Protein 2KNH (pdb70)

Nearest PDB structures (foldseek):
  2knh-assembly1_A  TM=7.456E-01  e=9.560E-13  Homo sapiens
  5ecj-assembly1_A  TM=7.347E-01  e=8.539E-08  Mus musculus
  5ecj-assembly2_B  TM=7.984E-01  e=7.023E-07  Mus musculus
  2pp4-assembly1_A  TM=6.282E-01  e=1.436E-08  Homo sapiens
  2h7b-assembly1_A  TM=5.767E-01  e=3.059E-08  Homo sapiens

Sequence (121 aa):
GAMGSGARQLSKLKRFLTTLQQFGNDISPEIGERVRTLVLGLVNSTLTIEEFHSKLQEATNFPLRPFVIPFLKANLPLLQRELLHCARLAKQNPAQYLAQHEQIGTDKELSDLLDFSAMFSGAMGSGARQLSKLKRFLTTLQQFGNDISPEIGERVRTLVLGLVNSTLTIEEFHSKLQEATNFPLRPFVIPFLKANLPLLQRELLHCARLAKQNPAQYLAQHEQIGTDKELSDLLDFSAMFSGAMGSGARQLSKLKRFLTTLQQFGNDISPEIGERVRTLVLGLVNSTLTIEEFHSKLQEATNFPLRPFVIPFLKANLPLLQRELLHCARLAKQNPAQYLAQHEQIGTDKELSDLLDFSAMFSGAMGSGARQLSKLKRFLTTLQQFGNDISPEIGERVRTLVLGLVNSTLTIEEFHSKLQEATNFPLRPFVIPFLKANLPLLQRELLHCARLAKQNPAQYLAQHEQIGTDKELSDLLDFSAMFSGAMGSGARQLSKLKRFLTTLQQFGNDISPEIGERVRTLVLGLVNSTLTIEEFHSKLQEATNFPLRPFVIPFLKANLPLLQRELLHCARLAKQNPAQYLAQHEQIGTDKELSDLLDFSAMFSGAMGSGARQLSKLKRFLTTLQQFGNDISPEIGERVRTLVLGLVNSTLTIEEFHSKLQEATNFPLRPFVIPFLKANLPLLQRELLHCARLAKQNPAQYLAQHEQIGTDKELSDLLDFSAMFSGAMGSGARQLSKLKRFLTTLQQFGNDISPEIGERVRTLVLGLVNSTLTIEEFHSKLQEATNFPLRPFVIPFLKANLPLLQRELLHCARLAKQNPAQYLAQHEQIGTDKELSDLLDFSAMFSGAMGSGARQLSKLKRFLTTLQQFGNDISPEIGERVRTLVLGLVNSTLTIEEFHSKLQEATNFPLRPFVIPFLKANLPLLQRELLHCARLAKQNPAQYLAQHEQIGTDKELSDLLDFSAMFSGAMGSGARQLSKLKRFLTTLQQFGNDISPEIGERVRTLVLGLVNSTLTIEEFHSKLQEATNFPLRPFVIPFLKANLPLLQRELLHCARLAKQNPAQYLAQHEQIGTDKELSDLLDFSAMFSGAMGSGARQLSKLKRFLTTLQQFGNDISPEIGERVRTLVLGLVNSTLTIEEFHSKLQEATNFPLRPFVIPFLKANLPLLQRELLHCARLAKQNPAQYLAQHEQIGTDKELSDLLDFSAMFSGAMGSGARQLSKLKRFLTTLQQFGNDISPEIGERVRTLVLGLVNSTLTIEEFHSKLQEATNFPLRPFVIPFLKANLPLLQRELLHCARLAKQNPAQYLAQHEQIGTDKELSDLLDFSAMFSGAMGSGARQLSKLKRFLTTLQQFGNDISPEIGERVRTLVLGLVNSTLTIEEFHSKLQEATNFPLRPFVIPFLKANLPLLQRELLHCARLAKQNPAQYLAQHEQIGTDKELSDLLDFSAMFSGAMGSGARQLSKLKRFLTTLQQFGNDISPEIGERVRTLVLGLVNSTLTIEEFHSKLQEATNFPLRPFVIPFLKANLPLLQRELLHCARLAKQNPAQYLAQHEQIGTDKELSDLLDFSAMFSGAMGSGARQLSKLKRFLTTLQQFGNDISPEIGERVRTLVLGLVNSTLTIEEFHSKLQEATNFPLRPFVIPFLKANLPLLQRELLHCARLAKQNPAQYLAQHEQIGTDKELSDLLDFSAMFSGAMGSGARQLSKLKRFLTTLQQFGNDISPEIGERVRTLVLGLVNSTLTIEEFHSKLQEATNFPLRPFVIPFLKANLPLLQRELLHCARLAKQNPAQYLAQHEQIGTDKELSDLLDFSAMFSGAMGSGARQLSKLKRFLTTLQQFGNDISPEIGERVRTLVLGLVNSTLTIEEFHSKLQEATNFPLRPFVIPFLKANLPLLQRELLHCARLAKQNPAQYLAQHEQIGTDKELSDLLDFSAMFSGAMGSGARQLSKLKRFLTTLQQFGNDISPEIGERVRTLVLGLVNSTLTIEEFHSKLQEATNFPLRPFVIPFLKANLPLLQRELLHCARLAKQNPAQYLAQHEQIGTDKELSDLLDFSAMFSGAMGSGARQLSKLKRFLTTLQQFGNDISPEIGERVRTLVLGLVNSTLTIEEFHSKLQEATNFPLRPFVIPFLKANLPLLQRELLHCARLAKQNPAQYLAQHEQIGTDKELSDLLDFSAMFSGAMGSGARQLSKLKRFLTTLQQFGNDISPEIGERVRTLVLGLVNSTLTIEEFHSKLQEATNFPLRPFVIPFLKANLPLLQRELLHCARLAKQNPAQYLAQHEQIGTDKELSDLLDFSAMFSGAMGSGARQLSKLKRFLTTLQQFGNDISPEIGERVRTLVLGLVNSTLTIEEFHSKLQEATNFPLRPFVIPFLKANLPLLQRELLHCARLAKQNPAQYLAQHEQIGTDKELSDLLDFSAMFS

Solvent-accessible surface area: 8700 Å² total; per-residue (Å²): 138,106,185,56,78,4,57,177,34,52,41,60,7,108,132,2,22,78,39,0,73,117,106,4,100,144,97,49,136,99,10,30,119,68,0,178,26,5,32,78,2,9,28,94,91,52,27,68,10,105,47,0,5,69,57,0,80,133,4,0,78,5,74,16,54,116,87,8,50,57,21,1,96,70,6,24,68,32,5,40,167,71,70,90,148,86,41,161,144,75,151,130,98,107,81,124,128,160,56,142,95,163,110,189,36,120,73,107,43,12,43,60,12,10,67,88,63,74,148,192,128

Radius of gyration: 14.98 Å; Cα contacts (8 Å, |Δi|>4): 118; chains: 2; bounding box: 43×38×37 Å

Organism: Homo sapiens (NCBI:txid9606)

Structure (mmCIF, N/CA/C/O backbone):
data_2KNH
#
_entry.id   2KNH
#
loop_
_entity.id
_entity.type
_entity.pdbx_description
1 polymer 'Protein CBFA2T1'
2 polymer 'Transcription factor 12'
#
loop_
_atom_site.group_PDB
_atom_site.id
_atom_site.type_symbol
_atom_site.label_atom_id
_atom_site.label_alt_id
_atom_site.label_comp_id
_atom_site.label_asym_id
_atom_site.label_entity_id
_atom_site.label_seq_id
_atom_site.pdbx_PDB_ins_code
_atom_site.Cartn_x
_atom_site.Cartn_y
_atom_site.Cartn_z
_atom_site.occupancy
_atom_site.B_iso_or_equiv
_atom_site.auth_seq_id
_atom_site.auth_comp_id
_atom_site.auth_asym_id
_atom_site.auth_atom_id
_atom_site.pdbx_PDB_model_num
ATOM 1 N N . GLY A 1 1 ? 7.448 19.531 18.678 1.00 0.00 -5 GLY A N 1
ATOM 2 C CA . GLY A 1 1 ? 7.457 18.981 17.295 1.00 0.00 -5 GLY A CA 1
ATOM 3 C C . GLY A 1 1 ? 6.846 19.934 16.288 1.00 0.00 -5 GLY A C 1
ATOM 4 O O . GLY A 1 1 ? 6.309 20.978 16.660 1.00 0.00 -5 GLY A O 1
ATOM 10 N N . ALA A 1 2 ? 6.924 19.577 15.011 1.00 0.00 -4 ALA A N 1
ATOM 11 C CA . ALA A 1 2 ? 6.373 20.410 13.950 1.00 0.00 -4 ALA A CA 1
ATOM 12 C C . ALA A 1 2 ? 5.025 19.878 13.479 1.00 0.00 -4 ALA A C 1
ATOM 13 O O . ALA A 1 2 ? 4.571 18.825 13.928 1.00 0.00 -4 ALA A O 1
ATOM 20 N N . MET A 1 3 ? 4.390 20.611 12.572 1.00 0.00 -3 MET A N 1
ATOM 21 C CA . MET A 1 3 ? 3.092 20.212 12.038 1.00 0.00 -3 MET A CA 1
ATOM 22 C C . MET A 1 3 ? 3.209 19.826 10.568 1.00 0.00 -3 MET A C 1
ATOM 23 O O . MET A 1 3 ? 3.165 20.682 9.685 1.00 0.00 -3 MET A O 1
ATOM 37 N N . GLY A 1 4 ? 3.359 18.532 10.312 1.00 0.00 -2 GLY A N 1
ATOM 38 C CA . GLY A 1 4 ? 3.478 18.063 8.947 1.00 0.00 -2 GLY A CA 1
ATOM 39 C C . GLY A 1 4 ? 4.553 17.009 8.784 1.00 0.00 -2 GLY A C 1
ATOM 40 O O . GLY A 1 4 ? 5.455 17.154 7.958 1.00 0.00 -2 GLY A O 1
ATOM 44 N N . SER A 1 5 ? 4.455 15.942 9.567 1.00 0.00 -1 SER A N 1
ATOM 45 C CA . SER A 1 5 ? 5.422 14.853 9.497 1.00 0.00 -1 SER A CA 1
ATOM 46 C C . SER A 1 5 ? 4.902 13.722 8.613 1.00 0.00 -1 SER A C 1
ATOM 47 O O . SER A 1 5 ? 5.624 12.767 8.329 1.00 0.00 -1 SER A O 1
ATOM 55 N N . GLY A 1 6 ? 3.647 13.840 8.178 1.00 0.00 267 GLY A N 1
ATOM 56 C CA . GLY A 1 6 ? 3.046 12.824 7.328 1.00 0.00 267 GLY A CA 1
ATOM 57 C C . GLY A 1 6 ? 3.697 12.731 5.966 1.00 0.00 267 GLY A C 1
ATOM 58 O O . GLY A 1 6 ? 3.446 11.798 5.205 1.00 0.00 267 GLY A O 1
ATOM 62 N N . ALA A 1 7 ? 4.526 13.705 5.654 1.00 0.00 268 ALA A N 1
ATOM 63 C CA . ALA A 1 7 ? 5.212 13.736 4.376 1.00 0.00 268 ALA A CA 1
ATOM 64 C C . ALA A 1 7 ? 6.290 12.658 4.292 1.00 0.00 268 ALA A C 1
ATOM 65 O O . ALA A 1 7 ? 6.701 12.273 3.197 1.00 0.00 268 ALA A O 1
ATOM 72 N N . ARG A 1 8 ? 6.767 12.187 5.445 1.00 0.00 269 ARG A N 1
ATOM 73 C CA . ARG A 1 8 ? 7.822 11.176 5.494 1.00 0.00 269 ARG A CA 1
ATOM 74 C C . ARG A 1 8 ? 7.430 9.854 4.846 1.00 0.00 269 ARG A C 1
ATOM 75 O O . ARG A 1 8 ? 8.094 9.389 3.922 1.00 0.00 269 ARG A O 1
ATOM 96 N N . GLN A 1 9 ? 6.384 9.226 5.364 1.00 0.00 270 GLN A N 1
ATOM 97 C CA . GLN A 1 9 ? 5.959 7.927 4.852 1.00 0.00 270 GLN A CA 1
ATOM 98 C C . GLN A 1 9 ? 5.719 7.937 3.351 1.00 0.00 270 GLN A C 1
ATOM 99 O O . GLN A 1 9 ? 6.011 6.959 2.666 1.00 0.00 270 GLN A O 1
ATOM 113 N N . LEU A 1 10 ? 5.185 9.027 2.834 1.00 0.00 271 LEU A N 1
ATOM 114 C CA . LEU A 1 10 ? 4.919 9.111 1.404 1.00 0.00 271 LEU A CA 1
ATOM 115 C C . LEU A 1 10 ? 6.137 8.720 0.586 1.00 0.00 271 LEU A C 1
ATOM 116 O O . LEU A 1 10 ? 6.013 8.302 -0.562 1.00 0.00 271 LEU A O 1
ATOM 132 N N . SER A 1 11 ? 7.304 8.826 1.187 1.00 0.00 272 SER A N 1
ATOM 133 C CA . SER A 1 11 ? 8.537 8.453 0.506 1.00 0.00 272 SER A CA 1
ATOM 134 C C . SER A 1 11 ? 8.543 6.962 0.181 1.00 0.00 272 SER A C 1
ATOM 135 O O . SER A 1 11 ? 8.828 6.568 -0.948 1.00 0.00 272 SER A O 1
ATOM 143 N N . LYS A 1 12 ? 8.241 6.131 1.180 1.00 0.00 273 LYS A N 1
ATOM 144 C CA . LYS A 1 12 ? 8.229 4.681 0.992 1.00 0.00 273 LYS A CA 1
ATOM 145 C C . LYS A 1 12 ? 7.000 4.214 0.226 1.00 0.00 273 LYS A C 1
ATOM 146 O O . LYS A 1 12 ? 7.092 3.327 -0.617 1.00 0.00 273 LYS A O 1
ATOM 165 N N . LEU A 1 13 ? 5.848 4.795 0.531 1.00 0.00 274 LEU A N 1
ATOM 166 C CA . LEU A 1 13 ? 4.610 4.408 -0.126 1.00 0.00 274 LEU A CA 1
ATOM 167 C C . LEU A 1 13 ? 4.640 4.741 -1.611 1.00 0.00 274 LEU A C 1
ATOM 168 O O . LEU A 1 13 ? 4.345 3.895 -2.450 1.00 0.00 274 LEU A O 1
ATOM 184 N N . LYS A 1 14 ? 4.994 5.976 -1.932 1.00 0.00 275 LYS A N 1
ATOM 185 C CA . LYS A 1 14 ? 5.052 6.399 -3.321 1.00 0.00 275 LYS A CA 1
ATOM 186 C C . LYS A 1 14 ? 6.128 5.611 -4.069 1.00 0.00 275 LYS A C 1
ATOM 187 O O . LYS A 1 14 ? 6.016 5.381 -5.273 1.00 0.00 275 LYS A O 1
ATOM 206 N N . ARG A 1 15 ? 7.169 5.206 -3.348 1.00 0.00 276 ARG A N 1
ATOM 207 C CA . ARG A 1 15 ? 8.264 4.451 -3.946 1.00 0.00 276 ARG A CA 1
ATOM 208 C C . ARG A 1 15 ? 7.913 2.972 -4.048 1.00 0.00 276 ARG A C 1
ATOM 209 O O . ARG A 1 15 ? 8.038 2.366 -5.112 1.00 0.00 276 ARG A O 1
ATOM 230 N N . PHE A 1 16 ? 7.488 2.388 -2.933 1.00 0.00 277 PHE A N 1
ATOM 231 C CA . PHE A 1 16 ? 7.137 0.973 -2.897 1.00 0.00 277 PHE A CA 1
ATOM 232 C C . PHE A 1 16 ? 6.179 0.608 -4.020 1.00 0.00 277 PHE A C 1
ATOM 233 O O . PHE A 1 16 ? 6.418 -0.329 -4.779 1.00 0.00 277 PHE A O 1
ATOM 250 N N . LEU A 1 17 ? 5.092 1.352 -4.111 1.00 0.00 278 LEU A N 1
ATOM 251 C CA . LEU A 1 17 ? 4.072 1.109 -5.128 1.00 0.00 278 LEU A CA 1
ATOM 252 C C . LEU A 1 17 ? 4.664 1.029 -6.532 1.00 0.00 278 LEU A C 1
ATOM 253 O O . LEU A 1 17 ? 4.190 0.261 -7.365 1.00 0.00 278 LEU A O 1
ATOM 269 N N . THR A 1 18 ? 5.687 1.830 -6.800 1.00 0.00 279 THR A N 1
ATOM 270 C CA . THR A 1 18 ? 6.310 1.846 -8.121 1.00 0.00 279 THR A CA 1
ATOM 271 C C . THR A 1 18 ? 6.939 0.501 -8.479 1.00 0.00 279 THR A C 1
ATOM 272 O O . THR A 1 18 ? 7.126 0.196 -9.657 1.00 0.00 279 THR A O 1
ATOM 283 N N . THR A 1 19 ? 7.275 -0.300 -7.474 1.00 0.00 280 THR A N 1
ATOM 284 C CA . THR A 1 19 ? 7.889 -1.601 -7.723 1.00 0.00 280 THR A CA 1
ATOM 285 C C . THR A 1 19 ? 6.850 -2.694 -7.938 1.00 0.00 280 THR A C 1
ATOM 286 O O . THR A 1 19 ? 6.915 -3.433 -8.916 1.00 0.00 280 THR A O 1
ATOM 297 N N . LEU A 1 20 ? 5.898 -2.801 -7.026 1.00 0.00 281 LEU A N 1
ATOM 298 C CA . LEU A 1 20 ? 4.862 -3.818 -7.152 1.00 0.00 281 LEU A CA 1
ATOM 299 C C . LEU A 1 20 ? 3.943 -3.510 -8.331 1.00 0.00 281 LEU A C 1
ATOM 300 O O . LEU A 1 20 ? 3.364 -4.420 -8.925 1.00 0.00 281 LEU A O 1
ATOM 316 N N . GLN A 1 21 ? 3.832 -2.227 -8.680 1.00 0.00 282 GLN A N 1
ATOM 317 C CA . GLN A 1 21 ? 2.999 -1.806 -9.807 1.00 0.00 282 GLN A CA 1
ATOM 318 C C . GLN A 1 21 ? 3.419 -2.528 -11.089 1.00 0.00 282 GLN A C 1
ATOM 319 O O . GLN A 1 21 ? 2.575 -3.003 -11.848 1.00 0.00 282 GLN A O 1
ATOM 333 N N . GLN A 1 22 ? 4.728 -2.606 -11.321 1.00 0.00 283 GLN A N 1
ATOM 334 C CA . GLN A 1 22 ? 5.260 -3.270 -12.510 1.00 0.00 283 GLN A CA 1
ATOM 335 C C . GLN A 1 22 ? 5.255 -4.792 -12.357 1.00 0.00 283 GLN A C 1
ATOM 336 O O . GLN A 1 22 ? 5.217 -5.516 -13.351 1.00 0.00 283 GLN A O 1
ATOM 350 N N . PHE A 1 23 ? 5.306 -5.278 -11.115 1.00 0.00 284 PHE A N 1
ATOM 351 C CA . PHE A 1 23 ? 5.321 -6.719 -10.866 1.00 0.00 284 PHE A CA 1
ATOM 352 C C . PHE A 1 23 ? 4.178 -7.412 -11.602 1.00 0.00 284 PHE A C 1
ATOM 353 O O . PHE A 1 23 ? 4.267 -8.594 -11.932 1.00 0.00 284 PHE A O 1
ATOM 370 N N . GLY A 1 24 ? 3.108 -6.667 -11.862 1.00 0.00 285 GLY A N 1
ATOM 371 C CA . GLY A 1 24 ? 1.971 -7.230 -12.564 1.00 0.00 285 GLY A CA 1
ATOM 372 C C . GLY A 1 24 ? 1.515 -6.374 -13.728 1.00 0.00 285 GLY A C 1
ATOM 373 O O . GLY A 1 24 ? 0.384 -6.504 -14.195 1.00 0.00 285 GLY A O 1
ATOM 377 N N . ASN A 1 25 ? 2.400 -5.508 -14.212 1.00 0.00 286 ASN A N 1
ATOM 378 C CA . ASN A 1 25 ? 2.083 -4.643 -15.341 1.00 0.00 286 ASN A CA 1
ATOM 379 C C . ASN A 1 25 ? 2.178 -5.417 -16.658 1.00 0.00 286 ASN A C 1
ATOM 380 O O . ASN A 1 25 ? 2.430 -4.834 -17.714 1.00 0.00 286 ASN A O 1
ATOM 391 N N . ASP A 1 26 ? 1.983 -6.735 -16.587 1.00 0.00 287 ASP A N 1
ATOM 392 C CA . ASP A 1 26 ? 2.053 -7.592 -17.764 1.00 0.00 287 ASP A CA 1
ATOM 393 C C . ASP A 1 26 ? 0.884 -8.578 -17.809 1.00 0.00 287 ASP A C 1
ATOM 394 O O . ASP A 1 26 ? 0.846 -9.461 -18.665 1.00 0.00 287 ASP A O 1
ATOM 403 N N . ILE A 1 27 ? -0.067 -8.427 -16.889 1.00 0.00 288 ILE A N 1
ATOM 404 C CA . ILE A 1 27 ? -1.222 -9.306 -16.841 1.00 0.00 288 ILE A CA 1
ATOM 405 C C . ILE A 1 27 ? -2.260 -8.878 -17.877 1.00 0.00 288 ILE A C 1
ATOM 406 O O . ILE A 1 27 ? -2.684 -9.679 -18.710 1.00 0.00 288 ILE A O 1
ATOM 422 N N . SER A 1 28 ? -2.655 -7.604 -17.827 1.00 0.00 289 SER A N 1
ATOM 423 C CA . SER A 1 28 ? -3.627 -7.067 -18.773 1.00 0.00 289 SER A CA 1
ATOM 424 C C . SER A 1 28 ? -3.788 -5.565 -18.570 1.00 0.00 289 SER A C 1
ATOM 425 O O . SER A 1 28 ? -3.330 -5.016 -17.567 1.00 0.00 289 SER A O 1
ATOM 433 N N . PRO A 1 29 ? -4.443 -4.874 -19.518 1.00 0.00 290 PRO A N 1
ATOM 434 C CA . PRO A 1 29 ? -4.658 -3.425 -19.432 1.00 0.00 290 PRO A CA 1
ATOM 435 C C . PRO A 1 29 ? -5.557 -3.034 -18.263 1.00 0.00 290 PRO A C 1
ATOM 436 O O . PRO A 1 29 ? -5.867 -1.856 -18.078 1.00 0.00 290 PRO A O 1
ATOM 447 N N . GLU A 1 30 ? -5.983 -4.023 -17.479 1.00 0.00 291 GLU A N 1
ATOM 448 C CA . GLU A 1 30 ? -6.849 -3.770 -16.344 1.00 0.00 291 GLU A CA 1
ATOM 449 C C . GLU A 1 30 ? -6.074 -3.806 -15.035 1.00 0.00 291 GLU A C 1
ATOM 450 O O . GLU A 1 30 ? -6.474 -3.173 -14.059 1.00 0.00 291 GLU A O 1
ATOM 462 N N . ILE A 1 31 ? -4.954 -4.523 -15.005 1.00 0.00 292 ILE A N 1
ATOM 463 C CA . ILE A 1 31 ? -4.160 -4.566 -13.786 1.00 0.00 292 ILE A CA 1
ATOM 464 C C . ILE A 1 31 ? -3.596 -3.193 -13.574 1.00 0.00 292 ILE A C 1
ATOM 465 O O . ILE A 1 31 ? -3.664 -2.629 -12.482 1.00 0.00 292 ILE A O 1
ATOM 481 N N . GLY A 1 32 ? -3.085 -2.639 -14.662 1.00 0.00 293 GLY A N 1
ATOM 482 C CA . GLY A 1 32 ? -2.569 -1.287 -14.608 1.00 0.00 293 GLY A CA 1
ATOM 483 C C . GLY A 1 32 ? -3.610 -0.375 -13.989 1.00 0.00 293 GLY A C 1
ATOM 484 O O . GLY A 1 32 ? -3.285 0.608 -13.321 1.00 0.00 293 GLY A O 1
ATOM 488 N N . GLU A 1 33 ? -4.879 -0.749 -14.190 1.00 0.00 294 GLU A N 1
ATOM 489 C CA . GLU A 1 33 ? -6.009 -0.022 -13.634 1.00 0.00 294 GLU A CA 1
ATOM 490 C C . GLU A 1 33 ? -6.232 -0.462 -12.193 1.00 0.00 294 GLU A C 1
ATOM 491 O O . GLU A 1 33 ? -6.577 0.348 -11.329 1.00 0.00 294 GLU A O 1
ATOM 503 N N . ARG A 1 34 ? -6.015 -1.754 -11.939 1.00 0.00 295 ARG A N 1
ATOM 504 C CA . ARG A 1 34 ? -6.173 -2.298 -10.599 1.00 0.00 295 ARG A CA 1
ATOM 505 C C . ARG A 1 34 ? -5.171 -1.654 -9.658 1.00 0.00 295 ARG A C 1
ATOM 506 O O . ARG A 1 34 ? -5.542 -1.054 -8.654 1.00 0.00 295 ARG A O 1
ATOM 527 N N . VAL A 1 35 ? -3.896 -1.755 -9.994 1.00 0.00 296 VAL A N 1
ATOM 528 C CA . VAL A 1 35 ? -2.863 -1.156 -9.164 1.00 0.00 296 VAL A CA 1
ATOM 529 C C . VAL A 1 35 ? -3.182 0.301 -8.875 1.00 0.00 296 VAL A C 1
ATOM 530 O O . VAL A 1 35 ? -3.057 0.763 -7.741 1.00 0.00 296 VAL A O 1
ATOM 543 N N . ARG A 1 36 ? -3.602 1.019 -9.910 1.00 0.00 297 ARG A N 1
ATOM 544 C CA . ARG A 1 36 ? -3.947 2.423 -9.763 1.00 0.00 297 ARG A CA 1
ATOM 545 C C . ARG A 1 36 ? -5.166 2.579 -8.865 1.00 0.00 297 ARG A C 1
ATOM 546 O O . ARG A 1 36 ? -5.211 3.478 -8.024 1.00 0.00 297 ARG A O 1
ATOM 567 N N . THR A 1 37 ? -6.154 1.701 -9.043 1.00 0.00 298 THR A N 1
ATOM 568 C CA . THR A 1 37 ? -7.365 1.767 -8.233 1.00 0.00 298 THR A CA 1
ATOM 569 C C . THR A 1 37 ? -7.087 1.364 -6.793 1.00 0.00 298 THR A C 1
ATOM 570 O O . THR A 1 37 ? -7.666 1.926 -5.864 1.00 0.00 298 THR A O 1
ATOM 581 N N . LEU A 1 38 ? -6.205 0.391 -6.604 1.00 0.00 299 LEU A N 1
ATOM 582 C CA . LEU A 1 38 ? -5.867 -0.070 -5.269 1.00 0.00 299 LEU A CA 1
ATOM 583 C C . LEU A 1 38 ? -5.281 1.062 -4.428 1.00 0.00 299 LEU A C 1
ATOM 584 O O . LEU A 1 38 ? -5.703 1.282 -3.291 1.00 0.00 299 LEU A O 1
ATOM 600 N N . VAL A 1 39 ? -4.305 1.777 -4.983 1.00 0.00 300 VAL A N 1
ATOM 601 C CA . VAL A 1 39 ? -3.668 2.880 -4.264 1.00 0.00 300 VAL A CA 1
ATOM 602 C C . VAL A 1 39 ? -4.653 4.010 -3.996 1.00 0.00 300 VAL A C 1
ATOM 603 O O . VAL A 1 39 ? -4.744 4.498 -2.870 1.00 0.00 300 VAL A O 1
ATOM 616 N N . LEU A 1 40 ? -5.402 4.418 -5.018 1.00 0.00 301 LEU A N 1
ATOM 617 C CA . LEU A 1 40 ? -6.384 5.484 -4.848 1.00 0.00 301 LEU A CA 1
ATOM 618 C C . LEU A 1 40 ? -7.476 5.050 -3.881 1.00 0.00 301 LEU A C 1
ATOM 619 O O . LEU A 1 40 ? -8.082 5.875 -3.197 1.00 0.00 301 LEU A O 1
ATOM 635 N N . GLY A 1 41 ? -7.721 3.744 -3.829 1.00 0.00 302 GLY A N 1
ATOM 636 C CA . GLY A 1 41 ? -8.738 3.226 -2.941 1.00 0.00 302 GLY A CA 1
ATOM 637 C C . GLY A 1 41 ? -8.302 3.282 -1.495 1.00 0.00 302 GLY A C 1
ATOM 638 O O . GLY A 1 41 ? -9.029 3.779 -0.635 1.00 0.00 302 GLY A O 1
ATOM 642 N N . LEU A 1 42 ? -7.107 2.768 -1.228 1.00 0.00 303 LEU A N 1
ATOM 643 C CA . LEU A 1 42 ? -6.551 2.745 0.115 1.00 0.00 303 LEU A CA 1
ATOM 644 C C . LEU A 1 42 ? -6.448 4.155 0.691 1.00 0.00 303 LEU A C 1
ATOM 645 O O . LEU A 1 42 ? -6.561 4.349 1.901 1.00 0.00 303 LEU A O 1
ATOM 661 N N . VAL A 1 43 ? -6.236 5.133 -0.181 1.00 0.00 304 VAL A N 1
ATOM 662 C CA . VAL A 1 43 ? -6.124 6.524 0.245 1.00 0.00 304 VAL A CA 1
ATOM 663 C C . VAL A 1 43 ? -7.497 7.180 0.337 1.00 0.00 304 VAL A C 1
ATOM 664 O O . VAL A 1 43 ? -7.705 8.094 1.134 1.00 0.00 304 VAL A O 1
ATOM 677 N N . ASN A 1 44 ? -8.431 6.706 -0.483 1.00 0.00 305 ASN A N 1
ATOM 678 C CA . ASN A 1 44 ? -9.786 7.249 -0.490 1.00 0.00 305 ASN A CA 1
ATOM 679 C C . ASN A 1 44 ? -10.605 6.711 0.684 1.00 0.00 305 ASN A C 1
ATOM 680 O O . ASN A 1 44 ? -11.817 6.921 0.750 1.00 0.00 305 ASN A O 1
ATOM 691 N N . SER A 1 45 ? -9.942 6.017 1.610 1.00 0.00 306 SER A N 1
ATOM 692 C CA . SER A 1 45 ? -10.613 5.454 2.776 1.00 0.00 306 SER A CA 1
ATOM 693 C C . SER A 1 45 ? -11.595 4.353 2.375 1.00 0.00 306 SER A C 1
ATOM 694 O O . SER A 1 45 ? -12.416 3.924 3.182 1.00 0.00 306 SER A O 1
ATOM 702 N N . THR A 1 46 ? -11.502 3.896 1.128 1.00 0.00 307 THR A N 1
ATOM 703 C CA . THR A 1 46 ? -12.383 2.842 0.637 1.00 0.00 307 THR A CA 1
ATOM 704 C C . THR A 1 46 ? -11.704 1.477 0.702 1.00 0.00 307 THR A C 1
ATOM 705 O O . THR A 1 46 ? -12.341 0.447 0.480 1.00 0.00 307 THR A O 1
ATOM 716 N N . LEU A 1 47 ? -10.413 1.476 1.004 1.00 0.00 308 LEU A N 1
ATOM 717 C CA . LEU A 1 47 ? -9.650 0.239 1.094 1.00 0.00 308 LEU A CA 1
ATOM 718 C C . LEU A 1 47 ? -9.079 0.060 2.501 1.00 0.00 308 LEU A C 1
ATOM 719 O O . LEU A 1 47 ? -9.572 0.641 3.465 1.00 0.00 308 LEU A O 1
ATOM 735 N N . THR A 1 48 ? -8.035 -0.746 2.592 1.00 0.00 309 THR A N 1
ATOM 736 C CA . THR A 1 48 ? -7.366 -1.026 3.845 1.00 0.00 309 THR A CA 1
ATOM 737 C C . THR A 1 48 ? -6.038 -1.684 3.566 1.00 0.00 309 THR A C 1
ATOM 738 O O . THR A 1 48 ? -5.820 -2.245 2.497 1.00 0.00 309 THR A O 1
ATOM 749 N N . ILE A 1 49 ? -5.154 -1.612 4.530 1.00 0.00 310 ILE A N 1
ATOM 750 C CA . ILE A 1 49 ? -3.845 -2.195 4.402 1.00 0.00 310 ILE A CA 1
ATOM 751 C C . ILE A 1 49 ? -3.946 -3.686 4.152 1.00 0.00 310 ILE A C 1
ATOM 752 O O . ILE A 1 49 ? -3.382 -4.211 3.193 1.00 0.00 310 ILE A O 1
ATOM 768 N N . GLU A 1 50 ? -4.650 -4.365 5.049 1.00 0.00 311 GLU A N 1
ATOM 769 C CA . GLU A 1 50 ? -4.810 -5.803 4.958 1.00 0.00 311 GLU A CA 1
ATOM 770 C C . GLU A 1 50 ? -5.428 -6.196 3.629 1.00 0.00 311 GLU A C 1
ATOM 771 O O . GLU A 1 50 ? -5.110 -7.241 3.074 1.00 0.00 311 GLU A O 1
ATOM 783 N N . GLU A 1 51 ? -6.312 -5.344 3.129 1.00 0.00 312 GLU A N 1
ATOM 784 C CA . GLU A 1 51 ? -6.992 -5.576 1.860 1.00 0.00 312 GLU A CA 1
ATOM 785 C C . GLU A 1 51 ? -6.115 -5.203 0.673 1.00 0.00 312 GLU A C 1
ATOM 786 O O . GLU A 1 51 ? -5.908 -6.000 -0.235 1.00 0.00 312 GLU A O 1
ATOM 798 N N . PHE A 1 52 ? -5.605 -3.980 0.699 1.00 0.00 313 PHE A N 1
ATOM 799 C CA . PHE A 1 52 ? -4.743 -3.471 -0.360 1.00 0.00 313 PHE A CA 1
ATOM 800 C C . PHE A 1 52 ? -3.615 -4.457 -0.627 1.00 0.00 313 PHE A C 1
ATOM 801 O O . PHE A 1 52 ? -3.417 -4.892 -1.759 1.00 0.00 313 PHE A O 1
ATOM 818 N N . HIS A 1 53 ? -2.898 -4.817 0.426 1.00 0.00 314 HIS A N 1
ATOM 819 C CA . HIS A 1 53 ? -1.799 -5.762 0.306 1.00 0.00 314 HIS A CA 1
ATOM 820 C C . HIS A 1 53 ? -2.306 -7.126 -0.136 1.00 0.00 314 HIS A C 1
ATOM 821 O O . HIS A 1 53 ? -1.696 -7.790 -0.973 1.00 0.00 314 HIS A O 1
ATOM 836 N N . SER A 1 54 ? -3.424 -7.538 0.443 1.00 0.00 315 SER A N 1
ATOM 837 C CA . SER A 1 54 ? -4.026 -8.827 0.123 1.00 0.00 315 SER A CA 1
ATOM 838 C C . SER A 1 54 ? -4.500 -8.884 -1.326 1.00 0.00 315 SER A C 1
ATOM 839 O O . SER A 1 54 ? -4.337 -9.897 -1.997 1.00 0.00 315 SER A O 1
ATOM 847 N N . LYS A 1 55 ? -5.108 -7.805 -1.793 1.00 0.00 316 LYS A N 1
ATOM 848 C CA . LYS A 1 55 ? -5.619 -7.757 -3.157 1.00 0.00 316 LYS A CA 1
ATOM 849 C C . LYS A 1 55 ? -4.508 -7.478 -4.160 1.00 0.00 316 LYS A C 1
ATOM 850 O O . LYS A 1 55 ? -4.430 -8.120 -5.206 1.00 0.00 316 LYS A O 1
ATOM 869 N N . LEU A 1 56 ? -3.643 -6.524 -3.836 1.00 0.00 317 LEU A N 1
ATOM 870 C CA . LEU A 1 56 ? -2.534 -6.179 -4.718 1.00 0.00 317 LEU A CA 1
ATOM 871 C C . LEU A 1 56 ? -1.735 -7.415 -5.102 1.00 0.00 317 LEU A C 1
ATOM 872 O O . LEU A 1 56 ? -1.036 -7.419 -6.110 1.00 0.00 317 LEU A O 1
ATOM 888 N N . GLN A 1 57 ? -1.825 -8.461 -4.289 1.00 0.00 318 GLN A N 1
ATOM 889 C CA . GLN A 1 57 ? -1.086 -9.682 -4.563 1.00 0.00 318 GLN A CA 1
ATOM 890 C C . GLN A 1 57 ? -1.426 -10.236 -5.932 1.00 0.00 318 GLN A C 1
ATOM 891 O O . GLN A 1 57 ? -0.602 -10.884 -6.574 1.00 0.00 318 GLN A O 1
ATOM 905 N N . GLU A 1 58 ? -2.636 -9.978 -6.377 1.00 0.00 319 GLU A N 1
ATOM 906 C CA . GLU A 1 58 ? -3.064 -10.449 -7.673 1.00 0.00 319 GLU A CA 1
ATOM 907 C C . GLU A 1 58 ? -2.491 -9.592 -8.796 1.00 0.00 319 GLU A C 1
ATOM 908 O O . GLU A 1 58 ? -1.882 -10.111 -9.729 1.00 0.00 319 GLU A O 1
ATOM 920 N N . ALA A 1 59 ? -2.707 -8.282 -8.717 1.00 0.00 320 ALA A N 1
ATOM 921 C CA . ALA A 1 59 ? -2.234 -7.368 -9.748 1.00 0.00 320 ALA A CA 1
ATOM 922 C C . ALA A 1 59 ? -0.754 -7.009 -9.602 1.00 0.00 320 ALA A C 1
ATOM 923 O O . ALA A 1 59 ? -0.045 -6.910 -10.595 1.00 0.00 320 ALA A O 1
ATOM 930 N N . THR A 1 60 ? -0.299 -6.767 -8.378 1.00 0.00 321 THR A N 1
ATOM 931 C CA . THR A 1 60 ? 1.092 -6.366 -8.154 1.00 0.00 321 THR A CA 1
ATOM 932 C C . THR A 1 60 ? 1.921 -7.416 -7.426 1.00 0.00 321 THR A C 1
ATOM 933 O O . THR A 1 60 ? 3.141 -7.281 -7.327 1.00 0.00 321 THR A O 1
ATOM 944 N N . ASN A 1 61 ? 1.281 -8.453 -6.914 1.00 0.00 322 ASN A N 1
ATOM 945 C CA . ASN A 1 61 ? 2.006 -9.496 -6.203 1.00 0.00 322 ASN A CA 1
ATOM 946 C C . ASN A 1 61 ? 2.686 -8.939 -4.952 1.00 0.00 322 ASN A C 1
ATOM 947 O O . ASN A 1 61 ? 3.892 -8.687 -4.934 1.00 0.00 322 ASN A O 1
ATOM 958 N N . PHE A 1 62 ? 1.880 -8.750 -3.916 1.00 0.00 323 PHE A N 1
ATOM 959 C CA . PHE A 1 62 ? 2.324 -8.226 -2.638 1.00 0.00 323 PHE A CA 1
ATOM 960 C C . PHE A 1 62 ? 2.889 -9.295 -1.704 1.00 0.00 323 PHE A C 1
ATOM 961 O O . PHE A 1 62 ? 3.512 -8.956 -0.706 1.00 0.00 323 PHE A O 1
ATOM 978 N N . PRO A 1 63 ? 2.670 -10.590 -1.975 1.00 0.00 324 PRO A N 1
ATOM 979 C CA . PRO A 1 63 ? 3.182 -11.651 -1.109 1.00 0.00 324 PRO A CA 1
ATOM 980 C C . PRO A 1 63 ? 4.698 -11.624 -1.052 1.00 0.00 324 PRO A C 1
ATOM 981 O O . PRO A 1 63 ? 5.371 -12.349 -1.784 1.00 0.00 324 PRO A O 1
ATOM 992 N N . LEU A 1 64 ? 5.233 -10.772 -0.195 1.00 0.00 325 LEU A N 1
ATOM 993 C CA . LEU A 1 64 ? 6.672 -10.641 -0.064 1.00 0.00 325 LEU A CA 1
ATOM 994 C C . LEU A 1 64 ? 7.085 -10.776 1.406 1.00 0.00 325 LEU A C 1
ATOM 995 O O . LEU A 1 64 ? 6.859 -11.821 2.017 1.00 0.00 325 LEU A O 1
ATOM 1011 N N . ARG A 1 65 ? 7.678 -9.741 1.980 1.00 0.00 326 ARG A N 1
ATOM 1012 C CA . ARG A 1 65 ? 8.096 -9.790 3.372 1.00 0.00 326 ARG A CA 1
ATOM 1013 C C . ARG A 1 65 ? 6.884 -9.917 4.297 1.00 0.00 326 ARG A C 1
ATOM 1014 O O . ARG A 1 65 ? 5.977 -9.087 4.259 1.00 0.00 326 ARG A O 1
ATOM 1035 N N . PRO A 1 66 ? 6.848 -10.965 5.146 1.00 0.00 327 PRO A N 1
ATOM 1036 C CA . PRO A 1 66 ? 5.731 -11.196 6.076 1.00 0.00 327 PRO A CA 1
ATOM 1037 C C . PRO A 1 66 ? 5.416 -9.977 6.942 1.00 0.00 327 PRO A C 1
ATOM 1038 O O . PRO A 1 66 ? 4.373 -9.917 7.592 1.00 0.00 327 PRO A O 1
ATOM 1049 N N . PHE A 1 67 ? 6.326 -9.013 6.943 1.00 0.00 328 PHE A N 1
ATOM 1050 C CA . PHE A 1 67 ? 6.165 -7.791 7.719 1.00 0.00 328 PHE A CA 1
ATOM 1051 C C . PHE A 1 67 ? 5.918 -6.591 6.813 1.00 0.00 328 PHE A C 1
ATOM 1052 O O . PHE A 1 67 ? 6.046 -5.446 7.244 1.00 0.00 328 PHE A O 1
ATOM 1069 N N . VAL A 1 68 ? 5.592 -6.851 5.547 1.00 0.00 329 VAL A N 1
ATOM 1070 C CA . VAL A 1 68 ? 5.350 -5.773 4.597 1.00 0.00 329 VAL A CA 1
ATOM 1071 C C . VAL A 1 68 ? 3.965 -5.145 4.775 1.00 0.00 329 VAL A C 1
ATOM 1072 O O . VAL A 1 68 ? 3.818 -3.929 4.683 1.00 0.00 329 VAL A O 1
ATOM 1085 N N . ILE A 1 69 ? 2.952 -5.970 5.015 1.00 0.00 330 ILE A N 1
ATOM 1086 C CA . ILE A 1 69 ? 1.589 -5.476 5.183 1.00 0.00 330 ILE A CA 1
ATOM 1087 C C . ILE A 1 69 ? 1.438 -4.574 6.413 1.00 0.00 330 ILE A C 1
ATOM 1088 O O . ILE A 1 69 ? 0.669 -3.612 6.385 1.00 0.00 330 ILE A O 1
ATOM 1104 N N . PRO A 1 70 ? 2.164 -4.861 7.510 1.00 0.00 331 PRO A N 1
ATOM 1105 C CA . PRO A 1 70 ? 2.091 -4.066 8.736 1.00 0.00 331 PRO A CA 1
ATOM 1106 C C . PRO A 1 70 ? 2.746 -2.694 8.584 1.00 0.00 331 PRO A C 1
ATOM 1107 O O . PRO A 1 70 ? 2.351 -1.736 9.248 1.00 0.00 331 PRO A O 1
ATOM 1118 N N . PHE A 1 71 ? 3.739 -2.599 7.703 1.00 0.00 332 PHE A N 1
ATOM 1119 C CA . PHE A 1 71 ? 4.429 -1.334 7.471 1.00 0.00 332 PHE A CA 1
ATOM 1120 C C . PHE A 1 71 ? 3.442 -0.260 7.031 1.00 0.00 332 PHE A C 1
ATOM 1121 O O . PHE A 1 71 ? 3.402 0.830 7.599 1.00 0.00 332 PHE A O 1
ATOM 1138 N N . LEU A 1 72 ? 2.651 -0.576 6.016 1.00 0.00 333 LEU A N 1
ATOM 1139 C CA . LEU A 1 72 ? 1.675 0.369 5.498 1.00 0.00 333 LEU A CA 1
ATOM 1140 C C . LEU A 1 72 ? 0.773 0.883 6.633 1.00 0.00 333 LEU A C 1
ATOM 1141 O O . LEU A 1 72 ? 0.366 2.041 6.627 1.00 0.00 333 LEU A O 1
ATOM 1157 N N . LYS A 1 73 ? 0.501 0.025 7.624 1.00 0.00 334 LYS A N 1
ATOM 1158 C CA . LYS A 1 73 ? -0.329 0.412 8.778 1.00 0.00 334 LYS A CA 1
ATOM 1159 C C . LYS A 1 73 ? 0.338 1.493 9.626 1.00 0.00 334 LYS A C 1
ATOM 1160 O O . LYS A 1 73 ? -0.341 2.327 10.225 1.00 0.00 334 LYS A O 1
ATOM 1179 N N . ALA A 1 74 ? 1.663 1.468 9.690 1.00 0.00 335 ALA A N 1
ATOM 1180 C CA . ALA A 1 74 ? 2.400 2.447 10.484 1.00 0.00 335 ALA A CA 1
ATOM 1181 C C . ALA A 1 74 ? 2.539 3.765 9.733 1.00 0.00 335 ALA A C 1
ATOM 1182 O O . ALA A 1 74 ? 2.466 4.841 10.325 1.00 0.00 335 ALA A O 1
ATOM 1189 N N . ASN A 1 75 ? 2.769 3.664 8.431 1.00 0.00 336 ASN A N 1
ATOM 1190 C CA . ASN A 1 75 ? 2.951 4.841 7.591 1.00 0.00 336 ASN A CA 1
ATOM 1191 C C . ASN A 1 75 ? 1.625 5.363 7.035 1.00 0.00 336 ASN A C 1
ATOM 1192 O O . ASN A 1 75 ? 1.565 6.472 6.505 1.00 0.00 336 ASN A O 1
ATOM 1203 N N . LEU A 1 76 ? 0.566 4.563 7.147 1.00 0.00 337 LEU A N 1
ATOM 1204 C CA . LEU A 1 76 ? -0.749 4.956 6.636 1.00 0.00 337 LEU A CA 1
ATOM 1205 C C . LEU A 1 76 ? -1.198 6.318 7.181 1.00 0.00 337 LEU A C 1
ATOM 1206 O O . LEU A 1 76 ? -1.734 7.140 6.436 1.00 0.00 337 LEU A O 1
ATOM 1222 N N . PRO A 1 77 ? -0.992 6.573 8.489 1.00 0.00 338 PRO A N 1
ATOM 1223 C CA . PRO A 1 77 ? -1.392 7.837 9.126 1.00 0.00 338 PRO A CA 1
ATOM 1224 C C . PRO A 1 77 ? -0.808 9.043 8.418 1.00 0.00 338 PRO A C 1
ATOM 1225 O O . PRO A 1 77 ? -1.431 10.105 8.354 1.00 0.00 338 PRO A O 1
ATOM 1236 N N . LEU A 1 78 ? 0.390 8.875 7.888 1.00 0.00 339 LEU A N 1
ATOM 1237 C CA . LEU A 1 78 ? 1.064 9.947 7.186 1.00 0.00 339 LEU A CA 1
ATOM 1238 C C . LEU A 1 78 ? 0.459 10.129 5.796 1.00 0.00 339 LEU A C 1
ATOM 1239 O O . LEU A 1 78 ? 0.066 11.231 5.421 1.00 0.00 339 LEU A O 1
ATOM 1255 N N . LEU A 1 79 ? 0.375 9.039 5.044 1.00 0.00 340 LEU A N 1
ATOM 1256 C CA . LEU A 1 79 ? -0.195 9.084 3.687 1.00 0.00 340 LEU A CA 1
ATOM 1257 C C . LEU A 1 79 ? -1.643 9.543 3.691 1.00 0.00 340 LEU A C 1
ATOM 1258 O O . LEU A 1 79 ? -2.087 10.220 2.765 1.00 0.00 340 LEU A O 1
ATOM 1274 N N . GLN A 1 80 ? -2.384 9.164 4.714 1.00 0.00 341 GLN A N 1
ATOM 1275 C CA . GLN A 1 80 ? -3.785 9.539 4.799 1.00 0.00 341 GLN A CA 1
ATOM 1276 C C . GLN A 1 80 ? -3.930 10.979 5.273 1.00 0.00 341 GLN A C 1
ATOM 1277 O O . GLN A 1 80 ? -4.591 11.791 4.630 1.00 0.00 341 GLN A O 1
ATOM 1291 N N . ARG A 1 81 ? -3.309 11.282 6.405 1.00 0.00 342 ARG A N 1
ATOM 1292 C CA . ARG A 1 81 ? -3.367 12.618 6.985 1.00 0.00 342 ARG A CA 1
ATOM 1293 C C . ARG A 1 81 ? -2.821 13.683 6.033 1.00 0.00 342 ARG A C 1
ATOM 1294 O O . ARG A 1 81 ? -3.508 14.654 5.722 1.00 0.00 342 ARG A O 1
ATOM 1315 N N . GLU A 1 82 ? -1.580 13.507 5.583 1.00 0.00 343 GLU A N 1
ATOM 1316 C CA . GLU A 1 82 ? -0.955 14.473 4.679 1.00 0.00 343 GLU A CA 1
ATOM 1317 C C . GLU A 1 82 ? -1.768 14.636 3.395 1.00 0.00 343 GLU A C 1
ATOM 1318 O O . GLU A 1 82 ? -1.975 15.753 2.920 1.00 0.00 343 GLU A O 1
ATOM 1330 N N . LEU A 1 83 ? -2.220 13.518 2.835 1.00 0.00 344 LEU A N 1
ATOM 1331 C CA . LEU A 1 83 ? -3.003 13.542 1.604 1.00 0.00 344 LEU A CA 1
ATOM 1332 C C . LEU A 1 83 ? -4.413 14.081 1.845 1.00 0.00 344 LEU A C 1
ATOM 1333 O O . LEU A 1 83 ? -5.060 14.571 0.920 1.00 0.00 344 LEU A O 1
ATOM 1349 N N . LEU A 1 84 ? -4.886 13.991 3.087 1.00 0.00 345 LEU A N 1
ATOM 1350 C CA . LEU A 1 84 ? -6.219 14.476 3.435 1.00 0.00 345 LEU A CA 1
ATOM 1351 C C . LEU A 1 84 ? -6.335 15.966 3.135 1.00 0.00 345 LEU A C 1
ATOM 1352 O O . LEU A 1 84 ? -7.363 16.435 2.647 1.00 0.00 345 LEU A O 1
ATOM 1368 N N . HIS A 1 85 ? -5.268 16.708 3.422 1.00 0.00 346 HIS A N 1
ATOM 1369 C CA . HIS A 1 85 ? -5.257 18.144 3.173 1.00 0.00 346 HIS A CA 1
ATOM 1370 C C . HIS A 1 85 ? -5.629 18.443 1.730 1.00 0.00 346 HIS A C 1
ATOM 1371 O O . HIS A 1 85 ? -6.593 19.160 1.462 1.00 0.00 346 HIS A O 1
ATOM 1386 N N . CYS A 1 86 ? -4.855 17.898 0.798 1.00 0.00 347 CYS A N 1
ATOM 1387 C CA . CYS A 1 86 ? -5.115 18.127 -0.616 1.00 0.00 347 CYS A CA 1
ATOM 1388 C C . CYS A 1 86 ? -6.449 17.534 -1.037 1.00 0.00 347 CYS A C 1
ATOM 1389 O O . CYS A 1 86 ? -7.128 18.062 -1.915 1.00 0.00 347 CYS A O 1
ATOM 1397 N N . ALA A 1 87 ? -6.819 16.437 -0.401 1.00 0.00 348 ALA A N 1
ATOM 1398 C CA . ALA A 1 87 ? -8.078 15.765 -0.705 1.00 0.00 348 ALA A CA 1
ATOM 1399 C C . ALA A 1 87 ? -9.261 16.667 -0.390 1.00 0.00 348 ALA A C 1
ATOM 1400 O O . ALA A 1 87 ? -10.283 16.637 -1.075 1.00 0.00 348 ALA A O 1
ATOM 1407 N N . ARG A 1 88 ? -9.113 17.464 0.657 1.00 0.00 349 ARG A N 1
ATOM 1408 C CA . ARG A 1 88 ? -10.166 18.377 1.076 1.00 0.00 349 ARG A CA 1
ATOM 1409 C C . ARG A 1 88 ? -10.502 19.374 -0.032 1.00 0.00 349 ARG A C 1
ATOM 1410 O O . ARG A 1 88 ? -11.652 19.788 -0.179 1.00 0.00 349 ARG A O 1
ATOM 1431 N N . LEU A 1 89 ? -9.492 19.755 -0.807 1.00 0.00 350 LEU A N 1
ATOM 1432 C CA . LEU A 1 89 ? -9.688 20.703 -1.900 1.00 0.00 350 LEU A CA 1
ATOM 1433 C C . LEU A 1 89 ? -10.660 20.147 -2.944 1.00 0.00 350 LEU A C 1
ATOM 1434 O O . LEU A 1 89 ? -11.339 20.906 -3.634 1.00 0.00 350 LEU A O 1
ATOM 1450 N N . ALA A 1 90 ? -10.716 18.821 -3.061 1.00 0.00 351 ALA A N 1
ATOM 1451 C CA . ALA A 1 90 ? -11.600 18.174 -4.030 1.00 0.00 351 ALA A CA 1
ATOM 1452 C C . ALA A 1 90 ? -12.980 17.898 -3.438 1.00 0.00 351 ALA A C 1
ATOM 1453 O O . ALA A 1 90 ? -13.982 18.435 -3.910 1.00 0.00 351 ALA A O 1
ATOM 1460 N N . LYS A 1 91 ? -13.015 17.051 -2.411 1.00 0.00 352 LYS A N 1
ATOM 1461 C CA . LYS A 1 91 ? -14.259 16.680 -1.730 1.00 0.00 352 LYS A CA 1
ATOM 1462 C C . LYS A 1 91 ? -15.426 16.497 -2.704 1.00 0.00 352 LYS A C 1
ATOM 1463 O O . LYS A 1 91 ? -16.355 17.303 -2.739 1.00 0.00 352 LYS A O 1
ATOM 1482 N N . GLN A 1 92 ? -15.373 15.420 -3.483 1.00 0.00 353 GLN A N 1
ATOM 1483 C CA . GLN A 1 92 ? -16.427 15.114 -4.450 1.00 0.00 353 GLN A CA 1
ATOM 1484 C C . GLN A 1 92 ? -17.499 14.219 -3.806 1.00 0.00 353 GLN A C 1
ATOM 1485 O O . GLN A 1 92 ? -17.768 14.328 -2.608 1.00 0.00 353 GLN A O 1
ATOM 1499 N N . ASN A 1 93 ? -18.102 13.340 -4.604 1.00 0.00 354 ASN A N 1
ATOM 1500 C CA . ASN A 1 93 ? -19.136 12.431 -4.130 1.00 0.00 354 ASN A CA 1
ATOM 1501 C C . ASN A 1 93 ? -18.655 10.984 -4.224 1.00 0.00 354 ASN A C 1
ATOM 1502 O O . ASN A 1 93 ? -18.955 10.285 -5.191 1.00 0.00 354 ASN A O 1
ATOM 1513 N N . PRO A 1 94 ? -17.898 10.515 -3.221 1.00 0.00 355 PRO A N 1
ATOM 1514 C CA . PRO A 1 94 ? -17.378 9.143 -3.204 1.00 0.00 355 PRO A CA 1
ATOM 1515 C C . PRO A 1 94 ? -18.491 8.104 -3.316 1.00 0.00 355 PRO A C 1
ATOM 1516 O O . PRO A 1 94 ? -18.243 6.952 -3.669 1.00 0.00 355 PRO A O 1
ATOM 1527 N N . ALA A 1 95 ? -19.717 8.523 -3.014 1.00 0.00 356 ALA A N 1
ATOM 1528 C CA . ALA A 1 95 ? -20.873 7.638 -3.081 1.00 0.00 356 ALA A CA 1
ATOM 1529 C C . ALA A 1 95 ? -21.051 7.049 -4.479 1.00 0.00 356 ALA A C 1
ATOM 1530 O O . ALA A 1 95 ? -21.741 6.045 -4.655 1.00 0.00 356 ALA A O 1
ATOM 1537 N N . GLN A 1 96 ? -20.428 7.678 -5.473 1.00 0.00 357 GLN A N 1
ATOM 1538 C CA . GLN A 1 96 ? -20.524 7.208 -6.850 1.00 0.00 357 GLN A CA 1
ATOM 1539 C C . GLN A 1 96 ? -20.006 5.779 -6.976 1.00 0.00 357 GLN A C 1
ATOM 1540 O O . GLN A 1 96 ? -20.724 4.884 -7.422 1.00 0.00 357 GLN A O 1
ATOM 1554 N N . TYR A 1 97 ? -18.753 5.573 -6.582 1.00 0.00 358 TYR A N 1
ATOM 1555 C CA . TYR A 1 97 ? -18.137 4.252 -6.651 1.00 0.00 358 TYR A CA 1
ATOM 1556 C C . TYR A 1 97 ? -18.102 3.743 -8.088 1.00 0.00 358 TYR A C 1
ATOM 1557 O O . TYR A 1 97 ? -19.140 3.427 -8.670 1.00 0.00 358 TYR A O 1
ATOM 1575 N N . LEU A 1 98 ? -16.902 3.664 -8.654 1.00 0.00 359 LEU A N 1
ATOM 1576 C CA . LEU A 1 98 ? -16.731 3.190 -10.023 1.00 0.00 359 LEU A CA 1
ATOM 1577 C C . LEU A 1 98 ? -16.388 1.703 -10.041 1.00 0.00 359 LEU A C 1
ATOM 1578 O O . LEU A 1 98 ? -16.904 0.947 -10.865 1.00 0.00 359 LEU A O 1
ATOM 1594 N N . ALA A 1 99 ? -15.514 1.289 -9.127 1.00 0.00 360 ALA A N 1
ATOM 1595 C CA . ALA A 1 99 ? -15.102 -0.110 -9.041 1.00 0.00 360 ALA A CA 1
ATOM 1596 C C . ALA A 1 99 ? -16.167 -0.961 -8.354 1.00 0.00 360 ALA A C 1
ATOM 1597 O O . ALA A 1 99 ? -16.725 -1.876 -8.957 1.00 0.00 360 ALA A O 1
ATOM 1604 N N . GLN A 1 100 ? -16.442 -0.654 -7.089 1.00 0.00 361 GLN A N 1
ATOM 1605 C CA . GLN A 1 100 ? -17.439 -1.396 -6.324 1.00 0.00 361 GLN A CA 1
ATOM 1606 C C . GLN A 1 100 ? -17.067 -2.873 -6.234 1.00 0.00 361 GLN A C 1
ATOM 1607 O O . GLN A 1 100 ? -17.230 -3.623 -7.196 1.00 0.00 361 GLN A O 1
ATOM 1621 N N . HIS A 1 101 ? -16.569 -3.284 -5.073 1.00 0.00 362 HIS A N 1
ATOM 1622 C CA . HIS A 1 101 ? -16.174 -4.672 -4.860 1.00 0.00 362 HIS A CA 1
ATOM 1623 C C . HIS A 1 101 ? -16.676 -5.180 -3.511 1.00 0.00 362 HIS A C 1
ATOM 1624 O O . HIS A 1 101 ? -17.220 -4.417 -2.713 1.00 0.00 362 HIS A O 1
ATOM 1639 N N . GLU A 1 102 ? -16.486 -6.471 -3.262 1.00 0.00 363 GLU A N 1
ATOM 1640 C CA . GLU A 1 102 ? -16.916 -7.078 -2.009 1.00 0.00 363 GLU A CA 1
ATOM 1641 C C . GLU A 1 102 ? -15.852 -6.906 -0.941 1.00 0.00 363 GLU A C 1
ATOM 1642 O O . GLU A 1 102 ? -16.149 -6.526 0.192 1.00 0.00 363 GLU A O 1
ATOM 1654 N N . GLN A 1 103 ? -14.606 -7.179 -1.310 1.00 0.00 364 GLN A N 1
ATOM 1655 C CA . GLN A 1 103 ? -13.497 -7.040 -0.382 1.00 0.00 364 GLN A CA 1
ATOM 1656 C C . GLN A 1 103 ? -13.647 -7.997 0.799 1.00 0.00 364 GLN A C 1
ATOM 1657 O O . GLN A 1 103 ? -14.551 -7.843 1.620 1.00 0.00 364 GLN A O 1
ATOM 1671 N N . ILE B 2 1 ? 21.761 -3.120 5.918 1.00 0.00 11 ILE B N 1
ATOM 1672 C CA . ILE B 2 1 ? 22.265 -2.607 4.639 1.00 0.00 11 ILE B CA 1
ATOM 1673 C C . ILE B 2 1 ? 21.482 -1.364 4.180 1.00 0.00 11 ILE B C 1
ATOM 1674 O O . ILE B 2 1 ? 20.556 -0.918 4.856 1.00 0.00 11 ILE B O 1
ATOM 1690 N N . GLY B 2 2 ? 21.864 -0.797 3.035 1.00 0.00 12 GLY B N 1
ATOM 1691 C CA . GLY B 2 2 ? 21.185 0.384 2.533 1.00 0.00 12 GLY B CA 1
ATOM 1692 C C . GLY B 2 2 ? 20.627 0.186 1.135 1.00 0.00 12 GLY B C 1
ATOM 1693 O O . GLY B 2 2 ? 20.267 -0.930 0.757 1.00 0.00 12 GLY B O 1
ATOM 1697 N N . THR B 2 3 ? 20.552 1.270 0.368 1.00 0.00 13 THR B N 1
ATOM 1698 C CA . THR B 2 3 ? 20.030 1.213 -0.995 1.00 0.00 13 THR B CA 1
ATOM 1699 C C . THR B 2 3 ? 18.580 0.746 -0.997 1.00 0.00 13 THR B C 1
ATOM 1700 O O . THR B 2 3 ? 18.295 -0.412 -0.691 1.00 0.00 13 THR B O 1
ATOM 1711 N N . ASP B 2 4 ? 17.669 1.654 -1.340 1.00 0.00 14 ASP B N 1
ATOM 1712 C CA . ASP B 2 4 ? 16.243 1.342 -1.379 1.00 0.00 14 ASP B CA 1
ATOM 1713 C C . ASP B 2 4 ? 15.824 0.546 -0.146 1.00 0.00 14 ASP B C 1
ATOM 1714 O O . ASP B 2 4 ? 15.090 -0.437 -0.247 1.00 0.00 14 ASP B O 1
ATOM 1723 N N . LYS B 2 5 ? 16.298 0.977 1.018 1.00 0.00 15 LYS B N 1
ATOM 1724 C CA . LYS B 2 5 ? 15.974 0.302 2.266 1.00 0.00 15 LYS B CA 1
ATOM 1725 C C . LYS B 2 5 ? 14.469 0.260 2.476 1.00 0.00 15 LYS B C 1
ATOM 1726 O O . LYS B 2 5 ? 13.925 -0.742 2.936 1.00 0.00 15 LYS B O 1
ATOM 1745 N N . GLU B 2 6 ? 13.801 1.356 2.138 1.00 0.00 16 GLU B N 1
ATOM 1746 C CA . GLU B 2 6 ? 12.360 1.437 2.297 1.00 0.00 16 GLU B CA 1
ATOM 1747 C C . GLU B 2 6 ? 11.653 0.442 1.383 1.00 0.00 16 GLU B C 1
ATOM 1748 O O . GLU B 2 6 ? 10.556 -0.016 1.690 1.00 0.00 16 GLU B O 1
ATOM 1760 N N . LEU B 2 7 ? 12.283 0.106 0.261 1.00 0.00 17 LEU B N 1
ATOM 1761 C CA . LEU B 2 7 ? 11.691 -0.838 -0.676 1.00 0.00 17 LEU B CA 1
ATOM 1762 C C . LEU B 2 7 ? 12.071 -2.273 -0.317 1.00 0.00 17 LEU B C 1
ATOM 1763 O O . LEU B 2 7 ? 11.304 -3.208 -0.543 1.00 0.00 17 LEU B O 1
ATOM 1779 N N . SER B 2 8 ? 13.262 -2.437 0.236 1.00 0.00 18 SER B N 1
ATOM 1780 C CA . SER B 2 8 ? 13.758 -3.753 0.628 1.00 0.00 18 SER B CA 1
ATOM 1781 C C . SER B 2 8 ? 13.177 -4.202 1.965 1.00 0.00 18 SER B C 1
ATOM 1782 O O . SER B 2 8 ? 12.866 -5.376 2.148 1.00 0.00 18 SER B O 1
ATOM 1790 N N . ASP B 2 9 ? 13.041 -3.264 2.904 1.00 0.00 19 ASP B N 1
ATOM 1791 C CA . ASP B 2 9 ? 12.501 -3.579 4.229 1.00 0.00 19 ASP B CA 1
ATOM 1792 C C . ASP B 2 9 ? 11.031 -3.984 4.154 1.00 0.00 19 ASP B C 1
ATOM 1793 O O . ASP B 2 9 ? 10.410 -4.276 5.176 1.00 0.00 19 ASP B O 1
ATOM 1802 N N . LEU B 2 10 ? 10.480 -4.005 2.946 1.00 0.00 20 LEU B N 1
ATOM 1803 C CA . LEU B 2 10 ? 9.089 -4.377 2.755 1.00 0.00 20 LEU B CA 1
ATOM 1804 C C . LEU B 2 10 ? 8.928 -5.330 1.572 1.00 0.00 20 LEU B C 1
ATOM 1805 O O . LEU B 2 10 ? 8.082 -6.215 1.609 1.00 0.00 20 LEU B O 1
ATOM 1821 N N . LEU B 2 11 ? 9.745 -5.150 0.530 1.00 0.00 21 LEU B N 1
ATOM 1822 C CA . LEU B 2 11 ? 9.680 -6.014 -0.649 1.00 0.00 21 LEU B CA 1
ATOM 1823 C C . LEU B 2 11 ? 10.861 -6.976 -0.674 1.00 0.00 21 LEU B C 1
ATOM 1824 O O . LEU B 2 11 ? 11.930 -6.679 -0.143 1.00 0.00 21 LEU B O 1
ATOM 1840 N N . ASP B 2 12 ? 10.659 -8.129 -1.303 1.00 0.00 22 ASP B N 1
ATOM 1841 C CA . ASP B 2 12 ? 11.705 -9.138 -1.410 1.00 0.00 22 ASP B CA 1
ATOM 1842 C C . ASP B 2 12 ? 12.095 -9.679 -0.038 1.00 0.00 22 ASP B C 1
ATOM 1843 O O . ASP B 2 12 ? 12.117 -8.947 0.952 1.00 0.00 22 ASP B O 1
ATOM 1852 N N . PHE B 2 13 ? 12.402 -10.972 0.008 1.00 0.00 23 PHE B N 1
ATOM 1853 C CA . PHE B 2 13 ? 12.793 -11.630 1.250 1.00 0.00 23 PHE B CA 1
ATOM 1854 C C . PHE B 2 13 ? 13.593 -12.899 0.961 1.00 0.00 23 PHE B C 1
ATOM 1855 O O . PHE B 2 13 ? 14.554 -13.210 1.665 1.00 0.00 23 PHE B O 1
ATOM 1872 N N . SER B 2 14 ? 13.191 -13.624 -0.079 1.00 0.00 24 SER B N 1
ATOM 1873 C CA . SER B 2 14 ? 13.873 -14.856 -0.460 1.00 0.00 24 SER B CA 1
ATOM 1874 C C . SER B 2 14 ? 15.164 -14.550 -1.212 1.00 0.00 24 SER B C 1
ATOM 1875 O O . SER B 2 14 ? 16.175 -15.225 -1.028 1.00 0.00 24 SER B O 1
ATOM 1883 N N . ALA B 2 15 ? 15.126 -13.523 -2.055 1.00 0.00 25 ALA B N 1
ATOM 1884 C CA . ALA B 2 15 ? 16.298 -13.129 -2.827 1.00 0.00 25 ALA B CA 1
ATOM 1885 C C . ALA B 2 15 ? 17.454 -12.720 -1.916 1.00 0.00 25 ALA B C 1
ATOM 1886 O O . ALA B 2 15 ? 18.596 -12.615 -2.362 1.00 0.00 25 ALA B O 1
ATOM 1893 N N . MET B 2 16 ? 17.155 -12.487 -0.638 1.00 0.00 26 MET B N 1
ATOM 1894 C CA . MET B 2 16 ? 18.178 -12.090 0.322 1.00 0.00 26 MET B CA 1
ATOM 1895 C C . MET B 2 16 ? 18.569 -13.261 1.222 1.00 0.00 26 MET B C 1
ATOM 1896 O O . MET B 2 16 ? 19.720 -13.378 1.641 1.00 0.00 26 MET B O 1
ATOM 1910 N N . PHE B 2 17 ? 17.605 -14.126 1.517 1.00 0.00 27 PHE B N 1
ATOM 1911 C CA . PHE B 2 17 ? 17.856 -15.283 2.369 1.00 0.00 27 PHE B CA 1
ATOM 1912 C C . PHE B 2 17 ? 18.072 -16.544 1.534 1.00 0.00 27 PHE B C 1
ATOM 1913 O O . PHE B 2 17 ? 17.817 -17.656 1.995 1.00 0.00 27 PHE B O 1
ATOM 1930 N N . SER B 2 18 ? 18.547 -16.364 0.304 1.00 0.00 28 SER B N 1
ATOM 1931 C CA . SER B 2 18 ? 18.799 -17.489 -0.591 1.00 0.00 28 SER B CA 1
ATOM 1932 C C . SER B 2 18 ? 20.035 -17.237 -1.449 1.00 0.00 28 SER B C 1
ATOM 1933 O O . SER B 2 18 ? 20.301 -16.105 -1.855 1.00 0.00 28 SER B O 1
ATOM 1941 N N . GLY A 1 1 ? -0.247 9.415 15.016 1.00 0.00 -5 GLY A N 2
ATOM 1942 C CA . GLY A 1 1 ? -1.325 10.027 15.841 1.00 0.00 -5 GLY A CA 2
ATOM 1943 C C . GLY A 1 1 ? -1.176 11.530 15.969 1.00 0.00 -5 GLY A C 2
ATOM 1944 O O . GLY A 1 1 ? -2.100 12.279 15.654 1.00 0.00 -5 GLY A O 2
ATOM 1950 N N . ALA A 1 2 ? -0.011 11.972 16.434 1.00 0.00 -4 ALA A N 2
ATOM 1951 C CA . ALA A 1 2 ? 0.252 13.396 16.604 1.00 0.00 -4 ALA A CA 2
ATOM 1952 C C . ALA A 1 2 ? 0.513 14.071 15.261 1.00 0.00 -4 ALA A C 2
ATOM 1953 O O . ALA A 1 2 ? 0.626 13.405 14.232 1.00 0.00 -4 ALA A O 2
ATOM 1960 N N . MET A 1 3 ? 0.610 15.397 15.278 1.00 0.00 -3 MET A N 2
ATOM 1961 C CA . MET A 1 3 ? 0.860 16.159 14.060 1.00 0.00 -3 MET A CA 2
ATOM 1962 C C . MET A 1 3 ? 2.313 16.616 13.994 1.00 0.00 -3 MET A C 2
ATOM 1963 O O . MET A 1 3 ? 2.777 17.368 14.850 1.00 0.00 -3 MET A O 2
ATOM 1977 N N . GLY A 1 4 ? 3.029 16.158 12.973 1.00 0.00 -2 GLY A N 2
ATOM 1978 C CA . GLY A 1 4 ? 4.422 16.536 12.819 1.00 0.00 -2 GLY A CA 2
ATOM 1979 C C . GLY A 1 4 ? 5.166 15.618 11.875 1.00 0.00 -2 GLY A C 2
ATOM 1980 O O . GLY A 1 4 ? 5.890 16.075 10.990 1.00 0.00 -2 GLY A O 2
ATOM 1984 N N . SER A 1 5 ? 4.978 14.319 12.057 1.00 0.00 -1 SER A N 2
ATOM 1985 C CA . SER A 1 5 ? 5.622 13.332 11.207 1.00 0.00 -1 SER A CA 2
ATOM 1986 C C . SER A 1 5 ? 4.682 12.931 10.085 1.00 0.00 -1 SER A C 2
ATOM 1987 O O . SER A 1 5 ? 4.028 11.893 10.156 1.00 0.00 -1 SER A O 2
ATOM 1995 N N . GLY A 1 6 ? 4.606 13.768 9.056 1.00 0.00 267 GLY A N 2
ATOM 1996 C CA . GLY A 1 6 ? 3.735 13.478 7.936 1.00 0.00 267 GLY A CA 2
ATOM 1997 C C . GLY A 1 6 ? 4.478 13.453 6.612 1.00 0.00 267 GLY A C 2
ATOM 1998 O O . GLY A 1 6 ? 4.112 12.719 5.703 1.00 0.00 267 GLY A O 2
ATOM 2002 N N . ALA A 1 7 ? 5.514 14.267 6.502 1.00 0.00 268 ALA A N 2
ATOM 2003 C CA . ALA A 1 7 ? 6.310 14.345 5.285 1.00 0.00 268 ALA A CA 2
ATOM 2004 C C . ALA A 1 7 ? 7.313 13.190 5.169 1.00 0.00 268 ALA A C 2
ATOM 2005 O O . ALA A 1 7 ? 7.802 12.896 4.077 1.00 0.00 268 ALA A O 2
ATOM 2012 N N . ARG A 1 8 ? 7.653 12.571 6.300 1.00 0.00 269 ARG A N 2
ATOM 2013 C CA . ARG A 1 8 ? 8.637 11.485 6.341 1.00 0.00 269 ARG A CA 2
ATOM 2014 C C . ARG A 1 8 ? 8.198 10.225 5.608 1.00 0.00 269 ARG A C 2
ATOM 2015 O O . ARG A 1 8 ? 8.899 9.731 4.728 1.00 0.00 269 ARG A O 2
ATOM 2036 N N . GLN A 1 9 ? 7.083 9.663 6.033 1.00 0.00 270 GLN A N 2
ATOM 2037 C CA . GLN A 1 9 ? 6.605 8.415 5.473 1.00 0.00 270 GLN A CA 2
ATOM 2038 C C . GLN A 1 9 ? 6.344 8.484 3.973 1.00 0.00 270 GLN A C 2
ATOM 2039 O O . GLN A 1 9 ? 6.545 7.501 3.261 1.00 0.00 270 GLN A O 2
ATOM 2053 N N . LEU A 1 10 ? 5.912 9.643 3.482 1.00 0.00 271 LEU A N 2
ATOM 2054 C CA . LEU A 1 10 ? 5.654 9.792 2.051 1.00 0.00 271 LEU A CA 2
ATOM 2055 C C . LEU A 1 10 ? 6.864 9.369 1.243 1.00 0.00 271 LEU A C 2
ATOM 2056 O O . LEU A 1 10 ? 6.751 8.999 0.079 1.00 0.00 271 LEU A O 2
ATOM 2072 N N . SER A 1 11 ? 8.017 9.392 1.878 1.00 0.00 272 SER A N 2
ATOM 2073 C CA . SER A 1 11 ? 9.236 8.971 1.215 1.00 0.00 272 SER A CA 2
ATOM 2074 C C . SER A 1 11 ? 9.150 7.479 0.922 1.00 0.00 272 SER A C 2
ATOM 2075 O O . SER A 1 11 ? 9.425 7.037 -0.192 1.00 0.00 272 SER A O 2
ATOM 2083 N N . LYS A 1 12 ? 8.759 6.709 1.935 1.00 0.00 273 LYS A N 2
ATOM 2084 C CA . LYS A 1 12 ? 8.625 5.264 1.800 1.00 0.00 273 LYS A CA 2
ATOM 2085 C C . LYS A 1 12 ? 7.511 4.897 0.829 1.00 0.00 273 LYS A C 2
ATOM 2086 O O . LYS A 1 12 ? 7.714 4.097 -0.079 1.00 0.00 273 LYS A O 2
ATOM 2105 N N . LEU A 1 13 ? 6.331 5.474 1.025 1.00 0.00 274 LEU A N 2
ATOM 2106 C CA . LEU A 1 13 ? 5.199 5.181 0.154 1.00 0.00 274 LEU A CA 2
ATOM 2107 C C . LEU A 1 13 ? 5.486 5.593 -1.276 1.00 0.00 274 LEU A C 2
ATOM 2108 O O . LEU A 1 13 ? 5.370 4.792 -2.201 1.00 0.00 274 LEU A O 2
ATOM 2124 N N . LYS A 1 14 ? 5.846 6.855 -1.456 1.00 0.00 275 LYS A N 2
ATOM 2125 C CA . LYS A 1 14 ? 6.131 7.368 -2.785 1.00 0.00 275 LYS A CA 2
ATOM 2126 C C . LYS A 1 14 ? 7.136 6.483 -3.506 1.00 0.00 275 LYS A C 2
ATOM 2127 O O . LYS A 1 14 ? 7.015 6.250 -4.706 1.00 0.00 275 LYS A O 2
ATOM 2146 N N . ARG A 1 15 ? 8.124 5.998 -2.767 1.00 0.00 276 ARG A N 2
ATOM 2147 C CA . ARG A 1 15 ? 9.157 5.142 -3.336 1.00 0.00 276 ARG A CA 2
ATOM 2148 C C . ARG A 1 15 ? 8.698 3.690 -3.443 1.00 0.00 276 ARG A C 2
ATOM 2149 O O . ARG A 1 15 ? 8.838 3.063 -4.491 1.00 0.00 276 ARG A O 2
ATOM 2170 N N . PHE A 1 16 ? 8.177 3.150 -2.350 1.00 0.00 277 PHE A N 2
ATOM 2171 C CA . PHE A 1 16 ? 7.725 1.765 -2.318 1.00 0.00 277 PHE A CA 2
ATOM 2172 C C . PHE A 1 16 ? 6.599 1.506 -3.312 1.00 0.00 277 PHE A C 2
ATOM 2173 O O . PHE A 1 16 ? 6.510 0.425 -3.897 1.00 0.00 277 PHE A O 2
ATOM 2190 N N . LEU A 1 17 ? 5.734 2.489 -3.484 1.00 0.00 278 LEU A N 2
ATOM 2191 C CA . LEU A 1 17 ? 4.602 2.352 -4.391 1.00 0.00 278 LEU A CA 2
ATOM 2192 C C . LEU A 1 17 ? 5.034 2.359 -5.857 1.00 0.00 278 LEU A C 2
ATOM 2193 O O . LEU A 1 17 ? 4.594 1.520 -6.641 1.00 0.00 278 LEU A O 2
ATOM 2209 N N . THR A 1 18 ? 5.878 3.318 -6.230 1.00 0.00 279 THR A N 2
ATOM 2210 C CA . THR A 1 18 ? 6.335 3.430 -7.614 1.00 0.00 279 THR A CA 2
ATOM 2211 C C . THR A 1 18 ? 6.955 2.128 -8.114 1.00 0.00 279 THR A C 2
ATOM 2212 O O . THR A 1 18 ? 6.962 1.860 -9.316 1.00 0.00 279 THR A O 2
ATOM 2223 N N . THR A 1 19 ? 7.475 1.321 -7.197 1.00 0.00 280 THR A N 2
ATOM 2224 C CA . THR A 1 19 ? 8.092 0.053 -7.562 1.00 0.00 280 THR A CA 2
ATOM 2225 C C . THR A 1 19 ? 7.047 -1.054 -7.653 1.00 0.00 280 THR A C 2
ATOM 2226 O O . THR A 1 19 ? 7.064 -1.872 -8.572 1.00 0.00 280 THR A O 2
ATOM 2237 N N . LEU A 1 20 ? 6.152 -1.075 -6.671 1.00 0.00 281 LEU A N 2
ATOM 2238 C CA . LEU A 1 20 ? 5.093 -2.074 -6.595 1.00 0.00 281 LEU A CA 2
ATOM 2239 C C . LEU A 1 20 ? 4.327 -2.173 -7.919 1.00 0.00 281 LEU A C 2
ATOM 2240 O O . LEU A 1 20 ? 3.846 -3.237 -8.291 1.00 0.00 281 LEU A O 2
ATOM 2256 N N . GLN A 1 21 ? 4.217 -1.056 -8.624 1.00 0.00 282 GLN A N 2
ATOM 2257 C CA . GLN A 1 21 ? 3.505 -1.021 -9.900 1.00 0.00 282 GLN A CA 2
ATOM 2258 C C . GLN A 1 21 ? 3.987 -2.110 -10.864 1.00 0.00 282 GLN A C 2
ATOM 2259 O O . GLN A 1 21 ? 3.249 -2.530 -11.756 1.00 0.00 282 GLN A O 2
ATOM 2273 N N . GLN A 1 22 ? 5.235 -2.536 -10.702 1.00 0.00 283 GLN A N 2
ATOM 2274 C CA . GLN A 1 22 ? 5.827 -3.539 -11.586 1.00 0.00 283 GLN A CA 2
ATOM 2275 C C . GLN A 1 22 ? 5.214 -4.927 -11.439 1.00 0.00 283 GLN A C 2
ATOM 2276 O O . GLN A 1 22 ? 5.110 -5.666 -12.419 1.00 0.00 283 GLN A O 2
ATOM 2290 N N . PHE A 1 23 ? 4.838 -5.298 -10.227 1.00 0.00 284 PHE A N 2
ATOM 2291 C CA . PHE A 1 23 ? 4.279 -6.612 -9.989 1.00 0.00 284 PHE A CA 2
ATOM 2292 C C . PHE A 1 23 ? 3.003 -6.847 -10.795 1.00 0.00 284 PHE A C 2
ATOM 2293 O O . PHE A 1 23 ? 2.589 -7.989 -11.002 1.00 0.00 284 PHE A O 2
ATOM 2310 N N . GLY A 1 24 ? 2.389 -5.762 -11.248 1.00 0.00 285 GLY A N 2
ATOM 2311 C CA . GLY A 1 24 ? 1.173 -5.860 -12.028 1.00 0.00 285 GLY A CA 2
ATOM 2312 C C . GLY A 1 24 ? 1.225 -4.950 -13.232 1.00 0.00 285 GLY A C 2
ATOM 2313 O O . GLY A 1 24 ? 0.209 -4.399 -13.654 1.00 0.00 285 GLY A O 2
ATOM 2317 N N . ASN A 1 25 ? 2.425 -4.785 -13.770 1.00 0.00 286 ASN A N 2
ATOM 2318 C CA . ASN A 1 25 ? 2.640 -3.926 -14.923 1.00 0.00 286 ASN A CA 2
ATOM 2319 C C . ASN A 1 25 ? 2.213 -4.608 -16.219 1.00 0.00 286 ASN A C 2
ATOM 2320 O O . ASN A 1 25 ? 2.122 -3.960 -17.261 1.00 0.00 286 ASN A O 2
ATOM 2331 N N . ASP A 1 26 ? 1.958 -5.914 -16.164 1.00 0.00 287 ASP A N 2
ATOM 2332 C CA . ASP A 1 26 ? 1.552 -6.639 -17.362 1.00 0.00 287 ASP A CA 2
ATOM 2333 C C . ASP A 1 26 ? 0.924 -7.991 -17.036 1.00 0.00 287 ASP A C 2
ATOM 2334 O O . ASP A 1 26 ? 1.101 -8.956 -17.779 1.00 0.00 287 ASP A O 2
ATOM 2343 N N . ILE A 1 27 ? 0.176 -8.059 -15.941 1.00 0.00 288 ILE A N 2
ATOM 2344 C CA . ILE A 1 27 ? -0.483 -9.292 -15.557 1.00 0.00 288 ILE A CA 2
ATOM 2345 C C . ILE A 1 27 ? -1.764 -9.470 -16.367 1.00 0.00 288 ILE A C 2
ATOM 2346 O O . ILE A 1 27 ? -2.153 -10.587 -16.714 1.00 0.00 288 ILE A O 2
ATOM 2362 N N . SER A 1 28 ? -2.402 -8.342 -16.664 1.00 0.00 289 SER A N 2
ATOM 2363 C CA . SER A 1 28 ? -3.638 -8.313 -17.442 1.00 0.00 289 SER A CA 2
ATOM 2364 C C . SER A 1 28 ? -4.084 -6.866 -17.650 1.00 0.00 289 SER A C 2
ATOM 2365 O O . SER A 1 28 ? -3.620 -5.965 -16.953 1.00 0.00 289 SER A O 2
ATOM 2373 N N . PRO A 1 29 ? -4.990 -6.613 -18.609 1.00 0.00 290 PRO A N 2
ATOM 2374 C CA . PRO A 1 29 ? -5.485 -5.256 -18.881 1.00 0.00 290 PRO A CA 2
ATOM 2375 C C . PRO A 1 29 ? -6.276 -4.668 -17.711 1.00 0.00 290 PRO A C 2
ATOM 2376 O O . PRO A 1 29 ? -6.784 -3.551 -17.799 1.00 0.00 290 PRO A O 2
ATOM 2387 N N . GLU A 1 30 ? -6.390 -5.426 -16.621 1.00 0.00 291 GLU A N 2
ATOM 2388 C CA . GLU A 1 30 ? -7.128 -4.977 -15.450 1.00 0.00 291 GLU A CA 2
ATOM 2389 C C . GLU A 1 30 ? -6.203 -4.733 -14.259 1.00 0.00 291 GLU A C 2
ATOM 2390 O O . GLU A 1 30 ? -6.568 -4.036 -13.313 1.00 0.00 291 GLU A O 2
ATOM 2402 N N . ILE A 1 31 ? -5.005 -5.290 -14.315 1.00 0.00 292 ILE A N 2
ATOM 2403 C CA . ILE A 1 31 ? -4.039 -5.098 -13.240 1.00 0.00 292 ILE A CA 2
ATOM 2404 C C . ILE A 1 31 ? -3.619 -3.655 -13.206 1.00 0.00 292 ILE A C 2
ATOM 2405 O O . ILE A 1 31 ? -3.579 -3.028 -12.146 1.00 0.00 292 ILE A O 2
ATOM 2421 N N . GLY A 1 32 ? -3.344 -3.117 -14.387 1.00 0.00 293 GLY A N 2
ATOM 2422 C CA . GLY A 1 32 ? -2.979 -1.720 -14.467 1.00 0.00 293 GLY A CA 2
ATOM 2423 C C . GLY A 1 32 ? -3.991 -0.891 -13.710 1.00 0.00 293 GLY A C 2
ATOM 2424 O O . GLY A 1 32 ? -3.664 0.137 -13.117 1.00 0.00 293 GLY A O 2
ATOM 2428 N N . GLU A 1 33 ? -5.231 -1.380 -13.711 1.00 0.00 294 GLU A N 2
ATOM 2429 C CA . GLU A 1 33 ? -6.321 -0.737 -13.006 1.00 0.00 294 GLU A CA 2
ATOM 2430 C C . GLU A 1 33 ? -6.342 -1.192 -11.551 1.00 0.00 294 GLU A C 2
ATOM 2431 O O . GLU A 1 33 ? -6.672 -0.416 -10.654 1.00 0.00 294 GLU A O 2
ATOM 2443 N N . ARG A 1 34 ? -5.992 -2.462 -11.316 1.00 0.00 295 ARG A N 2
ATOM 2444 C CA . ARG A 1 34 ? -5.979 -3.011 -9.967 1.00 0.00 295 ARG A CA 2
ATOM 2445 C C . ARG A 1 34 ? -4.934 -2.314 -9.108 1.00 0.00 295 ARG A C 2
ATOM 2446 O O . ARG A 1 34 ? -5.250 -1.740 -8.072 1.00 0.00 295 ARG A O 2
ATOM 2467 N N . VAL A 1 35 ? -3.686 -2.347 -9.544 1.00 0.00 296 VAL A N 2
ATOM 2468 C CA . VAL A 1 35 ? -2.619 -1.702 -8.794 1.00 0.00 296 VAL A CA 2
ATOM 2469 C C . VAL A 1 35 ? -2.964 -0.252 -8.511 1.00 0.00 296 VAL A C 2
ATOM 2470 O O . VAL A 1 35 ? -2.860 0.214 -7.377 1.00 0.00 296 VAL A O 2
ATOM 2483 N N . ARG A 1 36 ? -3.383 0.456 -9.550 1.00 0.00 297 ARG A N 2
ATOM 2484 C CA . ARG A 1 36 ? -3.753 1.853 -9.410 1.00 0.00 297 ARG A CA 2
ATOM 2485 C C . ARG A 1 36 ? -4.942 2.006 -8.464 1.00 0.00 297 ARG A C 2
ATOM 2486 O O . ARG A 1 36 ? -4.934 2.854 -7.576 1.00 0.00 297 ARG A O 2
ATOM 2507 N N . THR A 1 37 ? -5.960 1.170 -8.643 1.00 0.00 298 THR A N 2
ATOM 2508 C CA . THR A 1 37 ? -7.139 1.236 -7.789 1.00 0.00 298 THR A CA 2
ATOM 2509 C C . THR A 1 37 ? -6.805 0.858 -6.346 1.00 0.00 298 THR A C 2
ATOM 2510 O O . THR A 1 37 ? -7.344 1.446 -5.408 1.00 0.00 298 THR A O 2
ATOM 2521 N N . LEU A 1 38 ? -5.914 -0.115 -6.161 1.00 0.00 299 LEU A N 2
ATOM 2522 C CA . LEU A 1 38 ? -5.535 -0.544 -4.817 1.00 0.00 299 LEU A CA 2
ATOM 2523 C C . LEU A 1 38 ? -5.013 0.635 -4.000 1.00 0.00 299 LEU A C 2
ATOM 2524 O O . LEU A 1 38 ? -5.449 0.859 -2.872 1.00 0.00 299 LEU A O 2
ATOM 2540 N N . VAL A 1 39 ? -4.064 1.374 -4.567 1.00 0.00 300 VAL A N 2
ATOM 2541 C CA . VAL A 1 39 ? -3.467 2.517 -3.881 1.00 0.00 300 VAL A CA 2
ATOM 2542 C C . VAL A 1 39 ? -4.473 3.646 -3.677 1.00 0.00 300 VAL A C 2
ATOM 2543 O O . VAL A 1 39 ? -4.670 4.113 -2.555 1.00 0.00 300 VAL A O 2
ATOM 2556 N N . LEU A 1 40 ? -5.100 4.084 -4.763 1.00 0.00 301 LEU A N 2
ATOM 2557 C CA . LEU A 1 40 ? -6.080 5.162 -4.696 1.00 0.00 301 LEU A CA 2
ATOM 2558 C C . LEU A 1 40 ? -7.277 4.752 -3.851 1.00 0.00 301 LEU A C 2
ATOM 2559 O O . LEU A 1 40 ? -7.906 5.586 -3.198 1.00 0.00 301 LEU A O 2
ATOM 2575 N N . GLY A 1 41 ? -7.584 3.463 -3.861 1.00 0.00 302 GLY A N 2
ATOM 2576 C CA . GLY A 1 41 ? -8.699 2.973 -3.082 1.00 0.00 302 GLY A CA 2
ATOM 2577 C C . GLY A 1 41 ? -8.405 3.010 -1.598 1.00 0.00 302 GLY A C 2
ATOM 2578 O O . GLY A 1 41 ? -9.213 3.495 -0.806 1.00 0.00 302 GLY A O 2
ATOM 2582 N N . LEU A 1 42 ? -7.239 2.494 -1.226 1.00 0.00 303 LEU A N 2
ATOM 2583 C CA . LEU A 1 42 ? -6.807 2.452 0.163 1.00 0.00 303 LEU A CA 2
ATOM 2584 C C . LEU A 1 42 ? -6.748 3.853 0.765 1.00 0.00 303 LEU A C 2
ATOM 2585 O O . LEU A 1 42 ? -6.977 4.035 1.961 1.00 0.00 303 LEU A O 2
ATOM 2601 N N . VAL A 1 43 ? -6.446 4.840 -0.069 1.00 0.00 304 VAL A N 2
ATOM 2602 C CA . VAL A 1 43 ? -6.363 6.223 0.381 1.00 0.00 304 VAL A CA 2
ATOM 2603 C C . VAL A 1 43 ? -7.738 6.884 0.366 1.00 0.00 304 VAL A C 2
ATOM 2604 O O . VAL A 1 43 ? -8.047 7.715 1.221 1.00 0.00 304 VAL A O 2
ATOM 2617 N N . ASN A 1 44 ? -8.567 6.500 -0.603 1.00 0.00 305 ASN A N 2
ATOM 2618 C CA . ASN A 1 44 ? -9.918 7.051 -0.723 1.00 0.00 305 ASN A CA 2
ATOM 2619 C C . ASN A 1 44 ? -10.840 6.508 0.373 1.00 0.00 305 ASN A C 2
ATOM 2620 O O . ASN A 1 44 ? -12.053 6.711 0.326 1.00 0.00 305 ASN A O 2
ATOM 2631 N N . SER A 1 45 ? -10.264 5.815 1.356 1.00 0.00 306 SER A N 2
ATOM 2632 C CA . SER A 1 45 ? -11.039 5.247 2.457 1.00 0.00 306 SER A CA 2
ATOM 2633 C C . SER A 1 45 ? -12.006 4.182 1.957 1.00 0.00 306 SER A C 2
ATOM 2634 O O . SER A 1 45 ? -12.921 3.775 2.675 1.00 0.00 306 SER A O 2
ATOM 2642 N N . THR A 1 46 ? -11.796 3.730 0.724 1.00 0.00 307 THR A N 2
ATOM 2643 C CA . THR A 1 46 ? -12.646 2.709 0.129 1.00 0.00 307 THR A CA 2
ATOM 2644 C C . THR A 1 46 ? -12.008 1.328 0.239 1.00 0.00 307 THR A C 2
ATOM 2645 O O . THR A 1 46 ? -12.627 0.323 -0.106 1.00 0.00 307 THR A O 2
ATOM 2656 N N . LEU A 1 47 ? -10.772 1.280 0.721 1.00 0.00 308 LEU A N 2
ATOM 2657 C CA . LEU A 1 47 ? -10.067 0.016 0.869 1.00 0.00 308 LEU A CA 2
ATOM 2658 C C . LEU A 1 47 ? -9.759 -0.264 2.340 1.00 0.00 308 LEU A C 2
ATOM 2659 O O . LEU A 1 47 ? -10.394 0.280 3.242 1.00 0.00 308 LEU A O 2
ATOM 2675 N N . THR A 1 48 ? -8.774 -1.111 2.562 1.00 0.00 309 THR A N 2
ATOM 2676 C CA . THR A 1 48 ? -8.345 -1.485 3.891 1.00 0.00 309 THR A CA 2
ATOM 2677 C C . THR A 1 48 ? -6.977 -2.109 3.792 1.00 0.00 309 THR A C 2
ATOM 2678 O O . THR A 1 48 ? -6.570 -2.580 2.732 1.00 0.00 309 THR A O 2
ATOM 2689 N N . ILE A 1 49 ? -6.272 -2.108 4.892 1.00 0.00 310 ILE A N 2
ATOM 2690 C CA . ILE A 1 49 ? -4.952 -2.671 4.940 1.00 0.00 310 ILE A CA 2
ATOM 2691 C C . ILE A 1 49 ? -4.995 -4.154 4.628 1.00 0.00 310 ILE A C 2
ATOM 2692 O O . ILE A 1 49 ? -4.297 -4.638 3.740 1.00 0.00 310 ILE A O 2
ATOM 2708 N N . GLU A 1 50 ? -5.812 -4.873 5.375 1.00 0.00 311 GLU A N 2
ATOM 2709 C CA . GLU A 1 50 ? -5.939 -6.305 5.183 1.00 0.00 311 GLU A CA 2
ATOM 2710 C C . GLU A 1 50 ? -6.404 -6.614 3.766 1.00 0.00 311 GLU A C 2
ATOM 2711 O O . GLU A 1 50 ? -6.084 -7.663 3.217 1.00 0.00 311 GLU A O 2
ATOM 2723 N N . GLU A 1 51 ? -7.161 -5.684 3.189 1.00 0.00 312 GLU A N 2
ATOM 2724 C CA . GLU A 1 51 ? -7.688 -5.830 1.835 1.00 0.00 312 GLU A CA 2
ATOM 2725 C C . GLU A 1 51 ? -6.631 -5.494 0.786 1.00 0.00 312 GLU A C 2
ATOM 2726 O O . GLU A 1 51 ? -6.422 -6.250 -0.159 1.00 0.00 312 GLU A O 2
ATOM 2738 N N . PHE A 1 52 ? -5.976 -4.348 0.955 1.00 0.00 313 PHE A N 2
ATOM 2739 C CA . PHE A 1 52 ? -4.946 -3.899 0.022 1.00 0.00 313 PHE A CA 2
ATOM 2740 C C . PHE A 1 52 ? -3.899 -4.982 -0.209 1.00 0.00 313 PHE A C 2
ATOM 2741 O O . PHE A 1 52 ? -3.688 -5.420 -1.337 1.00 0.00 313 PHE A O 2
ATOM 2758 N N . HIS A 1 53 ? -3.251 -5.422 0.859 1.00 0.00 314 HIS A N 2
ATOM 2759 C CA . HIS A 1 53 ? -2.234 -6.455 0.750 1.00 0.00 314 HIS A CA 2
ATOM 2760 C C . HIS A 1 53 ? -2.835 -7.750 0.230 1.00 0.00 314 HIS A C 2
ATOM 2761 O O . HIS A 1 53 ? -2.252 -8.427 -0.617 1.00 0.00 314 HIS A O 2
ATOM 2776 N N . SER A 1 54 ? -4.003 -8.086 0.751 1.00 0.00 315 SER A N 2
ATOM 2777 C CA . SER A 1 54 ? -4.699 -9.303 0.349 1.00 0.00 315 SER A CA 2
ATOM 2778 C C . SER A 1 54 ? -5.034 -9.286 -1.139 1.00 0.00 315 SER A C 2
ATOM 2779 O O . SER A 1 54 ? -4.730 -10.228 -1.860 1.00 0.00 315 SER A O 2
ATOM 2787 N N . LYS A 1 55 ? -5.678 -8.218 -1.588 1.00 0.00 316 LYS A N 2
ATOM 2788 C CA . LYS A 1 55 ? -6.071 -8.095 -2.986 1.00 0.00 316 LYS A CA 2
ATOM 2789 C C . LYS A 1 55 ? -4.863 -7.864 -3.881 1.00 0.00 316 LYS A C 2
ATOM 2790 O O . LYS A 1 55 ? -4.733 -8.476 -4.941 1.00 0.00 316 LYS A O 2
ATOM 2809 N N . LEU A 1 56 ? -3.983 -6.976 -3.448 1.00 0.00 317 LEU A N 2
ATOM 2810 C CA . LEU A 1 56 ? -2.789 -6.660 -4.209 1.00 0.00 317 LEU A CA 2
ATOM 2811 C C . LEU A 1 56 ? -1.998 -7.917 -4.585 1.00 0.00 317 LEU A C 2
ATOM 2812 O O . LEU A 1 56 ? -1.244 -7.910 -5.558 1.00 0.00 317 LEU A O 2
ATOM 2828 N N . GLN A 1 57 ? -2.173 -8.991 -3.819 1.00 0.00 318 GLN A N 2
ATOM 2829 C CA . GLN A 1 57 ? -1.469 -10.243 -4.096 1.00 0.00 318 GLN A CA 2
ATOM 2830 C C . GLN A 1 57 ? -1.783 -10.746 -5.504 1.00 0.00 318 GLN A C 2
ATOM 2831 O O . GLN A 1 57 ? -0.976 -11.443 -6.121 1.00 0.00 318 GLN A O 2
ATOM 2845 N N . GLU A 1 58 ? -2.964 -10.395 -6.005 1.00 0.00 319 GLU A N 2
ATOM 2846 C CA . GLU A 1 58 ? -3.372 -10.814 -7.337 1.00 0.00 319 GLU A CA 2
ATOM 2847 C C . GLU A 1 58 ? -2.692 -9.970 -8.400 1.00 0.00 319 GLU A C 2
ATOM 2848 O O . GLU A 1 58 ? -2.057 -10.498 -9.313 1.00 0.00 319 GLU A O 2
ATOM 2860 N N . ALA A 1 59 ? -2.832 -8.655 -8.286 1.00 0.00 320 ALA A N 2
ATOM 2861 C CA . ALA A 1 59 ? -2.233 -7.745 -9.248 1.00 0.00 320 ALA A CA 2
ATOM 2862 C C . ALA A 1 59 ? -0.713 -7.809 -9.196 1.00 0.00 320 ALA A C 2
ATOM 2863 O O . ALA A 1 59 ? -0.040 -7.603 -10.206 1.00 0.00 320 ALA A O 2
ATOM 2870 N N . THR A 1 60 ? -0.179 -8.085 -8.013 1.00 0.00 321 THR A N 2
ATOM 2871 C CA . THR A 1 60 ? 1.261 -8.172 -7.833 1.00 0.00 321 THR A CA 2
ATOM 2872 C C . THR A 1 60 ? 1.809 -9.477 -8.416 1.00 0.00 321 THR A C 2
ATOM 2873 O O . THR A 1 60 ? 2.937 -9.520 -8.905 1.00 0.00 321 THR A O 2
ATOM 2884 N N . ASN A 1 61 ? 1.000 -10.535 -8.397 1.00 0.00 322 ASN A N 2
ATOM 2885 C CA . ASN A 1 61 ? 1.420 -11.819 -8.963 1.00 0.00 322 ASN A CA 2
ATOM 2886 C C . ASN A 1 61 ? 2.872 -12.149 -8.614 1.00 0.00 322 ASN A C 2
ATOM 2887 O O . ASN A 1 61 ? 3.553 -12.850 -9.364 1.00 0.00 322 ASN A O 2
ATOM 2898 N N . PHE A 1 62 ? 3.347 -11.633 -7.488 1.00 0.00 323 PHE A N 2
ATOM 2899 C CA . PHE A 1 62 ? 4.724 -11.866 -7.061 1.00 0.00 323 PHE A CA 2
ATOM 2900 C C . PHE A 1 62 ? 4.756 -12.206 -5.571 1.00 0.00 323 PHE A C 2
ATOM 2901 O O . PHE A 1 62 ? 3.727 -12.139 -4.900 1.00 0.00 323 PHE A O 2
ATOM 2918 N N . PRO A 1 63 ? 5.927 -12.580 -5.024 1.00 0.00 324 PRO A N 2
ATOM 2919 C CA . PRO A 1 63 ? 6.054 -12.933 -3.607 1.00 0.00 324 PRO A CA 2
ATOM 2920 C C . PRO A 1 63 ? 5.442 -11.880 -2.687 1.00 0.00 324 PRO A C 2
ATOM 2921 O O . PRO A 1 63 ? 4.382 -12.097 -2.100 1.00 0.00 324 PRO A O 2
ATOM 2932 N N . LEU A 1 64 ? 6.119 -10.743 -2.560 1.00 0.00 325 LEU A N 2
ATOM 2933 C CA . LEU A 1 64 ? 5.644 -9.662 -1.704 1.00 0.00 325 LEU A CA 2
ATOM 2934 C C . LEU A 1 64 ? 5.499 -10.144 -0.262 1.00 0.00 325 LEU A C 2
ATOM 2935 O O . LEU A 1 64 ? 4.467 -10.699 0.116 1.00 0.00 325 LEU A O 2
ATOM 2951 N N . ARG A 1 65 ? 6.543 -9.939 0.534 1.00 0.00 326 ARG A N 2
ATOM 2952 C CA . ARG A 1 65 ? 6.542 -10.360 1.933 1.00 0.00 326 ARG A CA 2
ATOM 2953 C C . ARG A 1 65 ? 5.390 -9.724 2.708 1.00 0.00 326 ARG A C 2
ATOM 2954 O O . ARG A 1 65 ? 5.133 -8.532 2.576 1.00 0.00 326 ARG A O 2
ATOM 2975 N N . PRO A 1 66 ? 4.682 -10.509 3.545 1.00 0.00 327 PRO A N 2
ATOM 2976 C CA . PRO A 1 66 ? 3.565 -9.993 4.344 1.00 0.00 327 PRO A CA 2
ATOM 2977 C C . PRO A 1 66 ? 3.957 -8.762 5.160 1.00 0.00 327 PRO A C 2
ATOM 2978 O O . PRO A 1 66 ? 3.098 -8.012 5.613 1.00 0.00 327 PRO A O 2
ATOM 2989 N N . PHE A 1 67 ? 5.260 -8.556 5.335 1.00 0.00 328 PHE A N 2
ATOM 2990 C CA . PHE A 1 67 ? 5.767 -7.415 6.093 1.00 0.00 328 PHE A CA 2
ATOM 2991 C C . PHE A 1 67 ? 5.367 -6.082 5.463 1.00 0.00 328 PHE A C 2
ATOM 2992 O O . PHE A 1 67 ? 5.610 -5.022 6.041 1.00 0.00 328 PHE A O 2
ATOM 3009 N N . VAL A 1 68 ? 4.759 -6.129 4.282 1.00 0.00 329 VAL A N 2
ATOM 3010 C CA . VAL A 1 68 ? 4.324 -4.916 3.604 1.00 0.00 329 VAL A CA 2
ATOM 3011 C C . VAL A 1 68 ? 3.000 -4.407 4.173 1.00 0.00 329 VAL A C 2
ATOM 3012 O O . VAL A 1 68 ? 2.811 -3.203 4.341 1.00 0.00 329 VAL A O 2
ATOM 3025 N N . ILE A 1 69 ? 2.074 -5.331 4.445 1.00 0.00 330 ILE A N 2
ATOM 3026 C CA . ILE A 1 69 ? 0.757 -4.972 4.968 1.00 0.00 330 ILE A CA 2
ATOM 3027 C C . ILE A 1 69 ? 0.830 -4.191 6.286 1.00 0.00 330 ILE A C 2
ATOM 3028 O O . ILE A 1 69 ? 0.032 -3.283 6.505 1.00 0.00 330 ILE A O 2
ATOM 3044 N N . PRO A 1 70 ? 1.780 -4.526 7.182 1.00 0.00 331 PRO A N 2
ATOM 3045 C CA . PRO A 1 70 ? 1.942 -3.851 8.474 1.00 0.00 331 PRO A CA 2
ATOM 3046 C C . PRO A 1 70 ? 2.529 -2.453 8.322 1.00 0.00 331 PRO A C 2
ATOM 3047 O O . PRO A 1 70 ? 2.041 -1.495 8.924 1.00 0.00 331 PRO A O 2
ATOM 3058 N N . PHE A 1 71 ? 3.569 -2.331 7.512 1.00 0.00 332 PHE A N 2
ATOM 3059 C CA . PHE A 1 71 ? 4.198 -1.039 7.293 1.00 0.00 332 PHE A CA 2
ATOM 3060 C C . PHE A 1 71 ? 3.179 -0.045 6.741 1.00 0.00 332 PHE A C 2
ATOM 3061 O O . PHE A 1 71 ? 3.106 1.097 7.192 1.00 0.00 332 PHE A O 2
ATOM 3078 N N . LEU A 1 72 ? 2.383 -0.496 5.777 1.00 0.00 333 LEU A N 2
ATOM 3079 C CA . LEU A 1 72 ? 1.355 0.350 5.186 1.00 0.00 333 LEU A CA 2
ATOM 3080 C C . LEU A 1 72 ? 0.405 0.862 6.271 1.00 0.00 333 LEU A C 2
ATOM 3081 O O . LEU A 1 72 ? -0.057 1.994 6.211 1.00 0.00 333 LEU A O 2
ATOM 3097 N N . LYS A 1 73 ? 0.132 0.025 7.273 1.00 0.00 334 LYS A N 2
ATOM 3098 C CA . LYS A 1 73 ? -0.762 0.409 8.371 1.00 0.00 334 LYS A CA 2
ATOM 3099 C C . LYS A 1 73 ? -0.193 1.557 9.181 1.00 0.00 334 LYS A C 2
ATOM 3100 O O . LYS A 1 73 ? -0.917 2.470 9.575 1.00 0.00 334 LYS A O 2
ATOM 3119 N N . ALA A 1 74 ? 1.100 1.496 9.445 1.00 0.00 335 ALA A N 2
ATOM 3120 C CA . ALA A 1 74 ? 1.758 2.523 10.229 1.00 0.00 335 ALA A CA 2
ATOM 3121 C C . ALA A 1 74 ? 1.887 3.821 9.453 1.00 0.00 335 ALA A C 2
ATOM 3122 O O . ALA A 1 74 ? 1.759 4.907 10.018 1.00 0.00 335 ALA A O 2
ATOM 3129 N N . ASN A 1 75 ? 2.167 3.712 8.164 1.00 0.00 336 ASN A N 2
ATOM 3130 C CA . ASN A 1 75 ? 2.340 4.886 7.336 1.00 0.00 336 ASN A CA 2
ATOM 3131 C C . ASN A 1 75 ? 1.025 5.370 6.737 1.00 0.00 336 ASN A C 2
ATOM 3132 O O . ASN A 1 75 ? 0.937 6.504 6.274 1.00 0.00 336 ASN A O 2
ATOM 3143 N N . LEU A 1 76 ? 0.018 4.508 6.734 1.00 0.00 337 LEU A N 2
ATOM 3144 C CA . LEU A 1 76 ? -1.285 4.851 6.167 1.00 0.00 337 LEU A CA 2
ATOM 3145 C C . LEU A 1 76 ? -1.827 6.183 6.695 1.00 0.00 337 LEU A C 2
ATOM 3146 O O . LEU A 1 76 ? -2.343 6.994 5.926 1.00 0.00 337 LEU A O 2
ATOM 3162 N N . PRO A 1 77 ? -1.747 6.418 8.020 1.00 0.00 338 PRO A N 2
ATOM 3163 C CA . PRO A 1 77 ? -2.275 7.642 8.639 1.00 0.00 338 PRO A CA 2
ATOM 3164 C C . PRO A 1 77 ? -1.571 8.899 8.169 1.00 0.00 338 PRO A C 2
ATOM 3165 O O . PRO A 1 77 ? -2.161 9.980 8.149 1.00 0.00 338 PRO A O 2
ATOM 3176 N N . LEU A 1 78 ? -0.314 8.763 7.804 1.00 0.00 339 LEU A N 2
ATOM 3177 C CA . LEU A 1 78 ? 0.462 9.897 7.352 1.00 0.00 339 LEU A CA 2
ATOM 3178 C C . LEU A 1 78 ? 0.146 10.267 5.914 1.00 0.00 339 LEU A C 2
ATOM 3179 O O . LEU A 1 78 ? -0.071 11.435 5.602 1.00 0.00 339 LEU A O 2
ATOM 3195 N N . LEU A 1 79 ? 0.155 9.279 5.037 1.00 0.00 340 LEU A N 2
ATOM 3196 C CA . LEU A 1 79 ? -0.095 9.520 3.621 1.00 0.00 340 LEU A CA 2
ATOM 3197 C C . LEU A 1 79 ? -1.408 10.236 3.399 1.00 0.00 340 LEU A C 2
ATOM 3198 O O . LEU A 1 79 ? -1.487 11.168 2.608 1.00 0.00 340 LEU A O 2
ATOM 3214 N N . GLN A 1 80 ? -2.436 9.795 4.093 1.00 0.00 341 GLN A N 2
ATOM 3215 C CA . GLN A 1 80 ? -3.742 10.402 3.954 1.00 0.00 341 GLN A CA 2
ATOM 3216 C C . GLN A 1 80 ? -3.769 11.791 4.579 1.00 0.00 341 GLN A C 2
ATOM 3217 O O . GLN A 1 80 ? -4.316 12.731 4.006 1.00 0.00 341 GLN A O 2
ATOM 3231 N N . ARG A 1 81 ? -3.185 11.909 5.764 1.00 0.00 342 ARG A N 2
ATOM 3232 C CA . ARG A 1 81 ? -3.154 13.175 6.484 1.00 0.00 342 ARG A CA 2
ATOM 3233 C C . ARG A 1 81 ? -2.347 14.237 5.742 1.00 0.00 342 ARG A C 2
ATOM 3234 O O . ARG A 1 81 ? -2.861 15.312 5.435 1.00 0.00 342 ARG A O 2
ATOM 3255 N N . GLU A 1 82 ? -1.083 13.939 5.471 1.00 0.00 343 GLU A N 2
ATOM 3256 C CA . GLU A 1 82 ? -0.207 14.882 4.783 1.00 0.00 343 GLU A CA 2
ATOM 3257 C C . GLU A 1 82 ? -0.764 15.296 3.421 1.00 0.00 343 GLU A C 2
ATOM 3258 O O . GLU A 1 82 ? -0.757 16.478 3.076 1.00 0.00 343 GLU A O 2
ATOM 3270 N N . LEU A 1 83 ? -1.240 14.323 2.647 1.00 0.00 344 LEU A N 2
ATOM 3271 C CA . LEU A 1 83 ? -1.792 14.598 1.321 1.00 0.00 344 LEU A CA 2
ATOM 3272 C C . LEU A 1 83 ? -3.027 15.487 1.420 1.00 0.00 344 LEU A C 2
ATOM 3273 O O . LEU A 1 83 ? -3.232 16.376 0.594 1.00 0.00 344 LEU A O 2
ATOM 3289 N N . LEU A 1 84 ? -3.849 15.241 2.433 1.00 0.00 345 LEU A N 2
ATOM 3290 C CA . LEU A 1 84 ? -5.065 16.019 2.638 1.00 0.00 345 LEU A CA 2
ATOM 3291 C C . LEU A 1 84 ? -4.734 17.440 3.085 1.00 0.00 345 LEU A C 2
ATOM 3292 O O . LEU A 1 84 ? -5.337 18.406 2.620 1.00 0.00 345 LEU A O 2
ATOM 3308 N N . HIS A 1 85 ? -3.776 17.562 3.994 1.00 0.00 346 HIS A N 2
ATOM 3309 C CA . HIS A 1 85 ? -3.382 18.868 4.500 1.00 0.00 346 HIS A CA 2
ATOM 3310 C C . HIS A 1 85 ? -2.862 19.763 3.382 1.00 0.00 346 HIS A C 2
ATOM 3311 O O . HIS A 1 85 ? -2.972 20.981 3.462 1.00 0.00 346 HIS A O 2
ATOM 3326 N N . CYS A 1 86 ? -2.293 19.160 2.342 1.00 0.00 347 CYS A N 2
ATOM 3327 C CA . CYS A 1 86 ? -1.761 19.932 1.224 1.00 0.00 347 CYS A CA 2
ATOM 3328 C C . CYS A 1 86 ? -2.876 20.374 0.288 1.00 0.00 347 CYS A C 2
ATOM 3329 O O . CYS A 1 86 ? -2.846 21.471 -0.273 1.00 0.00 347 CYS A O 2
ATOM 3337 N N . ALA A 1 87 ? -3.851 19.505 0.131 1.00 0.00 348 ALA A N 2
ATOM 3338 C CA . ALA A 1 87 ? -4.995 19.767 -0.736 1.00 0.00 348 ALA A CA 2
ATOM 3339 C C . ALA A 1 87 ? -5.788 20.980 -0.264 1.00 0.00 348 ALA A C 2
ATOM 3340 O O . ALA A 1 87 ? -6.575 21.548 -1.016 1.00 0.00 348 ALA A O 2
ATOM 3347 N N . ARG A 1 88 ? -5.581 21.363 0.988 1.00 0.00 349 ARG A N 2
ATOM 3348 C CA . ARG A 1 88 ? -6.283 22.498 1.572 1.00 0.00 349 ARG A CA 2
ATOM 3349 C C . ARG A 1 88 ? -5.754 23.825 1.042 1.00 0.00 349 ARG A C 2
ATOM 3350 O O . ARG A 1 88 ? -6.516 24.646 0.534 1.00 0.00 349 ARG A O 2
ATOM 3371 N N . LEU A 1 89 ? -4.447 24.037 1.173 1.00 0.00 350 LEU A N 2
ATOM 3372 C CA . LEU A 1 89 ? -3.836 25.277 0.715 1.00 0.00 350 LEU A CA 2
ATOM 3373 C C . LEU A 1 89 ? -3.491 25.232 -0.773 1.00 0.00 350 LEU A C 2
ATOM 3374 O O . LEU A 1 89 ? -3.196 26.264 -1.375 1.00 0.00 350 LEU A O 2
ATOM 3390 N N . ALA A 1 90 ? -3.516 24.040 -1.360 1.00 0.00 351 ALA A N 2
ATOM 3391 C CA . ALA A 1 90 ? -3.191 23.881 -2.772 1.00 0.00 351 ALA A CA 2
ATOM 3392 C C . ALA A 1 90 ? -4.277 24.483 -3.654 1.00 0.00 351 ALA A C 2
ATOM 3393 O O . ALA A 1 90 ? -3.993 25.100 -4.681 1.00 0.00 351 ALA A O 2
ATOM 3400 N N . LYS A 1 91 ? -5.523 24.302 -3.242 1.00 0.00 352 LYS A N 2
ATOM 3401 C CA . LYS A 1 91 ? -6.656 24.829 -3.986 1.00 0.00 352 LYS A CA 2
ATOM 3402 C C . LYS A 1 91 ? -6.986 26.249 -3.540 1.00 0.00 352 LYS A C 2
ATOM 3403 O O . LYS A 1 91 ? -8.155 26.628 -3.464 1.00 0.00 352 LYS A O 2
ATOM 3422 N N . GLN A 1 92 ? -5.955 27.033 -3.242 1.00 0.00 353 GLN A N 2
ATOM 3423 C CA . GLN A 1 92 ? -6.146 28.409 -2.801 1.00 0.00 353 GLN A CA 2
ATOM 3424 C C . GLN A 1 92 ? -4.886 29.237 -3.030 1.00 0.00 353 GLN A C 2
ATOM 3425 O O . GLN A 1 92 ? -3.779 28.806 -2.706 1.00 0.00 353 GLN A O 2
ATOM 3439 N N . ASN A 1 93 ? -5.065 30.429 -3.590 1.00 0.00 354 ASN A N 2
ATOM 3440 C CA . ASN A 1 93 ? -3.945 31.322 -3.863 1.00 0.00 354 ASN A CA 2
ATOM 3441 C C . ASN A 1 93 ? -2.935 30.665 -4.803 1.00 0.00 354 ASN A C 2
ATOM 3442 O O . ASN A 1 93 ? -2.209 29.754 -4.405 1.00 0.00 354 ASN A O 2
ATOM 3453 N N . PRO A 1 94 ? -2.870 31.123 -6.066 1.00 0.00 355 PRO A N 2
ATOM 3454 C CA . PRO A 1 94 ? -1.936 30.576 -7.056 1.00 0.00 355 PRO A CA 2
ATOM 3455 C C . PRO A 1 94 ? -0.490 30.630 -6.572 1.00 0.00 355 PRO A C 2
ATOM 3456 O O . PRO A 1 94 ? 0.359 29.866 -7.031 1.00 0.00 355 PRO A O 2
ATOM 3467 N N . ALA A 1 95 ? -0.216 31.539 -5.640 1.00 0.00 356 ALA A N 2
ATOM 3468 C CA . ALA A 1 95 ? 1.127 31.690 -5.093 1.00 0.00 356 ALA A CA 2
ATOM 3469 C C . ALA A 1 95 ? 1.600 30.400 -4.434 1.00 0.00 356 ALA A C 2
ATOM 3470 O O . ALA A 1 95 ? 2.801 30.158 -4.314 1.00 0.00 356 ALA A O 2
ATOM 3477 N N . GLN A 1 96 ? 0.652 29.573 -4.008 1.00 0.00 357 GLN A N 2
ATOM 3478 C CA . GLN A 1 96 ? 0.977 28.310 -3.363 1.00 0.00 357 GLN A CA 2
ATOM 3479 C C . GLN A 1 96 ? 1.788 27.412 -4.290 1.00 0.00 357 GLN A C 2
ATOM 3480 O O . GLN A 1 96 ? 2.574 26.581 -3.834 1.00 0.00 357 GLN A O 2
ATOM 3494 N N . TYR A 1 97 ? 1.590 27.584 -5.593 1.00 0.00 358 TYR A N 2
ATOM 3495 C CA . TYR A 1 97 ? 2.303 26.790 -6.586 1.00 0.00 358 TYR A CA 2
ATOM 3496 C C . TYR A 1 97 ? 3.536 27.531 -7.094 1.00 0.00 358 TYR A C 2
ATOM 3497 O O . TYR A 1 97 ? 3.967 27.330 -8.229 1.00 0.00 358 TYR A O 2
ATOM 3515 N N . LEU A 1 98 ? 4.100 28.387 -6.247 1.00 0.00 359 LEU A N 2
ATOM 3516 C CA . LEU A 1 98 ? 5.282 29.158 -6.611 1.00 0.00 359 LEU A CA 2
ATOM 3517 C C . LEU A 1 98 ? 6.549 28.499 -6.071 1.00 0.00 359 LEU A C 2
ATOM 3518 O O . LEU A 1 98 ? 7.413 28.069 -6.836 1.00 0.00 359 LEU A O 2
ATOM 3534 N N . ALA A 1 99 ? 6.650 28.422 -4.748 1.00 0.00 360 ALA A N 2
ATOM 3535 C CA . ALA A 1 99 ? 7.807 27.816 -4.102 1.00 0.00 360 ALA A CA 2
ATOM 3536 C C . ALA A 1 99 ? 7.901 26.330 -4.429 1.00 0.00 360 ALA A C 2
ATOM 3537 O O . ALA A 1 99 ? 8.977 25.820 -4.739 1.00 0.00 360 ALA A O 2
ATOM 3544 N N . GLN A 1 100 ? 6.765 25.640 -4.360 1.00 0.00 361 GLN A N 2
ATOM 3545 C CA . GLN A 1 100 ? 6.715 24.211 -4.650 1.00 0.00 361 GLN A CA 2
ATOM 3546 C C . GLN A 1 100 ? 7.528 23.417 -3.631 1.00 0.00 361 GLN A C 2
ATOM 3547 O O . GLN A 1 100 ? 6.971 22.808 -2.718 1.00 0.00 361 GLN A O 2
ATOM 3561 N N . HIS A 1 101 ? 8.848 23.428 -3.792 1.00 0.00 362 HIS A N 2
ATOM 3562 C CA . HIS A 1 101 ? 9.733 22.709 -2.884 1.00 0.00 362 HIS A CA 2
ATOM 3563 C C . HIS A 1 101 ? 10.863 23.609 -2.392 1.00 0.00 362 HIS A C 2
ATOM 3564 O O . HIS A 1 101 ? 11.996 23.161 -2.217 1.00 0.00 362 HIS A O 2
ATOM 3579 N N . GLU A 1 102 ? 10.545 24.879 -2.169 1.00 0.00 363 GLU A N 2
ATOM 3580 C CA . GLU A 1 102 ? 11.527 25.843 -1.695 1.00 0.00 363 GLU A CA 2
ATOM 3581 C C . GLU A 1 102 ? 11.225 26.246 -0.252 1.00 0.00 363 GLU A C 2
ATOM 3582 O O . GLU A 1 102 ? 10.570 25.506 0.481 1.00 0.00 363 GLU A O 2
ATOM 3594 N N . GLN A 1 103 ? 11.701 27.419 0.151 1.00 0.00 364 GLN A N 2
ATOM 3595 C CA . GLN A 1 103 ? 11.478 27.911 1.505 1.00 0.00 364 GLN A CA 2
ATOM 3596 C C . GLN A 1 103 ? 11.064 29.381 1.494 1.00 0.00 364 GLN A C 2
ATOM 3597 O O . GLN A 1 103 ? 11.031 30.030 2.540 1.00 0.00 364 GLN A O 2
ATOM 3611 N N . ILE B 2 1 ? 13.680 12.085 -2.542 1.00 0.00 11 ILE B N 2
ATOM 3612 C CA . ILE B 2 1 ? 14.442 10.851 -2.625 1.00 0.00 11 ILE B CA 2
ATOM 3613 C C . ILE B 2 1 ? 14.445 10.114 -1.287 1.00 0.00 11 ILE B C 2
ATOM 3614 O O . ILE B 2 1 ? 14.623 10.718 -0.228 1.00 0.00 11 ILE B O 2
ATOM 3630 N N . GLY B 2 2 ? 14.253 8.801 -1.346 1.00 0.00 12 GLY B N 2
ATOM 3631 C CA . GLY B 2 2 ? 14.246 7.997 -0.139 1.00 0.00 12 GLY B CA 2
ATOM 3632 C C . GLY B 2 2 ? 15.537 7.221 0.048 1.00 0.00 12 GLY B C 2
ATOM 3633 O O . GLY B 2 2 ? 16.572 7.798 0.378 1.00 0.00 12 GLY B O 2
ATOM 3637 N N . THR B 2 3 ? 15.476 5.910 -0.168 1.00 0.00 13 THR B N 2
ATOM 3638 C CA . THR B 2 3 ? 16.651 5.055 -0.024 1.00 0.00 13 THR B CA 2
ATOM 3639 C C . THR B 2 3 ? 16.435 3.713 -0.722 1.00 0.00 13 THR B C 2
ATOM 3640 O O . THR B 2 3 ? 15.380 3.471 -1.309 1.00 0.00 13 THR B O 2
ATOM 3651 N N . ASP B 2 4 ? 17.441 2.844 -0.651 1.00 0.00 14 ASP B N 2
ATOM 3652 C CA . ASP B 2 4 ? 17.359 1.528 -1.277 1.00 0.00 14 ASP B CA 2
ATOM 3653 C C . ASP B 2 4 ? 16.748 0.506 -0.322 1.00 0.00 14 ASP B C 2
ATOM 3654 O O . ASP B 2 4 ? 15.827 -0.225 -0.684 1.00 0.00 14 ASP B O 2
ATOM 3663 N N . LYS B 2 5 ? 17.270 0.460 0.898 1.00 0.00 15 LYS B N 2
ATOM 3664 C CA . LYS B 2 5 ? 16.779 -0.475 1.903 1.00 0.00 15 LYS B CA 2
ATOM 3665 C C . LYS B 2 5 ? 15.300 -0.242 2.194 1.00 0.00 15 LYS B C 2
ATOM 3666 O O . LYS B 2 5 ? 14.590 -1.158 2.603 1.00 0.00 15 LYS B O 2
ATOM 3685 N N . GLU B 2 6 ? 14.838 0.985 1.976 1.00 0.00 16 GLU B N 2
ATOM 3686 C CA . GLU B 2 6 ? 13.441 1.324 2.218 1.00 0.00 16 GLU B CA 2
ATOM 3687 C C . GLU B 2 6 ? 12.516 0.445 1.381 1.00 0.00 16 GLU B C 2
ATOM 3688 O O . GLU B 2 6 ? 11.419 0.090 1.814 1.00 0.00 16 GLU B O 2
ATOM 3700 N N . LEU B 2 7 ? 12.963 0.102 0.179 1.00 0.00 17 LEU B N 2
ATOM 3701 C CA . LEU B 2 7 ? 12.172 -0.728 -0.718 1.00 0.00 17 LEU B CA 2
ATOM 3702 C C . LEU B 2 7 ? 12.392 -2.209 -0.441 1.00 0.00 17 LEU B C 2
ATOM 3703 O O . LEU B 2 7 ? 11.499 -3.030 -0.639 1.00 0.00 17 LEU B O 2
ATOM 3719 N N . SER B 2 8 ? 13.587 -2.540 0.016 1.00 0.00 18 SER B N 2
ATOM 3720 C CA . SER B 2 8 ? 13.932 -3.921 0.324 1.00 0.00 18 SER B CA 2
ATOM 3721 C C . SER B 2 8 ? 13.377 -4.343 1.682 1.00 0.00 18 SER B C 2
ATOM 3722 O O . SER B 2 8 ? 13.035 -5.507 1.886 1.00 0.00 18 SER B O 2
ATOM 3730 N N . ASP B 2 9 ? 13.293 -3.389 2.611 1.00 0.00 19 ASP B N 2
ATOM 3731 C CA . ASP B 2 9 ? 12.785 -3.663 3.957 1.00 0.00 19 ASP B CA 2
ATOM 3732 C C . ASP B 2 9 ? 11.296 -4.000 3.946 1.00 0.00 19 ASP B C 2
ATOM 3733 O O . ASP B 2 9 ? 10.693 -4.211 4.999 1.00 0.00 19 ASP B O 2
ATOM 3742 N N . LEU B 2 10 ? 10.708 -4.046 2.758 1.00 0.00 20 LEU B N 2
ATOM 3743 C CA . LEU B 2 10 ? 9.295 -4.353 2.621 1.00 0.00 20 LEU B CA 2
ATOM 3744 C C . LEU B 2 10 ? 9.019 -5.107 1.313 1.00 0.00 20 LEU B C 2
ATOM 3745 O O . LEU B 2 10 ? 8.169 -5.995 1.270 1.00 0.00 20 LEU B O 2
ATOM 3761 N N . LEU B 2 11 ? 9.743 -4.754 0.246 1.00 0.00 21 LEU B N 2
ATOM 3762 C CA . LEU B 2 11 ? 9.567 -5.406 -1.056 1.00 0.00 21 LEU B CA 2
ATOM 3763 C C . LEU B 2 11 ? 10.711 -6.367 -1.347 1.00 0.00 21 LEU B C 2
ATOM 3764 O O . LEU B 2 11 ? 11.877 -5.975 -1.352 1.00 0.00 21 LEU B O 2
ATOM 3780 N N . ASP B 2 12 ? 10.376 -7.620 -1.604 1.00 0.00 22 ASP B N 2
ATOM 3781 C CA . ASP B 2 12 ? 11.387 -8.621 -1.908 1.00 0.00 22 ASP B CA 2
ATOM 3782 C C . ASP B 2 12 ? 12.356 -8.781 -0.742 1.00 0.00 22 ASP B C 2
ATOM 3783 O O . ASP B 2 12 ? 12.398 -7.946 0.162 1.00 0.00 22 ASP B O 2
ATOM 3792 N N . PHE B 2 13 ? 13.131 -9.858 -0.770 1.00 0.00 23 PHE B N 2
ATOM 3793 C CA . PHE B 2 13 ? 14.101 -10.133 0.284 1.00 0.00 23 PHE B CA 2
ATOM 3794 C C . PHE B 2 13 ? 14.863 -11.421 -0.010 1.00 0.00 23 PHE B C 2
ATOM 3795 O O . PHE B 2 13 ? 16.073 -11.499 0.198 1.00 0.00 23 PHE B O 2
ATOM 3812 N N . SER B 2 14 ? 14.145 -12.429 -0.499 1.00 0.00 24 SER B N 2
ATOM 3813 C CA . SER B 2 14 ? 14.754 -13.714 -0.826 1.00 0.00 24 SER B CA 2
ATOM 3814 C C . SER B 2 14 ? 15.448 -13.658 -2.184 1.00 0.00 24 SER B C 2
ATOM 3815 O O . SER B 2 14 ? 16.567 -14.147 -2.342 1.00 0.00 24 SER B O 2
ATOM 3823 N N . ALA B 2 15 ? 14.778 -13.053 -3.161 1.00 0.00 25 ALA B N 2
ATOM 3824 C CA . ALA B 2 15 ? 15.327 -12.927 -4.506 1.00 0.00 25 ALA B CA 2
ATOM 3825 C C . ALA B 2 15 ? 16.108 -11.624 -4.657 1.00 0.00 25 ALA B C 2
ATOM 3826 O O . ALA B 2 15 ? 17.261 -11.626 -5.087 1.00 0.00 25 ALA B O 2
ATOM 3833 N N . MET B 2 16 ? 15.475 -10.512 -4.298 1.00 0.00 26 MET B N 2
ATOM 3834 C CA . MET B 2 16 ? 16.116 -9.205 -4.394 1.00 0.00 26 MET B CA 2
ATOM 3835 C C . MET B 2 16 ? 16.487 -8.886 -5.837 1.00 0.00 26 MET B C 2
ATOM 3836 O O . MET B 2 16 ? 17.495 -9.371 -6.351 1.00 0.00 26 MET B O 2
ATOM 3850 N N . PHE B 2 17 ? 15.670 -8.064 -6.483 1.00 0.00 27 PHE B N 2
ATOM 3851 C CA . PHE B 2 17 ? 15.914 -7.675 -7.867 1.00 0.00 27 PHE B CA 2
ATOM 3852 C C . PHE B 2 17 ? 17.030 -6.638 -7.945 1.00 0.00 27 PHE B C 2
ATOM 3853 O O . PHE B 2 17 ? 17.136 -5.761 -7.088 1.00 0.00 27 PHE B O 2
ATOM 3870 N N . SER B 2 18 ? 17.861 -6.742 -8.977 1.00 0.00 28 SER B N 2
ATOM 3871 C CA . SER B 2 18 ? 18.968 -5.809 -9.162 1.00 0.00 28 SER B CA 2
ATOM 3872 C C . SER B 2 18 ? 19.328 -5.679 -10.637 1.00 0.00 28 SER B C 2
ATOM 3873 O O . SER B 2 18 ? 19.291 -4.584 -11.200 1.00 0.00 28 SER B O 2
ATOM 3881 N N . GLY A 1 1 ? 6.732 24.184 3.501 1.00 0.00 -5 GLY A N 3
ATOM 3882 C CA . GLY A 1 1 ? 7.461 23.405 2.460 1.00 0.00 -5 GLY A CA 3
ATOM 3883 C C . GLY A 1 1 ? 7.401 21.905 2.688 1.00 0.00 -5 GLY A C 3
ATOM 3884 O O . GLY A 1 1 ? 7.339 21.130 1.734 1.00 0.00 -5 GLY A O 3
ATOM 3890 N N . ALA A 1 2 ? 7.427 21.492 3.952 1.00 0.00 -4 ALA A N 3
ATOM 3891 C CA . ALA A 1 2 ? 7.380 20.076 4.292 1.00 0.00 -4 ALA A CA 3
ATOM 3892 C C . ALA A 1 2 ? 6.313 19.799 5.346 1.00 0.00 -4 ALA A C 3
ATOM 3893 O O . ALA A 1 2 ? 5.883 20.706 6.059 1.00 0.00 -4 ALA A O 3
ATOM 3900 N N . MET A 1 3 ? 5.892 18.542 5.444 1.00 0.00 -3 MET A N 3
ATOM 3901 C CA . MET A 1 3 ? 4.879 18.157 6.419 1.00 0.00 -3 MET A CA 3
ATOM 3902 C C . MET A 1 3 ? 5.527 17.719 7.728 1.00 0.00 -3 MET A C 3
ATOM 3903 O O . MET A 1 3 ? 6.749 17.763 7.871 1.00 0.00 -3 MET A O 3
ATOM 3917 N N . GLY A 1 4 ? 4.702 17.301 8.681 1.00 0.00 -2 GLY A N 3
ATOM 3918 C CA . GLY A 1 4 ? 5.216 16.866 9.967 1.00 0.00 -2 GLY A CA 3
ATOM 3919 C C . GLY A 1 4 ? 6.110 15.648 9.853 1.00 0.00 -2 GLY A C 3
ATOM 3920 O O . GLY A 1 4 ? 6.708 15.403 8.806 1.00 0.00 -2 GLY A O 3
ATOM 3924 N N . SER A 1 5 ? 6.202 14.883 10.937 1.00 0.00 -1 SER A N 3
ATOM 3925 C CA . SER A 1 5 ? 7.032 13.682 10.959 1.00 0.00 -1 SER A CA 3
ATOM 3926 C C . SER A 1 5 ? 6.432 12.564 10.103 1.00 0.00 -1 SER A C 3
ATOM 3927 O O . SER A 1 5 ? 7.035 11.502 9.951 1.00 0.00 -1 SER A O 3
ATOM 3935 N N . GLY A 1 6 ? 5.245 12.803 9.550 1.00 0.00 267 GLY A N 3
ATOM 3936 C CA . GLY A 1 6 ? 4.598 11.800 8.727 1.00 0.00 267 GLY A CA 3
ATOM 3937 C C . GLY A 1 6 ? 5.008 11.877 7.271 1.00 0.00 267 GLY A C 3
ATOM 3938 O O . GLY A 1 6 ? 4.984 10.874 6.563 1.00 0.00 267 GLY A O 3
ATOM 3942 N N . ALA A 1 7 ? 5.413 13.061 6.827 1.00 0.00 268 ALA A N 3
ATOM 3943 C CA . ALA A 1 7 ? 5.854 13.244 5.446 1.00 0.00 268 ALA A CA 3
ATOM 3944 C C . ALA A 1 7 ? 6.894 12.194 5.071 1.00 0.00 268 ALA A C 3
ATOM 3945 O O . ALA A 1 7 ? 7.072 11.868 3.897 1.00 0.00 268 ALA A O 3
ATOM 3952 N N . ARG A 1 8 ? 7.581 11.680 6.085 1.00 0.00 269 ARG A N 3
ATOM 3953 C CA . ARG A 1 8 ? 8.615 10.673 5.905 1.00 0.00 269 ARG A CA 3
ATOM 3954 C C . ARG A 1 8 ? 8.095 9.442 5.166 1.00 0.00 269 ARG A C 3
ATOM 3955 O O . ARG A 1 8 ? 8.729 8.944 4.240 1.00 0.00 269 ARG A O 3
ATOM 3976 N N . GLN A 1 9 ? 6.957 8.938 5.608 1.00 0.00 270 GLN A N 3
ATOM 3977 C CA . GLN A 1 9 ? 6.367 7.742 5.019 1.00 0.00 270 GLN A CA 3
ATOM 3978 C C . GLN A 1 9 ? 6.147 7.874 3.512 1.00 0.00 270 GLN A C 3
ATOM 3979 O O . GLN A 1 9 ? 6.394 6.931 2.760 1.00 0.00 270 GLN A O 3
ATOM 3993 N N . LEU A 1 10 ? 5.669 9.037 3.071 1.00 0.00 271 LEU A N 3
ATOM 3994 C CA . LEU A 1 10 ? 5.410 9.262 1.645 1.00 0.00 271 LEU A CA 3
ATOM 3995 C C . LEU A 1 10 ? 6.591 8.833 0.795 1.00 0.00 271 LEU A C 3
ATOM 3996 O O . LEU A 1 10 ? 6.435 8.504 -0.380 1.00 0.00 271 LEU A O 3
ATOM 4012 N N . SER A 1 11 ? 7.760 8.803 1.403 1.00 0.00 272 SER A N 3
ATOM 4013 C CA . SER A 1 11 ? 8.961 8.367 0.706 1.00 0.00 272 SER A CA 3
ATOM 4014 C C . SER A 1 11 ? 8.836 6.888 0.373 1.00 0.00 272 SER A C 3
ATOM 4015 O O . SER A 1 11 ? 9.149 6.456 -0.736 1.00 0.00 272 SER A O 3
ATOM 4023 N N . LYS A 1 12 ? 8.366 6.116 1.348 1.00 0.00 273 LYS A N 3
ATOM 4024 C CA . LYS A 1 12 ? 8.186 4.681 1.178 1.00 0.00 273 LYS A CA 3
ATOM 4025 C C . LYS A 1 12 ? 7.020 4.384 0.246 1.00 0.00 273 LYS A C 3
ATOM 4026 O O . LYS A 1 12 ? 7.141 3.573 -0.668 1.00 0.00 273 LYS A O 3
ATOM 4045 N N . LEU A 1 13 ? 5.889 5.035 0.487 1.00 0.00 274 LEU A N 3
ATOM 4046 C CA . LEU A 1 13 ? 4.701 4.820 -0.332 1.00 0.00 274 LEU A CA 3
ATOM 4047 C C . LEU A 1 13 ? 4.981 5.103 -1.798 1.00 0.00 274 LEU A C 3
ATOM 4048 O O . LEU A 1 13 ? 4.767 4.256 -2.660 1.00 0.00 274 LEU A O 3
ATOM 4064 N N . LYS A 1 14 ? 5.451 6.306 -2.072 1.00 0.00 275 LYS A N 3
ATOM 4065 C CA . LYS A 1 14 ? 5.744 6.705 -3.441 1.00 0.00 275 LYS A CA 3
ATOM 4066 C C . LYS A 1 14 ? 6.774 5.790 -4.090 1.00 0.00 275 LYS A C 3
ATOM 4067 O O . LYS A 1 14 ? 6.647 5.432 -5.261 1.00 0.00 275 LYS A O 3
ATOM 4086 N N . ARG A 1 15 ? 7.801 5.432 -3.337 1.00 0.00 276 ARG A N 3
ATOM 4087 C CA . ARG A 1 15 ? 8.860 4.580 -3.855 1.00 0.00 276 ARG A CA 3
ATOM 4088 C C . ARG A 1 15 ? 8.431 3.120 -3.959 1.00 0.00 276 ARG A C 3
ATOM 4089 O O . ARG A 1 15 ? 8.612 2.487 -4.997 1.00 0.00 276 ARG A O 3
ATOM 4110 N N . PHE A 1 16 ? 7.899 2.574 -2.870 1.00 0.00 277 PHE A N 3
ATOM 4111 C CA . PHE A 1 16 ? 7.494 1.174 -2.846 1.00 0.00 277 PHE A CA 3
ATOM 4112 C C . PHE A 1 16 ? 6.519 0.835 -3.962 1.00 0.00 277 PHE A C 3
ATOM 4113 O O . PHE A 1 16 ? 6.692 -0.160 -4.664 1.00 0.00 277 PHE A O 3
ATOM 4130 N N . LEU A 1 17 ? 5.490 1.653 -4.123 1.00 0.00 278 LEU A N 3
ATOM 4131 C CA . LEU A 1 17 ? 4.489 1.409 -5.154 1.00 0.00 278 LEU A CA 3
ATOM 4132 C C . LEU A 1 17 ? 5.133 1.220 -6.527 1.00 0.00 278 LEU A C 3
ATOM 4133 O O . LEU A 1 17 ? 4.632 0.461 -7.354 1.00 0.00 278 LEU A O 3
ATOM 4149 N N . THR A 1 18 ? 6.236 1.923 -6.765 1.00 0.00 279 THR A N 3
ATOM 4150 C CA . THR A 1 18 ? 6.936 1.844 -8.046 1.00 0.00 279 THR A CA 3
ATOM 4151 C C . THR A 1 18 ? 7.404 0.428 -8.363 1.00 0.00 279 THR A C 3
ATOM 4152 O O . THR A 1 18 ? 7.405 0.021 -9.525 1.00 0.00 279 THR A O 3
ATOM 4163 N N . THR A 1 19 ? 7.813 -0.326 -7.345 1.00 0.00 280 THR A N 3
ATOM 4164 C CA . THR A 1 19 ? 8.286 -1.687 -7.563 1.00 0.00 280 THR A CA 3
ATOM 4165 C C . THR A 1 19 ? 7.126 -2.648 -7.763 1.00 0.00 280 THR A C 3
ATOM 4166 O O . THR A 1 19 ? 7.104 -3.414 -8.722 1.00 0.00 280 THR A O 3
ATOM 4177 N N . LEU A 1 20 ? 6.167 -2.618 -6.849 1.00 0.00 281 LEU A N 3
ATOM 4178 C CA . LEU A 1 20 ? 5.019 -3.509 -6.945 1.00 0.00 281 LEU A CA 3
ATOM 4179 C C . LEU A 1 20 ? 4.180 -3.201 -8.175 1.00 0.00 281 LEU A C 3
ATOM 4180 O O . LEU A 1 20 ? 3.501 -4.078 -8.704 1.00 0.00 281 LEU A O 3
ATOM 4196 N N . GLN A 1 21 ? 4.227 -1.957 -8.629 1.00 0.00 282 GLN A N 3
ATOM 4197 C CA . GLN A 1 21 ? 3.462 -1.549 -9.798 1.00 0.00 282 GLN A CA 3
ATOM 4198 C C . GLN A 1 21 ? 3.841 -2.377 -11.024 1.00 0.00 282 GLN A C 3
ATOM 4199 O O . GLN A 1 21 ? 2.985 -2.714 -11.843 1.00 0.00 282 GLN A O 3
ATOM 4213 N N . GLN A 1 22 ? 5.125 -2.697 -11.149 1.00 0.00 283 GLN A N 3
ATOM 4214 C CA . GLN A 1 22 ? 5.611 -3.477 -12.284 1.00 0.00 283 GLN A CA 3
ATOM 4215 C C . GLN A 1 22 ? 5.291 -4.964 -12.137 1.00 0.00 283 GLN A C 3
ATOM 4216 O O . GLN A 1 22 ? 5.191 -5.681 -13.131 1.00 0.00 283 GLN A O 3
ATOM 4230 N N . PHE A 1 23 ? 5.133 -5.429 -10.901 1.00 0.00 284 PHE A N 3
ATOM 4231 C CA . PHE A 1 23 ? 4.829 -6.836 -10.660 1.00 0.00 284 PHE A CA 3
ATOM 4232 C C . PHE A 1 23 ? 3.626 -7.277 -11.486 1.00 0.00 284 PHE A C 3
ATOM 4233 O O . PHE A 1 23 ? 3.634 -8.353 -12.082 1.00 0.00 284 PHE A O 3
ATOM 4250 N N . GLY A 1 24 ? 2.595 -6.437 -11.524 1.00 0.00 285 GLY A N 3
ATOM 4251 C CA . GLY A 1 24 ? 1.410 -6.762 -12.287 1.00 0.00 285 GLY A CA 3
ATOM 4252 C C . GLY A 1 24 ? 1.100 -5.733 -13.354 1.00 0.00 285 GLY A C 3
ATOM 4253 O O . GLY A 1 24 ? -0.049 -5.578 -13.761 1.00 0.00 285 GLY A O 3
ATOM 4257 N N . ASN A 1 25 ? 2.125 -5.029 -13.818 1.00 0.00 286 ASN A N 3
ATOM 4258 C CA . ASN A 1 25 ? 1.941 -4.017 -14.848 1.00 0.00 286 ASN A CA 3
ATOM 4259 C C . ASN A 1 25 ? 1.554 -4.644 -16.190 1.00 0.00 286 ASN A C 3
ATOM 4260 O O . ASN A 1 25 ? 1.277 -3.930 -17.153 1.00 0.00 286 ASN A O 3
ATOM 4271 N N . ASP A 1 26 ? 1.536 -5.976 -16.258 1.00 0.00 287 ASP A N 3
ATOM 4272 C CA . ASP A 1 26 ? 1.184 -6.660 -17.497 1.00 0.00 287 ASP A CA 3
ATOM 4273 C C . ASP A 1 26 ? 0.461 -7.981 -17.238 1.00 0.00 287 ASP A C 3
ATOM 4274 O O . ASP A 1 26 ? 0.614 -8.935 -18.000 1.00 0.00 287 ASP A O 3
ATOM 4283 N N . ILE A 1 27 ? -0.334 -8.036 -16.175 1.00 0.00 288 ILE A N 3
ATOM 4284 C CA . ILE A 1 27 ? -1.078 -9.242 -15.850 1.00 0.00 288 ILE A CA 3
ATOM 4285 C C . ILE A 1 27 ? -2.334 -9.336 -16.716 1.00 0.00 288 ILE A C 3
ATOM 4286 O O . ILE A 1 27 ? -2.784 -10.428 -17.066 1.00 0.00 288 ILE A O 3
ATOM 4302 N N . SER A 1 28 ? -2.894 -8.176 -17.050 1.00 0.00 289 SER A N 3
ATOM 4303 C CA . SER A 1 28 ? -4.101 -8.103 -17.875 1.00 0.00 289 SER A CA 3
ATOM 4304 C C . SER A 1 28 ? -4.503 -6.643 -18.098 1.00 0.00 289 SER A C 3
ATOM 4305 O O . SER A 1 28 ? -4.037 -5.756 -17.384 1.00 0.00 289 SER A O 3
ATOM 4313 N N . PRO A 1 29 ? -5.373 -6.360 -19.089 1.00 0.00 290 PRO A N 3
ATOM 4314 C CA . PRO A 1 29 ? -5.817 -4.988 -19.374 1.00 0.00 290 PRO A CA 3
ATOM 4315 C C . PRO A 1 29 ? -6.636 -4.385 -18.233 1.00 0.00 290 PRO A C 3
ATOM 4316 O O . PRO A 1 29 ? -7.098 -3.248 -18.330 1.00 0.00 290 PRO A O 3
ATOM 4327 N N . GLU A 1 30 ? -6.823 -5.149 -17.160 1.00 0.00 291 GLU A N 3
ATOM 4328 C CA . GLU A 1 30 ? -7.592 -4.684 -16.017 1.00 0.00 291 GLU A CA 3
ATOM 4329 C C . GLU A 1 30 ? -6.697 -4.441 -14.808 1.00 0.00 291 GLU A C 3
ATOM 4330 O O . GLU A 1 30 ? -7.055 -3.690 -13.903 1.00 0.00 291 GLU A O 3
ATOM 4342 N N . ILE A 1 31 ? -5.524 -5.059 -14.810 1.00 0.00 292 ILE A N 3
ATOM 4343 C CA . ILE A 1 31 ? -4.578 -4.878 -13.719 1.00 0.00 292 ILE A CA 3
ATOM 4344 C C . ILE A 1 31 ? -4.156 -3.435 -13.666 1.00 0.00 292 ILE A C 3
ATOM 4345 O O . ILE A 1 31 ? -4.192 -2.799 -12.613 1.00 0.00 292 ILE A O 3
ATOM 4361 N N . GLY A 1 32 ? -3.801 -2.908 -14.830 1.00 0.00 293 GLY A N 3
ATOM 4362 C CA . GLY A 1 32 ? -3.425 -1.514 -14.905 1.00 0.00 293 GLY A CA 3
ATOM 4363 C C . GLY A 1 32 ? -4.462 -0.660 -14.214 1.00 0.00 293 GLY A C 3
ATOM 4364 O O . GLY A 1 32 ? -4.149 0.377 -13.630 1.00 0.00 293 GLY A O 3
ATOM 4368 N N . GLU A 1 33 ? -5.707 -1.138 -14.267 1.00 0.00 294 GLU A N 3
ATOM 4369 C CA . GLU A 1 33 ? -6.827 -0.470 -13.633 1.00 0.00 294 GLU A CA 3
ATOM 4370 C C . GLU A 1 33 ? -6.921 -0.881 -12.171 1.00 0.00 294 GLU A C 3
ATOM 4371 O O . GLU A 1 33 ? -7.272 -0.071 -11.314 1.00 0.00 294 GLU A O 3
ATOM 4383 N N . ARG A 1 34 ? -6.603 -2.146 -11.885 1.00 0.00 295 ARG A N 3
ATOM 4384 C CA . ARG A 1 34 ? -6.651 -2.650 -10.521 1.00 0.00 295 ARG A CA 3
ATOM 4385 C C . ARG A 1 34 ? -5.598 -1.966 -9.663 1.00 0.00 295 ARG A C 3
ATOM 4386 O O . ARG A 1 34 ? -5.912 -1.343 -8.655 1.00 0.00 295 ARG A O 3
ATOM 4407 N N . VAL A 1 35 ? -4.344 -2.062 -10.073 1.00 0.00 296 VAL A N 3
ATOM 4408 C CA . VAL A 1 35 ? -3.262 -1.431 -9.330 1.00 0.00 296 VAL A CA 3
ATOM 4409 C C . VAL A 1 35 ? -3.581 0.024 -9.032 1.00 0.00 296 VAL A C 3
ATOM 4410 O O . VAL A 1 35 ? -3.522 0.467 -7.885 1.00 0.00 296 VAL A O 3
ATOM 4423 N N . ARG A 1 36 ? -3.913 0.764 -10.081 1.00 0.00 297 ARG A N 3
ATOM 4424 C CA . ARG A 1 36 ? -4.237 2.169 -9.943 1.00 0.00 297 ARG A CA 3
ATOM 4425 C C . ARG A 1 36 ? -5.448 2.354 -9.036 1.00 0.00 297 ARG A C 3
ATOM 4426 O O . ARG A 1 36 ? -5.490 3.279 -8.225 1.00 0.00 297 ARG A O 3
ATOM 4447 N N . THR A 1 37 ? -6.437 1.471 -9.177 1.00 0.00 298 THR A N 3
ATOM 4448 C CA . THR A 1 37 ? -7.644 1.566 -8.361 1.00 0.00 298 THR A CA 3
ATOM 4449 C C . THR A 1 37 ? -7.358 1.209 -6.911 1.00 0.00 298 THR A C 3
ATOM 4450 O O . THR A 1 37 ? -7.924 1.807 -5.996 1.00 0.00 298 THR A O 3
ATOM 4461 N N . LEU A 1 38 ? -6.477 0.239 -6.699 1.00 0.00 299 LEU A N 3
ATOM 4462 C CA . LEU A 1 38 ? -6.128 -0.179 -5.355 1.00 0.00 299 LEU A CA 3
ATOM 4463 C C . LEU A 1 38 ? -5.588 0.993 -4.539 1.00 0.00 299 LEU A C 3
ATOM 4464 O O . LEU A 1 38 ? -6.067 1.262 -3.438 1.00 0.00 299 LEU A O 3
ATOM 4480 N N . VAL A 1 39 ? -4.579 1.680 -5.077 1.00 0.00 300 VAL A N 3
ATOM 4481 C CA . VAL A 1 39 ? -3.969 2.813 -4.380 1.00 0.00 300 VAL A CA 3
ATOM 4482 C C . VAL A 1 39 ? -4.973 3.935 -4.152 1.00 0.00 300 VAL A C 3
ATOM 4483 O O . VAL A 1 39 ? -5.112 4.426 -3.033 1.00 0.00 300 VAL A O 3
ATOM 4496 N N . LEU A 1 40 ? -5.679 4.335 -5.205 1.00 0.00 301 LEU A N 3
ATOM 4497 C CA . LEU A 1 40 ? -6.673 5.395 -5.089 1.00 0.00 301 LEU A CA 3
ATOM 4498 C C . LEU A 1 40 ? -7.785 4.984 -4.131 1.00 0.00 301 LEU A C 3
ATOM 4499 O O . LEU A 1 40 ? -8.416 5.827 -3.491 1.00 0.00 301 LEU A O 3
ATOM 4515 N N . GLY A 1 41 ? -8.017 3.678 -4.036 1.00 0.00 302 GLY A N 3
ATOM 4516 C CA . GLY A 1 41 ? -9.049 3.175 -3.153 1.00 0.00 302 GLY A CA 3
ATOM 4517 C C . GLY A 1 41 ? -8.643 3.271 -1.699 1.00 0.00 302 GLY A C 3
ATOM 4518 O O . GLY A 1 41 ? -9.402 3.758 -0.862 1.00 0.00 302 GLY A O 3
ATOM 4522 N N . LEU A 1 42 ? -7.439 2.797 -1.400 1.00 0.00 303 LEU A N 3
ATOM 4523 C CA . LEU A 1 42 ? -6.906 2.813 -0.050 1.00 0.00 303 LEU A CA 3
ATOM 4524 C C . LEU A 1 42 ? -6.831 4.234 0.492 1.00 0.00 303 LEU A C 3
ATOM 4525 O O . LEU A 1 42 ? -6.933 4.454 1.699 1.00 0.00 303 LEU A O 3
ATOM 4541 N N . VAL A 1 43 ? -6.648 5.196 -0.404 1.00 0.00 304 VAL A N 3
ATOM 4542 C CA . VAL A 1 43 ? -6.557 6.594 -0.007 1.00 0.00 304 VAL A CA 3
ATOM 4543 C C . VAL A 1 43 ? -7.932 7.226 0.125 1.00 0.00 304 VAL A C 3
ATOM 4544 O O . VAL A 1 43 ? -8.117 8.177 0.886 1.00 0.00 304 VAL A O 3
ATOM 4557 N N . ASN A 1 44 ? -8.898 6.693 -0.609 1.00 0.00 305 ASN A N 3
ATOM 4558 C CA . ASN A 1 44 ? -10.258 7.211 -0.562 1.00 0.00 305 ASN A CA 3
ATOM 4559 C C . ASN A 1 44 ? -11.022 6.650 0.641 1.00 0.00 305 ASN A C 3
ATOM 4560 O O . ASN A 1 44 ? -12.238 6.813 0.742 1.00 0.00 305 ASN A O 3
ATOM 4571 N N . SER A 1 45 ? -10.306 5.985 1.554 1.00 0.00 306 SER A N 3
ATOM 4572 C CA . SER A 1 45 ? -10.928 5.404 2.742 1.00 0.00 306 SER A CA 3
ATOM 4573 C C . SER A 1 45 ? -11.946 4.325 2.366 1.00 0.00 306 SER A C 3
ATOM 4574 O O . SER A 1 45 ? -12.746 3.901 3.200 1.00 0.00 306 SER A O 3
ATOM 4582 N N . THR A 1 46 ? -11.909 3.883 1.110 1.00 0.00 307 THR A N 3
ATOM 4583 C CA . THR A 1 46 ? -12.827 2.853 0.632 1.00 0.00 307 THR A CA 3
ATOM 4584 C C . THR A 1 46 ? -12.161 1.479 0.621 1.00 0.00 307 THR A C 3
ATOM 4585 O O . THR A 1 46 ? -12.779 0.487 0.233 1.00 0.00 307 THR A O 3
ATOM 4596 N N . LEU A 1 47 ? -10.901 1.424 1.041 1.00 0.00 308 LEU A N 3
ATOM 4597 C CA . LEU A 1 47 ? -10.164 0.173 1.069 1.00 0.00 308 LEU A CA 3
ATOM 4598 C C . LEU A 1 47 ? -9.756 -0.174 2.497 1.00 0.00 308 LEU A C 3
ATOM 4599 O O . LEU A 1 47 ? -10.327 0.335 3.463 1.00 0.00 308 LEU A O 3
ATOM 4615 N N . THR A 1 48 ? -8.768 -1.042 2.617 1.00 0.00 309 THR A N 3
ATOM 4616 C CA . THR A 1 48 ? -8.267 -1.474 3.902 1.00 0.00 309 THR A CA 3
ATOM 4617 C C . THR A 1 48 ? -6.902 -2.104 3.731 1.00 0.00 309 THR A C 3
ATOM 4618 O O . THR A 1 48 ? -6.566 -2.624 2.669 1.00 0.00 309 THR A O 3
ATOM 4629 N N . ILE A 1 49 ? -6.121 -2.044 4.782 1.00 0.00 310 ILE A N 3
ATOM 4630 C CA . ILE A 1 49 ? -4.787 -2.592 4.784 1.00 0.00 310 ILE A CA 3
ATOM 4631 C C . ILE A 1 49 ? -4.791 -4.053 4.365 1.00 0.00 310 ILE A C 3
ATOM 4632 O O . ILE A 1 49 ? -4.074 -4.461 3.452 1.00 0.00 310 ILE A O 3
ATOM 4648 N N . GLU A 1 50 ? -5.597 -4.831 5.067 1.00 0.00 311 GLU A N 3
ATOM 4649 C CA . GLU A 1 50 ? -5.705 -6.256 4.808 1.00 0.00 311 GLU A CA 3
ATOM 4650 C C . GLU A 1 50 ? -6.141 -6.522 3.374 1.00 0.00 311 GLU A C 3
ATOM 4651 O O . GLU A 1 50 ? -5.731 -7.509 2.776 1.00 0.00 311 GLU A O 3
ATOM 4663 N N . GLU A 1 51 ? -6.975 -5.639 2.833 1.00 0.00 312 GLU A N 3
ATOM 4664 C CA . GLU A 1 51 ? -7.472 -5.777 1.465 1.00 0.00 312 GLU A CA 3
ATOM 4665 C C . GLU A 1 51 ? -6.452 -5.282 0.443 1.00 0.00 312 GLU A C 3
ATOM 4666 O O . GLU A 1 51 ? -6.083 -5.999 -0.484 1.00 0.00 312 GLU A O 3
ATOM 4678 N N . PHE A 1 52 ? -6.019 -4.041 0.617 1.00 0.00 313 PHE A N 3
ATOM 4679 C CA . PHE A 1 52 ? -5.057 -3.416 -0.284 1.00 0.00 313 PHE A CA 3
ATOM 4680 C C . PHE A 1 52 ? -3.828 -4.290 -0.477 1.00 0.00 313 PHE A C 3
ATOM 4681 O O . PHE A 1 52 ? -3.511 -4.699 -1.592 1.00 0.00 313 PHE A O 3
ATOM 4698 N N . HIS A 1 53 ? -3.138 -4.569 0.618 1.00 0.00 314 HIS A N 3
ATOM 4699 C CA . HIS A 1 53 ? -1.939 -5.389 0.568 1.00 0.00 314 HIS A CA 3
ATOM 4700 C C . HIS A 1 53 ? -2.250 -6.736 -0.056 1.00 0.00 314 HIS A C 3
ATOM 4701 O O . HIS A 1 53 ? -1.450 -7.290 -0.803 1.00 0.00 314 HIS A O 3
ATOM 4716 N N . SER A 1 54 ? -3.421 -7.251 0.267 1.00 0.00 315 SER A N 3
ATOM 4717 C CA . SER A 1 54 ? -3.867 -8.537 -0.251 1.00 0.00 315 SER A CA 3
ATOM 4718 C C . SER A 1 54 ? -4.114 -8.472 -1.753 1.00 0.00 315 SER A C 3
ATOM 4719 O O . SER A 1 54 ? -3.604 -9.293 -2.514 1.00 0.00 315 SER A O 3
ATOM 4727 N N . LYS A 1 55 ? -4.916 -7.501 -2.166 1.00 0.00 316 LYS A N 3
ATOM 4728 C CA . LYS A 1 55 ? -5.258 -7.328 -3.570 1.00 0.00 316 LYS A CA 3
ATOM 4729 C C . LYS A 1 55 ? -4.060 -6.860 -4.386 1.00 0.00 316 LYS A C 3
ATOM 4730 O O . LYS A 1 55 ? -3.732 -7.453 -5.415 1.00 0.00 316 LYS A O 3
ATOM 4749 N N . LEU A 1 56 ? -3.397 -5.804 -3.922 1.00 0.00 317 LEU A N 3
ATOM 4750 C CA . LEU A 1 56 ? -2.228 -5.286 -4.618 1.00 0.00 317 LEU A CA 3
ATOM 4751 C C . LEU A 1 56 ? -1.158 -6.356 -4.710 1.00 0.00 317 LEU A C 3
ATOM 4752 O O . LEU A 1 56 ? -0.322 -6.335 -5.611 1.00 0.00 317 LEU A O 3
ATOM 4768 N N . GLN A 1 57 ? -1.186 -7.296 -3.772 1.00 0.00 318 GLN A N 3
ATOM 4769 C CA . GLN A 1 57 ? -0.208 -8.363 -3.769 1.00 0.00 318 GLN A CA 3
ATOM 4770 C C . GLN A 1 57 ? -0.484 -9.338 -4.897 1.00 0.00 318 GLN A C 3
ATOM 4771 O O . GLN A 1 57 ? 0.436 -9.869 -5.519 1.00 0.00 318 GLN A O 3
ATOM 4785 N N . GLU A 1 58 ? -1.758 -9.563 -5.159 1.00 0.00 319 GLU A N 3
ATOM 4786 C CA . GLU A 1 58 ? -2.165 -10.467 -6.217 1.00 0.00 319 GLU A CA 3
ATOM 4787 C C . GLU A 1 58 ? -2.021 -9.823 -7.593 1.00 0.00 319 GLU A C 3
ATOM 4788 O O . GLU A 1 58 ? -1.594 -10.475 -8.546 1.00 0.00 319 GLU A O 3
ATOM 4800 N N . ALA A 1 59 ? -2.406 -8.552 -7.703 1.00 0.00 320 ALA A N 3
ATOM 4801 C CA . ALA A 1 59 ? -2.345 -7.844 -8.976 1.00 0.00 320 ALA A CA 3
ATOM 4802 C C . ALA A 1 59 ? -1.022 -7.110 -9.188 1.00 0.00 320 ALA A C 3
ATOM 4803 O O . ALA A 1 59 ? -0.706 -6.735 -10.311 1.00 0.00 320 ALA A O 3
ATOM 4810 N N . THR A 1 60 ? -0.259 -6.878 -8.123 1.00 0.00 321 THR A N 3
ATOM 4811 C CA . THR A 1 60 ? 1.009 -6.162 -8.267 1.00 0.00 321 THR A CA 3
ATOM 4812 C C . THR A 1 60 ? 2.117 -6.742 -7.420 1.00 0.00 321 THR A C 3
ATOM 4813 O O . THR A 1 60 ? 3.049 -6.031 -7.054 1.00 0.00 321 THR A O 3
ATOM 4824 N N . ASN A 1 61 ? 2.034 -8.015 -7.112 1.00 0.00 322 ASN A N 3
ATOM 4825 C CA . ASN A 1 61 ? 3.063 -8.635 -6.313 1.00 0.00 322 ASN A CA 3
ATOM 4826 C C . ASN A 1 61 ? 3.080 -10.133 -6.524 1.00 0.00 322 ASN A C 3
ATOM 4827 O O . ASN A 1 61 ? 2.297 -10.673 -7.305 1.00 0.00 322 ASN A O 3
ATOM 4838 N N . PHE A 1 62 ? 3.987 -10.796 -5.836 1.00 0.00 323 PHE A N 3
ATOM 4839 C CA . PHE A 1 62 ? 4.128 -12.233 -5.952 1.00 0.00 323 PHE A CA 3
ATOM 4840 C C . PHE A 1 62 ? 4.787 -12.801 -4.699 1.00 0.00 323 PHE A C 3
ATOM 4841 O O . PHE A 1 62 ? 4.186 -13.609 -3.991 1.00 0.00 323 PHE A O 3
ATOM 4858 N N . PRO A 1 63 ? 6.033 -12.383 -4.396 1.00 0.00 324 PRO A N 3
ATOM 4859 C CA . PRO A 1 63 ? 6.747 -12.860 -3.217 1.00 0.00 324 PRO A CA 3
ATOM 4860 C C . PRO A 1 63 ? 6.376 -12.084 -1.957 1.00 0.00 324 PRO A C 3
ATOM 4861 O O . PRO A 1 63 ? 5.681 -12.599 -1.080 1.00 0.00 324 PRO A O 3
ATOM 4872 N N . LEU A 1 64 ? 6.839 -10.842 -1.874 1.00 0.00 325 LEU A N 3
ATOM 4873 C CA . LEU A 1 64 ? 6.558 -9.995 -0.732 1.00 0.00 325 LEU A CA 3
ATOM 4874 C C . LEU A 1 64 ? 6.933 -10.679 0.574 1.00 0.00 325 LEU A C 3
ATOM 4875 O O . LEU A 1 64 ? 7.372 -11.829 0.590 1.00 0.00 325 LEU A O 3
ATOM 4891 N N . ARG A 1 65 ? 6.763 -9.949 1.661 1.00 0.00 326 ARG A N 3
ATOM 4892 C CA . ARG A 1 65 ? 7.082 -10.451 2.986 1.00 0.00 326 ARG A CA 3
ATOM 4893 C C . ARG A 1 65 ? 5.894 -10.311 3.929 1.00 0.00 326 ARG A C 3
ATOM 4894 O O . ARG A 1 65 ? 5.095 -9.384 3.807 1.00 0.00 326 ARG A O 3
ATOM 4915 N N . PRO A 1 66 ? 5.765 -11.231 4.893 1.00 0.00 327 PRO A N 3
ATOM 4916 C CA . PRO A 1 66 ? 4.672 -11.203 5.868 1.00 0.00 327 PRO A CA 3
ATOM 4917 C C . PRO A 1 66 ? 4.664 -9.920 6.708 1.00 0.00 327 PRO A C 3
ATOM 4918 O O . PRO A 1 66 ? 3.700 -9.649 7.423 1.00 0.00 327 PRO A O 3
ATOM 4929 N N . PHE A 1 67 ? 5.744 -9.136 6.629 1.00 0.00 328 PHE A N 3
ATOM 4930 C CA . PHE A 1 67 ? 5.845 -7.894 7.397 1.00 0.00 328 PHE A CA 3
ATOM 4931 C C . PHE A 1 67 ? 5.589 -6.659 6.542 1.00 0.00 328 PHE A C 3
ATOM 4932 O O . PHE A 1 67 ? 5.818 -5.535 6.988 1.00 0.00 328 PHE A O 3
ATOM 4949 N N . VAL A 1 68 ? 5.121 -6.863 5.320 1.00 0.00 329 VAL A N 3
ATOM 4950 C CA . VAL A 1 68 ? 4.833 -5.751 4.424 1.00 0.00 329 VAL A CA 3
ATOM 4951 C C . VAL A 1 68 ? 3.479 -5.110 4.720 1.00 0.00 329 VAL A C 3
ATOM 4952 O O . VAL A 1 68 ? 3.366 -3.886 4.796 1.00 0.00 329 VAL A O 3
ATOM 4965 N N . ILE A 1 69 ? 2.445 -5.944 4.868 1.00 0.00 330 ILE A N 3
ATOM 4966 C CA . ILE A 1 69 ? 1.096 -5.450 5.139 1.00 0.00 330 ILE A CA 3
ATOM 4967 C C . ILE A 1 69 ? 1.061 -4.517 6.351 1.00 0.00 330 ILE A C 3
ATOM 4968 O O . ILE A 1 69 ? 0.304 -3.550 6.364 1.00 0.00 330 ILE A O 3
ATOM 4984 N N . PRO A 1 70 ? 1.880 -4.788 7.389 1.00 0.00 331 PRO A N 3
ATOM 4985 C CA . PRO A 1 70 ? 1.927 -3.963 8.599 1.00 0.00 331 PRO A CA 3
ATOM 4986 C C . PRO A 1 70 ? 2.541 -2.597 8.349 1.00 0.00 331 PRO A C 3
ATOM 4987 O O . PRO A 1 70 ? 2.130 -1.601 8.942 1.00 0.00 331 PRO A O 3
ATOM 4998 N N . PHE A 1 71 ? 3.524 -2.553 7.466 1.00 0.00 332 PHE A N 3
ATOM 4999 C CA . PHE A 1 71 ? 4.191 -1.307 7.135 1.00 0.00 332 PHE A CA 3
ATOM 5000 C C . PHE A 1 71 ? 3.192 -0.300 6.602 1.00 0.00 332 PHE A C 3
ATOM 5001 O O . PHE A 1 71 ? 3.098 0.825 7.094 1.00 0.00 332 PHE A O 3
ATOM 5018 N N . LEU A 1 72 ? 2.444 -0.715 5.596 1.00 0.00 333 LEU A N 3
ATOM 5019 C CA . LEU A 1 72 ? 1.451 0.150 4.999 1.00 0.00 333 LEU A CA 3
ATOM 5020 C C . LEU A 1 72 ? 0.512 0.688 6.071 1.00 0.00 333 LEU A C 3
ATOM 5021 O O . LEU A 1 72 ? 0.045 1.818 5.983 1.00 0.00 333 LEU A O 3
ATOM 5037 N N . LYS A 1 73 ? 0.266 -0.126 7.097 1.00 0.00 334 LYS A N 3
ATOM 5038 C CA . LYS A 1 73 ? -0.602 0.273 8.200 1.00 0.00 334 LYS A CA 3
ATOM 5039 C C . LYS A 1 73 ? -0.001 1.457 8.952 1.00 0.00 334 LYS A C 3
ATOM 5040 O O . LYS A 1 73 ? -0.722 2.317 9.456 1.00 0.00 334 LYS A O 3
ATOM 5059 N N . ALA A 1 74 ? 1.324 1.492 9.026 1.00 0.00 335 ALA A N 3
ATOM 5060 C CA . ALA A 1 74 ? 2.022 2.567 9.721 1.00 0.00 335 ALA A CA 3
ATOM 5061 C C . ALA A 1 74 ? 2.103 3.821 8.857 1.00 0.00 335 ALA A C 3
ATOM 5062 O O . ALA A 1 74 ? 1.958 4.939 9.350 1.00 0.00 335 ALA A O 3
ATOM 5069 N N . ASN A 1 75 ? 2.359 3.621 7.571 1.00 0.00 336 ASN A N 3
ATOM 5070 C CA . ASN A 1 75 ? 2.490 4.721 6.624 1.00 0.00 336 ASN A CA 3
ATOM 5071 C C . ASN A 1 75 ? 1.137 5.135 6.029 1.00 0.00 336 ASN A C 3
ATOM 5072 O O . ASN A 1 75 ? 1.059 6.061 5.229 1.00 0.00 336 ASN A O 3
ATOM 5083 N N . LEU A 1 76 ? 0.078 4.425 6.394 1.00 0.00 337 LEU A N 3
ATOM 5084 C CA . LEU A 1 76 ? -1.254 4.718 5.874 1.00 0.00 337 LEU A CA 3
ATOM 5085 C C . LEU A 1 76 ? -1.858 6.018 6.432 1.00 0.00 337 LEU A C 3
ATOM 5086 O O . LEU A 1 76 ? -2.668 6.651 5.758 1.00 0.00 337 LEU A O 3
ATOM 5102 N N . PRO A 1 77 ? -1.532 6.423 7.679 1.00 0.00 338 PRO A N 3
ATOM 5103 C CA . PRO A 1 77 ? -2.125 7.623 8.284 1.00 0.00 338 PRO A CA 3
ATOM 5104 C C . PRO A 1 77 ? -1.566 8.940 7.754 1.00 0.00 338 PRO A C 3
ATOM 5105 O O . PRO A 1 77 ? -2.319 9.879 7.495 1.00 0.00 338 PRO A O 3
ATOM 5116 N N . LEU A 1 78 ? -0.252 9.025 7.621 1.00 0.00 339 LEU A N 3
ATOM 5117 C CA . LEU A 1 78 ? 0.376 10.259 7.157 1.00 0.00 339 LEU A CA 3
ATOM 5118 C C . LEU A 1 78 ? 0.029 10.588 5.698 1.00 0.00 339 LEU A C 3
ATOM 5119 O O . LEU A 1 78 ? -0.263 11.739 5.380 1.00 0.00 339 LEU A O 3
ATOM 5135 N N . LEU A 1 79 ? 0.061 9.598 4.813 1.00 0.00 340 LEU A N 3
ATOM 5136 C CA . LEU A 1 79 ? -0.243 9.835 3.404 1.00 0.00 340 LEU A CA 3
ATOM 5137 C C . LEU A 1 79 ? -1.639 10.399 3.226 1.00 0.00 340 LEU A C 3
ATOM 5138 O O . LEU A 1 79 ? -1.890 11.202 2.330 1.00 0.00 340 LEU A O 3
ATOM 5154 N N . GLN A 1 80 ? -2.546 9.956 4.066 1.00 0.00 341 GLN A N 3
ATOM 5155 C CA . GLN A 1 80 ? -3.923 10.400 3.992 1.00 0.00 341 GLN A CA 3
ATOM 5156 C C . GLN A 1 80 ? -4.114 11.733 4.697 1.00 0.00 341 GLN A C 3
ATOM 5157 O O . GLN A 1 80 ? -4.609 12.690 4.108 1.00 0.00 341 GLN A O 3
ATOM 5171 N N . ARG A 1 81 ? -3.740 11.770 5.970 1.00 0.00 342 ARG A N 3
ATOM 5172 C CA . ARG A 1 81 ? -3.892 12.968 6.787 1.00 0.00 342 ARG A CA 3
ATOM 5173 C C . ARG A 1 81 ? -2.952 14.101 6.368 1.00 0.00 342 ARG A C 3
ATOM 5174 O O . ARG A 1 81 ? -3.408 15.198 6.049 1.00 0.00 342 ARG A O 3
ATOM 5195 N N . GLU A 1 82 ? -1.642 13.853 6.388 1.00 0.00 343 GLU A N 3
ATOM 5196 C CA . GLU A 1 82 ? -0.671 14.886 6.029 1.00 0.00 343 GLU A CA 3
ATOM 5197 C C . GLU A 1 82 ? -0.918 15.436 4.624 1.00 0.00 343 GLU A C 3
ATOM 5198 O O . GLU A 1 82 ? -0.769 16.635 4.390 1.00 0.00 343 GLU A O 3
ATOM 5210 N N . LEU A 1 83 ? -1.294 14.565 3.694 1.00 0.00 344 LEU A N 3
ATOM 5211 C CA . LEU A 1 83 ? -1.556 14.988 2.322 1.00 0.00 344 LEU A CA 3
ATOM 5212 C C . LEU A 1 83 ? -2.929 15.648 2.209 1.00 0.00 344 LEU A C 3
ATOM 5213 O O . LEU A 1 83 ? -3.143 16.515 1.362 1.00 0.00 344 LEU A O 3
ATOM 5229 N N . LEU A 1 84 ? -3.858 15.237 3.068 1.00 0.00 345 LEU A N 3
ATOM 5230 C CA . LEU A 1 84 ? -5.212 15.791 3.062 1.00 0.00 345 LEU A CA 3
ATOM 5231 C C . LEU A 1 84 ? -5.189 17.315 3.122 1.00 0.00 345 LEU A C 3
ATOM 5232 O O . LEU A 1 84 ? -6.096 17.976 2.616 1.00 0.00 345 LEU A O 3
ATOM 5248 N N . HIS A 1 85 ? -4.160 17.866 3.755 1.00 0.00 346 HIS A N 3
ATOM 5249 C CA . HIS A 1 85 ? -4.037 19.313 3.889 1.00 0.00 346 HIS A CA 3
ATOM 5250 C C . HIS A 1 85 ? -3.912 19.989 2.525 1.00 0.00 346 HIS A C 3
ATOM 5251 O O . HIS A 1 85 ? -4.292 21.148 2.360 1.00 0.00 346 HIS A O 3
ATOM 5266 N N . CYS A 1 86 ? -3.381 19.259 1.550 1.00 0.00 347 CYS A N 3
ATOM 5267 C CA . CYS A 1 86 ? -3.213 19.794 0.204 1.00 0.00 347 CYS A CA 3
ATOM 5268 C C . CYS A 1 86 ? -4.502 19.679 -0.591 1.00 0.00 347 CYS A C 3
ATOM 5269 O O . CYS A 1 86 ? -4.818 20.531 -1.419 1.00 0.00 347 CYS A O 3
ATOM 5277 N N . ALA A 1 87 ? -5.240 18.619 -0.322 1.00 0.00 348 ALA A N 3
ATOM 5278 C CA . ALA A 1 87 ? -6.510 18.367 -0.996 1.00 0.00 348 ALA A CA 3
ATOM 5279 C C . ALA A 1 87 ? -7.485 19.520 -0.770 1.00 0.00 348 ALA A C 3
ATOM 5280 O O . ALA A 1 87 ? -8.419 19.722 -1.546 1.00 0.00 348 ALA A O 3
ATOM 5287 N N . ARG A 1 88 ? -7.253 20.271 0.303 1.00 0.00 349 ARG A N 3
ATOM 5288 C CA . ARG A 1 88 ? -8.096 21.409 0.650 1.00 0.00 349 ARG A CA 3
ATOM 5289 C C . ARG A 1 88 ? -8.090 22.447 -0.467 1.00 0.00 349 ARG A C 3
ATOM 5290 O O . ARG A 1 88 ? -9.135 22.969 -0.856 1.00 0.00 349 ARG A O 3
ATOM 5311 N N . LEU A 1 89 ? -6.899 22.741 -0.978 1.00 0.00 350 LEU A N 3
ATOM 5312 C CA . LEU A 1 89 ? -6.748 23.715 -2.049 1.00 0.00 350 LEU A CA 3
ATOM 5313 C C . LEU A 1 89 ? -7.560 23.309 -3.276 1.00 0.00 350 LEU A C 3
ATOM 5314 O O . LEU A 1 89 ? -7.907 24.149 -4.106 1.00 0.00 350 LEU A O 3
ATOM 5330 N N . ALA A 1 90 ? -7.855 22.014 -3.386 1.00 0.00 351 ALA A N 3
ATOM 5331 C CA . ALA A 1 90 ? -8.623 21.490 -4.514 1.00 0.00 351 ALA A CA 3
ATOM 5332 C C . ALA A 1 90 ? -7.793 21.470 -5.799 1.00 0.00 351 ALA A C 3
ATOM 5333 O O . ALA A 1 90 ? -8.119 20.748 -6.741 1.00 0.00 351 ALA A O 3
ATOM 5340 N N . LYS A 1 91 ? -6.723 22.266 -5.834 1.00 0.00 352 LYS A N 3
ATOM 5341 C CA . LYS A 1 91 ? -5.848 22.343 -7.002 1.00 0.00 352 LYS A CA 3
ATOM 5342 C C . LYS A 1 91 ? -6.546 23.003 -8.195 1.00 0.00 352 LYS A C 3
ATOM 5343 O O . LYS A 1 91 ? -5.917 23.274 -9.217 1.00 0.00 352 LYS A O 3
ATOM 5362 N N . GLN A 1 92 ? -7.841 23.263 -8.065 1.00 0.00 353 GLN A N 3
ATOM 5363 C CA . GLN A 1 92 ? -8.603 23.887 -9.140 1.00 0.00 353 GLN A CA 3
ATOM 5364 C C . GLN A 1 92 ? -9.919 24.471 -8.627 1.00 0.00 353 GLN A C 3
ATOM 5365 O O . GLN A 1 92 ? -10.840 24.713 -9.406 1.00 0.00 353 GLN A O 3
ATOM 5379 N N . ASN A 1 93 ? -10.007 24.694 -7.317 1.00 0.00 354 ASN A N 3
ATOM 5380 C CA . ASN A 1 93 ? -11.218 25.247 -6.719 1.00 0.00 354 ASN A CA 3
ATOM 5381 C C . ASN A 1 93 ? -10.961 25.722 -5.289 1.00 0.00 354 ASN A C 3
ATOM 5382 O O . ASN A 1 93 ? -11.476 25.147 -4.331 1.00 0.00 354 ASN A O 3
ATOM 5393 N N . PRO A 1 94 ? -10.158 26.787 -5.130 1.00 0.00 355 PRO A N 3
ATOM 5394 C CA . PRO A 1 94 ? -9.834 27.346 -3.813 1.00 0.00 355 PRO A CA 3
ATOM 5395 C C . PRO A 1 94 ? -11.059 27.949 -3.130 1.00 0.00 355 PRO A C 3
ATOM 5396 O O . PRO A 1 94 ? -11.173 27.929 -1.904 1.00 0.00 355 PRO A O 3
ATOM 5407 N N . ALA A 1 95 ? -11.970 28.489 -3.934 1.00 0.00 356 ALA A N 3
ATOM 5408 C CA . ALA A 1 95 ? -13.186 29.102 -3.416 1.00 0.00 356 ALA A CA 3
ATOM 5409 C C . ALA A 1 95 ? -14.137 28.060 -2.831 1.00 0.00 356 ALA A C 3
ATOM 5410 O O . ALA A 1 95 ? -15.090 28.403 -2.133 1.00 0.00 356 ALA A O 3
ATOM 5417 N N . GLN A 1 96 ? -13.879 26.788 -3.121 1.00 0.00 357 GLN A N 3
ATOM 5418 C CA . GLN A 1 96 ? -14.719 25.705 -2.622 1.00 0.00 357 GLN A CA 3
ATOM 5419 C C . GLN A 1 96 ? -14.352 25.348 -1.187 1.00 0.00 357 GLN A C 3
ATOM 5420 O O . GLN A 1 96 ? -15.221 25.016 -0.382 1.00 0.00 357 GLN A O 3
ATOM 5434 N N . TYR A 1 97 ? -13.058 25.419 -0.877 1.00 0.00 358 TYR A N 3
ATOM 5435 C CA . TYR A 1 97 ? -12.561 25.104 0.462 1.00 0.00 358 TYR A CA 3
ATOM 5436 C C . TYR A 1 97 ? -13.206 23.828 1.005 1.00 0.00 358 TYR A C 3
ATOM 5437 O O . TYR A 1 97 ? -14.313 23.856 1.539 1.00 0.00 358 TYR A O 3
ATOM 5455 N N . LEU A 1 98 ? -12.501 22.709 0.866 1.00 0.00 359 LEU A N 3
ATOM 5456 C CA . LEU A 1 98 ? -13.003 21.425 1.344 1.00 0.00 359 LEU A CA 3
ATOM 5457 C C . LEU A 1 98 ? -12.875 21.305 2.863 1.00 0.00 359 LEU A C 3
ATOM 5458 O O . LEU A 1 98 ? -13.198 20.266 3.440 1.00 0.00 359 LEU A O 3
ATOM 5474 N N . ALA A 1 99 ? -12.395 22.368 3.502 1.00 0.00 360 ALA A N 3
ATOM 5475 C CA . ALA A 1 99 ? -12.215 22.380 4.945 1.00 0.00 360 ALA A CA 3
ATOM 5476 C C . ALA A 1 99 ? -13.516 22.670 5.675 1.00 0.00 360 ALA A C 3
ATOM 5477 O O . ALA A 1 99 ? -14.016 21.838 6.431 1.00 0.00 360 ALA A O 3
ATOM 5484 N N . GLN A 1 100 ? -14.053 23.861 5.448 1.00 0.00 361 GLN A N 3
ATOM 5485 C CA . GLN A 1 100 ? -15.292 24.272 6.089 1.00 0.00 361 GLN A CA 3
ATOM 5486 C C . GLN A 1 100 ? -15.829 25.559 5.473 1.00 0.00 361 GLN A C 3
ATOM 5487 O O . GLN A 1 100 ? -16.864 25.551 4.810 1.00 0.00 361 GLN A O 3
ATOM 5501 N N . HIS A 1 101 ? -15.121 26.663 5.696 1.00 0.00 362 HIS A N 3
ATOM 5502 C CA . HIS A 1 101 ? -15.533 27.954 5.157 1.00 0.00 362 HIS A CA 3
ATOM 5503 C C . HIS A 1 101 ? -14.413 28.979 5.274 1.00 0.00 362 HIS A C 3
ATOM 5504 O O . HIS A 1 101 ? -14.664 30.168 5.466 1.00 0.00 362 HIS A O 3
ATOM 5519 N N . GLU A 1 102 ? -13.176 28.507 5.152 1.00 0.00 363 GLU A N 3
ATOM 5520 C CA . GLU A 1 102 ? -12.014 29.382 5.238 1.00 0.00 363 GLU A CA 3
ATOM 5521 C C . GLU A 1 102 ? -11.960 30.079 6.592 1.00 0.00 363 GLU A C 3
ATOM 5522 O O . GLU A 1 102 ? -12.814 30.906 6.912 1.00 0.00 363 GLU A O 3
ATOM 5534 N N . GLN A 1 103 ? -10.952 29.737 7.385 1.00 0.00 364 GLN A N 3
ATOM 5535 C CA . GLN A 1 103 ? -10.784 30.323 8.705 1.00 0.00 364 GLN A CA 3
ATOM 5536 C C . GLN A 1 103 ? -9.356 30.837 8.884 1.00 0.00 364 GLN A C 3
ATOM 5537 O O . GLN A 1 103 ? -8.659 31.104 7.906 1.00 0.00 364 GLN A O 3
ATOM 5551 N N . ILE B 2 1 ? 14.543 8.496 10.156 1.00 0.00 11 ILE B N 3
ATOM 5552 C CA . ILE B 2 1 ? 15.126 9.079 8.940 1.00 0.00 11 ILE B CA 3
ATOM 5553 C C . ILE B 2 1 ? 16.537 8.568 8.664 1.00 0.00 11 ILE B C 3
ATOM 5554 O O . ILE B 2 1 ? 17.387 8.523 9.551 1.00 0.00 11 ILE B O 3
ATOM 5570 N N . GLY B 2 2 ? 16.778 8.199 7.410 1.00 0.00 12 GLY B N 3
ATOM 5571 C CA . GLY B 2 2 ? 18.085 7.709 7.017 1.00 0.00 12 GLY B CA 3
ATOM 5572 C C . GLY B 2 2 ? 18.030 6.345 6.356 1.00 0.00 12 GLY B C 3
ATOM 5573 O O . GLY B 2 2 ? 17.131 5.550 6.626 1.00 0.00 12 GLY B O 3
ATOM 5577 N N . THR B 2 3 ? 19.005 6.080 5.491 1.00 0.00 13 THR B N 3
ATOM 5578 C CA . THR B 2 3 ? 19.090 4.809 4.782 1.00 0.00 13 THR B CA 3
ATOM 5579 C C . THR B 2 3 ? 17.865 4.582 3.901 1.00 0.00 13 THR B C 3
ATOM 5580 O O . THR B 2 3 ? 16.732 4.616 4.379 1.00 0.00 13 THR B O 3
ATOM 5591 N N . ASP B 2 4 ? 18.099 4.355 2.609 1.00 0.00 14 ASP B N 3
ATOM 5592 C CA . ASP B 2 4 ? 17.009 4.122 1.664 1.00 0.00 14 ASP B CA 3
ATOM 5593 C C . ASP B 2 4 ? 16.429 2.715 1.822 1.00 0.00 14 ASP B C 3
ATOM 5594 O O . ASP B 2 4 ? 15.696 2.239 0.956 1.00 0.00 14 ASP B O 3
ATOM 5603 N N . LYS B 2 5 ? 16.758 2.055 2.934 1.00 0.00 15 LYS B N 3
ATOM 5604 C CA . LYS B 2 5 ? 16.269 0.708 3.212 1.00 0.00 15 LYS B CA 3
ATOM 5605 C C . LYS B 2 5 ? 14.747 0.677 3.337 1.00 0.00 15 LYS B C 3
ATOM 5606 O O . LYS B 2 5 ? 14.154 -0.388 3.514 1.00 0.00 15 LYS B O 3
ATOM 5625 N N . GLU B 2 6 ? 14.119 1.845 3.244 1.00 0.00 16 GLU B N 3
ATOM 5626 C CA . GLU B 2 6 ? 12.675 1.943 3.349 1.00 0.00 16 GLU B CA 3
ATOM 5627 C C . GLU B 2 6 ? 11.975 1.084 2.293 1.00 0.00 16 GLU B C 3
ATOM 5628 O O . GLU B 2 6 ? 10.808 0.727 2.453 1.00 0.00 16 GLU B O 3
ATOM 5640 N N . LEU B 2 7 ? 12.692 0.745 1.220 1.00 0.00 17 LEU B N 3
ATOM 5641 C CA . LEU B 2 7 ? 12.123 -0.082 0.156 1.00 0.00 17 LEU B CA 3
ATOM 5642 C C . LEU B 2 7 ? 12.542 -1.542 0.326 1.00 0.00 17 LEU B C 3
ATOM 5643 O O . LEU B 2 7 ? 11.806 -2.463 -0.024 1.00 0.00 17 LEU B O 3
ATOM 5659 N N . SER B 2 8 ? 13.737 -1.749 0.851 1.00 0.00 18 SER B N 3
ATOM 5660 C CA . SER B 2 8 ? 14.259 -3.096 1.051 1.00 0.00 18 SER B CA 3
ATOM 5661 C C . SER B 2 8 ? 13.689 -3.745 2.310 1.00 0.00 18 SER B C 3
ATOM 5662 O O . SER B 2 8 ? 13.467 -4.955 2.350 1.00 0.00 18 SER B O 3
ATOM 5670 N N . ASP B 2 9 ? 13.474 -2.938 3.342 1.00 0.00 19 ASP B N 3
ATOM 5671 C CA . ASP B 2 9 ? 12.952 -3.439 4.610 1.00 0.00 19 ASP B CA 3
ATOM 5672 C C . ASP B 2 9 ? 11.597 -4.115 4.426 1.00 0.00 19 ASP B C 3
ATOM 5673 O O . ASP B 2 9 ? 11.216 -4.986 5.208 1.00 0.00 19 ASP B O 3
ATOM 5682 N N . LEU B 2 10 ? 10.866 -3.695 3.405 1.00 0.00 20 LEU B N 3
ATOM 5683 C CA . LEU B 2 10 ? 9.545 -4.247 3.140 1.00 0.00 20 LEU B CA 3
ATOM 5684 C C . LEU B 2 10 ? 9.566 -5.203 1.953 1.00 0.00 20 LEU B C 3
ATOM 5685 O O . LEU B 2 10 ? 8.822 -6.182 1.923 1.00 0.00 20 LEU B O 3
ATOM 5701 N N . LEU B 2 11 ? 10.426 -4.922 0.980 1.00 0.00 21 LEU B N 3
ATOM 5702 C CA . LEU B 2 11 ? 10.541 -5.771 -0.201 1.00 0.00 21 LEU B CA 3
ATOM 5703 C C . LEU B 2 11 ? 11.905 -6.451 -0.228 1.00 0.00 21 LEU B C 3
ATOM 5704 O O . LEU B 2 11 ? 12.933 -5.804 -0.432 1.00 0.00 21 LEU B O 3
ATOM 5720 N N . ASP B 2 12 ? 11.905 -7.760 -0.015 1.00 0.00 22 ASP B N 3
ATOM 5721 C CA . ASP B 2 12 ? 13.138 -8.538 -0.010 1.00 0.00 22 ASP B CA 3
ATOM 5722 C C . ASP B 2 12 ? 13.648 -8.750 -1.427 1.00 0.00 22 ASP B C 3
ATOM 5723 O O . ASP B 2 12 ? 13.200 -9.655 -2.130 1.00 0.00 22 ASP B O 3
ATOM 5732 N N . PHE B 2 13 ? 14.588 -7.915 -1.839 1.00 0.00 23 PHE B N 3
ATOM 5733 C CA . PHE B 2 13 ? 15.163 -8.016 -3.172 1.00 0.00 23 PHE B CA 3
ATOM 5734 C C . PHE B 2 13 ? 16.576 -8.580 -3.101 1.00 0.00 23 PHE B C 3
ATOM 5735 O O . PHE B 2 13 ? 17.016 -9.310 -3.989 1.00 0.00 23 PHE B O 3
ATOM 5752 N N . SER B 2 14 ? 17.281 -8.231 -2.031 1.00 0.00 24 SER B N 3
ATOM 5753 C CA . SER B 2 14 ? 18.646 -8.691 -1.823 1.00 0.00 24 SER B CA 3
ATOM 5754 C C . SER B 2 14 ? 18.676 -10.122 -1.292 1.00 0.00 24 SER B C 3
ATOM 5755 O O . SER B 2 14 ? 19.711 -10.785 -1.344 1.00 0.00 24 SER B O 3
ATOM 5763 N N . ALA B 2 15 ? 17.541 -10.602 -0.785 1.00 0.00 25 ALA B N 3
ATOM 5764 C CA . ALA B 2 15 ? 17.460 -11.959 -0.255 1.00 0.00 25 ALA B CA 3
ATOM 5765 C C . ALA B 2 15 ? 17.097 -12.967 -1.346 1.00 0.00 25 ALA B C 3
ATOM 5766 O O . ALA B 2 15 ? 16.820 -14.132 -1.056 1.00 0.00 25 ALA B O 3
ATOM 5773 N N . MET B 2 16 ? 17.098 -12.519 -2.600 1.00 0.00 26 MET B N 3
ATOM 5774 C CA . MET B 2 16 ? 16.766 -13.390 -3.724 1.00 0.00 26 MET B CA 3
ATOM 5775 C C . MET B 2 16 ? 17.971 -13.586 -4.637 1.00 0.00 26 MET B C 3
ATOM 5776 O O . MET B 2 16 ? 18.223 -14.689 -5.122 1.00 0.00 26 MET B O 3
ATOM 5790 N N . PHE B 2 17 ? 18.713 -12.507 -4.868 1.00 0.00 27 PHE B N 3
ATOM 5791 C CA . PHE B 2 17 ? 19.892 -12.557 -5.724 1.00 0.00 27 PHE B CA 3
ATOM 5792 C C . PHE B 2 17 ? 21.167 -12.602 -4.891 1.00 0.00 27 PHE B C 3
ATOM 5793 O O . PHE B 2 17 ? 21.722 -11.565 -4.531 1.00 0.00 27 PHE B O 3
ATOM 5810 N N . SER B 2 18 ? 21.625 -13.811 -4.585 1.00 0.00 28 SER B N 3
ATOM 5811 C CA . SER B 2 18 ? 22.834 -13.990 -3.790 1.00 0.00 28 SER B CA 3
ATOM 5812 C C . SER B 2 18 ? 23.784 -14.980 -4.455 1.00 0.00 28 SER B C 3
ATOM 5813 O O . SER B 2 18 ? 24.870 -15.253 -3.943 1.00 0.00 28 SER B O 3
ATOM 5821 N N . GLY A 1 1 ? 6.099 19.708 1.866 1.00 0.00 -5 GLY A N 4
ATOM 5822 C CA . GLY A 1 1 ? 4.784 19.631 1.172 1.00 0.00 -5 GLY A CA 4
ATOM 5823 C C . GLY A 1 1 ? 3.615 19.458 2.126 1.00 0.00 -5 GLY A C 4
ATOM 5824 O O . GLY A 1 1 ? 2.543 20.022 1.906 1.00 0.00 -5 GLY A O 4
ATOM 5830 N N . ALA A 1 2 ? 3.815 18.676 3.185 1.00 0.00 -4 ALA A N 4
ATOM 5831 C CA . ALA A 1 2 ? 2.763 18.437 4.167 1.00 0.00 -4 ALA A CA 4
ATOM 5832 C C . ALA A 1 2 ? 3.316 18.491 5.589 1.00 0.00 -4 ALA A C 4
ATOM 5833 O O . ALA A 1 2 ? 4.502 18.250 5.813 1.00 0.00 -4 ALA A O 4
ATOM 5840 N N . MET A 1 3 ? 2.451 18.805 6.547 1.00 0.00 -3 MET A N 4
ATOM 5841 C CA . MET A 1 3 ? 2.858 18.885 7.944 1.00 0.00 -3 MET A CA 4
ATOM 5842 C C . MET A 1 3 ? 1.949 18.034 8.821 1.00 0.00 -3 MET A C 4
ATOM 5843 O O . MET A 1 3 ? 0.808 17.747 8.458 1.00 0.00 -3 MET A O 4
ATOM 5857 N N . GLY A 1 4 ? 2.465 17.629 9.975 1.00 0.00 -2 GLY A N 4
ATOM 5858 C CA . GLY A 1 4 ? 1.691 16.810 10.887 1.00 0.00 -2 GLY A CA 4
ATOM 5859 C C . GLY A 1 4 ? 2.293 15.433 11.067 1.00 0.00 -2 GLY A C 4
ATOM 5860 O O . GLY A 1 4 ? 1.585 14.475 11.377 1.00 0.00 -2 GLY A O 4
ATOM 5864 N N . SER A 1 5 ? 3.603 15.330 10.861 1.00 0.00 -1 SER A N 4
ATOM 5865 C CA . SER A 1 5 ? 4.295 14.057 10.991 1.00 0.00 -1 SER A CA 4
ATOM 5866 C C . SER A 1 5 ? 3.726 13.046 10.009 1.00 0.00 -1 SER A C 4
ATOM 5867 O O . SER A 1 5 ? 3.668 11.860 10.306 1.00 0.00 -1 SER A O 4
ATOM 5875 N N . GLY A 1 6 ? 3.292 13.529 8.842 1.00 0.00 267 GLY A N 4
ATOM 5876 C CA . GLY A 1 6 ? 2.716 12.647 7.836 1.00 0.00 267 GLY A CA 4
ATOM 5877 C C . GLY A 1 6 ? 3.477 12.659 6.526 1.00 0.00 267 GLY A C 4
ATOM 5878 O O . GLY A 1 6 ? 3.344 11.753 5.703 1.00 0.00 267 GLY A O 4
ATOM 5882 N N . ALA A 1 7 ? 4.275 13.686 6.331 1.00 0.00 268 ALA A N 4
ATOM 5883 C CA . ALA A 1 7 ? 5.058 13.814 5.118 1.00 0.00 268 ALA A CA 4
ATOM 5884 C C . ALA A 1 7 ? 6.131 12.732 5.035 1.00 0.00 268 ALA A C 4
ATOM 5885 O O . ALA A 1 7 ? 6.630 12.429 3.951 1.00 0.00 268 ALA A O 4
ATOM 5892 N N . ARG A 1 8 ? 6.500 12.169 6.186 1.00 0.00 269 ARG A N 4
ATOM 5893 C CA . ARG A 1 8 ? 7.535 11.141 6.268 1.00 0.00 269 ARG A CA 4
ATOM 5894 C C . ARG A 1 8 ? 7.231 9.905 5.423 1.00 0.00 269 ARG A C 4
ATOM 5895 O O . ARG A 1 8 ? 8.026 9.526 4.559 1.00 0.00 269 ARG A O 4
ATOM 5916 N N . GLN A 1 9 ? 6.110 9.252 5.704 1.00 0.00 270 GLN A N 4
ATOM 5917 C CA . GLN A 1 9 ? 5.744 8.028 4.994 1.00 0.00 270 GLN A CA 4
ATOM 5918 C C . GLN A 1 9 ? 5.717 8.197 3.484 1.00 0.00 270 GLN A C 4
ATOM 5919 O O . GLN A 1 9 ? 6.113 7.294 2.748 1.00 0.00 270 GLN A O 4
ATOM 5933 N N . LEU A 1 10 ? 5.231 9.340 3.023 1.00 0.00 271 LEU A N 4
ATOM 5934 C CA . LEU A 1 10 ? 5.142 9.597 1.590 1.00 0.00 271 LEU A CA 4
ATOM 5935 C C . LEU A 1 10 ? 6.430 9.254 0.876 1.00 0.00 271 LEU A C 4
ATOM 5936 O O . LEU A 1 10 ? 6.432 8.981 -0.319 1.00 0.00 271 LEU A O 4
ATOM 5952 N N . SER A 1 11 ? 7.516 9.228 1.617 1.00 0.00 272 SER A N 4
ATOM 5953 C CA . SER A 1 11 ? 8.793 8.860 1.045 1.00 0.00 272 SER A CA 4
ATOM 5954 C C . SER A 1 11 ? 8.890 7.339 0.982 1.00 0.00 272 SER A C 4
ATOM 5955 O O . SER A 1 11 ? 9.168 6.769 -0.071 1.00 0.00 272 SER A O 4
ATOM 5963 N N . LYS A 1 12 ? 8.667 6.687 2.124 1.00 0.00 273 LYS A N 4
ATOM 5964 C CA . LYS A 1 12 ? 8.736 5.234 2.222 1.00 0.00 273 LYS A CA 4
ATOM 5965 C C . LYS A 1 12 ? 7.628 4.525 1.449 1.00 0.00 273 LYS A C 4
ATOM 5966 O O . LYS A 1 12 ? 7.856 3.457 0.883 1.00 0.00 273 LYS A O 4
ATOM 5985 N N . LEU A 1 13 ? 6.425 5.083 1.451 1.00 0.00 274 LEU A N 4
ATOM 5986 C CA . LEU A 1 13 ? 5.316 4.436 0.774 1.00 0.00 274 LEU A CA 4
ATOM 5987 C C . LEU A 1 13 ? 5.263 4.746 -0.714 1.00 0.00 274 LEU A C 4
ATOM 5988 O O . LEU A 1 13 ? 5.152 3.839 -1.533 1.00 0.00 274 LEU A O 4
ATOM 6004 N N . LYS A 1 14 ? 5.332 6.021 -1.067 1.00 0.00 275 LYS A N 4
ATOM 6005 C CA . LYS A 1 14 ? 5.265 6.412 -2.473 1.00 0.00 275 LYS A CA 4
ATOM 6006 C C . LYS A 1 14 ? 6.203 5.576 -3.332 1.00 0.00 275 LYS A C 4
ATOM 6007 O O . LYS A 1 14 ? 5.867 5.221 -4.459 1.00 0.00 275 LYS A O 4
ATOM 6026 N N . ARG A 1 15 ? 7.372 5.266 -2.794 1.00 0.00 276 ARG A N 4
ATOM 6027 C CA . ARG A 1 15 ? 8.356 4.471 -3.513 1.00 0.00 276 ARG A CA 4
ATOM 6028 C C . ARG A 1 15 ? 7.926 3.011 -3.612 1.00 0.00 276 ARG A C 4
ATOM 6029 O O . ARG A 1 15 ? 8.026 2.394 -4.669 1.00 0.00 276 ARG A O 4
ATOM 6050 N N . PHE A 1 16 ? 7.488 2.453 -2.492 1.00 0.00 277 PHE A N 4
ATOM 6051 C CA . PHE A 1 16 ? 7.085 1.053 -2.428 1.00 0.00 277 PHE A CA 4
ATOM 6052 C C . PHE A 1 16 ? 6.097 0.655 -3.514 1.00 0.00 277 PHE A C 4
ATOM 6053 O O . PHE A 1 16 ? 6.318 -0.308 -4.250 1.00 0.00 277 PHE A O 4
ATOM 6070 N N . LEU A 1 17 ? 4.994 1.370 -3.577 1.00 0.00 278 LEU A N 4
ATOM 6071 C CA . LEU A 1 17 ? 3.944 1.081 -4.527 1.00 0.00 278 LEU A CA 4
ATOM 6072 C C . LEU A 1 17 ? 4.447 1.064 -5.970 1.00 0.00 278 LEU A C 4
ATOM 6073 O O . LEU A 1 17 ? 3.910 0.345 -6.811 1.00 0.00 278 LEU A O 4
ATOM 6089 N N . THR A 1 18 ? 5.464 1.865 -6.258 1.00 0.00 279 THR A N 4
ATOM 6090 C CA . THR A 1 18 ? 6.009 1.942 -7.614 1.00 0.00 279 THR A CA 4
ATOM 6091 C C . THR A 1 18 ? 6.540 0.594 -8.096 1.00 0.00 279 THR A C 4
ATOM 6092 O O . THR A 1 18 ? 6.433 0.264 -9.276 1.00 0.00 279 THR A O 4
ATOM 6103 N N . THR A 1 19 ? 7.120 -0.177 -7.187 1.00 0.00 280 THR A N 4
ATOM 6104 C CA . THR A 1 19 ? 7.674 -1.480 -7.537 1.00 0.00 280 THR A CA 4
ATOM 6105 C C . THR A 1 19 ? 6.577 -2.510 -7.714 1.00 0.00 280 THR A C 4
ATOM 6106 O O . THR A 1 19 ? 6.582 -3.287 -8.670 1.00 0.00 280 THR A O 4
ATOM 6117 N N . LEU A 1 20 ? 5.641 -2.515 -6.778 1.00 0.00 281 LEU A N 4
ATOM 6118 C CA . LEU A 1 20 ? 4.537 -3.453 -6.821 1.00 0.00 281 LEU A CA 4
ATOM 6119 C C . LEU A 1 20 ? 3.793 -3.335 -8.145 1.00 0.00 281 LEU A C 4
ATOM 6120 O O . LEU A 1 20 ? 3.221 -4.305 -8.638 1.00 0.00 281 LEU A O 4
ATOM 6136 N N . GLN A 1 21 ? 3.823 -2.134 -8.723 1.00 0.00 282 GLN A N 4
ATOM 6137 C CA . GLN A 1 21 ? 3.168 -1.875 -9.999 1.00 0.00 282 GLN A CA 4
ATOM 6138 C C . GLN A 1 21 ? 3.789 -2.720 -11.111 1.00 0.00 282 GLN A C 4
ATOM 6139 O O . GLN A 1 21 ? 3.080 -3.290 -11.941 1.00 0.00 282 GLN A O 4
ATOM 6153 N N . GLN A 1 22 ? 5.120 -2.779 -11.130 1.00 0.00 283 GLN A N 4
ATOM 6154 C CA . GLN A 1 22 ? 5.846 -3.532 -12.151 1.00 0.00 283 GLN A CA 4
ATOM 6155 C C . GLN A 1 22 ? 5.711 -5.034 -11.943 1.00 0.00 283 GLN A C 4
ATOM 6156 O O . GLN A 1 22 ? 5.796 -5.813 -12.894 1.00 0.00 283 GLN A O 4
ATOM 6170 N N . PHE A 1 23 ? 5.502 -5.436 -10.699 1.00 0.00 284 PHE A N 4
ATOM 6171 C CA . PHE A 1 23 ? 5.358 -6.842 -10.368 1.00 0.00 284 PHE A CA 4
ATOM 6172 C C . PHE A 1 23 ? 4.250 -7.478 -11.191 1.00 0.00 284 PHE A C 4
ATOM 6173 O O . PHE A 1 23 ? 4.318 -8.656 -11.540 1.00 0.00 284 PHE A O 4
ATOM 6190 N N . GLY A 1 24 ? 3.233 -6.689 -11.502 1.00 0.00 285 GLY A N 4
ATOM 6191 C CA . GLY A 1 24 ? 2.128 -7.185 -12.285 1.00 0.00 285 GLY A CA 4
ATOM 6192 C C . GLY A 1 24 ? 1.696 -6.200 -13.344 1.00 0.00 285 GLY A C 4
ATOM 6193 O O . GLY A 1 24 ? 0.517 -6.117 -13.683 1.00 0.00 285 GLY A O 4
ATOM 6197 N N . ASN A 1 25 ? 2.657 -5.451 -13.875 1.00 0.00 286 ASN A N 4
ATOM 6198 C CA . ASN A 1 25 ? 2.379 -4.462 -14.910 1.00 0.00 286 ASN A CA 4
ATOM 6199 C C . ASN A 1 25 ? 2.092 -5.130 -16.255 1.00 0.00 286 ASN A C 4
ATOM 6200 O O . ASN A 1 25 ? 2.379 -4.562 -17.308 1.00 0.00 286 ASN A O 4
ATOM 6211 N N . ASP A 1 26 ? 1.532 -6.340 -16.218 1.00 0.00 287 ASP A N 4
ATOM 6212 C CA . ASP A 1 26 ? 1.221 -7.070 -17.440 1.00 0.00 287 ASP A CA 4
ATOM 6213 C C . ASP A 1 26 ? 0.324 -8.274 -17.166 1.00 0.00 287 ASP A C 4
ATOM 6214 O O . ASP A 1 26 ? 0.301 -9.223 -17.948 1.00 0.00 287 ASP A O 4
ATOM 6223 N N . ILE A 1 27 ? -0.424 -8.236 -16.067 1.00 0.00 288 ILE A N 4
ATOM 6224 C CA . ILE A 1 27 ? -1.319 -9.328 -15.733 1.00 0.00 288 ILE A CA 4
ATOM 6225 C C . ILE A 1 27 ? -2.614 -9.204 -16.534 1.00 0.00 288 ILE A C 4
ATOM 6226 O O . ILE A 1 27 ? -3.217 -10.205 -16.921 1.00 0.00 288 ILE A O 4
ATOM 6242 N N . SER A 1 28 ? -3.026 -7.962 -16.782 1.00 0.00 289 SER A N 4
ATOM 6243 C CA . SER A 1 28 ? -4.243 -7.691 -17.549 1.00 0.00 289 SER A CA 4
ATOM 6244 C C . SER A 1 28 ? -4.441 -6.187 -17.709 1.00 0.00 289 SER A C 4
ATOM 6245 O O . SER A 1 28 ? -3.824 -5.401 -16.992 1.00 0.00 289 SER A O 4
ATOM 6253 N N . PRO A 1 29 ? -5.316 -5.761 -18.644 1.00 0.00 290 PRO A N 4
ATOM 6254 C CA . PRO A 1 29 ? -5.593 -4.335 -18.873 1.00 0.00 290 PRO A CA 4
ATOM 6255 C C . PRO A 1 29 ? -6.258 -3.668 -17.668 1.00 0.00 290 PRO A C 4
ATOM 6256 O O . PRO A 1 29 ? -6.564 -2.474 -17.702 1.00 0.00 290 PRO A O 4
ATOM 6267 N N . GLU A 1 30 ? -6.485 -4.444 -16.607 1.00 0.00 291 GLU A N 4
ATOM 6268 C CA . GLU A 1 30 ? -7.116 -3.930 -15.397 1.00 0.00 291 GLU A CA 4
ATOM 6269 C C . GLU A 1 30 ? -6.110 -3.767 -14.275 1.00 0.00 291 GLU A C 4
ATOM 6270 O O . GLU A 1 30 ? -6.234 -2.875 -13.441 1.00 0.00 291 GLU A O 4
ATOM 6282 N N . ILE A 1 31 ? -5.115 -4.636 -14.273 1.00 0.00 292 ILE A N 4
ATOM 6283 C CA . ILE A 1 31 ? -4.064 -4.594 -13.260 1.00 0.00 292 ILE A CA 4
ATOM 6284 C C . ILE A 1 31 ? -3.475 -3.206 -13.200 1.00 0.00 292 ILE A C 4
ATOM 6285 O O . ILE A 1 31 ? -3.367 -2.603 -12.129 1.00 0.00 292 ILE A O 4
ATOM 6301 N N . GLY A 1 32 ? -3.141 -2.683 -14.373 1.00 0.00 293 GLY A N 4
ATOM 6302 C CA . GLY A 1 32 ? -2.616 -1.336 -14.439 1.00 0.00 293 GLY A CA 4
ATOM 6303 C C . GLY A 1 32 ? -3.558 -0.377 -13.745 1.00 0.00 293 GLY A C 4
ATOM 6304 O O . GLY A 1 32 ? -3.139 0.622 -13.162 1.00 0.00 293 GLY A O 4
ATOM 6308 N N . GLU A 1 33 ? -4.846 -0.723 -13.792 1.00 0.00 294 GLU A N 4
ATOM 6309 C CA . GLU A 1 33 ? -5.891 0.066 -13.154 1.00 0.00 294 GLU A CA 4
ATOM 6310 C C . GLU A 1 33 ? -6.049 -0.340 -11.693 1.00 0.00 294 GLU A C 4
ATOM 6311 O O . GLU A 1 33 ? -6.395 0.484 -10.845 1.00 0.00 294 GLU A O 4
ATOM 6323 N N . ARG A 1 34 ? -5.802 -1.618 -11.407 1.00 0.00 295 ARG A N 4
ATOM 6324 C CA . ARG A 1 34 ? -5.923 -2.132 -10.049 1.00 0.00 295 ARG A CA 4
ATOM 6325 C C . ARG A 1 34 ? -4.817 -1.587 -9.169 1.00 0.00 295 ARG A C 4
ATOM 6326 O O . ARG A 1 34 ? -5.072 -0.962 -8.146 1.00 0.00 295 ARG A O 4
ATOM 6347 N N . VAL A 1 35 ? -3.580 -1.822 -9.569 1.00 0.00 296 VAL A N 4
ATOM 6348 C CA . VAL A 1 35 ? -2.446 -1.350 -8.793 1.00 0.00 296 VAL A CA 4
ATOM 6349 C C . VAL A 1 35 ? -2.587 0.129 -8.452 1.00 0.00 296 VAL A C 4
ATOM 6350 O O . VAL A 1 35 ? -2.390 0.535 -7.307 1.00 0.00 296 VAL A O 4
ATOM 6363 N N . ARG A 1 36 ? -2.927 0.933 -9.453 1.00 0.00 297 ARG A N 4
ATOM 6364 C CA . ARG A 1 36 ? -3.088 2.365 -9.247 1.00 0.00 297 ARG A CA 4
ATOM 6365 C C . ARG A 1 36 ? -4.271 2.664 -8.335 1.00 0.00 297 ARG A C 4
ATOM 6366 O O . ARG A 1 36 ? -4.189 3.536 -7.474 1.00 0.00 297 ARG A O 4
ATOM 6387 N N . THR A 1 37 ? -5.365 1.928 -8.517 1.00 0.00 298 THR A N 4
ATOM 6388 C CA . THR A 1 37 ? -6.555 2.130 -7.695 1.00 0.00 298 THR A CA 4
ATOM 6389 C C . THR A 1 37 ? -6.314 1.666 -6.260 1.00 0.00 298 THR A C 4
ATOM 6390 O O . THR A 1 37 ? -6.858 2.241 -5.319 1.00 0.00 298 THR A O 4
ATOM 6401 N N . LEU A 1 38 ? -5.498 0.627 -6.091 1.00 0.00 299 LEU A N 4
ATOM 6402 C CA . LEU A 1 38 ? -5.198 0.101 -4.765 1.00 0.00 299 LEU A CA 4
ATOM 6403 C C . LEU A 1 38 ? -4.613 1.188 -3.863 1.00 0.00 299 LEU A C 4
ATOM 6404 O O . LEU A 1 38 ? -5.086 1.396 -2.746 1.00 0.00 299 LEU A O 4
ATOM 6420 N N . VAL A 1 39 ? -3.578 1.874 -4.348 1.00 0.00 300 VAL A N 4
ATOM 6421 C CA . VAL A 1 39 ? -2.927 2.934 -3.573 1.00 0.00 300 VAL A CA 4
ATOM 6422 C C . VAL A 1 39 ? -3.886 4.069 -3.256 1.00 0.00 300 VAL A C 4
ATOM 6423 O O . VAL A 1 39 ? -4.076 4.430 -2.096 1.00 0.00 300 VAL A O 4
ATOM 6436 N N . LEU A 1 40 ? -4.482 4.635 -4.292 1.00 0.00 301 LEU A N 4
ATOM 6437 C CA . LEU A 1 40 ? -5.414 5.733 -4.110 1.00 0.00 301 LEU A CA 4
ATOM 6438 C C . LEU A 1 40 ? -6.626 5.266 -3.323 1.00 0.00 301 LEU A C 4
ATOM 6439 O O . LEU A 1 40 ? -7.225 6.034 -2.577 1.00 0.00 301 LEU A O 4
ATOM 6455 N N . GLY A 1 41 ? -6.969 3.996 -3.476 1.00 0.00 302 GLY A N 4
ATOM 6456 C CA . GLY A 1 41 ? -8.094 3.454 -2.750 1.00 0.00 302 GLY A CA 4
ATOM 6457 C C . GLY A 1 41 ? -7.791 3.355 -1.271 1.00 0.00 302 GLY A C 4
ATOM 6458 O O . GLY A 1 41 ? -8.526 3.872 -0.431 1.00 0.00 302 GLY A O 4
ATOM 6462 N N . LEU A 1 42 ? -6.687 2.694 -0.957 1.00 0.00 303 LEU A N 4
ATOM 6463 C CA . LEU A 1 42 ? -6.238 2.510 0.413 1.00 0.00 303 LEU A CA 4
ATOM 6464 C C . LEU A 1 42 ? -6.025 3.851 1.108 1.00 0.00 303 LEU A C 4
ATOM 6465 O O . LEU A 1 42 ? -6.214 3.968 2.319 1.00 0.00 303 LEU A O 4
ATOM 6481 N N . VAL A 1 43 ? -5.647 4.865 0.339 1.00 0.00 304 VAL A N 4
ATOM 6482 C CA . VAL A 1 43 ? -5.429 6.192 0.897 1.00 0.00 304 VAL A CA 4
ATOM 6483 C C . VAL A 1 43 ? -6.731 6.997 0.922 1.00 0.00 304 VAL A C 4
ATOM 6484 O O . VAL A 1 43 ? -6.902 7.885 1.755 1.00 0.00 304 VAL A O 4
ATOM 6497 N N . ASN A 1 44 ? -7.650 6.675 0.009 1.00 0.00 305 ASN A N 4
ATOM 6498 C CA . ASN A 1 44 ? -8.937 7.371 -0.054 1.00 0.00 305 ASN A CA 4
ATOM 6499 C C . ASN A 1 44 ? -9.912 6.832 0.994 1.00 0.00 305 ASN A C 4
ATOM 6500 O O . ASN A 1 44 ? -11.099 7.159 0.967 1.00 0.00 305 ASN A O 4
ATOM 6511 N N . SER A 1 45 ? -9.414 6.000 1.909 1.00 0.00 306 SER A N 4
ATOM 6512 C CA . SER A 1 45 ? -10.251 5.418 2.952 1.00 0.00 306 SER A CA 4
ATOM 6513 C C . SER A 1 45 ? -11.295 4.472 2.360 1.00 0.00 306 SER A C 4
ATOM 6514 O O . SER A 1 45 ? -12.240 4.077 3.041 1.00 0.00 306 SER A O 4
ATOM 6522 N N . THR A 1 46 ? -11.117 4.108 1.092 1.00 0.00 307 THR A N 4
ATOM 6523 C CA . THR A 1 46 ? -12.043 3.205 0.420 1.00 0.00 307 THR A CA 4
ATOM 6524 C C . THR A 1 46 ? -11.520 1.770 0.428 1.00 0.00 307 THR A C 4
ATOM 6525 O O . THR A 1 46 ? -12.196 0.854 -0.041 1.00 0.00 307 THR A O 4
ATOM 6536 N N . LEU A 1 47 ? -10.313 1.582 0.958 1.00 0.00 308 LEU A N 4
ATOM 6537 C CA . LEU A 1 47 ? -9.701 0.262 1.022 1.00 0.00 308 LEU A CA 4
ATOM 6538 C C . LEU A 1 47 ? -9.382 -0.115 2.468 1.00 0.00 308 LEU A C 4
ATOM 6539 O O . LEU A 1 47 ? -9.960 0.431 3.408 1.00 0.00 308 LEU A O 4
ATOM 6555 N N . THR A 1 48 ? -8.453 -1.045 2.626 1.00 0.00 309 THR A N 4
ATOM 6556 C CA . THR A 1 48 ? -8.021 -1.515 3.921 1.00 0.00 309 THR A CA 4
ATOM 6557 C C . THR A 1 48 ? -6.669 -2.175 3.780 1.00 0.00 309 THR A C 4
ATOM 6558 O O . THR A 1 48 ? -6.291 -2.630 2.702 1.00 0.00 309 THR A O 4
ATOM 6569 N N . ILE A 1 49 ? -5.945 -2.211 4.866 1.00 0.00 310 ILE A N 4
ATOM 6570 C CA . ILE A 1 49 ? -4.634 -2.799 4.887 1.00 0.00 310 ILE A CA 4
ATOM 6571 C C . ILE A 1 49 ? -4.692 -4.263 4.504 1.00 0.00 310 ILE A C 4
ATOM 6572 O O . ILE A 1 49 ? -4.007 -4.710 3.586 1.00 0.00 310 ILE A O 4
ATOM 6588 N N . GLU A 1 50 ? -5.515 -5.004 5.224 1.00 0.00 311 GLU A N 4
ATOM 6589 C CA . GLU A 1 50 ? -5.675 -6.425 4.973 1.00 0.00 311 GLU A CA 4
ATOM 6590 C C . GLU A 1 50 ? -6.138 -6.679 3.549 1.00 0.00 311 GLU A C 4
ATOM 6591 O O . GLU A 1 50 ? -5.781 -7.684 2.945 1.00 0.00 311 GLU A O 4
ATOM 6603 N N . GLU A 1 51 ? -6.935 -5.759 3.022 1.00 0.00 312 GLU A N 4
ATOM 6604 C CA . GLU A 1 51 ? -7.463 -5.874 1.665 1.00 0.00 312 GLU A CA 4
ATOM 6605 C C . GLU A 1 51 ? -6.429 -5.460 0.627 1.00 0.00 312 GLU A C 4
ATOM 6606 O O . GLU A 1 51 ? -6.151 -6.195 -0.313 1.00 0.00 312 GLU A O 4
ATOM 6618 N N . PHE A 1 52 ? -5.872 -4.274 0.805 1.00 0.00 313 PHE A N 4
ATOM 6619 C CA . PHE A 1 52 ? -4.871 -3.748 -0.111 1.00 0.00 313 PHE A CA 4
ATOM 6620 C C . PHE A 1 52 ? -3.750 -4.757 -0.333 1.00 0.00 313 PHE A C 4
ATOM 6621 O O . PHE A 1 52 ? -3.485 -5.158 -1.463 1.00 0.00 313 PHE A O 4
ATOM 6638 N N . HIS A 1 53 ? -3.104 -5.174 0.751 1.00 0.00 314 HIS A N 4
ATOM 6639 C CA . HIS A 1 53 ? -2.015 -6.137 0.662 1.00 0.00 314 HIS A CA 4
ATOM 6640 C C . HIS A 1 53 ? -2.508 -7.443 0.059 1.00 0.00 314 HIS A C 4
ATOM 6641 O O . HIS A 1 53 ? -1.856 -8.032 -0.805 1.00 0.00 314 HIS A O 4
ATOM 6656 N N . SER A 1 54 ? -3.668 -7.883 0.521 1.00 0.00 315 SER A N 4
ATOM 6657 C CA . SER A 1 54 ? -4.274 -9.116 0.033 1.00 0.00 315 SER A CA 4
ATOM 6658 C C . SER A 1 54 ? -4.554 -9.024 -1.464 1.00 0.00 315 SER A C 4
ATOM 6659 O O . SER A 1 54 ? -4.137 -9.882 -2.242 1.00 0.00 315 SER A O 4
ATOM 6667 N N . LYS A 1 55 ? -5.269 -7.974 -1.855 1.00 0.00 316 LYS A N 4
ATOM 6668 C CA . LYS A 1 55 ? -5.621 -7.755 -3.253 1.00 0.00 316 LYS A CA 4
ATOM 6669 C C . LYS A 1 55 ? -4.385 -7.458 -4.094 1.00 0.00 316 LYS A C 4
ATOM 6670 O O . LYS A 1 55 ? -4.183 -8.055 -5.147 1.00 0.00 316 LYS A O 4
ATOM 6689 N N . LEU A 1 56 ? -3.548 -6.545 -3.619 1.00 0.00 317 LEU A N 4
ATOM 6690 C CA . LEU A 1 56 ? -2.325 -6.186 -4.325 1.00 0.00 317 LEU A CA 4
ATOM 6691 C C . LEU A 1 56 ? -1.524 -7.434 -4.682 1.00 0.00 317 LEU A C 4
ATOM 6692 O O . LEU A 1 56 ? -0.734 -7.429 -5.628 1.00 0.00 317 LEU A O 4
ATOM 6708 N N . GLN A 1 57 ? -1.738 -8.501 -3.920 1.00 0.00 318 GLN A N 4
ATOM 6709 C CA . GLN A 1 57 ? -1.044 -9.756 -4.153 1.00 0.00 318 GLN A CA 4
ATOM 6710 C C . GLN A 1 57 ? -1.314 -10.281 -5.556 1.00 0.00 318 GLN A C 4
ATOM 6711 O O . GLN A 1 57 ? -0.426 -10.839 -6.199 1.00 0.00 318 GLN A O 4
ATOM 6725 N N . GLU A 1 58 ? -2.550 -10.120 -6.021 1.00 0.00 319 GLU A N 4
ATOM 6726 C CA . GLU A 1 58 ? -2.927 -10.598 -7.344 1.00 0.00 319 GLU A CA 4
ATOM 6727 C C . GLU A 1 58 ? -2.355 -9.704 -8.436 1.00 0.00 319 GLU A C 4
ATOM 6728 O O . GLU A 1 58 ? -1.708 -10.189 -9.364 1.00 0.00 319 GLU A O 4
ATOM 6740 N N . ALA A 1 59 ? -2.601 -8.401 -8.339 1.00 0.00 320 ALA A N 4
ATOM 6741 C CA . ALA A 1 59 ? -2.113 -7.469 -9.339 1.00 0.00 320 ALA A CA 4
ATOM 6742 C C . ALA A 1 59 ? -0.596 -7.486 -9.421 1.00 0.00 320 ALA A C 4
ATOM 6743 O O . ALA A 1 59 ? -0.032 -7.528 -10.508 1.00 0.00 320 ALA A O 4
ATOM 6750 N N . THR A 1 60 ? 0.062 -7.446 -8.270 1.00 0.00 321 THR A N 4
ATOM 6751 C CA . THR A 1 60 ? 1.522 -7.451 -8.226 1.00 0.00 321 THR A CA 4
ATOM 6752 C C . THR A 1 60 ? 2.079 -8.867 -8.262 1.00 0.00 321 THR A C 4
ATOM 6753 O O . THR A 1 60 ? 3.188 -9.120 -7.794 1.00 0.00 321 THR A O 4
ATOM 6764 N N . ASN A 1 61 ? 1.313 -9.787 -8.837 1.00 0.00 322 ASN A N 4
ATOM 6765 C CA . ASN A 1 61 ? 1.745 -11.165 -8.950 1.00 0.00 322 ASN A CA 4
ATOM 6766 C C . ASN A 1 61 ? 1.944 -11.797 -7.575 1.00 0.00 322 ASN A C 4
ATOM 6767 O O . ASN A 1 61 ? 1.117 -12.587 -7.121 1.00 0.00 322 ASN A O 4
ATOM 6778 N N . PHE A 1 62 ? 3.045 -11.448 -6.920 1.00 0.00 323 PHE A N 4
ATOM 6779 C CA . PHE A 1 62 ? 3.354 -11.986 -5.599 1.00 0.00 323 PHE A CA 4
ATOM 6780 C C . PHE A 1 62 ? 3.245 -10.908 -4.521 1.00 0.00 323 PHE A C 4
ATOM 6781 O O . PHE A 1 62 ? 3.515 -9.737 -4.780 1.00 0.00 323 PHE A O 4
ATOM 6798 N N . PRO A 1 63 ? 2.843 -11.291 -3.292 1.00 0.00 324 PRO A N 4
ATOM 6799 C CA . PRO A 1 63 ? 2.701 -10.356 -2.175 1.00 0.00 324 PRO A CA 4
ATOM 6800 C C . PRO A 1 63 ? 4.010 -10.124 -1.438 1.00 0.00 324 PRO A C 4
ATOM 6801 O O . PRO A 1 63 ? 4.052 -9.404 -0.441 1.00 0.00 324 PRO A O 4
ATOM 6812 N N . LEU A 1 64 ? 5.076 -10.742 -1.928 1.00 0.00 325 LEU A N 4
ATOM 6813 C CA . LEU A 1 64 ? 6.383 -10.606 -1.308 1.00 0.00 325 LEU A CA 4
ATOM 6814 C C . LEU A 1 64 ? 6.316 -10.970 0.176 1.00 0.00 325 LEU A C 4
ATOM 6815 O O . LEU A 1 64 ? 5.426 -11.706 0.601 1.00 0.00 325 LEU A O 4
ATOM 6831 N N . ARG A 1 65 ? 7.262 -10.458 0.955 1.00 0.00 326 ARG A N 4
ATOM 6832 C CA . ARG A 1 65 ? 7.313 -10.736 2.387 1.00 0.00 326 ARG A CA 4
ATOM 6833 C C . ARG A 1 65 ? 6.035 -10.277 3.085 1.00 0.00 326 ARG A C 4
ATOM 6834 O O . ARG A 1 65 ? 5.466 -9.247 2.734 1.00 0.00 326 ARG A O 4
ATOM 6855 N N . PRO A 1 66 ? 5.561 -11.032 4.091 1.00 0.00 327 PRO A N 4
ATOM 6856 C CA . PRO A 1 66 ? 4.344 -10.6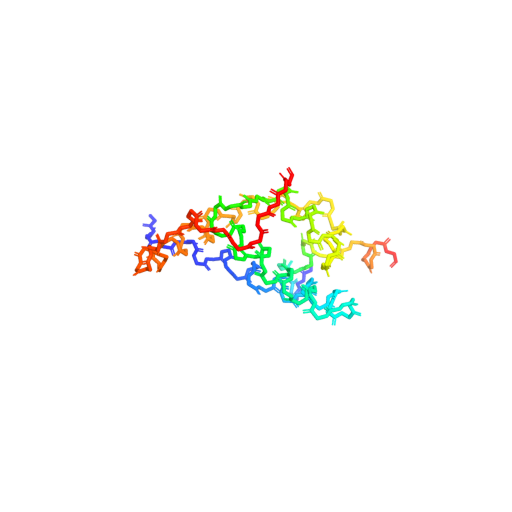80 4.833 1.00 0.00 327 PRO A CA 4
ATOM 6857 C C . PRO A 1 66 ? 4.521 -9.415 5.676 1.00 0.00 327 PRO A C 4
ATOM 6858 O O . PRO A 1 66 ? 3.548 -8.869 6.198 1.00 0.00 327 PRO A O 4
ATOM 6869 N N . PHE A 1 67 ? 5.768 -8.956 5.810 1.00 0.00 328 PHE A N 4
ATOM 6870 C CA . PHE A 1 67 ? 6.065 -7.759 6.598 1.00 0.00 328 PHE A CA 4
ATOM 6871 C C . PHE A 1 67 ? 5.706 -6.481 5.847 1.00 0.00 328 PHE A C 4
ATOM 6872 O O . PHE A 1 67 ? 5.946 -5.376 6.340 1.00 0.00 328 PHE A O 4
ATOM 6889 N N . VAL A 1 68 ? 5.133 -6.635 4.661 1.00 0.00 329 VAL A N 4
ATOM 6890 C CA . VAL A 1 68 ? 4.732 -5.498 3.850 1.00 0.00 329 VAL A CA 4
ATOM 6891 C C . VAL A 1 68 ? 3.400 -4.911 4.322 1.00 0.00 329 VAL A C 4
ATOM 6892 O O . VAL A 1 68 ? 3.257 -3.691 4.444 1.00 0.00 329 VAL A O 4
ATOM 6905 N N . ILE A 1 69 ? 2.415 -5.788 4.552 1.00 0.00 330 ILE A N 4
ATOM 6906 C CA . ILE A 1 69 ? 1.084 -5.362 4.976 1.00 0.00 330 ILE A CA 4
ATOM 6907 C C . ILE A 1 69 ? 1.119 -4.479 6.216 1.00 0.00 330 ILE A C 4
ATOM 6908 O O . ILE A 1 69 ? 0.313 -3.560 6.328 1.00 0.00 330 ILE A O 4
ATOM 6924 N N . PRO A 1 70 ? 2.033 -4.740 7.169 1.00 0.00 331 PRO A N 4
ATOM 6925 C CA . PRO A 1 70 ? 2.129 -3.956 8.397 1.00 0.00 331 PRO A CA 4
ATOM 6926 C C . PRO A 1 70 ? 2.730 -2.573 8.174 1.00 0.00 331 PRO A C 4
ATOM 6927 O O . PRO A 1 70 ? 2.227 -1.577 8.699 1.00 0.00 331 PRO A O 4
ATOM 6938 N N . PHE A 1 71 ? 3.803 -2.509 7.398 1.00 0.00 332 PHE A N 4
ATOM 6939 C CA . PHE A 1 71 ? 4.455 -1.240 7.115 1.00 0.00 332 PHE A CA 4
ATOM 6940 C C . PHE A 1 71 ? 3.449 -0.252 6.530 1.00 0.00 332 PHE A C 4
ATOM 6941 O O . PHE A 1 71 ? 3.377 0.900 6.956 1.00 0.00 332 PHE A O 4
ATOM 6958 N N . LEU A 1 72 ? 2.665 -0.717 5.563 1.00 0.00 333 LEU A N 4
ATOM 6959 C CA . LEU A 1 72 ? 1.659 0.131 4.943 1.00 0.00 333 LEU A CA 4
ATOM 6960 C C . LEU A 1 72 ? 0.702 0.687 6.002 1.00 0.00 333 LEU A C 4
ATOM 6961 O O . LEU A 1 72 ? 0.233 1.814 5.892 1.00 0.00 333 LEU A O 4
ATOM 6977 N N . LYS A 1 73 ? 0.434 -0.119 7.032 1.00 0.00 334 LYS A N 4
ATOM 6978 C CA . LYS A 1 73 ? -0.461 0.281 8.121 1.00 0.00 334 LYS A CA 4
ATOM 6979 C C . LYS A 1 73 ? 0.093 1.476 8.877 1.00 0.00 334 LYS A C 4
ATOM 6980 O O . LYS A 1 73 ? -0.657 2.269 9.446 1.00 0.00 334 LYS A O 4
ATOM 6999 N N . ALA A 1 74 ? 1.408 1.588 8.897 1.00 0.00 335 ALA A N 4
ATOM 7000 C CA . ALA A 1 74 ? 2.064 2.675 9.601 1.00 0.00 335 ALA A CA 4
ATOM 7001 C C . ALA A 1 74 ? 2.116 3.937 8.760 1.00 0.00 335 ALA A C 4
ATOM 7002 O O . ALA A 1 74 ? 2.000 5.048 9.282 1.00 0.00 335 ALA A O 4
ATOM 7009 N N . ASN A 1 75 ? 2.321 3.772 7.464 1.00 0.00 336 ASN A N 4
ATOM 7010 C CA . ASN A 1 75 ? 2.426 4.909 6.576 1.00 0.00 336 ASN A CA 4
ATOM 7011 C C . ASN A 1 75 ? 1.086 5.314 5.992 1.00 0.00 336 ASN A C 4
ATOM 7012 O O . ASN A 1 75 ? 0.922 6.430 5.506 1.00 0.00 336 ASN A O 4
ATOM 7023 N N . LEU A 1 76 ? 0.142 4.401 6.019 1.00 0.00 337 LEU A N 4
ATOM 7024 C CA . LEU A 1 76 ? -1.174 4.655 5.465 1.00 0.00 337 LEU A CA 4
ATOM 7025 C C . LEU A 1 76 ? -1.811 5.956 5.981 1.00 0.00 337 LEU A C 4
ATOM 7026 O O . LEU A 1 76 ? -2.482 6.662 5.229 1.00 0.00 337 LEU A O 4
ATOM 7042 N N . PRO A 1 77 ? -1.653 6.264 7.286 1.00 0.00 338 PRO A N 4
ATOM 7043 C CA . PRO A 1 77 ? -2.264 7.449 7.914 1.00 0.00 338 PRO A CA 4
ATOM 7044 C C . PRO A 1 77 ? -1.596 8.770 7.538 1.00 0.00 338 PRO A C 4
ATOM 7045 O O . PRO A 1 77 ? -2.269 9.791 7.399 1.00 0.00 338 PRO A O 4
ATOM 7056 N N . LEU A 1 78 ? -0.283 8.754 7.386 1.00 0.00 339 LEU A N 4
ATOM 7057 C CA . LEU A 1 78 ? 0.464 9.960 7.042 1.00 0.00 339 LEU A CA 4
ATOM 7058 C C . LEU A 1 78 ? 0.032 10.525 5.691 1.00 0.00 339 LEU A C 4
ATOM 7059 O O . LEU A 1 78 ? -0.148 11.733 5.532 1.00 0.00 339 LEU A O 4
ATOM 7075 N N . LEU A 1 79 ? -0.128 9.631 4.732 1.00 0.00 340 LEU A N 4
ATOM 7076 C CA . LEU A 1 79 ? -0.537 9.999 3.364 1.00 0.00 340 LEU A CA 4
ATOM 7077 C C . LEU A 1 79 ? -1.989 10.449 3.281 1.00 0.00 340 LEU A C 4
ATOM 7078 O O . LEU A 1 79 ? -2.339 11.313 2.475 1.00 0.00 340 LEU A O 4
ATOM 7094 N N . GLN A 1 80 ? -2.836 9.836 4.085 1.00 0.00 341 GLN A N 4
ATOM 7095 C CA . GLN A 1 80 ? -4.250 10.158 4.068 1.00 0.00 341 GLN A CA 4
ATOM 7096 C C . GLN A 1 80 ? -4.489 11.590 4.521 1.00 0.00 341 GLN A C 4
ATOM 7097 O O . GLN A 1 80 ? -5.178 12.359 3.850 1.00 0.00 341 GLN A O 4
ATOM 7111 N N . ARG A 1 81 ? -3.927 11.932 5.670 1.00 0.00 342 ARG A N 4
ATOM 7112 C CA . ARG A 1 81 ? -4.088 13.265 6.232 1.00 0.00 342 ARG A CA 4
ATOM 7113 C C . ARG A 1 81 ? -3.328 14.326 5.435 1.00 0.00 342 ARG A C 4
ATOM 7114 O O . ARG A 1 81 ? -3.841 15.420 5.216 1.00 0.00 342 ARG A O 4
ATOM 7135 N N . GLU A 1 82 ? -2.102 14.012 5.015 1.00 0.00 343 GLU A N 4
ATOM 7136 C CA . GLU A 1 82 ? -1.283 14.964 4.259 1.00 0.00 343 GLU A CA 4
ATOM 7137 C C . GLU A 1 82 ? -1.968 15.398 2.966 1.00 0.00 343 GLU A C 4
ATOM 7138 O O . GLU A 1 82 ? -1.910 16.569 2.587 1.00 0.00 343 GLU A O 4
ATOM 7150 N N . LEU A 1 83 ? -2.609 14.452 2.286 1.00 0.00 344 LEU A N 4
ATOM 7151 C CA . LEU A 1 83 ? -3.294 14.750 1.031 1.00 0.00 344 LEU A CA 4
ATOM 7152 C C . LEU A 1 83 ? -4.476 15.688 1.256 1.00 0.00 344 LEU A C 4
ATOM 7153 O O . LEU A 1 83 ? -4.749 16.563 0.434 1.00 0.00 344 LEU A O 4
ATOM 7169 N N . LEU A 1 84 ? -5.175 15.503 2.374 1.00 0.00 345 LEU A N 4
ATOM 7170 C CA . LEU A 1 84 ? -6.330 16.333 2.708 1.00 0.00 345 LEU A CA 4
ATOM 7171 C C . LEU A 1 84 ? -5.891 17.642 3.357 1.00 0.00 345 LEU A C 4
ATOM 7172 O O . LEU A 1 84 ? -6.327 18.721 2.956 1.00 0.00 345 LEU A O 4
ATOM 7188 N N . HIS A 1 85 ? -5.031 17.541 4.365 1.00 0.00 346 HIS A N 4
ATOM 7189 C CA . HIS A 1 85 ? -4.542 18.719 5.067 1.00 0.00 346 HIS A CA 4
ATOM 7190 C C . HIS A 1 85 ? -3.906 19.713 4.102 1.00 0.00 346 HIS A C 4
ATOM 7191 O O . HIS A 1 85 ? -3.933 20.917 4.343 1.00 0.00 346 HIS A O 4
ATOM 7206 N N . CYS A 1 86 ? -3.331 19.206 3.010 1.00 0.00 347 CYS A N 4
ATOM 7207 C CA . CYS A 1 86 ? -2.690 20.069 2.023 1.00 0.00 347 CYS A CA 4
ATOM 7208 C C . CYS A 1 86 ? -3.711 20.693 1.080 1.00 0.00 347 CYS A C 4
ATOM 7209 O O . CYS A 1 86 ? -3.532 21.810 0.591 1.00 0.00 347 CYS A O 4
ATOM 7217 N N . ALA A 1 87 ? -4.771 19.952 0.819 1.00 0.00 348 ALA A N 4
ATOM 7218 C CA . ALA A 1 87 ? -5.828 20.407 -0.074 1.00 0.00 348 ALA A CA 4
ATOM 7219 C C . ALA A 1 87 ? -6.585 21.595 0.512 1.00 0.00 348 ALA A C 4
ATOM 7220 O O . ALA A 1 87 ? -7.229 22.349 -0.215 1.00 0.00 348 ALA A O 4
ATOM 7227 N N . ARG A 1 88 ? -6.511 21.754 1.831 1.00 0.00 349 ARG A N 4
ATOM 7228 C CA . ARG A 1 88 ? -7.199 22.843 2.514 1.00 0.00 349 ARG A CA 4
ATOM 7229 C C . ARG A 1 88 ? -6.412 24.151 2.427 1.00 0.00 349 ARG A C 4
ATOM 7230 O O . ARG A 1 88 ? -6.935 25.170 1.975 1.00 0.00 349 ARG A O 4
ATOM 7251 N N . LEU A 1 89 ? -5.158 24.121 2.873 1.00 0.00 350 LEU A N 4
ATOM 7252 C CA . LEU A 1 89 ? -4.306 25.310 2.853 1.00 0.00 350 LEU A CA 4
ATOM 7253 C C . LEU A 1 89 ? -3.716 25.559 1.462 1.00 0.00 350 LEU A C 4
ATOM 7254 O O . LEU A 1 89 ? -3.082 26.588 1.225 1.00 0.00 350 LEU A O 4
ATOM 7270 N N . ALA A 1 90 ? -3.940 24.624 0.539 1.00 0.00 351 ALA A N 4
ATOM 7271 C CA . ALA A 1 90 ? -3.438 24.756 -0.827 1.00 0.00 351 ALA A CA 4
ATOM 7272 C C . ALA A 1 90 ? -3.768 26.132 -1.412 1.00 0.00 351 ALA A C 4
ATOM 7273 O O . ALA A 1 90 ? -2.994 26.682 -2.196 1.00 0.00 351 ALA A O 4
ATOM 7280 N N . LYS A 1 91 ? -4.918 26.685 -1.025 1.00 0.00 352 LYS A N 4
ATOM 7281 C CA . LYS A 1 91 ? -5.338 27.994 -1.515 1.00 0.00 352 LYS A CA 4
ATOM 7282 C C . LYS A 1 91 ? -4.758 29.104 -0.658 1.00 0.00 352 LYS A C 4
ATOM 7283 O O . LYS A 1 91 ? -4.007 29.957 -1.131 1.00 0.00 352 LYS A O 4
ATOM 7302 N N . GLN A 1 92 ? -5.120 29.070 0.603 1.00 0.00 353 GLN A N 4
ATOM 7303 C CA . GLN A 1 92 ? -4.659 30.048 1.573 1.00 0.00 353 GLN A CA 4
ATOM 7304 C C . GLN A 1 92 ? -5.094 31.461 1.187 1.00 0.00 353 GLN A C 4
ATOM 7305 O O . GLN A 1 92 ? -6.221 31.869 1.465 1.00 0.00 353 GLN A O 4
ATOM 7319 N N . ASN A 1 93 ? -4.194 32.198 0.555 1.00 0.00 354 ASN A N 4
ATOM 7320 C CA . ASN A 1 93 ? -4.466 33.570 0.134 1.00 0.00 354 ASN A CA 4
ATOM 7321 C C . ASN A 1 93 ? -5.694 33.643 -0.773 1.00 0.00 354 ASN A C 4
ATOM 7322 O O . ASN A 1 93 ? -5.619 33.300 -1.953 1.00 0.00 354 ASN A O 4
ATOM 7333 N N . PRO A 1 94 ? -6.845 34.101 -0.239 1.00 0.00 355 PRO A N 4
ATOM 7334 C CA . PRO A 1 94 ? -8.084 34.223 -1.015 1.00 0.00 355 PRO A CA 4
ATOM 7335 C C . PRO A 1 94 ? -8.012 35.357 -2.035 1.00 0.00 355 PRO A C 4
ATOM 7336 O O . PRO A 1 94 ? -8.836 35.439 -2.946 1.00 0.00 355 PRO A O 4
ATOM 7347 N N . ALA A 1 95 ? -7.020 36.231 -1.876 1.00 0.00 356 ALA A N 4
ATOM 7348 C CA . ALA A 1 95 ? -6.842 37.359 -2.782 1.00 0.00 356 ALA A CA 4
ATOM 7349 C C . ALA A 1 95 ? -6.696 36.900 -4.233 1.00 0.00 356 ALA A C 4
ATOM 7350 O O . ALA A 1 95 ? -6.834 37.699 -5.160 1.00 0.00 356 ALA A O 4
ATOM 7357 N N . GLN A 1 96 ? -6.416 35.610 -4.427 1.00 0.00 357 GLN A N 4
ATOM 7358 C CA . GLN A 1 96 ? -6.255 35.054 -5.765 1.00 0.00 357 GLN A CA 4
ATOM 7359 C C . GLN A 1 96 ? -7.494 35.307 -6.622 1.00 0.00 357 GLN A C 4
ATOM 7360 O O . GLN A 1 96 ? -7.410 35.352 -7.848 1.00 0.00 357 GLN A O 4
ATOM 7374 N N . TYR A 1 97 ? -8.642 35.471 -5.968 1.00 0.00 358 TYR A N 4
ATOM 7375 C CA . TYR A 1 97 ? -9.895 35.720 -6.675 1.00 0.00 358 TYR A CA 4
ATOM 7376 C C . TYR A 1 97 ? -10.801 36.644 -5.869 1.00 0.00 358 TYR A C 4
ATOM 7377 O O . TYR A 1 97 ? -11.314 36.266 -4.815 1.00 0.00 358 TYR A O 4
ATOM 7395 N N . LEU A 1 98 ? -10.992 37.860 -6.373 1.00 0.00 359 LEU A N 4
ATOM 7396 C CA . LEU 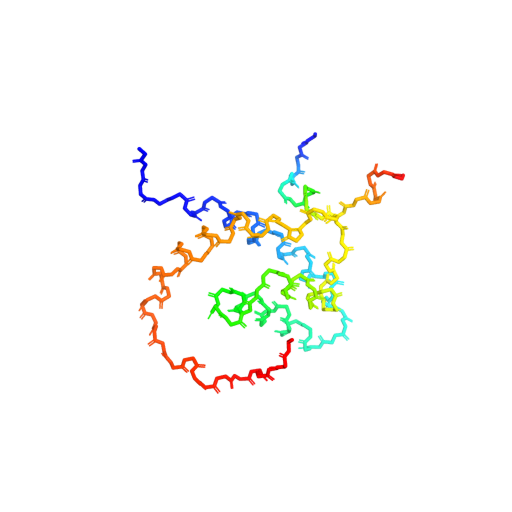A 1 98 ? -11.834 38.844 -5.701 1.00 0.00 359 LEU A CA 4
ATOM 7397 C C . LEU A 1 98 ? -13.278 38.736 -6.178 1.00 0.00 359 LEU A C 4
ATOM 7398 O O . LEU A 1 98 ? -14.213 38.803 -5.380 1.00 0.00 359 LEU A O 4
ATOM 7414 N N . ALA A 1 99 ? -13.452 38.567 -7.484 1.00 0.00 360 ALA A N 4
ATOM 7415 C CA . ALA A 1 99 ? -14.782 38.448 -8.070 1.00 0.00 360 ALA A CA 4
ATOM 7416 C C . ALA A 1 99 ? -15.527 37.245 -7.499 1.00 0.00 360 ALA A C 4
ATOM 7417 O O . ALA A 1 99 ? -16.627 37.381 -6.963 1.00 0.00 360 ALA A O 4
ATOM 7424 N N . GLN A 1 100 ? -14.919 36.068 -7.615 1.00 0.00 361 GLN A N 4
ATOM 7425 C CA . GLN A 1 100 ? -15.525 34.842 -7.110 1.00 0.00 361 GLN A CA 4
ATOM 7426 C C . GLN A 1 100 ? -15.223 34.656 -5.625 1.00 0.00 361 GLN A C 4
ATOM 7427 O O . GLN A 1 100 ? -14.180 34.119 -5.256 1.00 0.00 361 GLN A O 4
ATOM 7441 N N . HIS A 1 101 ? -16.146 35.103 -4.779 1.00 0.00 362 HIS A N 4
ATOM 7442 C CA . HIS A 1 101 ? -15.980 34.985 -3.335 1.00 0.00 362 HIS A CA 4
ATOM 7443 C C . HIS A 1 101 ? -16.786 33.810 -2.789 1.00 0.00 362 HIS A C 4
ATOM 7444 O O . HIS A 1 101 ? -18.013 33.791 -2.880 1.00 0.00 362 HIS A O 4
ATOM 7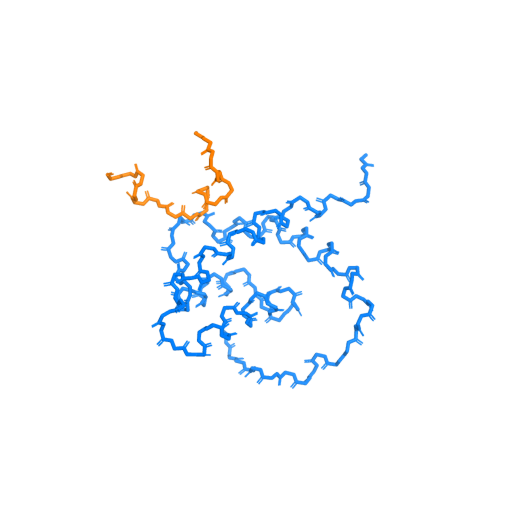459 N N . GLU A 1 102 ? -16.086 32.834 -2.221 1.00 0.00 363 GLU A N 4
ATOM 7460 C CA . GLU A 1 102 ? -16.737 31.654 -1.660 1.00 0.00 363 GLU A CA 4
ATOM 7461 C C . GLU A 1 102 ? -17.519 30.900 -2.730 1.00 0.00 363 GLU A C 4
ATOM 7462 O O . GLU A 1 102 ? -18.501 30.219 -2.431 1.00 0.00 363 GLU A O 4
ATOM 7474 N N . GLN A 1 103 ? -17.080 31.024 -3.979 1.00 0.00 364 GLN A N 4
ATOM 7475 C CA . GLN A 1 103 ? -17.741 30.352 -5.092 1.00 0.00 364 GLN A CA 4
ATOM 7476 C C . GLN A 1 103 ? -16.726 29.652 -5.992 1.00 0.00 364 GLN A C 4
ATOM 7477 O O . GLN A 1 103 ? -16.993 29.406 -7.168 1.00 0.00 364 GLN A O 4
ATOM 7491 N N . ILE B 2 1 ? 14.869 7.758 -9.025 1.00 0.00 11 ILE B N 4
ATOM 7492 C CA . ILE B 2 1 ? 15.705 6.952 -8.129 1.00 0.00 11 ILE B CA 4
ATOM 7493 C C . ILE B 2 1 ? 15.855 5.514 -8.640 1.00 0.00 11 ILE B C 4
ATOM 7494 O O . ILE B 2 1 ? 15.295 5.148 -9.674 1.00 0.00 11 ILE B O 4
ATOM 7510 N N . GLY B 2 2 ? 16.616 4.704 -7.909 1.00 0.00 12 GLY B N 4
ATOM 7511 C CA . GLY B 2 2 ? 16.819 3.322 -8.295 1.00 0.00 12 GLY B CA 4
ATOM 7512 C C . GLY B 2 2 ? 17.227 2.461 -7.115 1.00 0.00 12 GLY B C 4
ATOM 7513 O O . GLY B 2 2 ? 18.190 2.780 -6.419 1.00 0.00 12 GLY B O 4
ATOM 7517 N N . THR B 2 3 ? 16.486 1.377 -6.886 1.00 0.00 13 THR B N 4
ATOM 7518 C CA . THR B 2 3 ? 16.761 0.458 -5.779 1.00 0.00 13 THR B CA 4
ATOM 7519 C C . THR B 2 3 ? 17.151 1.202 -4.498 1.00 0.00 13 THR B C 4
ATOM 7520 O O . THR B 2 3 ? 18.327 1.470 -4.253 1.00 0.00 13 THR B O 4
ATOM 7531 N N . ASP B 2 4 ? 16.152 1.517 -3.676 1.00 0.00 14 ASP B N 4
ATOM 7532 C CA . ASP B 2 4 ? 16.387 2.214 -2.412 1.00 0.00 14 ASP B CA 4
ATOM 7533 C C . ASP B 2 4 ? 16.095 1.293 -1.230 1.00 0.00 14 ASP B C 4
ATOM 7534 O O . ASP B 2 4 ? 15.347 0.323 -1.356 1.00 0.00 14 ASP B O 4
ATOM 7543 N N . LYS B 2 5 ? 16.690 1.600 -0.084 1.00 0.00 15 LYS B N 4
ATOM 7544 C CA . LYS B 2 5 ? 16.489 0.795 1.113 1.00 0.00 15 LYS B CA 4
ATOM 7545 C C . LYS B 2 5 ? 15.018 0.753 1.495 1.00 0.00 15 LYS B C 4
ATOM 7546 O O . LYS B 2 5 ? 14.543 -0.219 2.075 1.00 0.00 15 LYS B O 4
ATOM 7565 N N . GLU B 2 6 ? 14.305 1.819 1.170 1.00 0.00 16 GLU B N 4
ATOM 7566 C CA . GLU B 2 6 ? 12.888 1.918 1.481 1.00 0.00 16 GLU B CA 4
ATOM 7567 C C . GLU B 2 6 ? 12.115 0.718 0.952 1.00 0.00 16 GLU B C 4
ATOM 7568 O O . GLU B 2 6 ? 11.224 0.196 1.621 1.00 0.00 16 GLU B O 4
ATOM 7580 N N . LEU B 2 7 ? 12.456 0.294 -0.251 1.00 0.00 17 LEU B N 4
ATOM 7581 C CA . LEU B 2 7 ? 11.793 -0.835 -0.878 1.00 0.00 17 LEU B CA 4
ATOM 7582 C C . LEU B 2 7 ? 12.402 -2.154 -0.422 1.00 0.00 17 LEU B C 4
ATOM 7583 O O . LEU B 2 7 ? 11.719 -3.172 -0.348 1.00 0.00 17 LEU B O 4
ATOM 7599 N N . SER B 2 8 ? 13.691 -2.126 -0.132 1.00 0.00 18 SER B N 4
ATOM 7600 C CA . SER B 2 8 ? 14.407 -3.324 0.296 1.00 0.00 18 SER B CA 4
ATOM 7601 C C . SER B 2 8 ? 14.106 -3.675 1.747 1.00 0.00 18 SER B C 4
ATOM 7602 O O . SER B 2 8 ? 14.070 -4.849 2.114 1.00 0.00 18 SER B O 4
ATOM 7610 N N . ASP B 2 9 ? 13.889 -2.654 2.570 1.00 0.00 19 ASP B N 4
ATOM 7611 C CA . ASP B 2 9 ? 13.591 -2.857 3.986 1.00 0.00 19 ASP B CA 4
ATOM 7612 C C . ASP B 2 9 ? 12.217 -3.488 4.188 1.00 0.00 19 ASP B C 4
ATOM 7613 O O . ASP B 2 9 ? 11.763 -3.640 5.324 1.00 0.00 19 ASP B O 4
ATOM 7622 N N . LEU B 2 10 ? 11.548 -3.848 3.092 1.00 0.00 20 LEU B N 4
ATOM 7623 C CA . LEU B 2 10 ? 10.228 -4.455 3.181 1.00 0.00 20 LEU B CA 4
ATOM 7624 C C . LEU B 2 10 ? 9.992 -5.450 2.040 1.00 0.00 20 LEU B C 4
ATOM 7625 O O . LEU B 2 10 ? 9.343 -6.476 2.234 1.00 0.00 20 LEU B O 4
ATOM 7641 N N . LEU B 2 11 ? 10.523 -5.145 0.849 1.00 0.00 21 LEU B N 4
ATOM 7642 C CA . LEU B 2 11 ? 10.367 -6.029 -0.309 1.00 0.00 21 LEU B CA 4
ATOM 7643 C C . LEU B 2 11 ? 11.612 -6.886 -0.503 1.00 0.00 21 LEU B C 4
ATOM 7644 O O . LEU B 2 11 ? 11.539 -7.995 -1.032 1.00 0.00 21 LEU B O 4
ATOM 7660 N N . ASP B 2 12 ? 12.756 -6.360 -0.081 1.00 0.00 22 ASP B N 4
ATOM 7661 C CA . ASP B 2 12 ? 14.017 -7.074 -0.218 1.00 0.00 22 ASP B CA 4
ATOM 7662 C C . ASP B 2 12 ? 14.322 -7.349 -1.690 1.00 0.00 22 ASP B C 4
ATOM 7663 O O . ASP B 2 12 ? 13.710 -8.221 -2.308 1.00 0.00 22 ASP B O 4
ATOM 7672 N N . PHE B 2 13 ? 15.269 -6.603 -2.245 1.00 0.00 23 PHE B N 4
ATOM 7673 C CA . PHE B 2 13 ? 15.655 -6.768 -3.644 1.00 0.00 23 PHE B CA 4
ATOM 7674 C C . PHE B 2 13 ? 16.333 -8.118 -3.872 1.00 0.00 23 PHE B C 4
ATOM 7675 O O . PHE B 2 13 ? 16.160 -8.738 -4.921 1.00 0.00 23 PHE B O 4
ATOM 7692 N N . SER B 2 14 ? 17.113 -8.563 -2.889 1.00 0.00 24 SER B N 4
ATOM 7693 C CA . SER B 2 14 ? 17.824 -9.835 -2.995 1.00 0.00 24 SER B CA 4
ATOM 7694 C C . SER B 2 14 ? 16.888 -11.022 -2.780 1.00 0.00 24 SER B C 4
ATOM 7695 O O . SER B 2 14 ? 17.029 -12.057 -3.431 1.00 0.00 24 SER B O 4
ATOM 7703 N N . ALA B 2 15 ? 15.936 -10.868 -1.865 1.00 0.00 25 ALA B N 4
ATOM 7704 C CA . ALA B 2 15 ? 14.981 -11.935 -1.573 1.00 0.00 25 ALA B CA 4
ATOM 7705 C C . ALA B 2 15 ? 14.118 -12.246 -2.789 1.00 0.00 25 ALA B C 4
ATOM 7706 O O . ALA B 2 15 ? 13.554 -13.334 -2.901 1.00 0.00 25 ALA B O 4
ATOM 7713 N N . MET B 2 16 ? 14.016 -11.285 -3.702 1.00 0.00 26 MET B N 4
ATOM 7714 C CA . MET B 2 16 ? 13.219 -11.466 -4.904 1.00 0.00 26 MET B CA 4
ATOM 7715 C C . MET B 2 16 ? 14.107 -11.673 -6.124 1.00 0.00 26 MET B C 4
ATOM 7716 O O . MET B 2 16 ? 14.032 -12.704 -6.792 1.00 0.00 26 MET B O 4
ATOM 7730 N N . PHE B 2 17 ? 14.947 -10.684 -6.410 1.00 0.00 27 PHE B N 4
ATOM 7731 C CA . PHE B 2 17 ? 15.850 -10.755 -7.552 1.00 0.00 27 PHE B CA 4
ATOM 7732 C C . PHE B 2 17 ? 17.196 -11.347 -7.143 1.00 0.00 27 PHE B C 4
ATOM 7733 O O . PHE B 2 17 ? 17.487 -11.490 -5.956 1.00 0.00 27 PHE B O 4
ATOM 7750 N N . SER B 2 18 ? 18.012 -11.698 -8.132 1.00 0.00 28 SER B N 4
ATOM 7751 C CA . SER B 2 18 ? 19.319 -12.283 -7.866 1.00 0.00 28 SER B CA 4
ATOM 7752 C C . SER B 2 18 ? 20.433 -11.268 -8.100 1.00 0.00 28 SER B C 4
ATOM 7753 O O . SER B 2 18 ? 20.263 -10.303 -8.845 1.00 0.00 28 SER B O 4
ATOM 7761 N N . GLY A 1 1 ? 10.885 20.903 20.118 1.00 0.00 -5 GLY A N 5
ATOM 7762 C CA . GLY A 1 1 ? 10.323 21.439 18.847 1.00 0.00 -5 GLY A CA 5
ATOM 7763 C C . GLY A 1 1 ? 9.195 20.585 18.303 1.00 0.00 -5 GLY A C 5
ATOM 7764 O O . GLY A 1 1 ? 8.133 21.097 17.951 1.00 0.00 -5 GLY A O 5
ATOM 7770 N N . ALA A 1 2 ? 9.427 19.279 18.233 1.00 0.00 -4 ALA A N 5
ATOM 7771 C CA . ALA A 1 2 ? 8.424 18.355 17.728 1.00 0.00 -4 ALA A CA 5
ATOM 7772 C C . ALA A 1 2 ? 8.038 18.696 16.294 1.00 0.00 -4 ALA A C 5
ATOM 7773 O O . ALA A 1 2 ? 7.250 19.610 16.050 1.00 0.00 -4 ALA A O 5
ATOM 7780 N N . MET A 1 3 ? 8.600 17.954 15.348 1.00 0.00 -3 MET A N 5
ATOM 7781 C CA . MET A 1 3 ? 8.316 18.176 13.938 1.00 0.00 -3 MET A CA 5
ATOM 7782 C C . MET A 1 3 ? 7.012 17.494 13.531 1.00 0.00 -3 MET A C 5
ATOM 7783 O O . MET A 1 3 ? 6.437 16.722 14.300 1.00 0.00 -3 MET A O 5
ATOM 7797 N N . GLY A 1 4 ? 6.551 17.784 12.318 1.00 0.00 -2 GLY A N 5
ATOM 7798 C CA . GLY A 1 4 ? 5.318 17.193 11.831 1.00 0.00 -2 GLY A CA 5
ATOM 7799 C C . GLY A 1 4 ? 5.466 15.714 11.522 1.00 0.00 -2 GLY A C 5
ATOM 7800 O O . GLY A 1 4 ? 6.558 15.156 11.629 1.00 0.00 -2 GLY A O 5
ATOM 7804 N N . SER A 1 5 ? 4.366 15.078 11.138 1.00 0.00 -1 SER A N 5
ATOM 7805 C CA . SER A 1 5 ? 4.376 13.658 10.810 1.00 0.00 -1 SER A CA 5
ATOM 7806 C C . SER A 1 5 ? 3.362 13.366 9.714 1.00 0.00 -1 SER A C 5
ATOM 7807 O O . SER A 1 5 ? 2.161 13.275 9.975 1.00 0.00 -1 SER A O 5
ATOM 7815 N N . GLY A 1 6 ? 3.848 13.243 8.483 1.00 0.00 267 GLY A N 5
ATOM 7816 C CA . GLY A 1 6 ? 2.962 12.989 7.368 1.00 0.00 267 GLY A CA 5
ATOM 7817 C C . GLY A 1 6 ? 3.681 12.893 6.051 1.00 0.00 267 GLY A C 5
ATOM 7818 O O . GLY A 1 6 ? 3.411 12.014 5.234 1.00 0.00 267 GLY A O 5
ATOM 7822 N N . ALA A 1 7 ? 4.579 13.819 5.839 1.00 0.00 268 ALA A N 5
ATOM 7823 C CA . ALA A 1 7 ? 5.332 13.871 4.615 1.00 0.00 268 ALA A CA 5
ATOM 7824 C C . ALA A 1 7 ? 6.410 12.797 4.577 1.00 0.00 268 ALA A C 5
ATOM 7825 O O . ALA A 1 7 ? 6.892 12.433 3.506 1.00 0.00 268 ALA A O 5
ATOM 7832 N N . ARG A 1 8 ? 6.798 12.300 5.749 1.00 0.00 269 ARG A N 5
ATOM 7833 C CA . ARG A 1 8 ? 7.835 11.277 5.853 1.00 0.00 269 ARG A CA 5
ATOM 7834 C C . ARG A 1 8 ? 7.442 9.965 5.175 1.00 0.00 269 ARG A C 5
ATOM 7835 O O . ARG A 1 8 ? 8.146 9.489 4.285 1.00 0.00 269 ARG A O 5
ATOM 7856 N N . GLN A 1 9 ? 6.342 9.361 5.614 1.00 0.00 270 GLN A N 5
ATOM 7857 C CA . GLN A 1 9 ? 5.909 8.084 5.052 1.00 0.00 270 GLN A CA 5
ATOM 7858 C C . GLN A 1 9 ? 5.819 8.108 3.534 1.00 0.00 270 GLN A C 5
ATOM 7859 O O . GLN A 1 9 ? 6.220 7.162 2.866 1.00 0.00 270 GLN A O 5
ATOM 7873 N N . LEU A 1 10 ? 5.278 9.178 2.983 1.00 0.00 271 LEU A N 5
ATOM 7874 C CA . LEU A 1 10 ? 5.135 9.275 1.536 1.00 0.00 271 LEU A CA 5
ATOM 7875 C C . LEU A 1 10 ? 6.436 8.959 0.815 1.00 0.00 271 LEU A C 5
ATOM 7876 O O . LEU A 1 10 ? 6.434 8.597 -0.361 1.00 0.00 271 LEU A O 5
ATOM 7892 N N . SER A 1 11 ? 7.536 9.081 1.526 1.00 0.00 272 SER A N 5
ATOM 7893 C CA . SER A 1 11 ? 8.842 8.792 0.955 1.00 0.00 272 SER A CA 5
ATOM 7894 C C . SER A 1 11 ? 8.942 7.320 0.559 1.00 0.00 272 SER A C 5
ATOM 7895 O O . SER A 1 11 ? 9.418 6.990 -0.530 1.00 0.00 272 SER A O 5
ATOM 7903 N N . LYS A 1 12 ? 8.488 6.439 1.449 1.00 0.00 273 LYS A N 5
ATOM 7904 C CA . LYS A 1 12 ? 8.521 4.998 1.197 1.00 0.00 273 LYS A CA 5
ATOM 7905 C C . LYS A 1 12 ? 7.364 4.573 0.307 1.00 0.00 273 LYS A C 5
ATOM 7906 O O . LYS A 1 12 ? 7.521 3.732 -0.576 1.00 0.00 273 LYS A O 5
ATOM 7925 N N . LEU A 1 13 ? 6.200 5.146 0.559 1.00 0.00 274 LEU A N 5
ATOM 7926 C CA . LEU A 1 13 ? 5.010 4.818 -0.200 1.00 0.00 274 LEU A CA 5
ATOM 7927 C C . LEU A 1 13 ? 5.167 5.160 -1.672 1.00 0.00 274 LEU A C 5
ATOM 7928 O O . LEU A 1 13 ? 4.952 4.316 -2.538 1.00 0.00 274 LEU A O 5
ATOM 7944 N N . LYS A 1 14 ? 5.528 6.402 -1.963 1.00 0.00 275 LYS A N 5
ATOM 7945 C CA . LYS A 1 14 ? 5.686 6.824 -3.347 1.00 0.00 275 LYS A CA 5
ATOM 7946 C C . LYS A 1 14 ? 6.672 5.932 -4.093 1.00 0.00 275 LYS A C 5
ATOM 7947 O O . LYS A 1 14 ? 6.525 5.710 -5.287 1.00 0.00 275 LYS A O 5
ATOM 7966 N N . ARG A 1 15 ? 7.681 5.429 -3.393 1.00 0.00 276 ARG A N 5
ATOM 7967 C CA . ARG A 1 15 ? 8.678 4.572 -4.021 1.00 0.00 276 ARG A CA 5
ATOM 7968 C C . ARG A 1 15 ? 8.225 3.115 -4.049 1.00 0.00 276 ARG A C 5
ATOM 7969 O O . ARG A 1 15 ? 8.246 2.465 -5.095 1.00 0.00 276 ARG A O 5
ATOM 7990 N N . PHE A 1 16 ? 7.842 2.601 -2.883 1.00 0.00 277 PHE A N 5
ATOM 7991 C CA . PHE A 1 16 ? 7.410 1.213 -2.751 1.00 0.00 277 PHE A CA 5
ATOM 7992 C C . PHE A 1 16 ? 6.294 0.867 -3.730 1.00 0.00 277 PHE A C 5
ATOM 7993 O O . PHE A 1 16 ? 6.313 -0.194 -4.355 1.00 0.00 277 PHE A O 5
ATOM 8010 N N . LEU A 1 17 ? 5.321 1.759 -3.851 1.00 0.00 278 LEU A N 5
ATOM 8011 C CA . LEU A 1 17 ? 4.186 1.538 -4.741 1.00 0.00 278 LEU A CA 5
ATOM 8012 C C . LEU A 1 17 ? 4.622 1.392 -6.199 1.00 0.00 278 LEU A C 5
ATOM 8013 O O . LEU A 1 17 ? 4.106 0.543 -6.928 1.00 0.00 278 LEU A O 5
ATOM 8029 N N . THR A 1 18 ? 5.557 2.232 -6.626 1.00 0.00 279 THR A N 5
ATOM 8030 C CA . THR A 1 18 ? 6.042 2.202 -8.004 1.00 0.00 279 THR A CA 5
ATOM 8031 C C . THR A 1 18 ? 6.708 0.877 -8.352 1.00 0.00 279 THR A C 5
ATOM 8032 O O . THR A 1 18 ? 6.820 0.528 -9.528 1.00 0.00 279 THR A O 5
ATOM 8043 N N . THR A 1 19 ? 7.153 0.138 -7.343 1.00 0.00 280 THR A N 5
ATOM 8044 C CA . THR A 1 19 ? 7.806 -1.145 -7.577 1.00 0.00 280 THR A CA 5
ATOM 8045 C C . THR A 1 19 ? 6.783 -2.276 -7.660 1.00 0.00 280 THR A C 5
ATOM 8046 O O . THR A 1 19 ? 6.696 -2.979 -8.665 1.00 0.00 280 THR A O 5
ATOM 8057 N N . LEU A 1 20 ? 6.019 -2.452 -6.585 1.00 0.00 281 LEU A N 5
ATOM 8058 C CA . LEU A 1 20 ? 5.013 -3.507 -6.523 1.00 0.00 281 LEU A CA 5
ATOM 8059 C C . LEU A 1 20 ? 4.063 -3.468 -7.714 1.00 0.00 281 LEU A C 5
ATOM 8060 O O . LEU A 1 20 ? 3.566 -4.504 -8.154 1.00 0.00 281 LEU A O 5
ATOM 8076 N N . GLN A 1 21 ? 3.819 -2.274 -8.234 1.00 0.00 282 GLN A N 5
ATOM 8077 C CA . GLN A 1 21 ? 2.932 -2.110 -9.379 1.00 0.00 282 GLN A CA 5
ATOM 8078 C C . GLN A 1 21 ? 3.493 -2.821 -10.600 1.00 0.00 282 GLN A C 5
ATOM 8079 O O . GLN A 1 21 ? 2.745 -3.308 -11.447 1.00 0.00 282 GLN A O 5
ATOM 8093 N N . GLN A 1 22 ? 4.817 -2.858 -10.694 1.00 0.00 283 GLN A N 5
ATOM 8094 C CA . GLN A 1 22 ? 5.475 -3.486 -11.826 1.00 0.00 283 GLN A CA 5
ATOM 8095 C C . GLN A 1 22 ? 5.483 -5.005 -11.712 1.00 0.00 283 GLN A C 5
ATOM 8096 O O . GLN A 1 22 ? 5.545 -5.708 -12.720 1.00 0.00 283 GLN A O 5
ATOM 8110 N N . PHE A 1 23 ? 5.420 -5.512 -10.488 1.00 0.00 284 PHE A N 5
ATOM 8111 C CA . PHE A 1 23 ? 5.423 -6.949 -10.264 1.00 0.00 284 PHE A CA 5
ATOM 8112 C C . PHE A 1 23 ? 4.234 -7.600 -10.958 1.00 0.00 284 PHE A C 5
ATOM 8113 O O . PHE A 1 23 ? 4.291 -8.766 -11.347 1.00 0.00 284 PHE A O 5
ATOM 8130 N N . GLY A 1 24 ? 3.158 -6.835 -11.117 1.00 0.00 285 GLY A N 5
ATOM 8131 C CA . GLY A 1 24 ? 1.978 -7.350 -11.775 1.00 0.00 285 GLY A CA 5
ATOM 8132 C C . GLY A 1 24 ? 1.479 -6.421 -12.863 1.00 0.00 285 GLY A C 5
ATOM 8133 O O . GLY A 1 24 ? 0.328 -6.510 -13.287 1.00 0.00 285 GLY A O 5
ATOM 8137 N N . ASN A 1 25 ? 2.352 -5.529 -13.326 1.00 0.00 286 ASN A N 5
ATOM 8138 C CA . ASN A 1 25 ? 1.996 -4.582 -14.377 1.00 0.00 286 ASN A CA 5
ATOM 8139 C C . ASN A 1 25 ? 1.856 -5.274 -15.732 1.00 0.00 286 ASN A C 5
ATOM 8140 O O . ASN A 1 25 ? 2.003 -4.641 -16.777 1.00 0.00 286 ASN A O 5
ATOM 8151 N N . ASP A 1 26 ? 1.578 -6.574 -15.712 1.00 0.00 287 ASP A N 5
ATOM 8152 C CA . ASP A 1 26 ? 1.427 -7.339 -16.939 1.00 0.00 287 ASP A CA 5
ATOM 8153 C C . ASP A 1 26 ? 0.490 -8.527 -16.737 1.00 0.00 287 ASP A C 5
ATOM 8154 O O . ASP A 1 26 ? 0.518 -9.485 -17.510 1.00 0.00 287 ASP A O 5
ATOM 8163 N N . ILE A 1 27 ? -0.346 -8.464 -15.702 1.00 0.00 288 ILE A N 5
ATOM 8164 C CA . ILE A 1 27 ? -1.282 -9.538 -15.424 1.00 0.00 288 ILE A CA 5
ATOM 8165 C C . ILE A 1 27 ? -2.507 -9.415 -16.335 1.00 0.00 288 ILE A C 5
ATOM 8166 O O . ILE A 1 27 ? -3.065 -10.415 -16.787 1.00 0.00 288 ILE A O 5
ATOM 8182 N N . SER A 1 28 ? -2.899 -8.169 -16.607 1.00 0.00 289 SER A N 5
ATOM 8183 C CA . SER A 1 28 ? -4.041 -7.877 -17.476 1.00 0.00 289 SER A CA 5
ATOM 8184 C C . SER A 1 28 ? -4.213 -6.368 -17.630 1.00 0.00 289 SER A C 5
ATOM 8185 O O . SER A 1 28 ? -3.692 -5.595 -16.827 1.00 0.00 289 SER A O 5
ATOM 8193 N N . PRO A 1 29 ? -4.951 -5.922 -18.662 1.00 0.00 290 PRO A N 5
ATOM 8194 C CA . PRO A 1 29 ? -5.181 -4.493 -18.902 1.00 0.00 290 PRO A CA 5
ATOM 8195 C C . PRO A 1 29 ? -5.844 -3.799 -17.711 1.00 0.00 290 PRO A C 5
ATOM 8196 O O . PRO A 1 29 ? -5.968 -2.575 -17.686 1.00 0.00 290 PRO A O 5
ATOM 8207 N N . GLU A 1 30 ? -6.267 -4.589 -16.726 1.00 0.00 291 GLU A N 5
ATOM 8208 C CA . GLU A 1 30 ? -6.915 -4.059 -15.534 1.00 0.00 291 GLU A CA 5
ATOM 8209 C C . GLU A 1 30 ? -5.922 -3.863 -14.407 1.00 0.00 291 GLU A C 5
ATOM 8210 O O . GLU A 1 30 ? -5.993 -2.892 -13.662 1.00 0.00 291 GLU A O 5
ATOM 8222 N N . ILE A 1 31 ? -5.004 -4.795 -14.290 1.00 0.00 292 ILE A N 5
ATOM 8223 C CA . ILE A 1 31 ? -3.987 -4.722 -13.239 1.00 0.00 292 ILE A CA 5
ATOM 8224 C C . ILE A 1 31 ? -3.347 -3.356 -13.218 1.00 0.00 292 ILE A C 5
ATOM 8225 O O . ILE A 1 31 ? -3.204 -2.743 -12.161 1.00 0.00 292 ILE A O 5
ATOM 8241 N N . GLY A 1 32 ? -2.997 -2.858 -14.392 1.00 0.00 293 GLY A N 5
ATOM 8242 C CA . GLY A 1 32 ? -2.413 -1.537 -14.457 1.00 0.00 293 GLY A CA 5
ATOM 8243 C C . GLY A 1 32 ? -3.321 -0.531 -13.783 1.00 0.00 293 GLY A C 5
ATOM 8244 O O . GLY A 1 32 ? -2.863 0.437 -13.178 1.00 0.00 293 GLY A O 5
ATOM 8248 N N . GLU A 1 33 ? -4.621 -0.793 -13.875 1.00 0.00 294 GLU A N 5
ATOM 8249 C CA . GLU A 1 33 ? -5.627 0.054 -13.264 1.00 0.00 294 GLU A CA 5
ATOM 8250 C C . GLU A 1 33 ? -5.851 -0.352 -11.814 1.00 0.00 294 GLU A C 5
ATOM 8251 O O . GLU A 1 33 ? -6.171 0.483 -10.968 1.00 0.00 294 GLU A O 5
ATOM 8263 N N . ARG A 1 34 ? -5.679 -1.643 -11.533 1.00 0.00 295 ARG A N 5
ATOM 8264 C CA . ARG A 1 34 ? -5.867 -2.159 -10.190 1.00 0.00 295 ARG A CA 5
ATOM 8265 C C . ARG A 1 34 ? -4.802 -1.623 -9.248 1.00 0.00 295 ARG A C 5
ATOM 8266 O O . ARG A 1 34 ? -5.112 -0.995 -8.242 1.00 0.00 295 ARG A O 5
ATOM 8287 N N . VAL A 1 35 ? -3.545 -1.856 -9.578 1.00 0.00 296 VAL A N 5
ATOM 8288 C CA . VAL A 1 35 ? -2.462 -1.384 -8.737 1.00 0.00 296 VAL A CA 5
ATOM 8289 C C . VAL A 1 35 ? -2.588 0.110 -8.457 1.00 0.00 296 VAL A C 5
ATOM 8290 O O . VAL A 1 35 ? -2.468 0.551 -7.314 1.00 0.00 296 VAL A O 5
ATOM 8303 N N . ARG A 1 36 ? -2.828 0.884 -9.505 1.00 0.00 297 ARG A N 5
ATOM 8304 C CA . ARG A 1 36 ? -2.971 2.324 -9.362 1.00 0.00 297 ARG A CA 5
ATOM 8305 C C . ARG A 1 36 ? -4.178 2.657 -8.496 1.00 0.00 297 ARG A C 5
ATOM 8306 O O . ARG A 1 36 ? -4.105 3.525 -7.632 1.00 0.00 297 ARG A O 5
ATOM 8327 N N . THR A 1 37 ? -5.285 1.947 -8.718 1.00 0.00 298 THR A N 5
ATOM 8328 C CA . THR A 1 37 ? -6.499 2.180 -7.946 1.00 0.00 298 THR A CA 5
ATOM 8329 C C . THR A 1 37 ? -6.331 1.714 -6.503 1.00 0.00 298 THR A C 5
ATOM 8330 O O . THR A 1 37 ? -6.960 2.256 -5.597 1.00 0.00 298 THR A O 5
ATOM 8341 N N . LEU A 1 38 ? -5.491 0.705 -6.287 1.00 0.00 299 LEU A N 5
ATOM 8342 C CA . LEU A 1 38 ? -5.260 0.185 -4.946 1.00 0.00 299 LEU A CA 5
ATOM 8343 C C . LEU A 1 38 ? -4.807 1.288 -3.999 1.00 0.00 299 LEU A C 5
ATOM 8344 O O . LEU A 1 38 ? -5.400 1.493 -2.939 1.00 0.00 299 LEU A O 5
ATOM 8360 N N . VAL A 1 39 ? -3.731 1.975 -4.372 1.00 0.00 300 VAL A N 5
ATOM 8361 C CA . VAL A 1 39 ? -3.176 3.037 -3.543 1.00 0.00 300 VAL A CA 5
ATOM 8362 C C . VAL A 1 39 ? -4.187 4.153 -3.323 1.00 0.00 300 VAL A C 5
ATOM 8363 O O . VAL A 1 39 ? -4.465 4.533 -2.185 1.00 0.00 300 VAL A O 5
ATOM 8376 N N . LEU A 1 40 ? -4.740 4.672 -4.414 1.00 0.00 301 LEU A N 5
ATOM 8377 C CA . LEU A 1 40 ? -5.723 5.740 -4.333 1.00 0.00 301 LEU A CA 5
ATOM 8378 C C . LEU A 1 40 ? -6.962 5.269 -3.592 1.00 0.00 301 LEU A C 5
ATOM 8379 O O . LEU A 1 40 ? -7.625 6.055 -2.921 1.00 0.00 301 LEU A O 5
ATOM 8395 N N . GLY A 1 41 ? -7.267 3.980 -3.705 1.00 0.00 302 GLY A N 5
ATOM 8396 C CA . GLY A 1 41 ? -8.422 3.442 -3.020 1.00 0.00 302 GLY A CA 5
ATOM 8397 C C . GLY A 1 41 ? -8.202 3.402 -1.525 1.00 0.00 302 GLY A C 5
ATOM 8398 O O . GLY A 1 41 ? -9.002 3.926 -0.752 1.00 0.00 302 GLY A O 5
ATOM 8402 N N . LEU A 1 42 ? -7.096 2.795 -1.121 1.00 0.00 303 LEU A N 5
ATOM 8403 C CA . LEU A 1 42 ? -6.738 2.688 0.286 1.00 0.00 303 LEU A CA 5
ATOM 8404 C C . LEU A 1 42 ? -6.678 4.067 0.931 1.00 0.00 303 LEU A C 5
ATOM 8405 O O . LEU A 1 42 ? -7.206 4.276 2.023 1.00 0.00 303 LEU A O 5
ATOM 8421 N N . VAL A 1 43 ? -6.039 5.007 0.248 1.00 0.00 304 VAL A N 5
ATOM 8422 C CA . VAL A 1 43 ? -5.922 6.360 0.761 1.00 0.00 304 VAL A CA 5
ATOM 8423 C C . VAL A 1 43 ? -7.266 7.086 0.722 1.00 0.00 304 VAL A C 5
ATOM 8424 O O . VAL A 1 43 ? -7.536 7.967 1.537 1.00 0.00 304 VAL A O 5
ATOM 8437 N N . ASN A 1 44 ? -8.118 6.701 -0.222 1.00 0.00 305 ASN A N 5
ATOM 8438 C CA . ASN A 1 44 ? -9.437 7.314 -0.352 1.00 0.00 305 ASN A CA 5
ATOM 8439 C C . ASN A 1 44 ? -10.414 6.784 0.702 1.00 0.00 305 ASN A C 5
ATOM 8440 O O . ASN A 1 44 ? -11.616 7.028 0.615 1.00 0.00 305 ASN A O 5
ATOM 8451 N N . SER A 1 45 ? -9.901 6.051 1.692 1.00 0.00 306 SER A N 5
ATOM 8452 C CA . SER A 1 45 ? -10.745 5.491 2.745 1.00 0.00 306 SER A CA 5
ATOM 8453 C C . SER A 1 45 ? -11.735 4.469 2.184 1.00 0.00 306 SER A C 5
ATOM 8454 O O . SER A 1 45 ? -12.631 4.010 2.894 1.00 0.00 306 SER A O 5
ATOM 8462 N N . THR A 1 46 ? -11.570 4.112 0.911 1.00 0.00 307 THR A N 5
ATOM 8463 C CA . THR A 1 46 ? -12.450 3.146 0.268 1.00 0.00 307 THR A CA 5
ATOM 8464 C C . THR A 1 46 ? -11.857 1.739 0.312 1.00 0.00 307 THR A C 5
ATOM 8465 O O . THR A 1 46 ? -12.501 0.772 -0.093 1.00 0.00 307 THR A O 5
ATOM 8476 N N . LEU A 1 47 ? -10.630 1.628 0.810 1.00 0.00 308 LEU A N 5
ATOM 8477 C CA . LEU A 1 47 ? -9.962 0.338 0.909 1.00 0.00 308 LEU A CA 5
ATOM 8478 C C . LEU A 1 47 ? -9.609 0.032 2.363 1.00 0.00 308 LEU A C 5
ATOM 8479 O O . LEU A 1 47 ? -10.196 0.586 3.292 1.00 0.00 308 LEU A O 5
ATOM 8495 N N . THR A 1 48 ? -8.643 -0.852 2.542 1.00 0.00 309 THR A N 5
ATOM 8496 C CA . THR A 1 48 ? -8.183 -1.254 3.850 1.00 0.00 309 THR A CA 5
ATOM 8497 C C . THR A 1 48 ? -6.819 -1.899 3.724 1.00 0.00 309 THR A C 5
ATOM 8498 O O . THR A 1 48 ? -6.459 -2.419 2.672 1.00 0.00 309 THR A O 5
ATOM 8509 N N . ILE A 1 49 ? -6.074 -1.873 4.801 1.00 0.00 310 ILE A N 5
ATOM 8510 C CA . ILE A 1 49 ? -4.757 -2.457 4.827 1.00 0.00 310 ILE A CA 5
ATOM 8511 C C . ILE A 1 49 ? -4.820 -3.939 4.510 1.00 0.00 310 ILE A C 5
ATOM 8512 O O . ILE A 1 49 ? -4.141 -4.426 3.608 1.00 0.00 310 ILE A O 5
ATOM 8528 N N . GLU A 1 50 ? -5.635 -4.646 5.271 1.00 0.00 311 GLU A N 5
ATOM 8529 C CA . GLU A 1 50 ? -5.797 -6.077 5.089 1.00 0.00 311 GLU A CA 5
ATOM 8530 C C . GLU A 1 50 ? -6.237 -6.391 3.665 1.00 0.00 311 GLU A C 5
ATOM 8531 O O . GLU A 1 50 ? -5.888 -7.430 3.121 1.00 0.00 311 GLU A O 5
ATOM 8543 N N . GLU A 1 51 ? -7.008 -5.482 3.073 1.00 0.00 312 GLU A N 5
ATOM 8544 C CA . GLU A 1 51 ? -7.509 -5.652 1.713 1.00 0.00 312 GLU A CA 5
ATOM 8545 C C . GLU A 1 51 ? -6.444 -5.287 0.683 1.00 0.00 312 GLU A C 5
ATOM 8546 O O . GLU A 1 51 ? -6.184 -6.040 -0.253 1.00 0.00 312 GLU A O 5
ATOM 8558 N N . PHE A 1 52 ? -5.844 -4.118 0.863 1.00 0.00 313 PHE A N 5
ATOM 8559 C CA . PHE A 1 52 ? -4.813 -3.622 -0.042 1.00 0.00 313 PHE A CA 5
ATOM 8560 C C . PHE A 1 52 ? -3.712 -4.656 -0.254 1.00 0.00 313 PHE A C 5
ATOM 8561 O O . PHE A 1 52 ? -3.468 -5.089 -1.377 1.00 0.00 313 PHE A O 5
ATOM 8578 N N . HIS A 1 53 ? -3.048 -5.051 0.823 1.00 0.00 314 HIS A N 5
ATOM 8579 C CA . HIS A 1 53 ? -1.969 -6.030 0.733 1.00 0.00 314 HIS A CA 5
ATOM 8580 C C . HIS A 1 53 ? -2.481 -7.373 0.232 1.00 0.00 314 HIS A C 5
ATOM 8581 O O . HIS A 1 53 ? -1.796 -8.078 -0.507 1.00 0.00 314 HIS A O 5
ATOM 8596 N N . SER A 1 54 ? -3.685 -7.723 0.655 1.00 0.00 315 SER A N 5
ATOM 8597 C CA . SER A 1 54 ? -4.300 -8.989 0.271 1.00 0.00 315 SER A CA 5
ATOM 8598 C C . SER A 1 54 ? -4.647 -9.020 -1.213 1.00 0.00 315 SER A C 5
ATOM 8599 O O . SER A 1 54 ? -4.363 -9.996 -1.906 1.00 0.00 315 SER A O 5
ATOM 8607 N N . LYS A 1 55 ? -5.280 -7.955 -1.687 1.00 0.00 316 LYS A N 5
ATOM 8608 C CA . LYS A 1 55 ? -5.686 -7.863 -3.077 1.00 0.00 316 LYS A CA 5
ATOM 8609 C C . LYS A 1 55 ? -4.512 -7.475 -3.971 1.00 0.00 316 LYS A C 5
ATOM 8610 O O . LYS A 1 55 ? -4.324 -8.048 -5.040 1.00 0.00 316 LYS A O 5
ATOM 8629 N N . LEU A 1 56 ? -3.723 -6.494 -3.540 1.00 0.00 317 LEU A N 5
ATOM 8630 C CA . LEU A 1 56 ? -2.580 -6.056 -4.328 1.00 0.00 317 LEU A CA 5
ATOM 8631 C C . LEU A 1 56 ? -1.684 -7.232 -4.687 1.00 0.00 317 LEU A C 5
ATOM 8632 O O . LEU A 1 56 ? -1.271 -7.374 -5.836 1.00 0.00 317 LEU A O 5
ATOM 8648 N N . GLN A 1 57 ? -1.387 -8.081 -3.699 1.00 0.00 318 GLN A N 5
ATOM 8649 C CA . GLN A 1 57 ? -0.531 -9.244 -3.927 1.00 0.00 318 GLN A CA 5
ATOM 8650 C C . GLN A 1 57 ? -1.006 -10.031 -5.148 1.00 0.00 318 GLN A C 5
ATOM 8651 O O . GLN A 1 57 ? -0.217 -10.709 -5.805 1.00 0.00 318 GLN A O 5
ATOM 8665 N N . GLU A 1 58 ? -2.300 -9.919 -5.458 1.00 0.00 319 GLU A N 5
ATOM 8666 C CA . GLU A 1 58 ? -2.874 -10.602 -6.616 1.00 0.00 319 GLU A CA 5
ATOM 8667 C C . GLU A 1 58 ? -2.487 -9.887 -7.904 1.00 0.00 319 GLU A C 5
ATOM 8668 O O . GLU A 1 58 ? -1.970 -10.508 -8.834 1.00 0.00 319 GLU A O 5
ATOM 8680 N N . ALA A 1 59 ? -2.746 -8.580 -7.957 1.00 0.00 320 ALA A N 5
ATOM 8681 C CA . ALA A 1 59 ? -2.431 -7.782 -9.138 1.00 0.00 320 ALA A CA 5
ATOM 8682 C C . ALA A 1 59 ? -0.930 -7.679 -9.348 1.00 0.00 320 ALA A C 5
ATOM 8683 O O . ALA A 1 59 ? -0.456 -7.727 -10.479 1.00 0.00 320 ALA A O 5
ATOM 8690 N N . THR A 1 60 ? -0.191 -7.541 -8.251 1.00 0.00 321 THR A N 5
ATOM 8691 C CA . THR A 1 60 ? 1.265 -7.435 -8.312 1.00 0.00 321 THR A CA 5
ATOM 8692 C C . THR A 1 60 ? 1.897 -8.794 -8.632 1.00 0.00 321 THR A C 5
ATOM 8693 O O . THR A 1 60 ? 3.108 -8.897 -8.807 1.00 0.00 321 THR A O 5
ATOM 8704 N N . ASN A 1 61 ? 1.072 -9.839 -8.719 1.00 0.00 322 ASN A N 5
ATOM 8705 C CA . ASN A 1 61 ? 1.561 -11.179 -9.030 1.00 0.00 322 ASN A CA 5
ATOM 8706 C C . ASN A 1 61 ? 2.534 -11.682 -7.965 1.00 0.00 322 ASN A C 5
ATOM 8707 O O . ASN A 1 61 ? 2.141 -12.416 -7.064 1.00 0.00 322 ASN A O 5
ATOM 8718 N N . PHE A 1 62 ? 3.803 -11.293 -8.073 1.00 0.00 323 PHE A N 5
ATOM 8719 C CA . PHE A 1 62 ? 4.820 -11.721 -7.116 1.00 0.00 323 PHE A CA 5
ATOM 8720 C C . PHE A 1 62 ? 4.573 -11.118 -5.734 1.00 0.00 323 PHE A C 5
ATOM 8721 O O . PHE A 1 62 ? 4.849 -9.939 -5.508 1.00 0.00 323 PHE A O 5
ATOM 8738 N N . PRO A 1 63 ? 4.056 -11.921 -4.782 1.00 0.00 324 PRO A N 5
ATOM 8739 C CA . PRO A 1 63 ? 3.785 -11.450 -3.422 1.00 0.00 324 PRO A CA 5
ATOM 8740 C C . PRO A 1 63 ? 5.061 -11.201 -2.634 1.00 0.00 324 PRO A C 5
ATOM 8741 O O . PRO A 1 63 ? 5.788 -12.133 -2.288 1.00 0.00 324 PRO A O 5
ATOM 8752 N N . LEU A 1 64 ? 5.311 -9.931 -2.357 1.00 0.00 325 LEU A N 5
ATOM 8753 C CA . LEU A 1 64 ? 6.485 -9.514 -1.608 1.00 0.00 325 LEU A CA 5
ATOM 8754 C C . LEU A 1 64 ? 6.432 -10.092 -0.195 1.00 0.00 325 LEU A C 5
ATOM 8755 O O . LEU A 1 64 ? 5.742 -11.079 0.051 1.00 0.00 325 LEU A O 5
ATOM 8771 N N . ARG A 1 65 ? 7.161 -9.486 0.728 1.00 0.00 326 ARG A N 5
ATOM 8772 C CA . ARG A 1 65 ? 7.184 -9.962 2.105 1.00 0.00 326 ARG A CA 5
ATOM 8773 C C . ARG A 1 65 ? 5.849 -9.727 2.801 1.00 0.00 326 ARG A C 5
ATOM 8774 O O . ARG A 1 65 ? 5.369 -8.597 2.866 1.00 0.00 326 ARG A O 5
ATOM 8795 N N . PRO A 1 66 ? 5.234 -10.791 3.347 1.00 0.00 327 PRO A N 5
ATOM 8796 C CA . PRO A 1 66 ? 3.954 -10.680 4.047 1.00 0.00 327 PRO A CA 5
ATOM 8797 C C . PRO A 1 66 ? 3.984 -9.634 5.160 1.00 0.00 327 PRO A C 5
ATOM 8798 O O . PRO A 1 66 ? 2.940 -9.134 5.580 1.00 0.00 327 PRO A O 5
ATOM 8809 N N . PHE A 1 67 ? 5.185 -9.302 5.634 1.00 0.00 328 PHE A N 5
ATOM 8810 C CA . PHE A 1 67 ? 5.338 -8.310 6.696 1.00 0.00 328 PHE A CA 5
ATOM 8811 C C . PHE A 1 67 ? 5.233 -6.887 6.155 1.00 0.00 328 PHE A C 5
ATOM 8812 O O . PHE A 1 67 ? 5.503 -5.925 6.874 1.00 0.00 328 PHE A O 5
ATOM 8829 N N . VAL A 1 68 ? 4.848 -6.753 4.889 1.00 0.00 329 VAL A N 5
ATOM 8830 C CA . VAL A 1 68 ? 4.700 -5.446 4.269 1.00 0.00 329 VAL A CA 5
ATOM 8831 C C . VAL A 1 68 ? 3.372 -4.794 4.653 1.00 0.00 329 VAL A C 5
ATOM 8832 O O . VAL A 1 68 ? 3.272 -3.571 4.741 1.00 0.00 329 VAL A O 5
ATOM 8845 N N . ILE A 1 69 ? 2.345 -5.621 4.849 1.00 0.00 330 ILE A N 5
ATOM 8846 C CA . ILE A 1 69 ? 1.013 -5.127 5.184 1.00 0.00 330 ILE A CA 5
ATOM 8847 C C . ILE A 1 69 ? 1.011 -4.218 6.410 1.00 0.00 330 ILE A C 5
ATOM 8848 O O . ILE A 1 69 ? 0.242 -3.262 6.462 1.00 0.00 330 ILE A O 5
ATOM 8864 N N . PRO A 1 70 ? 1.853 -4.495 7.420 1.00 0.00 331 PRO A N 5
ATOM 8865 C CA . PRO A 1 70 ? 1.906 -3.685 8.633 1.00 0.00 331 PRO A CA 5
ATOM 8866 C C . PRO A 1 70 ? 2.579 -2.342 8.413 1.00 0.00 331 PRO A C 5
ATOM 8867 O O . PRO A 1 70 ? 2.190 -1.342 9.015 1.00 0.00 331 PRO A O 5
ATOM 8878 N N . PHE A 1 71 ? 3.577 -2.309 7.552 1.00 0.00 332 PHE A N 5
ATOM 8879 C CA . PHE A 1 71 ? 4.276 -1.068 7.272 1.00 0.00 332 PHE A CA 5
ATOM 8880 C C . PHE A 1 71 ? 3.306 -0.018 6.731 1.00 0.00 332 PHE A C 5
ATOM 8881 O O . PHE A 1 71 ? 3.255 1.107 7.230 1.00 0.00 332 PHE A O 5
ATOM 8898 N N . LEU A 1 72 ? 2.532 -0.400 5.720 1.00 0.00 333 LEU A N 5
ATOM 8899 C CA . LEU A 1 72 ? 1.556 0.504 5.126 1.00 0.00 333 LEU A CA 5
ATOM 8900 C C . LEU A 1 72 ? 0.618 1.070 6.193 1.00 0.00 333 LEU A C 5
ATOM 8901 O O . LEU A 1 72 ? 0.213 2.226 6.123 1.00 0.00 333 LEU A O 5
ATOM 8917 N N . LYS A 1 73 ? 0.287 0.248 7.187 1.00 0.00 334 LYS A N 5
ATOM 8918 C CA . LYS A 1 73 ? -0.606 0.675 8.274 1.00 0.00 334 LYS A CA 5
ATOM 8919 C C . LYS A 1 73 ? 0.022 1.782 9.105 1.00 0.00 334 LYS A C 5
ATOM 8920 O O . LYS A 1 73 ? -0.657 2.718 9.524 1.00 0.00 334 LYS A O 5
ATOM 8939 N N . ALA A 1 74 ? 1.319 1.655 9.356 1.00 0.00 335 ALA A N 5
ATOM 8940 C CA . ALA A 1 74 ? 2.044 2.630 10.155 1.00 0.00 335 ALA A CA 5
ATOM 8941 C C . ALA A 1 74 ? 2.209 3.941 9.410 1.00 0.00 335 ALA A C 5
ATOM 8942 O O . ALA A 1 74 ? 2.062 5.017 9.987 1.00 0.00 335 ALA A O 5
ATOM 8949 N N . ASN A 1 75 ? 2.536 3.852 8.135 1.00 0.00 336 ASN A N 5
ATOM 8950 C CA . ASN A 1 75 ? 2.739 5.047 7.338 1.00 0.00 336 ASN A CA 5
ATOM 8951 C C . ASN A 1 75 ? 1.441 5.534 6.698 1.00 0.00 336 ASN A C 5
ATOM 8952 O O . ASN A 1 75 ? 1.394 6.631 6.140 1.00 0.00 336 ASN A O 5
ATOM 8963 N N . LEU A 1 76 ? 0.395 4.717 6.767 1.00 0.00 337 LEU A N 5
ATOM 8964 C CA . LEU A 1 76 ? -0.891 5.073 6.178 1.00 0.00 337 LEU A CA 5
ATOM 8965 C C . LEU A 1 76 ? -1.403 6.436 6.664 1.00 0.00 337 LEU A C 5
ATOM 8966 O O . LEU A 1 76 ? -1.895 7.239 5.872 1.00 0.00 337 LEU A O 5
ATOM 8982 N N . PRO A 1 77 ? -1.313 6.712 7.975 1.00 0.00 338 PRO A N 5
ATOM 8983 C CA . PRO A 1 77 ? -1.789 7.978 8.551 1.00 0.00 338 PRO A CA 5
ATOM 8984 C C . PRO A 1 77 ? -1.199 9.206 7.863 1.00 0.00 338 PRO A C 5
ATOM 8985 O O . PRO A 1 77 ? -1.874 10.223 7.704 1.00 0.00 338 PRO A O 5
ATOM 8996 N N . LEU A 1 78 ? 0.060 9.112 7.470 1.00 0.00 339 LEU A N 5
ATOM 8997 C CA . LEU A 1 78 ? 0.739 10.218 6.814 1.00 0.00 339 LEU A CA 5
ATOM 8998 C C . LEU A 1 78 ? 0.274 10.371 5.365 1.00 0.00 339 LEU A C 5
ATOM 8999 O O . LEU A 1 78 ? 0.056 11.478 4.872 1.00 0.00 339 LEU A O 5
ATOM 9015 N N . LEU A 1 79 ? 0.146 9.249 4.684 1.00 0.00 340 LEU A N 5
ATOM 9016 C CA . LEU A 1 79 ? -0.267 9.245 3.282 1.00 0.00 340 LEU A CA 5
ATOM 9017 C C . LEU A 1 79 ? -1.757 9.524 3.111 1.00 0.00 340 LEU A C 5
ATOM 9018 O O . LEU A 1 79 ? -2.165 10.188 2.163 1.00 0.00 340 LEU A O 5
ATOM 9034 N N . GLN A 1 80 ? -2.571 8.981 3.998 1.00 0.00 341 GLN A N 5
ATOM 9035 C CA . GLN A 1 80 ? -4.014 9.157 3.901 1.00 0.00 341 GLN A CA 5
ATOM 9036 C C . GLN A 1 80 ? -4.502 10.477 4.497 1.00 0.00 341 GLN A C 5
ATOM 9037 O O . GLN A 1 80 ? -5.168 11.265 3.825 1.00 0.00 341 GLN A O 5
ATOM 9051 N N . ARG A 1 81 ? -4.210 10.688 5.771 1.00 0.00 342 ARG A N 5
ATOM 9052 C CA . ARG A 1 81 ? -4.666 11.881 6.475 1.00 0.00 342 ARG A CA 5
ATOM 9053 C C . ARG A 1 81 ? -3.837 13.115 6.148 1.00 0.00 342 ARG A C 5
ATOM 9054 O O . ARG A 1 81 ? -4.376 14.148 5.755 1.00 0.00 342 ARG A O 5
ATOM 9075 N N . GLU A 1 82 ? -2.538 13.019 6.340 1.00 0.00 343 GLU A N 5
ATOM 9076 C CA . GLU A 1 82 ? -1.661 14.147 6.091 1.00 0.00 343 GLU A CA 5
ATOM 9077 C C . GLU A 1 82 ? -1.779 14.665 4.661 1.00 0.00 343 GLU A C 5
ATOM 9078 O O . GLU A 1 82 ? -1.690 15.868 4.428 1.00 0.00 343 GLU A O 5
ATOM 9090 N N . LEU A 1 83 ? -1.996 13.767 3.708 1.00 0.00 344 LEU A N 5
ATOM 9091 C CA . LEU A 1 83 ? -2.139 14.176 2.317 1.00 0.00 344 LEU A CA 5
ATOM 9092 C C . LEU A 1 83 ? -3.373 15.061 2.157 1.00 0.00 344 LEU A C 5
ATOM 9093 O O . LEU A 1 83 ? -3.372 16.020 1.383 1.00 0.00 344 LEU A O 5
ATOM 9109 N N . LEU A 1 84 ? -4.425 14.725 2.894 1.00 0.00 345 LEU A N 5
ATOM 9110 C CA . LEU A 1 84 ? -5.672 15.482 2.845 1.00 0.00 345 LEU A CA 5
ATOM 9111 C C . LEU A 1 84 ? -5.463 16.893 3.389 1.00 0.00 345 LEU A C 5
ATOM 9112 O O . LEU A 1 84 ? -6.062 17.854 2.910 1.00 0.00 345 LEU A O 5
ATOM 9128 N N . HIS A 1 85 ? -4.606 17.013 4.395 1.00 0.00 346 HIS A N 5
ATOM 9129 C CA . HIS A 1 85 ? -4.326 18.309 4.998 1.00 0.00 346 HIS A CA 5
ATOM 9130 C C . HIS A 1 85 ? -3.583 19.226 4.029 1.00 0.00 346 HIS A C 5
ATOM 9131 O O . HIS A 1 85 ? -3.668 20.447 4.134 1.00 0.00 346 HIS A O 5
ATOM 9146 N N . CYS A 1 86 ? -2.863 18.632 3.085 1.00 0.00 347 CYS A N 5
ATOM 9147 C CA . CYS A 1 86 ? -2.116 19.407 2.100 1.00 0.00 347 CYS A CA 5
ATOM 9148 C C . CYS A 1 86 ? -3.050 19.968 1.040 1.00 0.00 347 CYS A C 5
ATOM 9149 O O . CYS A 1 86 ? -2.868 21.080 0.544 1.00 0.00 347 CYS A O 5
ATOM 9157 N N . ALA A 1 87 ? -4.051 19.183 0.705 1.00 0.00 348 ALA A N 5
ATOM 9158 C CA . ALA A 1 87 ? -5.041 19.569 -0.296 1.00 0.00 348 ALA A CA 5
ATOM 9159 C C . ALA A 1 87 ? -5.820 20.815 0.140 1.00 0.00 348 ALA A C 5
ATOM 9160 O O . ALA A 1 87 ? -6.460 21.476 -0.678 1.00 0.00 348 ALA A O 5
ATOM 9167 N N . ARG A 1 88 ? -5.767 21.120 1.434 1.00 0.00 349 ARG A N 5
ATOM 9168 C CA . ARG A 1 88 ? -6.470 22.272 1.991 1.00 0.00 349 ARG A CA 5
ATOM 9169 C C . ARG A 1 88 ? -5.963 23.581 1.391 1.00 0.00 349 ARG A C 5
ATOM 9170 O O . ARG A 1 88 ? -6.742 24.403 0.904 1.00 0.00 349 ARG A O 5
ATOM 9191 N N . LEU A 1 89 ? -4.652 23.762 1.447 1.00 0.00 350 LEU A N 5
ATOM 9192 C CA . LEU A 1 89 ? -4.011 24.959 0.926 1.00 0.00 350 LEU A CA 5
ATOM 9193 C C . LEU A 1 89 ? -4.260 25.090 -0.571 1.00 0.00 350 LEU A C 5
ATOM 9194 O O . LEU A 1 89 ? -4.697 26.135 -1.053 1.00 0.00 350 LEU A O 5
ATOM 9210 N N . ALA A 1 90 ? -3.975 24.019 -1.302 1.00 0.00 351 ALA A N 5
ATOM 9211 C CA . ALA A 1 90 ? -4.166 24.004 -2.751 1.00 0.00 351 ALA A CA 5
ATOM 9212 C C . ALA A 1 90 ? -3.321 25.066 -3.458 1.00 0.00 351 ALA A C 5
ATOM 9213 O O . ALA A 1 90 ? -3.414 25.229 -4.676 1.00 0.00 351 ALA A O 5
ATOM 9220 N N . LYS A 1 91 ? -2.502 25.790 -2.701 1.00 0.00 352 LYS A N 5
ATOM 9221 C CA . LYS A 1 91 ? -1.658 26.831 -3.271 1.00 0.00 352 LYS A CA 5
ATOM 9222 C C . LYS A 1 91 ? -0.390 26.237 -3.885 1.00 0.00 352 LYS A C 5
ATOM 9223 O O . LYS A 1 91 ? -0.400 25.780 -5.030 1.00 0.00 352 LYS A O 5
ATOM 9242 N N . GLN A 1 92 ? 0.693 26.248 -3.123 1.00 0.00 353 GLN A N 5
ATOM 9243 C CA . GLN A 1 92 ? 1.970 25.720 -3.579 1.00 0.00 353 GLN A CA 5
ATOM 9244 C C . GLN A 1 92 ? 2.766 25.148 -2.401 1.00 0.00 353 GLN A C 5
ATOM 9245 O O . GLN A 1 92 ? 2.192 24.771 -1.379 1.00 0.00 353 GLN A O 5
ATOM 9259 N N . ASN A 1 93 ? 4.083 25.074 -2.552 1.00 0.00 354 ASN A N 5
ATOM 9260 C CA . ASN A 1 93 ? 4.946 24.542 -1.515 1.00 0.00 354 ASN A CA 5
ATOM 9261 C C . ASN A 1 93 ? 6.205 25.411 -1.393 1.00 0.00 354 ASN A C 5
ATOM 9262 O O . ASN A 1 93 ? 6.783 25.827 -2.395 1.00 0.00 354 ASN A O 5
ATOM 9273 N N . PRO A 1 94 ? 6.628 25.730 -0.159 1.00 0.00 355 PRO A N 5
ATOM 9274 C CA . PRO A 1 94 ? 7.797 26.585 0.076 1.00 0.00 355 PRO A CA 5
ATOM 9275 C C . PRO A 1 94 ? 9.027 26.173 -0.726 1.00 0.00 355 PRO A C 5
ATOM 9276 O O . PRO A 1 94 ? 9.660 27.004 -1.378 1.00 0.00 355 PRO A O 5
ATOM 9287 N N . ALA A 1 95 ? 9.363 24.891 -0.673 1.00 0.00 356 ALA A N 5
ATOM 9288 C CA . ALA A 1 95 ? 10.520 24.369 -1.391 1.00 0.00 356 ALA A CA 5
ATOM 9289 C C . ALA A 1 95 ? 10.343 24.481 -2.905 1.00 0.00 356 ALA A C 5
ATOM 9290 O O . ALA A 1 95 ? 11.290 24.273 -3.664 1.00 0.00 356 ALA A O 5
ATOM 9297 N N . GLN A 1 96 ? 9.125 24.793 -3.342 1.00 0.00 357 GLN A N 5
ATOM 9298 C CA . GLN A 1 96 ? 8.830 24.914 -4.764 1.00 0.00 357 GLN A CA 5
ATOM 9299 C C . GLN A 1 96 ? 9.447 26.184 -5.327 1.00 0.00 357 GLN A C 5
ATOM 9300 O O . GLN A 1 96 ? 9.826 26.236 -6.492 1.00 0.00 357 GLN A O 5
ATOM 9314 N N . TYR A 1 97 ? 9.549 27.205 -4.490 1.00 0.00 358 TYR A N 5
ATOM 9315 C CA . TYR A 1 97 ? 10.127 28.472 -4.909 1.00 0.00 358 TYR A CA 5
ATOM 9316 C C . TYR A 1 97 ? 11.623 28.324 -5.174 1.00 0.00 358 TYR A C 5
ATOM 9317 O O . TYR A 1 97 ? 12.439 28.431 -4.259 1.00 0.00 358 TYR A O 5
ATOM 9335 N N . LEU A 1 98 ? 11.976 28.075 -6.432 1.00 0.00 359 LEU A N 5
ATOM 9336 C CA . LEU A 1 98 ? 13.375 27.915 -6.815 1.00 0.00 359 LEU A CA 5
ATOM 9337 C C . LEU A 1 98 ? 14.045 29.266 -7.052 1.00 0.00 359 LEU A C 5
ATOM 9338 O O . LEU A 1 98 ? 15.237 29.330 -7.350 1.00 0.00 359 LEU A O 5
ATOM 9354 N N . ALA A 1 99 ? 13.279 30.347 -6.912 1.00 0.00 360 ALA A N 5
ATOM 9355 C CA . ALA A 1 99 ? 13.813 31.691 -7.109 1.00 0.00 360 ALA A CA 5
ATOM 9356 C C . ALA A 1 99 ? 14.752 32.101 -5.971 1.00 0.00 360 ALA A C 5
ATOM 9357 O O . ALA A 1 99 ? 15.116 33.271 -5.852 1.00 0.00 360 ALA A O 5
ATOM 9364 N N . GLN A 1 100 ? 15.142 31.138 -5.138 1.00 0.00 361 GLN A N 5
ATOM 9365 C CA . GLN A 1 100 ? 16.036 31.407 -4.020 1.00 0.00 361 GLN A CA 5
ATOM 9366 C C . GLN A 1 100 ? 17.476 31.553 -4.499 1.00 0.00 361 GLN A C 5
ATOM 9367 O O . GLN A 1 100 ? 18.050 30.624 -5.067 1.00 0.00 361 GLN A O 5
ATOM 9381 N N . HIS A 1 101 ? 18.055 32.726 -4.264 1.00 0.00 362 HIS A N 5
ATOM 9382 C CA . HIS A 1 101 ? 19.428 32.994 -4.670 1.00 0.00 362 HIS A CA 5
ATOM 9383 C C . HIS A 1 101 ? 20.407 32.156 -3.854 1.00 0.00 362 HIS A C 5
ATOM 9384 O O . HIS A 1 101 ? 20.120 31.784 -2.716 1.00 0.00 362 HIS A O 5
ATOM 9399 N N . GLU A 1 102 ? 21.562 31.864 -4.442 1.00 0.00 363 GLU A N 5
ATOM 9400 C CA . GLU A 1 102 ? 22.583 31.071 -3.769 1.00 0.00 363 GLU A CA 5
ATOM 9401 C C . GLU A 1 102 ? 23.870 31.031 -4.588 1.00 0.00 363 GLU A C 5
ATOM 9402 O O . GLU A 1 102 ? 24.958 31.273 -4.066 1.00 0.00 363 GLU A O 5
ATOM 9414 N N . GLN A 1 103 ? 23.738 30.725 -5.874 1.00 0.00 364 GLN A N 5
ATOM 9415 C CA . GLN A 1 103 ? 24.891 30.653 -6.765 1.00 0.00 364 GLN A CA 5
ATOM 9416 C C . GLN A 1 103 ? 24.483 30.941 -8.207 1.00 0.00 364 GLN A C 5
ATOM 9417 O O . GLN A 1 103 ? 23.498 30.395 -8.704 1.00 0.00 364 GLN A O 5
ATOM 9431 N N . ILE B 2 1 ? 18.861 11.412 -2.351 1.00 0.00 11 ILE B N 5
ATOM 9432 C CA . ILE B 2 1 ? 18.024 10.849 -1.296 1.00 0.00 11 ILE B CA 5
ATOM 9433 C C . ILE B 2 1 ? 18.242 9.335 -1.130 1.00 0.00 11 ILE B C 5
ATOM 9434 O O . ILE B 2 1 ? 17.632 8.710 -0.263 1.00 0.00 11 ILE B O 5
ATOM 9450 N N . GLY B 2 2 ? 19.125 8.753 -1.947 1.00 0.00 12 GLY B N 5
ATOM 9451 C CA . GLY B 2 2 ? 19.407 7.327 -1.849 1.00 0.00 12 GLY B CA 5
ATOM 9452 C C . GLY B 2 2 ? 18.272 6.460 -2.353 1.00 0.00 12 GLY B C 5
ATOM 9453 O O . GLY B 2 2 ? 18.406 5.782 -3.371 1.00 0.00 12 GLY B O 5
ATOM 9457 N N . THR B 2 3 ? 17.153 6.480 -1.637 1.00 0.00 13 THR B N 5
ATOM 9458 C CA . THR B 2 3 ? 15.982 5.692 -2.008 1.00 0.00 13 THR B CA 5
ATOM 9459 C C . THR B 2 3 ? 16.357 4.284 -2.462 1.00 0.00 13 THR B C 5
ATOM 9460 O O . THR B 2 3 ? 16.687 4.059 -3.626 1.00 0.00 13 THR B O 5
ATOM 9471 N N . ASP B 2 4 ? 16.287 3.336 -1.532 1.00 0.00 14 ASP B N 5
ATOM 9472 C CA . ASP B 2 4 ? 16.602 1.945 -1.834 1.00 0.00 14 ASP B CA 5
ATOM 9473 C C . ASP B 2 4 ? 16.230 1.029 -0.671 1.00 0.00 14 ASP B C 5
ATOM 9474 O O . ASP B 2 4 ? 15.487 0.064 -0.846 1.00 0.00 14 ASP B O 5
ATOM 9483 N N . LYS B 2 5 ? 16.754 1.332 0.514 1.00 0.00 15 LYS B N 5
ATOM 9484 C CA . LYS B 2 5 ? 16.478 0.530 1.702 1.00 0.00 15 LYS B CA 5
ATOM 9485 C C . LYS B 2 5 ? 14.985 0.508 2.002 1.00 0.00 15 LYS B C 5
ATOM 9486 O O . LYS B 2 5 ? 14.465 -0.455 2.558 1.00 0.00 15 LYS B O 5
ATOM 9505 N N . GLU B 2 6 ? 14.305 1.578 1.625 1.00 0.00 16 GLU B N 5
ATOM 9506 C CA . GLU B 2 6 ? 12.875 1.690 1.850 1.00 0.00 16 GLU B CA 5
ATOM 9507 C C . GLU B 2 6 ? 12.113 0.590 1.124 1.00 0.00 16 GLU B C 5
ATOM 9508 O O . GLU B 2 6 ? 11.149 0.034 1.651 1.00 0.00 16 GLU B O 5
ATOM 9520 N N . LEU B 2 7 ? 12.551 0.277 -0.085 1.00 0.00 17 LEU B N 5
ATOM 9521 C CA . LEU B 2 7 ? 11.911 -0.758 -0.875 1.00 0.00 17 LEU B CA 5
ATOM 9522 C C . LEU B 2 7 ? 12.350 -2.131 -0.401 1.00 0.00 17 LEU B C 5
ATOM 9523 O O . LEU B 2 7 ? 11.614 -3.108 -0.517 1.00 0.00 17 LEU B O 5
ATOM 9539 N N . SER B 2 8 ? 13.567 -2.209 0.108 1.00 0.00 18 SER B N 5
ATOM 9540 C CA . SER B 2 8 ? 14.095 -3.476 0.563 1.00 0.00 18 SER B CA 5
ATOM 9541 C C . SER B 2 8 ? 13.565 -3.852 1.939 1.00 0.00 18 SER B C 5
ATOM 9542 O O . SER B 2 8 ? 13.256 -5.016 2.200 1.00 0.00 18 SER B O 5
ATOM 9550 N N . ASP B 2 9 ? 13.464 -2.864 2.814 1.00 0.00 19 ASP B N 5
ATOM 9551 C CA . ASP B 2 9 ? 12.978 -3.088 4.169 1.00 0.00 19 ASP B CA 5
ATOM 9552 C C . ASP B 2 9 ? 11.506 -3.509 4.188 1.00 0.00 19 ASP B C 5
ATOM 9553 O O . ASP B 2 9 ? 10.911 -3.651 5.259 1.00 0.00 19 ASP B O 5
ATOM 9562 N N . LEU B 2 10 ? 10.919 -3.709 3.011 1.00 0.00 20 LEU B N 5
ATOM 9563 C CA . LEU B 2 10 ? 9.524 -4.106 2.920 1.00 0.00 20 LEU B CA 5
ATOM 9564 C C . LEU B 2 10 ? 9.301 -5.100 1.778 1.00 0.00 20 LEU B C 5
ATOM 9565 O O . LEU B 2 10 ? 8.566 -6.077 1.930 1.00 0.00 20 LEU B O 5
ATOM 9581 N N . LEU B 2 11 ? 9.933 -4.841 0.632 1.00 0.00 21 LEU B N 5
ATOM 9582 C CA . LEU B 2 11 ? 9.797 -5.713 -0.536 1.00 0.00 21 LEU B CA 5
ATOM 9583 C C . LEU B 2 11 ? 10.921 -6.739 -0.594 1.00 0.00 21 LEU B C 5
ATOM 9584 O O . LEU B 2 11 ? 10.671 -7.941 -0.627 1.00 0.00 21 LEU B O 5
ATOM 9600 N N . ASP B 2 12 ? 12.159 -6.261 -0.613 1.00 0.00 22 ASP B N 5
ATOM 9601 C CA . ASP B 2 12 ? 13.313 -7.151 -0.672 1.00 0.00 22 ASP B CA 5
ATOM 9602 C C . ASP B 2 12 ? 13.352 -8.074 0.541 1.00 0.00 22 ASP B C 5
ATOM 9603 O O . ASP B 2 12 ? 12.997 -9.249 0.448 1.00 0.00 22 ASP B O 5
ATOM 9612 N N . PHE B 2 13 ? 13.806 -7.544 1.680 1.00 0.00 23 PHE B N 5
ATOM 9613 C CA . PHE B 2 13 ? 13.908 -8.330 2.908 1.00 0.00 23 PHE B CA 5
ATOM 9614 C C . PHE B 2 13 ? 15.029 -9.368 2.807 1.00 0.00 23 PHE B C 5
ATOM 9615 O O . PHE B 2 13 ? 15.754 -9.603 3.772 1.00 0.00 23 PHE B O 5
ATOM 9632 N N . SER B 2 14 ? 15.166 -9.989 1.636 1.00 0.00 24 SER B N 5
ATOM 9633 C CA . SER B 2 14 ? 16.197 -10.994 1.419 1.00 0.00 24 SER B CA 5
ATOM 9634 C C . SER B 2 14 ? 17.546 -10.336 1.134 1.00 0.00 24 SER B C 5
ATOM 9635 O O . SER B 2 14 ? 18.597 -10.939 1.341 1.00 0.00 24 SER B O 5
ATOM 9643 N N . ALA B 2 15 ? 17.509 -9.093 0.660 1.00 0.00 25 ALA B N 5
ATOM 9644 C CA . ALA B 2 15 ? 18.731 -8.359 0.352 1.00 0.00 25 ALA B CA 5
ATOM 9645 C C . ALA B 2 15 ? 19.191 -7.534 1.549 1.00 0.00 25 ALA B C 5
ATOM 9646 O O . ALA B 2 15 ? 20.389 -7.390 1.792 1.00 0.00 25 ALA B O 5
ATOM 9653 N N . MET B 2 16 ? 18.229 -6.998 2.293 1.00 0.00 26 MET B N 5
ATOM 9654 C CA . MET B 2 16 ? 18.528 -6.190 3.469 1.00 0.00 26 MET B CA 5
ATOM 9655 C C . MET B 2 16 ? 19.248 -4.897 3.088 1.00 0.00 26 MET B C 5
ATOM 9656 O O . MET B 2 16 ? 18.645 -3.824 3.074 1.00 0.00 26 MET B O 5
ATOM 9670 N N . PHE B 2 17 ? 20.537 -5.002 2.776 1.00 0.00 27 PHE B N 5
ATOM 9671 C CA . PHE B 2 17 ? 21.325 -3.835 2.392 1.00 0.00 27 PHE B CA 5
ATOM 9672 C C . PHE B 2 17 ? 22.244 -4.165 1.221 1.00 0.00 27 PHE B C 5
ATOM 9673 O O . PHE B 2 17 ? 23.305 -3.560 1.064 1.00 0.00 27 PHE B O 5
ATOM 9690 N N . SER B 2 18 ? 21.831 -5.126 0.398 1.00 0.00 28 SER B N 5
ATOM 9691 C CA . SER B 2 18 ? 22.622 -5.532 -0.759 1.00 0.00 28 SER B CA 5
ATOM 9692 C C . SER B 2 18 ? 21.757 -5.599 -2.013 1.00 0.00 28 SER B C 5
ATOM 9693 O O . SER B 2 18 ? 22.118 -5.057 -3.058 1.00 0.00 28 SER B O 5
ATOM 9701 N N . GLY A 1 1 ? -0.399 26.614 9.238 1.00 0.00 -5 GLY A N 6
ATOM 9702 C CA . GLY A 1 1 ? -1.570 25.827 9.714 1.00 0.00 -5 GLY A CA 6
ATOM 9703 C C . GLY A 1 1 ? -1.187 24.431 10.162 1.00 0.00 -5 GLY A C 6
ATOM 9704 O O . GLY A 1 1 ? -1.225 24.122 11.353 1.00 0.00 -5 GLY A O 6
ATOM 9710 N N . ALA A 1 2 ? -0.820 23.584 9.206 1.00 0.00 -4 ALA A N 6
ATOM 9711 C CA . ALA A 1 2 ? -0.431 22.212 9.510 1.00 0.00 -4 ALA A CA 6
ATOM 9712 C C . ALA A 1 2 ? 1.059 22.122 9.820 1.00 0.00 -4 ALA A C 6
ATOM 9713 O O . ALA A 1 2 ? 1.884 22.725 9.135 1.00 0.00 -4 ALA A O 6
ATOM 9720 N N . MET A 1 3 ? 1.396 21.363 10.859 1.00 0.00 -3 MET A N 6
ATOM 9721 C CA . MET A 1 3 ? 2.788 21.194 11.260 1.00 0.00 -3 MET A CA 6
ATOM 9722 C C . MET A 1 3 ? 3.522 20.254 10.310 1.00 0.00 -3 MET A C 6
ATOM 9723 O O . MET A 1 3 ? 2.954 19.780 9.326 1.00 0.00 -3 MET A O 6
ATOM 9737 N N . GLY A 1 4 ? 4.789 19.989 10.614 1.00 0.00 -2 GLY A N 6
ATOM 9738 C CA . GLY A 1 4 ? 5.584 19.110 9.780 1.00 0.00 -2 GLY A CA 6
ATOM 9739 C C . GLY A 1 4 ? 5.574 17.678 10.274 1.00 0.00 -2 GLY A C 6
ATOM 9740 O O . GLY A 1 4 ? 6.567 17.191 10.817 1.00 0.00 -2 GLY A O 6
ATOM 9744 N N . SER A 1 5 ? 4.448 17.004 10.077 1.00 0.00 -1 SER A N 6
ATOM 9745 C CA . SER A 1 5 ? 4.294 15.615 10.493 1.00 0.00 -1 SER A CA 6
ATOM 9746 C C . SER A 1 5 ? 3.386 14.868 9.522 1.00 0.00 -1 SER A C 6
ATOM 9747 O O . SER A 1 5 ? 2.301 15.338 9.183 1.00 0.00 -1 SER A O 6
ATOM 9755 N N . GLY A 1 6 ? 3.850 13.708 9.073 1.00 0.00 267 GLY A N 6
ATOM 9756 C CA . GLY A 1 6 ? 3.088 12.901 8.135 1.00 0.00 267 GLY A CA 6
ATOM 9757 C C . GLY A 1 6 ? 3.682 12.930 6.742 1.00 0.00 267 GLY A C 6
ATOM 9758 O O . GLY A 1 6 ? 3.562 11.972 5.986 1.00 0.00 267 GLY A O 6
ATOM 9762 N N . ALA A 1 7 ? 4.352 14.026 6.420 1.00 0.00 268 ALA A N 6
ATOM 9763 C CA . ALA A 1 7 ? 5.019 14.182 5.135 1.00 0.00 268 ALA A CA 6
ATOM 9764 C C . ALA A 1 7 ? 6.157 13.181 5.017 1.00 0.00 268 ALA A C 6
ATOM 9765 O O . ALA A 1 7 ? 6.645 12.897 3.925 1.00 0.00 268 ALA A O 6
ATOM 9772 N N . ARG A 1 8 ? 6.594 12.675 6.158 1.00 0.00 269 ARG A N 6
ATOM 9773 C CA . ARG A 1 8 ? 7.689 11.723 6.236 1.00 0.00 269 ARG A CA 6
ATOM 9774 C C . ARG A 1 8 ? 7.396 10.378 5.562 1.00 0.00 269 ARG A C 6
ATOM 9775 O O . ARG A 1 8 ? 8.170 9.913 4.725 1.00 0.00 269 ARG A O 6
ATOM 9796 N N . GLN A 1 9 ? 6.337 9.713 6.014 1.00 0.00 270 GLN A N 6
ATOM 9797 C CA . GLN A 1 9 ? 6.008 8.362 5.552 1.00 0.00 270 GLN A CA 6
ATOM 9798 C C . GLN A 1 9 ? 5.475 8.216 4.125 1.00 0.00 270 GLN A C 6
ATOM 9799 O O . GLN A 1 9 ? 5.785 7.221 3.471 1.00 0.00 270 GLN A O 6
ATOM 9813 N N . LEU A 1 10 ? 4.672 9.152 3.626 1.00 0.00 271 LEU A N 6
ATOM 9814 C CA . LEU A 1 10 ? 4.137 9.007 2.262 1.00 0.00 271 LEU A CA 6
ATOM 9815 C C . LEU A 1 10 ? 5.240 8.645 1.257 1.00 0.00 271 LEU A C 6
ATOM 9816 O O . LEU A 1 10 ? 4.961 8.145 0.168 1.00 0.00 271 LEU A O 6
ATOM 9832 N N . SER A 1 11 ? 6.492 8.911 1.630 1.00 0.00 272 SER A N 6
ATOM 9833 C CA . SER A 1 11 ? 7.634 8.623 0.770 1.00 0.00 272 SER A CA 6
ATOM 9834 C C . SER A 1 11 ? 7.713 7.135 0.496 1.00 0.00 272 SER A C 6
ATOM 9835 O O . SER A 1 11 ? 7.726 6.701 -0.655 1.00 0.00 272 SER A O 6
ATOM 9843 N N . LYS A 1 12 ? 7.734 6.352 1.565 1.00 0.00 273 LYS A N 6
ATOM 9844 C CA . LYS A 1 12 ? 7.776 4.910 1.443 1.00 0.00 273 LYS A CA 6
ATOM 9845 C C . LYS A 1 12 ? 6.557 4.427 0.662 1.00 0.00 273 LYS A C 6
ATOM 9846 O O . LYS A 1 12 ? 6.554 3.329 0.111 1.00 0.00 273 LYS A O 6
ATOM 9865 N N . LEU A 1 13 ? 5.522 5.264 0.614 1.00 0.00 274 LEU A N 6
ATOM 9866 C CA . LEU A 1 13 ? 4.303 4.929 -0.105 1.00 0.00 274 LEU A CA 6
ATOM 9867 C C . LEU A 1 13 ? 4.456 5.225 -1.588 1.00 0.00 274 LEU A C 6
ATOM 9868 O O . LEU A 1 13 ? 4.254 4.353 -2.428 1.00 0.00 274 LEU A O 6
ATOM 9884 N N . LYS A 1 14 ? 4.818 6.463 -1.908 1.00 0.00 275 LYS A N 6
ATOM 9885 C CA . LYS A 1 14 ? 4.992 6.855 -3.299 1.00 0.00 275 LYS A CA 6
ATOM 9886 C C . LYS A 1 14 ? 6.129 6.062 -3.949 1.00 0.00 275 LYS A C 6
ATOM 9887 O O . LYS A 1 14 ? 6.150 5.878 -5.167 1.00 0.00 275 LYS A O 6
ATOM 9906 N N . ARG A 1 15 ? 7.068 5.590 -3.130 1.00 0.00 276 ARG A N 6
ATOM 9907 C CA . ARG A 1 15 ? 8.203 4.816 -3.628 1.00 0.00 276 ARG A CA 6
ATOM 9908 C C . ARG A 1 15 ? 7.848 3.337 -3.766 1.00 0.00 276 ARG A C 6
ATOM 9909 O O . ARG A 1 15 ? 8.043 2.737 -4.822 1.00 0.00 276 ARG A O 6
ATOM 9930 N N . PHE A 1 16 ? 7.356 2.746 -2.682 1.00 0.00 277 PHE A N 6
ATOM 9931 C CA . PHE A 1 16 ? 7.012 1.329 -2.678 1.00 0.00 277 PHE A CA 6
ATOM 9932 C C . PHE A 1 16 ? 6.016 0.968 -3.774 1.00 0.00 277 PHE A C 6
ATOM 9933 O O . PHE A 1 16 ? 6.137 -0.077 -4.410 1.00 0.00 277 PHE A O 6
ATOM 9950 N N . LEU A 1 17 ? 5.030 1.823 -3.985 1.00 0.00 278 LEU A N 6
ATOM 9951 C CA . LEU A 1 17 ? 4.016 1.572 -5.002 1.00 0.00 278 LEU A CA 6
ATOM 9952 C C . LEU A 1 17 ? 4.640 1.431 -6.385 1.00 0.00 278 LEU A C 6
ATOM 9953 O O . LEU A 1 17 ? 4.116 0.716 -7.241 1.00 0.00 278 LEU A O 6
ATOM 9969 N N . THR A 1 18 ? 5.748 2.130 -6.608 1.00 0.00 279 THR A N 6
ATOM 9970 C CA . THR A 1 18 ? 6.426 2.090 -7.899 1.00 0.00 279 THR A CA 6
ATOM 9971 C C . THR A 1 18 ? 6.808 0.666 -8.288 1.00 0.00 279 THR A C 6
ATOM 9972 O O . THR A 1 18 ? 6.730 0.308 -9.459 1.00 0.00 279 THR A O 6
ATOM 9983 N N . THR A 1 19 ? 7.224 -0.146 -7.314 1.00 0.00 280 THR A N 6
ATOM 9984 C CA . THR A 1 19 ? 7.608 -1.524 -7.609 1.00 0.00 280 THR A CA 6
ATOM 9985 C C . THR A 1 19 ? 6.390 -2.431 -7.671 1.00 0.00 280 THR A C 6
ATOM 9986 O O . THR A 1 19 ? 6.301 -3.314 -8.522 1.00 0.00 280 THR A O 6
ATOM 9997 N N . LEU A 1 20 ? 5.451 -2.210 -6.765 1.00 0.00 281 LEU A N 6
ATOM 9998 C CA . LEU A 1 20 ? 4.245 -3.019 -6.721 1.00 0.00 281 LEU A CA 6
ATOM 9999 C C . LEU A 1 20 ? 3.473 -2.923 -8.039 1.00 0.00 281 LEU A C 6
ATOM 10000 O O . LEU A 1 20 ? 2.890 -3.905 -8.501 1.00 0.00 281 LEU A O 6
ATOM 10016 N N . GLN A 1 21 ? 3.470 -1.734 -8.636 1.00 0.00 282 GLN A N 6
ATOM 10017 C CA . GLN A 1 21 ? 2.767 -1.511 -9.896 1.00 0.00 282 GLN A CA 6
ATOM 10018 C C . GLN A 1 21 ? 3.482 -2.184 -11.062 1.00 0.00 282 GLN A C 6
ATOM 10019 O O . GLN A 1 21 ? 2.849 -2.767 -11.940 1.00 0.00 282 GLN A O 6
ATOM 10033 N N . GLN A 1 22 ? 4.805 -2.080 -11.070 1.00 0.00 283 GLN A N 6
ATOM 10034 C CA . GLN A 1 22 ? 5.615 -2.659 -12.135 1.00 0.00 283 GLN A CA 6
ATOM 10035 C C . GLN A 1 22 ? 5.749 -4.171 -11.981 1.00 0.00 283 GLN A C 6
ATOM 10036 O O . GLN A 1 22 ? 5.976 -4.881 -12.960 1.00 0.00 283 GLN A O 6
ATOM 10050 N N . PHE A 1 23 ? 5.617 -4.661 -10.752 1.00 0.00 284 PHE A N 6
ATOM 10051 C CA . PHE A 1 23 ? 5.737 -6.088 -10.494 1.00 0.00 284 PHE A CA 6
ATOM 10052 C C . PHE A 1 23 ? 4.701 -6.858 -11.303 1.00 0.00 284 PHE A C 6
ATOM 10053 O O . PHE A 1 23 ? 5.038 -7.783 -12.041 1.00 0.00 284 PHE A O 6
ATOM 10070 N N . GLY A 1 24 ? 3.441 -6.458 -11.174 1.00 0.00 285 GLY A N 6
ATOM 10071 C CA . GLY A 1 24 ? 2.383 -7.107 -11.912 1.00 0.00 285 GLY A CA 6
ATOM 10072 C C . GLY A 1 24 ? 1.888 -6.245 -13.054 1.00 0.00 285 GLY A C 6
ATOM 10073 O O . GLY A 1 24 ? 0.717 -6.303 -13.429 1.00 0.00 285 GLY A O 6
ATOM 10077 N N . ASN A 1 25 ? 2.792 -5.449 -13.613 1.00 0.00 286 ASN A N 6
ATOM 10078 C CA . ASN A 1 25 ? 2.464 -4.565 -14.726 1.00 0.00 286 ASN A CA 6
ATOM 10079 C C . ASN A 1 25 ? 2.351 -5.350 -16.032 1.00 0.00 286 ASN A C 6
ATOM 10080 O O . ASN A 1 25 ? 2.627 -4.818 -17.108 1.00 0.00 286 ASN A O 6
ATOM 10091 N N . ASP A 1 26 ? 1.957 -6.618 -15.934 1.00 0.00 287 ASP A N 6
ATOM 10092 C CA . ASP A 1 26 ? 1.826 -7.466 -17.110 1.00 0.00 287 ASP A CA 6
ATOM 10093 C C . ASP A 1 26 ? 0.943 -8.683 -16.832 1.00 0.00 287 ASP A C 6
ATOM 10094 O O . ASP A 1 26 ? 1.004 -9.674 -17.561 1.00 0.00 287 ASP A O 6
ATOM 10103 N N . ILE A 1 27 ? 0.111 -8.608 -15.793 1.00 0.00 288 ILE A N 6
ATOM 10104 C CA . ILE A 1 27 ? -0.778 -9.708 -15.460 1.00 0.00 288 ILE A CA 6
ATOM 10105 C C . ILE A 1 27 ? -1.995 -9.674 -16.385 1.00 0.00 288 ILE A C 6
ATOM 10106 O O . ILE A 1 27 ? -2.445 -10.709 -16.878 1.00 0.00 288 ILE A O 6
ATOM 10122 N N . SER A 1 28 ? -2.499 -8.466 -16.640 1.00 0.00 289 SER A N 6
ATOM 10123 C CA . SER A 1 28 ? -3.638 -8.271 -17.542 1.00 0.00 289 SER A CA 6
ATOM 10124 C C . SER A 1 28 ? -3.891 -6.786 -17.756 1.00 0.00 289 SER A C 6
ATOM 10125 O O . SER A 1 28 ? -3.358 -5.946 -17.032 1.00 0.00 289 SER A O 6
ATOM 10133 N N . PRO A 1 29 ? -4.715 -6.439 -18.757 1.00 0.00 290 PRO A N 6
ATOM 10134 C CA . PRO A 1 29 ? -5.039 -5.040 -19.061 1.00 0.00 290 PRO A CA 6
ATOM 10135 C C . PRO A 1 29 ? -5.825 -4.352 -17.943 1.00 0.00 290 PRO A C 6
ATOM 10136 O O . PRO A 1 29 ? -6.174 -3.177 -18.058 1.00 0.00 290 PRO A O 6
ATOM 10147 N N . GLU A 1 30 ? -6.112 -5.087 -16.870 1.00 0.00 291 GLU A N 6
ATOM 10148 C CA . GLU A 1 30 ? -6.865 -4.548 -15.748 1.00 0.00 291 GLU A CA 6
ATOM 10149 C C . GLU A 1 30 ? -5.975 -4.365 -14.521 1.00 0.00 291 GLU A C 6
ATOM 10150 O O . GLU A 1 30 ? -6.303 -3.602 -13.615 1.00 0.00 291 GLU A O 6
ATOM 10162 N N . ILE A 1 31 ? -4.840 -5.051 -14.507 1.00 0.00 292 ILE A N 6
ATOM 10163 C CA . ILE A 1 31 ? -3.903 -4.935 -13.400 1.00 0.00 292 ILE A CA 6
ATOM 10164 C C . ILE A 1 31 ? -3.361 -3.530 -13.358 1.00 0.00 292 ILE A C 6
ATOM 10165 O O . ILE A 1 31 ? -3.346 -2.879 -12.312 1.00 0.00 292 ILE A O 6
ATOM 10181 N N . GLY A 1 32 ? -2.964 -3.050 -14.529 1.00 0.00 293 GLY A N 6
ATOM 10182 C CA . GLY A 1 32 ? -2.475 -1.688 -14.628 1.00 0.00 293 GLY A CA 6
ATOM 10183 C C . GLY A 1 32 ? -3.460 -0.734 -13.986 1.00 0.00 293 GLY A C 6
ATOM 10184 O O . GLY A 1 32 ? -3.084 0.303 -13.435 1.00 0.00 293 GLY A O 6
ATOM 10188 N N . GLU A 1 33 ? -4.732 -1.127 -14.041 1.00 0.00 294 GLU A N 6
ATOM 10189 C CA . GLU A 1 33 ? -5.818 -0.362 -13.450 1.00 0.00 294 GLU A CA 6
ATOM 10190 C C . GLU A 1 33 ? -5.973 -0.739 -11.986 1.00 0.00 294 GLU A C 6
ATOM 10191 O O . GLU A 1 33 ? -6.287 0.106 -11.146 1.00 0.00 294 GLU A O 6
ATOM 10203 N N . ARG A 1 34 ? -5.753 -2.020 -11.689 1.00 0.00 295 ARG A N 6
ATOM 10204 C CA . ARG A 1 34 ? -5.870 -2.513 -10.328 1.00 0.00 295 ARG A CA 6
ATOM 10205 C C . ARG A 1 34 ? -4.881 -1.815 -9.414 1.00 0.00 295 ARG A C 6
ATOM 10206 O O . ARG A 1 34 ? -5.270 -1.207 -8.424 1.00 0.00 295 ARG A O 6
ATOM 10227 N N . VAL A 1 35 ? -3.597 -1.887 -9.747 1.00 0.00 296 VAL A N 6
ATOM 10228 C CA . VAL A 1 35 ? -2.584 -1.244 -8.921 1.00 0.00 296 VAL A CA 6
ATOM 10229 C C . VAL A 1 35 ? -2.923 0.220 -8.683 1.00 0.00 296 VAL A C 6
ATOM 10230 O O . VAL A 1 35 ? -2.842 0.713 -7.558 1.00 0.00 296 VAL A O 6
ATOM 10243 N N . ARG A 1 36 ? -3.307 0.914 -9.747 1.00 0.00 297 ARG A N 6
ATOM 10244 C CA . ARG A 1 36 ? -3.657 2.321 -9.644 1.00 0.00 297 ARG A CA 6
ATOM 10245 C C . ARG A 1 36 ? -4.884 2.513 -8.755 1.00 0.00 297 ARG A C 6
ATOM 10246 O O . ARG A 1 36 ? -4.913 3.412 -7.917 1.00 0.00 297 ARG A O 6
ATOM 10267 N N . THR A 1 37 ? -5.895 1.667 -8.936 1.00 0.00 298 THR A N 6
ATOM 10268 C CA . THR A 1 37 ? -7.111 1.766 -8.134 1.00 0.00 298 THR A CA 6
ATOM 10269 C C . THR A 1 37 ? -6.846 1.377 -6.680 1.00 0.00 298 THR A C 6
ATOM 10270 O O . THR A 1 37 ? -7.457 1.928 -5.763 1.00 0.00 298 THR A O 6
ATOM 10281 N N . LEU A 1 38 ? -5.935 0.428 -6.468 1.00 0.00 299 LEU A N 6
ATOM 10282 C CA . LEU A 1 38 ? -5.597 -0.024 -5.123 1.00 0.00 299 LEU A CA 6
ATOM 10283 C C . LEU A 1 38 ? -5.153 1.142 -4.253 1.00 0.00 299 LEU A C 6
ATOM 10284 O O . LEU A 1 38 ? -5.665 1.345 -3.154 1.00 0.00 299 LEU A O 6
ATOM 10300 N N . VAL A 1 39 ? -4.184 1.898 -4.749 1.00 0.00 300 VAL A N 6
ATOM 10301 C CA . VAL A 1 39 ? -3.658 3.035 -4.016 1.00 0.00 300 VAL A CA 6
ATOM 10302 C C . VAL A 1 39 ? -4.730 4.094 -3.799 1.00 0.00 300 VAL A C 6
ATOM 10303 O O . VAL A 1 39 ? -4.908 4.586 -2.686 1.00 0.00 300 VAL A O 6
ATOM 10316 N N . LEU A 1 40 ? -5.441 4.442 -4.865 1.00 0.00 301 LEU A N 6
ATOM 10317 C CA . LEU A 1 40 ? -6.493 5.445 -4.783 1.00 0.00 301 LEU A CA 6
ATOM 10318 C C . LEU A 1 40 ? -7.596 4.990 -3.843 1.00 0.00 301 LEU A C 6
ATOM 10319 O O . LEU A 1 40 ? -8.250 5.807 -3.197 1.00 0.00 301 LEU A O 6
ATOM 10335 N N . GLY A 1 41 ? -7.794 3.680 -3.770 1.00 0.00 302 GLY A N 6
ATOM 10336 C CA . GLY A 1 41 ? -8.818 3.142 -2.902 1.00 0.00 302 GLY A CA 6
ATOM 10337 C C . GLY A 1 41 ? -8.437 3.260 -1.446 1.00 0.00 302 GLY A C 6
ATOM 10338 O O . GLY A 1 41 ? -9.220 3.733 -0.624 1.00 0.00 302 GLY A O 6
ATOM 10342 N N . LEU A 1 42 ? -7.230 2.810 -1.125 1.00 0.00 303 LEU A N 6
ATOM 10343 C CA . LEU A 1 42 ? -6.723 2.848 0.236 1.00 0.00 303 LEU A CA 6
ATOM 10344 C C . LEU A 1 42 ? -6.670 4.277 0.768 1.00 0.00 303 LEU A C 6
ATOM 10345 O O . LEU A 1 42 ? -6.893 4.515 1.956 1.00 0.00 303 LEU A O 6
ATOM 10361 N N . VAL A 1 43 ? -6.377 5.223 -0.115 1.00 0.00 304 VAL A N 6
ATOM 10362 C CA . VAL A 1 43 ? -6.298 6.626 0.270 1.00 0.00 304 VAL A CA 6
ATOM 10363 C C . VAL A 1 43 ? -7.688 7.254 0.338 1.00 0.00 304 VAL A C 6
ATOM 10364 O O . VAL A 1 43 ? -7.931 8.159 1.138 1.00 0.00 304 VAL A O 6
ATOM 10377 N N . ASN A 1 44 ? -8.602 6.762 -0.497 1.00 0.00 305 ASN A N 6
ATOM 10378 C CA . ASN A 1 44 ? -9.970 7.272 -0.517 1.00 0.00 305 ASN A CA 6
ATOM 10379 C C . ASN A 1 44 ? -10.783 6.708 0.650 1.00 0.00 305 ASN A C 6
ATOM 10380 O O . ASN A 1 44 ? -11.994 6.913 0.725 1.00 0.00 305 ASN A O 6
ATOM 10391 N N . SER A 1 45 ? -10.114 5.997 1.557 1.00 0.00 306 SER A N 6
ATOM 10392 C CA . SER A 1 45 ? -10.782 5.413 2.715 1.00 0.00 306 SER A CA 6
ATOM 10393 C C . SER A 1 45 ? -11.771 4.325 2.300 1.00 0.00 306 SER A C 6
ATOM 10394 O O . SER A 1 45 ? -12.592 3.885 3.103 1.00 0.00 306 SER A O 6
ATOM 10402 N N . THR A 1 46 ? -11.682 3.892 1.047 1.00 0.00 307 THR A N 6
ATOM 10403 C CA . THR A 1 46 ? -12.567 2.852 0.535 1.00 0.00 307 THR A CA 6
ATOM 10404 C C . THR A 1 46 ? -11.889 1.484 0.579 1.00 0.00 307 THR A C 6
ATOM 10405 O O . THR A 1 46 ? -12.505 0.465 0.268 1.00 0.00 307 THR A O 6
ATOM 10416 N N . LEU A 1 47 ? -10.619 1.469 0.966 1.00 0.00 308 LEU A N 6
ATOM 10417 C CA . LEU A 1 47 ? -9.860 0.233 1.049 1.00 0.00 308 LEU A CA 6
ATOM 10418 C C . LEU A 1 47 ? -9.444 -0.036 2.492 1.00 0.00 308 LEU A C 6
ATOM 10419 O O . LEU A 1 47 ? -10.040 0.485 3.433 1.00 0.00 308 LEU A O 6
ATOM 10435 N N . THR A 1 48 ? -8.420 -0.853 2.648 1.00 0.00 309 THR A N 6
ATOM 10436 C CA . THR A 1 48 ? -7.895 -1.217 3.944 1.00 0.00 309 THR A CA 6
ATOM 10437 C C . THR A 1 48 ? -6.525 -1.826 3.763 1.00 0.00 309 THR A C 6
ATOM 10438 O O . THR A 1 48 ? -6.180 -2.305 2.685 1.00 0.00 309 THR A O 6
ATOM 10449 N N . ILE A 1 49 ? -5.745 -1.789 4.816 1.00 0.00 310 ILE A N 6
ATOM 10450 C CA . ILE A 1 49 ? -4.408 -2.320 4.788 1.00 0.00 310 ILE A CA 6
ATOM 10451 C C . ILE A 1 49 ? -4.425 -3.804 4.462 1.00 0.00 310 ILE A C 6
ATOM 10452 O O . ILE A 1 49 ? -3.768 -4.261 3.527 1.00 0.00 310 ILE A O 6
ATOM 10468 N N . GLU A 1 50 ? -5.184 -4.549 5.250 1.00 0.00 311 GLU A N 6
ATOM 10469 C CA . GLU A 1 50 ? -5.289 -5.985 5.062 1.00 0.00 311 GLU A CA 6
ATOM 10470 C C . GLU A 1 50 ? -5.755 -6.314 3.650 1.00 0.00 311 GLU A C 6
ATOM 10471 O O . GLU A 1 50 ? -5.366 -7.331 3.089 1.00 0.00 311 GLU A O 6
ATOM 10483 N N . GLU A 1 51 ? -6.588 -5.445 3.086 1.00 0.00 312 GLU A N 6
ATOM 10484 C CA . GLU A 1 51 ? -7.110 -5.634 1.737 1.00 0.00 312 GLU A CA 6
ATOM 10485 C C . GLU A 1 51 ? -6.097 -5.209 0.678 1.00 0.00 312 GLU A C 6
ATOM 10486 O O . GLU A 1 51 ? -5.817 -5.957 -0.252 1.00 0.00 312 GLU A O 6
ATOM 10498 N N . PHE A 1 52 ? -5.562 -3.997 0.825 1.00 0.00 313 PHE A N 6
ATOM 10499 C CA . PHE A 1 52 ? -4.597 -3.444 -0.128 1.00 0.00 313 PHE A CA 6
ATOM 10500 C C . PHE A 1 52 ? -3.462 -4.421 -0.408 1.00 0.00 313 PHE A C 6
ATOM 10501 O O . PHE A 1 52 ? -3.247 -4.824 -1.548 1.00 0.00 313 PHE A O 6
ATOM 10518 N N . HIS A 1 53 ? -2.737 -4.792 0.629 1.00 0.00 314 HIS A N 6
ATOM 10519 C CA . HIS A 1 53 ? -1.622 -5.715 0.480 1.00 0.00 314 HIS A CA 6
ATOM 10520 C C . HIS A 1 53 ? -2.101 -7.072 -0.013 1.00 0.00 314 HIS A C 6
ATOM 10521 O O . HIS A 1 53 ? -1.445 -7.722 -0.827 1.00 0.00 314 HIS A O 6
ATOM 10536 N N . SER A 1 54 ? -3.251 -7.486 0.488 1.00 0.00 315 SER A N 6
ATOM 10537 C CA . SER A 1 54 ? -3.842 -8.766 0.108 1.00 0.00 315 SER A CA 6
ATOM 10538 C C . SER A 1 54 ? -4.204 -8.795 -1.379 1.00 0.00 315 SER A C 6
ATOM 10539 O O . SER A 1 54 ? -3.927 -9.768 -2.077 1.00 0.00 315 SER A O 6
ATOM 10547 N N . LYS A 1 55 ? -4.850 -7.734 -1.848 1.00 0.00 316 LYS A N 6
ATOM 10548 C CA . LYS A 1 55 ? -5.264 -7.639 -3.246 1.00 0.00 316 LYS A CA 6
ATOM 10549 C C . LYS A 1 55 ? -4.098 -7.230 -4.148 1.00 0.00 316 LYS A C 6
ATOM 10550 O O . LYS A 1 55 ? -3.875 -7.828 -5.201 1.00 0.00 316 LYS A O 6
ATOM 10569 N N . LEU A 1 56 ? -3.357 -6.205 -3.726 1.00 0.00 317 LEU A N 6
ATOM 10570 C CA . LEU A 1 56 ? -2.215 -5.716 -4.491 1.00 0.00 317 LEU A CA 6
ATOM 10571 C C . LEU A 1 56 ? -1.195 -6.821 -4.713 1.00 0.00 317 LEU A C 6
ATOM 10572 O O . LEU A 1 56 ? -0.679 -6.991 -5.817 1.00 0.00 317 LEU A O 6
ATOM 10588 N N . GLN A 1 57 ? -0.918 -7.583 -3.662 1.00 0.00 318 GLN A N 6
ATOM 10589 C CA . GLN A 1 57 ? 0.030 -8.685 -3.752 1.00 0.00 318 GLN A CA 6
ATOM 10590 C C . GLN A 1 57 ? -0.318 -9.570 -4.947 1.00 0.00 318 GLN A C 6
ATOM 10591 O O . GLN A 1 57 ? 0.556 -10.184 -5.561 1.00 0.00 318 GLN A O 6
ATOM 10605 N N . GLU A 1 58 ? -1.607 -9.611 -5.275 1.00 0.00 319 GLU A N 6
ATOM 10606 C CA . GLU A 1 58 ? -2.091 -10.395 -6.402 1.00 0.00 319 GLU A CA 6
ATOM 10607 C C . GLU A 1 58 ? -1.788 -9.692 -7.721 1.00 0.00 319 GLU A C 6
ATOM 10608 O O . GLU A 1 58 ? -1.199 -10.285 -8.625 1.00 0.00 319 GLU A O 6
ATOM 10620 N N . ALA A 1 59 ? -2.201 -8.428 -7.831 1.00 0.00 320 ALA A N 6
ATOM 10621 C CA . ALA A 1 59 ? -1.978 -7.650 -9.048 1.00 0.00 320 ALA A CA 6
ATOM 10622 C C . ALA A 1 59 ? -0.493 -7.380 -9.284 1.00 0.00 320 ALA A C 6
ATOM 10623 O O . ALA A 1 59 ? -0.050 -7.320 -10.427 1.00 0.00 320 ALA A O 6
ATOM 10630 N N . THR A 1 60 ? 0.268 -7.220 -8.201 1.00 0.00 321 THR A N 6
ATOM 10631 C CA . THR A 1 60 ? 1.712 -6.964 -8.298 1.00 0.00 321 THR A CA 6
ATOM 10632 C C . THR A 1 60 ? 2.488 -8.252 -8.588 1.00 0.00 321 THR A C 6
ATOM 10633 O O . THR A 1 60 ? 3.658 -8.373 -8.233 1.00 0.00 321 THR A O 6
ATOM 10644 N N . ASN A 1 61 ? 1.834 -9.214 -9.230 1.00 0.00 322 ASN A N 6
ATOM 10645 C CA . ASN A 1 61 ? 2.476 -10.481 -9.565 1.00 0.00 322 ASN A CA 6
ATOM 10646 C C . ASN A 1 61 ? 2.985 -11.194 -8.322 1.00 0.00 322 ASN A C 6
ATOM 10647 O O . ASN A 1 61 ? 4.075 -10.903 -7.831 1.00 0.00 322 ASN A O 6
ATOM 10658 N N . PHE A 1 62 ? 2.201 -12.145 -7.833 1.00 0.00 323 PHE A N 6
ATOM 10659 C CA . PHE A 1 62 ? 2.584 -12.916 -6.661 1.00 0.00 323 PHE A CA 6
ATOM 10660 C C . PHE A 1 62 ? 2.765 -12.020 -5.438 1.00 0.00 323 PHE A C 6
ATOM 10661 O O . PHE A 1 62 ? 3.202 -10.876 -5.553 1.00 0.00 323 PHE A O 6
ATOM 10678 N N . PRO A 1 63 ? 2.427 -12.534 -4.244 1.00 0.00 324 PRO A N 6
ATOM 10679 C CA . PRO A 1 63 ? 2.555 -11.774 -3.005 1.00 0.00 324 PRO A CA 6
ATOM 10680 C C . PRO A 1 63 ? 3.997 -11.613 -2.553 1.00 0.00 324 PRO A C 6
ATOM 10681 O O . PRO A 1 63 ? 4.901 -12.289 -3.044 1.00 0.00 324 PRO A O 6
ATOM 10692 N N . LEU A 1 64 ? 4.192 -10.716 -1.598 1.00 0.00 325 LEU A N 6
ATOM 10693 C CA . LEU A 1 64 ? 5.508 -10.455 -1.046 1.00 0.00 325 LEU A CA 6
ATOM 10694 C C . LEU A 1 64 ? 5.536 -10.851 0.425 1.00 0.00 325 LEU A C 6
ATOM 10695 O O . LEU A 1 64 ? 4.694 -11.622 0.885 1.00 0.00 325 LEU A O 6
ATOM 10711 N N . ARG A 1 65 ? 6.499 -10.320 1.160 1.00 0.00 326 ARG A N 6
ATOM 10712 C CA . ARG A 1 65 ? 6.622 -10.625 2.578 1.00 0.00 326 ARG A CA 6
ATOM 10713 C C . ARG A 1 65 ? 5.540 -9.919 3.392 1.00 0.00 326 ARG A C 6
ATOM 10714 O O . ARG A 1 65 ? 5.341 -8.713 3.255 1.00 0.00 326 ARG A O 6
ATOM 10735 N N . PRO A 1 66 ? 4.832 -10.661 4.265 1.00 0.00 327 PRO A N 6
ATOM 10736 C CA . PRO A 1 66 ? 3.779 -10.087 5.107 1.00 0.00 327 PRO A CA 6
ATOM 10737 C C . PRO A 1 66 ? 4.271 -8.879 5.890 1.00 0.00 327 PRO A C 6
ATOM 10738 O O . PRO A 1 66 ? 3.478 -8.056 6.331 1.00 0.00 327 PRO A O 6
ATOM 10749 N N . PHE A 1 67 ? 5.587 -8.769 6.055 1.00 0.00 328 PHE A N 6
ATOM 10750 C CA . PHE A 1 67 ? 6.163 -7.646 6.780 1.00 0.00 328 PHE A CA 6
ATOM 10751 C C . PHE A 1 67 ? 5.871 -6.327 6.060 1.00 0.00 328 PHE A C 6
ATOM 10752 O O . PHE A 1 67 ? 6.079 -5.250 6.619 1.00 0.00 328 PHE A O 6
ATOM 10769 N N . VAL A 1 68 ? 5.385 -6.414 4.817 1.00 0.00 329 VAL A N 6
ATOM 10770 C CA . VAL A 1 68 ? 5.056 -5.224 4.039 1.00 0.00 329 VAL A CA 6
ATOM 10771 C C . VAL A 1 68 ? 3.688 -4.637 4.419 1.00 0.00 329 VAL A C 6
ATOM 10772 O O . VAL A 1 68 ? 3.494 -3.426 4.366 1.00 0.00 329 VAL A O 6
ATOM 10785 N N . ILE A 1 69 ? 2.737 -5.497 4.782 1.00 0.00 330 ILE A N 6
ATOM 10786 C CA . ILE A 1 69 ? 1.389 -5.046 5.142 1.00 0.00 330 ILE A CA 6
ATOM 10787 C C . ILE A 1 69 ? 1.375 -4.122 6.375 1.00 0.00 330 ILE A C 6
ATOM 10788 O O . ILE A 1 69 ? 0.557 -3.204 6.452 1.00 0.00 330 ILE A O 6
ATOM 10804 N N . PRO A 1 70 ? 2.267 -4.347 7.362 1.00 0.00 331 PRO A N 6
ATOM 10805 C CA . PRO A 1 70 ? 2.332 -3.532 8.578 1.00 0.00 331 PRO A CA 6
ATOM 10806 C C . PRO A 1 70 ? 2.946 -2.157 8.330 1.00 0.00 331 PRO A C 6
ATOM 10807 O O . PRO A 1 70 ? 2.586 -1.180 8.987 1.00 0.00 331 PRO A O 6
ATOM 10818 N N . PHE A 1 71 ? 3.880 -2.089 7.385 1.00 0.00 332 PHE A N 6
ATOM 10819 C CA . PHE A 1 71 ? 4.550 -0.835 7.055 1.00 0.00 332 PHE A CA 6
ATOM 10820 C C . PHE A 1 71 ? 3.530 0.232 6.637 1.00 0.00 332 PHE A C 6
ATOM 10821 O O . PHE A 1 71 ? 3.500 1.330 7.194 1.00 0.00 332 PHE A O 6
ATOM 10838 N N . LEU A 1 72 ? 2.690 -0.105 5.663 1.00 0.00 333 LEU A N 6
ATOM 10839 C CA . LEU A 1 72 ? 1.661 0.816 5.184 1.00 0.00 333 LEU A CA 6
ATOM 10840 C C . LEU A 1 72 ? 0.791 1.302 6.347 1.00 0.00 333 LEU A C 6
ATOM 10841 O O . LEU A 1 72 ? 0.354 2.448 6.370 1.00 0.00 333 LEU A O 6
ATOM 10857 N N . LYS A 1 73 ? 0.558 0.418 7.322 1.00 0.00 334 LYS A N 6
ATOM 10858 C CA . LYS A 1 73 ? -0.246 0.756 8.499 1.00 0.00 334 LYS A CA 6
ATOM 10859 C C . LYS A 1 73 ? 0.442 1.830 9.338 1.00 0.00 334 LYS A C 6
ATOM 10860 O O . LYS A 1 73 ? -0.203 2.754 9.829 1.00 0.00 334 LYS A O 6
ATOM 10879 N N . ALA A 1 74 ? 1.757 1.702 9.498 1.00 0.00 335 ALA A N 6
ATOM 10880 C CA . ALA A 1 74 ? 2.528 2.667 10.275 1.00 0.00 335 ALA A CA 6
ATOM 10881 C C . ALA A 1 74 ? 2.617 3.993 9.530 1.00 0.00 335 ALA A C 6
ATOM 10882 O O . ALA A 1 74 ? 2.596 5.064 10.134 1.00 0.00 335 ALA A O 6
ATOM 10889 N N . ASN A 1 75 ? 2.742 3.899 8.212 1.00 0.00 336 ASN A N 6
ATOM 10890 C CA . ASN A 1 75 ? 2.858 5.073 7.352 1.00 0.00 336 ASN A CA 6
ATOM 10891 C C . ASN A 1 75 ? 1.488 5.592 6.913 1.00 0.00 336 ASN A C 6
ATOM 10892 O O . ASN A 1 75 ? 1.382 6.694 6.379 1.00 0.00 336 ASN A O 6
ATOM 10903 N N . LEU A 1 76 ? 0.444 4.800 7.155 1.00 0.00 337 LEU A N 6
ATOM 10904 C CA . LEU A 1 76 ? -0.924 5.183 6.799 1.00 0.00 337 LEU A CA 6
ATOM 10905 C C . LEU A 1 76 ? -1.300 6.534 7.408 1.00 0.00 337 LEU A C 6
ATOM 10906 O O . LEU A 1 76 ? -1.840 7.402 6.721 1.00 0.00 337 LEU A O 6
ATOM 10922 N N . PRO A 1 77 ? -1.037 6.732 8.716 1.00 0.00 338 PRO A N 6
ATOM 10923 C CA . PRO A 1 77 ? -1.373 7.984 9.404 1.00 0.00 338 PRO A CA 6
ATOM 10924 C C . PRO A 1 77 ? -0.727 9.194 8.753 1.00 0.00 338 PRO A C 6
ATOM 10925 O O . PRO A 1 77 ? -1.321 10.267 8.683 1.00 0.00 338 PRO A O 6
ATOM 10936 N N . LEU A 1 78 ? 0.498 9.015 8.292 1.00 0.00 339 LEU A N 6
ATOM 10937 C CA . LEU A 1 78 ? 1.245 10.089 7.662 1.00 0.00 339 LEU A CA 6
ATOM 10938 C C . LEU A 1 78 ? 0.825 10.300 6.213 1.00 0.00 339 LEU A C 6
ATOM 10939 O O . LEU A 1 78 ? 0.527 11.421 5.800 1.00 0.00 339 LEU A O 6
ATOM 10955 N N . LEU A 1 79 ? 0.814 9.222 5.443 1.00 0.00 340 LEU A N 6
ATOM 10956 C CA . LEU A 1 79 ? 0.441 9.299 4.031 1.00 0.00 340 LEU A CA 6
ATOM 10957 C C . LEU A 1 79 ? -0.956 9.881 3.854 1.00 0.00 340 LEU A C 6
ATOM 10958 O O . LEU A 1 79 ? -1.215 10.628 2.912 1.00 0.00 340 LEU A O 6
ATOM 10974 N N . GLN A 1 80 ? -1.856 9.519 4.752 1.00 0.00 341 GLN A N 6
ATOM 10975 C CA . GLN A 1 80 ? -3.232 9.995 4.682 1.00 0.00 341 GLN A CA 6
ATOM 10976 C C . GLN A 1 80 ? -3.337 11.442 5.144 1.00 0.00 341 GLN A C 6
ATOM 10977 O O . GLN A 1 80 ? -3.908 12.283 4.454 1.00 0.00 341 GLN A O 6
ATOM 10991 N N . ARG A 1 81 ? -2.779 11.721 6.315 1.00 0.00 342 ARG A N 6
ATOM 10992 C CA . ARG A 1 81 ? -2.805 13.068 6.878 1.00 0.00 342 ARG A CA 6
ATOM 10993 C C . ARG A 1 81 ? -2.275 14.097 5.885 1.00 0.00 342 ARG A C 6
ATOM 10994 O O . ARG A 1 81 ? -2.908 15.127 5.647 1.00 0.00 342 ARG A O 6
ATOM 11015 N N . GLU A 1 82 ? -1.109 13.818 5.312 1.00 0.00 343 GLU A N 6
ATOM 11016 C CA . GLU A 1 82 ? -0.498 14.728 4.351 1.00 0.00 343 GLU A CA 6
ATOM 11017 C C . GLU A 1 82 ? -1.310 14.793 3.062 1.00 0.00 343 GLU A C 6
ATOM 11018 O O . GLU A 1 82 ? -1.576 15.875 2.539 1.00 0.00 343 GLU A O 6
ATOM 11030 N N . LEU A 1 83 ? -1.705 13.632 2.555 1.00 0.00 344 LEU A N 6
ATOM 11031 C CA . LEU A 1 83 ? -2.491 13.570 1.330 1.00 0.00 344 LEU A CA 6
ATOM 11032 C C . LEU A 1 83 ? -3.874 14.185 1.539 1.00 0.00 344 LEU A C 6
ATOM 11033 O O . LEU A 1 83 ? -4.510 14.646 0.592 1.00 0.00 344 LEU A O 6
ATOM 11049 N N . LEU A 1 84 ? -4.333 14.192 2.788 1.00 0.00 345 LEU A N 6
ATOM 11050 C CA . LEU A 1 84 ? -5.639 14.756 3.114 1.00 0.00 345 LEU A CA 6
ATOM 11051 C C . LEU A 1 84 ? -5.653 16.262 2.884 1.00 0.00 345 LEU A C 6
ATOM 11052 O O . LEU A 1 84 ? -6.644 16.821 2.417 1.00 0.00 345 LEU A O 6
ATOM 11068 N N . HIS A 1 85 ? -4.546 16.917 3.221 1.00 0.00 346 HIS A N 6
ATOM 11069 C CA . HIS A 1 85 ? -4.437 18.359 3.053 1.00 0.00 346 HIS A CA 6
ATOM 11070 C C . HIS A 1 85 ? -4.713 18.761 1.610 1.00 0.00 346 HIS A C 6
ATOM 11071 O O . HIS A 1 85 ? -5.247 19.838 1.354 1.00 0.00 346 HIS A O 6
ATOM 11086 N N . CYS A 1 86 ? -4.344 17.892 0.670 1.00 0.00 347 CYS A N 6
ATOM 11087 C CA . CYS A 1 86 ? -4.552 18.164 -0.751 1.00 0.00 347 CYS A CA 6
ATOM 11088 C C . CYS A 1 86 ? -5.990 17.889 -1.170 1.00 0.00 347 CYS A C 6
ATOM 11089 O O . CYS A 1 86 ? -6.545 18.567 -2.035 1.00 0.00 347 CYS A O 6
ATOM 11097 N N . ALA A 1 87 ? -6.578 16.884 -0.552 1.00 0.00 348 ALA A N 6
ATOM 11098 C CA . ALA A 1 87 ? -7.953 16.492 -0.850 1.00 0.00 348 ALA A CA 6
ATOM 11099 C C . ALA A 1 87 ? -8.959 17.506 -0.310 1.00 0.00 348 ALA A C 6
ATOM 11100 O O . ALA A 1 87 ? -10.093 17.576 -0.782 1.00 0.00 348 ALA A O 6
ATOM 11107 N N . ARG A 1 88 ? -8.545 18.284 0.686 1.00 0.00 349 ARG A N 6
ATOM 11108 C CA . ARG A 1 88 ? -9.421 19.283 1.288 1.00 0.00 349 ARG A CA 6
ATOM 11109 C C . ARG A 1 88 ? -9.483 20.555 0.441 1.00 0.00 349 ARG A C 6
ATOM 11110 O O . ARG A 1 88 ? -10.564 20.996 0.050 1.00 0.00 349 ARG A O 6
ATOM 11131 N N . LEU A 1 89 ? -8.322 21.145 0.163 1.00 0.00 350 LEU A N 6
ATOM 11132 C CA . LEU A 1 89 ? -8.267 22.369 -0.635 1.00 0.00 350 LEU A CA 6
ATOM 11133 C C . LEU A 1 89 ? -8.523 22.087 -2.118 1.00 0.00 350 LEU A C 6
ATOM 11134 O O . LEU A 1 89 ? -8.681 23.013 -2.913 1.00 0.00 350 LEU A O 6
ATOM 11150 N N . ALA A 1 90 ? -8.586 20.806 -2.483 1.00 0.00 351 ALA A N 6
ATOM 11151 C CA . ALA A 1 90 ? -8.838 20.413 -3.865 1.00 0.00 351 ALA A CA 6
ATOM 11152 C C . ALA A 1 90 ? -10.111 21.062 -4.400 1.00 0.00 351 ALA A C 6
ATOM 11153 O O . ALA A 1 90 ? -10.054 22.012 -5.180 1.00 0.00 351 ALA A O 6
ATOM 11160 N N . LYS A 1 91 ? -11.258 20.538 -3.978 1.00 0.00 352 LYS A N 6
ATOM 11161 C CA . LYS A 1 91 ? -12.542 21.066 -4.423 1.00 0.00 352 LYS A CA 6
ATOM 11162 C C . LYS A 1 91 ? -13.643 20.835 -3.384 1.00 0.00 352 LYS A C 6
ATOM 11163 O O . LYS A 1 91 ? -14.827 20.942 -3.700 1.00 0.00 352 LYS A O 6
ATOM 11182 N N . GLN A 1 92 ? -13.243 20.529 -2.144 1.00 0.00 353 GLN A N 6
ATOM 11183 C CA . GLN A 1 92 ? -14.184 20.297 -1.037 1.00 0.00 353 GLN A CA 6
ATOM 11184 C C . GLN A 1 92 ? -15.424 19.503 -1.455 1.00 0.00 353 GLN A C 6
ATOM 11185 O O . GLN A 1 92 ? -16.460 19.579 -0.798 1.00 0.00 353 GLN A O 6
ATOM 11199 N N . ASN A 1 93 ? -15.321 18.751 -2.538 1.00 0.00 354 ASN A N 6
ATOM 11200 C CA . ASN A 1 93 ? -16.448 17.959 -3.020 1.00 0.00 354 ASN A CA 6
ATOM 11201 C C . ASN A 1 93 ? -16.544 16.643 -2.250 1.00 0.00 354 ASN A C 6
ATOM 11202 O O . ASN A 1 93 ? -15.743 15.733 -2.466 1.00 0.00 354 ASN A O 6
ATOM 11213 N N . PRO A 1 94 ? -17.523 16.520 -1.331 1.00 0.00 355 PRO A N 6
ATOM 11214 C CA . PRO A 1 94 ? -17.708 15.309 -0.527 1.00 0.00 355 PRO A CA 6
ATOM 11215 C C . PRO A 1 94 ? -18.299 14.166 -1.341 1.00 0.00 355 PRO A C 6
ATOM 11216 O O . PRO A 1 94 ? -18.237 13.005 -0.938 1.00 0.00 355 PRO A O 6
ATOM 11227 N N . ALA A 1 95 ? -18.871 14.503 -2.492 1.00 0.00 356 ALA A N 6
ATOM 11228 C CA . ALA A 1 95 ? -19.472 13.507 -3.365 1.00 0.00 356 ALA A CA 6
ATOM 11229 C C . ALA A 1 95 ? -18.466 12.420 -3.742 1.00 0.00 356 ALA A C 6
ATOM 11230 O O . ALA A 1 95 ? -18.851 11.314 -4.110 1.00 0.00 356 ALA A O 6
ATOM 11237 N N . GLN A 1 96 ? -17.177 12.744 -3.648 1.00 0.00 357 GLN A N 6
ATOM 11238 C CA . GLN A 1 96 ? -16.116 11.794 -3.985 1.00 0.00 357 GLN A CA 6
ATOM 11239 C C . GLN A 1 96 ? -16.235 10.507 -3.170 1.00 0.00 357 GLN A C 6
ATOM 11240 O O . GLN A 1 96 ? -15.817 9.439 -3.619 1.00 0.00 357 GLN A O 6
ATOM 11254 N N . TYR A 1 97 ? -16.807 10.611 -1.978 1.00 0.00 358 TYR A N 6
ATOM 11255 C CA . TYR A 1 97 ? -16.985 9.454 -1.102 1.00 0.00 358 TYR A CA 6
ATOM 11256 C C . TYR A 1 97 ? -18.178 8.612 -1.566 1.00 0.00 358 TYR A C 6
ATOM 11257 O O . TYR A 1 97 ? -19.077 8.306 -0.783 1.00 0.00 358 TYR A O 6
ATOM 11275 N N . LEU A 1 98 ? -18.186 8.250 -2.851 1.00 0.00 359 LEU A N 6
ATOM 11276 C CA . LEU A 1 98 ? -19.276 7.460 -3.423 1.00 0.00 359 LEU A CA 6
ATOM 11277 C C . LEU A 1 98 ? -18.897 5.989 -3.553 1.00 0.00 359 LEU A C 6
ATOM 11278 O O . LEU A 1 98 ? -19.707 5.104 -3.280 1.00 0.00 359 LEU A O 6
ATOM 11294 N N . ALA A 1 99 ? -17.662 5.735 -3.970 1.00 0.00 360 ALA A N 6
ATOM 11295 C CA . ALA A 1 99 ? -17.179 4.372 -4.135 1.00 0.00 360 ALA A CA 6
ATOM 11296 C C . ALA A 1 99 ? -16.726 3.784 -2.803 1.00 0.00 360 ALA A C 6
ATOM 11297 O O . ALA A 1 99 ? -16.086 2.733 -2.764 1.00 0.00 360 ALA A O 6
ATOM 11304 N N . GLN A 1 100 ? -17.058 4.468 -1.712 1.00 0.00 361 GLN A N 6
ATOM 11305 C CA . GLN A 1 100 ? -16.682 4.008 -0.386 1.00 0.00 361 GLN A CA 6
ATOM 11306 C C . GLN A 1 100 ? -17.634 2.931 0.102 1.00 0.00 361 GLN A C 6
ATOM 11307 O O . GLN A 1 100 ? -18.851 3.118 0.118 1.00 0.00 361 GLN A O 6
ATOM 11321 N N . HIS A 1 101 ? -17.070 1.803 0.503 1.00 0.00 362 HIS A N 6
ATOM 11322 C CA . HIS A 1 101 ? -17.862 0.692 0.996 1.00 0.00 362 HIS A CA 6
ATOM 11323 C C . HIS A 1 101 ? -16.959 -0.429 1.486 1.00 0.00 362 HIS A C 6
ATOM 11324 O O . HIS A 1 101 ? -15.768 -0.463 1.173 1.00 0.00 362 HIS A O 6
ATOM 11339 N N . GLU A 1 102 ? -17.529 -1.343 2.257 1.00 0.00 363 GLU A N 6
ATOM 11340 C CA . GLU A 1 102 ? -16.774 -2.465 2.792 1.00 0.00 363 GLU A CA 6
ATOM 11341 C C . GLU A 1 102 ? -17.509 -3.776 2.546 1.00 0.00 363 GLU A C 6
ATOM 11342 O O . GLU A 1 102 ? -18.638 -3.961 3.003 1.00 0.00 363 GLU A O 6
ATOM 11354 N N . GLN A 1 103 ? -16.865 -4.681 1.818 1.00 0.00 364 GLN A N 6
ATOM 11355 C CA . GLN A 1 103 ? -17.460 -5.975 1.508 1.00 0.00 364 GLN A CA 6
ATOM 11356 C C . GLN A 1 103 ? -16.832 -7.090 2.345 1.00 0.00 364 GLN A C 6
ATOM 11357 O O . GLN A 1 103 ? -17.250 -8.245 2.265 1.00 0.00 364 GLN A O 6
ATOM 11371 N N . ILE B 2 1 ? 12.475 0.218 10.608 1.00 0.00 11 ILE B N 6
ATOM 11372 C CA . ILE B 2 1 ? 13.010 1.403 9.945 1.00 0.00 11 ILE B CA 6
ATOM 11373 C C . ILE B 2 1 ? 14.029 1.038 8.849 1.00 0.00 11 ILE B C 6
ATOM 11374 O O . ILE B 2 1 ? 14.302 -0.138 8.603 1.00 0.00 11 ILE B O 6
ATOM 11390 N N . GLY B 2 2 ? 14.566 2.049 8.176 1.00 0.00 12 GLY B N 6
ATOM 11391 C CA . GLY B 2 2 ? 15.520 1.815 7.108 1.00 0.00 12 GLY B CA 6
ATOM 11392 C C . GLY B 2 2 ? 15.311 2.777 5.958 1.00 0.00 12 GLY B C 6
ATOM 11393 O O . GLY B 2 2 ? 14.178 2.995 5.530 1.00 0.00 12 GLY B O 6
ATOM 11397 N N . THR B 2 3 ? 16.392 3.366 5.462 1.00 0.00 13 THR B N 6
ATOM 11398 C CA . THR B 2 3 ? 16.293 4.320 4.362 1.00 0.00 13 THR B CA 6
ATOM 11399 C C . THR B 2 3 ? 16.199 3.610 3.019 1.00 0.00 13 THR B C 6
ATOM 11400 O O . THR B 2 3 ? 15.145 3.595 2.387 1.00 0.00 13 THR B O 6
ATOM 11411 N N . ASP B 2 4 ? 17.308 3.025 2.586 1.00 0.00 14 ASP B N 6
ATOM 11412 C CA . ASP B 2 4 ? 17.347 2.315 1.315 1.00 0.00 14 ASP B CA 6
ATOM 11413 C C . ASP B 2 4 ? 16.477 1.067 1.374 1.00 0.00 14 ASP B C 6
ATOM 11414 O O . ASP B 2 4 ? 15.835 0.695 0.391 1.00 0.00 14 ASP B O 6
ATOM 11423 N N . LYS B 2 5 ? 16.460 0.424 2.537 1.00 0.00 15 LYS B N 6
ATOM 11424 C CA . LYS B 2 5 ? 15.671 -0.787 2.738 1.00 0.00 15 LYS B CA 6
ATOM 11425 C C . LYS B 2 5 ? 14.166 -0.503 2.649 1.00 0.00 15 LYS B C 6
ATOM 11426 O O . LYS B 2 5 ? 13.356 -1.422 2.692 1.00 0.00 15 LYS B O 6
ATOM 11445 N N . GLU B 2 6 ? 13.797 0.769 2.522 1.00 0.00 16 GLU B N 6
ATOM 11446 C CA . GLU B 2 6 ? 12.386 1.156 2.432 1.00 0.00 16 GLU B CA 6
ATOM 11447 C C . GLU B 2 6 ? 11.602 0.256 1.483 1.00 0.00 16 GLU B C 6
ATOM 11448 O O . GLU B 2 6 ? 10.454 -0.100 1.753 1.00 0.00 16 GLU B O 6
ATOM 11460 N N . LEU B 2 7 ? 12.218 -0.081 0.360 1.00 0.00 17 LEU B N 6
ATOM 11461 C CA . LEU B 2 7 ? 11.568 -0.910 -0.645 1.00 0.00 17 LEU B CA 6
ATOM 11462 C C . LEU B 2 7 ? 11.997 -2.374 -0.538 1.00 0.00 17 LEU B C 6
ATOM 11463 O O . LEU B 2 7 ? 11.227 -3.279 -0.865 1.00 0.00 17 LEU B O 6
ATOM 11479 N N . SER B 2 8 ? 13.232 -2.601 -0.101 1.00 0.00 18 SER B N 6
ATOM 11480 C CA . SER B 2 8 ? 13.769 -3.958 0.026 1.00 0.00 18 SER B CA 6
ATOM 11481 C C . SER B 2 8 ? 13.275 -4.657 1.292 1.00 0.00 18 SER B C 6
ATOM 11482 O O . SER B 2 8 ? 13.085 -5.874 1.299 1.00 0.00 18 SER B O 6
ATOM 11490 N N . ASP B 2 9 ? 13.078 -3.894 2.363 1.00 0.00 19 ASP B N 6
ATOM 11491 C CA . ASP B 2 9 ? 12.619 -4.465 3.626 1.00 0.00 19 ASP B CA 6
ATOM 11492 C C . ASP B 2 9 ? 11.284 -5.169 3.449 1.00 0.00 19 ASP B C 6
ATOM 11493 O O . ASP B 2 9 ? 10.956 -6.091 4.194 1.00 0.00 19 ASP B O 6
ATOM 11502 N N . LEU B 2 10 ? 10.504 -4.722 2.474 1.00 0.00 20 LEU B N 6
ATOM 11503 C CA . LEU B 2 10 ? 9.198 -5.313 2.235 1.00 0.00 20 LEU B CA 6
ATOM 11504 C C . LEU B 2 10 ? 9.088 -5.904 0.820 1.00 0.00 20 LEU B C 6
ATOM 11505 O O . LEU B 2 10 ? 8.153 -6.651 0.529 1.00 0.00 20 LEU B O 6
ATOM 11521 N N . LEU B 2 11 ? 10.045 -5.579 -0.057 1.00 0.00 21 LEU B N 6
ATOM 11522 C CA . LEU B 2 11 ? 10.037 -6.094 -1.434 1.00 0.00 21 LEU B CA 6
ATOM 11523 C C . LEU B 2 11 ? 11.460 -6.373 -1.925 1.00 0.00 21 LEU B C 6
ATOM 11524 O O . LEU B 2 11 ? 12.407 -6.391 -1.140 1.00 0.00 21 LEU B O 6
ATOM 11540 N N . ASP B 2 12 ? 11.597 -6.577 -3.237 1.00 0.00 22 ASP B N 6
ATOM 11541 C CA . ASP B 2 12 ? 12.894 -6.837 -3.856 1.00 0.00 22 ASP B CA 6
ATOM 11542 C C . ASP B 2 12 ? 12.942 -6.229 -5.254 1.00 0.00 22 ASP B C 6
ATOM 11543 O O . ASP B 2 12 ? 11.901 -5.976 -5.861 1.00 0.00 22 ASP B O 6
ATOM 11552 N N . PHE B 2 13 ? 14.153 -5.981 -5.755 1.00 0.00 23 PHE B N 6
ATOM 11553 C CA . PHE B 2 13 ? 14.331 -5.385 -7.082 1.00 0.00 23 PHE B CA 6
ATOM 11554 C C . PHE B 2 13 ? 13.832 -3.941 -7.110 1.00 0.00 23 PHE B C 6
ATOM 11555 O O . PHE B 2 13 ? 13.967 -3.247 -8.117 1.00 0.00 23 PHE B O 6
ATOM 11572 N N . SER B 2 14 ? 13.250 -3.503 -6.003 1.00 0.00 24 SER B N 6
ATOM 11573 C CA . SER B 2 14 ? 12.720 -2.157 -5.883 1.00 0.00 24 SER B CA 6
ATOM 11574 C C . SER B 2 14 ? 13.813 -1.157 -5.535 1.00 0.00 24 SER B C 6
ATOM 11575 O O . SER B 2 14 ? 13.631 0.052 -5.684 1.00 0.00 24 SER B O 6
ATOM 11583 N N . ALA B 2 15 ? 14.945 -1.663 -5.067 1.00 0.00 25 ALA B N 6
ATOM 11584 C CA . ALA B 2 15 ? 16.060 -0.807 -4.696 1.00 0.00 25 ALA B CA 6
ATOM 11585 C C . ALA B 2 15 ? 16.794 -0.310 -5.932 1.00 0.00 25 ALA B C 6
ATOM 11586 O O . ALA B 2 15 ? 17.276 0.823 -5.970 1.00 0.00 25 ALA B O 6
ATOM 11593 N N . MET B 2 16 ? 16.867 -1.161 -6.947 1.00 0.00 26 MET B N 6
ATOM 11594 C CA . MET B 2 16 ? 17.534 -0.806 -8.192 1.00 0.00 26 MET B CA 6
ATOM 11595 C C . MET B 2 16 ? 16.524 -0.671 -9.326 1.00 0.00 26 MET B C 6
ATOM 11596 O O . MET B 2 16 ? 16.057 -1.666 -9.879 1.00 0.00 26 MET B O 6
ATOM 11610 N N . PHE B 2 17 ? 16.190 0.571 -9.665 1.00 0.00 27 PHE B N 6
ATOM 11611 C CA . PHE B 2 17 ? 15.234 0.848 -10.733 1.00 0.00 27 PHE B CA 6
ATOM 11612 C C . PHE B 2 17 ? 15.928 1.496 -11.927 1.00 0.00 27 PHE B C 6
ATOM 11613 O O . PHE B 2 17 ? 16.834 2.313 -11.765 1.00 0.00 27 PHE B O 6
ATOM 11630 N N . SER B 2 18 ? 15.497 1.125 -13.129 1.00 0.00 28 SER B N 6
ATOM 11631 C CA . SER B 2 18 ? 16.079 1.670 -14.351 1.00 0.00 28 SER B CA 6
ATOM 11632 C C . SER B 2 18 ? 17.568 1.350 -14.433 1.00 0.00 28 SER B C 6
ATOM 11633 O O . SER B 2 18 ? 18.060 0.901 -15.467 1.00 0.00 28 SER B O 6
ATOM 11641 N N . GLY A 1 1 ? 17.665 11.512 18.446 1.00 0.00 -5 GLY A N 7
ATOM 11642 C CA . GLY A 1 1 ? 17.048 10.924 17.224 1.00 0.00 -5 GLY A CA 7
ATOM 11643 C C . GLY A 1 1 ? 16.416 11.975 16.331 1.00 0.00 -5 GLY A C 7
ATOM 11644 O O . GLY A 1 1 ? 17.081 12.924 15.912 1.00 0.00 -5 GLY A O 7
ATOM 11650 N N . ALA A 1 2 ? 15.131 11.807 16.040 1.00 0.00 -4 ALA A N 7
ATOM 11651 C CA . ALA A 1 2 ? 14.410 12.750 15.192 1.00 0.00 -4 ALA A CA 7
ATOM 11652 C C . ALA A 1 2 ? 12.914 12.715 15.486 1.00 0.00 -4 ALA A C 7
ATOM 11653 O O . ALA A 1 2 ? 12.170 11.943 14.880 1.00 0.00 -4 ALA A O 7
ATOM 11660 N N . MET A 1 3 ? 12.479 13.556 16.419 1.00 0.00 -3 MET A N 7
ATOM 11661 C CA . MET A 1 3 ? 11.071 13.621 16.792 1.00 0.00 -3 MET A CA 7
ATOM 11662 C C . MET A 1 3 ? 10.248 14.290 15.696 1.00 0.00 -3 MET A C 7
ATOM 11663 O O . MET A 1 3 ? 10.626 15.339 15.175 1.00 0.00 -3 MET A O 7
ATOM 11677 N N . GLY A 1 4 ? 9.121 13.676 15.349 1.00 0.00 -2 GLY A N 7
ATOM 11678 C CA . GLY A 1 4 ? 8.263 14.227 14.315 1.00 0.00 -2 GLY A CA 7
ATOM 11679 C C . GLY A 1 4 ? 8.776 13.932 12.917 1.00 0.00 -2 GLY A C 7
ATOM 11680 O O . GLY A 1 4 ? 9.765 14.517 12.476 1.00 0.00 -2 GLY A O 7
ATOM 11684 N N . SER A 1 5 ? 8.103 13.021 12.220 1.00 0.00 -1 SER A N 7
ATOM 11685 C CA . SER A 1 5 ? 8.501 12.649 10.866 1.00 0.00 -1 SER A CA 7
ATOM 11686 C C . SER A 1 5 ? 7.361 11.956 10.129 1.00 0.00 -1 SER A C 7
ATOM 11687 O O . SER A 1 5 ? 7.321 10.729 10.036 1.00 0.00 -1 SER A O 7
ATOM 11695 N N . GLY A 1 6 ? 6.435 12.752 9.603 1.00 0.00 267 GLY A N 7
ATOM 11696 C CA . GLY A 1 6 ? 5.307 12.197 8.878 1.00 0.00 267 GLY A CA 7
ATOM 11697 C C . GLY A 1 6 ? 5.603 12.012 7.406 1.00 0.00 267 GLY A C 7
ATOM 11698 O O . GLY A 1 6 ? 5.343 10.951 6.842 1.00 0.00 267 GLY A O 7
ATOM 11702 N N . ALA A 1 7 ? 6.166 13.036 6.777 1.00 0.00 268 ALA A N 7
ATOM 11703 C CA . ALA A 1 7 ? 6.507 12.955 5.363 1.00 0.00 268 ALA A CA 7
ATOM 11704 C C . ALA A 1 7 ? 7.213 11.633 5.051 1.00 0.00 268 ALA A C 7
ATOM 11705 O O . ALA A 1 7 ? 7.170 11.149 3.920 1.00 0.00 268 ALA A O 7
ATOM 11712 N N . ARG A 1 8 ? 7.843 11.038 6.070 1.00 0.00 269 ARG A N 7
ATOM 11713 C CA . ARG A 1 8 ? 8.536 9.763 5.917 1.00 0.00 269 ARG A CA 7
ATOM 11714 C C . ARG A 1 8 ? 7.667 8.755 5.189 1.00 0.00 269 ARG A C 7
ATOM 11715 O O . ARG A 1 8 ? 8.067 8.180 4.176 1.00 0.00 269 ARG A O 7
ATOM 11736 N N . GLN A 1 9 ? 6.474 8.541 5.723 1.00 0.00 270 GLN A N 7
ATOM 11737 C CA . GLN A 1 9 ? 5.539 7.600 5.146 1.00 0.00 270 GLN A CA 7
ATOM 11738 C C . GLN A 1 9 ? 5.353 7.860 3.655 1.00 0.00 270 GLN A C 7
ATOM 11739 O O . GLN A 1 9 ? 5.473 6.944 2.844 1.00 0.00 270 GLN A O 7
ATOM 11753 N N . LEU A 1 10 ? 5.071 9.110 3.294 1.00 0.00 271 LEU A N 7
ATOM 11754 C CA . LEU A 1 10 ? 4.878 9.465 1.890 1.00 0.00 271 LEU A CA 7
ATOM 11755 C C . LEU A 1 10 ? 6.086 9.111 1.064 1.00 0.00 271 LEU A C 7
ATOM 11756 O O . LEU A 1 10 ? 5.965 8.723 -0.094 1.00 0.00 271 LEU A O 7
ATOM 11772 N N . SER A 1 11 ? 7.242 9.207 1.667 1.00 0.00 272 SER A N 7
ATOM 11773 C CA . SER A 1 11 ? 8.461 8.850 0.974 1.00 0.00 272 SER A CA 7
ATOM 11774 C C . SER A 1 11 ? 8.438 7.355 0.710 1.00 0.00 272 SER A C 7
ATOM 11775 O O . SER A 1 11 ? 8.830 6.886 -0.359 1.00 0.00 272 SER A O 7
ATOM 11783 N N . LYS A 1 12 ? 7.966 6.617 1.707 1.00 0.00 273 LYS A N 7
ATOM 11784 C CA . LYS A 1 12 ? 7.869 5.174 1.627 1.00 0.00 273 LYS A CA 7
ATOM 11785 C C . LYS A 1 12 ? 6.841 4.735 0.589 1.00 0.00 273 LYS A C 7
ATOM 11786 O O . LYS A 1 12 ? 7.169 4.020 -0.351 1.00 0.00 273 LYS A O 7
ATOM 11805 N N . LEU A 1 13 ? 5.594 5.151 0.773 1.00 0.00 274 LEU A N 7
ATOM 11806 C CA . LEU A 1 13 ? 4.517 4.770 -0.142 1.00 0.00 274 LEU A CA 7
ATOM 11807 C C . LEU A 1 13 ? 4.767 5.271 -1.558 1.00 0.00 274 LEU A C 7
ATOM 11808 O O . LEU A 1 13 ? 4.735 4.495 -2.512 1.00 0.00 274 LEU A O 7
ATOM 11824 N N . LYS A 1 14 ? 4.998 6.570 -1.699 1.00 0.00 275 LYS A N 7
ATOM 11825 C CA . LYS A 1 14 ? 5.228 7.158 -3.013 1.00 0.00 275 LYS A CA 7
ATOM 11826 C C . LYS A 1 14 ? 6.251 6.362 -3.809 1.00 0.00 275 LYS A C 7
ATOM 11827 O O . LYS A 1 14 ? 6.075 6.139 -5.004 1.00 0.00 275 LYS A O 7
ATOM 11846 N N . ARG A 1 15 ? 7.318 5.935 -3.147 1.00 0.00 276 ARG A N 7
ATOM 11847 C CA . ARG A 1 15 ? 8.356 5.164 -3.812 1.00 0.00 276 ARG A CA 7
ATOM 11848 C C . ARG A 1 15 ? 8.002 3.680 -3.833 1.00 0.00 276 ARG A C 7
ATOM 11849 O O . ARG A 1 15 ? 8.079 3.025 -4.871 1.00 0.00 276 ARG A O 7
ATOM 11870 N N . PHE A 1 16 ? 7.641 3.155 -2.671 1.00 0.00 277 PHE A N 7
ATOM 11871 C CA . PHE A 1 16 ? 7.306 1.745 -2.530 1.00 0.00 277 PHE A CA 7
ATOM 11872 C C . PHE A 1 16 ? 6.239 1.279 -3.518 1.00 0.00 277 PHE A C 7
ATOM 11873 O O . PHE A 1 16 ? 6.258 0.132 -3.965 1.00 0.00 277 PHE A O 7
ATOM 11890 N N . LEU A 1 17 ? 5.305 2.154 -3.839 1.00 0.00 278 LEU A N 7
ATOM 11891 C CA . LEU A 1 17 ? 4.218 1.810 -4.756 1.00 0.00 278 LEU A CA 7
ATOM 11892 C C . LEU A 1 17 ? 4.682 1.797 -6.215 1.00 0.00 278 LEU A C 7
ATOM 11893 O O . LEU A 1 17 ? 4.093 1.114 -7.054 1.00 0.00 278 LEU A O 7
ATOM 11909 N N . THR A 1 18 ? 5.716 2.577 -6.516 1.00 0.00 279 THR A N 7
ATOM 11910 C CA . THR A 1 18 ? 6.240 2.688 -7.880 1.00 0.00 279 THR A CA 7
ATOM 11911 C C . THR A 1 18 ? 6.514 1.333 -8.524 1.00 0.00 279 THR A C 7
ATOM 11912 O O . THR A 1 18 ? 6.180 1.118 -9.689 1.00 0.00 279 THR A O 7
ATOM 11923 N N . THR A 1 19 ? 7.140 0.428 -7.783 1.00 0.00 280 THR A N 7
ATOM 11924 C CA . THR A 1 19 ? 7.466 -0.886 -8.324 1.00 0.00 280 THR A CA 7
ATOM 11925 C C . THR A 1 19 ? 6.276 -1.826 -8.259 1.00 0.00 280 THR A C 7
ATOM 11926 O O . THR A 1 19 ? 6.082 -2.654 -9.145 1.00 0.00 280 THR A O 7
ATOM 11937 N N . LEU A 1 20 ? 5.494 -1.704 -7.196 1.00 0.00 281 LEU A N 7
ATOM 11938 C CA . LEU A 1 20 ? 4.336 -2.555 -6.996 1.00 0.00 281 LEU A CA 7
ATOM 11939 C C . LEU A 1 20 ? 3.396 -2.496 -8.194 1.00 0.00 281 LEU A C 7
ATOM 11940 O O . LEU A 1 20 ? 2.900 -3.522 -8.655 1.00 0.00 281 LEU A O 7
ATOM 11956 N N . GLN A 1 21 ? 3.161 -1.292 -8.696 1.00 0.00 282 GLN A N 7
ATOM 11957 C CA . GLN A 1 21 ? 2.281 -1.099 -9.843 1.00 0.00 282 GLN A CA 7
ATOM 11958 C C . GLN A 1 21 ? 2.816 -1.808 -11.083 1.00 0.00 282 GLN A C 7
ATOM 11959 O O . GLN A 1 21 ? 2.077 -2.515 -11.768 1.00 0.00 282 GLN A O 7
ATOM 11973 N N . GLN A 1 22 ? 4.096 -1.613 -11.369 1.00 0.00 283 GLN A N 7
ATOM 11974 C CA . GLN A 1 22 ? 4.721 -2.230 -12.535 1.00 0.00 283 GLN A CA 7
ATOM 11975 C C . GLN A 1 22 ? 5.030 -3.703 -12.295 1.00 0.00 283 GLN A C 7
ATOM 11976 O O . GLN A 1 22 ? 5.108 -4.486 -13.243 1.00 0.00 283 GLN A O 7
ATOM 11990 N N . PHE A 1 23 ? 5.200 -4.082 -11.034 1.00 0.00 284 PHE A N 7
ATOM 11991 C CA . PHE A 1 23 ? 5.491 -5.465 -10.699 1.00 0.00 284 PHE A CA 7
ATOM 11992 C C . PHE A 1 23 ? 4.363 -6.371 -11.176 1.00 0.00 284 PHE A C 7
ATOM 11993 O O . PHE A 1 23 ? 4.581 -7.536 -11.506 1.00 0.00 284 PHE A O 7
ATOM 12010 N N . GLY A 1 24 ? 3.155 -5.819 -11.217 1.00 0.00 285 GLY A N 7
ATOM 12011 C CA . GLY A 1 24 ? 2.007 -6.580 -11.660 1.00 0.00 285 GLY A CA 7
ATOM 12012 C C . GLY A 1 24 ? 1.439 -6.072 -12.969 1.00 0.00 285 GLY A C 7
ATOM 12013 O O . GLY A 1 24 ? 0.344 -6.466 -13.369 1.00 0.00 285 GLY A O 7
ATOM 12017 N N . ASN A 1 25 ? 2.179 -5.196 -13.643 1.00 0.00 286 ASN A N 7
ATOM 12018 C CA . ASN A 1 25 ? 1.729 -4.640 -14.914 1.00 0.00 286 ASN A CA 7
ATOM 12019 C C . ASN A 1 25 ? 1.873 -5.653 -16.050 1.00 0.00 286 ASN A C 7
ATOM 12020 O O . ASN A 1 25 ? 2.125 -5.277 -17.194 1.00 0.00 286 ASN A O 7
ATOM 12031 N N . ASP A 1 26 ? 1.718 -6.938 -15.732 1.00 0.00 287 ASP A N 7
ATOM 12032 C CA . ASP A 1 26 ? 1.840 -7.986 -16.738 1.00 0.00 287 ASP A CA 7
ATOM 12033 C C . ASP A 1 26 ? 0.873 -9.147 -16.482 1.00 0.00 287 ASP A C 7
ATOM 12034 O O . ASP A 1 26 ? 0.884 -10.133 -17.219 1.00 0.00 287 ASP A O 7
ATOM 12043 N N . ILE A 1 27 ? 0.033 -9.035 -15.451 1.00 0.00 288 ILE A N 7
ATOM 12044 C CA . ILE A 1 27 ? -0.922 -10.085 -15.146 1.00 0.00 288 ILE A CA 7
ATOM 12045 C C . ILE A 1 27 ? -2.132 -9.976 -16.074 1.00 0.00 288 ILE A C 7
ATOM 12046 O O . ILE A 1 27 ? -2.710 -10.984 -16.481 1.00 0.00 288 ILE A O 7
ATOM 12062 N N . SER A 1 28 ? -2.496 -8.739 -16.411 1.00 0.00 289 SER A N 7
ATOM 12063 C CA . SER A 1 28 ? -3.625 -8.477 -17.305 1.00 0.00 289 SER A CA 7
ATOM 12064 C C . SER A 1 28 ? -3.799 -6.973 -17.519 1.00 0.00 289 SER A C 7
ATOM 12065 O O . SER A 1 28 ? -3.301 -6.168 -16.734 1.00 0.00 289 SER A O 7
ATOM 12073 N N . PRO A 1 29 ? -4.512 -6.568 -18.585 1.00 0.00 290 PRO A N 7
ATOM 12074 C CA . PRO A 1 29 ? -4.743 -5.150 -18.882 1.00 0.00 290 PRO A CA 7
ATOM 12075 C C . PRO A 1 29 ? -5.404 -4.409 -17.719 1.00 0.00 290 PRO A C 7
ATOM 12076 O O . PRO A 1 29 ? -5.430 -3.179 -17.694 1.00 0.00 290 PRO A O 7
ATOM 12087 N N . GLU A 1 30 ? -5.943 -5.163 -16.763 1.00 0.00 291 GLU A N 7
ATOM 12088 C CA . GLU A 1 30 ? -6.609 -4.580 -15.603 1.00 0.00 291 GLU A CA 7
ATOM 12089 C C . GLU A 1 30 ? -5.628 -4.314 -14.472 1.00 0.00 291 GLU A C 7
ATOM 12090 O O . GLU A 1 30 ? -5.654 -3.257 -13.849 1.00 0.00 291 GLU A O 7
ATOM 12102 N N . ILE A 1 31 ? -4.788 -5.299 -14.206 1.00 0.00 292 ILE A N 7
ATOM 12103 C CA . ILE A 1 31 ? -3.792 -5.204 -13.132 1.00 0.00 292 ILE A CA 7
ATOM 12104 C C . ILE A 1 31 ? -3.137 -3.839 -13.120 1.00 0.00 292 ILE A C 7
ATOM 12105 O O . ILE A 1 31 ? -3.032 -3.199 -12.073 1.00 0.00 292 ILE A O 7
ATOM 12121 N N . GLY A 1 32 ? -2.729 -3.380 -14.296 1.00 0.00 293 GLY A N 7
ATOM 12122 C CA . GLY A 1 32 ? -2.128 -2.063 -14.384 1.00 0.00 293 GLY A CA 7
ATOM 12123 C C . GLY A 1 32 ? -3.032 -1.034 -13.745 1.00 0.00 293 GLY A C 7
ATOM 12124 O O . GLY A 1 32 ? -2.573 -0.082 -13.116 1.00 0.00 293 GLY A O 7
ATOM 12128 N N . GLU A 1 33 ? -4.331 -1.271 -13.883 1.00 0.00 294 GLU A N 7
ATOM 12129 C CA . GLU A 1 33 ? -5.345 -0.415 -13.296 1.00 0.00 294 GLU A CA 7
ATOM 12130 C C . GLU A 1 33 ? -5.638 -0.856 -11.861 1.00 0.00 294 GLU A C 7
ATOM 12131 O O . GLU A 1 33 ? -6.012 -0.044 -11.016 1.00 0.00 294 GLU A O 7
ATOM 12143 N N . ARG A 1 34 ? -5.470 -2.156 -11.591 1.00 0.00 295 ARG A N 7
ATOM 12144 C CA . ARG A 1 34 ? -5.723 -2.700 -10.262 1.00 0.00 295 ARG A CA 7
ATOM 12145 C C . ARG A 1 34 ? -4.786 -2.093 -9.225 1.00 0.00 295 ARG A C 7
ATOM 12146 O O . ARG A 1 34 ? -5.233 -1.506 -8.247 1.00 0.00 295 ARG A O 7
ATOM 12167 N N . VAL A 1 35 ? -3.485 -2.217 -9.440 1.00 0.00 296 VAL A N 7
ATOM 12168 C CA . VAL A 1 35 ? -2.525 -1.655 -8.500 1.00 0.00 296 VAL A CA 7
ATOM 12169 C C . VAL A 1 35 ? -2.798 -0.175 -8.282 1.00 0.00 296 VAL A C 7
ATOM 12170 O O . VAL A 1 35 ? -2.732 0.320 -7.157 1.00 0.00 296 VAL A O 7
ATOM 12183 N N . ARG A 1 36 ? -3.113 0.522 -9.365 1.00 0.00 297 ARG A N 7
ATOM 12184 C CA . ARG A 1 36 ? -3.405 1.943 -9.291 1.00 0.00 297 ARG A CA 7
ATOM 12185 C C . ARG A 1 36 ? -4.684 2.189 -8.495 1.00 0.00 297 ARG A C 7
ATOM 12186 O O . ARG A 1 36 ? -4.710 3.024 -7.593 1.00 0.00 297 ARG A O 7
ATOM 12207 N N . THR A 1 37 ? -5.739 1.440 -8.814 1.00 0.00 298 THR A N 7
ATOM 12208 C CA . THR A 1 37 ? -7.008 1.581 -8.108 1.00 0.00 298 THR A CA 7
ATOM 12209 C C . THR A 1 37 ? -6.862 1.191 -6.639 1.00 0.00 298 THR A C 7
ATOM 12210 O O . THR A 1 37 ? -7.485 1.794 -5.767 1.00 0.00 298 THR A O 7
ATOM 12221 N N . LEU A 1 38 ? -6.031 0.185 -6.364 1.00 0.00 299 LEU A N 7
ATOM 12222 C CA . LEU A 1 38 ? -5.814 -0.259 -4.995 1.00 0.00 299 LEU A CA 7
ATOM 12223 C C . LEU A 1 38 ? -5.345 0.904 -4.122 1.00 0.00 299 LEU A C 7
ATOM 12224 O O . LEU A 1 38 ? -5.893 1.148 -3.048 1.00 0.00 299 LEU A O 7
ATOM 12240 N N . VAL A 1 39 ? -4.325 1.620 -4.595 1.00 0.00 300 VAL A N 7
ATOM 12241 C CA . VAL A 1 39 ? -3.781 2.760 -3.856 1.00 0.00 300 VAL A CA 7
ATOM 12242 C C . VAL A 1 39 ? -4.808 3.879 -3.734 1.00 0.00 300 VAL A C 7
ATOM 12243 O O . VAL A 1 39 ? -5.068 4.374 -2.636 1.00 0.00 300 VAL A O 7
ATOM 12256 N N . LEU A 1 40 ? -5.396 4.274 -4.859 1.00 0.00 301 LEU A N 7
ATOM 12257 C CA . LEU A 1 40 ? -6.399 5.332 -4.861 1.00 0.00 301 LEU A CA 7
ATOM 12258 C C . LEU A 1 40 ? -7.590 4.936 -3.997 1.00 0.00 301 LEU A C 7
ATOM 12259 O O . LEU A 1 40 ? -8.248 5.786 -3.395 1.00 0.00 301 LEU A O 7
ATOM 12275 N N . GLY A 1 41 ? -7.851 3.636 -3.929 1.00 0.00 302 GLY A N 7
ATOM 12276 C CA . GLY A 1 41 ? -8.953 3.149 -3.123 1.00 0.00 302 GLY A CA 7
ATOM 12277 C C . GLY A 1 41 ? -8.658 3.259 -1.640 1.00 0.00 302 GLY A C 7
ATOM 12278 O O . GLY A 1 41 ? -9.474 3.763 -0.869 1.00 0.00 302 GLY A O 7
ATOM 12282 N N . LEU A 1 42 ? -7.483 2.784 -1.249 1.00 0.00 303 LEU A N 7
ATOM 12283 C CA . LEU A 1 42 ? -7.043 2.808 0.139 1.00 0.00 303 LEU A CA 7
ATOM 12284 C C . LEU A 1 42 ? -7.022 4.229 0.693 1.00 0.00 303 LEU A C 7
ATOM 12285 O O . LEU A 1 42 ? -7.279 4.448 1.875 1.00 0.00 303 LEU A O 7
ATOM 12301 N N . VAL A 1 43 ? -6.720 5.188 -0.171 1.00 0.00 304 VAL A N 7
ATOM 12302 C CA . VAL A 1 43 ? -6.670 6.587 0.229 1.00 0.00 304 VAL A CA 7
ATOM 12303 C C . VAL A 1 43 ? -8.069 7.188 0.278 1.00 0.00 304 VAL A C 7
ATOM 12304 O O . VAL A 1 43 ? -8.348 8.074 1.086 1.00 0.00 304 VAL A O 7
ATOM 12317 N N . ASN A 1 44 ? -8.948 6.693 -0.590 1.00 0.00 305 ASN A N 7
ATOM 12318 C CA . ASN A 1 44 ? -10.325 7.172 -0.649 1.00 0.00 305 ASN A CA 7
ATOM 12319 C C . ASN A 1 44 ? -11.148 6.655 0.534 1.00 0.00 305 ASN A C 7
ATOM 12320 O O . ASN A 1 44 ? -12.368 6.813 0.561 1.00 0.00 305 ASN A O 7
ATOM 12331 N N . SER A 1 45 ? -10.479 6.030 1.507 1.00 0.00 306 SER A N 7
ATOM 12332 C CA . SER A 1 45 ? -11.155 5.488 2.682 1.00 0.00 306 SER A CA 7
ATOM 12333 C C . SER A 1 45 ? -12.148 4.394 2.294 1.00 0.00 306 SER A C 7
ATOM 12334 O O . SER A 1 45 ? -12.987 3.997 3.101 1.00 0.00 306 SER A O 7
ATOM 12342 N N . THR A 1 46 ? -12.048 3.911 1.058 1.00 0.00 307 THR A N 7
ATOM 12343 C CA . THR A 1 46 ? -12.936 2.864 0.570 1.00 0.00 307 THR A CA 7
ATOM 12344 C C . THR A 1 46 ? -12.267 1.490 0.628 1.00 0.00 307 THR A C 7
ATOM 12345 O O . THR A 1 46 ? -12.883 0.476 0.300 1.00 0.00 307 THR A O 7
ATOM 12356 N N . LEU A 1 47 ? -11.003 1.457 1.040 1.00 0.00 308 LEU A N 7
ATOM 12357 C CA . LEU A 1 47 ? -10.263 0.207 1.130 1.00 0.00 308 LEU A CA 7
ATOM 12358 C C . LEU A 1 47 ? -9.898 -0.098 2.581 1.00 0.00 308 LEU A C 7
ATOM 12359 O O . LEU A 1 47 ? -10.502 0.434 3.514 1.00 0.00 308 LEU A O 7
ATOM 12375 N N . THR A 1 48 ? -8.910 -0.957 2.755 1.00 0.00 309 THR A N 7
ATOM 12376 C CA . THR A 1 48 ? -8.440 -1.355 4.064 1.00 0.00 309 THR A CA 7
ATOM 12377 C C . THR A 1 48 ? -7.089 -2.026 3.930 1.00 0.00 309 THR A C 7
ATOM 12378 O O . THR A 1 48 ? -6.732 -2.530 2.869 1.00 0.00 309 THR A O 7
ATOM 12389 N N . ILE A 1 49 ? -6.347 -2.022 5.009 1.00 0.00 310 ILE A N 7
ATOM 12390 C CA . ILE A 1 49 ? -5.032 -2.615 5.039 1.00 0.00 310 ILE A CA 7
ATOM 12391 C C . ILE A 1 49 ? -5.086 -4.080 4.649 1.00 0.00 310 ILE A C 7
ATOM 12392 O O . ILE A 1 49 ? -4.373 -4.533 3.753 1.00 0.00 310 ILE A O 7
ATOM 12408 N N . GLU A 1 50 ? -5.935 -4.810 5.344 1.00 0.00 311 GLU A N 7
ATOM 12409 C CA . GLU A 1 50 ? -6.102 -6.232 5.098 1.00 0.00 311 GLU A CA 7
ATOM 12410 C C . GLU A 1 50 ? -6.471 -6.492 3.645 1.00 0.00 311 GLU A C 7
ATOM 12411 O O . GLU A 1 50 ? -6.042 -7.479 3.064 1.00 0.00 311 GLU A O 7
ATOM 12423 N N . GLU A 1 51 ? -7.268 -5.596 3.068 1.00 0.00 312 GLU A N 7
ATOM 12424 C CA . GLU A 1 51 ? -7.702 -5.720 1.677 1.00 0.00 312 GLU A CA 7
ATOM 12425 C C . GLU A 1 51 ? -6.622 -5.244 0.706 1.00 0.00 312 GLU A C 7
ATOM 12426 O O . GLU A 1 51 ? -6.245 -5.958 -0.222 1.00 0.00 312 GLU A O 7
ATOM 12438 N N . PHE A 1 52 ? -6.144 -4.024 0.925 1.00 0.00 313 PHE A N 7
ATOM 12439 C CA . PHE A 1 52 ? -5.119 -3.417 0.077 1.00 0.00 313 PHE A CA 7
ATOM 12440 C C . PHE A 1 52 ? -3.921 -4.339 -0.092 1.00 0.00 313 PHE A C 7
ATOM 12441 O O . PHE A 1 52 ? -3.592 -4.743 -1.206 1.00 0.00 313 PHE A O 7
ATOM 12458 N N . HIS A 1 53 ? -3.273 -4.669 1.017 1.00 0.00 314 HIS A N 7
ATOM 12459 C CA . HIS A 1 53 ? -2.111 -5.540 0.978 1.00 0.00 314 HIS A CA 7
ATOM 12460 C C . HIS A 1 53 ? -2.469 -6.872 0.346 1.00 0.00 314 HIS A C 7
ATOM 12461 O O . HIS A 1 53 ? -1.673 -7.462 -0.381 1.00 0.00 314 HIS A O 7
ATOM 12476 N N . SER A 1 54 ? -3.676 -7.331 0.634 1.00 0.00 315 SER A N 7
ATOM 12477 C CA . SER A 1 54 ? -4.175 -8.597 0.101 1.00 0.00 315 SER A CA 7
ATOM 12478 C C . SER A 1 54 ? -4.362 -8.533 -1.413 1.00 0.00 315 SER A C 7
ATOM 12479 O O . SER A 1 54 ? -3.984 -9.455 -2.136 1.00 0.00 315 SER A O 7
ATOM 12487 N N . LYS A 1 55 ? -4.958 -7.449 -1.890 1.00 0.00 316 LYS A N 7
ATOM 12488 C CA . LYS A 1 55 ? -5.198 -7.279 -3.316 1.00 0.00 316 LYS A CA 7
ATOM 12489 C C . LYS A 1 55 ? -3.910 -6.874 -4.032 1.00 0.00 316 LYS A C 7
ATOM 12490 O O . LYS A 1 55 ? -3.571 -7.428 -5.078 1.00 0.00 316 LYS A O 7
ATOM 12509 N N . LEU A 1 56 ? -3.194 -5.907 -3.457 1.00 0.00 317 LEU A N 7
ATOM 12510 C CA . LEU A 1 56 ? -1.941 -5.430 -4.035 1.00 0.00 317 LEU A CA 7
ATOM 12511 C C . LEU A 1 56 ? -0.907 -6.548 -4.100 1.00 0.00 317 LEU A C 7
ATOM 12512 O O . LEU A 1 56 ? -0.172 -6.667 -5.081 1.00 0.00 317 LEU A O 7
ATOM 12528 N N . GLN A 1 57 ? -0.851 -7.368 -3.056 1.00 0.00 318 GLN A N 7
ATOM 12529 C CA . GLN A 1 57 ? 0.099 -8.470 -3.023 1.00 0.00 318 GLN A CA 7
ATOM 12530 C C . GLN A 1 57 ? -0.179 -9.429 -4.166 1.00 0.00 318 GLN A C 7
ATOM 12531 O O . GLN A 1 57 ? 0.734 -10.029 -4.723 1.00 0.00 318 GLN A O 7
ATOM 12545 N N . GLU A 1 58 ? -1.449 -9.560 -4.516 1.00 0.00 319 GLU A N 7
ATOM 12546 C CA . GLU A 1 58 ? -1.842 -10.440 -5.600 1.00 0.00 319 GLU A CA 7
ATOM 12547 C C . GLU A 1 58 ? -1.550 -9.819 -6.959 1.00 0.00 319 GLU A C 7
ATOM 12548 O O . GLU A 1 58 ? -1.205 -10.522 -7.908 1.00 0.00 319 GLU A O 7
ATOM 12560 N N . ALA A 1 59 ? -1.720 -8.506 -7.059 1.00 0.00 320 ALA A N 7
ATOM 12561 C CA . ALA A 1 59 ? -1.502 -7.810 -8.318 1.00 0.00 320 ALA A CA 7
ATOM 12562 C C . ALA A 1 59 ? -0.031 -7.473 -8.556 1.00 0.00 320 ALA A C 7
ATOM 12563 O O . ALA A 1 59 ? 0.498 -7.716 -9.636 1.00 0.00 320 ALA A O 7
ATOM 12570 N N . THR A 1 60 ? 0.615 -6.886 -7.556 1.00 0.00 321 THR A N 7
ATOM 12571 C CA . THR A 1 60 ? 2.015 -6.475 -7.680 1.00 0.00 321 THR A CA 7
ATOM 12572 C C . THR A 1 60 ? 2.987 -7.641 -7.517 1.00 0.00 321 THR A C 7
ATOM 12573 O O . THR A 1 60 ? 4.047 -7.651 -8.136 1.00 0.00 321 THR A O 7
ATOM 12584 N N . ASN A 1 61 ? 2.613 -8.621 -6.699 1.00 0.00 322 ASN A N 7
ATOM 12585 C CA . ASN A 1 61 ? 3.441 -9.814 -6.445 1.00 0.00 322 ASN A CA 7
ATOM 12586 C C . ASN A 1 61 ? 3.309 -10.239 -4.988 1.00 0.00 322 ASN A C 7
ATOM 12587 O O . ASN A 1 61 ? 3.072 -9.409 -4.108 1.00 0.00 322 ASN A O 7
ATOM 12598 N N . PHE A 1 62 ? 3.458 -11.532 -4.740 1.00 0.00 323 PHE A N 7
ATOM 12599 C CA . PHE A 1 62 ? 3.352 -12.074 -3.390 1.00 0.00 323 PHE A CA 7
ATOM 12600 C C . PHE A 1 62 ? 4.713 -12.180 -2.695 1.00 0.00 323 PHE A C 7
ATOM 12601 O O . PHE A 1 62 ? 4.853 -11.786 -1.537 1.00 0.00 323 PHE A O 7
ATOM 12618 N N . PRO A 1 63 ? 5.735 -12.733 -3.384 1.00 0.00 324 PRO A N 7
ATOM 12619 C CA . PRO A 1 63 ? 7.077 -12.906 -2.814 1.00 0.00 324 PRO A CA 7
ATOM 12620 C C . PRO A 1 63 ? 7.601 -11.676 -2.090 1.00 0.00 324 PRO A C 7
ATOM 12621 O O . PRO A 1 63 ? 8.550 -11.771 -1.311 1.00 0.00 324 PRO A O 7
ATOM 12632 N N . LEU A 1 64 ? 7.008 -10.522 -2.353 1.00 0.00 325 LEU A N 7
ATOM 12633 C CA . LEU A 1 64 ? 7.463 -9.301 -1.717 1.00 0.00 325 LEU A CA 7
ATOM 12634 C C . LEU A 1 64 ? 6.326 -8.571 -0.995 1.00 0.00 325 LEU A C 7
ATOM 12635 O O . LEU A 1 64 ? 6.478 -7.422 -0.582 1.00 0.00 325 LEU A O 7
ATOM 12651 N N . ARG A 1 65 ? 5.192 -9.258 -0.819 1.00 0.00 326 ARG A N 7
ATOM 12652 C CA . ARG A 1 65 ? 4.048 -8.681 -0.119 1.00 0.00 326 ARG A CA 7
ATOM 12653 C C . ARG A 1 65 ? 3.562 -9.593 1.012 1.00 0.00 326 ARG A C 7
ATOM 12654 O O . ARG A 1 65 ? 2.362 -9.829 1.147 1.00 0.00 326 ARG A O 7
ATOM 12675 N N . PRO A 1 66 ? 4.484 -10.133 1.840 1.00 0.00 327 PRO A N 7
ATOM 12676 C CA . PRO A 1 66 ? 4.135 -11.020 2.943 1.00 0.00 327 PRO A CA 7
ATOM 12677 C C . PRO A 1 66 ? 3.993 -10.287 4.285 1.00 0.00 327 PRO A C 7
ATOM 12678 O O . PRO A 1 66 ? 2.974 -10.411 4.964 1.00 0.00 327 PRO A O 7
ATOM 12689 N N . PHE A 1 67 ? 5.028 -9.539 4.663 1.00 0.00 328 PHE A N 7
ATOM 12690 C CA . PHE A 1 67 ? 5.038 -8.797 5.920 1.00 0.00 328 PHE A CA 7
ATOM 12691 C C . PHE A 1 67 ? 4.906 -7.293 5.679 1.00 0.00 328 PHE A C 7
ATOM 12692 O O . PHE A 1 67 ? 5.171 -6.493 6.575 1.00 0.00 328 PHE A O 7
ATOM 12709 N N . VAL A 1 68 ? 4.520 -6.912 4.458 1.00 0.00 329 VAL A N 7
ATOM 12710 C CA . VAL A 1 68 ? 4.368 -5.501 4.098 1.00 0.00 329 VAL A CA 7
ATOM 12711 C C . VAL A 1 68 ? 3.075 -4.901 4.657 1.00 0.00 329 VAL A C 7
ATOM 12712 O O . VAL A 1 68 ? 3.011 -3.702 4.929 1.00 0.00 329 VAL A O 7
ATOM 12725 N N . ILE A 1 69 ? 2.036 -5.730 4.808 1.00 0.00 330 ILE A N 7
ATOM 12726 C CA . ILE A 1 69 ? 0.746 -5.253 5.315 1.00 0.00 330 ILE A CA 7
ATOM 12727 C C . ILE A 1 69 ? 0.882 -4.383 6.575 1.00 0.00 330 ILE A C 7
ATOM 12728 O O . ILE A 1 69 ? 0.164 -3.395 6.705 1.00 0.00 330 ILE A O 7
ATOM 12744 N N . PRO A 1 70 ? 1.791 -4.712 7.526 1.00 0.00 331 PRO A N 7
ATOM 12745 C CA . PRO A 1 70 ? 1.957 -3.913 8.749 1.00 0.00 331 PRO A CA 7
ATOM 12746 C C . PRO A 1 70 ? 2.518 -2.527 8.471 1.00 0.00 331 PRO A C 7
ATOM 12747 O O . PRO A 1 70 ? 2.015 -1.530 8.989 1.00 0.00 331 PRO A O 7
ATOM 12758 N N . PHE A 1 71 ? 3.559 -2.466 7.654 1.00 0.00 332 PHE A N 7
ATOM 12759 C CA . PHE A 1 71 ? 4.181 -1.196 7.315 1.00 0.00 332 PHE A CA 7
ATOM 12760 C C . PHE A 1 71 ? 3.151 -0.238 6.713 1.00 0.00 332 PHE A C 7
ATOM 12761 O O . PHE A 1 71 ? 3.077 0.929 7.096 1.00 0.00 332 PHE A O 7
ATOM 12778 N N . LEU A 1 72 ? 2.351 -0.745 5.780 1.00 0.00 333 LEU A N 7
ATOM 12779 C CA . LEU A 1 72 ? 1.315 0.058 5.137 1.00 0.00 333 LEU A CA 7
ATOM 12780 C C . LEU A 1 72 ? 0.374 0.659 6.185 1.00 0.00 333 LEU A C 7
ATOM 12781 O O . LEU A 1 72 ? -0.103 1.780 6.034 1.00 0.00 333 LEU A O 7
ATOM 12797 N N . LYS A 1 73 ? 0.111 -0.108 7.246 1.00 0.00 334 LYS A N 7
ATOM 12798 C CA . LYS A 1 73 ? -0.786 0.333 8.320 1.00 0.00 334 LYS A CA 7
ATOM 12799 C C . LYS A 1 73 ? -0.242 1.545 9.065 1.00 0.00 334 LYS A C 7
ATOM 12800 O O . LYS A 1 73 ? -1.002 2.420 9.483 1.00 0.00 334 LYS A O 7
ATOM 12819 N N . ALA A 1 74 ? 1.065 1.584 9.246 1.00 0.00 335 ALA A N 7
ATOM 12820 C CA . ALA A 1 74 ? 1.701 2.681 9.961 1.00 0.00 335 ALA A CA 7
ATOM 12821 C C . ALA A 1 74 ? 1.672 3.979 9.155 1.00 0.00 335 ALA A C 7
ATOM 12822 O O . ALA A 1 74 ? 1.500 5.064 9.709 1.00 0.00 335 ALA A O 7
ATOM 12829 N N . ASN A 1 75 ? 1.871 3.857 7.852 1.00 0.00 336 ASN A N 7
ATOM 12830 C CA . ASN A 1 75 ? 1.899 5.016 6.954 1.00 0.00 336 ASN A CA 7
ATOM 12831 C C . ASN A 1 75 ? 0.563 5.235 6.241 1.00 0.00 336 ASN A C 7
ATOM 12832 O O . ASN A 1 75 ? 0.360 6.274 5.611 1.00 0.00 336 ASN A O 7
ATOM 12843 N N . LEU A 1 76 ? -0.344 4.262 6.326 1.00 0.00 337 LEU A N 7
ATOM 12844 C CA . LEU A 1 76 ? -1.646 4.385 5.670 1.00 0.00 337 LEU A CA 7
ATOM 12845 C C . LEU A 1 76 ? -2.356 5.663 6.091 1.00 0.00 337 LEU A C 7
ATOM 12846 O O . LEU A 1 76 ? -2.917 6.372 5.257 1.00 0.00 337 LEU A O 7
ATOM 12862 N N . PRO A 1 77 ? -2.358 5.977 7.397 1.00 0.00 338 PRO A N 7
ATOM 12863 C CA . PRO A 1 77 ? -3.017 7.173 7.905 1.00 0.00 338 PRO A CA 7
ATOM 12864 C C . PRO A 1 77 ? -2.252 8.430 7.535 1.00 0.00 338 PRO A C 7
ATOM 12865 O O . PRO A 1 77 ? -2.780 9.537 7.628 1.00 0.00 338 PRO A O 7
ATOM 12876 N N . LEU A 1 78 ? -0.998 8.264 7.132 1.00 0.00 339 LEU A N 7
ATOM 12877 C CA . LEU A 1 78 ? -0.181 9.406 6.780 1.00 0.00 339 LEU A CA 7
ATOM 12878 C C . LEU A 1 78 ? -0.449 9.915 5.374 1.00 0.00 339 LEU A C 7
ATOM 12879 O O . LEU A 1 78 ? -0.632 11.114 5.156 1.00 0.00 339 LEU A O 7
ATOM 12895 N N . LEU A 1 79 ? -0.448 8.998 4.427 1.00 0.00 340 LEU A N 7
ATOM 12896 C CA . LEU A 1 79 ? -0.671 9.339 3.023 1.00 0.00 340 LEU A CA 7
ATOM 12897 C C . LEU A 1 79 ? -1.868 10.259 2.864 1.00 0.00 340 LEU A C 7
ATOM 12898 O O . LEU A 1 79 ? -1.855 11.178 2.046 1.00 0.00 340 LEU A O 7
ATOM 12914 N N . GLN A 1 80 ? -2.895 10.012 3.653 1.00 0.00 341 GLN A N 7
ATOM 12915 C CA . GLN A 1 80 ? -4.096 10.821 3.600 1.00 0.00 341 GLN A CA 7
ATOM 12916 C C . GLN A 1 80 ? -3.939 12.101 4.415 1.00 0.00 341 GLN A C 7
ATOM 12917 O O . GLN A 1 80 ? -4.266 13.186 3.945 1.00 0.00 341 GLN A O 7
ATOM 12931 N N . ARG A 1 81 ? -3.482 11.947 5.656 1.00 0.00 342 ARG A N 7
ATOM 12932 C CA . ARG A 1 81 ? -3.330 13.069 6.585 1.00 0.00 342 ARG A CA 7
ATOM 12933 C C . ARG A 1 81 ? -2.237 14.072 6.193 1.00 0.00 342 ARG A C 7
ATOM 12934 O O . ARG A 1 81 ? -2.523 15.257 6.013 1.00 0.00 342 ARG A O 7
ATOM 12955 N N . GLU A 1 82 ? -0.986 13.621 6.091 1.00 0.00 343 GLU A N 7
ATOM 12956 C CA . GLU A 1 82 ? 0.120 14.525 5.755 1.00 0.00 343 GLU A CA 7
ATOM 12957 C C . GLU A 1 82 ? -0.052 15.121 4.360 1.00 0.00 343 GLU A C 7
ATOM 12958 O O . GLU A 1 82 ? 0.189 16.310 4.158 1.00 0.00 343 GLU A O 7
ATOM 12970 N N . LEU A 1 83 ? -0.472 14.302 3.400 1.00 0.00 344 LEU A N 7
ATOM 12971 C CA . LEU A 1 83 ? -0.670 14.782 2.034 1.00 0.00 344 LEU A CA 7
ATOM 12972 C C . LEU A 1 83 ? -1.853 15.743 1.968 1.00 0.00 344 LEU A C 7
ATOM 12973 O O . LEU A 1 83 ? -1.849 16.698 1.191 1.00 0.00 344 LEU A O 7
ATOM 12989 N N . LEU A 1 84 ? -2.870 15.482 2.787 1.00 0.00 345 LEU A N 7
ATOM 12990 C CA . LEU A 1 84 ? -4.066 16.319 2.822 1.00 0.00 345 LEU A CA 7
ATOM 12991 C C . LEU A 1 84 ? -3.715 17.794 2.985 1.00 0.00 345 LEU A C 7
ATOM 12992 O O . LEU A 1 84 ? -4.410 18.667 2.466 1.00 0.00 345 LEU A O 7
ATOM 13008 N N . HIS A 1 85 ? -2.644 18.067 3.719 1.00 0.00 346 HIS A N 7
ATOM 13009 C CA . HIS A 1 85 ? -2.217 19.440 3.956 1.00 0.00 346 HIS A CA 7
ATOM 13010 C C . HIS A 1 85 ? -1.923 20.158 2.645 1.00 0.00 346 HIS A C 7
ATOM 13011 O O . HIS A 1 85 ? -2.178 21.355 2.514 1.00 0.00 346 HIS A O 7
ATOM 13026 N N . CYS A 1 86 ? -1.387 19.423 1.675 1.00 0.00 347 CYS A N 7
ATOM 13027 C CA . CYS A 1 86 ? -1.067 19.996 0.374 1.00 0.00 347 CYS A CA 7
ATOM 13028 C C . CYS A 1 86 ? -2.300 20.043 -0.515 1.00 0.00 347 CYS A C 7
ATOM 13029 O O . CYS A 1 86 ? -2.478 20.962 -1.312 1.00 0.00 347 CYS A O 7
ATOM 13037 N N . ALA A 1 87 ? -3.146 19.041 -0.364 1.00 0.00 348 ALA A N 7
ATOM 13038 C CA . ALA A 1 87 ? -4.377 18.944 -1.144 1.00 0.00 348 ALA A CA 7
ATOM 13039 C C . ALA A 1 87 ? -5.263 20.167 -0.921 1.00 0.00 348 ALA A C 7
ATOM 13040 O O . ALA A 1 87 ? -6.083 20.520 -1.769 1.00 0.00 348 ALA A O 7
ATOM 13047 N N . ARG A 1 88 ? -5.086 20.807 0.227 1.00 0.00 349 ARG A N 7
ATOM 13048 C CA . ARG A 1 88 ? -5.859 21.990 0.579 1.00 0.00 349 ARG A CA 7
ATOM 13049 C C . ARG A 1 88 ? -5.615 23.114 -0.415 1.00 0.00 349 ARG A C 7
ATOM 13050 O O . ARG A 1 88 ? -6.548 23.779 -0.865 1.00 0.00 349 ARG A O 7
ATOM 13071 N N . LEU A 1 89 ? -4.349 23.317 -0.749 1.00 0.00 350 LEU A N 7
ATOM 13072 C CA . LEU A 1 89 ? -3.965 24.360 -1.685 1.00 0.00 350 LEU A CA 7
ATOM 13073 C C . LEU A 1 89 ? -4.645 24.164 -3.037 1.00 0.00 350 LEU A C 7
ATOM 13074 O O . LEU A 1 89 ? -4.886 25.126 -3.766 1.00 0.00 350 LEU A O 7
ATOM 13090 N N . ALA A 1 90 ? -4.942 22.907 -3.367 1.00 0.00 351 ALA A N 7
ATOM 13091 C CA . ALA A 1 90 ? -5.588 22.568 -4.635 1.00 0.00 351 ALA A CA 7
ATOM 13092 C C . ALA A 1 90 ? -4.655 22.782 -5.827 1.00 0.00 351 ALA A C 7
ATOM 13093 O O . ALA A 1 90 ? -4.964 22.361 -6.943 1.00 0.00 351 ALA A O 7
ATOM 13100 N N . LYS A 1 91 ? -3.510 23.426 -5.595 1.00 0.00 352 LYS A N 7
ATOM 13101 C CA . LYS A 1 91 ? -2.541 23.677 -6.659 1.00 0.00 352 LYS A CA 7
ATOM 13102 C C . LYS A 1 91 ? -1.598 22.488 -6.833 1.00 0.00 352 LYS A C 7
ATOM 13103 O O . LYS A 1 91 ? -0.426 22.656 -7.171 1.00 0.00 352 LYS A O 7
ATOM 13122 N N . GLN A 1 92 ? -2.117 21.286 -6.601 1.00 0.00 353 GLN A N 7
ATOM 13123 C CA . GLN A 1 92 ? -1.325 20.070 -6.732 1.00 0.00 353 GLN A CA 7
ATOM 13124 C C . GLN A 1 92 ? -2.191 18.913 -7.215 1.00 0.00 353 GLN A C 7
ATOM 13125 O O . GLN A 1 92 ? -3.221 18.605 -6.616 1.00 0.00 353 GLN A O 7
ATOM 13139 N N . ASN A 1 93 ? -1.769 18.276 -8.302 1.00 0.00 354 ASN A N 7
ATOM 13140 C CA . ASN A 1 93 ? -2.510 17.153 -8.863 1.00 0.00 354 ASN A CA 7
ATOM 13141 C C . ASN A 1 93 ? -1.620 16.327 -9.788 1.00 0.00 354 ASN A C 7
ATOM 13142 O O . ASN A 1 93 ? -1.475 16.645 -10.969 1.00 0.00 354 ASN A O 7
ATOM 13153 N N . PRO A 1 94 ? -1.009 15.249 -9.264 1.00 0.00 355 PRO A N 7
ATOM 13154 C CA . PRO A 1 94 ? -0.131 14.380 -10.053 1.00 0.00 355 PRO A CA 7
ATOM 13155 C C . PRO A 1 94 ? -0.890 13.632 -11.144 1.00 0.00 355 PRO A C 7
ATOM 13156 O O . PRO A 1 94 ? -0.316 13.254 -12.166 1.00 0.00 355 PRO A O 7
ATOM 13167 N N . ALA A 1 95 ? -2.186 13.427 -10.924 1.00 0.00 356 ALA A N 7
ATOM 13168 C CA . ALA A 1 95 ? -3.025 12.729 -11.890 1.00 0.00 356 ALA A CA 7
ATOM 13169 C C . ALA A 1 95 ? -3.017 13.440 -13.241 1.00 0.00 356 ALA A C 7
ATOM 13170 O O . ALA A 1 95 ? -3.261 12.823 -14.277 1.00 0.00 356 ALA A O 7
ATOM 13177 N N . GLN A 1 96 ? -2.735 14.740 -13.223 1.00 0.00 357 GLN A N 7
ATOM 13178 C CA . GLN A 1 96 ? -2.694 15.528 -14.449 1.00 0.00 357 GLN A CA 7
ATOM 13179 C C . GLN A 1 96 ? -1.631 14.990 -15.403 1.00 0.00 357 GLN A C 7
ATOM 13180 O O . GLN A 1 96 ? -1.882 14.821 -16.597 1.00 0.00 357 GLN A O 7
ATOM 13194 N N . TYR A 1 97 ? -0.444 14.718 -14.866 1.00 0.00 358 TYR A N 7
ATOM 13195 C CA . TYR A 1 97 ? 0.656 14.194 -15.669 1.00 0.00 358 TYR A CA 7
ATOM 13196 C C . TYR A 1 97 ? 1.032 15.173 -16.785 1.00 0.00 358 TYR A C 7
ATOM 13197 O O . TYR A 1 97 ? 0.260 15.388 -17.720 1.00 0.00 358 TYR A O 7
ATOM 13215 N N . LEU A 1 98 ? 2.217 15.775 -16.671 1.00 0.00 359 LEU A N 7
ATOM 13216 C CA . LEU A 1 98 ? 2.690 16.747 -17.660 1.00 0.00 359 LEU A CA 7
ATOM 13217 C C . LEU A 1 98 ? 3.338 16.068 -18.867 1.00 0.00 359 LEU A C 7
ATOM 13218 O O . LEU A 1 98 ? 3.069 16.433 -20.012 1.00 0.00 359 LEU A O 7
ATOM 13234 N N . ALA A 1 99 ? 4.192 15.088 -18.603 1.00 0.00 360 ALA A N 7
ATOM 13235 C CA . ALA A 1 99 ? 4.886 14.363 -19.662 1.00 0.00 360 ALA A CA 7
ATOM 13236 C C . ALA A 1 99 ? 3.970 13.330 -20.296 1.00 0.00 360 ALA A C 7
ATOM 13237 O O . ALA A 1 99 ? 4.055 13.046 -21.491 1.00 0.00 360 ALA A O 7
ATOM 13244 N N . GLN A 1 100 ? 3.095 12.771 -19.476 1.00 0.00 361 GLN A N 7
ATOM 13245 C CA . GLN A 1 100 ? 2.148 11.759 -19.921 1.00 0.00 361 GLN A CA 7
ATOM 13246 C C . GLN A 1 100 ? 2.873 10.553 -20.514 1.00 0.00 361 GLN A C 7
ATOM 13247 O O . GLN A 1 100 ? 2.364 9.894 -21.420 1.00 0.00 361 GLN A O 7
ATOM 13261 N N . HIS A 1 101 ? 4.064 10.273 -19.995 1.00 0.00 362 HIS A N 7
ATOM 13262 C CA . HIS A 1 101 ? 4.862 9.148 -20.472 1.00 0.00 362 HIS A CA 7
ATOM 13263 C C . HIS A 1 101 ? 4.730 7.943 -19.544 1.00 0.00 362 HIS A C 7
ATOM 13264 O O . HIS A 1 101 ? 4.097 8.022 -18.492 1.00 0.00 362 HIS A O 7
ATOM 13279 N N . GLU A 1 102 ? 5.337 6.828 -19.946 1.00 0.00 363 GLU A N 7
ATOM 13280 C CA . GLU A 1 102 ? 5.296 5.602 -19.158 1.00 0.00 363 GLU A CA 7
ATOM 13281 C C . GLU A 1 102 ? 6.311 5.649 -18.018 1.00 0.00 363 GLU A C 7
ATOM 13282 O O . GLU A 1 102 ? 6.005 5.271 -16.888 1.00 0.00 363 GLU A O 7
ATOM 13294 N N . GLN A 1 103 ? 7.519 6.116 -18.324 1.00 0.00 364 GLN A N 7
ATOM 13295 C CA . GLN A 1 103 ? 8.576 6.209 -17.321 1.00 0.00 364 GLN A CA 7
ATOM 13296 C C . GLN A 1 103 ? 9.816 6.889 -17.895 1.00 0.00 364 GLN A C 7
ATOM 13297 O O . GLN A 1 103 ? 10.147 6.715 -19.066 1.00 0.00 364 GLN A O 7
ATOM 13311 N N . ILE B 2 1 ? 23.152 7.850 -1.829 1.00 0.00 11 ILE B N 7
ATOM 13312 C CA . ILE B 2 1 ? 22.936 6.810 -0.855 1.00 0.00 11 ILE B CA 7
ATOM 13313 C C . ILE B 2 1 ? 21.883 7.225 0.169 1.00 0.00 11 ILE B C 7
ATOM 13314 O O . ILE B 2 1 ? 22.090 8.159 0.945 1.00 0.00 11 ILE B O 7
ATOM 13330 N N . GLY B 2 2 ? 20.755 6.525 0.164 1.00 0.00 12 GLY B N 7
ATOM 13331 C CA . GLY B 2 2 ? 19.686 6.831 1.087 1.00 0.00 12 GLY B CA 7
ATOM 13332 C C . GLY B 2 2 ? 18.328 6.486 0.515 1.00 0.00 12 GLY B C 7
ATOM 13333 O O . GLY B 2 2 ? 18.182 6.335 -0.698 1.00 0.00 12 GLY B O 7
ATOM 13337 N N . THR B 2 3 ? 17.340 6.356 1.393 1.00 0.00 13 THR B N 7
ATOM 13338 C CA . THR B 2 3 ? 15.970 6.024 0.999 1.00 0.00 13 THR B CA 7
ATOM 13339 C C . THR B 2 3 ? 15.935 4.980 -0.119 1.00 0.00 13 THR B C 7
ATOM 13340 O O . THR B 2 3 ? 15.062 5.015 -0.985 1.00 0.00 13 THR B O 7
ATOM 13351 N N . ASP B 2 4 ? 16.885 4.047 -0.083 1.00 0.00 14 ASP B N 7
ATOM 13352 C CA . ASP B 2 4 ? 16.955 2.985 -1.087 1.00 0.00 14 ASP B CA 7
ATOM 13353 C C . ASP B 2 4 ? 16.310 1.705 -0.565 1.00 0.00 14 ASP B C 7
ATOM 13354 O O . ASP B 2 4 ? 15.455 1.112 -1.225 1.00 0.00 14 ASP B O 7
ATOM 13363 N N . LYS B 2 5 ? 16.726 1.284 0.628 1.00 0.00 15 LYS B N 7
ATOM 13364 C CA . LYS B 2 5 ? 16.191 0.074 1.249 1.00 0.00 15 LYS B CA 7
ATOM 13365 C C . LYS B 2 5 ? 14.685 0.184 1.491 1.00 0.00 15 LYS B C 7
ATOM 13366 O O . LYS B 2 5 ? 14.050 -0.782 1.910 1.00 0.00 15 LYS B O 7
ATOM 13385 N N . GLU B 2 6 ? 14.119 1.360 1.229 1.00 0.00 16 GLU B N 7
ATOM 13386 C CA . GLU B 2 6 ? 12.692 1.582 1.419 1.00 0.00 16 GLU B CA 7
ATOM 13387 C C . GLU B 2 6 ? 11.863 0.549 0.657 1.00 0.00 16 GLU B C 7
ATOM 13388 O O . GLU B 2 6 ? 10.798 0.135 1.116 1.00 0.00 16 GLU B O 7
ATOM 13400 N N . LEU B 2 7 ? 12.356 0.142 -0.510 1.00 0.00 17 LEU B N 7
ATOM 13401 C CA . LEU B 2 7 ? 11.658 -0.838 -1.333 1.00 0.00 17 LEU B CA 7
ATOM 13402 C C . LEU B 2 7 ? 12.108 -2.257 -0.992 1.00 0.00 17 LEU B C 7
ATOM 13403 O O . LEU B 2 7 ? 11.336 -3.207 -1.107 1.00 0.00 17 LEU B O 7
ATOM 13419 N N . SER B 2 8 ? 13.361 -2.387 -0.575 1.00 0.00 18 SER B N 7
ATOM 13420 C CA . SER B 2 8 ? 13.926 -3.689 -0.218 1.00 0.00 18 SER B CA 7
ATOM 13421 C C . SER B 2 8 ? 13.466 -4.129 1.161 1.00 0.00 18 SER B C 7
ATOM 13422 O O . SER B 2 8 ? 13.435 -5.321 1.463 1.00 0.00 18 SER B O 7
ATOM 13430 N N . ASP B 2 9 ? 13.121 -3.164 2.001 1.00 0.00 19 ASP B N 7
ATOM 13431 C CA . ASP B 2 9 ? 12.680 -3.468 3.352 1.00 0.00 19 ASP B CA 7
ATOM 13432 C C . ASP B 2 9 ? 11.463 -4.373 3.329 1.00 0.00 19 ASP B C 7
ATOM 13433 O O . ASP B 2 9 ? 11.275 -5.190 4.228 1.00 0.00 19 ASP B O 7
ATOM 13442 N N . LEU B 2 10 ? 10.628 -4.213 2.310 1.00 0.00 20 LEU B N 7
ATOM 13443 C CA . LEU B 2 10 ? 9.422 -5.012 2.206 1.00 0.00 20 LEU B CA 7
ATOM 13444 C C . LEU B 2 10 ? 9.359 -5.780 0.883 1.00 0.00 20 LEU B C 7
ATOM 13445 O O . LEU B 2 10 ? 8.546 -6.689 0.732 1.00 0.00 20 LEU B O 7
ATOM 13461 N N . LEU B 2 11 ? 10.223 -5.429 -0.072 1.00 0.00 21 LEU B N 7
ATOM 13462 C CA . LEU B 2 11 ? 10.244 -6.125 -1.363 1.00 0.00 21 LEU B CA 7
ATOM 13463 C C . LEU B 2 11 ? 11.640 -6.689 -1.649 1.00 0.00 21 LEU B C 7
ATOM 13464 O O . LEU B 2 11 ? 12.525 -6.636 -0.795 1.00 0.00 21 LEU B O 7
ATOM 13480 N N . ASP B 2 12 ? 11.833 -7.239 -2.850 1.00 0.00 22 ASP B N 7
ATOM 13481 C CA . ASP B 2 12 ? 13.125 -7.817 -3.227 1.00 0.00 22 ASP B CA 7
ATOM 13482 C C . ASP B 2 12 ? 13.846 -6.944 -4.268 1.00 0.00 22 ASP B C 7
ATOM 13483 O O . ASP B 2 12 ? 14.376 -5.887 -3.926 1.00 0.00 22 ASP B O 7
ATOM 13492 N N . PHE B 2 13 ? 13.864 -7.375 -5.534 1.00 0.00 23 PHE B N 7
ATOM 13493 C CA . PHE B 2 13 ? 14.515 -6.614 -6.599 1.00 0.00 23 PHE B CA 7
ATOM 13494 C C . PHE B 2 13 ? 13.847 -5.257 -6.805 1.00 0.00 23 PHE B C 7
ATOM 13495 O O . PHE B 2 13 ? 14.354 -4.407 -7.537 1.00 0.00 23 PHE B O 7
ATOM 13512 N N . SER B 2 14 ? 12.703 -5.069 -6.166 1.00 0.00 24 SER B N 7
ATOM 13513 C CA . SER B 2 14 ? 11.948 -3.833 -6.276 1.00 0.00 24 SER B CA 7
ATOM 13514 C C . SER B 2 14 ? 12.742 -2.634 -5.776 1.00 0.00 24 SER B C 7
ATOM 13515 O O . SER B 2 14 ? 12.430 -1.490 -6.106 1.00 0.00 24 SER B O 7
ATOM 13523 N N . ALA B 2 15 ? 13.763 -2.894 -4.976 1.00 0.00 25 ALA B N 7
ATOM 13524 C CA . ALA B 2 15 ? 14.584 -1.825 -4.435 1.00 0.00 25 ALA B CA 7
ATOM 13525 C C . ALA B 2 15 ? 15.797 -1.562 -5.320 1.00 0.00 25 ALA B C 7
ATOM 13526 O O . ALA B 2 15 ? 16.316 -0.447 -5.362 1.00 0.00 25 ALA B O 7
ATOM 13533 N N . MET B 2 16 ? 16.232 -2.591 -6.037 1.00 0.00 26 MET B N 7
ATOM 13534 C CA . MET B 2 16 ? 17.370 -2.466 -6.937 1.00 0.00 26 MET B CA 7
ATOM 13535 C C . MET B 2 16 ? 17.088 -3.177 -8.253 1.00 0.00 26 MET B C 7
ATOM 13536 O O . MET B 2 16 ? 17.026 -4.404 -8.305 1.00 0.00 26 MET B O 7
ATOM 13550 N N . PHE B 2 17 ? 16.921 -2.397 -9.312 1.00 0.00 27 PHE B N 7
ATOM 13551 C CA . PHE B 2 17 ? 16.648 -2.950 -10.633 1.00 0.00 27 PHE B CA 7
ATOM 13552 C C . PHE B 2 17 ? 17.946 -3.172 -11.406 1.00 0.00 27 PHE B C 7
ATOM 13553 O O . PHE B 2 17 ? 17.974 -3.072 -12.632 1.00 0.00 27 PHE B O 7
ATOM 13570 N N . SER B 2 18 ? 19.021 -3.473 -10.678 1.00 0.00 28 SER B N 7
ATOM 13571 C CA . SER B 2 18 ? 20.320 -3.710 -11.293 1.00 0.00 28 SER B CA 7
ATOM 13572 C C . SER B 2 18 ? 20.777 -2.490 -12.088 1.00 0.00 28 SER B C 7
ATOM 13573 O O . SER B 2 18 ? 21.972 -2.298 -12.318 1.00 0.00 28 SER B O 7
ATOM 13581 N N . GLY A 1 1 ? 1.336 7.993 18.342 1.00 0.00 -5 GLY A N 8
ATOM 13582 C CA . GLY A 1 1 ? 1.460 9.475 18.265 1.00 0.00 -5 GLY A CA 8
ATOM 13583 C C . GLY A 1 1 ? 2.639 9.917 17.422 1.00 0.00 -5 GLY A C 8
ATOM 13584 O O . GLY A 1 1 ? 3.715 9.322 17.488 1.00 0.00 -5 GLY A O 8
ATOM 13590 N N . ALA A 1 2 ? 2.438 10.962 16.626 1.00 0.00 -4 ALA A N 8
ATOM 13591 C CA . ALA A 1 2 ? 3.494 11.482 15.765 1.00 0.00 -4 ALA A CA 8
ATOM 13592 C C . ALA A 1 2 ? 3.286 12.965 15.477 1.00 0.00 -4 ALA A C 8
ATOM 13593 O O . ALA A 1 2 ? 2.412 13.339 14.695 1.00 0.00 -4 ALA A O 8
ATOM 13600 N N . MET A 1 3 ? 4.095 13.806 16.114 1.00 0.00 -3 MET A N 8
ATOM 13601 C CA . MET A 1 3 ? 3.998 15.248 15.926 1.00 0.00 -3 MET A CA 8
ATOM 13602 C C . MET A 1 3 ? 5.092 15.749 14.987 1.00 0.00 -3 MET A C 8
ATOM 13603 O O . MET A 1 3 ? 6.245 15.904 15.389 1.00 0.00 -3 MET A O 8
ATOM 13617 N N . GLY A 1 4 ? 4.722 16.001 13.736 1.00 0.00 -2 GLY A N 8
ATOM 13618 C CA . GLY A 1 4 ? 5.684 16.482 12.763 1.00 0.00 -2 GLY A CA 8
ATOM 13619 C C . GLY A 1 4 ? 6.314 15.359 11.964 1.00 0.00 -2 GLY A C 8
ATOM 13620 O O . GLY A 1 4 ? 7.536 15.231 11.915 1.00 0.00 -2 GLY A O 8
ATOM 13624 N N . SER A 1 5 ? 5.476 14.544 11.336 1.00 0.00 -1 SER A N 8
ATOM 13625 C CA . SER A 1 5 ? 5.954 13.428 10.532 1.00 0.00 -1 SER A CA 8
ATOM 13626 C C . SER A 1 5 ? 4.888 12.999 9.537 1.00 0.00 -1 SER A C 8
ATOM 13627 O O . SER A 1 5 ? 4.101 12.094 9.807 1.00 0.00 -1 SER A O 8
ATOM 13635 N N . GLY A 1 6 ? 4.862 13.666 8.390 1.00 0.00 267 GLY A N 8
ATOM 13636 C CA . GLY A 1 6 ? 3.880 13.348 7.376 1.00 0.00 267 GLY A CA 8
ATOM 13637 C C . GLY A 1 6 ? 4.483 13.215 5.994 1.00 0.00 267 GLY A C 8
ATOM 13638 O O . GLY A 1 6 ? 4.169 12.291 5.253 1.00 0.00 267 GLY A O 8
ATOM 13642 N N . ALA A 1 7 ? 5.343 14.144 5.646 1.00 0.00 268 ALA A N 8
ATOM 13643 C CA . ALA A 1 7 ? 5.994 14.136 4.349 1.00 0.00 268 ALA A CA 8
ATOM 13644 C C . ALA A 1 7 ? 6.990 12.977 4.221 1.00 0.00 268 ALA A C 8
ATOM 13645 O O . ALA A 1 7 ? 7.366 12.598 3.112 1.00 0.00 268 ALA A O 8
ATOM 13652 N N . ARG A 1 8 ? 7.447 12.442 5.357 1.00 0.00 269 ARG A N 8
ATOM 13653 C CA . ARG A 1 8 ? 8.436 11.359 5.378 1.00 0.00 269 ARG A CA 8
ATOM 13654 C C . ARG A 1 8 ? 7.946 10.054 4.756 1.00 0.00 269 ARG A C 8
ATOM 13655 O O . ARG A 1 8 ? 8.565 9.529 3.829 1.00 0.00 269 ARG A O 8
ATOM 13676 N N . GLN A 1 9 ? 6.879 9.498 5.313 1.00 0.00 270 GLN A N 8
ATOM 13677 C CA . GLN A 1 9 ? 6.361 8.218 4.858 1.00 0.00 270 GLN A CA 8
ATOM 13678 C C . GLN A 1 9 ? 5.973 8.220 3.384 1.00 0.00 270 GLN A C 8
ATOM 13679 O O . GLN A 1 9 ? 6.077 7.195 2.709 1.00 0.00 270 GLN A O 8
ATOM 13693 N N . LEU A 1 10 ? 5.540 9.370 2.877 1.00 0.00 271 LEU A N 8
ATOM 13694 C CA . LEU A 1 10 ? 5.163 9.473 1.469 1.00 0.00 271 LEU A CA 8
ATOM 13695 C C . LEU A 1 10 ? 6.295 9.004 0.575 1.00 0.00 271 LEU A C 8
ATOM 13696 O O . LEU A 1 10 ? 6.080 8.601 -0.568 1.00 0.00 271 LEU A O 8
ATOM 13712 N N . SER A 1 11 ? 7.495 9.021 1.119 1.00 0.00 272 SER A N 8
ATOM 13713 C CA . SER A 1 11 ? 8.658 8.560 0.388 1.00 0.00 272 SER A CA 8
ATOM 13714 C C . SER A 1 11 ? 8.566 7.053 0.195 1.00 0.00 272 SER A C 8
ATOM 13715 O O . SER A 1 11 ? 8.719 6.553 -0.914 1.00 0.00 272 SER A O 8
ATOM 13723 N N . LYS A 1 12 ? 8.313 6.336 1.287 1.00 0.00 273 LYS A N 8
ATOM 13724 C CA . LYS A 1 12 ? 8.202 4.885 1.245 1.00 0.00 273 LYS A CA 8
ATOM 13725 C C . LYS A 1 12 ? 6.973 4.441 0.463 1.00 0.00 273 LYS A C 8
ATOM 13726 O O . LYS A 1 12 ? 7.047 3.514 -0.339 1.00 0.00 273 LYS A O 8
ATOM 13745 N N . LEU A 1 13 ? 5.839 5.090 0.700 1.00 0.00 274 LEU A N 8
ATOM 13746 C CA . LEU A 1 13 ? 4.613 4.722 0.011 1.00 0.00 274 LEU A CA 8
ATOM 13747 C C . LEU A 1 13 ? 4.712 4.998 -1.481 1.00 0.00 274 LEU A C 8
ATOM 13748 O O . LEU A 1 13 ? 4.496 4.112 -2.300 1.00 0.00 274 LEU A O 8
ATOM 13764 N N . LYS A 1 14 ? 5.043 6.231 -1.831 1.00 0.00 275 LYS A N 8
ATOM 13765 C CA . LYS A 1 14 ? 5.166 6.606 -3.233 1.00 0.00 275 LYS A CA 8
ATOM 13766 C C . LYS A 1 14 ? 6.195 5.736 -3.946 1.00 0.00 275 LYS A C 8
ATOM 13767 O O . LYS A 1 14 ? 6.061 5.452 -5.136 1.00 0.00 275 LYS A O 8
ATOM 13786 N N . ARG A 1 15 ? 7.223 5.321 -3.215 1.00 0.00 276 ARG A N 8
ATOM 13787 C CA . ARG A 1 15 ? 8.277 4.492 -3.786 1.00 0.00 276 ARG A CA 8
ATOM 13788 C C . ARG A 1 15 ? 7.879 3.020 -3.809 1.00 0.00 276 ARG A C 8
ATOM 13789 O O . ARG A 1 15 ? 7.947 2.364 -4.846 1.00 0.00 276 ARG A O 8
ATOM 13810 N N . PHE A 1 16 ? 7.493 2.501 -2.650 1.00 0.00 277 PHE A N 8
ATOM 13811 C CA . PHE A 1 16 ? 7.117 1.098 -2.522 1.00 0.00 277 PHE A CA 8
ATOM 13812 C C . PHE A 1 16 ? 6.105 0.679 -3.580 1.00 0.00 277 PHE A C 8
ATOM 13813 O O . PHE A 1 16 ? 6.227 -0.392 -4.170 1.00 0.00 277 PHE A O 8
ATOM 13830 N N . LEU A 1 17 ? 5.110 1.520 -3.811 1.00 0.00 278 LEU A N 8
ATOM 13831 C CA . LEU A 1 17 ? 4.074 1.221 -4.793 1.00 0.00 278 LEU A CA 8
ATOM 13832 C C . LEU A 1 17 ? 4.657 1.054 -6.195 1.00 0.00 278 LEU A C 8
ATOM 13833 O O . LEU A 1 17 ? 4.118 0.308 -7.014 1.00 0.00 278 LEU A O 8
ATOM 13849 N N . THR A 1 18 ? 5.747 1.761 -6.473 1.00 0.00 279 THR A N 8
ATOM 13850 C CA . THR A 1 18 ? 6.390 1.698 -7.786 1.00 0.00 279 THR A CA 8
ATOM 13851 C C . THR A 1 18 ? 6.716 0.262 -8.189 1.00 0.00 279 THR A C 8
ATOM 13852 O O . THR A 1 18 ? 6.384 -0.171 -9.291 1.00 0.00 279 THR A O 8
ATOM 13863 N N . THR A 1 19 ? 7.374 -0.470 -7.296 1.00 0.00 280 THR A N 8
ATOM 13864 C CA . THR A 1 19 ? 7.747 -1.852 -7.573 1.00 0.00 280 THR A CA 8
ATOM 13865 C C . THR A 1 19 ? 6.519 -2.750 -7.592 1.00 0.00 280 THR A C 8
ATOM 13866 O O . THR A 1 19 ? 6.368 -3.597 -8.473 1.00 0.00 280 THR A O 8
ATOM 13877 N N . LEU A 1 20 ? 5.646 -2.561 -6.613 1.00 0.00 281 LEU A N 8
ATOM 13878 C CA . LEU A 1 20 ? 4.432 -3.357 -6.515 1.00 0.00 281 LEU A CA 8
ATOM 13879 C C . LEU A 1 20 ? 3.573 -3.191 -7.765 1.00 0.00 281 LEU A C 8
ATOM 13880 O O . LEU A 1 20 ? 2.863 -4.112 -8.167 1.00 0.00 281 LEU A O 8
ATOM 13896 N N . GLN A 1 21 ? 3.642 -2.014 -8.377 1.00 0.00 282 GLN A N 8
ATOM 13897 C CA . GLN A 1 21 ? 2.870 -1.738 -9.582 1.00 0.00 282 GLN A CA 8
ATOM 13898 C C . GLN A 1 21 ? 3.470 -2.445 -10.783 1.00 0.00 282 GLN A C 8
ATOM 13899 O O . GLN A 1 21 ? 2.763 -3.071 -11.572 1.00 0.00 282 GLN A O 8
ATOM 13913 N N . GLN A 1 22 ? 4.780 -2.322 -10.920 1.00 0.00 283 GLN A N 8
ATOM 13914 C CA . GLN A 1 22 ? 5.496 -2.929 -12.027 1.00 0.00 283 GLN A CA 8
ATOM 13915 C C . GLN A 1 22 ? 5.617 -4.440 -11.849 1.00 0.00 283 GLN A C 8
ATOM 13916 O O . GLN A 1 22 ? 5.743 -5.179 -12.825 1.00 0.00 283 GLN A O 8
ATOM 13930 N N . PHE A 1 23 ? 5.577 -4.898 -10.598 1.00 0.00 284 PHE A N 8
ATOM 13931 C CA . PHE A 1 23 ? 5.679 -6.325 -10.308 1.00 0.00 284 PHE A CA 8
ATOM 13932 C C . PHE A 1 23 ? 4.578 -7.100 -11.022 1.00 0.00 284 PHE A C 8
ATOM 13933 O O . PHE A 1 23 ? 4.752 -8.268 -11.371 1.00 0.00 284 PHE A O 8
ATOM 13950 N N . GLY A 1 24 ? 3.447 -6.439 -11.241 1.00 0.00 285 GLY A N 8
ATOM 13951 C CA . GLY A 1 24 ? 2.339 -7.076 -11.920 1.00 0.00 285 GLY A CA 8
ATOM 13952 C C . GLY A 1 24 ? 1.751 -6.198 -13.003 1.00 0.00 285 GLY A C 8
ATOM 13953 O O . GLY A 1 24 ? 0.595 -6.365 -13.387 1.00 0.00 285 GLY A O 8
ATOM 13957 N N . ASN A 1 25 ? 2.554 -5.266 -13.505 1.00 0.00 286 ASN A N 8
ATOM 13958 C CA . ASN A 1 25 ? 2.111 -4.363 -14.557 1.00 0.00 286 ASN A CA 8
ATOM 13959 C C . ASN A 1 25 ? 2.003 -5.092 -15.898 1.00 0.00 286 ASN A C 8
ATOM 13960 O O . ASN A 1 25 ? 2.017 -4.463 -16.956 1.00 0.00 286 ASN A O 8
ATOM 13971 N N . ASP A 1 26 ? 1.895 -6.418 -15.848 1.00 0.00 287 ASP A N 8
ATOM 13972 C CA . ASP A 1 26 ? 1.787 -7.225 -17.055 1.00 0.00 287 ASP A CA 8
ATOM 13973 C C . ASP A 1 26 ? 0.813 -8.386 -16.859 1.00 0.00 287 ASP A C 8
ATOM 13974 O O . ASP A 1 26 ? 0.803 -9.333 -17.645 1.00 0.00 287 ASP A O 8
ATOM 13983 N N . ILE A 1 27 ? -0.011 -8.309 -15.815 1.00 0.00 288 ILE A N 8
ATOM 13984 C CA . ILE A 1 27 ? -0.983 -9.354 -15.542 1.00 0.00 288 ILE A CA 8
ATOM 13985 C C . ILE A 1 27 ? -2.202 -9.176 -16.448 1.00 0.00 288 ILE A C 8
ATOM 13986 O O . ILE A 1 27 ? -2.790 -10.150 -16.918 1.00 0.00 288 ILE A O 8
ATOM 14002 N N . SER A 1 28 ? -2.559 -7.918 -16.700 1.00 0.00 289 SER A N 8
ATOM 14003 C CA . SER A 1 28 ? -3.691 -7.590 -17.567 1.00 0.00 289 SER A CA 8
ATOM 14004 C C . SER A 1 28 ? -3.813 -6.078 -17.728 1.00 0.00 289 SER A C 8
ATOM 14005 O O . SER A 1 28 ? -3.261 -5.320 -16.931 1.00 0.00 289 SER A O 8
ATOM 14013 N N . PRO A 1 29 ? -4.546 -5.609 -18.754 1.00 0.00 290 PRO A N 8
ATOM 14014 C CA . PRO A 1 29 ? -4.734 -4.173 -18.990 1.00 0.00 290 PRO A CA 8
ATOM 14015 C C . PRO A 1 29 ? -5.476 -3.485 -17.846 1.00 0.00 290 PRO A C 8
ATOM 14016 O O . PRO A 1 29 ? -5.730 -2.281 -17.897 1.00 0.00 290 PRO A O 8
ATOM 14027 N N . GLU A 1 30 ? -5.830 -4.253 -16.815 1.00 0.00 291 GLU A N 8
ATOM 14028 C CA . GLU A 1 30 ? -6.547 -3.712 -15.671 1.00 0.00 291 GLU A CA 8
ATOM 14029 C C . GLU A 1 30 ? -5.648 -3.654 -14.434 1.00 0.00 291 GLU A C 8
ATOM 14030 O O . GLU A 1 30 ? -5.858 -2.825 -13.552 1.00 0.00 291 GLU A O 8
ATOM 14042 N N . ILE A 1 31 ? -4.630 -4.514 -14.389 1.00 0.00 292 ILE A N 8
ATOM 14043 C CA . ILE A 1 31 ? -3.697 -4.515 -13.259 1.00 0.00 292 ILE A CA 8
ATOM 14044 C C . ILE A 1 31 ? -3.049 -3.161 -13.139 1.00 0.00 292 ILE A C 8
ATOM 14045 O O . ILE A 1 31 ? -2.994 -2.574 -12.057 1.00 0.00 292 ILE A O 8
ATOM 14061 N N . GLY A 1 32 ? -2.592 -2.644 -14.272 1.00 0.00 293 GLY A N 8
ATOM 14062 C CA . GLY A 1 32 ? -1.996 -1.324 -14.269 1.00 0.00 293 GLY A CA 8
ATOM 14063 C C . GLY A 1 32 ? -2.935 -0.337 -13.608 1.00 0.00 293 GLY A C 8
ATOM 14064 O O . GLY A 1 32 ? -2.510 0.639 -12.990 1.00 0.00 293 GLY A O 8
ATOM 14068 N N . GLU A 1 33 ? -4.231 -0.634 -13.723 1.00 0.00 294 GLU A N 8
ATOM 14069 C CA . GLU A 1 33 ? -5.275 0.177 -13.121 1.00 0.00 294 GLU A CA 8
ATOM 14070 C C . GLU A 1 33 ? -5.510 -0.262 -11.681 1.00 0.00 294 GLU A C 8
ATOM 14071 O O . GLU A 1 33 ? -5.865 0.549 -10.825 1.00 0.00 294 GLU A O 8
ATOM 14083 N N . ARG A 1 34 ? -5.306 -1.554 -11.417 1.00 0.00 295 ARG A N 8
ATOM 14084 C CA . ARG A 1 34 ? -5.496 -2.100 -10.081 1.00 0.00 295 ARG A CA 8
ATOM 14085 C C . ARG A 1 34 ? -4.536 -1.456 -9.093 1.00 0.00 295 ARG A C 8
ATOM 14086 O O . ARG A 1 34 ? -4.948 -0.877 -8.094 1.00 0.00 295 ARG A O 8
ATOM 14107 N N . VAL A 1 35 ? -3.251 -1.551 -9.375 1.00 0.00 296 VAL A N 8
ATOM 14108 C CA . VAL A 1 35 ? -2.255 -0.972 -8.492 1.00 0.00 296 VAL A CA 8
ATOM 14109 C C . VAL A 1 35 ? -2.562 0.491 -8.187 1.00 0.00 296 VAL A C 8
ATOM 14110 O O . VAL A 1 35 ? -2.459 0.927 -7.043 1.00 0.00 296 VAL A O 8
ATOM 14123 N N . ARG A 1 36 ? -2.942 1.244 -9.214 1.00 0.00 297 ARG A N 8
ATOM 14124 C CA . ARG A 1 36 ? -3.265 2.653 -9.040 1.00 0.00 297 ARG A CA 8
ATOM 14125 C C . ARG A 1 36 ? -4.542 2.818 -8.220 1.00 0.00 297 ARG A C 8
ATOM 14126 O O . ARG A 1 36 ? -4.625 3.692 -7.355 1.00 0.00 297 ARG A O 8
ATOM 14147 N N . THR A 1 37 ? -5.535 1.973 -8.494 1.00 0.00 298 THR A N 8
ATOM 14148 C CA . THR A 1 37 ? -6.805 2.032 -7.775 1.00 0.00 298 THR A CA 8
ATOM 14149 C C . THR A 1 37 ? -6.650 1.567 -6.333 1.00 0.00 298 THR A C 8
ATOM 14150 O O . THR A 1 37 ? -7.273 2.119 -5.426 1.00 0.00 298 THR A O 8
ATOM 14161 N N . LEU A 1 38 ? -5.833 0.546 -6.117 1.00 0.00 299 LEU A N 8
ATOM 14162 C CA . LEU A 1 38 ? -5.625 0.022 -4.779 1.00 0.00 299 LEU A CA 8
ATOM 14163 C C . LEU A 1 38 ? -5.100 1.105 -3.835 1.00 0.00 299 LEU A C 8
ATOM 14164 O O . LEU A 1 38 ? -5.631 1.292 -2.739 1.00 0.00 299 LEU A O 8
ATOM 14180 N N . VAL A 1 39 ? -4.042 1.803 -4.255 1.00 0.00 300 VAL A N 8
ATOM 14181 C CA . VAL A 1 39 ? -3.438 2.850 -3.431 1.00 0.00 300 VAL A CA 8
ATOM 14182 C C . VAL A 1 39 ? -4.410 3.994 -3.175 1.00 0.00 300 VAL A C 8
ATOM 14183 O O . VAL A 1 39 ? -4.542 4.460 -2.043 1.00 0.00 300 VAL A O 8
ATOM 14196 N N . LEU A 1 40 ? -5.095 4.439 -4.219 1.00 0.00 301 LEU A N 8
ATOM 14197 C CA . LEU A 1 40 ? -6.056 5.524 -4.081 1.00 0.00 301 LEU A CA 8
ATOM 14198 C C . LEU A 1 40 ? -7.278 5.048 -3.311 1.00 0.00 301 LEU A C 8
ATOM 14199 O O . LEU A 1 40 ? -7.924 5.823 -2.608 1.00 0.00 301 LEU A O 8
ATOM 14215 N N . GLY A 1 41 ? -7.589 3.766 -3.446 1.00 0.00 302 GLY A N 8
ATOM 14216 C CA . GLY A 1 41 ? -8.729 3.213 -2.748 1.00 0.00 302 GLY A CA 8
ATOM 14217 C C . GLY A 1 41 ? -8.502 3.201 -1.258 1.00 0.00 302 GLY A C 8
ATOM 14218 O O . GLY A 1 41 ? -9.318 3.695 -0.480 1.00 0.00 302 GLY A O 8
ATOM 14222 N N . LEU A 1 42 ? -7.378 2.636 -0.867 1.00 0.00 303 LEU A N 8
ATOM 14223 C CA . LEU A 1 42 ? -6.999 2.540 0.525 1.00 0.00 303 LEU A CA 8
ATOM 14224 C C . LEU A 1 42 ? -6.892 3.919 1.163 1.00 0.00 303 LEU A C 8
ATOM 14225 O O . LEU A 1 42 ? -7.184 4.086 2.347 1.00 0.00 303 LEU A O 8
ATOM 14241 N N . VAL A 1 43 ? -6.464 4.904 0.383 1.00 0.00 304 VAL A N 8
ATOM 14242 C CA . VAL A 1 43 ? -6.308 6.256 0.896 1.00 0.00 304 VAL A CA 8
ATOM 14243 C C . VAL A 1 43 ? -7.616 7.042 0.891 1.00 0.00 304 VAL A C 8
ATOM 14244 O O . VAL A 1 43 ? -7.824 7.906 1.743 1.00 0.00 304 VAL A O 8
ATOM 14257 N N . ASN A 1 44 ? -8.498 6.749 -0.056 1.00 0.00 305 ASN A N 8
ATOM 14258 C CA . ASN A 1 44 ? -9.772 7.452 -0.130 1.00 0.00 305 ASN A CA 8
ATOM 14259 C C . ASN A 1 44 ? -10.806 6.853 0.831 1.00 0.00 305 ASN A C 8
ATOM 14260 O O . ASN A 1 44 ? -11.989 7.185 0.768 1.00 0.00 305 ASN A O 8
ATOM 14271 N N . SER A 1 45 ? -10.339 5.988 1.738 1.00 0.00 306 SER A N 8
ATOM 14272 C CA . SER A 1 45 ? -11.197 5.361 2.743 1.00 0.00 306 SER A CA 8
ATOM 14273 C C . SER A 1 45 ? -12.123 4.297 2.151 1.00 0.00 306 SER A C 8
ATOM 14274 O O . SER A 1 45 ? -13.060 3.854 2.816 1.00 0.00 306 SER A O 8
ATOM 14282 N N . THR A 1 46 ? -11.863 3.873 0.919 1.00 0.00 307 THR A N 8
ATOM 14283 C CA . THR A 1 46 ? -12.694 2.846 0.290 1.00 0.00 307 THR A CA 8
ATOM 14284 C C . THR A 1 46 ? -12.051 1.463 0.398 1.00 0.00 307 THR A C 8
ATOM 14285 O O . THR A 1 46 ? -12.652 0.463 0.008 1.00 0.00 307 THR A O 8
ATOM 14296 N N . LEU A 1 47 ? -10.830 1.408 0.923 1.00 0.00 308 LEU A N 8
ATOM 14297 C CA . LEU A 1 47 ? -10.121 0.141 1.070 1.00 0.00 308 LEU A CA 8
ATOM 14298 C C . LEU A 1 47 ? -9.739 -0.110 2.531 1.00 0.00 308 LEU A C 8
ATOM 14299 O O . LEU A 1 47 ? -10.339 0.448 3.450 1.00 0.00 308 LEU A O 8
ATOM 14315 N N . THR A 1 48 ? -8.733 -0.948 2.721 1.00 0.00 309 THR A N 8
ATOM 14316 C CA . THR A 1 48 ? -8.237 -1.297 4.033 1.00 0.00 309 THR A CA 8
ATOM 14317 C C . THR A 1 48 ? -6.898 -1.979 3.893 1.00 0.00 309 THR A C 8
ATOM 14318 O O . THR A 1 48 ? -6.543 -2.474 2.826 1.00 0.00 309 THR A O 8
ATOM 14329 N N . ILE A 1 49 ? -6.160 -1.996 4.972 1.00 0.00 310 ILE A N 8
ATOM 14330 C CA . ILE A 1 49 ? -4.856 -2.608 4.995 1.00 0.00 310 ILE A CA 8
ATOM 14331 C C . ILE A 1 49 ? -4.952 -4.088 4.668 1.00 0.00 310 ILE A C 8
ATOM 14332 O O . ILE A 1 49 ? -4.287 -4.584 3.760 1.00 0.00 310 ILE A O 8
ATOM 14348 N N . GLU A 1 50 ? -5.785 -4.786 5.426 1.00 0.00 311 GLU A N 8
ATOM 14349 C CA . GLU A 1 50 ? -5.978 -6.216 5.237 1.00 0.00 311 GLU A CA 8
ATOM 14350 C C . GLU A 1 50 ? -6.416 -6.521 3.812 1.00 0.00 311 GLU A C 8
ATOM 14351 O O . GLU A 1 50 ? -6.047 -7.546 3.250 1.00 0.00 311 GLU A O 8
ATOM 14363 N N . GLU A 1 51 ? -7.209 -5.620 3.242 1.00 0.00 312 GLU A N 8
ATOM 14364 C CA . GLU A 1 51 ? -7.712 -5.776 1.881 1.00 0.00 312 GLU A CA 8
ATOM 14365 C C . GLU A 1 51 ? -6.667 -5.372 0.845 1.00 0.00 312 GLU A C 8
ATOM 14366 O O . GLU A 1 51 ? -6.368 -6.124 -0.079 1.00 0.00 312 GLU A O 8
ATOM 14378 N N . PHE A 1 52 ? -6.126 -4.169 1.006 1.00 0.00 313 PHE A N 8
ATOM 14379 C CA . PHE A 1 52 ? -5.121 -3.637 0.089 1.00 0.00 313 PHE A CA 8
ATOM 14380 C C . PHE A 1 52 ? -3.977 -4.625 -0.110 1.00 0.00 313 PHE A C 8
ATOM 14381 O O . PHE A 1 52 ? -3.721 -5.062 -1.228 1.00 0.00 313 PHE A O 8
ATOM 14398 N N . HIS A 1 53 ? -3.298 -4.981 0.973 1.00 0.00 314 HIS A N 8
ATOM 14399 C CA . HIS A 1 53 ? -2.184 -5.919 0.893 1.00 0.00 314 HIS A CA 8
ATOM 14400 C C . HIS A 1 53 ? -2.645 -7.258 0.340 1.00 0.00 314 HIS A C 8
ATOM 14401 O O . HIS A 1 53 ? -1.955 -7.886 -0.463 1.00 0.00 314 HIS A O 8
ATOM 14416 N N . SER A 1 54 ? -3.817 -7.686 0.782 1.00 0.00 315 SER A N 8
ATOM 14417 C CA . SER A 1 54 ? -4.389 -8.953 0.342 1.00 0.00 315 SER A CA 8
ATOM 14418 C C . SER A 1 54 ? -4.660 -8.937 -1.158 1.00 0.00 315 SER A C 8
ATOM 14419 O O . SER A 1 54 ? -4.211 -9.819 -1.892 1.00 0.00 315 SER A O 8
ATOM 14427 N N . LYS A 1 55 ? -5.398 -7.927 -1.605 1.00 0.00 316 LYS A N 8
ATOM 14428 C CA . LYS A 1 55 ? -5.732 -7.789 -3.016 1.00 0.00 316 LYS A CA 8
ATOM 14429 C C . LYS A 1 55 ? -4.487 -7.463 -3.829 1.00 0.00 316 LYS A C 8
ATOM 14430 O O . LYS A 1 55 ? -4.267 -8.030 -4.898 1.00 0.00 316 LYS A O 8
ATOM 14449 N N . LEU A 1 56 ? -3.666 -6.553 -3.312 1.00 0.00 317 LEU A N 8
ATOM 14450 C CA . LEU A 1 56 ? -2.436 -6.164 -3.996 1.00 0.00 317 LEU A CA 8
ATOM 14451 C C . LEU A 1 56 ? -1.571 -7.376 -4.288 1.00 0.00 317 LEU A C 8
ATOM 14452 O O . LEU A 1 56 ? -0.745 -7.355 -5.199 1.00 0.00 317 LEU A O 8
ATOM 14468 N N . GLN A 1 57 ? -1.761 -8.430 -3.510 1.00 0.00 318 GLN A N 8
ATOM 14469 C CA . GLN A 1 57 ? -0.994 -9.647 -3.696 1.00 0.00 318 GLN A CA 8
ATOM 14470 C C . GLN A 1 57 ? -1.142 -10.158 -5.123 1.00 0.00 318 GLN A C 8
ATOM 14471 O O . GLN A 1 57 ? -0.229 -10.778 -5.671 1.00 0.00 318 GLN A O 8
ATOM 14485 N N . GLU A 1 58 ? -2.299 -9.890 -5.721 1.00 0.00 319 GLU A N 8
ATOM 14486 C CA . GLU A 1 58 ? -2.569 -10.321 -7.085 1.00 0.00 319 GLU A CA 8
ATOM 14487 C C . GLU A 1 58 ? -1.846 -9.436 -8.096 1.00 0.00 319 GLU A C 8
ATOM 14488 O O . GLU A 1 58 ? -1.118 -9.932 -8.955 1.00 0.00 319 GLU A O 8
ATOM 14500 N N . ALA A 1 59 ? -2.059 -8.125 -8.001 1.00 0.00 320 ALA A N 8
ATOM 14501 C CA . ALA A 1 59 ? -1.434 -7.181 -8.919 1.00 0.00 320 ALA A CA 8
ATOM 14502 C C . ALA A 1 59 ? 0.058 -7.051 -8.659 1.00 0.00 320 ALA A C 8
ATOM 14503 O O . ALA A 1 59 ? 0.864 -7.103 -9.580 1.00 0.00 320 ALA A O 8
ATOM 14510 N N . THR A 1 60 ? 0.425 -6.879 -7.400 1.00 0.00 321 THR A N 8
ATOM 14511 C CA . THR A 1 60 ? 1.825 -6.735 -7.028 1.00 0.00 321 THR A CA 8
ATOM 14512 C C . THR A 1 60 ? 2.514 -8.093 -6.914 1.00 0.00 321 THR A C 8
ATOM 14513 O O . THR A 1 60 ? 3.502 -8.236 -6.199 1.00 0.00 321 THR A O 8
ATOM 14524 N N . ASN A 1 61 ? 1.989 -9.088 -7.624 1.00 0.00 322 ASN A N 8
ATOM 14525 C CA . ASN A 1 61 ? 2.556 -10.429 -7.596 1.00 0.00 322 ASN A CA 8
ATOM 14526 C C . ASN A 1 61 ? 2.456 -11.029 -6.199 1.00 0.00 322 ASN A C 8
ATOM 14527 O O . ASN A 1 61 ? 2.431 -10.310 -5.201 1.00 0.00 322 ASN A O 8
ATOM 14538 N N . PHE A 1 62 ? 2.395 -12.351 -6.141 1.00 0.00 323 PHE A N 8
ATOM 14539 C CA . PHE A 1 62 ? 2.293 -13.064 -4.875 1.00 0.00 323 PHE A CA 8
ATOM 14540 C C . PHE A 1 62 ? 3.457 -12.736 -3.938 1.00 0.00 323 PHE A C 8
ATOM 14541 O O . PHE A 1 62 ? 3.242 -12.426 -2.769 1.00 0.00 323 PHE A O 8
ATOM 14558 N N . PRO A 1 63 ? 4.708 -12.814 -4.429 1.00 0.00 324 PRO A N 8
ATOM 14559 C CA . PRO A 1 63 ? 5.898 -12.537 -3.608 1.00 0.00 324 PRO A CA 8
ATOM 14560 C C . PRO A 1 63 ? 5.888 -11.138 -2.989 1.00 0.00 324 PRO A C 8
ATOM 14561 O O . PRO A 1 63 ? 4.842 -10.498 -2.890 1.00 0.00 324 PRO A O 8
ATOM 14572 N N . LEU A 1 64 ? 7.076 -10.683 -2.585 1.00 0.00 325 LEU A N 8
ATOM 14573 C CA . LEU A 1 64 ? 7.280 -9.364 -1.977 1.00 0.00 325 LEU A CA 8
ATOM 14574 C C . LEU A 1 64 ? 6.076 -8.874 -1.167 1.00 0.00 325 LEU A C 8
ATOM 14575 O O . LEU A 1 64 ? 5.664 -7.719 -1.270 1.00 0.00 325 LEU A O 8
ATOM 14591 N N . ARG A 1 65 ? 5.533 -9.755 -0.340 1.00 0.00 326 ARG A N 8
ATOM 14592 C CA . ARG A 1 65 ? 4.394 -9.409 0.505 1.00 0.00 326 ARG A CA 8
ATOM 14593 C C . ARG A 1 65 ? 4.590 -9.898 1.945 1.00 0.00 326 ARG A C 8
ATOM 14594 O O . ARG A 1 65 ? 3.706 -10.545 2.509 1.00 0.00 326 ARG A O 8
ATOM 14615 N N . PRO A 1 66 ? 5.749 -9.608 2.565 1.00 0.00 327 PRO A N 8
ATOM 14616 C CA . PRO A 1 66 ? 6.037 -10.035 3.925 1.00 0.00 327 PRO A CA 8
ATOM 14617 C C . PRO A 1 66 ? 5.674 -8.983 4.976 1.00 0.00 327 PRO A C 8
ATOM 14618 O O . PRO A 1 66 ? 4.789 -9.199 5.804 1.00 0.00 327 PRO A O 8
ATOM 14629 N N . PHE A 1 67 ? 6.372 -7.851 4.940 1.00 0.00 328 PHE A N 8
ATOM 14630 C CA . PHE A 1 67 ? 6.144 -6.764 5.889 1.00 0.00 328 PHE A CA 8
ATOM 14631 C C . PHE A 1 67 ? 5.406 -5.601 5.236 1.00 0.00 328 PHE A C 8
ATOM 14632 O O . PHE A 1 67 ? 5.355 -4.500 5.789 1.00 0.00 328 PHE A O 8
ATOM 14649 N N . VAL A 1 68 ? 4.846 -5.840 4.060 1.00 0.00 329 VAL A N 8
ATOM 14650 C CA . VAL A 1 68 ? 4.115 -4.808 3.340 1.00 0.00 329 VAL A CA 8
ATOM 14651 C C . VAL A 1 68 ? 2.875 -4.350 4.108 1.00 0.00 329 VAL A C 8
ATOM 14652 O O . VAL A 1 68 ? 2.748 -3.173 4.449 1.00 0.00 329 VAL A O 8
ATOM 14665 N N . ILE A 1 69 ? 1.945 -5.277 4.348 1.00 0.00 330 ILE A N 8
ATOM 14666 C CA . ILE A 1 69 ? 0.700 -4.952 5.041 1.00 0.00 330 ILE A CA 8
ATOM 14667 C C . ILE A 1 69 ? 0.920 -4.255 6.382 1.00 0.00 330 ILE A C 8
ATOM 14668 O O . ILE A 1 69 ? 0.184 -3.332 6.716 1.00 0.00 330 ILE A O 8
ATOM 14684 N N . PRO A 1 70 ? 1.925 -4.672 7.173 1.00 0.00 331 PRO A N 8
ATOM 14685 C CA . PRO A 1 70 ? 2.199 -4.068 8.479 1.00 0.00 331 PRO A CA 8
ATOM 14686 C C . PRO A 1 70 ? 2.758 -2.657 8.362 1.00 0.00 331 PRO A C 8
ATOM 14687 O O . PRO A 1 70 ? 2.255 -1.730 8.996 1.00 0.00 331 PRO A O 8
ATOM 14698 N N . PHE A 1 71 ? 3.796 -2.490 7.553 1.00 0.00 332 PHE A N 8
ATOM 14699 C CA . PHE A 1 71 ? 4.400 -1.179 7.372 1.00 0.00 332 PHE A CA 8
ATOM 14700 C C . PHE A 1 71 ? 3.373 -0.191 6.828 1.00 0.00 332 PHE A C 8
ATOM 14701 O O . PHE A 1 71 ? 3.305 0.956 7.268 1.00 0.00 332 PHE A O 8
ATOM 14718 N N . LEU A 1 72 ? 2.565 -0.651 5.880 1.00 0.00 333 LEU A N 8
ATOM 14719 C CA . LEU A 1 72 ? 1.534 0.189 5.291 1.00 0.00 333 LEU A CA 8
ATOM 14720 C C . LEU A 1 72 ? 0.553 0.664 6.361 1.00 0.00 333 LEU A C 8
ATOM 14721 O O . LEU A 1 72 ? -0.028 1.737 6.245 1.00 0.00 333 LEU A O 8
ATOM 14737 N N . LYS A 1 73 ? 0.380 -0.149 7.406 1.00 0.00 334 LYS A N 8
ATOM 14738 C CA . LYS A 1 73 ? -0.529 0.185 8.501 1.00 0.00 334 LYS A CA 8
ATOM 14739 C C . LYS A 1 73 ? -0.005 1.363 9.311 1.00 0.00 334 LYS A C 8
ATOM 14740 O O . LYS A 1 73 ? -0.753 2.277 9.656 1.00 0.00 334 LYS A O 8
ATOM 14759 N N . ALA A 1 74 ? 1.285 1.329 9.618 1.00 0.00 335 ALA A N 8
ATOM 14760 C CA . ALA A 1 74 ? 1.917 2.385 10.395 1.00 0.00 335 ALA A CA 8
ATOM 14761 C C . ALA A 1 74 ? 1.955 3.693 9.620 1.00 0.00 335 ALA A C 8
ATOM 14762 O O . ALA A 1 74 ? 1.765 4.769 10.185 1.00 0.00 335 ALA A O 8
ATOM 14769 N N . ASN A 1 75 ? 2.221 3.595 8.328 1.00 0.00 336 ASN A N 8
ATOM 14770 C CA . ASN A 1 75 ? 2.305 4.774 7.485 1.00 0.00 336 ASN A CA 8
ATOM 14771 C C . ASN A 1 75 ? 0.937 5.132 6.914 1.00 0.00 336 ASN A C 8
ATOM 14772 O O . ASN A 1 75 ? 0.728 6.246 6.446 1.00 0.00 336 ASN A O 8
ATOM 14783 N N . LEU A 1 76 ? 0.002 4.185 6.980 1.00 0.00 337 LEU A N 8
ATOM 14784 C CA . LEU A 1 76 ? -1.354 4.385 6.470 1.00 0.00 337 LEU A CA 8
ATOM 14785 C C . LEU A 1 76 ? -1.958 5.746 6.841 1.00 0.00 337 LEU A C 8
ATOM 14786 O O . LEU A 1 76 ? -2.630 6.360 6.020 1.00 0.00 337 LEU A O 8
ATOM 14802 N N . PRO A 1 77 ? -1.773 6.224 8.083 1.00 0.00 338 PRO A N 8
ATOM 14803 C CA . PRO A 1 77 ? -2.365 7.493 8.528 1.00 0.00 338 PRO A CA 8
ATOM 14804 C C . PRO A 1 77 ? -1.670 8.722 7.959 1.00 0.00 338 PRO A C 8
ATOM 14805 O O . PRO A 1 77 ? -2.240 9.812 7.934 1.00 0.00 338 PRO A O 8
ATOM 14816 N N . LEU A 1 78 ? -0.437 8.552 7.529 1.00 0.00 339 LEU A N 8
ATOM 14817 C CA . LEU A 1 78 ? 0.336 9.657 6.994 1.00 0.00 339 LEU A CA 8
ATOM 14818 C C . LEU A 1 78 ? -0.009 9.982 5.537 1.00 0.00 339 LEU A C 8
ATOM 14819 O O . LEU A 1 78 ? -0.246 11.138 5.196 1.00 0.00 339 LEU A O 8
ATOM 14835 N N . LEU A 1 79 ? -0.005 8.981 4.674 1.00 0.00 340 LEU A N 8
ATOM 14836 C CA . LEU A 1 79 ? -0.281 9.221 3.250 1.00 0.00 340 LEU A CA 8
ATOM 14837 C C . LEU A 1 79 ? -1.662 9.805 3.033 1.00 0.00 340 LEU A C 8
ATOM 14838 O O . LEU A 1 79 ? -1.849 10.667 2.179 1.00 0.00 340 LEU A O 8
ATOM 14854 N N . GLN A 1 80 ? -2.629 9.329 3.787 1.00 0.00 341 GLN A N 8
ATOM 14855 C CA . GLN A 1 80 ? -3.992 9.811 3.643 1.00 0.00 341 GLN A CA 8
ATOM 14856 C C . GLN A 1 80 ? -4.156 11.187 4.268 1.00 0.00 341 GLN A C 8
ATOM 14857 O O . GLN A 1 80 ? -4.703 12.093 3.647 1.00 0.00 341 GLN A O 8
ATOM 14871 N N . ARG A 1 81 ? -3.699 11.327 5.508 1.00 0.00 342 ARG A N 8
ATOM 14872 C CA . ARG A 1 81 ? -3.818 12.587 6.236 1.00 0.00 342 ARG A CA 8
ATOM 14873 C C . ARG A 1 81 ? -2.983 13.709 5.620 1.00 0.00 342 ARG A C 8
ATOM 14874 O O . ARG A 1 81 ? -3.504 14.782 5.315 1.00 0.00 342 ARG A O 8
ATOM 14895 N N . GLU A 1 82 ? -1.688 13.471 5.461 1.00 0.00 343 GLU A N 8
ATOM 14896 C CA . GLU A 1 82 ? -0.787 14.482 4.908 1.00 0.00 343 GLU A CA 8
ATOM 14897 C C . GLU A 1 82 ? -1.193 14.884 3.493 1.00 0.00 343 GLU A C 8
ATOM 14898 O O . GLU A 1 82 ? -1.138 16.060 3.137 1.00 0.00 343 GLU A O 8
ATOM 14910 N N . LEU A 1 83 ? -1.602 13.910 2.692 1.00 0.00 344 LEU A N 8
ATOM 14911 C CA . LEU A 1 83 ? -2.018 14.183 1.322 1.00 0.00 344 LEU A CA 8
ATOM 14912 C C . LEU A 1 83 ? -3.418 14.795 1.301 1.00 0.00 344 LEU A C 8
ATOM 14913 O O . LEU A 1 83 ? -3.748 15.586 0.416 1.00 0.00 344 LEU A O 8
ATOM 14929 N N . LEU A 1 84 ? -4.236 14.418 2.281 1.00 0.00 345 LEU A N 8
ATOM 14930 C CA . LEU A 1 84 ? -5.607 14.920 2.385 1.00 0.00 345 LEU A CA 8
ATOM 14931 C C . LEU A 1 84 ? -5.658 16.443 2.287 1.00 0.00 345 LEU A C 8
ATOM 14932 O O . LEU A 1 84 ? -6.656 17.011 1.844 1.00 0.00 345 LEU A O 8
ATOM 14948 N N . HIS A 1 85 ? -4.586 17.101 2.714 1.00 0.00 346 HIS A N 8
ATOM 14949 C CA . HIS A 1 85 ? -4.526 18.558 2.682 1.00 0.00 346 HIS A CA 8
ATOM 14950 C C . HIS A 1 85 ? -4.683 19.088 1.258 1.00 0.00 346 HIS A C 8
ATOM 14951 O O . HIS A 1 85 ? -5.210 20.180 1.048 1.00 0.00 346 HIS A O 8
ATOM 14966 N N . CYS A 1 86 ? -4.229 18.306 0.286 1.00 0.00 347 CYS A N 8
ATOM 14967 C CA . CYS A 1 86 ? -4.325 18.695 -1.117 1.00 0.00 347 CYS A CA 8
ATOM 14968 C C . CYS A 1 86 ? -5.695 18.363 -1.687 1.00 0.00 347 CYS A C 8
ATOM 14969 O O . CYS A 1 86 ? -6.226 19.080 -2.535 1.00 0.00 347 CYS A O 8
ATOM 14977 N N . ALA A 1 87 ? -6.254 17.269 -1.208 1.00 0.00 348 ALA A N 8
ATOM 14978 C CA . ALA A 1 87 ? -7.568 16.810 -1.652 1.00 0.00 348 ALA A CA 8
ATOM 14979 C C . ALA A 1 87 ? -8.652 17.830 -1.318 1.00 0.00 348 ALA A C 8
ATOM 14980 O O . ALA A 1 87 ? -9.738 17.811 -1.899 1.00 0.00 348 ALA A O 8
ATOM 14987 N N . ARG A 1 88 ? -8.350 18.718 -0.378 1.00 0.00 349 ARG A N 8
ATOM 14988 C CA . ARG A 1 88 ? -9.292 19.748 0.037 1.00 0.00 349 ARG A CA 8
ATOM 14989 C C . ARG A 1 88 ? -9.782 20.566 -1.157 1.00 0.00 349 ARG A C 8
ATOM 14990 O O . ARG A 1 88 ? -10.945 20.966 -1.215 1.00 0.00 349 ARG A O 8
ATOM 15011 N N . LEU A 1 89 ? -8.884 20.811 -2.106 1.00 0.00 350 LEU A N 8
ATOM 15012 C CA . LEU A 1 89 ? -9.227 21.582 -3.297 1.00 0.00 350 LEU A CA 8
ATOM 15013 C C . LEU A 1 89 ? -9.991 20.728 -4.301 1.00 0.00 350 LEU A C 8
ATOM 15014 O O . LEU A 1 89 ? -11.052 21.119 -4.788 1.00 0.00 350 LEU A O 8
ATOM 15030 N N . ALA A 1 90 ? -9.443 19.557 -4.603 1.00 0.00 351 ALA A N 8
ATOM 15031 C CA . ALA A 1 90 ? -10.065 18.638 -5.547 1.00 0.00 351 ALA A CA 8
ATOM 15032 C C . ALA A 1 90 ? -9.172 17.430 -5.787 1.00 0.00 351 ALA A C 8
ATOM 15033 O O . ALA A 1 90 ? -9.530 16.305 -5.446 1.00 0.00 351 ALA A O 8
ATOM 15040 N N . LYS A 1 91 ? -8.007 17.676 -6.383 1.00 0.00 352 LYS A N 8
ATOM 15041 C CA . LYS A 1 91 ? -7.042 16.620 -6.685 1.00 0.00 352 LYS A CA 8
ATOM 15042 C C . LYS A 1 91 ? -7.520 15.751 -7.852 1.00 0.00 352 LYS A C 8
ATOM 15043 O O . LYS A 1 91 ? -6.712 15.179 -8.583 1.00 0.00 352 LYS A O 8
ATOM 15062 N N . GLN A 1 92 ? -8.833 15.684 -8.026 1.00 0.00 353 GLN A N 8
ATOM 15063 C CA . GLN A 1 92 ? -9.458 14.915 -9.104 1.00 0.00 353 GLN A CA 8
ATOM 15064 C C . GLN A 1 92 ? -10.949 14.742 -8.834 1.00 0.00 353 GLN A C 8
ATOM 15065 O O . GLN A 1 92 ? -11.386 14.753 -7.684 1.00 0.00 353 GLN A O 8
ATOM 15079 N N . ASN A 1 93 ? -11.725 14.575 -9.898 1.00 0.00 354 ASN A N 8
ATOM 15080 C CA . ASN A 1 93 ? -13.165 14.390 -9.767 1.00 0.00 354 ASN A CA 8
ATOM 15081 C C . ASN A 1 93 ? -13.557 12.961 -10.143 1.00 0.00 354 ASN A C 8
ATOM 15082 O O . ASN A 1 93 ? -13.503 12.582 -11.313 1.00 0.00 354 ASN A O 8
ATOM 15093 N N . PRO A 1 94 ? -13.948 12.141 -9.149 1.00 0.00 355 PRO A N 8
ATOM 15094 C CA . PRO A 1 94 ? -14.339 10.745 -9.384 1.00 0.00 355 PRO A CA 8
ATOM 15095 C C . PRO A 1 94 ? -15.448 10.617 -10.422 1.00 0.00 355 PRO A C 8
ATOM 15096 O O . PRO A 1 94 ? -15.633 9.555 -11.018 1.00 0.00 355 PRO A O 8
ATOM 15107 N N . ALA A 1 95 ? -16.187 11.702 -10.633 1.00 0.00 356 ALA A N 8
ATOM 15108 C CA . ALA A 1 95 ? -17.279 11.708 -11.597 1.00 0.00 356 ALA A CA 8
ATOM 15109 C C . ALA A 1 95 ? -16.783 11.385 -13.007 1.00 0.00 356 ALA A C 8
ATOM 15110 O O . ALA A 1 95 ? -17.530 10.855 -13.829 1.00 0.00 356 ALA A O 8
ATOM 15117 N N . GLN A 1 96 ? -15.519 11.707 -13.283 1.00 0.00 357 GLN A N 8
ATOM 15118 C CA . GLN A 1 96 ? -14.928 11.447 -14.596 1.00 0.00 357 GLN A CA 8
ATOM 15119 C C . GLN A 1 96 ? -14.449 10.005 -14.703 1.00 0.00 357 GLN A C 8
ATOM 15120 O O . GLN A 1 96 ? -14.657 9.344 -15.717 1.00 0.00 357 GLN A O 8
ATOM 15134 N N . TYR A 1 97 ? -13.791 9.524 -13.655 1.00 0.00 358 TYR A N 8
ATOM 15135 C CA . TYR A 1 97 ? -13.276 8.163 -13.643 1.00 0.00 358 TYR A CA 8
ATOM 15136 C C . TYR A 1 97 ? -14.409 7.154 -13.779 1.00 0.00 358 TYR A C 8
ATOM 15137 O O . TYR A 1 97 ? -14.376 6.280 -14.646 1.00 0.00 358 TYR A O 8
ATOM 15155 N N . LEU A 1 98 ? -15.414 7.282 -12.919 1.00 0.00 359 LEU A N 8
ATOM 15156 C CA . LEU A 1 98 ? -16.562 6.384 -12.941 1.00 0.00 359 LEU A CA 8
ATOM 15157 C C . LEU A 1 98 ? -17.401 6.565 -14.211 1.00 0.00 359 LEU A C 8
ATOM 15158 O O . LEU A 1 98 ? -18.422 5.899 -14.383 1.00 0.00 359 LEU A O 8
ATOM 15174 N N . ALA A 1 99 ? -16.971 7.462 -15.099 1.00 0.00 360 ALA A N 8
ATOM 15175 C CA . ALA A 1 99 ? -17.691 7.710 -16.343 1.00 0.00 360 ALA A CA 8
ATOM 15176 C C . ALA A 1 99 ? -17.330 6.673 -17.402 1.00 0.00 360 ALA A C 8
ATOM 15177 O O . ALA A 1 99 ? -18.188 5.927 -17.873 1.00 0.00 360 ALA A O 8
ATOM 15184 N N . GLN A 1 100 ? -16.053 6.636 -17.777 1.00 0.00 361 GLN A N 8
ATOM 15185 C CA . GLN A 1 100 ? -15.577 5.693 -18.784 1.00 0.00 361 GLN A CA 8
ATOM 15186 C C . GLN A 1 100 ? -15.471 4.282 -18.213 1.00 0.00 361 GLN A C 8
ATOM 15187 O O . GLN A 1 100 ? -15.642 4.072 -17.013 1.00 0.00 361 GLN A O 8
ATOM 15201 N N . HIS A 1 101 ? -15.189 3.316 -19.084 1.00 0.00 362 HIS A N 8
ATOM 15202 C CA . HIS A 1 101 ? -15.061 1.924 -18.669 1.00 0.00 362 HIS A CA 8
ATOM 15203 C C . HIS A 1 101 ? -14.539 1.059 -19.815 1.00 0.00 362 HIS A C 8
ATOM 15204 O O . HIS A 1 101 ? -13.491 0.424 -19.699 1.00 0.00 362 HIS A O 8
ATOM 15219 N N . GLU A 1 102 ? -15.279 1.040 -20.919 1.00 0.00 363 GLU A N 8
ATOM 15220 C CA . GLU A 1 102 ? -14.896 0.253 -22.086 1.00 0.00 363 GLU A CA 8
ATOM 15221 C C . GLU A 1 102 ? -14.888 -1.238 -21.763 1.00 0.00 363 GLU A C 8
ATOM 15222 O O . GLU A 1 102 ? -14.424 -1.650 -20.700 1.00 0.00 363 GLU A O 8
ATOM 15234 N N . GLN A 1 103 ? -15.404 -2.040 -22.688 1.00 0.00 364 GLN A N 8
ATOM 15235 C CA . GLN A 1 103 ? -15.457 -3.485 -22.502 1.00 0.00 364 GLN A CA 8
ATOM 15236 C C . GLN A 1 103 ? -15.751 -4.193 -23.821 1.00 0.00 364 GLN A C 8
ATOM 15237 O O . GLN A 1 103 ? -16.817 -4.015 -24.409 1.00 0.00 364 GLN A O 8
ATOM 15251 N N . ILE B 2 1 ? 11.151 -4.548 -12.607 1.00 0.00 11 ILE B N 8
ATOM 15252 C CA . ILE B 2 1 ? 12.306 -4.656 -11.711 1.00 0.00 11 ILE B CA 8
ATOM 15253 C C . ILE B 2 1 ? 12.828 -3.277 -11.278 1.00 0.00 11 ILE B C 8
ATOM 15254 O O . ILE B 2 1 ? 12.281 -2.245 -11.668 1.00 0.00 11 ILE B O 8
ATOM 15270 N N . GLY B 2 2 ? 13.872 -3.267 -10.451 1.00 0.00 12 GLY B N 8
ATOM 15271 C CA . GLY B 2 2 ? 14.431 -2.019 -9.969 1.00 0.00 12 GLY B CA 8
ATOM 15272 C C . GLY B 2 2 ? 13.994 -1.714 -8.549 1.00 0.00 12 GLY B C 8
ATOM 15273 O O . GLY B 2 2 ? 13.325 -0.712 -8.301 1.00 0.00 12 GLY B O 8
ATOM 15277 N N . THR B 2 3 ? 14.369 -2.585 -7.617 1.00 0.00 13 THR B N 8
ATOM 15278 C CA . THR B 2 3 ? 14.006 -2.410 -6.215 1.00 0.00 13 THR B CA 8
ATOM 15279 C C . THR B 2 3 ? 14.964 -1.448 -5.520 1.00 0.00 13 THR B C 8
ATOM 15280 O O . THR B 2 3 ? 16.131 -1.336 -5.896 1.00 0.00 13 THR B O 8
ATOM 15291 N N . ASP B 2 4 ? 14.461 -0.758 -4.500 1.00 0.00 14 ASP B N 8
ATOM 15292 C CA . ASP B 2 4 ? 15.269 0.195 -3.747 1.00 0.00 14 ASP B CA 8
ATOM 15293 C C . AS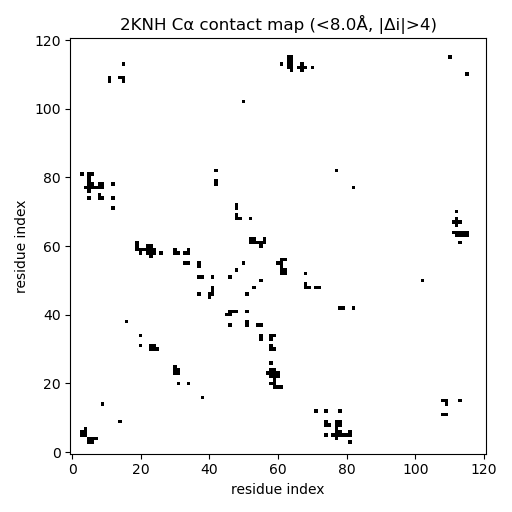P B 2 4 ? 15.430 -0.261 -2.302 1.00 0.00 14 ASP B C 8
ATOM 15294 O O . ASP B 2 4 ? 14.998 -1.351 -1.938 1.00 0.00 14 ASP B O 8
ATOM 15303 N N . LYS B 2 5 ? 16.055 0.583 -1.485 1.00 0.00 15 LYS B N 8
ATOM 15304 C CA . LYS B 2 5 ? 16.276 0.266 -0.078 1.00 0.00 15 LYS B CA 8
ATOM 15305 C C . LYS B 2 5 ? 14.973 0.323 0.714 1.00 0.00 15 LYS B C 8
ATOM 15306 O O . LYS B 2 5 ? 14.682 -0.568 1.512 1.00 0.00 15 LYS B O 8
ATOM 15325 N N . GLU B 2 6 ? 14.198 1.379 0.498 1.00 0.00 16 GLU B N 8
ATOM 15326 C CA . GLU B 2 6 ? 12.939 1.555 1.202 1.00 0.00 16 GLU B CA 8
ATOM 15327 C C . GLU B 2 6 ? 11.976 0.430 0.863 1.00 0.00 16 GLU B C 8
ATOM 15328 O O . GLU B 2 6 ? 11.184 0.003 1.702 1.00 0.00 16 GLU B O 8
ATOM 15340 N N . LEU B 2 7 ? 12.047 -0.048 -0.372 1.00 0.00 17 LEU B N 8
ATOM 15341 C CA . LEU B 2 7 ? 11.175 -1.125 -0.811 1.00 0.00 17 LEU B CA 8
ATOM 15342 C C . LEU B 2 7 ? 11.735 -2.483 -0.406 1.00 0.00 17 LEU B C 8
ATOM 15343 O O . LEU B 2 7 ? 10.990 -3.439 -0.207 1.00 0.00 17 LEU B O 8
ATOM 15359 N N . SER B 2 8 ? 13.050 -2.565 -0.286 1.00 0.00 18 SER B N 8
ATOM 15360 C CA . SER B 2 8 ? 13.693 -3.815 0.094 1.00 0.00 18 SER B CA 8
ATOM 15361 C C . SER B 2 8 ? 13.376 -4.181 1.540 1.00 0.00 18 SER B C 8
ATOM 15362 O O . SER B 2 8 ? 13.161 -5.350 1.859 1.00 0.00 18 SER B O 8
ATOM 15370 N N . ASP B 2 9 ? 13.341 -3.176 2.411 1.00 0.00 19 ASP B N 8
ATOM 15371 C CA . ASP B 2 9 ? 13.047 -3.398 3.825 1.00 0.00 19 ASP B CA 8
ATOM 15372 C C . ASP B 2 9 ? 11.586 -3.799 4.041 1.00 0.00 19 ASP B C 8
ATOM 15373 O O . ASP B 2 9 ? 11.125 -3.895 5.180 1.00 0.00 19 ASP B O 8
ATOM 15382 N N . LEU B 2 10 ? 10.862 -4.029 2.950 1.00 0.00 20 LEU B N 8
ATOM 15383 C CA . LEU B 2 10 ? 9.463 -4.414 3.032 1.00 0.00 20 LEU B CA 8
ATOM 15384 C C . LEU B 2 10 ? 9.163 -5.576 2.086 1.00 0.00 20 LEU B C 8
ATOM 15385 O O . LEU B 2 10 ? 8.546 -6.562 2.482 1.00 0.00 20 LEU B O 8
ATOM 15401 N N . LEU B 2 11 ? 9.601 -5.452 0.833 1.00 0.00 21 LEU B N 8
ATOM 15402 C CA . LEU B 2 11 ? 9.374 -6.499 -0.163 1.00 0.00 21 LEU B CA 8
ATOM 15403 C C . LEU B 2 11 ? 10.292 -7.692 0.092 1.00 0.00 21 LEU B C 8
ATOM 15404 O O . LEU B 2 11 ? 10.910 -7.793 1.153 1.00 0.00 21 LEU B O 8
ATOM 15420 N N . ASP B 2 12 ? 10.378 -8.595 -0.881 1.00 0.00 22 ASP B N 8
ATOM 15421 C CA . ASP B 2 12 ? 11.220 -9.780 -0.755 1.00 0.00 22 ASP B CA 8
ATOM 15422 C C . ASP B 2 12 ? 12.662 -9.399 -0.436 1.00 0.00 22 ASP B C 8
ATOM 15423 O O . ASP B 2 12 ? 12.997 -8.220 -0.329 1.00 0.00 22 ASP B O 8
ATOM 15432 N N . PHE B 2 13 ? 13.511 -10.411 -0.286 1.00 0.00 23 PHE B N 8
ATOM 15433 C CA . PHE B 2 13 ? 14.921 -10.192 0.022 1.00 0.00 23 PHE B CA 8
ATOM 15434 C C . PHE B 2 13 ? 15.742 -11.453 -0.252 1.00 0.00 23 PHE B C 8
ATOM 15435 O O . PHE B 2 13 ? 16.865 -11.376 -0.748 1.00 0.00 23 PHE B O 8
ATOM 15452 N N . SER B 2 14 ? 15.173 -12.610 0.077 1.00 0.00 24 SER B N 8
ATOM 15453 C CA . SER B 2 14 ? 15.853 -13.886 -0.132 1.00 0.00 24 SER B CA 8
ATOM 15454 C C . SER B 2 14 ? 16.097 -14.140 -1.617 1.00 0.00 24 SER B C 8
ATOM 15455 O O . SER B 2 14 ? 17.136 -14.680 -2.000 1.00 0.00 24 SER B O 8
ATOM 15463 N N . ALA B 2 15 ? 15.137 -13.748 -2.448 1.00 0.00 25 ALA B N 8
ATOM 15464 C CA . ALA B 2 15 ? 15.250 -13.934 -3.889 1.00 0.00 25 ALA B CA 8
ATOM 15465 C C . ALA B 2 15 ? 16.475 -13.212 -4.448 1.00 0.00 25 ALA B C 8
ATOM 15466 O O . ALA B 2 15 ? 16.937 -13.516 -5.547 1.00 0.00 25 ALA B O 8
ATOM 15473 N N . MET B 2 16 ? 16.996 -12.251 -3.687 1.00 0.00 26 MET B N 8
ATOM 15474 C CA . MET B 2 16 ? 18.165 -11.485 -4.109 1.00 0.00 26 MET B CA 8
ATOM 15475 C C . MET B 2 16 ? 17.817 -10.562 -5.272 1.00 0.00 26 MET B C 8
ATOM 15476 O O . MET B 2 16 ? 17.764 -9.342 -5.114 1.00 0.00 26 MET B O 8
ATOM 15490 N N . PHE B 2 17 ? 17.582 -11.150 -6.441 1.00 0.00 27 PHE B N 8
ATOM 15491 C CA . PHE B 2 17 ? 17.240 -10.376 -7.628 1.00 0.00 27 PHE B CA 8
ATOM 15492 C C . PHE B 2 17 ? 16.624 -11.267 -8.703 1.00 0.00 27 PHE B C 8
ATOM 15493 O O . PHE B 2 17 ? 16.655 -12.493 -8.601 1.00 0.00 27 PHE B O 8
ATOM 15510 N N . SER B 2 18 ? 16.063 -10.640 -9.733 1.00 0.00 28 SER B N 8
ATOM 15511 C CA . SER B 2 18 ? 15.437 -11.374 -10.828 1.00 0.00 28 SER B CA 8
ATOM 15512 C C . SER B 2 18 ? 14.269 -12.214 -10.324 1.00 0.00 28 SER B C 8
ATOM 15513 O O . SER B 2 18 ? 13.197 -12.234 -10.929 1.00 0.00 28 SER B O 8
ATOM 15521 N N . GLY A 1 1 ? 4.661 25.866 10.519 1.00 0.00 -5 GLY A N 9
ATOM 15522 C CA . GLY A 1 1 ? 4.934 24.410 10.385 1.00 0.00 -5 GLY A CA 9
ATOM 15523 C C . GLY A 1 1 ? 5.441 24.039 9.005 1.00 0.00 -5 GLY A C 9
ATOM 15524 O O . GLY A 1 1 ? 4.845 24.414 7.996 1.00 0.00 -5 GLY A O 9
ATOM 15530 N N . ALA A 1 2 ? 6.546 23.301 8.962 1.00 0.00 -4 ALA A N 9
ATOM 15531 C CA . ALA A 1 2 ? 7.135 22.880 7.697 1.00 0.00 -4 ALA A CA 9
ATOM 15532 C C . ALA A 1 2 ? 7.370 21.372 7.672 1.00 0.00 -4 ALA A C 9
ATOM 15533 O O . ALA A 1 2 ? 8.405 20.889 8.130 1.00 0.00 -4 ALA A O 9
ATOM 15540 N N . MET A 1 3 ? 6.404 20.635 7.129 1.00 0.00 -3 MET A N 9
ATOM 15541 C CA . MET A 1 3 ? 6.512 19.184 7.042 1.00 0.00 -3 MET A CA 9
ATOM 15542 C C . MET A 1 3 ? 6.649 18.564 8.429 1.00 0.00 -3 MET A C 9
ATOM 15543 O O . MET A 1 3 ? 7.686 18.694 9.079 1.00 0.00 -3 MET A O 9
ATOM 15557 N N . GLY A 1 4 ? 5.595 17.888 8.874 1.00 0.00 -2 GLY A N 9
ATOM 15558 C CA . GLY A 1 4 ? 5.617 17.256 10.181 1.00 0.00 -2 GLY A CA 9
ATOM 15559 C C . GLY A 1 4 ? 6.483 16.012 10.212 1.00 0.00 -2 GLY A C 9
ATOM 15560 O O . GLY A 1 4 ? 7.460 15.908 9.468 1.00 0.00 -2 GLY A O 9
ATOM 15564 N N . SER A 1 5 ? 6.127 15.064 11.077 1.00 0.00 -1 SER A N 9
ATOM 15565 C CA . SER A 1 5 ? 6.879 13.820 11.199 1.00 0.00 -1 SER A CA 9
ATOM 15566 C C . SER A 1 5 ? 6.192 12.680 10.451 1.00 0.00 -1 SER A C 9
ATOM 15567 O O . SER A 1 5 ? 6.617 11.529 10.536 1.00 0.00 -1 SER A O 9
ATOM 15575 N N . GLY A 1 6 ? 5.130 13.003 9.717 1.00 0.00 267 GLY A N 9
ATOM 15576 C CA . GLY A 1 6 ? 4.413 11.989 8.968 1.00 0.00 267 GLY A CA 9
ATOM 15577 C C . GLY A 1 6 ? 4.763 12.006 7.497 1.00 0.00 267 GLY A C 9
ATOM 15578 O O . GLY A 1 6 ? 4.691 10.982 6.824 1.00 0.00 267 GLY A O 9
ATOM 15582 N N . ALA A 1 7 ? 5.173 13.166 7.002 1.00 0.00 268 ALA A N 9
ATOM 15583 C CA . ALA A 1 7 ? 5.561 13.298 5.603 1.00 0.00 268 ALA A CA 9
ATOM 15584 C C . ALA A 1 7 ? 6.623 12.261 5.233 1.00 0.00 268 ALA A C 9
ATOM 15585 O O . ALA A 1 7 ? 6.778 11.905 4.064 1.00 0.00 268 ALA A O 9
ATOM 15592 N N . ARG A 1 8 ? 7.347 11.782 6.242 1.00 0.00 269 ARG A N 9
ATOM 15593 C CA . ARG A 1 8 ? 8.389 10.785 6.056 1.00 0.00 269 ARG A CA 9
ATOM 15594 C C . ARG A 1 8 ? 7.839 9.539 5.376 1.00 0.00 269 ARG A C 9
ATOM 15595 O O . ARG A 1 8 ? 8.370 9.074 4.374 1.00 0.00 269 ARG A O 9
ATOM 15616 N N . GLN A 1 9 ? 6.785 8.995 5.943 1.00 0.00 270 GLN A N 9
ATOM 15617 C CA . GLN A 1 9 ? 6.175 7.780 5.418 1.00 0.00 270 GLN A CA 9
ATOM 15618 C C . GLN A 1 9 ? 5.888 7.859 3.917 1.00 0.00 270 GLN A C 9
ATOM 15619 O O . GLN A 1 9 ? 6.131 6.900 3.183 1.00 0.00 270 GLN A O 9
ATOM 15633 N N . LEU A 1 10 ? 5.357 8.991 3.461 1.00 0.00 271 LEU A N 9
ATOM 15634 C CA . LEU A 1 10 ? 5.022 9.160 2.046 1.00 0.00 271 LEU A CA 9
ATOM 15635 C C . LEU A 1 10 ? 6.174 8.771 1.142 1.00 0.00 271 LEU A C 9
ATOM 15636 O O . LEU A 1 10 ? 5.980 8.447 -0.030 1.00 0.00 271 LEU A O 9
ATOM 15652 N N . SER A 1 11 ? 7.367 8.784 1.694 1.00 0.00 272 SER A N 9
ATOM 15653 C CA . SER A 1 11 ? 8.541 8.410 0.936 1.00 0.00 272 SER A CA 9
ATOM 15654 C C . SER A 1 11 ? 8.461 6.939 0.570 1.00 0.00 272 SER A C 9
ATOM 15655 O O . SER A 1 11 ? 8.856 6.538 -0.522 1.00 0.00 272 SER A O 9
ATOM 15663 N N . LYS A 1 12 ? 7.946 6.133 1.492 1.00 0.00 273 LYS A N 9
ATOM 15664 C CA . LYS A 1 12 ? 7.811 4.698 1.268 1.00 0.00 273 LYS A CA 9
ATOM 15665 C C . LYS A 1 12 ? 6.610 4.396 0.375 1.00 0.00 273 LYS A C 9
ATOM 15666 O O . LYS A 1 12 ? 6.704 3.591 -0.549 1.00 0.00 273 LYS A O 9
ATOM 15685 N N . LEU A 1 13 ? 5.478 5.041 0.655 1.00 0.00 274 LEU A N 9
ATOM 15686 C CA . LEU A 1 13 ? 4.267 4.817 -0.132 1.00 0.00 274 LEU A CA 9
ATOM 15687 C C . LEU A 1 13 ? 4.490 5.153 -1.601 1.00 0.00 274 LEU A C 9
ATOM 15688 O O . LEU A 1 13 ? 4.255 4.331 -2.481 1.00 0.00 274 LEU A O 9
ATOM 15704 N N . LYS A 1 14 ? 4.930 6.374 -1.859 1.00 0.00 275 LYS A N 9
ATOM 15705 C CA . LYS A 1 14 ? 5.165 6.817 -3.225 1.00 0.00 275 LYS A CA 9
ATOM 15706 C C . LYS A 1 14 ? 6.225 5.971 -3.918 1.00 0.00 275 LYS A C 9
ATOM 15707 O O . LYS A 1 14 ? 6.078 5.607 -5.083 1.00 0.00 275 LYS A O 9
ATOM 15726 N N . ARG A 1 15 ? 7.300 5.678 -3.204 1.00 0.00 276 ARG A N 9
ATOM 15727 C CA . ARG A 1 15 ? 8.391 4.891 -3.762 1.00 0.00 276 ARG A CA 9
ATOM 15728 C C . ARG A 1 15 ? 8.015 3.419 -3.911 1.00 0.00 276 ARG A C 9
ATOM 15729 O O . ARG A 1 15 ? 8.210 2.827 -4.971 1.00 0.00 276 ARG A O 9
ATOM 15750 N N . PHE A 1 16 ? 7.515 2.818 -2.836 1.00 0.00 277 PHE A N 9
ATOM 15751 C CA . PHE A 1 16 ? 7.165 1.402 -2.857 1.00 0.00 277 PHE A CA 9
ATOM 15752 C C . PHE A 1 16 ? 6.216 1.062 -3.997 1.00 0.00 277 PHE A C 9
ATOM 15753 O O . PHE A 1 16 ? 6.466 0.129 -4.757 1.00 0.00 277 PHE A O 9
ATOM 15770 N N . LEU A 1 17 ? 5.127 1.812 -4.108 1.00 0.00 278 LEU A N 9
ATOM 15771 C CA . LEU A 1 17 ? 4.132 1.567 -5.154 1.00 0.00 278 LEU A CA 9
ATOM 15772 C C . LEU A 1 17 ? 4.766 1.457 -6.540 1.00 0.00 278 LEU A C 9
ATOM 15773 O O . LEU A 1 17 ? 4.265 0.733 -7.401 1.00 0.00 278 LEU A O 9
ATOM 15789 N N . THR A 1 18 ? 5.858 2.183 -6.753 1.00 0.00 279 THR A N 9
ATOM 15790 C CA . THR A 1 18 ? 6.544 2.171 -8.042 1.00 0.00 279 THR A CA 9
ATOM 15791 C C . THR A 1 18 ? 6.897 0.749 -8.478 1.00 0.00 279 THR A C 9
ATOM 15792 O O . THR A 1 18 ? 6.740 0.390 -9.645 1.00 0.00 279 THR A O 9
ATOM 15803 N N . THR A 1 19 ? 7.378 -0.058 -7.538 1.00 0.00 280 THR A N 9
ATOM 15804 C CA . THR A 1 19 ? 7.752 -1.434 -7.836 1.00 0.00 280 THR A CA 9
ATOM 15805 C C . THR A 1 19 ? 6.541 -2.358 -7.745 1.00 0.00 280 THR A C 9
ATOM 15806 O O . THR A 1 19 ? 6.404 -3.291 -8.535 1.00 0.00 280 THR A O 9
ATOM 15817 N N . LEU A 1 20 ? 5.663 -2.091 -6.781 1.00 0.00 281 LEU A N 9
ATOM 15818 C CA . LEU A 1 20 ? 4.463 -2.904 -6.590 1.00 0.00 281 LEU A CA 9
ATOM 15819 C C . LEU A 1 20 ? 3.660 -2.993 -7.885 1.00 0.00 281 LEU A C 9
ATOM 15820 O O . LEU A 1 20 ? 3.180 -4.063 -8.260 1.00 0.00 281 LEU A O 9
ATOM 15836 N N . GLN A 1 21 ? 3.522 -1.862 -8.565 1.00 0.00 282 GLN A N 9
ATOM 15837 C CA . GLN A 1 21 ? 2.779 -1.812 -9.816 1.00 0.00 282 GLN A CA 9
ATOM 15838 C C . GLN A 1 21 ? 3.537 -2.516 -10.930 1.00 0.00 282 GLN A C 9
ATOM 15839 O O . GLN A 1 21 ? 2.938 -3.107 -11.827 1.00 0.00 282 GLN A O 9
ATOM 15853 N N . GLN A 1 22 ? 4.858 -2.436 -10.869 1.00 0.00 283 GLN A N 9
ATOM 15854 C CA . GLN A 1 22 ? 5.706 -3.054 -11.875 1.00 0.00 283 GLN A CA 9
ATOM 15855 C C . GLN A 1 22 ? 5.744 -4.569 -11.705 1.00 0.00 283 GLN A C 9
ATOM 15856 O O . GLN A 1 22 ? 5.954 -5.304 -12.670 1.00 0.00 283 GLN A O 9
ATOM 15870 N N . PHE A 1 23 ? 5.538 -5.032 -10.475 1.00 0.00 284 PHE A N 9
ATOM 15871 C CA . PHE A 1 23 ? 5.550 -6.461 -10.189 1.00 0.00 284 PHE A CA 9
ATOM 15872 C C . PHE A 1 23 ? 4.525 -7.190 -11.048 1.00 0.00 284 PHE A C 9
ATOM 15873 O O . PHE A 1 23 ? 4.741 -8.327 -11.462 1.00 0.00 284 PHE A O 9
ATOM 15890 N N . GLY A 1 24 ? 3.410 -6.519 -11.313 1.00 0.00 285 GLY A N 9
ATOM 15891 C CA . GLY A 1 24 ? 2.366 -7.108 -12.124 1.00 0.00 285 GLY A CA 9
ATOM 15892 C C . GLY A 1 24 ? 1.909 -6.182 -13.226 1.00 0.00 285 GLY A C 9
ATOM 15893 O O . GLY A 1 24 ? 0.755 -6.228 -13.653 1.00 0.00 285 GLY A O 9
ATOM 15897 N N . ASN A 1 25 ? 2.819 -5.339 -13.694 1.00 0.00 286 ASN A N 9
ATOM 15898 C CA . ASN A 1 25 ? 2.511 -4.396 -14.760 1.00 0.00 286 ASN A CA 9
ATOM 15899 C C . ASN A 1 25 ? 2.385 -5.106 -16.107 1.00 0.00 286 ASN A C 9
ATOM 15900 O O . ASN A 1 25 ? 2.636 -4.509 -17.152 1.00 0.00 286 ASN A O 9
ATOM 15911 N N . ASP A 1 26 ? 2.001 -6.379 -16.080 1.00 0.00 287 ASP A N 9
ATOM 15912 C CA . ASP A 1 26 ? 1.852 -7.154 -17.302 1.00 0.00 287 ASP A CA 9
ATOM 15913 C C . ASP A 1 26 ? 0.967 -8.381 -17.082 1.00 0.00 287 ASP A C 9
ATOM 15914 O O . ASP A 1 26 ? 1.031 -9.341 -17.850 1.00 0.00 287 ASP A O 9
ATOM 15923 N N . ILE A 1 27 ? 0.134 -8.343 -16.044 1.00 0.00 288 ILE A N 9
ATOM 15924 C CA . ILE A 1 27 ? -0.760 -9.450 -15.750 1.00 0.00 288 ILE A CA 9
ATOM 15925 C C . ILE A 1 27 ? -1.990 -9.384 -16.655 1.00 0.00 288 ILE A C 9
ATOM 15926 O O . ILE A 1 27 ? -2.487 -10.407 -17.124 1.00 0.00 288 ILE A O 9
ATOM 15942 N N . SER A 1 28 ? -2.459 -8.167 -16.906 1.00 0.00 289 SER A N 9
ATOM 15943 C CA . SER A 1 28 ? -3.619 -7.941 -17.771 1.00 0.00 289 SER A CA 9
ATOM 15944 C C . SER A 1 28 ? -3.869 -6.446 -17.941 1.00 0.00 289 SER A C 9
ATOM 15945 O O . SER A 1 28 ? -3.379 -5.637 -17.156 1.00 0.00 289 SER A O 9
ATOM 15953 N N . PRO A 1 29 ? -4.647 -6.054 -18.963 1.00 0.00 290 PRO A N 9
ATOM 15954 C CA . PRO A 1 29 ? -4.957 -4.643 -19.216 1.00 0.00 290 PRO A CA 9
ATOM 15955 C C . PRO A 1 29 ? -5.739 -4.004 -18.070 1.00 0.00 290 PRO A C 9
ATOM 15956 O O . PRO A 1 29 ? -6.086 -2.827 -18.132 1.00 0.00 290 PRO A O 9
ATOM 15967 N N . GLU A 1 30 ? -6.021 -4.786 -17.034 1.00 0.00 291 GLU A N 9
ATOM 15968 C CA . GLU A 1 30 ? -6.770 -4.296 -15.888 1.00 0.00 291 GLU A CA 9
ATOM 15969 C C . GLU A 1 30 ? -5.875 -4.158 -14.654 1.00 0.00 291 GLU A C 9
ATOM 15970 O O . GLU A 1 30 ? -6.170 -3.376 -13.754 1.00 0.00 291 GLU A O 9
ATOM 15982 N N . ILE A 1 31 ? -4.768 -4.894 -14.631 1.00 0.00 292 ILE A N 9
ATOM 15983 C CA . ILE A 1 31 ? -3.831 -4.808 -13.513 1.00 0.00 292 ILE A CA 9
ATOM 15984 C C . ILE A 1 31 ? -3.303 -3.403 -13.412 1.00 0.00 292 ILE A C 9
ATOM 15985 O O . ILE A 1 31 ? -3.283 -2.802 -12.338 1.00 0.00 292 ILE A O 9
ATOM 16001 N N . GLY A 1 32 ? -2.910 -2.866 -14.556 1.00 0.00 293 GLY A N 9
ATOM 16002 C CA . GLY A 1 32 ? -2.427 -1.502 -14.577 1.00 0.00 293 GLY A CA 9
ATOM 16003 C C . GLY A 1 32 ? -3.437 -0.587 -13.917 1.00 0.00 293 GLY A C 9
ATOM 16004 O O . GLY A 1 32 ? -3.085 0.433 -13.323 1.00 0.00 293 GLY A O 9
ATOM 16008 N N . GLU A 1 33 ? -4.703 -0.992 -14.010 1.00 0.00 294 GLU A N 9
ATOM 16009 C CA . GLU A 1 33 ? -5.802 -0.259 -13.411 1.00 0.00 294 GLU A CA 9
ATOM 16010 C C . GLU A 1 33 ? -5.988 -0.685 -11.961 1.00 0.00 294 GLU A C 9
ATOM 16011 O O . GLU A 1 33 ? -6.369 0.118 -11.112 1.00 0.00 294 GLU A O 9
ATOM 16023 N N . ARG A 1 34 ? -5.718 -1.962 -11.683 1.00 0.00 295 ARG A N 9
ATOM 16024 C CA . ARG A 1 34 ? -5.860 -2.497 -10.335 1.00 0.00 295 ARG A CA 9
ATOM 16025 C C . ARG A 1 34 ? -4.849 -1.867 -9.389 1.00 0.00 295 ARG A C 9
ATOM 16026 O O . ARG A 1 34 ? -5.215 -1.275 -8.382 1.00 0.00 295 ARG A O 9
ATOM 16047 N N . VAL A 1 35 ? -3.576 -1.985 -9.715 1.00 0.00 296 VAL A N 9
ATOM 16048 C CA . VAL A 1 35 ? -2.539 -1.416 -8.873 1.00 0.00 296 VAL A CA 9
ATOM 16049 C C . VAL A 1 35 ? -2.798 0.058 -8.590 1.00 0.00 296 VAL A C 9
ATOM 16050 O O . VAL A 1 35 ? -2.684 0.512 -7.450 1.00 0.00 296 VAL A O 9
ATOM 16063 N N . ARG A 1 36 ? -3.145 0.803 -9.633 1.00 0.00 297 ARG A N 9
ATOM 16064 C CA . ARG A 1 36 ? -3.416 2.229 -9.489 1.00 0.00 297 ARG A CA 9
ATOM 16065 C C . ARG A 1 36 ? -4.665 2.465 -8.646 1.00 0.00 297 ARG A C 9
ATOM 16066 O O . ARG A 1 36 ? -4.687 3.354 -7.797 1.00 0.00 297 ARG A O 9
ATOM 16087 N N . THR A 1 37 ? -5.699 1.659 -8.874 1.00 0.00 298 THR A N 9
ATOM 16088 C CA . THR A 1 37 ? -6.946 1.796 -8.122 1.00 0.00 298 THR A CA 9
ATOM 16089 C C . THR A 1 37 ? -6.757 1.370 -6.669 1.00 0.00 298 THR A C 9
ATOM 16090 O O . THR A 1 37 ? -7.350 1.957 -5.763 1.00 0.00 298 THR A O 9
ATOM 16101 N N . LEU A 1 38 ? -5.933 0.348 -6.444 1.00 0.00 299 LEU A N 9
ATOM 16102 C CA . LEU A 1 38 ? -5.679 -0.136 -5.090 1.00 0.00 299 LEU A CA 9
ATOM 16103 C C . LEU A 1 38 ? -5.168 0.997 -4.207 1.00 0.00 299 LEU A C 9
ATOM 16104 O O . LEU A 1 38 ? -5.652 1.198 -3.096 1.00 0.00 299 LEU A O 9
ATOM 16120 N N . VAL A 1 39 ? -4.182 1.737 -4.712 1.00 0.00 300 VAL A N 9
ATOM 16121 C CA . VAL A 1 39 ? -3.604 2.852 -3.967 1.00 0.00 300 VAL A CA 9
ATOM 16122 C C . VAL A 1 39 ? -4.639 3.943 -3.740 1.00 0.00 300 VAL A C 9
ATOM 16123 O O . VAL A 1 39 ? -4.846 4.385 -2.612 1.00 0.00 300 VAL A O 9
ATOM 16136 N N . LEU A 1 40 ? -5.296 4.368 -4.812 1.00 0.00 301 LEU A N 9
ATOM 16137 C CA . LEU A 1 40 ? -6.318 5.399 -4.714 1.00 0.00 301 LEU A CA 9
ATOM 16138 C C . LEU A 1 40 ? -7.443 4.933 -3.805 1.00 0.00 301 LEU A C 9
ATOM 16139 O O . LEU A 1 40 ? -8.083 5.735 -3.132 1.00 0.00 301 LEU A O 9
ATOM 16155 N N . GLY A 1 41 ? -7.670 3.624 -3.786 1.00 0.00 302 GLY A N 9
ATOM 16156 C CA . GLY A 1 41 ? -8.717 3.077 -2.949 1.00 0.00 302 GLY A CA 9
ATOM 16157 C C . GLY A 1 41 ? -8.356 3.146 -1.482 1.00 0.00 302 GLY A C 9
ATOM 16158 O O . GLY A 1 41 ? -9.137 3.631 -0.660 1.00 0.00 302 GLY A O 9
ATOM 16162 N N . LEU A 1 42 ? -7.166 2.657 -1.154 1.00 0.00 303 LEU A N 9
ATOM 16163 C CA . LEU A 1 42 ? -6.678 2.651 0.217 1.00 0.00 303 LEU A CA 9
ATOM 16164 C C . LEU A 1 42 ? -6.661 4.061 0.803 1.00 0.00 303 LEU A C 9
ATOM 16165 O O . LEU A 1 42 ? -6.831 4.246 2.007 1.00 0.00 303 LEU A O 9
ATOM 16181 N N . VAL A 1 43 ? -6.455 5.051 -0.057 1.00 0.00 304 VAL A N 9
ATOM 16182 C CA . VAL A 1 43 ? -6.418 6.444 0.374 1.00 0.00 304 VAL A CA 9
ATOM 16183 C C . VAL A 1 43 ? -7.814 7.056 0.384 1.00 0.00 304 VAL A C 9
ATOM 16184 O O . VAL A 1 43 ? -8.116 7.919 1.208 1.00 0.00 304 VAL A O 9
ATOM 16197 N N . ASN A 1 44 ? -8.666 6.597 -0.530 1.00 0.00 305 ASN A N 9
ATOM 16198 C CA . ASN A 1 44 ? -10.035 7.097 -0.614 1.00 0.00 305 ASN A CA 9
ATOM 16199 C C . ASN A 1 44 ? -10.900 6.525 0.508 1.00 0.00 305 ASN A C 9
ATOM 16200 O O . ASN A 1 44 ? -12.123 6.666 0.488 1.00 0.00 305 ASN A O 9
ATOM 16211 N N . SER A 1 45 ? -10.264 5.873 1.481 1.00 0.00 306 SER A N 9
ATOM 16212 C CA . SER A 1 45 ? -10.980 5.278 2.602 1.00 0.00 306 SER A CA 9
ATOM 16213 C C . SER A 1 45 ? -11.871 4.127 2.142 1.00 0.00 306 SER A C 9
ATOM 16214 O O . SER A 1 45 ? -12.717 3.649 2.895 1.00 0.00 306 SER A O 9
ATOM 16222 N N . THR A 1 46 ? -11.674 3.683 0.904 1.00 0.00 307 THR A N 9
ATOM 16223 C CA . THR A 1 46 ? -12.457 2.585 0.358 1.00 0.00 307 THR A CA 9
ATOM 16224 C C . THR A 1 46 ? -11.699 1.263 0.464 1.00 0.00 307 THR A C 9
ATOM 16225 O O . THR A 1 46 ? -12.251 0.199 0.184 1.00 0.00 307 THR A O 9
ATOM 16236 N N . LEU A 1 47 ? -10.434 1.331 0.875 1.00 0.00 308 LEU A N 9
ATOM 16237 C CA . LEU A 1 47 ? -9.618 0.147 1.022 1.00 0.00 308 LEU A CA 9
ATOM 16238 C C . LEU A 1 47 ? -8.869 0.177 2.341 1.00 0.00 308 LEU A C 9
ATOM 16239 O O . LEU A 1 47 ? -8.680 1.228 2.952 1.00 0.00 308 LEU A O 9
ATOM 16255 N N . THR A 1 48 ? -8.450 -0.996 2.756 1.00 0.00 309 THR A N 9
ATOM 16256 C CA . THR A 1 48 ? -7.720 -1.177 3.980 1.00 0.00 309 THR A CA 9
ATOM 16257 C C . THR A 1 48 ? -6.406 -1.860 3.704 1.00 0.00 309 THR A C 9
ATOM 16258 O O . THR A 1 48 ? -6.140 -2.333 2.598 1.00 0.00 309 THR A O 9
ATOM 16269 N N . ILE A 1 49 ? -5.601 -1.888 4.728 1.00 0.00 310 ILE A N 9
ATOM 16270 C CA . ILE A 1 49 ? -4.295 -2.485 4.689 1.00 0.00 310 ILE A CA 9
ATOM 16271 C C . ILE A 1 49 ? -4.386 -3.964 4.373 1.00 0.00 310 ILE A C 9
ATOM 16272 O O . ILE A 1 49 ? -3.752 -4.461 3.440 1.00 0.00 310 ILE A O 9
ATOM 16288 N N . GLU A 1 50 ? -5.175 -4.661 5.172 1.00 0.00 311 GLU A N 9
ATOM 16289 C CA . GLU A 1 50 ? -5.354 -6.091 5.006 1.00 0.00 311 GLU A CA 9
ATOM 16290 C C . GLU A 1 50 ? -5.872 -6.409 3.615 1.00 0.00 311 GLU A C 9
ATOM 16291 O O . GLU A 1 50 ? -5.532 -7.439 3.043 1.00 0.00 311 GLU A O 9
ATOM 16303 N N . GLU A 1 51 ? -6.693 -5.511 3.077 1.00 0.00 312 GLU A N 9
ATOM 16304 C CA . GLU A 1 51 ? -7.265 -5.677 1.747 1.00 0.00 312 GLU A CA 9
ATOM 16305 C C . GLU A 1 51 ? -6.264 -5.281 0.665 1.00 0.00 312 GLU A C 9
ATOM 16306 O O . GLU A 1 51 ? -6.015 -6.033 -0.270 1.00 0.00 312 GLU A O 9
ATOM 16318 N N . PHE A 1 52 ? -5.694 -4.088 0.799 1.00 0.00 313 PHE A N 9
ATOM 16319 C CA . PHE A 1 52 ? -4.722 -3.582 -0.166 1.00 0.00 313 PHE A CA 9
ATOM 16320 C C . PHE A 1 52 ? -3.610 -4.593 -0.407 1.00 0.00 313 PHE A C 9
ATOM 16321 O O . PHE A 1 52 ? -3.389 -5.022 -1.535 1.00 0.00 313 PHE A O 9
ATOM 16338 N N . HIS A 1 53 ? -2.920 -4.979 0.659 1.00 0.00 314 HIS A N 9
ATOM 16339 C CA . HIS A 1 53 ? -1.830 -5.943 0.552 1.00 0.00 314 HIS A CA 9
ATOM 16340 C C . HIS A 1 53 ? -2.339 -7.271 0.023 1.00 0.00 314 HIS A C 9
ATOM 16341 O O . HIS A 1 53 ? -1.691 -7.922 -0.794 1.00 0.00 314 HIS A O 9
ATOM 16356 N N . SER A 1 54 ? -3.508 -7.661 0.503 1.00 0.00 315 SER A N 9
ATOM 16357 C CA . SER A 1 54 ? -4.123 -8.915 0.088 1.00 0.00 315 SER A CA 9
ATOM 16358 C C . SER A 1 54 ? -4.458 -8.894 -1.399 1.00 0.00 315 SER A C 9
ATOM 16359 O O . SER A 1 54 ? -4.064 -9.785 -2.148 1.00 0.00 315 SER A O 9
ATOM 16367 N N . LYS A 1 55 ? -5.190 -7.868 -1.816 1.00 0.00 316 LYS A N 9
ATOM 16368 C CA . LYS A 1 55 ? -5.584 -7.722 -3.211 1.00 0.00 316 LYS A CA 9
ATOM 16369 C C . LYS A 1 55 ? -4.368 -7.448 -4.086 1.00 0.00 316 LYS A C 9
ATOM 16370 O O . LYS A 1 55 ? -4.214 -8.041 -5.155 1.00 0.00 316 LYS A O 9
ATOM 16389 N N . LEU A 1 56 ? -3.503 -6.547 -3.624 1.00 0.00 317 LEU A N 9
ATOM 16390 C CA . LEU A 1 56 ? -2.290 -6.203 -4.366 1.00 0.00 317 LEU A CA 9
ATOM 16391 C C . LEU A 1 56 ? -1.525 -7.469 -4.760 1.00 0.00 317 LEU A C 9
ATOM 16392 O O . LEU A 1 56 ? -0.775 -7.475 -5.735 1.00 0.00 317 LEU A O 9
ATOM 16408 N N . GLN A 1 57 ? -1.725 -8.542 -3.991 1.00 0.00 318 GLN A N 9
ATOM 16409 C CA . GLN A 1 57 ? -1.064 -9.811 -4.257 1.00 0.00 318 GLN A CA 9
ATOM 16410 C C . GLN A 1 57 ? -1.384 -10.309 -5.662 1.00 0.00 318 GLN A C 9
ATOM 16411 O O . GLN A 1 57 ? -0.561 -10.951 -6.314 1.00 0.00 318 GLN A O 9
ATOM 16425 N N . GLU A 1 58 ? -2.592 -10.024 -6.118 1.00 0.00 319 GLU A N 9
ATOM 16426 C CA . GLU A 1 58 ? -3.018 -10.463 -7.435 1.00 0.00 319 GLU A CA 9
ATOM 16427 C C . GLU A 1 58 ? -2.361 -9.632 -8.519 1.00 0.00 319 GLU A C 9
ATOM 16428 O O . GLU A 1 58 ? -1.736 -10.170 -9.437 1.00 0.00 319 GLU A O 9
ATOM 16440 N N . ALA A 1 59 ? -2.507 -8.318 -8.415 1.00 0.00 320 ALA A N 9
ATOM 16441 C CA . ALA A 1 59 ? -1.930 -7.429 -9.399 1.00 0.00 320 ALA A CA 9
ATOM 16442 C C . ALA A 1 59 ? -0.414 -7.480 -9.356 1.00 0.00 320 ALA A C 9
ATOM 16443 O O . ALA A 1 59 ? 0.231 -7.641 -10.384 1.00 0.00 320 ALA A O 9
ATOM 16450 N N . THR A 1 60 ? 0.154 -7.353 -8.162 1.00 0.00 321 THR A N 9
ATOM 16451 C CA . THR A 1 60 ? 1.604 -7.387 -8.002 1.00 0.00 321 THR A CA 9
ATOM 16452 C C . THR A 1 60 ? 2.140 -8.816 -8.068 1.00 0.00 321 THR A C 9
ATOM 16453 O O . THR A 1 60 ? 3.348 -9.030 -7.998 1.00 0.00 321 THR A O 9
ATOM 16464 N N . ASN A 1 61 ? 1.241 -9.794 -8.189 1.00 0.00 322 ASN A N 9
ATOM 16465 C CA . ASN A 1 61 ? 1.632 -11.204 -8.255 1.00 0.00 322 ASN A CA 9
ATOM 16466 C C . ASN A 1 61 ? 2.165 -11.706 -6.915 1.00 0.00 322 ASN A C 9
ATOM 16467 O O . ASN A 1 61 ? 1.916 -12.848 -6.527 1.00 0.00 322 ASN A O 9
ATOM 16478 N N . PHE A 1 62 ? 2.907 -10.855 -6.214 1.00 0.00 323 PHE A N 9
ATOM 16479 C CA . PHE A 1 62 ? 3.475 -11.219 -4.927 1.00 0.00 323 PHE A CA 9
ATOM 16480 C C . PHE A 1 62 ? 2.817 -10.424 -3.801 1.00 0.00 323 PHE A C 9
ATOM 16481 O O . PHE A 1 62 ? 2.808 -9.192 -3.828 1.00 0.00 323 PHE A O 9
ATOM 16498 N N . PRO A 1 63 ? 2.270 -11.114 -2.778 1.00 0.00 324 PRO A N 9
ATOM 16499 C CA . PRO A 1 63 ? 1.627 -10.458 -1.637 1.00 0.00 324 PRO A CA 9
ATOM 16500 C C . PRO A 1 63 ? 2.635 -9.857 -0.688 1.00 0.00 324 PRO A C 9
ATOM 16501 O O . PRO A 1 63 ? 2.317 -9.587 0.469 1.00 0.00 324 PRO A O 9
ATOM 16512 N N . LEU A 1 64 ? 3.852 -9.660 -1.163 1.00 0.00 325 LEU A N 9
ATOM 16513 C CA . LEU A 1 64 ? 4.882 -9.102 -0.328 1.00 0.00 325 LEU A CA 9
ATOM 16514 C C . LEU A 1 64 ? 5.181 -10.038 0.842 1.00 0.00 325 LEU A C 9
ATOM 16515 O O . LEU A 1 64 ? 4.547 -11.082 1.002 1.00 0.00 325 LEU A O 9
ATOM 16531 N N . ARG A 1 65 ? 6.143 -9.640 1.652 1.00 0.00 326 ARG A N 9
ATOM 16532 C CA . ARG A 1 65 ? 6.544 -10.401 2.829 1.00 0.00 326 ARG A CA 9
ATOM 16533 C C . ARG A 1 65 ? 5.558 -10.179 3.977 1.00 0.00 326 ARG A C 9
ATOM 16534 O O . ARG A 1 65 ? 4.856 -9.167 4.018 1.00 0.00 326 ARG A O 9
ATOM 16555 N N . PRO A 1 66 ? 5.497 -11.123 4.932 1.00 0.00 327 PRO A N 9
ATOM 16556 C CA . PRO A 1 66 ? 4.596 -11.030 6.090 1.00 0.00 327 PRO A CA 9
ATOM 16557 C C . PRO A 1 66 ? 4.813 -9.756 6.915 1.00 0.00 327 PRO A C 9
ATOM 16558 O O . PRO A 1 66 ? 4.029 -9.454 7.815 1.00 0.00 327 PRO A O 9
ATOM 16569 N N . PHE A 1 67 ? 5.879 -9.015 6.612 1.00 0.00 328 PHE A N 9
ATOM 16570 C CA . PHE A 1 67 ? 6.184 -7.784 7.338 1.00 0.00 328 PHE A CA 9
ATOM 16571 C C . PHE A 1 67 ? 5.918 -6.543 6.490 1.00 0.00 328 PHE A C 9
ATOM 16572 O O . PHE A 1 67 ? 6.147 -5.419 6.936 1.00 0.00 328 PHE A O 9
ATOM 16589 N N . VAL A 1 68 ? 5.439 -6.744 5.270 1.00 0.00 329 VAL A N 9
ATOM 16590 C CA . VAL A 1 68 ? 5.138 -5.633 4.377 1.00 0.00 329 VAL A CA 9
ATOM 16591 C C . VAL A 1 68 ? 3.781 -5.009 4.696 1.00 0.00 329 VAL A C 9
ATOM 16592 O O . VAL A 1 68 ? 3.661 -3.788 4.801 1.00 0.00 329 VAL A O 9
ATOM 16605 N N . ILE A 1 69 ? 2.755 -5.853 4.838 1.00 0.00 330 ILE A N 9
ATOM 16606 C CA . ILE A 1 69 ? 1.406 -5.378 5.133 1.00 0.00 330 ILE A CA 9
ATOM 16607 C C . ILE A 1 69 ? 1.361 -4.471 6.364 1.00 0.00 330 ILE A C 9
ATOM 16608 O O . ILE A 1 69 ? 0.594 -3.505 6.394 1.00 0.00 330 ILE A O 9
ATOM 16624 N N . PRO A 1 70 ? 2.179 -4.752 7.396 1.00 0.00 331 PRO A N 9
ATOM 16625 C CA . PRO A 1 70 ? 2.217 -3.941 8.614 1.00 0.00 331 PRO A CA 9
ATOM 16626 C C . PRO A 1 70 ? 2.855 -2.578 8.380 1.00 0.00 331 PRO A C 9
ATOM 16627 O O . PRO A 1 70 ? 2.468 -1.585 8.995 1.00 0.00 331 PRO A O 9
ATOM 16638 N N . PHE A 1 71 ? 3.829 -2.530 7.485 1.00 0.00 332 PHE A N 9
ATOM 16639 C CA . PHE A 1 71 ? 4.502 -1.282 7.178 1.00 0.00 332 PHE A CA 9
ATOM 16640 C C . PHE A 1 71 ? 3.502 -0.256 6.652 1.00 0.00 332 PHE A C 9
ATOM 16641 O O . PHE A 1 71 ? 3.443 0.873 7.138 1.00 0.00 332 PHE A O 9
ATOM 16658 N N . LEU A 1 72 ? 2.718 -0.664 5.663 1.00 0.00 333 LEU A N 9
ATOM 16659 C CA . LEU A 1 72 ? 1.711 0.214 5.078 1.00 0.00 333 LEU A CA 9
ATOM 16660 C C . LEU A 1 72 ? 0.799 0.770 6.164 1.00 0.00 333 LEU A C 9
ATOM 16661 O O . LEU A 1 72 ? 0.296 1.884 6.047 1.00 0.00 333 LEU A O 9
ATOM 16677 N N . LYS A 1 73 ? 0.605 -0.017 7.230 1.00 0.00 334 LYS A N 9
ATOM 16678 C CA . LYS A 1 73 ? -0.239 0.401 8.348 1.00 0.00 334 LYS A CA 9
ATOM 16679 C C . LYS A 1 73 ? 0.373 1.597 9.057 1.00 0.00 334 LYS A C 9
ATOM 16680 O O . LYS A 1 73 ? -0.320 2.554 9.384 1.00 0.00 334 LYS A O 9
ATOM 16699 N N . ALA A 1 74 ? 1.677 1.536 9.285 1.00 0.00 335 ALA A N 9
ATOM 16700 C CA . ALA A 1 74 ? 2.386 2.622 9.945 1.00 0.00 335 ALA A CA 9
ATOM 16701 C C . ALA A 1 74 ? 2.372 3.868 9.073 1.00 0.00 335 ALA A C 9
ATOM 16702 O O . ALA A 1 74 ? 2.162 4.981 9.555 1.00 0.00 335 ALA A O 9
ATOM 16709 N N . ASN A 1 75 ? 2.600 3.669 7.782 1.00 0.00 336 ASN A N 9
ATOM 16710 C CA . ASN A 1 75 ? 2.619 4.769 6.833 1.00 0.00 336 ASN A CA 9
ATOM 16711 C C . ASN A 1 75 ? 1.214 5.062 6.289 1.00 0.00 336 ASN A C 9
ATOM 16712 O O . ASN A 1 75 ? 1.040 5.895 5.408 1.00 0.00 336 ASN A O 9
ATOM 16723 N N . LEU A 1 76 ? 0.221 4.338 6.793 1.00 0.00 337 LEU A N 9
ATOM 16724 C CA . LEU A 1 76 ? -1.165 4.496 6.337 1.00 0.00 337 LEU A CA 9
ATOM 16725 C C . LEU A 1 76 ? -1.823 5.802 6.803 1.00 0.00 337 LEU A C 9
ATOM 16726 O O . LEU A 1 76 ? -2.606 6.394 6.061 1.00 0.00 337 LEU A O 9
ATOM 16742 N N . PRO A 1 77 ? -1.574 6.246 8.049 1.00 0.00 338 PRO A N 9
ATOM 16743 C CA . PRO A 1 77 ? -2.221 7.446 8.605 1.00 0.00 338 PRO A CA 9
ATOM 16744 C C . PRO A 1 77 ? -1.698 8.777 8.067 1.00 0.00 338 PRO A C 9
ATOM 16745 O O . PRO A 1 77 ? -2.481 9.694 7.818 1.00 0.00 338 PRO A O 9
ATOM 16756 N N . LEU A 1 78 ? -0.395 8.902 7.908 1.00 0.00 339 LEU A N 9
ATOM 16757 C CA . LEU A 1 78 ? 0.180 10.152 7.423 1.00 0.00 339 LEU A CA 9
ATOM 16758 C C . LEU A 1 78 ? -0.177 10.441 5.961 1.00 0.00 339 LEU A C 9
ATOM 16759 O O . LEU A 1 78 ? -0.435 11.588 5.605 1.00 0.00 339 LEU A O 9
ATOM 16775 N N . LEU A 1 79 ? -0.180 9.415 5.114 1.00 0.00 340 LEU A N 9
ATOM 16776 C CA . LEU A 1 79 ? -0.486 9.597 3.701 1.00 0.00 340 LEU A CA 9
ATOM 16777 C C . LEU A 1 79 ? -1.843 10.232 3.519 1.00 0.00 340 LEU A C 9
ATOM 16778 O O . LEU A 1 79 ? -2.059 11.023 2.608 1.00 0.00 340 LEU A O 9
ATOM 16794 N N . GLN A 1 80 ? -2.750 9.883 4.395 1.00 0.00 341 GLN A N 9
ATOM 16795 C CA . GLN A 1 80 ? -4.093 10.417 4.333 1.00 0.00 341 GLN A CA 9
ATOM 16796 C C . GLN A 1 80 ? -4.136 11.815 4.928 1.00 0.00 341 GLN A C 9
ATOM 16797 O O . GLN A 1 80 ? -4.673 12.737 4.323 1.00 0.00 341 GLN A O 9
ATOM 16811 N N . ARG A 1 81 ? -3.562 11.960 6.117 1.00 0.00 342 ARG A N 9
ATOM 16812 C CA . ARG A 1 81 ? -3.529 13.242 6.810 1.00 0.00 342 ARG A CA 9
ATOM 16813 C C . ARG A 1 81 ? -2.757 14.299 6.020 1.00 0.00 342 ARG A C 9
ATOM 16814 O O . ARG A 1 81 ? -3.292 15.366 5.714 1.00 0.00 342 ARG A O 9
ATOM 16835 N N . GLU A 1 82 ? -1.496 14.011 5.707 1.00 0.00 343 GLU A N 9
ATOM 16836 C CA . GLU A 1 82 ? -0.660 14.956 4.972 1.00 0.00 343 GLU A CA 9
ATOM 16837 C C . GLU A 1 82 ? -1.260 15.296 3.608 1.00 0.00 343 GLU A C 9
ATOM 16838 O O . GLU A 1 82 ? -1.259 16.455 3.193 1.00 0.00 343 GLU A O 9
ATOM 16850 N N . LEU A 1 83 ? -1.776 14.289 2.917 1.00 0.00 344 LEU A N 9
ATOM 16851 C CA . LEU A 1 83 ? -2.372 14.500 1.603 1.00 0.00 344 LEU A CA 9
ATOM 16852 C C . LEU A 1 83 ? -3.667 15.298 1.719 1.00 0.00 344 LEU A C 9
ATOM 16853 O O . LEU A 1 83 ? -4.044 16.024 0.802 1.00 0.00 344 LEU A O 9
ATOM 16869 N N . LEU A 1 84 ? -4.340 15.172 2.855 1.00 0.00 345 LEU A N 9
ATOM 16870 C CA . LEU A 1 84 ? -5.585 15.890 3.081 1.00 0.00 345 LEU A CA 9
ATOM 16871 C C . LEU A 1 84 ? -5.309 17.340 3.462 1.00 0.00 345 LEU A C 9
ATOM 16872 O O . LEU A 1 84 ? -5.944 18.257 2.943 1.00 0.00 345 LEU A O 9
ATOM 16888 N N . HIS A 1 85 ? -4.360 17.544 4.370 1.00 0.00 346 HIS A N 9
ATOM 16889 C CA . HIS A 1 85 ? -4.010 18.887 4.816 1.00 0.00 346 HIS A CA 9
ATOM 16890 C C . HIS A 1 85 ? -3.575 19.766 3.645 1.00 0.00 346 HIS A C 9
ATOM 16891 O O . HIS A 1 85 ? -3.779 20.978 3.659 1.00 0.00 346 HIS A O 9
ATOM 16906 N N . CYS A 1 86 ? -2.981 19.149 2.629 1.00 0.00 347 CYS A N 9
ATOM 16907 C CA . CYS A 1 86 ? -2.527 19.886 1.455 1.00 0.00 347 CYS A CA 9
ATOM 16908 C C . CYS A 1 86 ? -3.673 20.110 0.479 1.00 0.00 347 CYS A C 9
ATOM 16909 O O . CYS A 1 86 ? -3.748 21.139 -0.193 1.00 0.00 347 CYS A O 9
ATOM 16917 N N . ALA A 1 87 ? -4.556 19.133 0.414 1.00 0.00 348 ALA A N 9
ATOM 16918 C CA . ALA A 1 87 ? -5.713 19.193 -0.471 1.00 0.00 348 ALA A CA 9
ATOM 16919 C C . ALA A 1 87 ? -6.691 20.285 -0.038 1.00 0.00 348 ALA A C 9
ATOM 16920 O O . ALA A 1 87 ? -7.524 20.731 -0.826 1.00 0.00 348 ALA A O 9
ATOM 16927 N N . ARG A 1 88 ? -6.587 20.701 1.220 1.00 0.00 349 ARG A N 9
ATOM 16928 C CA . ARG A 1 88 ? -7.460 21.733 1.767 1.00 0.00 349 ARG A CA 9
ATOM 16929 C C . ARG A 1 88 ? -7.193 23.084 1.115 1.00 0.00 349 ARG A C 9
ATOM 16930 O O . ARG A 1 88 ? -8.105 23.745 0.624 1.00 0.00 349 ARG A O 9
ATOM 16951 N N . LEU A 1 89 ? -5.933 23.481 1.119 1.00 0.00 350 LEU A N 9
ATOM 16952 C CA . LEU A 1 89 ? -5.526 24.744 0.533 1.00 0.00 350 LEU A CA 9
ATOM 16953 C C . LEU A 1 89 ? -5.273 24.570 -0.958 1.00 0.00 350 LEU A C 9
ATOM 16954 O O . LEU A 1 89 ? -5.642 25.417 -1.773 1.00 0.00 350 LEU A O 9
ATOM 16970 N N . ALA A 1 90 ? -4.627 23.460 -1.302 1.00 0.00 351 ALA A N 9
ATOM 16971 C CA . ALA A 1 90 ? -4.304 23.150 -2.690 1.00 0.00 351 ALA A CA 9
ATOM 16972 C C . ALA A 1 90 ? -3.295 24.140 -3.273 1.00 0.00 351 ALA A C 9
ATOM 16973 O O . ALA A 1 90 ? -2.893 24.012 -4.430 1.00 0.00 351 ALA A O 9
ATOM 16980 N N . LYS A 1 91 ? -2.883 25.123 -2.475 1.00 0.00 352 LYS A N 9
ATOM 16981 C CA . LYS A 1 91 ? -1.922 26.122 -2.927 1.00 0.00 352 LYS A CA 9
ATOM 16982 C C . LYS A 1 91 ? -0.490 25.627 -2.754 1.00 0.00 352 LYS A C 9
ATOM 16983 O O . LYS A 1 91 ? 0.460 26.308 -3.141 1.00 0.00 352 LYS A O 9
ATOM 17002 N N . GLN A 1 92 ? -0.338 24.441 -2.173 1.00 0.00 353 GLN A N 9
ATOM 17003 C CA . GLN A 1 92 ? 0.979 23.863 -1.956 1.00 0.00 353 GLN A CA 9
ATOM 17004 C C . GLN A 1 92 ? 1.829 24.748 -1.053 1.00 0.00 353 GLN A C 9
ATOM 17005 O O . GLN A 1 92 ? 2.254 25.834 -1.445 1.00 0.00 353 GLN A O 9
ATOM 17019 N N . ASN A 1 93 ? 2.071 24.262 0.154 1.00 0.00 354 ASN A N 9
ATOM 17020 C CA . ASN A 1 93 ? 2.874 24.977 1.136 1.00 0.00 354 ASN A CA 9
ATOM 17021 C C . ASN A 1 93 ? 4.301 25.175 0.627 1.00 0.00 354 ASN A C 9
ATOM 17022 O O . ASN A 1 93 ? 5.023 24.204 0.397 1.00 0.00 354 ASN A O 9
ATOM 17033 N N . PRO A 1 94 ? 4.735 26.438 0.447 1.00 0.00 355 PRO A N 9
ATOM 17034 C CA . PRO A 1 94 ? 6.088 26.746 -0.035 1.00 0.00 355 PRO A CA 9
ATOM 17035 C C . PRO A 1 94 ? 7.177 26.096 0.819 1.00 0.00 355 PRO A C 9
ATOM 17036 O O . PRO A 1 94 ? 8.337 26.030 0.415 1.00 0.00 355 PRO A O 9
ATOM 17047 N N . ALA A 1 95 ? 6.800 25.621 2.003 1.00 0.00 356 ALA A N 9
ATOM 17048 C CA . ALA A 1 95 ? 7.744 24.979 2.907 1.00 0.00 356 ALA A CA 9
ATOM 17049 C C . ALA A 1 95 ? 8.418 23.778 2.246 1.00 0.00 356 ALA A C 9
ATOM 17050 O O . ALA A 1 95 ? 9.563 23.449 2.555 1.00 0.00 356 ALA A O 9
ATOM 17057 N N . GLN A 1 96 ? 7.700 23.127 1.336 1.00 0.00 357 GLN A N 9
ATOM 17058 C CA . GLN A 1 96 ? 8.232 21.962 0.632 1.00 0.00 357 GLN A CA 9
ATOM 17059 C C . GLN A 1 96 ? 9.110 22.389 -0.538 1.00 0.00 357 GLN A C 9
ATOM 17060 O O . GLN A 1 96 ? 10.074 21.708 -0.883 1.00 0.00 357 GLN A O 9
ATOM 17074 N N . TYR A 1 97 ? 8.765 23.524 -1.144 1.00 0.00 358 TYR A N 9
ATOM 17075 C CA . TYR A 1 97 ? 9.512 24.061 -2.281 1.00 0.00 358 TYR A CA 9
ATOM 17076 C C . TYR A 1 97 ? 9.866 22.971 -3.291 1.00 0.00 358 TYR A C 9
ATOM 17077 O O . TYR A 1 97 ? 10.868 22.272 -3.143 1.00 0.00 358 TYR A O 9
ATOM 17095 N N . LEU A 1 98 ? 9.037 22.839 -4.322 1.00 0.00 359 LEU A N 9
ATOM 17096 C CA . LEU A 1 98 ? 9.262 21.842 -5.362 1.00 0.00 359 LEU A CA 9
ATOM 17097 C C . LEU A 1 98 ? 9.966 22.466 -6.563 1.00 0.00 359 LEU A C 9
ATOM 17098 O O . LEU A 1 98 ? 10.918 21.899 -7.101 1.00 0.00 359 LEU A O 9
ATOM 17114 N N . ALA A 1 99 ? 9.491 23.635 -6.979 1.00 0.00 360 ALA A N 9
ATOM 17115 C CA . ALA A 1 99 ? 10.073 24.336 -8.117 1.00 0.00 360 ALA A CA 9
ATOM 17116 C C . ALA A 1 99 ? 11.453 24.885 -7.774 1.00 0.00 360 ALA A C 9
ATOM 17117 O O . ALA A 1 99 ? 12.362 24.871 -8.604 1.00 0.00 360 ALA A O 9
ATOM 17124 N N . GLN A 1 100 ? 11.602 25.370 -6.545 1.00 0.00 361 GLN A N 9
ATOM 17125 C CA . GLN A 1 100 ? 12.871 25.926 -6.090 1.00 0.00 361 GLN A CA 9
ATOM 17126 C C . GLN A 1 100 ? 13.943 24.848 -6.007 1.00 0.00 361 GLN A C 9
ATOM 17127 O O . GLN A 1 100 ? 14.089 24.180 -4.984 1.00 0.00 361 GLN A O 9
ATOM 17141 N N . HIS A 1 101 ? 14.694 24.683 -7.089 1.00 0.00 362 HIS A N 9
ATOM 17142 C CA . HIS A 1 101 ? 15.753 23.686 -7.134 1.00 0.00 362 HIS A CA 9
ATOM 17143 C C . HIS A 1 101 ? 17.028 24.271 -7.729 1.00 0.00 362 HIS A C 9
ATOM 17144 O O . HIS A 1 101 ? 17.052 24.679 -8.889 1.00 0.00 362 HIS A O 9
ATOM 17159 N N . GLU A 1 102 ? 18.085 24.304 -6.926 1.00 0.00 363 GLU A N 9
ATOM 17160 C CA . GLU A 1 102 ? 19.368 24.834 -7.368 1.00 0.00 363 GLU A CA 9
ATOM 17161 C C . GLU A 1 102 ? 19.268 26.329 -7.655 1.00 0.00 363 GLU A C 9
ATOM 17162 O O . GLU A 1 102 ? 19.727 27.154 -6.864 1.00 0.00 363 GLU A O 9
ATOM 17174 N N . GLN A 1 103 ? 18.662 26.672 -8.787 1.00 0.00 364 GLN A N 9
ATOM 17175 C CA . GLN A 1 103 ? 18.497 28.072 -9.177 1.00 0.00 364 GLN A CA 9
ATOM 17176 C C . GLN A 1 103 ? 17.811 28.194 -10.531 1.00 0.00 364 GLN A C 9
ATOM 17177 O O . GLN A 1 103 ? 17.115 29.173 -10.805 1.00 0.00 364 GLN A O 9
ATOM 17191 N N . ILE B 2 1 ? 19.328 4.901 -12.734 1.00 0.00 11 ILE B N 9
ATOM 17192 C CA . ILE B 2 1 ? 20.050 5.097 -11.479 1.00 0.00 11 ILE B CA 9
ATOM 17193 C C . ILE B 2 1 ? 19.757 3.961 -10.498 1.00 0.00 11 ILE B C 9
ATOM 17194 O O . ILE B 2 1 ? 18.743 3.272 -10.619 1.00 0.00 11 ILE B O 9
ATOM 17210 N N . GLY B 2 2 ? 20.650 3.766 -9.528 1.00 0.00 12 GLY B N 9
ATOM 17211 C CA . GLY B 2 2 ? 20.466 2.715 -8.545 1.00 0.00 12 GLY B CA 9
ATOM 17212 C C . GLY B 2 2 ? 19.910 3.236 -7.230 1.00 0.00 12 GLY B C 9
ATOM 17213 O O . GLY B 2 2 ? 20.647 3.785 -6.411 1.00 0.00 12 GLY B O 9
ATOM 17217 N N . THR B 2 3 ? 18.609 3.060 -7.030 1.00 0.00 13 THR B N 9
ATOM 17218 C CA . THR B 2 3 ? 17.951 3.513 -5.807 1.00 0.00 13 THR B CA 9
ATOM 17219 C C . THR B 2 3 ? 16.691 2.699 -5.539 1.00 0.00 13 THR B C 9
ATOM 17220 O O . THR B 2 3 ? 15.750 2.713 -6.335 1.00 0.00 13 THR B O 9
ATOM 17231 N N . ASP B 2 4 ? 16.677 1.992 -4.415 1.00 0.00 14 ASP B N 9
ATOM 17232 C CA . ASP B 2 4 ? 15.532 1.171 -4.042 1.00 0.00 14 ASP B CA 9
ATOM 17233 C C . ASP B 2 4 ? 15.676 0.660 -2.613 1.00 0.00 14 ASP B C 9
ATOM 17234 O O . ASP B 2 4 ? 15.263 -0.456 -2.300 1.00 0.00 14 ASP B O 9
ATOM 17243 N N . LYS B 2 5 ? 16.268 1.483 -1.752 1.00 0.00 15 LYS B N 9
ATOM 17244 C CA . LYS B 2 5 ? 16.468 1.114 -0.356 1.00 0.00 15 LYS B CA 9
ATOM 17245 C C . LYS B 2 5 ? 15.141 1.088 0.395 1.00 0.00 15 LYS B C 9
ATOM 17246 O O . LYS B 2 5 ? 14.873 0.168 1.169 1.00 0.00 15 LYS B O 9
ATOM 17265 N N . GLU B 2 6 ? 14.313 2.103 0.168 1.00 0.00 16 GLU B N 9
ATOM 17266 C CA . GLU B 2 6 ? 13.018 2.185 0.831 1.00 0.00 16 GLU B CA 9
ATOM 17267 C C . GLU B 2 6 ? 12.111 1.027 0.420 1.00 0.00 16 GLU B C 9
ATOM 17268 O O . GLU B 2 6 ? 11.262 0.587 1.199 1.00 0.00 16 GLU B O 9
ATOM 17280 N N . LEU B 2 7 ? 12.289 0.540 -0.806 1.00 0.00 17 LEU B N 9
ATOM 17281 C CA . LEU B 2 7 ? 11.477 -0.564 -1.311 1.00 0.00 17 LEU B CA 9
ATOM 17282 C C . LEU B 2 7 ? 12.082 -1.914 -0.952 1.00 0.00 17 LEU B C 9
ATOM 17283 O O . LEU B 2 7 ? 11.371 -2.902 -0.797 1.00 0.00 17 LEU B O 9
ATOM 17299 N N . SER B 2 8 ? 13.395 -1.955 -0.827 1.00 0.00 18 SER B N 9
ATOM 17300 C CA . SER B 2 8 ? 14.086 -3.195 -0.490 1.00 0.00 18 SER B CA 9
ATOM 17301 C C . SER B 2 8 ? 13.761 -3.635 0.933 1.00 0.00 18 SER B C 9
ATOM 17302 O O . SER B 2 8 ? 13.670 -4.827 1.218 1.00 0.00 18 SER B O 9
ATOM 17310 N N . ASP B 2 9 ? 13.586 -2.667 1.829 1.00 0.00 19 ASP B N 9
ATOM 17311 C CA . ASP B 2 9 ? 13.276 -2.970 3.225 1.00 0.00 19 ASP B CA 9
ATOM 17312 C C . ASP B 2 9 ? 11.847 -3.492 3.385 1.00 0.00 19 ASP B C 9
ATOM 17313 O O . ASP B 2 9 ? 11.358 -3.648 4.504 1.00 0.00 19 ASP B O 9
ATOM 17322 N N . LEU B 2 10 ? 11.189 -3.777 2.265 1.00 0.00 20 LEU B N 9
ATOM 17323 C CA . LEU B 2 10 ? 9.828 -4.291 2.288 1.00 0.00 20 LEU B CA 9
ATOM 17324 C C . LEU B 2 10 ? 9.621 -5.323 1.179 1.00 0.00 20 LEU B C 9
ATOM 17325 O O . LEU B 2 10 ? 9.004 -6.367 1.393 1.00 0.00 20 LEU B O 9
ATOM 17341 N N . LEU B 2 11 ? 10.145 -5.030 -0.007 1.00 0.00 21 LEU B N 9
ATOM 17342 C CA . LEU B 2 11 ? 10.016 -5.934 -1.146 1.00 0.00 21 LEU B CA 9
ATOM 17343 C C . LEU B 2 11 ? 11.294 -6.730 -1.380 1.00 0.00 21 LEU B C 9
ATOM 17344 O O . LEU B 2 11 ? 12.392 -6.277 -1.051 1.00 0.00 21 LEU B O 9
ATOM 17360 N N . ASP B 2 12 ? 11.144 -7.917 -1.961 1.00 0.00 22 ASP B N 9
ATOM 17361 C CA . ASP B 2 12 ? 12.285 -8.776 -2.250 1.00 0.00 22 ASP B CA 9
ATOM 17362 C C . ASP B 2 12 ? 13.102 -8.210 -3.407 1.00 0.00 22 ASP B C 9
ATOM 17363 O O . ASP B 2 12 ? 12.841 -7.103 -3.879 1.00 0.00 22 ASP B O 9
ATOM 17372 N N . PHE B 2 13 ? 14.090 -8.975 -3.862 1.00 0.00 23 PHE B N 9
ATOM 17373 C CA . PHE B 2 13 ? 14.942 -8.544 -4.966 1.00 0.00 23 PHE B CA 9
ATOM 17374 C C . PHE B 2 13 ? 15.849 -9.680 -5.432 1.00 0.00 23 PHE B C 9
ATOM 17375 O O . PHE B 2 13 ? 15.997 -9.922 -6.631 1.00 0.00 23 PHE B O 9
ATOM 17392 N N . SER B 2 14 ? 16.458 -10.372 -4.474 1.00 0.00 24 SER B N 9
ATOM 17393 C CA . SER B 2 14 ? 17.355 -11.482 -4.780 1.00 0.00 24 SER B CA 9
ATOM 17394 C C . SER B 2 14 ? 16.575 -12.763 -5.040 1.00 0.00 24 SER B C 9
ATOM 17395 O O . SER B 2 14 ? 16.973 -13.588 -5.861 1.00 0.00 24 SER B O 9
ATOM 17403 N N . ALA B 2 15 ? 15.460 -12.922 -4.339 1.00 0.00 25 ALA B N 9
ATOM 17404 C CA . ALA B 2 15 ? 14.619 -14.103 -4.496 1.00 0.00 25 ALA B CA 9
ATOM 17405 C C . ALA B 2 15 ? 13.977 -14.158 -5.883 1.00 0.00 25 ALA B C 9
ATOM 17406 O O . ALA B 2 15 ? 13.331 -15.144 -6.233 1.00 0.00 25 ALA B O 9
ATOM 17413 N N . MET B 2 16 ? 14.154 -13.097 -6.669 1.00 0.00 26 MET B N 9
ATOM 17414 C CA . MET B 2 16 ? 13.590 -13.034 -8.009 1.00 0.00 26 MET B CA 9
ATOM 17415 C C . MET B 2 16 ? 14.701 -12.988 -9.058 1.00 0.00 26 MET B C 9
ATOM 17416 O O . MET B 2 16 ? 15.824 -13.423 -8.804 1.00 0.00 26 MET B O 9
ATOM 17430 N N . PHE B 2 17 ? 14.385 -12.457 -10.234 1.00 0.00 27 PHE B N 9
ATOM 17431 C CA . PHE B 2 17 ? 15.361 -12.354 -11.316 1.00 0.00 27 PHE B CA 9
ATOM 17432 C C . PHE B 2 17 ? 15.853 -13.734 -11.745 1.00 0.00 27 PHE B C 9
ATOM 17433 O O . PHE B 2 17 ? 16.977 -13.881 -12.223 1.00 0.00 27 PHE B O 9
ATOM 17450 N N . SER B 2 18 ? 15.002 -14.740 -11.574 1.00 0.00 28 SER B N 9
ATOM 17451 C CA . SER B 2 18 ? 15.349 -16.105 -11.946 1.00 0.00 28 SER B CA 9
ATOM 17452 C C . SER B 2 18 ? 14.103 -16.891 -12.333 1.00 0.00 28 SER B C 9
ATOM 17453 O O . SER B 2 18 ? 13.820 -17.079 -13.516 1.00 0.00 28 SER B O 9
ATOM 17461 N N . GLY A 1 1 ? 1.183 7.501 23.489 1.00 0.00 -5 GLY A N 10
ATOM 17462 C CA . GLY A 1 1 ? 2.204 7.103 22.482 1.00 0.00 -5 GLY A CA 10
ATOM 17463 C C . GLY A 1 1 ? 2.047 7.853 21.172 1.00 0.00 -5 GLY A C 10
ATOM 17464 O O . GLY A 1 1 ? 1.556 7.300 20.188 1.00 0.00 -5 GLY A O 10
ATOM 17470 N N . ALA A 1 2 ? 2.465 9.117 21.160 1.00 0.00 -4 ALA A N 10
ATOM 17471 C CA . ALA A 1 2 ? 2.368 9.947 19.964 1.00 0.00 -4 ALA A CA 10
ATOM 17472 C C . ALA A 1 2 ? 3.752 10.330 19.447 1.00 0.00 -4 ALA A C 10
ATOM 17473 O O . ALA A 1 2 ? 4.446 11.147 20.052 1.00 0.00 -4 ALA A O 10
ATOM 17480 N N . MET A 1 3 ? 4.147 9.731 18.330 1.00 0.00 -3 MET A N 10
ATOM 17481 C CA . MET A 1 3 ? 5.448 10.007 17.733 1.00 0.00 -3 MET A CA 10
ATOM 17482 C C . MET A 1 3 ? 5.413 11.296 16.920 1.00 0.00 -3 MET A C 10
ATOM 17483 O O . MET A 1 3 ? 4.358 11.908 16.754 1.00 0.00 -3 MET A O 10
ATOM 17497 N N . GLY A 1 4 ? 6.572 11.702 16.414 1.00 0.00 -2 GLY A N 10
ATOM 17498 C CA . GLY A 1 4 ? 6.650 12.916 15.624 1.00 0.00 -2 GLY A CA 10
ATOM 17499 C C . GLY A 1 4 ? 7.301 12.689 14.275 1.00 0.00 -2 GLY A C 10
ATOM 17500 O O . GLY A 1 4 ? 8.140 13.478 13.843 1.00 0.00 -2 GLY A O 10
ATOM 17504 N N . SER A 1 5 ? 6.917 11.608 13.609 1.00 0.00 -1 SER A N 10
ATOM 17505 C CA . SER A 1 5 ? 7.472 11.282 12.301 1.00 0.00 -1 SER A CA 10
ATOM 17506 C C . SER A 1 5 ? 6.445 10.547 11.450 1.00 0.00 -1 SER A C 10
ATOM 17507 O O . SER A 1 5 ? 6.324 9.324 11.521 1.00 0.00 -1 SER A O 10
ATOM 17515 N N . GLY A 1 6 ? 5.701 11.303 10.647 1.00 0.00 267 GLY A N 10
ATOM 17516 C CA . GLY A 1 6 ? 4.689 10.709 9.795 1.00 0.00 267 GLY A CA 10
ATOM 17517 C C . GLY A 1 6 ? 4.939 10.973 8.325 1.00 0.00 267 GLY A C 10
ATOM 17518 O O . GLY A 1 6 ? 4.818 10.072 7.504 1.00 0.00 267 GLY A O 10
ATOM 17522 N N . ALA A 1 7 ? 5.288 12.212 7.990 1.00 0.00 268 ALA A N 10
ATOM 17523 C CA . ALA A 1 7 ? 5.557 12.577 6.606 1.00 0.00 268 ALA A CA 10
ATOM 17524 C C . ALA A 1 7 ? 6.825 11.901 6.098 1.00 0.00 268 ALA A C 10
ATOM 17525 O O . ALA A 1 7 ? 7.016 11.731 4.891 1.00 0.00 268 ALA A O 10
ATOM 17532 N N . ARG A 1 8 ? 7.696 11.525 7.026 1.00 0.00 269 ARG A N 10
ATOM 17533 C CA . ARG A 1 8 ? 8.951 10.876 6.685 1.00 0.00 269 ARG A CA 10
ATOM 17534 C C . ARG A 1 8 ? 8.725 9.577 5.935 1.00 0.00 269 ARG A C 10
ATOM 17535 O O . ARG A 1 8 ? 9.514 9.211 5.064 1.00 0.00 269 ARG A O 10
ATOM 17556 N N . GLN A 1 9 ? 7.669 8.861 6.290 1.00 0.00 270 GLN A N 10
ATOM 17557 C CA . GLN A 1 9 ? 7.395 7.590 5.650 1.00 0.00 270 GLN A CA 10
ATOM 17558 C C . GLN A 1 9 ? 6.657 7.763 4.329 1.00 0.00 270 GLN A C 10
ATOM 17559 O O . GLN A 1 9 ? 6.635 6.856 3.500 1.00 0.00 270 GLN A O 10
ATOM 17573 N N . LEU A 1 10 ? 6.060 8.927 4.127 1.00 0.00 271 LEU A N 10
ATOM 17574 C CA . LEU A 1 10 ? 5.332 9.197 2.891 1.00 0.00 271 LEU A CA 10
ATOM 17575 C C . LEU A 1 10 ? 6.195 8.957 1.662 1.00 0.00 271 LEU A C 10
ATOM 17576 O O . LEU A 1 10 ? 5.689 8.721 0.562 1.00 0.00 271 LEU A O 10
ATOM 17592 N N . SER A 1 11 ? 7.491 8.995 1.865 1.00 0.00 272 SER A N 10
ATOM 17593 C CA . SER A 1 11 ? 8.435 8.756 0.789 1.00 0.00 272 SER A CA 10
ATOM 17594 C C . SER A 1 11 ? 8.406 7.285 0.395 1.00 0.00 272 SER A C 10
ATOM 17595 O O . SER A 1 11 ? 8.619 6.934 -0.766 1.00 0.00 272 SER A O 10
ATOM 17603 N N . LYS A 1 12 ? 8.132 6.430 1.371 1.00 0.00 273 LYS A N 10
ATOM 17604 C CA . LYS A 1 12 ? 8.068 5.000 1.129 1.00 0.00 273 LYS A CA 10
ATOM 17605 C C . LYS A 1 12 ? 6.884 4.660 0.242 1.00 0.00 273 LYS A C 10
ATOM 17606 O O . LYS A 1 12 ? 7.028 3.956 -0.747 1.00 0.00 273 LYS A O 10
ATOM 17625 N N . LEU A 1 13 ? 5.713 5.164 0.594 1.00 0.00 274 LEU A N 10
ATOM 17626 C CA . LEU A 1 13 ? 4.514 4.895 -0.186 1.00 0.00 274 LEU A CA 10
ATOM 17627 C C . LEU A 1 13 ? 4.680 5.297 -1.639 1.00 0.00 274 LEU A C 10
ATOM 17628 O O . LEU A 1 13 ? 4.460 4.500 -2.542 1.00 0.00 274 LEU A O 10
ATOM 17644 N N . LYS A 1 14 ? 5.049 6.546 -1.857 1.00 0.00 275 LYS A N 10
ATOM 17645 C CA . LYS A 1 14 ? 5.211 7.049 -3.210 1.00 0.00 275 LYS A CA 10
ATOM 17646 C C . LYS A 1 14 ? 6.192 6.203 -4.004 1.00 0.00 275 LYS A C 10
ATOM 17647 O O . LYS A 1 14 ? 5.912 5.810 -5.136 1.00 0.00 275 LYS A O 10
ATOM 17666 N N . ARG A 1 15 ? 7.338 5.923 -3.411 1.00 0.00 276 ARG A N 10
ATOM 17667 C CA . ARG A 1 15 ? 8.352 5.123 -4.075 1.00 0.00 276 ARG A CA 10
ATOM 17668 C C . ARG A 1 15 ? 7.929 3.655 -4.172 1.00 0.00 276 ARG A C 10
ATOM 17669 O O . ARG A 1 15 ? 8.043 3.038 -5.230 1.00 0.00 276 ARG A O 10
ATOM 17690 N N . PHE A 1 16 ? 7.482 3.091 -3.051 1.00 0.00 277 PHE A N 10
ATOM 17691 C CA . PHE A 1 16 ? 7.081 1.685 -2.991 1.00 0.00 277 PHE A CA 10
ATOM 17692 C C . PHE A 1 16 ? 6.091 1.313 -4.088 1.00 0.00 277 PHE A C 10
ATOM 17693 O O . PHE A 1 16 ? 6.291 0.349 -4.826 1.00 0.00 277 PHE A O 10
ATOM 17710 N N . LEU A 1 17 ? 5.015 2.069 -4.175 1.00 0.00 278 LEU A N 10
ATOM 17711 C CA . LEU A 1 17 ? 3.972 1.811 -5.164 1.00 0.00 278 LEU A CA 10
ATOM 17712 C C . LEU A 1 17 ? 4.537 1.693 -6.581 1.00 0.00 278 LEU A C 10
ATOM 17713 O O . LEU A 1 17 ? 3.949 1.033 -7.439 1.00 0.00 278 LEU A O 10
ATOM 17729 N N . THR A 1 18 ? 5.662 2.352 -6.830 1.00 0.00 279 THR A N 10
ATOM 17730 C CA . THR A 1 18 ? 6.280 2.333 -8.154 1.00 0.00 279 THR A CA 10
ATOM 17731 C C . THR A 1 18 ? 6.755 0.938 -8.565 1.00 0.00 279 THR A C 10
ATOM 17732 O O . THR A 1 18 ? 6.800 0.625 -9.755 1.00 0.00 279 THR A O 10
ATOM 17743 N N . THR A 1 19 ? 7.125 0.104 -7.593 1.00 0.00 280 THR A N 10
ATOM 17744 C CA . THR A 1 19 ? 7.608 -1.244 -7.893 1.00 0.00 280 THR A CA 10
ATOM 17745 C C . THR A 1 19 ? 6.462 -2.244 -7.995 1.00 0.00 280 THR A C 10
ATOM 17746 O O . THR A 1 19 ? 6.363 -2.995 -8.965 1.00 0.00 280 THR A O 10
ATOM 17757 N N . LEU A 1 20 ? 5.612 -2.265 -6.980 1.00 0.00 281 LEU A N 10
ATOM 17758 C CA . LEU A 1 20 ? 4.485 -3.190 -6.948 1.00 0.00 281 LEU A CA 10
ATOM 17759 C C . LEU A 1 20 ? 3.668 -3.126 -8.236 1.00 0.00 281 LEU A C 10
ATOM 17760 O O . LEU A 1 20 ? 3.179 -4.144 -8.722 1.00 0.00 281 LEU A O 10
ATOM 17776 N N . GLN A 1 21 ? 3.531 -1.939 -8.796 1.00 0.00 282 GLN A N 10
ATOM 17777 C CA . GLN A 1 21 ? 2.768 -1.775 -10.024 1.00 0.00 282 GLN A CA 10
ATOM 17778 C C . GLN A 1 21 ? 3.360 -2.605 -11.158 1.00 0.00 282 GLN A C 10
ATOM 17779 O O . GLN A 1 21 ? 2.634 -3.155 -11.986 1.00 0.00 282 GLN A O 10
ATOM 17793 N N . GLN A 1 22 ? 4.683 -2.674 -11.197 1.00 0.00 283 GLN A N 10
ATOM 17794 C CA . GLN A 1 22 ? 5.382 -3.414 -12.239 1.00 0.00 283 GLN A CA 10
ATOM 17795 C C . GLN A 1 22 ? 5.399 -4.918 -11.987 1.00 0.00 283 GLN A C 10
ATOM 17796 O O . GLN A 1 22 ? 5.518 -5.707 -12.924 1.00 0.00 283 GLN A O 10
ATOM 17810 N N . PHE A 1 23 ? 5.294 -5.317 -10.728 1.00 0.00 284 PHE A N 10
ATOM 17811 C CA . PHE A 1 23 ? 5.316 -6.726 -10.382 1.00 0.00 284 PHE A CA 10
ATOM 17812 C C . PHE A 1 23 ? 4.180 -7.474 -11.071 1.00 0.00 284 PHE A C 10
ATOM 17813 O O . PHE A 1 23 ? 4.280 -8.673 -11.331 1.00 0.00 284 PHE A O 10
ATOM 17830 N N . GLY A 1 24 ? 3.105 -6.756 -11.368 1.00 0.00 285 GLY A N 10
ATOM 17831 C CA . GLY A 1 24 ? 1.970 -7.365 -12.027 1.00 0.00 285 GLY A CA 10
ATOM 17832 C C . GLY A 1 24 ? 1.491 -6.560 -13.217 1.00 0.00 285 GLY A C 10
ATOM 17833 O O . GLY A 1 24 ? 0.331 -6.657 -13.616 1.00 0.00 285 GLY A O 10
ATOM 17837 N N . ASN A 1 25 ? 2.385 -5.766 -13.787 1.00 0.00 286 ASN A N 10
ATOM 17838 C CA . ASN A 1 25 ? 2.055 -4.938 -14.940 1.00 0.00 286 ASN A CA 10
ATOM 17839 C C . ASN A 1 25 ? 1.870 -5.780 -16.206 1.00 0.00 286 ASN A C 10
ATOM 17840 O O . ASN A 1 25 ? 2.175 -5.324 -17.307 1.00 0.00 286 ASN A O 10
ATOM 17851 N N . ASP A 1 26 ? 1.371 -7.006 -16.053 1.00 0.00 287 ASP A N 10
ATOM 17852 C CA . ASP A 1 26 ? 1.162 -7.885 -17.197 1.00 0.00 287 ASP A CA 10
ATOM 17853 C C . ASP A 1 26 ? 0.265 -9.073 -16.843 1.00 0.00 287 ASP A C 10
ATOM 17854 O O . ASP A 1 26 ? 0.278 -10.090 -17.535 1.00 0.00 287 ASP A O 10
ATOM 17863 N N . ILE A 1 27 ? -0.518 -8.944 -15.774 1.00 0.00 288 ILE A N 10
ATOM 17864 C CA . ILE A 1 27 ? -1.412 -10.013 -15.365 1.00 0.00 288 ILE A CA 10
ATOM 17865 C C . ILE A 1 27 ? -2.687 -9.988 -16.215 1.00 0.00 288 ILE A C 10
ATOM 17866 O O . ILE A 1 27 ? -3.256 -11.029 -16.541 1.00 0.00 288 ILE A O 10
ATOM 17882 N N . SER A 1 28 ? -3.109 -8.781 -16.579 1.00 0.00 289 SER A N 10
ATOM 17883 C CA . SER A 1 28 ? -4.300 -8.575 -17.412 1.00 0.00 289 SER A CA 10
ATOM 17884 C C . SER A 1 28 ? -4.502 -7.084 -17.682 1.00 0.00 289 SER A C 10
ATOM 17885 O O . SER A 1 28 ? -3.946 -6.240 -16.982 1.00 0.00 289 SER A O 10
ATOM 17893 N N . PRO A 1 29 ? -5.304 -6.732 -18.700 1.00 0.00 290 PRO A N 10
ATOM 17894 C CA . PRO A 1 29 ? -5.567 -5.333 -19.046 1.00 0.00 290 PRO A CA 10
ATOM 17895 C C . PRO A 1 29 ? -6.048 -4.526 -17.844 1.00 0.00 290 PRO A C 10
ATOM 17896 O O . PRO A 1 29 ? -5.920 -3.302 -17.814 1.00 0.00 290 PRO A O 10
ATOM 17907 N N . GLU A 1 30 ? -6.605 -5.219 -16.855 1.00 0.00 291 GLU A N 10
ATOM 17908 C CA . GLU A 1 30 ? -7.107 -4.570 -15.653 1.00 0.00 291 GLU A CA 10
ATOM 17909 C C . GLU A 1 30 ? -5.973 -4.253 -14.686 1.00 0.00 291 GLU A C 10
ATOM 17910 O O . GLU A 1 30 ? -5.865 -3.138 -14.190 1.00 0.00 291 GLU A O 10
ATOM 17922 N N . ILE A 1 31 ? -5.151 -5.252 -14.412 1.00 0.00 292 ILE A N 10
ATOM 17923 C CA . ILE A 1 31 ? -4.018 -5.101 -13.483 1.00 0.00 292 ILE A CA 10
ATOM 17924 C C . ILE A 1 31 ? -3.346 -3.756 -13.612 1.00 0.00 292 ILE A C 10
ATOM 17925 O O . ILE A 1 31 ? -3.087 -3.086 -12.613 1.00 0.00 292 ILE A O 10
ATOM 17941 N N . GLY A 1 32 ? -3.099 -3.334 -14.839 1.00 0.00 293 GLY A N 10
ATOM 17942 C CA . GLY A 1 32 ? -2.497 -2.033 -15.032 1.00 0.00 293 GLY A CA 10
ATOM 17943 C C . GLY A 1 32 ? -3.305 -0.979 -14.302 1.00 0.00 293 GLY A C 10
ATOM 17944 O O . GLY A 1 32 ? -2.756 -0.063 -13.690 1.00 0.00 293 GLY A O 10
ATOM 17948 N N . GLU A 1 33 ? -4.624 -1.148 -14.341 1.00 0.00 294 GLU A N 10
ATOM 17949 C CA . GLU A 1 33 ? -5.548 -0.251 -13.660 1.00 0.00 294 GLU A CA 10
ATOM 17950 C C . GLU A 1 33 ? -5.747 -0.681 -12.209 1.00 0.00 294 GLU A C 10
ATOM 17951 O O . GLU A 1 33 ? -6.082 0.130 -11.348 1.00 0.00 294 GLU A O 10
ATOM 17963 N N . ARG A 1 34 ? -5.546 -1.967 -11.942 1.00 0.00 295 ARG A N 10
ATOM 17964 C CA . ARG A 1 34 ? -5.707 -2.500 -10.600 1.00 0.00 295 ARG A CA 10
ATOM 17965 C C . ARG A 1 34 ? -4.731 -1.838 -9.637 1.00 0.00 295 ARG A C 10
ATOM 17966 O O . ARG A 1 34 ? -5.125 -1.286 -8.617 1.00 0.00 295 ARG A O 10
ATOM 17987 N N . VAL A 1 35 ? -3.453 -1.897 -9.955 1.00 0.00 296 VAL A N 10
ATOM 17988 C CA . VAL A 1 35 ? -2.450 -1.295 -9.092 1.00 0.00 296 VAL A CA 10
ATOM 17989 C C . VAL A 1 35 ? -2.774 0.161 -8.779 1.00 0.00 296 VAL A C 10
ATOM 17990 O O . VAL A 1 35 ? -2.736 0.579 -7.624 1.00 0.00 296 VAL A O 10
ATOM 18003 N N . ARG A 1 36 ? -3.084 0.936 -9.810 1.00 0.00 297 ARG A N 10
ATOM 18004 C CA . ARG A 1 36 ? -3.406 2.344 -9.621 1.00 0.00 297 ARG A CA 10
ATOM 18005 C C . ARG A 1 36 ? -4.702 2.503 -8.823 1.00 0.00 297 ARG A C 10
ATOM 18006 O O . ARG A 1 36 ? -4.800 3.376 -7.962 1.00 0.00 297 ARG A O 10
ATOM 18027 N N . THR A 1 37 ? -5.695 1.659 -9.108 1.00 0.00 298 THR A N 10
ATOM 18028 C CA . THR A 1 37 ? -6.976 1.726 -8.405 1.00 0.00 298 THR A CA 10
ATOM 18029 C C . THR A 1 37 ? -6.845 1.274 -6.959 1.00 0.00 298 THR A C 10
ATOM 18030 O O . THR A 1 37 ? -7.473 1.838 -6.066 1.00 0.00 298 THR A O 10
ATOM 18041 N N . LEU A 1 38 ? -6.022 0.265 -6.720 1.00 0.00 299 LEU A N 10
ATOM 18042 C CA . LEU A 1 38 ? -5.824 -0.227 -5.366 1.00 0.00 299 LEU A CA 10
ATOM 18043 C C . LEU A 1 38 ? -5.316 0.893 -4.459 1.00 0.00 299 LEU A C 10
ATOM 18044 O O . LEU A 1 38 ? -5.863 1.129 -3.382 1.00 0.00 299 LEU A O 10
ATOM 18060 N N . VAL A 1 39 ? -4.257 1.572 -4.899 1.00 0.00 300 VAL A N 10
ATOM 18061 C CA . VAL A 1 39 ? -3.669 2.663 -4.118 1.00 0.00 300 VAL A CA 10
ATOM 18062 C C . VAL A 1 39 ? -4.647 3.819 -3.932 1.00 0.00 300 VAL A C 10
ATOM 18063 O O . VAL A 1 39 ? -4.824 4.319 -2.819 1.00 0.00 300 VAL A O 10
ATOM 18076 N N . LEU A 1 40 ? -5.287 4.241 -5.018 1.00 0.00 301 LEU A N 10
ATOM 18077 C CA . LEU A 1 40 ? -6.251 5.331 -4.956 1.00 0.00 301 LEU A CA 10
ATOM 18078 C C . LEU A 1 40 ? -7.465 4.915 -4.137 1.00 0.00 301 LEU A C 10
ATOM 18079 O O . LEU A 1 40 ? -8.127 5.750 -3.522 1.00 0.00 301 LEU A O 10
ATOM 18095 N N . GLY A 1 41 ? -7.752 3.617 -4.125 1.00 0.00 302 GLY A N 10
ATOM 18096 C CA . GLY A 1 41 ? -8.881 3.132 -3.362 1.00 0.00 302 GLY A CA 10
ATOM 18097 C C . GLY A 1 41 ? -8.611 3.197 -1.872 1.00 0.00 302 GLY A C 10
ATOM 18098 O O . GLY A 1 41 ? -9.442 3.675 -1.100 1.00 0.00 302 GLY A O 10
ATOM 18102 N N . LEU A 1 42 ? -7.440 2.703 -1.469 1.00 0.00 303 LEU A N 10
ATOM 18103 C CA . LEU A 1 42 ? -7.029 2.689 -0.072 1.00 0.00 303 LEU A CA 10
ATOM 18104 C C . LEU A 1 42 ? -6.989 4.102 0.506 1.00 0.00 303 LEU A C 10
ATOM 18105 O O . LEU A 1 42 ? -7.286 4.308 1.682 1.00 0.00 303 LEU A O 10
ATOM 18121 N N . VAL A 1 43 ? -6.632 5.068 -0.332 1.00 0.00 304 VAL A N 10
ATOM 18122 C CA . VAL A 1 43 ? -6.562 6.462 0.085 1.00 0.00 304 VAL A CA 10
ATOM 18123 C C . VAL A 1 43 ? -7.946 7.097 0.083 1.00 0.00 304 VAL A C 10
ATOM 18124 O O . VAL A 1 43 ? -8.262 7.922 0.939 1.00 0.00 304 VAL A O 10
ATOM 18137 N N . ASN A 1 44 ? -8.778 6.700 -0.872 1.00 0.00 305 ASN A N 10
ATOM 18138 C CA . ASN A 1 44 ? -10.132 7.232 -0.961 1.00 0.00 305 ASN A CA 10
ATOM 18139 C C . ASN A 1 44 ? -11.025 6.690 0.163 1.00 0.00 305 ASN A C 10
ATOM 18140 O O . ASN A 1 44 ? -12.239 6.882 0.141 1.00 0.00 305 ASN A O 10
ATOM 18151 N N . SER A 1 45 ? -10.425 6.010 1.143 1.00 0.00 306 SER A N 10
ATOM 18152 C CA . SER A 1 45 ? -11.180 5.446 2.264 1.00 0.00 306 SER A CA 10
ATOM 18153 C C . SER A 1 45 ? -12.156 4.370 1.790 1.00 0.00 306 SER A C 10
ATOM 18154 O O . SER A 1 45 ? -13.032 3.941 2.539 1.00 0.00 306 SER A O 10
ATOM 18162 N N . THR A 1 46 ? -11.997 3.936 0.545 1.00 0.00 307 THR A N 10
ATOM 18163 C CA . THR A 1 46 ? -12.860 2.909 -0.023 1.00 0.00 307 THR A CA 10
ATOM 18164 C C . THR A 1 46 ? -12.205 1.527 0.043 1.00 0.00 307 THR A C 10
ATOM 18165 O O . THR A 1 46 ? -12.792 0.537 -0.390 1.00 0.00 307 THR A O 10
ATOM 18176 N N . LEU A 1 47 ? -10.989 1.463 0.584 1.00 0.00 308 LEU A N 10
ATOM 18177 C CA . LEU A 1 47 ? -10.269 0.203 0.700 1.00 0.00 308 LEU A CA 10
ATOM 18178 C C . LEU A 1 47 ? -9.909 -0.084 2.159 1.00 0.00 308 LEU A C 10
ATOM 18179 O O . LEU A 1 47 ? -10.507 0.465 3.080 1.00 0.00 308 LEU A O 10
ATOM 18195 N N . THR A 1 48 ? -8.915 -0.930 2.344 1.00 0.00 309 THR A N 10
ATOM 18196 C CA . THR A 1 48 ? -8.438 -1.299 3.658 1.00 0.00 309 THR A CA 10
ATOM 18197 C C . THR A 1 48 ? -7.064 -1.919 3.528 1.00 0.00 309 THR A C 10
ATOM 18198 O O . THR A 1 48 ? -6.671 -2.378 2.458 1.00 0.00 309 THR A O 10
ATOM 18209 N N . ILE A 1 49 ? -6.346 -1.929 4.617 1.00 0.00 310 ILE A N 10
ATOM 18210 C CA . ILE A 1 49 ? -5.022 -2.490 4.650 1.00 0.00 310 ILE A CA 10
ATOM 18211 C C . ILE A 1 49 ? -5.048 -3.961 4.285 1.00 0.00 310 ILE A C 10
ATOM 18212 O O . ILE A 1 49 ? -4.324 -4.411 3.397 1.00 0.00 310 ILE A O 10
ATOM 18228 N N . GLU A 1 50 ? -5.878 -4.704 4.991 1.00 0.00 311 GLU A N 10
ATOM 18229 C CA . GLU A 1 50 ? -6.001 -6.127 4.762 1.00 0.00 311 GLU A CA 10
ATOM 18230 C C . GLU A 1 50 ? -6.486 -6.410 3.349 1.00 0.00 311 GLU A C 10
ATOM 18231 O O . GLU A 1 50 ? -6.152 -7.437 2.769 1.00 0.00 311 GLU A O 10
ATOM 18243 N N . GLU A 1 51 ? -7.278 -5.486 2.806 1.00 0.00 312 GLU A N 10
ATOM 18244 C CA . GLU A 1 51 ? -7.820 -5.615 1.456 1.00 0.00 312 GLU A CA 10
ATOM 18245 C C . GLU A 1 51 ? -6.788 -5.210 0.411 1.00 0.00 312 GLU A C 10
ATOM 18246 O O . GLU A 1 51 ? -6.548 -5.935 -0.552 1.00 0.00 312 GLU A O 10
ATOM 18258 N N . PHE A 1 52 ? -6.189 -4.040 0.604 1.00 0.00 313 PHE A N 10
ATOM 18259 C CA . PHE A 1 52 ? -5.187 -3.522 -0.320 1.00 0.00 313 PHE A CA 10
ATOM 18260 C C . PHE A 1 52 ? -4.058 -4.523 -0.529 1.00 0.00 313 PHE A C 10
ATOM 18261 O O . PHE A 1 52 ? -3.769 -4.915 -1.656 1.00 0.00 313 PHE A O 10
ATOM 18278 N N . HIS A 1 53 ? -3.428 -4.941 0.560 1.00 0.00 314 HIS A N 10
ATOM 18279 C CA . HIS A 1 53 ? -2.339 -5.900 0.477 1.00 0.00 314 HIS A CA 10
ATOM 18280 C C . HIS A 1 53 ? -2.826 -7.217 -0.106 1.00 0.00 314 HIS A C 10
ATOM 18281 O O . HIS A 1 53 ? -2.117 -7.882 -0.859 1.00 0.00 314 HIS A O 10
ATOM 18296 N N . SER A 1 54 ? -4.047 -7.580 0.255 1.00 0.00 315 SER A N 10
ATOM 18297 C CA . SER A 1 54 ? -4.658 -8.815 -0.226 1.00 0.00 315 SER A CA 10
ATOM 18298 C C . SER A 1 54 ? -4.960 -8.724 -1.718 1.00 0.00 315 SER A C 10
ATOM 18299 O O . SER A 1 54 ? -4.761 -9.683 -2.465 1.00 0.00 315 SER A O 10
ATOM 18307 N N . LYS A 1 55 ? -5.444 -7.565 -2.142 1.00 0.00 316 LYS A N 10
ATOM 18308 C CA . LYS A 1 55 ? -5.778 -7.349 -3.542 1.00 0.00 316 LYS A CA 10
ATOM 18309 C C . LYS A 1 55 ? -4.529 -7.072 -4.369 1.00 0.00 316 LYS A C 10
ATOM 18310 O O . LYS A 1 55 ? -4.373 -7.605 -5.460 1.00 0.00 316 LYS A O 10
ATOM 18329 N N . LEU A 1 56 ? -3.645 -6.228 -3.859 1.00 0.00 317 LEU A N 10
ATOM 18330 C CA . LEU A 1 56 ? -2.426 -5.889 -4.579 1.00 0.00 317 LEU A CA 10
ATOM 18331 C C . LEU A 1 56 ? -1.544 -7.116 -4.799 1.00 0.00 317 LEU A C 10
ATOM 18332 O O . LEU A 1 56 ? -0.818 -7.193 -5.786 1.00 0.00 317 LEU A O 10
ATOM 18348 N N . GLN A 1 57 ? -1.609 -8.075 -3.883 1.00 0.00 318 GLN A N 10
ATOM 18349 C CA . GLN A 1 57 ? -0.802 -9.283 -3.998 1.00 0.00 318 GLN A CA 10
ATOM 18350 C C . GLN A 1 57 ? -1.153 -10.078 -5.251 1.00 0.00 318 GLN A C 10
ATOM 18351 O O . GLN A 1 57 ? -0.285 -10.703 -5.860 1.00 0.00 318 GLN A O 10
ATOM 18365 N N . GLU A 1 58 ? -2.417 -10.057 -5.645 1.00 0.00 319 GLU A N 10
ATOM 18366 C CA . GLU A 1 58 ? -2.832 -10.783 -6.832 1.00 0.00 319 GLU A CA 10
ATOM 18367 C C . GLU A 1 58 ? -2.433 -10.038 -8.099 1.00 0.00 319 GLU A C 10
ATOM 18368 O O . GLU A 1 58 ? -1.866 -10.627 -9.019 1.00 0.00 319 GLU A O 10
ATOM 18380 N N . ALA A 1 59 ? -2.728 -8.745 -8.153 1.00 0.00 320 ALA A N 10
ATOM 18381 C CA . ALA A 1 59 ? -2.390 -7.948 -9.317 1.00 0.00 320 ALA A CA 10
ATOM 18382 C C . ALA A 1 59 ? -0.886 -7.776 -9.430 1.00 0.00 320 ALA A C 10
ATOM 18383 O O . ALA A 1 59 ? -0.311 -7.944 -10.499 1.00 0.00 320 ALA A O 10
ATOM 18390 N N . THR A 1 60 ? -0.259 -7.444 -8.309 1.00 0.00 321 THR A N 10
ATOM 18391 C CA . THR A 1 60 ? 1.183 -7.244 -8.257 1.00 0.00 321 THR A CA 10
ATOM 18392 C C . THR A 1 60 ? 1.913 -8.588 -8.338 1.00 0.00 321 THR A C 10
ATOM 18393 O O . THR A 1 60 ? 3.016 -8.671 -8.869 1.00 0.00 321 THR A O 10
ATOM 18404 N N . ASN A 1 61 ? 1.281 -9.647 -7.829 1.00 0.00 322 ASN A N 10
ATOM 18405 C CA . ASN A 1 61 ? 1.876 -10.985 -7.863 1.00 0.00 322 ASN A CA 10
ATOM 18406 C C . ASN A 1 61 ? 3.229 -11.000 -7.158 1.00 0.00 322 ASN A C 10
ATOM 18407 O O . ASN A 1 61 ? 4.100 -11.813 -7.467 1.00 0.00 322 ASN A O 10
ATOM 18418 N N . PHE A 1 62 ? 3.382 -10.085 -6.212 1.00 0.00 323 PHE A N 10
ATOM 18419 C CA . PHE A 1 62 ? 4.607 -9.946 -5.435 1.00 0.00 323 PHE A CA 10
ATOM 18420 C C . PHE A 1 62 ? 4.493 -10.630 -4.074 1.00 0.00 323 PHE A C 10
ATOM 18421 O O . PHE A 1 62 ? 3.768 -10.159 -3.198 1.00 0.00 323 PHE A O 10
ATOM 18438 N N . PRO A 1 63 ? 5.222 -11.743 -3.865 1.00 0.00 324 PRO A N 10
ATOM 18439 C CA . PRO A 1 63 ? 5.200 -12.466 -2.588 1.00 0.00 324 PRO A CA 10
ATOM 18440 C C . PRO A 1 63 ? 5.514 -11.550 -1.419 1.00 0.00 324 PRO A C 10
ATOM 18441 O O . PRO A 1 63 ? 4.717 -11.402 -0.493 1.00 0.00 324 PRO A O 10
ATOM 18452 N N . LEU A 1 64 ? 6.677 -10.924 -1.478 1.00 0.00 325 LEU A N 10
ATOM 18453 C CA . LEU A 1 64 ? 7.096 -10.007 -0.440 1.00 0.00 325 LEU A CA 10
ATOM 18454 C C . LEU A 1 64 ? 7.142 -10.676 0.931 1.00 0.00 325 LEU A C 10
ATOM 18455 O O . LEU A 1 64 ? 6.914 -11.878 1.058 1.00 0.00 325 LEU A O 10
ATOM 18471 N N . ARG A 1 65 ? 7.443 -9.879 1.954 1.00 0.00 326 ARG A N 10
ATOM 18472 C CA . ARG A 1 65 ? 7.526 -10.371 3.319 1.00 0.00 326 ARG A CA 10
ATOM 18473 C C . ARG A 1 65 ? 6.195 -10.169 4.035 1.00 0.00 326 ARG A C 10
ATOM 18474 O O . ARG A 1 65 ? 5.379 -9.355 3.619 1.00 0.00 326 ARG A O 10
ATOM 18495 N N . PRO A 1 66 ? 5.953 -10.908 5.123 1.00 0.00 327 PRO A N 10
ATOM 18496 C CA . PRO A 1 66 ? 4.708 -10.785 5.884 1.00 0.00 327 PRO A CA 10
ATOM 18497 C C . PRO A 1 66 ? 4.615 -9.464 6.653 1.00 0.00 327 PRO A C 10
ATOM 18498 O O . PRO A 1 66 ? 3.668 -9.242 7.407 1.00 0.00 327 PRO A O 10
ATOM 18509 N N . PHE A 1 67 ? 5.606 -8.592 6.462 1.00 0.00 328 PHE A N 10
ATOM 18510 C CA . PHE A 1 67 ? 5.639 -7.298 7.136 1.00 0.00 328 PHE A CA 10
ATOM 18511 C C . PHE A 1 67 ? 5.288 -6.157 6.185 1.00 0.00 328 PHE A C 10
ATOM 18512 O O . PHE A 1 67 ? 5.475 -4.985 6.515 1.00 0.00 328 PHE A O 10
ATOM 18529 N N . VAL A 1 68 ? 4.777 -6.497 5.010 1.00 0.00 329 VAL A N 10
ATOM 18530 C CA . VAL A 1 68 ? 4.391 -5.490 4.033 1.00 0.00 329 VAL A CA 10
ATOM 18531 C C . VAL A 1 68 ? 3.028 -4.888 4.370 1.00 0.00 329 VAL A C 10
ATOM 18532 O O . VAL A 1 68 ? 2.860 -3.670 4.372 1.00 0.00 329 VAL A O 10
ATOM 18545 N N . ILE A 1 69 ? 2.046 -5.756 4.632 1.00 0.00 330 ILE A N 10
ATOM 18546 C CA . ILE A 1 69 ? 0.692 -5.308 4.945 1.00 0.00 330 ILE A CA 10
ATOM 18547 C C . ILE A 1 69 ? 0.655 -4.349 6.134 1.00 0.00 330 ILE A C 10
ATOM 18548 O O . ILE A 1 69 ? -0.132 -3.403 6.139 1.00 0.00 330 ILE A O 10
ATOM 18564 N N . PRO A 1 70 ? 1.492 -4.574 7.162 1.00 0.00 331 PRO A N 10
ATOM 18565 C CA . PRO A 1 70 ? 1.522 -3.719 8.342 1.00 0.00 331 PRO A CA 10
ATOM 18566 C C . PRO A 1 70 ? 2.237 -2.400 8.096 1.00 0.00 331 PRO A C 10
ATOM 18567 O O . PRO A 1 70 ? 1.916 -1.389 8.720 1.00 0.00 331 PRO A O 10
ATOM 18578 N N . PHE A 1 71 ? 3.192 -2.399 7.182 1.00 0.00 332 PHE A N 10
ATOM 18579 C CA . PHE A 1 71 ? 3.921 -1.180 6.874 1.00 0.00 332 PHE A CA 10
ATOM 18580 C C . PHE A 1 71 ? 2.954 -0.101 6.397 1.00 0.00 332 PHE A C 10
ATOM 18581 O O . PHE A 1 71 ? 2.946 1.014 6.917 1.00 0.00 332 PHE A O 10
ATOM 18598 N N . LEU A 1 72 ? 2.131 -0.443 5.417 1.00 0.00 333 LEU A N 10
ATOM 18599 C CA . LEU A 1 72 ? 1.158 0.498 4.889 1.00 0.00 333 LEU A CA 10
ATOM 18600 C C . LEU A 1 72 ? 0.267 1.037 6.006 1.00 0.00 333 LEU A C 10
ATOM 18601 O O . LEU A 1 72 ? -0.180 2.178 5.959 1.00 0.00 333 LEU A O 10
ATOM 18617 N N . LYS A 1 73 ? 0.022 0.210 7.019 1.00 0.00 334 LYS A N 10
ATOM 18618 C CA . LYS A 1 73 ? -0.816 0.619 8.150 1.00 0.00 334 LYS A CA 10
ATOM 18619 C C . LYS A 1 73 ? -0.137 1.704 8.969 1.00 0.00 334 LYS A C 10
ATOM 18620 O O . LYS A 1 73 ? -0.784 2.641 9.436 1.00 0.00 334 LYS A O 10
ATOM 18639 N N . ALA A 1 74 ? 1.164 1.558 9.159 1.00 0.00 335 ALA A N 10
ATOM 18640 C CA . ALA A 1 74 ? 1.933 2.509 9.943 1.00 0.00 335 ALA A CA 10
ATOM 18641 C C . ALA A 1 74 ? 2.039 3.851 9.242 1.00 0.00 335 ALA A C 10
ATOM 18642 O O . ALA A 1 74 ? 1.895 4.902 9.863 1.00 0.00 335 ALA A O 10
ATOM 18649 N N . ASN A 1 75 ? 2.306 3.809 7.953 1.00 0.00 336 ASN A N 10
ATOM 18650 C CA . ASN A 1 75 ? 2.445 5.024 7.165 1.00 0.00 336 ASN A CA 10
ATOM 18651 C C . ASN A 1 75 ? 1.101 5.482 6.604 1.00 0.00 336 ASN A C 10
ATOM 18652 O O . ASN A 1 75 ? 1.019 6.502 5.932 1.00 0.00 336 ASN A O 10
ATOM 18663 N N . LEU A 1 76 ? 0.052 4.714 6.860 1.00 0.00 337 LEU A N 10
ATOM 18664 C CA . LEU A 1 76 ? -1.278 5.053 6.363 1.00 0.00 337 LEU A CA 10
ATOM 18665 C C . LEU A 1 76 ? -1.712 6.456 6.808 1.00 0.00 337 LEU A C 10
ATOM 18666 O O . LEU A 1 76 ? -2.264 7.221 6.024 1.00 0.00 337 LEU A O 10
ATOM 18682 N N . PRO A 1 77 ? -1.481 6.818 8.077 1.00 0.00 338 PRO A N 10
ATOM 18683 C CA . PRO A 1 77 ? -1.885 8.126 8.600 1.00 0.00 338 PRO A CA 10
ATOM 18684 C C . PRO A 1 77 ? -1.249 9.290 7.864 1.00 0.00 338 PRO A C 10
ATOM 18685 O O . PRO A 1 77 ? -1.850 10.356 7.752 1.00 0.00 338 PRO A O 10
ATOM 18696 N N . LEU A 1 78 ? -0.034 9.108 7.383 1.00 0.00 339 LEU A N 10
ATOM 18697 C CA . LEU A 1 78 ? 0.635 10.195 6.686 1.00 0.00 339 LEU A CA 10
ATOM 18698 C C . LEU A 1 78 ? 0.072 10.395 5.291 1.00 0.00 339 LEU A C 10
ATOM 18699 O O . LEU A 1 78 ? -0.290 11.506 4.909 1.00 0.00 339 LEU A O 10
ATOM 18715 N N . LEU A 1 79 ? -0.002 9.327 4.532 1.00 0.00 340 LEU A N 10
ATOM 18716 C CA . LEU A 1 79 ? -0.512 9.407 3.177 1.00 0.00 340 LEU A CA 10
ATOM 18717 C C . LEU A 1 79 ? -1.897 10.058 3.131 1.00 0.00 340 LEU A C 10
ATOM 18718 O O . LEU A 1 79 ? -2.142 10.948 2.319 1.00 0.00 340 LEU A O 10
ATOM 18734 N N . GLN A 1 80 ? -2.802 9.613 3.995 1.00 0.00 341 GLN A N 10
ATOM 18735 C CA . GLN A 1 80 ? -4.154 10.169 4.026 1.00 0.00 341 GLN A CA 10
ATOM 18736 C C . GLN A 1 80 ? -4.224 11.462 4.826 1.00 0.00 341 GLN A C 10
ATOM 18737 O O . GLN A 1 80 ? -4.695 12.481 4.322 1.00 0.00 341 GLN A O 10
ATOM 18751 N N . ARG A 1 81 ? -3.819 11.398 6.091 1.00 0.00 342 ARG A N 10
ATOM 18752 C CA . ARG A 1 81 ? -3.895 12.548 6.976 1.00 0.00 342 ARG A CA 10
ATOM 18753 C C . ARG A 1 81 ? -2.771 13.568 6.771 1.00 0.00 342 ARG A C 10
ATOM 18754 O O . ARG A 1 81 ? -3.044 14.751 6.583 1.00 0.00 342 ARG A O 10
ATOM 18775 N N . GLU A 1 82 ? -1.514 13.132 6.841 1.00 0.00 343 GLU A N 10
ATOM 18776 C CA . GLU A 1 82 ? -0.391 14.065 6.692 1.00 0.00 343 GLU A CA 10
ATOM 18777 C C . GLU A 1 82 ? -0.472 14.835 5.381 1.00 0.00 343 GLU A C 10
ATOM 18778 O O . GLU A 1 82 ? -0.243 16.042 5.351 1.00 0.00 343 GLU A O 10
ATOM 18790 N N . LEU A 1 83 ? -0.793 14.139 4.297 1.00 0.00 344 LEU A N 10
ATOM 18791 C CA . LEU A 1 83 ? -0.891 14.784 2.993 1.00 0.00 344 LEU A CA 10
ATOM 18792 C C . LEU A 1 83 ? -1.909 15.922 3.030 1.00 0.00 344 LEU A C 10
ATOM 18793 O O . LEU A 1 83 ? -1.700 16.975 2.429 1.00 0.00 344 LEU A O 10
ATOM 18809 N N . LEU A 1 84 ? -3.005 15.693 3.745 1.00 0.00 345 LEU A N 10
ATOM 18810 C CA . LEU A 1 84 ? -4.067 16.687 3.871 1.00 0.00 345 LEU A CA 10
ATOM 18811 C C . LEU A 1 84 ? -3.718 17.717 4.938 1.00 0.00 345 LEU A C 10
ATOM 18812 O O . LEU A 1 84 ? -3.860 18.918 4.726 1.00 0.00 345 LEU A O 10
ATOM 18828 N N . HIS A 1 85 ? -3.265 17.244 6.089 1.00 0.00 346 HIS A N 10
ATOM 18829 C CA . HIS A 1 85 ? -2.918 18.141 7.175 1.00 0.00 346 HIS A CA 10
ATOM 18830 C C . HIS A 1 85 ? -1.723 19.021 6.821 1.00 0.00 346 HIS A C 10
ATOM 18831 O O . HIS A 1 85 ? -1.671 20.181 7.207 1.00 0.00 346 HIS A O 10
ATOM 18846 N N . CYS A 1 86 ? -0.770 18.471 6.081 1.00 0.00 347 CYS A N 10
ATOM 18847 C CA . CYS A 1 86 ? 0.421 19.228 5.690 1.00 0.00 347 CYS A CA 10
ATOM 18848 C C . CYS A 1 86 ? 0.076 20.346 4.720 1.00 0.00 347 CYS A C 10
ATOM 18849 O O . CYS A 1 86 ? 0.693 21.415 4.727 1.00 0.00 347 CYS A O 10
ATOM 18857 N N . ALA A 1 87 ? -0.900 20.076 3.879 1.00 0.00 348 ALA A N 10
ATOM 18858 C CA . ALA A 1 87 ? -1.332 21.031 2.868 1.00 0.00 348 ALA A CA 10
ATOM 18859 C C . ALA A 1 87 ? -2.061 22.225 3.471 1.00 0.00 348 ALA A C 10
ATOM 18860 O O . ALA A 1 87 ? -2.220 23.254 2.814 1.00 0.00 348 ALA A O 10
ATOM 18867 N N . ARG A 1 88 ? -2.522 22.088 4.707 1.00 0.00 349 ARG A N 10
ATOM 18868 C CA . ARG A 1 88 ? -3.255 23.160 5.369 1.00 0.00 349 ARG A CA 10
ATOM 18869 C C . ARG A 1 88 ? -2.328 24.240 5.931 1.00 0.00 349 ARG A C 10
ATOM 18870 O O . ARG A 1 88 ? -2.458 25.416 5.594 1.00 0.00 349 ARG A O 10
ATOM 18891 N N . LEU A 1 89 ? -1.402 23.831 6.791 1.00 0.00 350 LEU A N 10
ATOM 18892 C CA . LEU A 1 89 ? -0.456 24.750 7.414 1.00 0.00 350 LEU A CA 10
ATOM 18893 C C . LEU A 1 89 ? 0.798 24.995 6.557 1.00 0.00 350 LEU A C 10
ATOM 18894 O O . LEU A 1 89 ? 1.192 26.140 6.360 1.00 0.00 350 LEU A O 10
ATOM 18910 N N . ALA A 1 90 ? 1.425 23.914 6.072 1.00 0.00 351 ALA A N 10
ATOM 18911 C CA . ALA A 1 90 ? 2.644 23.982 5.259 1.00 0.00 351 ALA A CA 10
ATOM 18912 C C . ALA A 1 90 ? 3.426 22.669 5.383 1.00 0.00 351 ALA A C 10
ATOM 18913 O O . ALA A 1 90 ? 3.436 21.852 4.461 1.00 0.00 351 ALA A O 10
ATOM 18920 N N . LYS A 1 91 ? 4.081 22.477 6.533 1.00 0.00 352 LYS A N 10
ATOM 18921 C CA . LYS A 1 91 ? 4.872 21.269 6.796 1.00 0.00 352 LYS A CA 10
ATOM 18922 C C . LYS A 1 91 ? 5.998 21.129 5.779 1.00 0.00 352 LYS A C 10
ATOM 18923 O O . LYS A 1 91 ? 5.840 20.488 4.740 1.00 0.00 352 LYS A O 10
ATOM 18942 N N . GLN A 1 92 ? 7.138 21.738 6.090 1.00 0.00 353 GLN A N 10
ATOM 18943 C CA . GLN A 1 92 ? 8.299 21.688 5.210 1.00 0.00 353 GLN A CA 10
ATOM 18944 C C . GLN A 1 92 ? 9.584 21.959 5.988 1.00 0.00 353 GLN A C 10
ATOM 18945 O O . GLN A 1 92 ? 9.940 23.113 6.237 1.00 0.00 353 GLN A O 10
ATOM 18959 N N . ASN A 1 93 ? 10.275 20.890 6.371 1.00 0.00 354 ASN A N 10
ATOM 18960 C CA . ASN A 1 93 ? 11.518 21.014 7.124 1.00 0.00 354 ASN A CA 10
ATOM 18961 C C . ASN A 1 93 ? 12.152 19.644 7.368 1.00 0.00 354 ASN A C 10
ATOM 18962 O O . ASN A 1 93 ? 11.999 19.063 8.443 1.00 0.00 354 ASN A O 10
ATOM 18973 N N . PRO A 1 94 ? 12.874 19.108 6.371 1.00 0.00 355 PRO A N 10
ATOM 18974 C CA . PRO A 1 94 ? 13.532 17.801 6.483 1.00 0.00 355 PRO A CA 10
ATOM 18975 C C . PRO A 1 94 ? 14.606 17.788 7.567 1.00 0.00 355 PRO A C 10
ATOM 18976 O O . PRO A 1 94 ? 14.891 16.749 8.160 1.00 0.00 355 PRO A O 10
ATOM 18987 N N . ALA A 1 95 ? 15.196 18.952 7.819 1.00 0.00 356 ALA A N 10
ATOM 18988 C CA . ALA A 1 95 ? 16.240 19.080 8.832 1.00 0.00 356 ALA A CA 10
ATOM 18989 C C . ALA A 1 95 ? 15.743 18.671 10.216 1.00 0.00 356 ALA A C 10
ATOM 18990 O O . ALA A 1 95 ? 16.538 18.459 11.131 1.00 0.00 356 ALA A O 10
ATOM 18997 N N . GLN A 1 96 ? 14.430 18.562 10.368 1.00 0.00 357 GLN A N 10
ATOM 18998 C CA . GLN A 1 96 ? 13.838 18.178 11.641 1.00 0.00 357 GLN A CA 10
ATOM 18999 C C . GLN A 1 96 ? 14.397 16.841 12.130 1.00 0.00 357 GLN A C 10
ATOM 19000 O O . GLN A 1 96 ? 14.923 16.747 13.238 1.00 0.00 357 GLN A O 10
ATOM 19014 N N . TYR A 1 97 ? 14.279 15.807 11.298 1.00 0.00 358 TYR A N 10
ATOM 19015 C CA . TYR A 1 97 ? 14.773 14.479 11.657 1.00 0.00 358 TYR A CA 10
ATOM 19016 C C . TYR A 1 97 ? 15.129 13.663 10.415 1.00 0.00 358 TYR A C 10
ATOM 19017 O O . TYR A 1 97 ? 14.277 13.404 9.565 1.00 0.00 358 TYR A O 10
ATOM 19035 N N . LEU A 1 98 ? 16.395 13.263 10.323 1.00 0.00 359 LEU A N 10
ATOM 19036 C CA . LEU A 1 98 ? 16.872 12.477 9.188 1.00 0.00 359 LEU A CA 10
ATOM 19037 C C . LEU A 1 98 ? 17.009 10.994 9.548 1.00 0.00 359 LEU A C 10
ATOM 19038 O O . LEU A 1 98 ? 16.476 10.130 8.852 1.00 0.00 359 LEU A O 10
ATOM 19054 N N . ALA A 1 99 ? 17.726 10.704 10.634 1.00 0.00 360 ALA A N 10
ATOM 19055 C CA . ALA A 1 99 ? 17.926 9.323 11.075 1.00 0.00 360 ALA A CA 10
ATOM 19056 C C . ALA A 1 99 ? 16.897 8.931 12.120 1.00 0.00 360 ALA A C 10
ATOM 19057 O O . ALA A 1 99 ? 16.315 7.848 12.063 1.00 0.00 360 ALA A O 10
ATOM 19064 N N . GLN A 1 100 ? 16.685 9.818 13.083 1.00 0.00 361 GLN A N 10
ATOM 19065 C CA . GLN A 1 100 ? 15.732 9.566 14.152 1.00 0.00 361 GLN A CA 10
ATOM 19066 C C . GLN A 1 100 ? 16.136 8.343 14.956 1.00 0.00 361 GLN A C 10
ATOM 19067 O O . GLN A 1 100 ? 17.209 7.777 14.750 1.00 0.00 361 GLN A O 10
ATOM 19081 N N . HIS A 1 101 ? 15.268 7.942 15.873 1.00 0.00 362 HIS A N 10
ATOM 19082 C CA . HIS A 1 101 ? 15.533 6.785 16.710 1.00 0.00 362 HIS A CA 10
ATOM 19083 C C . HIS A 1 101 ? 16.798 6.994 17.533 1.00 0.00 362 HIS A C 10
ATOM 19084 O O . HIS A 1 101 ? 17.612 7.866 17.229 1.00 0.00 362 HIS A O 10
ATOM 19099 N N . GLU A 1 102 ? 16.953 6.187 18.575 1.00 0.00 363 GLU A N 10
ATOM 19100 C CA . GLU A 1 102 ? 18.117 6.276 19.450 1.00 0.00 363 GLU A CA 10
ATOM 19101 C C . GLU A 1 102 ? 18.435 4.920 20.081 1.00 0.00 363 GLU A C 10
ATOM 19102 O O . GLU A 1 102 ? 19.602 4.566 20.258 1.00 0.00 363 GLU A O 10
ATOM 19114 N N . GLN A 1 103 ? 17.392 4.164 20.421 1.00 0.00 364 GLN A N 10
ATOM 19115 C CA . GLN A 1 103 ? 17.559 2.853 21.035 1.00 0.00 364 GLN A CA 10
ATOM 19116 C C . GLN A 1 103 ? 17.052 1.754 20.098 1.00 0.00 364 GLN A C 10
ATOM 19117 O O . GLN A 1 103 ? 17.003 1.940 18.884 1.00 0.00 364 GLN A O 10
ATOM 19131 N N . ILE B 2 1 ? 22.945 -4.896 -0.483 1.00 0.00 11 ILE B N 10
ATOM 19132 C CA . ILE B 2 1 ? 22.176 -3.667 -0.683 1.00 0.00 11 ILE B CA 10
ATOM 19133 C C . ILE B 2 1 ? 21.665 -3.517 -2.119 1.00 0.00 11 ILE B C 10
ATOM 19134 O O . ILE B 2 1 ? 22.400 -3.713 -3.089 1.00 0.00 11 ILE B O 10
ATOM 19150 N N . GLY B 2 2 ? 20.388 -3.155 -2.231 1.00 0.00 12 GLY B N 10
ATOM 19151 C CA . GLY B 2 2 ? 19.759 -2.963 -3.526 1.00 0.00 12 GLY B CA 10
ATOM 19152 C C . GLY B 2 2 ? 19.959 -1.559 -4.073 1.00 0.00 12 GLY B C 10
ATOM 19153 O O . GLY B 2 2 ? 21.060 -1.015 -4.014 1.00 0.00 12 GLY B O 10
ATOM 19157 N N . THR B 2 3 ? 18.894 -0.973 -4.620 1.00 0.00 13 THR B N 10
ATOM 19158 C CA . THR B 2 3 ? 18.972 0.372 -5.187 1.00 0.00 13 THR B CA 10
ATOM 19159 C C . THR B 2 3 ? 18.651 1.442 -4.150 1.00 0.00 13 THR B C 10
ATOM 19160 O O . THR B 2 3 ? 19.412 2.392 -3.962 1.00 0.00 13 THR B O 10
ATOM 19171 N N . ASP B 2 4 ? 17.516 1.281 -3.490 1.00 0.00 14 ASP B N 10
ATOM 19172 C CA . ASP B 2 4 ? 17.072 2.224 -2.479 1.00 0.00 14 ASP B CA 10
ATOM 19173 C C . ASP B 2 4 ? 16.664 1.482 -1.219 1.00 0.00 14 ASP B C 10
ATOM 19174 O O . ASP B 2 4 ? 15.897 0.522 -1.273 1.00 0.00 14 ASP B O 10
ATOM 19183 N N . LYS B 2 5 ? 17.186 1.930 -0.090 1.00 0.00 15 LYS B N 10
ATOM 19184 C CA . LYS B 2 5 ? 16.882 1.306 1.184 1.00 0.00 15 LYS B CA 10
ATOM 19185 C C . LYS B 2 5 ? 15.388 1.364 1.479 1.00 0.00 15 LYS B C 10
ATOM 19186 O O . LYS B 2 5 ? 14.815 0.417 2.014 1.00 0.00 15 LYS B O 10
ATOM 19205 N N . GLU B 2 6 ? 14.764 2.486 1.138 1.00 0.00 16 GLU B N 10
ATOM 19206 C CA . GLU B 2 6 ? 13.336 2.667 1.382 1.00 0.00 16 GLU B CA 10
ATOM 19207 C C . GLU B 2 6 ? 12.512 1.553 0.741 1.00 0.00 16 GLU B C 10
ATOM 19208 O O . GLU B 2 6 ? 11.648 0.961 1.386 1.00 0.00 16 GLU B O 10
ATOM 19220 N N . LEU B 2 7 ? 12.770 1.282 -0.533 1.00 0.00 17 LEU B N 10
ATOM 19221 C CA . LEU B 2 7 ? 12.032 0.249 -1.254 1.00 0.00 17 LEU B CA 10
ATOM 19222 C C . LEU B 2 7 ? 12.503 -1.149 -0.870 1.00 0.00 17 LEU B C 10
ATOM 19223 O O . LEU B 2 7 ? 11.721 -2.101 -0.867 1.00 0.00 17 LEU B O 10
ATOM 19239 N N . SER B 2 8 ? 13.781 -1.264 -0.549 1.00 0.00 18 SER B N 10
ATOM 19240 C CA . SER B 2 8 ? 14.360 -2.543 -0.160 1.00 0.00 18 SER B CA 10
ATOM 19241 C C . SER B 2 8 ? 14.053 -2.868 1.301 1.00 0.00 18 SER B C 10
ATOM 19242 O O . SER B 2 8 ? 14.192 -4.011 1.732 1.00 0.00 18 SER B O 10
ATOM 19250 N N . ASP B 2 9 ? 13.661 -1.852 2.070 1.00 0.00 19 ASP B N 10
ATOM 19251 C CA . ASP B 2 9 ? 13.370 -2.035 3.488 1.00 0.00 19 ASP B CA 10
ATOM 19252 C C . ASP B 2 9 ? 12.210 -2.994 3.715 1.00 0.00 19 ASP B C 10
ATOM 19253 O O . ASP B 2 9 ? 12.185 -3.723 4.707 1.00 0.00 19 ASP B O 10
ATOM 19262 N N . LEU B 2 10 ? 11.251 -2.991 2.801 1.00 0.00 20 LEU B N 10
ATOM 19263 C CA . LEU B 2 10 ? 10.097 -3.866 2.928 1.00 0.00 20 LEU B CA 10
ATOM 19264 C C . LEU B 2 10 ? 10.053 -4.891 1.797 1.00 0.00 20 LEU B C 10
ATOM 19265 O O . LEU B 2 10 ? 9.456 -5.958 1.951 1.00 0.00 20 LEU B O 10
ATOM 19281 N N . LEU B 2 11 ? 10.691 -4.582 0.666 1.00 0.00 21 LEU B N 10
ATOM 19282 C CA . LEU B 2 11 ? 10.705 -5.514 -0.460 1.00 0.00 21 LEU B CA 10
ATOM 19283 C C . LEU B 2 11 ? 11.930 -6.411 -0.424 1.00 0.00 21 LEU B C 10
ATOM 19284 O O . LEU B 2 11 ? 12.753 -6.323 0.485 1.00 0.00 21 LEU B O 10
ATOM 19300 N N . ASP B 2 12 ? 12.038 -7.286 -1.415 1.00 0.00 22 ASP B N 10
ATOM 19301 C CA . ASP B 2 12 ? 13.160 -8.206 -1.494 1.00 0.00 22 ASP B CA 10
ATOM 19302 C C . ASP B 2 12 ? 14.463 -7.445 -1.707 1.00 0.00 22 ASP B C 10
ATOM 19303 O O . ASP B 2 12 ? 14.458 -6.234 -1.923 1.00 0.00 22 ASP B O 10
ATOM 19312 N N . PHE B 2 13 ? 15.575 -8.162 -1.641 1.00 0.00 23 PHE B N 10
ATOM 19313 C CA . PHE B 2 13 ? 16.887 -7.553 -1.825 1.00 0.00 23 PHE B CA 10
ATOM 19314 C C . PHE B 2 13 ? 17.912 -8.569 -2.340 1.00 0.00 23 PHE B C 10
ATOM 19315 O O . PHE B 2 13 ? 19.024 -8.199 -2.714 1.00 0.00 23 PHE B O 10
ATOM 19332 N N . SER B 2 14 ? 17.532 -9.848 -2.359 1.00 0.00 24 SER B N 10
ATOM 19333 C CA . SER B 2 14 ? 18.421 -10.905 -2.830 1.00 0.00 24 SER B CA 10
ATOM 19334 C C . SER B 2 14 ? 18.795 -10.701 -4.297 1.00 0.00 24 SER B C 10
ATOM 19335 O O . SER B 2 14 ? 19.780 -11.261 -4.778 1.00 0.00 24 SER B O 10
ATOM 19343 N N . ALA B 2 15 ? 18.001 -9.903 -5.007 1.00 0.00 25 ALA B N 10
ATOM 19344 C CA . ALA B 2 15 ? 18.252 -9.633 -6.419 1.00 0.00 25 ALA B CA 10
ATOM 19345 C C . ALA B 2 15 ? 19.456 -8.721 -6.601 1.00 0.00 25 ALA B C 10
ATOM 19346 O O . ALA B 2 15 ? 20.239 -8.890 -7.537 1.00 0.00 25 ALA B O 10
ATOM 19353 N N . MET B 2 16 ? 19.599 -7.752 -5.706 1.00 0.00 26 MET B N 10
ATOM 19354 C CA . MET B 2 16 ? 20.707 -6.811 -5.768 1.00 0.00 26 MET B CA 10
ATOM 19355 C C . MET B 2 16 ? 20.603 -5.920 -6.997 1.00 0.00 26 MET B C 10
ATOM 19356 O O . MET B 2 16 ? 20.394 -6.402 -8.110 1.00 0.00 26 MET B O 10
ATOM 19370 N N . PHE B 2 17 ? 20.764 -4.619 -6.792 1.00 0.00 27 PHE B N 10
ATOM 19371 C CA . PHE B 2 17 ? 20.699 -3.666 -7.891 1.00 0.00 27 PHE B CA 10
ATOM 19372 C C . PHE B 2 17 ? 22.090 -3.161 -8.253 1.00 0.00 27 PHE B C 10
ATOM 19373 O O . PHE B 2 17 ? 22.253 -2.024 -8.694 1.00 0.00 27 PHE B O 10
ATOM 19390 N N . SER B 2 18 ? 23.089 -4.012 -8.061 1.00 0.00 28 SER B N 10
ATOM 19391 C CA . SER B 2 18 ? 24.467 -3.650 -8.368 1.00 0.00 28 SER B CA 10
ATOM 19392 C C . SER B 2 18 ? 25.288 -4.885 -8.724 1.00 0.00 28 SER B C 10
ATOM 19393 O O . SER B 2 18 ? 25.116 -5.468 -9.794 1.00 0.00 28 SER B O 10
ATOM 19401 N N . GLY A 1 1 ? 16.000 20.793 9.732 1.00 0.00 -5 GLY A N 11
ATOM 19402 C CA . GLY A 1 1 ? 15.342 20.025 10.825 1.00 0.00 -5 GLY A CA 11
ATOM 19403 C C . GLY A 1 1 ? 14.466 18.902 10.303 1.00 0.00 -5 GLY A C 11
ATOM 19404 O O . GLY A 1 1 ? 14.902 18.098 9.479 1.00 0.00 -5 GLY A O 11
ATOM 19410 N N . ALA A 1 2 ? 13.228 18.843 10.783 1.00 0.00 -4 ALA A N 11
ATOM 19411 C CA . ALA A 1 2 ? 12.292 17.808 10.358 1.00 0.00 -4 ALA A CA 11
ATOM 19412 C C . ALA A 1 2 ? 10.854 18.213 10.661 1.00 0.00 -4 ALA A C 11
ATOM 19413 O O . ALA A 1 2 ? 10.597 18.982 11.588 1.00 0.00 -4 ALA A O 11
ATOM 19420 N N . MET A 1 3 ? 9.917 17.694 9.875 1.00 0.00 -3 MET A N 11
ATOM 19421 C CA . MET A 1 3 ? 8.505 18.004 10.063 1.00 0.00 -3 MET A CA 11
ATOM 19422 C C . MET A 1 3 ? 7.943 17.243 11.263 1.00 0.00 -3 MET A C 11
ATOM 19423 O O . MET A 1 3 ? 8.675 16.542 11.962 1.00 0.00 -3 MET A O 11
ATOM 19437 N N . GLY A 1 4 ? 6.642 17.387 11.497 1.00 0.00 -2 GLY A N 11
ATOM 19438 C CA . GLY A 1 4 ? 6.005 16.711 12.611 1.00 0.00 -2 GLY A CA 11
ATOM 19439 C C . GLY A 1 4 ? 5.951 15.217 12.414 1.00 0.00 -2 GLY A C 11
ATOM 19440 O O . GLY A 1 4 ? 6.771 14.476 12.956 1.00 0.00 -2 GLY A O 11
ATOM 19444 N N . SER A 1 5 ? 4.981 14.782 11.632 1.00 0.00 -1 SER A N 11
ATOM 19445 C CA . SER A 1 5 ? 4.805 13.373 11.346 1.00 0.00 -1 SER A CA 11
ATOM 19446 C C . SER A 1 5 ? 3.727 13.188 10.291 1.00 0.00 -1 SER A C 11
ATOM 19447 O O . SER A 1 5 ? 2.537 13.230 10.596 1.00 0.00 -1 SER A O 11
ATOM 19455 N N . GLY A 1 6 ? 4.153 12.988 9.050 1.00 0.00 267 GLY A N 11
ATOM 19456 C CA . GLY A 1 6 ? 3.209 12.801 7.964 1.00 0.00 267 GLY A CA 11
ATOM 19457 C C . GLY A 1 6 ? 3.879 12.787 6.611 1.00 0.00 267 GLY A C 11
ATOM 19458 O O . GLY A 1 6 ? 3.504 12.018 5.730 1.00 0.00 267 GLY A O 11
ATOM 19462 N N . ALA A 1 7 ? 4.864 13.644 6.443 1.00 0.00 268 ALA A N 11
ATOM 19463 C CA . ALA A 1 7 ? 5.593 13.730 5.198 1.00 0.00 268 ALA A CA 11
ATOM 19464 C C . ALA A 1 7 ? 6.641 12.623 5.075 1.00 0.00 268 ALA A C 11
ATOM 19465 O O . ALA A 1 7 ? 7.084 12.296 3.973 1.00 0.00 268 ALA A O 11
ATOM 19472 N N . ARG A 1 8 ? 7.064 12.062 6.213 1.00 0.00 269 ARG A N 11
ATOM 19473 C CA . ARG A 1 8 ? 8.086 11.017 6.237 1.00 0.00 269 ARG A CA 11
ATOM 19474 C C . ARG A 1 8 ? 7.656 9.739 5.521 1.00 0.00 269 ARG A C 11
ATOM 19475 O O . ARG A 1 8 ? 8.322 9.295 4.587 1.00 0.00 269 ARG A O 11
ATOM 19496 N N . GLN A 1 9 ? 6.567 9.131 5.971 1.00 0.00 270 GLN A N 11
ATOM 19497 C CA . GLN A 1 9 ? 6.093 7.886 5.371 1.00 0.00 270 GLN A CA 11
ATOM 19498 C C . GLN A 1 9 ? 5.972 7.979 3.858 1.00 0.00 270 GLN A C 11
ATOM 19499 O O . GLN A 1 9 ? 6.222 7.007 3.145 1.00 0.00 270 GLN A O 11
ATOM 19513 N N . LEU A 1 10 ? 5.584 9.143 3.369 1.00 0.00 271 LEU A N 11
ATOM 19514 C CA . LEU A 1 10 ? 5.429 9.338 1.934 1.00 0.00 271 LEU A CA 11
ATOM 19515 C C . LEU A 1 10 ? 6.659 8.878 1.174 1.00 0.00 271 LEU A C 11
ATOM 19516 O O . LEU A 1 10 ? 6.594 8.572 -0.014 1.00 0.00 271 LEU A O 11
ATOM 19532 N N . SER A 1 11 ? 7.773 8.816 1.869 1.00 0.00 272 SER A N 11
ATOM 19533 C CA . SER A 1 11 ? 9.012 8.374 1.261 1.00 0.00 272 SER A CA 11
ATOM 19534 C C . SER A 1 11 ? 8.916 6.904 0.877 1.00 0.00 272 SER A C 11
ATOM 19535 O O . SER A 1 11 ? 9.244 6.523 -0.244 1.00 0.00 272 SER A O 11
ATOM 19543 N N . LYS A 1 12 ? 8.462 6.080 1.813 1.00 0.00 273 LYS A N 11
ATOM 19544 C CA . LYS A 1 12 ? 8.325 4.656 1.564 1.00 0.00 273 LYS A CA 11
ATOM 19545 C C . LYS A 1 12 ? 7.059 4.352 0.779 1.00 0.00 273 LYS A C 11
ATOM 19546 O O . LYS A 1 12 ? 7.070 3.528 -0.129 1.00 0.00 273 LYS A O 11
ATOM 19565 N N . LEU A 1 13 ? 5.967 5.014 1.132 1.00 0.00 274 LEU A N 11
ATOM 19566 C CA . LEU A 1 13 ? 4.705 4.790 0.453 1.00 0.00 274 LEU A CA 11
ATOM 19567 C C . LEU A 1 13 ? 4.806 5.101 -1.037 1.00 0.00 274 LEU A C 11
ATOM 19568 O O . LEU A 1 13 ? 4.416 4.291 -1.872 1.00 0.00 274 LEU A O 11
ATOM 19584 N N . LYS A 1 14 ? 5.317 6.278 -1.372 1.00 0.00 275 LYS A N 11
ATOM 19585 C CA . LYS A 1 14 ? 5.437 6.668 -2.771 1.00 0.00 275 LYS A CA 11
ATOM 19586 C C . LYS A 1 14 ? 6.377 5.746 -3.541 1.00 0.00 275 LYS A C 11
ATOM 19587 O O . LYS A 1 14 ? 6.054 5.305 -4.640 1.00 0.00 275 LYS A O 11
ATOM 19606 N N . ARG A 1 15 ? 7.541 5.477 -2.968 1.00 0.00 276 ARG A N 11
ATOM 19607 C CA . ARG A 1 15 ? 8.534 4.629 -3.618 1.00 0.00 276 ARG A CA 11
ATOM 19608 C C . ARG A 1 15 ? 8.095 3.164 -3.666 1.00 0.00 276 ARG A C 11
ATOM 19609 O O . ARG A 1 15 ? 8.163 2.523 -4.716 1.00 0.00 276 ARG A O 11
ATOM 19630 N N . PHE A 1 16 ? 7.674 2.627 -2.524 1.00 0.00 277 PHE A N 11
ATOM 19631 C CA . PHE A 1 16 ? 7.262 1.227 -2.437 1.00 0.00 277 PHE A CA 11
ATOM 19632 C C . PHE A 1 16 ? 6.192 0.866 -3.466 1.00 0.00 277 PHE A C 11
ATOM 19633 O O . PHE A 1 16 ? 6.317 -0.127 -4.180 1.00 0.00 277 PHE A O 11
ATOM 19650 N N . LEU A 1 17 ? 5.138 1.656 -3.521 1.00 0.00 278 LEU A N 11
ATOM 19651 C CA . LEU A 1 17 ? 4.042 1.396 -4.450 1.00 0.00 278 LEU A CA 11
ATOM 19652 C C . LEU A 1 17 ? 4.530 1.281 -5.899 1.00 0.00 278 LEU A C 11
ATOM 19653 O O . LEU A 1 17 ? 3.975 0.519 -6.689 1.00 0.00 278 LEU A O 11
ATOM 19669 N N . THR A 1 18 ? 5.558 2.049 -6.252 1.00 0.00 279 THR A N 11
ATOM 19670 C CA . THR A 1 18 ? 6.092 2.029 -7.617 1.00 0.00 279 THR A CA 11
ATOM 19671 C C . THR A 1 18 ? 6.593 0.642 -8.012 1.00 0.00 279 THR A C 11
ATOM 19672 O O . THR A 1 18 ? 6.692 0.326 -9.198 1.00 0.00 279 THR A O 11
ATOM 19683 N N . THR A 1 19 ? 6.922 -0.179 -7.023 1.00 0.00 280 THR A N 11
ATOM 19684 C CA . THR A 1 19 ? 7.426 -1.521 -7.288 1.00 0.00 280 THR A CA 11
ATOM 19685 C C . THR A 1 19 ? 6.294 -2.523 -7.450 1.00 0.00 280 THR A C 11
ATOM 19686 O O . THR A 1 19 ? 6.281 -3.312 -8.395 1.00 0.00 280 THR A O 11
ATOM 19697 N N . LEU A 1 20 ? 5.357 -2.501 -6.513 1.00 0.00 281 LEU A N 11
ATOM 19698 C CA . LEU A 1 20 ? 4.228 -3.419 -6.543 1.00 0.00 281 LEU A CA 11
ATOM 19699 C C . LEU A 1 20 ? 3.485 -3.340 -7.872 1.00 0.00 281 LEU A C 11
ATOM 19700 O O . LEU A 1 20 ? 2.884 -4.318 -8.316 1.00 0.00 281 LEU A O 11
ATOM 19716 N N . GLN A 1 21 ? 3.528 -2.172 -8.503 1.00 0.00 282 GLN A N 11
ATOM 19717 C CA . GLN A 1 21 ? 2.848 -1.972 -9.778 1.00 0.00 282 GLN A CA 11
ATOM 19718 C C . GLN A 1 21 ? 3.567 -2.696 -10.907 1.00 0.00 282 GLN A C 11
ATOM 19719 O O . GLN A 1 21 ? 2.937 -3.179 -11.845 1.00 0.00 282 GLN A O 11
ATOM 19733 N N . GLN A 1 22 ? 4.888 -2.746 -10.818 1.00 0.00 283 GLN A N 11
ATOM 19734 C CA . GLN A 1 22 ? 5.703 -3.387 -11.843 1.00 0.00 283 GLN A CA 11
ATOM 19735 C C . GLN A 1 22 ? 5.684 -4.908 -11.729 1.00 0.00 283 GLN A C 11
ATOM 19736 O O . GLN A 1 22 ? 5.878 -5.614 -12.719 1.00 0.00 283 GLN A O 11
ATOM 19750 N N . PHE A 1 23 ? 5.447 -5.411 -10.524 1.00 0.00 284 PHE A N 11
ATOM 19751 C CA . PHE A 1 23 ? 5.404 -6.846 -10.303 1.00 0.00 284 PHE A CA 11
ATOM 19752 C C . PHE A 1 23 ? 4.283 -7.471 -11.116 1.00 0.00 284 PHE A C 11
ATOM 19753 O O . PHE A 1 23 ? 4.376 -8.619 -11.551 1.00 0.00 284 PHE A O 11
ATOM 19770 N N . GLY A 1 24 ? 3.223 -6.702 -11.326 1.00 0.00 285 GLY A N 11
ATOM 19771 C CA . GLY A 1 24 ? 2.101 -7.189 -12.093 1.00 0.00 285 GLY A CA 11
ATOM 19772 C C . GLY A 1 24 ? 1.691 -6.222 -13.179 1.00 0.00 285 GLY A C 11
ATOM 19773 O O . GLY A 1 24 ? 0.534 -6.196 -13.593 1.00 0.00 285 GLY A O 11
ATOM 19777 N N . ASN A 1 25 ? 2.646 -5.426 -13.644 1.00 0.00 286 ASN A N 11
ATOM 19778 C CA . ASN A 1 25 ? 2.386 -4.446 -14.692 1.00 0.00 286 ASN A CA 11
ATOM 19779 C C . ASN A 1 25 ? 2.183 -5.117 -16.052 1.00 0.00 286 ASN A C 11
ATOM 19780 O O . ASN A 1 25 ? 2.407 -4.500 -17.091 1.00 0.00 286 ASN A O 11
ATOM 19791 N N . ASP A 1 26 ? 1.765 -6.382 -16.047 1.00 0.00 287 ASP A N 11
ATOM 19792 C CA . ASP A 1 26 ? 1.546 -7.112 -17.290 1.00 0.00 287 ASP A CA 11
ATOM 19793 C C . ASP A 1 26 ? 0.740 -8.386 -17.051 1.00 0.00 287 ASP A C 11
ATOM 19794 O O . ASP A 1 26 ? 0.838 -9.345 -17.818 1.00 0.00 287 ASP A O 11
ATOM 19803 N N . ILE A 1 27 ? -0.061 -8.393 -15.987 1.00 0.00 288 ILE A N 11
ATOM 19804 C CA . ILE A 1 27 ? -0.879 -9.548 -15.660 1.00 0.00 288 ILE A CA 11
ATOM 19805 C C . ILE A 1 27 ? -2.139 -9.571 -16.522 1.00 0.00 288 ILE A C 11
ATOM 19806 O O . ILE A 1 27 ? -2.608 -10.633 -16.932 1.00 0.00 288 ILE A O 11
ATOM 19822 N N . SER A 1 28 ? -2.676 -8.382 -16.788 1.00 0.00 289 SER A N 11
ATOM 19823 C CA . SER A 1 28 ? -3.880 -8.235 -17.606 1.00 0.00 289 SER A CA 11
ATOM 19824 C C . SER A 1 28 ? -4.212 -6.756 -17.793 1.00 0.00 289 SER A C 11
ATOM 19825 O O . SER A 1 28 ? -3.727 -5.908 -17.045 1.00 0.00 289 SER A O 11
ATOM 19833 N N . PRO A 1 29 ? -5.046 -6.417 -18.794 1.00 0.00 290 PRO A N 11
ATOM 19834 C CA . PRO A 1 29 ? -5.432 -5.026 -19.063 1.00 0.00 290 PRO A CA 11
ATOM 19835 C C . PRO A 1 29 ? -6.193 -4.387 -17.898 1.00 0.00 290 PRO A C 11
ATOM 19836 O O . PRO A 1 29 ? -6.602 -3.229 -17.977 1.00 0.00 290 PRO A O 11
ATOM 19847 N N . GLU A 1 30 ? -6.392 -5.148 -16.823 1.00 0.00 291 GLU A N 11
ATOM 19848 C CA . GLU A 1 30 ? -7.113 -4.652 -15.662 1.00 0.00 291 GLU A CA 11
ATOM 19849 C C . GLU A 1 30 ? -6.177 -4.450 -14.471 1.00 0.00 291 GLU A C 11
ATOM 19850 O O . GLU A 1 30 ? -6.475 -3.672 -13.567 1.00 0.00 291 GLU A O 11
ATOM 19862 N N . ILE A 1 31 ? -5.033 -5.124 -14.493 1.00 0.00 292 ILE A N 11
ATOM 19863 C CA . ILE A 1 31 ? -4.053 -4.982 -13.422 1.00 0.00 292 ILE A CA 11
ATOM 19864 C C . ILE A 1 31 ? -3.550 -3.573 -13.395 1.00 0.00 292 ILE A C 11
ATOM 19865 O O . ILE A 1 31 ? -3.490 -2.939 -12.341 1.00 0.00 292 ILE A O 11
ATOM 19881 N N . GLY A 1 32 ? -3.234 -3.063 -14.576 1.00 0.00 293 GLY A N 11
ATOM 19882 C CA . GLY A 1 32 ? -2.789 -1.696 -14.662 1.00 0.00 293 GLY A CA 11
ATOM 19883 C C . GLY A 1 32 ? -3.763 -0.797 -13.941 1.00 0.00 293 GLY A C 11
ATOM 19884 O O . GLY A 1 32 ? -3.384 0.221 -13.369 1.00 0.00 293 GLY A O 11
ATOM 19888 N N . GLU A 1 33 ? -5.030 -1.206 -13.959 1.00 0.00 294 GLU A N 11
ATOM 19889 C CA . GLU A 1 33 ? -6.088 -0.477 -13.290 1.00 0.00 294 GLU A CA 11
ATOM 19890 C C . GLU A 1 33 ? -6.153 -0.886 -11.825 1.00 0.00 294 GLU A C 11
ATOM 19891 O O . GLU A 1 33 ? -6.451 -0.066 -10.957 1.00 0.00 294 GLU A O 11
ATOM 19903 N N . ARG A 1 34 ? -5.871 -2.163 -11.554 1.00 0.00 295 ARG A N 11
ATOM 19904 C CA . ARG A 1 34 ? -5.898 -2.680 -10.193 1.00 0.00 295 ARG A CA 11
ATOM 19905 C C . ARG A 1 34 ? -4.883 -1.956 -9.321 1.00 0.00 295 ARG A C 11
ATOM 19906 O O . ARG A 1 34 ? -5.229 -1.366 -8.305 1.00 0.00 295 ARG A O 11
ATOM 19927 N N . VAL A 1 35 ? -3.625 -1.993 -9.719 1.00 0.00 296 VAL A N 11
ATOM 19928 C CA . VAL A 1 35 ? -2.588 -1.329 -8.953 1.00 0.00 296 VAL A CA 11
ATOM 19929 C C . VAL A 1 35 ? -2.937 0.131 -8.688 1.00 0.00 296 VAL A C 11
ATOM 19930 O O . VAL A 1 35 ? -2.742 0.637 -7.581 1.00 0.00 296 VAL A O 11
ATOM 19943 N N . ARG A 1 36 ? -3.451 0.804 -9.708 1.00 0.00 297 ARG A N 11
ATOM 19944 C CA . ARG A 1 36 ? -3.827 2.202 -9.581 1.00 0.00 297 ARG A CA 11
ATOM 19945 C C . ARG A 1 36 ? -5.035 2.351 -8.661 1.00 0.00 297 ARG A C 11
ATOM 19946 O O . ARG A 1 36 ? -5.081 3.255 -7.826 1.00 0.00 297 ARG A O 11
ATOM 19967 N N . THR A 1 37 ? -6.012 1.461 -8.817 1.00 0.00 298 THR A N 11
ATOM 19968 C CA . THR A 1 37 ? -7.217 1.514 -7.995 1.00 0.00 298 THR A CA 11
ATOM 19969 C C . THR A 1 37 ? -6.919 1.145 -6.546 1.00 0.00 298 THR A C 11
ATOM 19970 O O . THR A 1 37 ? -7.490 1.725 -5.624 1.00 0.00 298 THR A O 11
ATOM 19981 N N . LEU A 1 38 ? -6.028 0.184 -6.345 1.00 0.00 299 LEU A N 11
ATOM 19982 C CA . LEU A 1 38 ? -5.676 -0.242 -4.996 1.00 0.00 299 LEU A CA 11
ATOM 19983 C C . LEU A 1 38 ? -5.175 0.934 -4.163 1.00 0.00 299 LEU A C 11
ATOM 19984 O O . LEU A 1 38 ? -5.617 1.134 -3.033 1.00 0.00 299 LEU A O 11
ATOM 20000 N N . VAL A 1 39 ? -4.233 1.699 -4.715 1.00 0.00 300 VAL A N 11
ATOM 20001 C CA . VAL A 1 39 ? -3.664 2.841 -4.002 1.00 0.00 300 VAL A CA 11
ATOM 20002 C C . VAL A 1 39 ? -4.680 3.963 -3.823 1.00 0.00 300 VAL A C 11
ATOM 20003 O O . VAL A 1 39 ? -4.824 4.501 -2.727 1.00 0.00 300 VAL A O 11
ATOM 20016 N N . LEU A 1 40 ? -5.383 4.314 -4.896 1.00 0.00 301 LEU A N 11
ATOM 20017 C CA . LEU A 1 40 ? -6.383 5.373 -4.837 1.00 0.00 301 LEU A CA 11
ATOM 20018 C C . LEU A 1 40 ? -7.546 4.958 -3.949 1.00 0.00 301 LEU A C 11
ATOM 20019 O O . LEU A 1 40 ? -8.199 5.797 -3.332 1.00 0.00 301 LEU A O 11
ATOM 20035 N N . GLY A 1 41 ? -7.799 3.656 -3.883 1.00 0.00 302 GLY A N 11
ATOM 20036 C CA . GLY A 1 41 ? -8.884 3.168 -3.057 1.00 0.00 302 GLY A CA 11
ATOM 20037 C C . GLY A 1 41 ? -8.535 3.212 -1.585 1.00 0.00 302 GLY A C 11
ATOM 20038 O O . GLY A 1 41 ? -9.318 3.695 -0.767 1.00 0.00 302 GLY A O 11
ATOM 20042 N N . LEU A 1 42 ? -7.359 2.691 -1.247 1.00 0.00 303 LEU A N 11
ATOM 20043 C CA . LEU A 1 42 ? -6.890 2.652 0.131 1.00 0.00 303 LEU A CA 11
ATOM 20044 C C . LEU A 1 42 ? -6.807 4.051 0.721 1.00 0.00 303 LEU A C 11
ATOM 20045 O O . LEU A 1 42 ? -6.973 4.240 1.927 1.00 0.00 303 LEU A O 11
ATOM 20061 N N . VAL A 1 43 ? -6.554 5.030 -0.135 1.00 0.00 304 VAL A N 11
ATOM 20062 C CA . VAL A 1 43 ? -6.455 6.406 0.311 1.00 0.00 304 VAL A CA 11
ATOM 20063 C C . VAL A 1 43 ? -7.826 7.064 0.347 1.00 0.00 304 VAL A C 11
ATOM 20064 O O . VAL A 1 43 ? -8.104 7.891 1.214 1.00 0.00 304 VAL A O 11
ATOM 20077 N N . ASN A 1 44 ? -8.687 6.682 -0.591 1.00 0.00 305 ASN A N 11
ATOM 20078 C CA . ASN A 1 44 ? -10.035 7.233 -0.655 1.00 0.00 305 ASN A CA 11
ATOM 20079 C C . ASN A 1 44 ? -10.911 6.684 0.474 1.00 0.00 305 ASN A C 11
ATOM 20080 O O . ASN A 1 44 ? -12.127 6.870 0.467 1.00 0.00 305 ASN A O 11
ATOM 20091 N N . SER A 1 45 ? -10.289 6.002 1.436 1.00 0.00 306 SER A N 11
ATOM 20092 C CA . SER A 1 45 ? -11.013 5.423 2.562 1.00 0.00 306 SER A CA 11
ATOM 20093 C C . SER A 1 45 ? -11.995 4.352 2.087 1.00 0.00 306 SER A C 11
ATOM 20094 O O . SER A 1 45 ? -12.877 3.932 2.834 1.00 0.00 306 SER A O 11
ATOM 20102 N N . THR A 1 46 ? -11.836 3.912 0.841 1.00 0.00 307 THR A N 11
ATOM 20103 C CA . THR A 1 46 ? -12.708 2.887 0.272 1.00 0.00 307 THR A CA 11
ATOM 20104 C C . THR A 1 46 ? -12.055 1.503 0.328 1.00 0.00 307 THR A C 11
ATOM 20105 O O . THR A 1 46 ? -12.686 0.498 -0.003 1.00 0.00 307 THR A O 11
ATOM 20116 N N . LEU A 1 47 ? -10.796 1.453 0.746 1.00 0.00 308 LEU A N 11
ATOM 20117 C CA . LEU A 1 47 ? -10.077 0.186 0.839 1.00 0.00 308 LEU A CA 11
ATOM 20118 C C . LEU A 1 47 ? -9.700 -0.115 2.286 1.00 0.00 308 LEU A C 11
ATOM 20119 O O . LEU A 1 47 ? -10.307 0.401 3.225 1.00 0.00 308 LEU A O 11
ATOM 20135 N N . THR A 1 48 ? -8.697 -0.957 2.451 1.00 0.00 309 THR A N 11
ATOM 20136 C CA . THR A 1 48 ? -8.215 -1.345 3.751 1.00 0.00 309 THR A CA 11
ATOM 20137 C C . THR A 1 48 ? -6.838 -1.948 3.605 1.00 0.00 309 THR A C 11
ATOM 20138 O O . THR A 1 48 ? -6.470 -2.441 2.542 1.00 0.00 309 THR A O 11
ATOM 20149 N N . ILE A 1 49 ? -6.088 -1.902 4.672 1.00 0.00 310 ILE A N 11
ATOM 20150 C CA . ILE A 1 49 ? -4.754 -2.434 4.678 1.00 0.00 310 ILE A CA 11
ATOM 20151 C C . ILE A 1 49 ? -4.768 -3.923 4.355 1.00 0.00 310 ILE A C 11
ATOM 20152 O O . ILE A 1 49 ? -4.079 -4.383 3.447 1.00 0.00 310 ILE A O 11
ATOM 20168 N N . GLU A 1 50 ? -5.557 -4.662 5.112 1.00 0.00 311 GLU A N 11
ATOM 20169 C CA . GLU A 1 50 ? -5.661 -6.102 4.913 1.00 0.00 311 GLU A CA 11
ATOM 20170 C C . GLU A 1 50 ? -6.146 -6.412 3.503 1.00 0.00 311 GLU A C 11
ATOM 20171 O O . GLU A 1 50 ? -5.805 -7.444 2.935 1.00 0.00 311 GLU A O 11
ATOM 20183 N N . GLU A 1 51 ? -6.943 -5.501 2.952 1.00 0.00 312 GLU A N 11
ATOM 20184 C CA . GLU A 1 51 ? -7.489 -5.652 1.606 1.00 0.00 312 GLU A CA 11
ATOM 20185 C C . GLU A 1 51 ? -6.465 -5.268 0.543 1.00 0.00 312 GLU A C 11
ATOM 20186 O O . GLU A 1 51 ? -6.232 -6.012 -0.405 1.00 0.00 312 GLU A O 11
ATOM 20198 N N . PHE A 1 52 ? -5.867 -4.095 0.706 1.00 0.00 313 PHE A N 11
ATOM 20199 C CA . PHE A 1 52 ? -4.877 -3.589 -0.239 1.00 0.00 313 PHE A CA 11
ATOM 20200 C C . PHE A 1 52 ? -3.775 -4.610 -0.488 1.00 0.00 313 PHE A C 11
ATOM 20201 O O . PHE A 1 52 ? -3.566 -5.053 -1.613 1.00 0.00 313 PHE A O 11
ATOM 20218 N N . HIS A 1 53 ? -3.084 -4.985 0.567 1.00 0.00 314 HIS A N 11
ATOM 20219 C CA . HIS A 1 53 ? -2.003 -5.949 0.470 1.00 0.00 314 HIS A CA 11
ATOM 20220 C C . HIS A 1 53 ? -2.502 -7.278 -0.071 1.00 0.00 314 HIS A C 11
ATOM 20221 O O . HIS A 1 53 ? -1.858 -7.911 -0.908 1.00 0.00 314 HIS A O 11
ATOM 20236 N N . SER A 1 54 ? -3.650 -7.690 0.429 1.00 0.00 315 SER A N 11
ATOM 20237 C CA . SER A 1 54 ? -4.260 -8.946 0.019 1.00 0.00 315 SER A CA 11
ATOM 20238 C C . SER A 1 54 ? -4.633 -8.924 -1.459 1.00 0.00 315 SER A C 11
ATOM 20239 O O . SER A 1 54 ? -4.260 -9.814 -2.221 1.00 0.00 315 SER A O 11
ATOM 20247 N N . LYS A 1 55 ? -5.387 -7.902 -1.848 1.00 0.00 316 LYS A N 11
ATOM 20248 C CA . LYS A 1 55 ? -5.832 -7.756 -3.227 1.00 0.00 316 LYS A CA 11
ATOM 20249 C C . LYS A 1 55 ? -4.662 -7.452 -4.149 1.00 0.00 316 LYS A C 11
ATOM 20250 O O . LYS A 1 55 ? -4.525 -8.057 -5.212 1.00 0.00 316 LYS A O 11
ATOM 20269 N N . LEU A 1 56 ? -3.819 -6.508 -3.746 1.00 0.00 317 LEU A N 11
ATOM 20270 C CA . LEU A 1 56 ? -2.662 -6.147 -4.548 1.00 0.00 317 LEU A CA 11
ATOM 20271 C C . LEU A 1 56 ? -1.820 -7.376 -4.864 1.00 0.00 317 LEU A C 11
ATOM 20272 O O . LEU A 1 56 ? -1.146 -7.433 -5.893 1.00 0.00 317 LEU A O 11
ATOM 20288 N N . GLN A 1 57 ? -1.885 -8.372 -3.97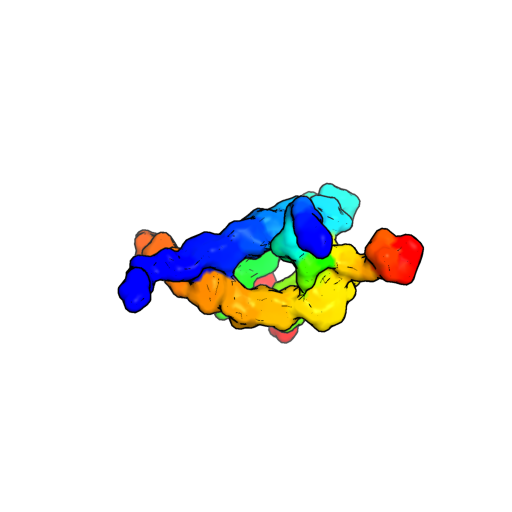9 1.00 0.00 318 GLN A N 11
ATOM 20289 C CA . GLN A 1 57 ? -1.149 -9.619 -4.163 1.00 0.00 318 GLN A CA 11
ATOM 20290 C C . GLN A 1 57 ? -1.473 -10.228 -5.522 1.00 0.00 318 GLN A C 11
ATOM 20291 O O . GLN A 1 57 ? -0.628 -10.868 -6.150 1.00 0.00 318 GLN A O 11
ATOM 20305 N N . GLU A 1 58 ? -2.705 -10.023 -5.963 1.00 0.00 319 GLU A N 11
ATOM 20306 C CA . GLU A 1 58 ? -3.156 -10.547 -7.240 1.00 0.00 319 GLU A CA 11
ATOM 20307 C C . GLU A 1 58 ? -2.594 -9.729 -8.389 1.00 0.00 319 GLU A C 11
ATOM 20308 O O . GLU A 1 58 ? -1.984 -10.276 -9.308 1.00 0.00 319 GLU A O 11
ATOM 20320 N N . ALA A 1 59 ? -2.803 -8.419 -8.345 1.00 0.00 320 ALA A N 11
ATOM 20321 C CA . ALA A 1 59 ? -2.315 -7.544 -9.395 1.00 0.00 320 ALA A CA 11
ATOM 20322 C C . ALA A 1 59 ? -0.799 -7.595 -9.489 1.00 0.00 320 ALA A C 11
ATOM 20323 O O . ALA A 1 59 ? -0.241 -7.595 -10.580 1.00 0.00 320 ALA A O 11
ATOM 20330 N N . THR A 1 60 ? -0.140 -7.640 -8.340 1.00 0.00 321 THR A N 11
ATOM 20331 C CA . THR A 1 60 ? 1.317 -7.694 -8.300 1.00 0.00 321 THR A CA 11
ATOM 20332 C C . THR A 1 60 ? 1.826 -9.075 -8.709 1.00 0.00 321 THR A C 11
ATOM 20333 O O . THR A 1 60 ? 3.008 -9.251 -8.992 1.00 0.00 321 THR A O 11
ATOM 20344 N N . ASN A 1 61 ? 0.926 -10.050 -8.749 1.00 0.00 322 ASN A N 11
ATOM 20345 C CA . ASN A 1 61 ? 1.284 -11.409 -9.134 1.00 0.00 322 ASN A CA 11
ATOM 20346 C C . ASN A 1 61 ? 2.331 -12.009 -8.188 1.00 0.00 322 ASN A C 11
ATOM 20347 O O . ASN A 1 61 ? 1.986 -12.753 -7.271 1.00 0.00 322 ASN A O 11
ATOM 20358 N N . PHE A 1 62 ? 3.609 -11.694 -8.418 1.00 0.00 323 PHE A N 11
ATOM 20359 C CA . PHE A 1 62 ? 4.690 -12.223 -7.580 1.00 0.00 323 PHE A CA 11
ATOM 20360 C C . PHE A 1 62 ? 4.645 -11.628 -6.173 1.00 0.00 323 PHE A C 11
ATOM 20361 O O . PHE A 1 62 ? 4.522 -10.413 -6.017 1.00 0.00 323 PHE A O 11
ATOM 20378 N N . PRO A 1 63 ? 4.736 -12.474 -5.124 1.00 0.00 324 PRO A N 11
ATOM 20379 C CA . PRO A 1 63 ? 4.704 -12.026 -3.740 1.00 0.00 324 PRO A CA 11
ATOM 20380 C C . PRO A 1 63 ? 6.064 -11.603 -3.227 1.00 0.00 324 PRO A C 11
ATOM 20381 O O . PRO A 1 63 ? 7.085 -12.230 -3.509 1.00 0.00 324 PRO A O 11
ATOM 20392 N N . LEU A 1 64 ? 6.056 -10.524 -2.474 1.00 0.00 325 LEU A N 11
ATOM 20393 C CA . LEU A 1 64 ? 7.267 -9.978 -1.904 1.00 0.00 325 LEU A CA 11
ATOM 20394 C C . LEU A 1 64 ? 6.947 -9.013 -0.776 1.00 0.00 325 LEU A C 11
ATOM 20395 O O . LEU A 1 64 ? 7.770 -8.178 -0.410 1.00 0.00 325 LEU A O 11
ATOM 20411 N N . ARG A 1 65 ? 5.747 -9.126 -0.220 1.00 0.00 326 ARG A N 11
ATOM 20412 C CA . ARG A 1 65 ? 5.352 -8.246 0.859 1.00 0.00 326 ARG A CA 11
ATOM 20413 C C . ARG A 1 65 ? 4.640 -9.001 1.977 1.00 0.00 326 ARG A C 11
ATOM 20414 O O . ARG A 1 65 ? 3.435 -8.853 2.178 1.00 0.00 326 ARG A O 11
ATOM 20435 N N . PRO A 1 66 ? 5.394 -9.820 2.728 1.00 0.00 327 PRO A N 11
ATOM 20436 C CA . PRO A 1 66 ? 4.850 -10.598 3.840 1.00 0.00 327 PRO A CA 11
ATOM 20437 C C . PRO A 1 66 ? 4.596 -9.745 5.083 1.00 0.00 327 PRO A C 11
ATOM 20438 O O . PRO A 1 66 ? 3.534 -9.832 5.698 1.00 0.00 327 PRO A O 11
ATOM 20449 N N . PHE A 1 67 ? 5.577 -8.922 5.446 1.00 0.00 328 PHE A N 11
ATOM 20450 C CA . PHE A 1 67 ? 5.456 -8.054 6.618 1.00 0.00 328 PHE A CA 11
ATOM 20451 C C . PHE A 1 67 ? 5.261 -6.597 6.216 1.00 0.00 328 PHE A C 11
ATOM 20452 O O . PHE A 1 67 ? 5.375 -5.697 7.047 1.00 0.00 328 PHE A O 11
ATOM 20469 N N . VAL A 1 68 ? 4.980 -6.367 4.941 1.00 0.00 329 VAL A N 11
ATOM 20470 C CA . VAL A 1 68 ? 4.765 -5.020 4.437 1.00 0.00 329 VAL A CA 11
ATOM 20471 C C . VAL A 1 68 ? 3.349 -4.533 4.764 1.00 0.00 329 VAL A C 11
ATOM 20472 O O . VAL A 1 68 ? 3.127 -3.341 4.939 1.00 0.00 329 VAL A O 11
ATOM 20485 N N . ILE A 1 69 ? 2.382 -5.455 4.843 1.00 0.00 330 ILE A N 11
ATOM 20486 C CA . ILE A 1 69 ? 0.997 -5.078 5.138 1.00 0.00 330 ILE A CA 11
ATOM 20487 C C . ILE A 1 69 ? 0.870 -4.249 6.425 1.00 0.00 330 ILE A C 11
ATOM 20488 O O . ILE A 1 69 ? 0.055 -3.327 6.485 1.00 0.00 330 ILE A O 11
ATOM 20504 N N . PRO A 1 70 ? 1.661 -4.559 7.473 1.00 0.00 331 PRO A N 11
ATOM 20505 C CA . PRO A 1 70 ? 1.614 -3.837 8.746 1.00 0.00 331 PRO A CA 11
ATOM 20506 C C . PRO A 1 70 ? 2.303 -2.482 8.670 1.00 0.00 331 PRO A C 11
ATOM 20507 O O . PRO A 1 70 ? 1.908 -1.537 9.354 1.00 0.00 331 PRO A O 11
ATOM 20518 N N . PHE A 1 71 ? 3.326 -2.383 7.833 1.00 0.00 332 PHE A N 11
ATOM 20519 C CA . PHE A 1 71 ? 4.055 -1.133 7.677 1.00 0.00 332 PHE A CA 11
ATOM 20520 C C . PHE A 1 71 ? 3.119 -0.038 7.180 1.00 0.00 332 PHE A C 11
ATOM 20521 O O . PHE A 1 71 ? 3.139 1.091 7.674 1.00 0.00 332 PHE A O 11
ATOM 20538 N N . LEU A 1 72 ? 2.287 -0.386 6.206 1.00 0.00 333 LEU A N 11
ATOM 20539 C CA . LEU A 1 72 ? 1.336 0.558 5.650 1.00 0.00 333 LEU A CA 11
ATOM 20540 C C . LEU A 1 72 ? 0.407 1.088 6.747 1.00 0.00 333 LEU A C 11
ATOM 20541 O O . LEU A 1 72 ? 0.038 2.256 6.738 1.00 0.00 333 LEU A O 11
ATOM 20557 N N . LYS A 1 73 ? 0.039 0.218 7.692 1.00 0.00 334 LYS A N 11
ATOM 20558 C CA . LYS A 1 73 ? -0.851 0.606 8.791 1.00 0.00 334 LYS A CA 11
ATOM 20559 C C . LYS A 1 73 ? -0.209 1.632 9.702 1.00 0.00 334 LYS A C 11
ATOM 20560 O O . LYS A 1 73 ? -0.879 2.521 10.225 1.00 0.00 334 LYS A O 11
ATOM 20579 N N . ALA A 1 74 ? 1.085 1.491 9.903 1.00 0.00 335 ALA A N 11
ATOM 20580 C CA . ALA A 1 74 ? 1.817 2.393 10.765 1.00 0.00 335 ALA A CA 11
ATOM 20581 C C . ALA A 1 74 ? 2.070 3.721 10.077 1.00 0.00 335 ALA A C 11
ATOM 20582 O O . ALA A 1 74 ? 1.981 4.783 10.692 1.00 0.00 335 ALA A O 11
ATOM 20589 N N . ASN A 1 75 ? 2.400 3.654 8.799 1.00 0.00 336 ASN A N 11
ATOM 20590 C CA . ASN A 1 75 ? 2.685 4.849 8.035 1.00 0.00 336 ASN A CA 11
ATOM 20591 C C . ASN A 1 75 ? 1.408 5.451 7.455 1.00 0.00 336 ASN A C 11
ATOM 20592 O O . ASN A 1 75 ? 1.404 6.599 7.013 1.00 0.00 336 ASN A O 11
ATOM 20603 N N . LEU A 1 76 ? 0.333 4.658 7.453 1.00 0.00 337 LEU A N 11
ATOM 20604 C CA . LEU A 1 76 ? -0.963 5.075 6.909 1.00 0.00 337 LEU A CA 11
ATOM 20605 C C . LEU A 1 76 ? -1.390 6.481 7.349 1.00 0.00 337 LEU A C 11
ATOM 20606 O O . LEU A 1 76 ? -1.956 7.235 6.558 1.00 0.00 337 LEU A O 11
ATOM 20622 N N . PRO A 1 77 ? -1.169 6.849 8.620 1.00 0.00 338 PRO A N 11
ATOM 20623 C CA . PRO A 1 77 ? -1.587 8.159 9.149 1.00 0.00 338 PRO A CA 11
ATOM 20624 C C . PRO A 1 77 ? -0.889 9.342 8.490 1.00 0.00 338 PRO A C 11
ATOM 20625 O O . PRO A 1 77 ? -1.413 10.455 8.480 1.00 0.00 338 PRO A O 11
ATOM 20636 N N . LEU A 1 78 ? 0.302 9.109 7.973 1.00 0.00 339 LEU A N 11
ATOM 20637 C CA . LEU A 1 78 ? 1.092 10.162 7.347 1.00 0.00 339 LEU A CA 11
ATOM 20638 C C . LEU A 1 78 ? 0.606 10.495 5.934 1.00 0.00 339 LEU A C 11
ATOM 20639 O O . LEU A 1 78 ? 0.256 11.640 5.640 1.00 0.00 339 LEU A O 11
ATOM 20655 N N . LEU A 1 79 ? 0.600 9.497 5.060 1.00 0.00 340 LEU A N 11
ATOM 20656 C CA . LEU A 1 79 ? 0.159 9.701 3.661 1.00 0.00 340 LEU A CA 11
ATOM 20657 C C . LEU A 1 79 ? -1.282 10.162 3.591 1.00 0.00 340 LEU A C 11
ATOM 20658 O O . LEU A 1 79 ? -1.685 10.836 2.642 1.00 0.00 340 LEU A O 11
ATOM 20674 N N . GLN A 1 80 ? -2.062 9.797 4.587 1.00 0.00 341 GLN A N 11
ATOM 20675 C CA . GLN A 1 80 ? -3.457 10.180 4.615 1.00 0.00 341 GLN A CA 11
ATOM 20676 C C . GLN A 1 80 ? -3.600 11.633 5.044 1.00 0.00 341 GLN A C 11
ATOM 20677 O O . GLN A 1 80 ? -4.380 12.391 4.467 1.00 0.00 341 GLN A O 11
ATOM 20691 N N . ARG A 1 81 ? -2.848 12.009 6.070 1.00 0.00 342 ARG A N 11
ATOM 20692 C CA . ARG A 1 81 ? -2.900 13.369 6.594 1.00 0.00 342 ARG A CA 11
ATOM 20693 C C . ARG A 1 81 ? -2.196 14.365 5.675 1.00 0.00 342 ARG A C 11
ATOM 20694 O O . ARG A 1 81 ? -2.648 15.498 5.519 1.00 0.00 342 ARG A O 11
ATOM 20715 N N . GLU A 1 82 ? -1.083 13.951 5.082 1.00 0.00 343 GLU A N 11
ATOM 20716 C CA . GLU A 1 82 ? -0.322 14.830 4.200 1.00 0.00 343 GLU A CA 11
ATOM 20717 C C . GLU A 1 82 ? -1.165 15.290 3.017 1.00 0.00 343 GLU A C 11
ATOM 20718 O O . GLU A 1 82 ? -1.159 16.468 2.660 1.00 0.00 343 GLU A O 11
ATOM 20730 N N . LEU A 1 83 ? -1.890 14.360 2.412 1.00 0.00 344 LEU A N 11
ATOM 20731 C CA . LEU A 1 83 ? -2.732 14.682 1.267 1.00 0.00 344 LEU A CA 11
ATOM 20732 C C . LEU A 1 83 ? -3.830 15.672 1.651 1.00 0.00 344 LEU A C 11
ATOM 20733 O O . LEU A 1 83 ? -4.357 16.392 0.801 1.00 0.00 344 LEU A O 11
ATOM 20749 N N . LEU A 1 84 ? -4.175 15.697 2.931 1.00 0.00 345 LEU A N 11
ATOM 20750 C CA . LEU A 1 84 ? -5.214 16.589 3.423 1.00 0.00 345 LEU A CA 11
ATOM 20751 C C . LEU A 1 84 ? -4.709 18.023 3.536 1.00 0.00 345 LEU A C 11
ATOM 20752 O O . LEU A 1 84 ? -5.394 18.964 3.136 1.00 0.00 345 LEU A O 11
ATOM 20768 N N . HIS A 1 85 ? -3.507 18.187 4.082 1.00 0.00 346 HIS A N 11
ATOM 20769 C CA . HIS A 1 85 ? -2.920 19.513 4.249 1.00 0.00 346 HIS A CA 11
ATOM 20770 C C . HIS A 1 85 ? -2.940 20.293 2.935 1.00 0.00 346 HIS A C 11
ATOM 20771 O O . HIS A 1 85 ? -3.075 21.515 2.927 1.00 0.00 346 HIS A O 11
ATOM 20786 N N . CYS A 1 86 ? -2.811 19.581 1.821 1.00 0.00 347 CYS A N 11
ATOM 20787 C CA . CYS A 1 86 ? -2.827 20.223 0.514 1.00 0.00 347 CYS A CA 11
ATOM 20788 C C . CYS A 1 86 ? -4.254 20.500 0.062 1.00 0.00 347 CYS A C 11
ATOM 20789 O O . CYS A 1 86 ? -4.515 21.444 -0.680 1.00 0.00 347 CYS A O 11
ATOM 20797 N N . ALA A 1 87 ? -5.176 19.681 0.538 1.00 0.00 348 ALA A N 11
ATOM 20798 C CA . ALA A 1 87 ? -6.593 19.828 0.204 1.00 0.00 348 ALA A CA 11
ATOM 20799 C C . ALA A 1 87 ? -7.068 21.260 0.438 1.00 0.00 348 ALA A C 11
ATOM 20800 O O . ALA A 1 87 ? -8.060 21.703 -0.143 1.00 0.00 348 ALA A O 11
ATOM 20807 N N . ARG A 1 88 ? -6.347 21.982 1.285 1.00 0.00 349 ARG A N 11
ATOM 20808 C CA . ARG A 1 88 ? -6.671 23.368 1.595 1.00 0.00 349 ARG A CA 11
ATOM 20809 C C . ARG A 1 88 ? -6.907 24.176 0.318 1.00 0.00 349 ARG A C 11
ATOM 20810 O O . ARG A 1 88 ? -7.836 24.979 0.241 1.00 0.00 349 ARG A O 11
ATOM 20831 N N . LEU A 1 89 ? -6.052 23.963 -0.676 1.00 0.00 350 LEU A N 11
ATOM 20832 C CA . LEU A 1 89 ? -6.159 24.680 -1.946 1.00 0.00 350 LEU A CA 11
ATOM 20833 C C . LEU A 1 89 ? -7.588 24.639 -2.499 1.00 0.00 350 LEU A C 11
ATOM 20834 O O . LEU A 1 89 ? -7.977 25.497 -3.290 1.00 0.00 350 LEU A O 11
ATOM 20850 N N . ALA A 1 90 ? -8.369 23.648 -2.072 1.00 0.00 351 ALA A N 11
ATOM 20851 C CA . ALA A 1 90 ? -9.753 23.515 -2.524 1.00 0.00 351 ALA A CA 11
ATOM 20852 C C . ALA A 1 90 ? -10.739 23.938 -1.433 1.00 0.00 351 ALA A C 11
ATOM 20853 O O . ALA A 1 90 ? -11.942 24.044 -1.673 1.00 0.00 351 ALA A O 11
ATOM 20860 N N . LYS A 1 91 ? -10.216 24.185 -0.237 1.00 0.00 352 LYS A N 11
ATOM 20861 C CA . LYS A 1 91 ? -11.024 24.602 0.897 1.00 0.00 352 LYS A CA 11
ATOM 20862 C C . LYS A 1 91 ? -11.192 26.118 0.890 1.00 0.00 352 LYS A C 11
ATOM 20863 O O . LYS A 1 91 ? -10.926 26.797 1.884 1.00 0.00 352 LYS A O 11
ATOM 20882 N N . GLN A 1 92 ? -11.626 26.637 -0.251 1.00 0.00 353 GLN A N 11
ATOM 20883 C CA . GLN A 1 92 ? -11.829 28.071 -0.422 1.00 0.00 353 GLN A CA 11
ATOM 20884 C C . GLN A 1 92 ? -12.796 28.640 0.616 1.00 0.00 353 GLN A C 11
ATOM 20885 O O . GLN A 1 92 ? -12.932 29.855 0.741 1.00 0.00 353 GLN A O 11
ATOM 20899 N N . ASN A 1 93 ? -13.472 27.766 1.353 1.00 0.00 354 ASN A N 11
ATOM 20900 C CA . ASN A 1 93 ? -14.425 28.206 2.368 1.00 0.00 354 ASN A CA 11
ATOM 20901 C C . ASN A 1 93 ? -14.027 27.719 3.760 1.00 0.00 354 ASN A C 11
ATOM 20902 O O . ASN A 1 93 ? -14.382 26.615 4.159 1.00 0.00 354 ASN A O 11
ATOM 20913 N N . PRO A 1 94 ? -13.287 28.544 4.525 1.00 0.00 355 PRO A N 11
ATOM 20914 C CA . PRO A 1 94 ? -12.848 28.184 5.880 1.00 0.00 355 PRO A CA 11
ATOM 20915 C C . PRO A 1 94 ? -13.995 27.763 6.794 1.00 0.00 355 PRO A C 11
ATOM 20916 O O . PRO A 1 94 ? -13.771 27.187 7.859 1.00 0.00 355 PRO A O 11
ATOM 20927 N N . ALA A 1 95 ? -15.218 28.039 6.372 1.00 0.00 356 ALA A N 11
ATOM 20928 C CA . ALA A 1 95 ? -16.393 27.676 7.150 1.00 0.00 356 ALA A CA 11
ATOM 20929 C C . ALA A 1 95 ? -16.393 26.188 7.516 1.00 0.00 356 ALA A C 11
ATOM 20930 O O . ALA A 1 95 ? -17.023 25.786 8.493 1.00 0.00 356 ALA A O 11
ATOM 20937 N N . GLN A 1 96 ? -15.690 25.371 6.729 1.00 0.00 357 GLN A N 11
ATOM 20938 C CA . GLN A 1 96 ? -15.632 23.932 6.990 1.00 0.00 357 GLN A CA 11
ATOM 20939 C C . GLN A 1 96 ? -14.589 23.601 8.057 1.00 0.00 357 GLN A C 11
ATOM 20940 O O . GLN A 1 96 ? -14.819 22.748 8.912 1.00 0.00 357 GLN A O 11
ATOM 20954 N N . TYR A 1 97 ? -13.447 24.279 8.004 1.00 0.00 358 TYR A N 11
ATOM 20955 C CA . TYR A 1 97 ? -12.380 24.047 8.975 1.00 0.00 358 TYR A CA 11
ATOM 20956 C C . TYR A 1 97 ? -11.241 25.044 8.791 1.00 0.00 358 TYR A C 11
ATOM 20957 O O . TYR A 1 97 ? -10.665 25.146 7.711 1.00 0.00 358 TYR A O 11
ATOM 20975 N N . LEU A 1 98 ? -10.924 25.783 9.851 1.00 0.00 359 LEU A N 11
ATOM 20976 C CA . LEU A 1 98 ? -9.857 26.778 9.793 1.00 0.00 359 LEU A CA 11
ATOM 20977 C C . LEU A 1 98 ? -8.556 26.259 10.417 1.00 0.00 359 LEU A C 11
ATOM 20978 O O . LEU A 1 98 ? -7.549 26.098 9.725 1.00 0.00 359 LEU A O 11
ATOM 20994 N N . ALA A 1 99 ? -8.581 26.002 11.721 1.00 0.00 360 ALA A N 11
ATOM 20995 C CA . ALA A 1 99 ? -7.412 25.509 12.436 1.00 0.00 360 ALA A CA 11
ATOM 20996 C C . ALA A 1 99 ? -7.257 24.006 12.252 1.00 0.00 360 ALA A C 11
ATOM 20997 O O . ALA A 1 99 ? -6.261 23.533 11.705 1.00 0.00 360 ALA A O 11
ATOM 21004 N N . GLN A 1 100 ? -8.254 23.261 12.710 1.00 0.00 361 GLN A N 11
ATOM 21005 C CA . GLN A 1 100 ? -8.233 21.811 12.595 1.00 0.00 361 GLN A CA 11
ATOM 21006 C C . GLN A 1 100 ? -7.031 21.231 13.329 1.00 0.00 361 GLN A C 11
ATOM 21007 O O . GLN A 1 100 ? -5.914 21.239 12.814 1.00 0.00 361 GLN A O 11
ATOM 21021 N N . HIS A 1 101 ? -7.267 20.733 14.537 1.00 0.00 362 HIS A N 11
ATOM 21022 C CA . HIS A 1 101 ? -6.201 20.154 15.344 1.00 0.00 362 HIS A CA 11
ATOM 21023 C C . HIS A 1 101 ? -6.371 18.643 15.463 1.00 0.00 362 HIS A C 11
ATOM 21024 O O . HIS A 1 101 ? -5.481 17.877 15.093 1.00 0.00 362 HIS A O 11
ATOM 21039 N N . GLU A 1 102 ? -7.520 18.222 15.982 1.00 0.00 363 GLU A N 11
ATOM 21040 C CA . GLU A 1 102 ? -7.807 16.802 16.153 1.00 0.00 363 GLU A CA 11
ATOM 21041 C C . GLU A 1 102 ? -8.841 16.331 15.135 1.00 0.00 363 GLU A C 11
ATOM 21042 O O . GLU A 1 102 ? -10.023 16.658 15.239 1.00 0.00 363 GLU A O 11
ATOM 21054 N N . GLN A 1 103 ? -8.388 15.563 14.149 1.00 0.00 364 GLN A N 11
ATOM 21055 C CA . GLN A 1 103 ? -9.273 15.049 13.112 1.00 0.00 364 GLN A CA 11
ATOM 21056 C C . GLN A 1 103 ? -9.595 13.577 13.348 1.00 0.00 364 GLN A C 11
ATOM 21057 O O . GLN A 1 103 ? -8.758 12.704 13.120 1.00 0.00 364 GLN A O 11
ATOM 21071 N N . ILE B 2 1 ? 20.313 6.093 7.524 1.00 0.00 11 ILE B N 11
ATOM 21072 C CA . ILE B 2 1 ? 20.390 6.121 6.064 1.00 0.00 11 ILE B CA 11
ATOM 21073 C C . ILE B 2 1 ? 19.289 5.256 5.444 1.00 0.00 11 ILE B C 11
ATOM 21074 O O . ILE B 2 1 ? 18.778 4.338 6.086 1.00 0.00 11 ILE B O 11
ATOM 21090 N N . GLY B 2 2 ? 18.931 5.551 4.197 1.00 0.00 12 GLY B N 11
ATOM 21091 C CA . GLY B 2 2 ? 17.905 4.786 3.514 1.00 0.00 12 GLY B CA 11
ATOM 21092 C C . GLY B 2 2 ? 18.166 4.674 2.024 1.00 0.00 12 GLY B C 11
ATOM 21093 O O . GLY B 2 2 ? 18.708 3.673 1.557 1.00 0.00 12 GLY B O 11
ATOM 21097 N N . THR B 2 3 ? 17.778 5.708 1.280 1.00 0.00 13 THR B N 11
ATOM 21098 C CA . THR B 2 3 ? 17.964 5.739 -0.171 1.00 0.00 13 THR B CA 11
ATOM 21099 C C . THR B 2 3 ? 17.365 4.502 -0.837 1.00 0.00 13 THR B C 11
ATOM 21100 O O . THR B 2 3 ? 16.213 4.522 -1.273 1.00 0.00 13 THR B O 11
ATOM 21111 N N . ASP B 2 4 ? 18.145 3.427 -0.923 1.00 0.00 14 ASP B N 11
ATOM 21112 C CA . ASP B 2 4 ? 17.675 2.194 -1.547 1.00 0.00 14 ASP B CA 11
ATOM 21113 C C . ASP B 2 4 ? 17.094 1.236 -0.511 1.00 0.00 14 ASP B C 11
ATOM 21114 O O . ASP B 2 4 ? 16.100 0.557 -0.768 1.00 0.00 14 ASP B O 11
ATOM 21123 N N . LYS B 2 5 ? 17.721 1.184 0.661 1.00 0.00 15 LYS B N 11
ATOM 21124 C CA . LYS B 2 5 ? 17.269 0.310 1.736 1.00 0.00 15 LYS B CA 11
ATOM 21125 C C . LYS B 2 5 ? 15.819 0.603 2.115 1.00 0.00 15 LYS B C 11
ATOM 21126 O O . LYS B 2 5 ? 15.137 -0.245 2.691 1.00 0.00 15 LYS B O 11
ATOM 21145 N N . GLU B 2 6 ? 15.349 1.807 1.791 1.00 0.00 16 GLU B N 11
ATOM 21146 C CA . GLU B 2 6 ? 13.979 2.202 2.101 1.00 0.00 16 GLU B CA 11
ATOM 21147 C C . GLU B 2 6 ? 12.975 1.240 1.472 1.00 0.00 16 GLU B C 11
ATOM 21148 O O . GLU B 2 6 ? 11.986 0.866 2.099 1.00 0.00 16 GLU B O 11
ATOM 21160 N N . LEU B 2 7 ? 13.235 0.839 0.233 1.00 0.00 17 LEU B N 11
ATOM 21161 C CA . LEU B 2 7 ? 12.347 -0.081 -0.465 1.00 0.00 17 LEU B CA 11
ATOM 21162 C C . LEU B 2 7 ? 12.687 -1.530 -0.122 1.00 0.00 17 LEU B C 11
ATOM 21163 O O . LEU B 2 7 ? 11.820 -2.397 -0.093 1.00 0.00 17 LEU B O 11
ATOM 21179 N N . SER B 2 8 ? 13.957 -1.783 0.139 1.00 0.00 18 SER B N 11
ATOM 21180 C CA . SER B 2 8 ? 14.407 -3.127 0.473 1.00 0.00 18 SER B CA 11
ATOM 21181 C C . SER B 2 8 ? 14.046 -3.504 1.907 1.00 0.00 18 SER B C 11
ATOM 21182 O O . SER B 2 8 ? 14.046 -4.682 2.261 1.00 0.00 18 SER B O 11
ATOM 21190 N N . ASP B 2 9 ? 13.746 -2.508 2.733 1.00 0.00 19 ASP B N 11
ATOM 21191 C CA . ASP B 2 9 ? 13.400 -2.763 4.127 1.00 0.00 19 ASP B CA 11
ATOM 21192 C C . ASP B 2 9 ? 12.170 -3.658 4.242 1.00 0.00 19 ASP B C 11
ATOM 21193 O O . ASP B 2 9 ? 12.059 -4.453 5.176 1.00 0.00 19 ASP B O 11
ATOM 21202 N N . LEU B 2 10 ? 11.242 -3.524 3.300 1.00 0.00 20 LEU B N 11
ATOM 21203 C CA . LEU B 2 10 ? 10.021 -4.323 3.328 1.00 0.00 20 LEU B CA 11
ATOM 21204 C C . LEU B 2 10 ? 9.865 -5.175 2.065 1.00 0.00 20 LEU B C 11
ATOM 21205 O O . LEU B 2 10 ? 8.957 -6.002 1.980 1.00 0.00 20 LEU B O 11
ATOM 21221 N N . LEU B 2 11 ? 10.741 -4.970 1.081 1.00 0.00 21 LEU B N 11
ATOM 21222 C CA . LEU B 2 11 ? 10.669 -5.722 -0.174 1.00 0.00 21 LEU B CA 11
ATOM 21223 C C . LEU B 2 11 ? 11.951 -6.515 -0.437 1.00 0.00 21 LEU B C 11
ATOM 21224 O O . LEU B 2 11 ? 12.044 -7.242 -1.426 1.00 0.00 21 LEU B O 11
ATOM 21240 N N . ASP B 2 12 ? 12.933 -6.372 0.445 1.00 0.00 22 ASP B N 11
ATOM 21241 C CA . ASP B 2 12 ? 14.199 -7.075 0.292 1.00 0.00 22 ASP B CA 11
ATOM 21242 C C . ASP B 2 12 ? 14.882 -6.671 -1.020 1.00 0.00 22 ASP B C 11
ATOM 21243 O O . ASP B 2 12 ? 15.311 -5.525 -1.162 1.00 0.00 22 ASP B O 11
ATOM 21252 N N . PHE B 2 13 ? 15.000 -7.604 -1.973 1.00 0.00 23 PHE B N 11
ATOM 21253 C CA . PHE B 2 13 ? 15.643 -7.336 -3.262 1.00 0.00 23 PHE B CA 11
ATOM 21254 C C . PHE B 2 13 ? 17.168 -7.328 -3.131 1.00 0.00 23 PHE B C 11
ATOM 21255 O O . PHE B 2 13 ? 17.867 -7.945 -3.936 1.00 0.00 23 PHE B O 11
ATOM 21272 N N . SER B 2 14 ? 17.678 -6.642 -2.112 1.00 0.00 24 SER B N 11
ATOM 21273 C CA . SER B 2 14 ? 19.116 -6.571 -1.882 1.00 0.00 24 SER B CA 11
ATOM 21274 C C . SER B 2 14 ? 19.610 -7.798 -1.119 1.00 0.00 24 SER B C 11
ATOM 21275 O O . SER B 2 14 ? 20.702 -8.304 -1.379 1.00 0.00 24 SER B O 11
ATOM 21283 N N . ALA B 2 15 ? 18.800 -8.274 -0.176 1.00 0.00 25 ALA B N 11
ATOM 21284 C CA . ALA B 2 15 ? 19.160 -9.439 0.626 1.00 0.00 25 ALA B CA 11
ATOM 21285 C C . ALA B 2 15 ? 18.910 -10.747 -0.127 1.00 0.00 25 ALA B C 11
ATOM 21286 O O . ALA B 2 15 ? 19.030 -11.831 0.445 1.00 0.00 25 ALA B O 11
ATOM 21293 N N . MET B 2 16 ? 18.578 -10.647 -1.414 1.00 0.00 26 MET B N 11
ATOM 21294 C CA . MET B 2 16 ? 18.332 -11.826 -2.241 1.00 0.00 26 MET B CA 11
ATOM 21295 C C . MET B 2 16 ? 17.376 -12.800 -1.559 1.00 0.00 26 MET B C 11
ATOM 21296 O O . MET B 2 16 ? 17.459 -14.012 -1.763 1.00 0.00 26 MET B O 11
ATOM 21310 N N . PHE B 2 17 ? 16.465 -12.266 -0.752 1.00 0.00 27 PHE B N 11
ATOM 21311 C CA . PHE B 2 17 ? 15.495 -13.092 -0.048 1.00 0.00 27 PHE B CA 11
ATOM 21312 C C . PHE B 2 17 ? 16.195 -14.067 0.892 1.00 0.00 27 PHE B C 11
ATOM 21313 O O . PHE B 2 17 ? 16.486 -15.203 0.519 1.00 0.00 27 PHE B O 11
ATOM 21330 N N . SER B 2 18 ? 16.465 -13.614 2.111 1.00 0.00 28 SER B N 11
ATOM 21331 C CA . SER B 2 18 ? 17.133 -14.447 3.103 1.00 0.00 28 SER B CA 11
ATOM 21332 C C . SER B 2 18 ? 18.519 -14.859 2.622 1.00 0.00 28 SER B C 11
ATOM 21333 O O . SER B 2 18 ? 19.366 -15.268 3.414 1.00 0.00 28 SER B O 11
ATOM 21341 N N . GLY A 1 1 ? 3.148 23.077 1.586 1.00 0.00 -5 GLY A N 12
ATOM 21342 C CA . GLY A 1 1 ? 3.619 23.197 2.993 1.00 0.00 -5 GLY A CA 12
ATOM 21343 C C . GLY A 1 1 ? 4.473 22.019 3.406 1.00 0.00 -5 GLY A C 12
ATOM 21344 O O . GLY A 1 1 ? 5.698 22.054 3.294 1.00 0.00 -5 GLY A O 12
ATOM 21350 N N . ALA A 1 2 ? 3.812 20.972 3.878 1.00 0.00 -4 ALA A N 12
ATOM 21351 C CA . ALA A 1 2 ? 4.488 19.757 4.310 1.00 0.00 -4 ALA A CA 12
ATOM 21352 C C . ALA A 1 2 ? 5.377 20.028 5.512 1.00 0.00 -4 ALA A C 12
ATOM 21353 O O . ALA A 1 2 ? 6.344 20.785 5.427 1.00 0.00 -4 ALA A O 12
ATOM 21360 N N . MET A 1 3 ? 5.037 19.410 6.637 1.00 0.00 -3 MET A N 12
ATOM 21361 C CA . MET A 1 3 ? 5.797 19.595 7.862 1.00 0.00 -3 MET A CA 12
ATOM 21362 C C . MET A 1 3 ? 5.656 18.401 8.795 1.00 0.00 -3 MET A C 12
ATOM 21363 O O . MET A 1 3 ? 4.651 17.689 8.769 1.00 0.00 -3 MET A O 12
ATOM 21377 N N . GLY A 1 4 ? 6.669 18.198 9.627 1.00 0.00 -2 GLY A N 12
ATOM 21378 C CA . GLY A 1 4 ? 6.648 17.101 10.571 1.00 0.00 -2 GLY A CA 12
ATOM 21379 C C . GLY A 1 4 ? 7.425 15.898 10.082 1.00 0.00 -2 GLY A C 12
ATOM 21380 O O . GLY A 1 4 ? 8.049 15.939 9.021 1.00 0.00 -2 GLY A O 12
ATOM 21384 N N . SER A 1 5 ? 7.384 14.822 10.856 1.00 0.00 -1 SER A N 12
ATOM 21385 C CA . SER A 1 5 ? 8.089 13.599 10.496 1.00 0.00 -1 SER A CA 12
ATOM 21386 C C . SER A 1 5 ? 7.126 12.585 9.905 1.00 0.00 -1 SER A C 12
ATOM 21387 O O . SER A 1 5 ? 7.298 11.378 10.074 1.00 0.00 -1 SER A O 12
ATOM 21395 N N . GLY A 1 6 ? 6.108 13.081 9.216 1.00 0.00 267 GLY A N 12
ATOM 21396 C CA . GLY A 1 6 ? 5.131 12.201 8.619 1.00 0.00 267 GLY A CA 12
ATOM 21397 C C . GLY A 1 6 ? 5.320 12.044 7.124 1.00 0.00 267 GLY A C 12
ATOM 21398 O O . GLY A 1 6 ? 5.126 10.957 6.578 1.00 0.00 267 GLY A O 12
ATOM 21402 N N . ALA A 1 7 ? 5.724 13.116 6.456 1.00 0.00 268 ALA A N 12
ATOM 21403 C CA . ALA A 1 7 ? 5.946 13.069 5.015 1.00 0.00 268 ALA A CA 12
ATOM 21404 C C . ALA A 1 7 ? 6.741 11.822 4.625 1.00 0.00 268 ALA A C 12
ATOM 21405 O O . ALA A 1 7 ? 6.638 11.342 3.496 1.00 0.00 268 ALA A O 12
ATOM 21412 N N . ARG A 1 8 ? 7.512 11.290 5.573 1.00 0.00 269 ARG A N 12
ATOM 21413 C CA . ARG A 1 8 ? 8.298 10.085 5.335 1.00 0.00 269 ARG A CA 12
ATOM 21414 C C . ARG A 1 8 ? 7.412 8.969 4.795 1.00 0.00 269 ARG A C 12
ATOM 21415 O O . ARG A 1 8 ? 7.730 8.342 3.785 1.00 0.00 269 ARG A O 12
ATOM 21436 N N . GLN A 1 9 ? 6.296 8.736 5.479 1.00 0.00 270 GLN A N 12
ATOM 21437 C CA . GLN A 1 9 ? 5.352 7.700 5.092 1.00 0.00 270 GLN A CA 12
ATOM 21438 C C . GLN A 1 9 ? 5.047 7.779 3.592 1.00 0.00 270 GLN A C 12
ATOM 21439 O O . GLN A 1 9 ? 5.103 6.771 2.891 1.00 0.00 270 GLN A O 12
ATOM 21453 N N . LEU A 1 10 ? 4.755 8.976 3.093 1.00 0.00 271 LEU A N 12
ATOM 21454 C CA . LEU A 1 10 ? 4.477 9.147 1.665 1.00 0.00 271 LEU A CA 12
ATOM 21455 C C . LEU A 1 10 ? 5.727 9.001 0.835 1.00 0.00 271 LEU A C 12
ATOM 21456 O O . LEU A 1 10 ? 5.668 8.664 -0.343 1.00 0.00 271 LEU A O 12
ATOM 21472 N N . SER A 1 11 ? 6.860 9.228 1.451 1.00 0.00 272 SER A N 12
ATOM 21473 C CA . SER A 1 11 ? 8.114 9.089 0.748 1.00 0.00 272 SER A CA 12
ATOM 21474 C C . SER A 1 11 ? 8.437 7.617 0.565 1.00 0.00 272 SER A C 12
ATOM 21475 O O . SER A 1 11 ? 8.872 7.196 -0.507 1.00 0.00 272 SER A O 12
ATOM 21483 N N . LYS A 1 12 ? 8.230 6.833 1.619 1.00 0.00 273 LYS A N 12
ATOM 21484 C CA . LYS A 1 12 ? 8.511 5.409 1.569 1.00 0.00 273 LYS A CA 12
ATOM 21485 C C . LYS A 1 12 ? 7.380 4.607 0.931 1.00 0.00 273 LYS A C 12
ATOM 21486 O O . LYS A 1 12 ? 7.630 3.623 0.236 1.00 0.00 273 LYS A O 12
ATOM 21505 N N . LEU A 1 13 ? 6.138 5.007 1.182 1.00 0.00 274 LEU A N 12
ATOM 21506 C CA . LEU A 1 13 ? 4.997 4.288 0.639 1.00 0.00 274 LEU A CA 12
ATOM 21507 C C . LEU A 1 13 ? 4.792 4.588 -0.847 1.00 0.00 274 LEU A C 12
ATOM 21508 O O . LEU A 1 13 ? 4.620 3.671 -1.650 1.00 0.00 274 LEU A O 12
ATOM 21524 N N . LYS A 1 14 ? 4.821 5.865 -1.218 1.00 0.00 275 LYS A N 12
ATOM 21525 C CA . LYS A 1 14 ? 4.639 6.251 -2.618 1.00 0.00 275 LYS A CA 12
ATOM 21526 C C . LYS A 1 14 ? 5.618 5.507 -3.515 1.00 0.00 275 LYS A C 12
ATOM 21527 O O . LYS A 1 14 ? 5.258 5.036 -4.594 1.00 0.00 275 LYS A O 12
ATOM 21546 N N . ARG A 1 15 ? 6.856 5.409 -3.060 1.00 0.00 276 ARG A N 12
ATOM 21547 C CA . ARG A 1 15 ? 7.895 4.727 -3.812 1.00 0.00 276 ARG A CA 12
ATOM 21548 C C . ARG A 1 15 ? 7.685 3.216 -3.778 1.00 0.00 276 ARG A C 12
ATOM 21549 O O . ARG A 1 15 ? 7.746 2.546 -4.808 1.00 0.00 276 ARG A O 12
ATOM 21570 N N . PHE A 1 16 ? 7.464 2.680 -2.585 1.00 0.00 277 PHE A N 12
ATOM 21571 C CA . PHE A 1 16 ? 7.273 1.245 -2.417 1.00 0.00 277 PHE A CA 12
ATOM 21572 C C . PHE A 1 16 ? 6.028 0.751 -3.132 1.00 0.00 277 PHE A C 12
ATOM 21573 O O . PHE A 1 16 ? 6.084 -0.173 -3.942 1.00 0.00 277 PHE A O 12
ATOM 21590 N N . LEU A 1 17 ? 4.903 1.362 -2.813 1.00 0.00 278 LEU A N 12
ATOM 21591 C CA . LEU A 1 17 ? 3.634 0.979 -3.411 1.00 0.00 278 LEU A CA 12
ATOM 21592 C C . LEU A 1 17 ? 3.707 1.000 -4.932 1.00 0.00 278 LEU A C 12
ATOM 21593 O O . LEU A 1 17 ? 3.084 0.180 -5.606 1.00 0.00 278 LEU A O 12
ATOM 21609 N N . THR A 1 18 ? 4.460 1.957 -5.470 1.00 0.00 279 THR A N 12
ATOM 21610 C CA . THR A 1 18 ? 4.596 2.094 -6.915 1.00 0.00 279 THR A CA 12
ATOM 21611 C C . THR A 1 18 ? 5.353 0.911 -7.515 1.00 0.00 279 THR A C 12
ATOM 21612 O O . THR A 1 18 ? 5.091 0.511 -8.650 1.00 0.00 279 THR A O 12
ATOM 21623 N N . THR A 1 19 ? 6.278 0.341 -6.747 1.00 0.00 280 THR A N 12
ATOM 21624 C CA . THR A 1 19 ? 7.046 -0.809 -7.214 1.00 0.00 280 THR A CA 12
ATOM 21625 C C . THR A 1 19 ? 6.134 -2.022 -7.371 1.00 0.00 280 THR A C 12
ATOM 21626 O O . THR A 1 19 ? 6.234 -2.774 -8.339 1.00 0.00 280 THR A O 12
ATOM 21637 N N . LEU A 1 20 ? 5.242 -2.199 -6.407 1.00 0.00 281 LEU A N 12
ATOM 21638 C CA . LEU A 1 20 ? 4.299 -3.311 -6.429 1.00 0.00 281 LEU A CA 12
ATOM 21639 C C . LEU A 1 20 ? 3.475 -3.303 -7.707 1.00 0.00 281 LEU A C 12
ATOM 21640 O O . LEU A 1 20 ? 3.000 -4.345 -8.162 1.00 0.00 281 LEU A O 12
ATOM 21656 N N . GLN A 1 21 ? 3.319 -2.120 -8.286 1.00 0.00 282 GLN A N 12
ATOM 21657 C CA . GLN A 1 21 ? 2.561 -1.969 -9.516 1.00 0.00 282 GLN A CA 12
ATOM 21658 C C . GLN A 1 21 ? 3.241 -2.684 -10.677 1.00 0.00 282 GLN A C 12
ATOM 21659 O O . GLN A 1 21 ? 2.588 -3.378 -11.453 1.00 0.00 282 GLN A O 12
ATOM 21673 N N . GLN A 1 22 ? 4.552 -2.494 -10.807 1.00 0.00 283 GLN A N 12
ATOM 21674 C CA . GLN A 1 22 ? 5.303 -3.104 -11.900 1.00 0.00 283 GLN A CA 12
ATOM 21675 C C . GLN A 1 22 ? 5.474 -4.612 -11.736 1.00 0.00 283 GLN A C 12
ATOM 21676 O O . GLN A 1 22 ? 5.647 -5.327 -12.723 1.00 0.00 283 GLN A O 12
ATOM 21690 N N . PHE A 1 23 ? 5.434 -5.103 -10.503 1.00 0.00 284 PHE A N 12
ATOM 21691 C CA . PHE A 1 23 ? 5.597 -6.531 -10.261 1.00 0.00 284 PHE A CA 12
ATOM 21692 C C . PHE A 1 23 ? 4.589 -7.335 -11.062 1.00 0.00 284 PHE A C 12
ATOM 21693 O O . PHE A 1 23 ? 4.921 -8.369 -11.639 1.00 0.00 284 PHE A O 12
ATOM 21710 N N . GLY A 1 24 ? 3.355 -6.850 -11.100 1.00 0.00 285 GLY A N 12
ATOM 21711 C CA . GLY A 1 24 ? 2.326 -7.534 -11.842 1.00 0.00 285 GLY A CA 12
ATOM 21712 C C . GLY A 1 24 ? 1.658 -6.628 -12.851 1.00 0.00 285 GLY A C 12
ATOM 21713 O O . GLY A 1 24 ? 0.503 -6.840 -13.218 1.00 0.00 285 GLY A O 12
ATOM 21717 N N . ASN A 1 25 ? 2.396 -5.619 -13.313 1.00 0.00 286 ASN A N 12
ATOM 21718 C CA . ASN A 1 25 ? 1.879 -4.677 -14.301 1.00 0.00 286 ASN A CA 12
ATOM 21719 C C . ASN A 1 25 ? 1.667 -5.353 -15.655 1.00 0.00 286 ASN A C 12
ATOM 21720 O O . ASN A 1 25 ? 1.299 -4.699 -16.629 1.00 0.00 286 ASN A O 12
ATOM 21731 N N . ASP A 1 26 ? 1.912 -6.662 -15.719 1.00 0.00 287 ASP A N 12
ATOM 21732 C CA . ASP A 1 26 ? 1.757 -7.404 -16.960 1.00 0.00 287 ASP A CA 12
ATOM 21733 C C . ASP A 1 26 ? 0.789 -8.571 -16.799 1.00 0.00 287 ASP A C 12
ATOM 21734 O O . ASP A 1 26 ? 0.810 -9.513 -17.592 1.00 0.00 287 ASP A O 12
ATOM 21743 N N . ILE A 1 27 ? -0.067 -8.509 -15.782 1.00 0.00 288 ILE A N 12
ATOM 21744 C CA . ILE A 1 27 ? -1.037 -9.561 -15.549 1.00 0.00 288 ILE A CA 12
ATOM 21745 C C . ILE A 1 27 ? -2.227 -9.383 -16.492 1.00 0.00 288 ILE A C 12
ATOM 21746 O O . ILE A 1 27 ? -2.821 -10.358 -16.957 1.00 0.00 288 ILE A O 12
ATOM 21762 N N . SER A 1 28 ? -2.560 -8.123 -16.770 1.00 0.00 289 SER A N 12
ATOM 21763 C CA . SER A 1 28 ? -3.666 -7.790 -17.670 1.00 0.00 289 SER A CA 12
ATOM 21764 C C . SER A 1 28 ? -3.786 -6.278 -17.819 1.00 0.00 289 SER A C 12
ATOM 21765 O O . SER A 1 28 ? -3.264 -5.526 -16.997 1.00 0.00 289 SER A O 12
ATOM 21773 N N . PRO A 1 29 ? -4.482 -5.805 -18.868 1.00 0.00 290 PRO A N 12
ATOM 21774 C CA . PRO A 1 29 ? -4.666 -4.369 -19.104 1.00 0.00 290 PRO A CA 12
ATOM 21775 C C . PRO A 1 29 ? -5.458 -3.688 -17.985 1.00 0.00 290 PRO A C 12
ATOM 21776 O O . PRO A 1 29 ? -5.697 -2.481 -18.033 1.00 0.00 290 PRO A O 12
ATOM 21787 N N . GLU A 1 30 ? -5.872 -4.466 -16.985 1.00 0.00 291 GLU A N 12
ATOM 21788 C CA . GLU A 1 30 ? -6.644 -3.934 -15.871 1.00 0.00 291 GLU A CA 12
ATOM 21789 C C . GLU A 1 30 ? -5.825 -3.896 -14.584 1.00 0.00 291 GLU A C 12
ATOM 21790 O O . GLU A 1 30 ? -6.141 -3.144 -13.664 1.00 0.00 291 GLU A O 12
ATOM 21802 N N . ILE A 1 31 ? -4.764 -4.693 -14.533 1.00 0.00 292 ILE A N 12
ATOM 21803 C CA . ILE A 1 31 ? -3.895 -4.718 -13.360 1.00 0.00 292 ILE A CA 12
ATOM 21804 C C . ILE A 1 31 ? -3.259 -3.366 -13.192 1.00 0.00 292 ILE A C 12
ATOM 21805 O O . ILE A 1 31 ? -3.275 -2.779 -12.108 1.00 0.00 292 ILE A O 12
ATOM 21821 N N . GLY A 1 32 ? -2.738 -2.852 -14.299 1.00 0.00 293 GLY A N 12
ATOM 21822 C CA . GLY A 1 32 ? -2.147 -1.532 -14.270 1.00 0.00 293 GLY A CA 12
ATOM 21823 C C . GLY A 1 32 ? -3.118 -0.548 -13.649 1.00 0.00 293 GLY A C 12
ATOM 21824 O O . GLY A 1 32 ? -2.723 0.407 -12.984 1.00 0.00 293 GLY A O 12
ATOM 21828 N N . GLU A 1 33 ? -4.403 -0.827 -13.856 1.00 0.00 294 GLU A N 12
ATOM 21829 C CA . GLU A 1 33 ? -5.478 -0.011 -13.311 1.00 0.00 294 GLU A CA 12
ATOM 21830 C C . GLU A 1 33 ? -5.795 -0.444 -11.884 1.00 0.00 294 GLU A C 12
ATOM 21831 O O . GLU A 1 33 ? -6.170 0.373 -11.044 1.00 0.00 294 GLU A O 12
ATOM 21843 N N . ARG A 1 34 ? -5.649 -1.742 -11.615 1.00 0.00 295 ARG A N 12
ATOM 21844 C CA . ARG A 1 34 ? -5.928 -2.280 -10.291 1.00 0.00 295 ARG A CA 12
ATOM 21845 C C . ARG A 1 34 ? -4.907 -1.790 -9.279 1.00 0.00 295 ARG A C 12
ATOM 21846 O O . ARG A 1 34 ? -5.259 -1.181 -8.274 1.00 0.00 295 ARG A O 12
ATOM 21867 N N . VAL A 1 35 ? -3.635 -2.052 -9.540 1.00 0.00 296 VAL A N 12
ATOM 21868 C CA . VAL A 1 35 ? -2.593 -1.624 -8.621 1.00 0.00 296 VAL A CA 12
ATOM 21869 C C . VAL A 1 35 ? -2.662 -0.129 -8.374 1.00 0.00 296 VAL A C 12
ATOM 21870 O O . VAL A 1 35 ? -2.485 0.332 -7.247 1.00 0.00 296 VAL A O 12
ATOM 21883 N N . ARG A 1 36 ? -2.926 0.624 -9.430 1.00 0.00 297 ARG A N 12
ATOM 21884 C CA . ARG A 1 36 ? -3.026 2.067 -9.320 1.00 0.00 297 ARG A CA 12
ATOM 21885 C C . ARG A 1 36 ? -4.228 2.461 -8.471 1.00 0.00 297 ARG A C 12
ATOM 21886 O O . ARG A 1 36 ? -4.134 3.353 -7.630 1.00 0.00 297 ARG A O 12
ATOM 21907 N N . THR A 1 37 ? -5.355 1.787 -8.684 1.00 0.00 298 THR A N 12
ATOM 21908 C CA . THR A 1 37 ? -6.564 2.070 -7.917 1.00 0.00 298 THR A CA 12
ATOM 21909 C C . THR A 1 37 ? -6.407 1.620 -6.468 1.00 0.00 298 THR A C 12
ATOM 21910 O O . THR A 1 37 ? -6.989 2.213 -5.563 1.00 0.00 298 THR A O 12
ATOM 21921 N N . LEU A 1 38 ? -5.624 0.564 -6.250 1.00 0.00 299 LEU A N 12
ATOM 21922 C CA . LEU A 1 38 ? -5.403 0.044 -4.907 1.00 0.00 299 LEU A CA 12
ATOM 21923 C C . LEU A 1 38 ? -4.843 1.129 -3.985 1.00 0.00 299 LEU A C 12
ATOM 21924 O O . LEU A 1 38 ? -5.359 1.353 -2.890 1.00 0.00 299 LEU A O 12
ATOM 21940 N N . VAL A 1 39 ? -3.772 1.784 -4.429 1.00 0.00 300 VAL A N 12
ATOM 21941 C CA . VAL A 1 39 ? -3.127 2.832 -3.633 1.00 0.00 300 VAL A CA 12
ATOM 21942 C C . VAL A 1 39 ? -4.063 4.010 -3.373 1.00 0.00 300 VAL A C 12
ATOM 21943 O O . VAL A 1 39 ? -4.217 4.443 -2.231 1.00 0.00 300 VAL A O 12
ATOM 21956 N N . LEU A 1 40 ? -4.686 4.529 -4.427 1.00 0.00 301 LEU A N 12
ATOM 21957 C CA . LEU A 1 40 ? -5.602 5.660 -4.290 1.00 0.00 301 LEU A CA 12
ATOM 21958 C C . LEU A 1 40 ? -6.883 5.236 -3.578 1.00 0.00 301 LEU A C 12
ATOM 21959 O O . LEU A 1 40 ? -7.524 6.040 -2.907 1.00 0.00 301 LEU A O 12
ATOM 21975 N N . GLY A 1 41 ? -7.246 3.969 -3.717 1.00 0.00 302 GLY A N 12
ATOM 21976 C CA . GLY A 1 41 ? -8.438 3.480 -3.054 1.00 0.00 302 GLY A CA 12
ATOM 21977 C C . GLY A 1 41 ? -8.216 3.396 -1.563 1.00 0.00 302 GLY A C 12
ATOM 21978 O O . GLY A 1 41 ? -8.990 3.935 -0.771 1.00 0.00 302 GLY A O 12
ATOM 21982 N N . LEU A 1 42 ? -7.140 2.720 -1.183 1.00 0.00 303 LEU A N 12
ATOM 21983 C CA . LEU A 1 42 ? -6.768 2.546 0.211 1.00 0.00 303 LEU A CA 12
ATOM 21984 C C . LEU A 1 42 ? -6.614 3.888 0.911 1.00 0.00 303 LEU A C 12
ATOM 21985 O O . LEU A 1 42 ? -6.870 4.003 2.109 1.00 0.00 303 LEU A O 12
ATOM 22001 N N . VAL A 1 43 ? -6.210 4.904 0.164 1.00 0.00 304 VAL A N 12
ATOM 22002 C CA . VAL A 1 43 ? -6.046 6.231 0.735 1.00 0.00 304 VAL A CA 12
ATOM 22003 C C . VAL A 1 43 ? -7.375 6.983 0.750 1.00 0.00 304 VAL A C 12
ATOM 22004 O O . VAL A 1 43 ? -7.582 7.884 1.556 1.00 0.00 304 VAL A O 12
ATOM 22017 N N . ASN A 1 44 ? -8.281 6.604 -0.147 1.00 0.00 305 ASN A N 12
ATOM 22018 C CA . ASN A 1 44 ? -9.585 7.252 -0.222 1.00 0.00 305 ASN A CA 12
ATOM 22019 C C . ASN A 1 44 ? -10.521 6.751 0.884 1.00 0.00 305 ASN A C 12
ATOM 22020 O O . ASN A 1 44 ? -11.717 7.041 0.868 1.00 0.00 305 ASN A O 12
ATOM 22031 N N . SER A 1 45 ? -9.975 5.995 1.839 1.00 0.00 306 SER A N 12
ATOM 22032 C CA . SER A 1 45 ? -10.765 5.455 2.942 1.00 0.00 306 SER A CA 12
ATOM 22033 C C . SER A 1 45 ? -11.788 4.437 2.441 1.00 0.00 306 SER A C 12
ATOM 22034 O O . SER A 1 45 ? -12.684 4.035 3.182 1.00 0.00 306 SER A O 12
ATOM 22042 N N . THR A 1 46 ? -11.649 4.021 1.182 1.00 0.00 307 THR A N 12
ATOM 22043 C CA . THR A 1 46 ? -12.562 3.050 0.595 1.00 0.00 307 THR A CA 12
ATOM 22044 C C . THR A 1 46 ? -11.977 1.639 0.637 1.00 0.00 307 THR A C 12
ATOM 22045 O O . THR A 1 46 ? -12.641 0.672 0.260 1.00 0.00 307 THR A O 12
ATOM 22056 N N . LEU A 1 47 ? -10.736 1.526 1.093 1.00 0.00 308 LEU A N 12
ATOM 22057 C CA . LEU A 1 47 ? -10.066 0.237 1.180 1.00 0.00 308 LEU A CA 12
ATOM 22058 C C . LEU A 1 47 ? -9.661 -0.051 2.623 1.00 0.00 308 LEU A C 12
ATOM 22059 O O . LEU A 1 47 ? -10.213 0.519 3.564 1.00 0.00 308 LEU A O 12
ATOM 22075 N N . THR A 1 48 ? -8.694 -0.936 2.782 1.00 0.00 309 THR A N 12
ATOM 22076 C CA . THR A 1 48 ? -8.195 -1.316 4.085 1.00 0.00 309 THR A CA 12
ATOM 22077 C C . THR A 1 48 ? -6.856 -1.997 3.922 1.00 0.00 309 THR A C 12
ATOM 22078 O O . THR A 1 48 ? -6.575 -2.600 2.890 1.00 0.00 309 THR A O 12
ATOM 22089 N N . ILE A 1 49 ? -6.033 -1.887 4.936 1.00 0.00 310 ILE A N 12
ATOM 22090 C CA . ILE A 1 49 ? -4.723 -2.471 4.916 1.00 0.00 310 ILE A CA 12
ATOM 22091 C C . ILE A 1 49 ? -4.780 -3.948 4.572 1.00 0.00 310 ILE A C 12
ATOM 22092 O O . ILE A 1 49 ? -4.116 -4.416 3.649 1.00 0.00 310 ILE A O 12
ATOM 22108 N N . GLU A 1 50 ? -5.565 -4.671 5.341 1.00 0.00 311 GLU A N 12
ATOM 22109 C CA . GLU A 1 50 ? -5.711 -6.101 5.149 1.00 0.00 311 GLU A CA 12
ATOM 22110 C C . GLU A 1 50 ? -6.209 -6.411 3.747 1.00 0.00 311 GLU A C 12
ATOM 22111 O O . GLU A 1 50 ? -5.870 -7.444 3.182 1.00 0.00 311 GLU A O 12
ATOM 22123 N N . GLU A 1 51 ? -7.012 -5.509 3.196 1.00 0.00 312 GLU A N 12
ATOM 22124 C CA . GLU A 1 51 ? -7.566 -5.674 1.857 1.00 0.00 312 GLU A CA 12
ATOM 22125 C C . GLU A 1 51 ? -6.554 -5.295 0.779 1.00 0.00 312 GLU A C 12
ATOM 22126 O O . GLU A 1 51 ? -6.313 -6.052 -0.156 1.00 0.00 312 GLU A O 12
ATOM 22138 N N . PHE A 1 52 ? -5.978 -4.106 0.915 1.00 0.00 313 PHE A N 12
ATOM 22139 C CA . PHE A 1 52 ? -5.003 -3.599 -0.045 1.00 0.00 313 PHE A CA 12
ATOM 22140 C C . PHE A 1 52 ? -3.894 -4.613 -0.297 1.00 0.00 313 PHE A C 12
ATOM 22141 O O . PHE A 1 52 ? -3.696 -5.060 -1.423 1.00 0.00 313 PHE A O 12
ATOM 22158 N N . HIS A 1 53 ? -3.175 -4.974 0.755 1.00 0.00 314 HIS A N 12
ATOM 22159 C CA . HIS A 1 53 ? -2.084 -5.931 0.638 1.00 0.00 314 HIS A CA 12
ATOM 22160 C C . HIS A 1 53 ? -2.579 -7.262 0.127 1.00 0.00 314 HIS A C 12
ATOM 22161 O O . HIS A 1 53 ? -1.916 -7.928 -0.667 1.00 0.00 314 HIS A O 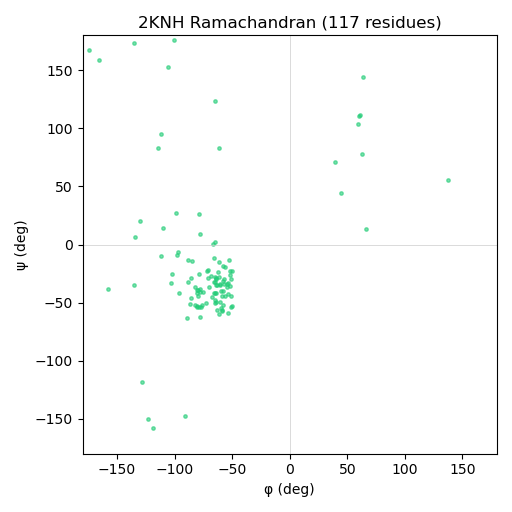12
ATOM 22176 N N . SER A 1 54 ? -3.749 -7.641 0.592 1.00 0.00 315 SER A N 12
ATOM 22177 C CA . SER A 1 54 ? -4.354 -8.897 0.186 1.00 0.00 315 SER A CA 12
ATOM 22178 C C . SER A 1 54 ? -4.691 -8.880 -1.301 1.00 0.00 315 SER A C 12
ATOM 22179 O O . SER A 1 54 ? -4.289 -9.768 -2.052 1.00 0.00 315 SER A O 12
ATOM 22187 N N . LYS A 1 55 ? -5.436 -7.861 -1.713 1.00 0.00 316 LYS A N 12
ATOM 22188 C CA . LYS A 1 55 ? -5.838 -7.716 -3.105 1.00 0.00 316 LYS A CA 12
ATOM 22189 C C . LYS A 1 55 ? -4.638 -7.408 -3.992 1.00 0.00 316 LYS A C 12
ATOM 22190 O O . LYS A 1 55 ? -4.451 -8.033 -5.036 1.00 0.00 316 LYS A O 12
ATOM 22209 N N . LEU A 1 56 ? -3.818 -6.448 -3.566 1.00 0.00 317 LEU A N 12
ATOM 22210 C CA . LEU A 1 56 ? -2.629 -6.075 -4.319 1.00 0.00 317 LEU A CA 12
ATOM 22211 C C . LEU A 1 56 ? -1.743 -7.292 -4.539 1.00 0.00 317 LEU A C 12
ATOM 22212 O O . LEU A 1 56 ? -1.045 -7.387 -5.547 1.00 0.00 317 LEU A O 12
ATOM 22228 N N . GLN A 1 57 ? -1.789 -8.231 -3.595 1.00 0.00 318 GLN A N 12
ATOM 22229 C CA . GLN A 1 57 ? -1.002 -9.451 -3.696 1.00 0.00 318 GLN A CA 12
ATOM 22230 C C . GLN A 1 57 ? -1.271 -10.145 -5.027 1.00 0.00 318 GLN A C 12
ATOM 22231 O O . GLN A 1 57 ? -0.398 -10.811 -5.582 1.00 0.00 318 GLN A O 12
ATOM 22245 N N . GLU A 1 58 ? -2.491 -9.976 -5.533 1.00 0.00 319 GLU A N 12
ATOM 22246 C CA . GLU A 1 58 ? -2.884 -10.577 -6.800 1.00 0.00 319 GLU A CA 12
ATOM 22247 C C . GLU A 1 58 ? -2.277 -9.814 -7.965 1.00 0.00 319 GLU A C 12
ATOM 22248 O O . GLU A 1 58 ? -1.626 -10.397 -8.833 1.00 0.00 319 GLU A O 12
ATOM 22260 N N . ALA A 1 59 ? -2.500 -8.504 -7.987 1.00 0.00 320 ALA A N 12
ATOM 22261 C CA . ALA A 1 59 ? -1.983 -7.663 -9.049 1.00 0.00 320 ALA A CA 12
ATOM 22262 C C . ALA A 1 59 ? -0.462 -7.687 -9.079 1.00 0.00 320 ALA A C 12
ATOM 22263 O O . ALA A 1 59 ? 0.135 -7.884 -10.130 1.00 0.00 320 ALA A O 12
ATOM 22270 N N . THR A 1 60 ? 0.161 -7.494 -7.919 1.00 0.00 321 THR A N 12
ATOM 22271 C CA . THR A 1 60 ? 1.620 -7.503 -7.825 1.00 0.00 321 THR A CA 12
ATOM 22272 C C . THR A 1 60 ? 2.171 -8.933 -7.820 1.00 0.00 321 THR A C 12
ATOM 22273 O O . THR A 1 60 ? 3.357 -9.142 -7.582 1.00 0.00 321 THR A O 12
ATOM 22284 N N . ASN A 1 61 ? 1.302 -9.910 -8.086 1.00 0.00 322 ASN A N 12
ATOM 22285 C CA . ASN A 1 61 ? 1.693 -11.318 -8.119 1.00 0.00 322 ASN A CA 12
ATOM 22286 C C . ASN A 1 61 ? 2.490 -11.719 -6.882 1.00 0.00 322 ASN A C 12
ATOM 22287 O O . ASN A 1 61 ? 3.247 -12.689 -6.912 1.00 0.00 322 ASN A O 12
ATOM 22298 N N . PHE A 1 62 ? 2.306 -10.986 -5.789 1.00 0.00 323 PHE A N 12
ATOM 22299 C CA . PHE A 1 62 ? 2.999 -11.292 -4.542 1.00 0.00 323 PHE A CA 12
ATOM 22300 C C . PHE A 1 62 ? 4.512 -11.407 -4.733 1.00 0.00 323 PHE A C 12
ATOM 22301 O O . PHE A 1 62 ? 5.070 -12.504 -4.706 1.00 0.00 323 PHE A O 12
ATOM 22318 N N . PRO A 1 63 ? 5.194 -10.273 -4.926 1.00 0.00 324 PRO A N 12
ATOM 22319 C CA . PRO A 1 63 ? 6.636 -10.232 -5.116 1.00 0.00 324 PRO A CA 12
ATOM 22320 C C . PRO A 1 63 ? 7.396 -10.080 -3.796 1.00 0.00 324 PRO A C 12
ATOM 22321 O O . PRO A 1 63 ? 8.515 -10.580 -3.655 1.00 0.00 324 PRO A O 12
ATOM 22332 N N . LEU A 1 64 ? 6.778 -9.400 -2.828 1.00 0.00 325 LEU A N 12
ATOM 22333 C CA . LEU A 1 64 ? 7.396 -9.197 -1.520 1.00 0.00 325 LEU A CA 12
ATOM 22334 C C . LEU A 1 64 ? 6.848 -10.192 -0.509 1.00 0.00 325 LEU A C 12
ATOM 22335 O O . LEU A 1 64 ? 6.222 -11.188 -0.875 1.00 0.00 325 LEU A O 12
ATOM 22351 N N . ARG A 1 65 ? 7.085 -9.907 0.760 1.00 0.00 326 ARG A N 12
ATOM 22352 C CA . ARG A 1 65 ? 6.612 -10.760 1.836 1.00 0.00 326 ARG A CA 12
ATOM 22353 C C . ARG A 1 65 ? 5.393 -10.141 2.509 1.00 0.00 326 ARG A C 12
ATOM 22354 O O . ARG A 1 65 ? 5.209 -8.926 2.488 1.00 0.00 326 ARG A O 12
ATOM 22375 N N . PRO A 1 66 ? 4.544 -10.978 3.120 1.00 0.00 327 PRO A N 12
ATOM 22376 C CA . PRO A 1 66 ? 3.333 -10.519 3.808 1.00 0.00 327 PRO A CA 12
ATOM 22377 C C . PRO A 1 66 ? 3.649 -9.553 4.947 1.00 0.00 327 PRO A C 12
ATOM 22378 O O . PRO A 1 66 ? 2.779 -8.806 5.397 1.00 0.00 327 PRO A O 12
ATOM 22389 N N . PHE A 1 67 ? 4.901 -9.568 5.402 1.00 0.00 328 PHE A N 12
ATOM 22390 C CA . PHE A 1 67 ? 5.334 -8.687 6.484 1.00 0.00 328 PHE A CA 12
ATOM 22391 C C . PHE A 1 67 ? 5.245 -7.223 6.078 1.00 0.00 328 PHE A C 12
ATOM 22392 O O . PHE A 1 67 ? 5.487 -6.332 6.891 1.00 0.00 328 PHE A O 12
ATOM 22409 N N . VAL A 1 68 ? 4.904 -6.980 4.822 1.00 0.00 329 VAL A N 12
ATOM 22410 C CA . VAL A 1 68 ? 4.778 -5.630 4.312 1.00 0.00 329 VAL A CA 12
ATOM 22411 C C . VAL A 1 68 ? 3.446 -4.996 4.719 1.00 0.00 329 VAL A C 12
ATOM 22412 O O . VAL A 1 68 ? 3.347 -3.778 4.857 1.00 0.00 329 VAL A O 12
ATOM 22425 N N . ILE A 1 69 ? 2.412 -5.830 4.878 1.00 0.00 330 ILE A N 12
ATOM 22426 C CA . ILE A 1 69 ? 1.081 -5.343 5.233 1.00 0.00 330 ILE A CA 12
ATOM 22427 C C . ILE A 1 69 ? 1.088 -4.423 6.451 1.00 0.00 330 ILE A C 12
ATOM 22428 O O . ILE A 1 69 ? 0.319 -3.470 6.496 1.00 0.00 330 ILE A O 12
ATOM 22444 N N . PRO A 1 70 ? 1.945 -4.684 7.458 1.00 0.00 331 PRO A N 12
ATOM 22445 C CA . PRO A 1 70 ? 2.018 -3.861 8.667 1.00 0.00 331 PRO A CA 12
ATOM 22446 C C . PRO A 1 70 ? 2.650 -2.498 8.417 1.00 0.00 331 PRO A C 12
ATOM 22447 O O . PRO A 1 70 ? 2.229 -1.496 8.999 1.00 0.00 331 PRO A O 12
ATOM 22458 N N . PHE A 1 71 ? 3.656 -2.458 7.558 1.00 0.00 332 PHE A N 12
ATOM 22459 C CA . PHE A 1 71 ? 4.336 -1.209 7.247 1.00 0.00 332 PHE A CA 12
ATOM 22460 C C . PHE A 1 71 ? 3.365 -0.196 6.645 1.00 0.00 332 PHE A C 12
ATOM 22461 O O . PHE A 1 71 ? 3.308 0.955 7.077 1.00 0.00 332 PHE A O 12
ATOM 22478 N N . LEU A 1 72 ? 2.592 -0.631 5.656 1.00 0.00 333 LEU A N 12
ATOM 22479 C CA . LEU A 1 72 ? 1.621 0.245 5.018 1.00 0.00 333 LEU A CA 12
ATOM 22480 C C . LEU A 1 72 ? 0.630 0.777 6.057 1.00 0.00 333 LEU A C 12
ATOM 22481 O O . LEU A 1 72 ? 0.124 1.884 5.925 1.00 0.00 333 LEU A O 12
ATOM 22497 N N . LYS A 1 73 ? 0.378 -0.017 7.104 1.00 0.00 334 LYS A N 12
ATOM 22498 C CA . LYS A 1 73 ? -0.539 0.390 8.179 1.00 0.00 334 LYS A CA 12
ATOM 22499 C C . LYS A 1 73 ? -0.011 1.622 8.894 1.00 0.00 334 LYS A C 12
ATOM 22500 O O . LYS A 1 73 ? -0.773 2.496 9.305 1.00 0.00 334 LYS A O 12
ATOM 22519 N N . ALA A 1 74 ? 1.301 1.676 9.049 1.00 0.00 335 ALA A N 12
ATOM 22520 C CA . ALA A 1 74 ? 1.947 2.790 9.723 1.00 0.00 335 ALA A CA 12
ATOM 22521 C C . ALA A 1 74 ? 1.858 4.065 8.890 1.00 0.00 335 ALA A C 12
ATOM 22522 O O . ALA A 1 74 ? 1.582 5.144 9.410 1.00 0.00 335 ALA A O 12
ATOM 22529 N N . ASN A 1 75 ? 2.093 3.923 7.598 1.00 0.00 336 ASN A N 12
ATOM 22530 C CA . ASN A 1 75 ? 2.048 5.048 6.671 1.00 0.00 336 ASN A CA 12
ATOM 22531 C C . ASN A 1 75 ? 0.633 5.249 6.121 1.00 0.00 336 ASN A C 12
ATOM 22532 O O . ASN A 1 75 ? 0.337 6.273 5.511 1.00 0.00 336 ASN A O 12
ATOM 22543 N N . LEU A 1 76 ? -0.229 4.253 6.333 1.00 0.00 337 LEU A N 12
ATOM 22544 C CA . LEU A 1 76 ? -1.609 4.292 5.849 1.00 0.00 337 LEU A CA 12
ATOM 22545 C C . LEU A 1 76 ? -2.315 5.614 6.158 1.00 0.00 337 LEU A C 12
ATOM 22546 O O . LEU A 1 76 ? -2.830 6.265 5.249 1.00 0.00 337 LEU A O 12
ATOM 22562 N N . PRO A 1 77 ? -2.383 6.029 7.439 1.00 0.00 338 PRO A N 12
ATOM 22563 C CA . PRO A 1 77 ? -3.070 7.270 7.817 1.00 0.00 338 PRO A CA 12
ATOM 22564 C C . PRO A 1 77 ? -2.380 8.518 7.283 1.00 0.00 338 PRO A C 12
ATOM 22565 O O . PRO A 1 77 ? -2.954 9.604 7.305 1.00 0.00 338 PRO A O 12
ATOM 22576 N N . LEU A 1 78 ? -1.145 8.373 6.820 1.00 0.00 339 LEU A N 12
ATOM 22577 C CA . LEU A 1 78 ? -0.400 9.514 6.311 1.00 0.00 339 LEU A CA 12
ATOM 22578 C C . LEU A 1 78 ? -0.766 9.891 4.890 1.00 0.00 339 LEU A C 12
ATOM 22579 O O . LEU A 1 78 ? -0.885 11.071 4.561 1.00 0.00 339 LEU A O 12
ATOM 22595 N N . LEU A 1 79 ? -0.925 8.897 4.053 1.00 0.00 340 LEU A N 12
ATOM 22596 C CA . LEU A 1 79 ? -1.260 9.130 2.651 1.00 0.00 340 LEU A CA 12
ATOM 22597 C C . LEU A 1 79 ? -2.405 10.110 2.535 1.00 0.00 340 LEU A C 12
ATOM 22598 O O . LEU A 1 79 ? -2.384 11.023 1.711 1.00 0.00 340 LEU A O 12
ATOM 22614 N N . GLN A 1 80 ? -3.408 9.904 3.360 1.00 0.00 341 GLN A N 12
ATOM 22615 C CA . GLN A 1 80 ? -4.581 10.758 3.357 1.00 0.00 341 GLN A CA 12
ATOM 22616 C C . GLN A 1 80 ? -4.354 12.032 4.166 1.00 0.00 341 GLN A C 12
ATOM 22617 O O . GLN A 1 80 ? -4.667 13.128 3.711 1.00 0.00 341 GLN A O 12
ATOM 22631 N N . ARG A 1 81 ? -3.858 11.864 5.390 1.00 0.00 342 ARG A N 12
ATOM 22632 C CA . ARG A 1 81 ? -3.647 12.986 6.303 1.00 0.00 342 ARG A CA 12
ATOM 22633 C C . ARG A 1 81 ? -2.521 13.940 5.888 1.00 0.00 342 ARG A C 12
ATOM 22634 O O . ARG A 1 81 ? -2.765 15.131 5.709 1.00 0.00 342 ARG A O 12
ATOM 22655 N N . GLU A 1 82 ? -1.287 13.447 5.768 1.00 0.00 343 GLU A N 12
ATOM 22656 C CA . GLU A 1 82 ? -0.162 14.320 5.414 1.00 0.00 343 GLU A CA 12
ATOM 22657 C C . GLU A 1 82 ? -0.344 14.942 4.035 1.00 0.00 343 GLU A C 12
ATOM 22658 O O . GLU A 1 82 ? -0.092 16.134 3.848 1.00 0.00 343 GLU A O 12
ATOM 22670 N N . LEU A 1 83 ? -0.785 14.143 3.071 1.00 0.00 344 LEU A N 12
ATOM 22671 C CA . LEU A 1 83 ? -0.999 14.645 1.719 1.00 0.00 344 LEU A CA 12
ATOM 22672 C C . LEU A 1 83 ? -2.138 15.661 1.703 1.00 0.00 344 LEU A C 12
ATOM 22673 O O . LEU A 1 83 ? -2.156 16.580 0.885 1.00 0.00 344 LEU A O 12
ATOM 22689 N N . LEU A 1 84 ? -3.083 15.489 2.623 1.00 0.00 345 LEU A N 12
ATOM 22690 C CA . LEU A 1 84 ? -4.229 16.392 2.732 1.00 0.00 345 LEU A CA 12
ATOM 22691 C C . LEU A 1 84 ? -3.782 17.854 2.705 1.00 0.00 345 LEU A C 12
ATOM 22692 O O . LEU A 1 84 ? -4.479 18.717 2.173 1.00 0.00 345 LEU A O 12
ATOM 22708 N N . HIS A 1 85 ? -2.619 18.130 3.293 1.00 0.00 346 HIS A N 12
ATOM 22709 C CA . HIS A 1 85 ? -2.091 19.495 3.356 1.00 0.00 346 HIS A CA 12
ATOM 22710 C C . HIS A 1 85 ? -2.201 20.226 2.016 1.00 0.00 346 HIS A C 12
ATOM 22711 O O . HIS A 1 85 ? -2.421 21.436 1.980 1.00 0.00 346 HIS A O 12
ATOM 22726 N N . CYS A 1 86 ? -2.078 19.486 0.921 1.00 0.00 347 CYS A N 12
ATOM 22727 C CA . CYS A 1 86 ? -2.193 20.068 -0.410 1.00 0.00 347 CYS A CA 12
ATOM 22728 C C . CYS A 1 86 ? -3.658 20.156 -0.824 1.00 0.00 347 CYS A C 12
ATOM 22729 O O . CYS A 1 86 ? -4.063 21.040 -1.577 1.00 0.00 347 CYS A O 12
ATOM 22737 N N . ALA A 1 87 ? -4.432 19.218 -0.310 1.00 0.00 348 ALA A N 12
ATOM 22738 C CA . ALA A 1 87 ? -5.863 19.128 -0.579 1.00 0.00 348 ALA A CA 12
ATOM 22739 C C . ALA A 1 87 ? -6.657 20.165 0.213 1.00 0.00 348 ALA A C 12
ATOM 22740 O O . ALA A 1 87 ? -7.824 20.421 -0.082 1.00 0.00 348 ALA A O 12
ATOM 22747 N N . ARG A 1 88 ? -6.028 20.745 1.235 1.00 0.00 349 ARG A N 12
ATOM 22748 C CA . ARG A 1 88 ? -6.678 21.737 2.092 1.00 0.00 349 ARG A CA 12
ATOM 22749 C C . ARG A 1 88 ? -7.434 22.791 1.285 1.00 0.00 349 ARG A C 12
ATOM 22750 O O . ARG A 1 88 ? -8.358 23.422 1.799 1.00 0.00 349 ARG A O 12
ATOM 22771 N N . LEU A 1 89 ? -7.034 23.000 0.033 1.00 0.00 350 LEU A N 12
ATOM 22772 C CA . LEU A 1 89 ? -7.681 24.007 -0.811 1.00 0.00 350 LEU A CA 12
ATOM 22773 C C . LEU A 1 89 ? -9.205 23.881 -0.775 1.00 0.00 350 LEU A C 12
ATOM 22774 O O . LEU A 1 89 ? -9.916 24.844 -1.062 1.00 0.00 350 LEU A O 12
ATOM 22790 N N . ALA A 1 90 ? -9.707 22.702 -0.413 1.00 0.00 351 ALA A N 12
ATOM 22791 C CA . ALA A 1 90 ? -11.146 22.484 -0.335 1.00 0.00 351 ALA A CA 12
ATOM 22792 C C . ALA A 1 90 ? -11.781 23.418 0.692 1.00 0.00 351 ALA A C 12
ATOM 22793 O O . ALA A 1 90 ? -12.493 24.357 0.335 1.00 0.00 351 ALA A O 12
ATOM 22800 N N . LYS A 1 91 ? -11.518 23.150 1.971 1.00 0.00 352 LYS A N 12
ATOM 22801 C CA . LYS A 1 91 ? -12.062 23.961 3.056 1.00 0.00 352 LYS A CA 12
ATOM 22802 C C . LYS A 1 91 ? -11.167 25.157 3.371 1.00 0.00 352 LYS A C 12
ATOM 22803 O O . LYS A 1 91 ? -11.564 26.058 4.105 1.00 0.00 352 LYS A O 12
ATOM 22822 N N . GLN A 1 92 ? -9.961 25.148 2.817 1.00 0.00 353 GLN A N 12
ATOM 22823 C CA . GLN A 1 92 ? -8.994 26.222 3.028 1.00 0.00 353 GLN A CA 12
ATOM 22824 C C . GLN A 1 92 ? -8.626 26.361 4.505 1.00 0.00 353 GLN A C 12
ATOM 22825 O O . GLN A 1 92 ? -9.463 26.176 5.389 1.00 0.00 353 GLN A O 12
ATOM 22839 N N . ASN A 1 93 ? -7.362 26.686 4.758 1.00 0.00 354 ASN A N 12
ATOM 22840 C CA . ASN A 1 93 ? -6.866 26.850 6.121 1.00 0.00 354 ASN A CA 12
ATOM 22841 C C . ASN A 1 93 ? -5.403 27.300 6.119 1.00 0.00 354 ASN A C 12
ATOM 22842 O O . ASN A 1 93 ? -4.501 26.501 6.367 1.00 0.00 354 ASN A O 12
ATOM 22853 N N . PRO A 1 94 ? -5.152 28.589 5.839 1.00 0.00 355 PRO A N 12
ATOM 22854 C CA . PRO A 1 94 ? -3.794 29.143 5.806 1.00 0.00 355 PRO A CA 12
ATOM 22855 C C . PRO A 1 94 ? -3.118 29.124 7.175 1.00 0.00 355 PRO A C 12
ATOM 22856 O O . PRO A 1 94 ? -1.902 29.282 7.279 1.00 0.00 355 PRO A O 12
ATOM 22867 N N . ALA A 1 95 ? -3.913 28.929 8.225 1.00 0.00 356 ALA A N 12
ATOM 22868 C CA . ALA A 1 95 ? -3.390 28.891 9.587 1.00 0.00 356 ALA A CA 12
ATOM 22869 C C . ALA A 1 95 ? -2.312 27.819 9.749 1.00 0.00 356 ALA A C 12
ATOM 22870 O O . ALA A 1 95 ? -1.571 27.820 10.731 1.00 0.00 356 ALA A O 12
ATOM 22877 N N . GLN A 1 96 ? -2.233 26.903 8.788 1.00 0.00 357 GLN A N 12
ATOM 22878 C CA . GLN A 1 96 ? -1.249 25.830 8.833 1.00 0.00 357 GLN A CA 12
ATOM 22879 C C . GLN A 1 96 ? 0.174 26.376 8.888 1.00 0.00 357 GLN A C 12
ATOM 22880 O O . GLN A 1 96 ? 1.055 25.766 9.492 1.00 0.00 357 GLN A O 12
ATOM 22894 N N . TYR A 1 97 ? 0.393 27.527 8.261 1.00 0.00 358 TYR A N 12
ATOM 22895 C CA . TYR A 1 97 ? 1.713 28.148 8.251 1.00 0.00 358 TYR A CA 12
ATOM 22896 C C . TYR A 1 97 ? 2.732 27.260 7.528 1.00 0.00 358 TYR A C 12
ATOM 22897 O O . TYR A 1 97 ? 2.843 26.067 7.812 1.00 0.00 358 TYR A O 12
ATOM 22915 N N . LEU A 1 98 ? 3.461 27.853 6.582 1.00 0.00 359 LEU A N 12
ATOM 22916 C CA . LEU A 1 98 ? 4.463 27.126 5.801 1.00 0.00 359 LEU A CA 12
ATOM 22917 C C . LEU A 1 98 ? 5.884 27.404 6.298 1.00 0.00 359 LEU A C 12
ATOM 22918 O O . LEU A 1 98 ? 6.856 26.934 5.707 1.00 0.00 359 LEU A O 12
ATOM 22934 N N . ALA A 1 99 ? 5.998 28.172 7.378 1.00 0.00 360 ALA A N 12
ATOM 22935 C CA . ALA A 1 99 ? 7.300 28.513 7.943 1.00 0.00 360 ALA A CA 12
ATOM 22936 C C . ALA A 1 99 ? 7.955 27.317 8.621 1.00 0.00 360 ALA A C 12
ATOM 22937 O O . ALA A 1 99 ? 8.950 27.467 9.332 1.00 0.00 360 ALA A O 12
ATOM 22944 N N . GLN A 1 100 ? 7.403 26.131 8.404 1.00 0.00 361 GLN A N 12
ATOM 22945 C CA . GLN A 1 100 ? 7.952 24.932 8.998 1.00 0.00 361 GLN A CA 12
ATOM 22946 C C . GLN A 1 100 ? 9.119 24.411 8.176 1.00 0.00 361 GLN A C 12
ATOM 22947 O O . GLN A 1 100 ? 9.138 24.540 6.952 1.00 0.00 361 GLN A O 12
ATOM 22961 N N . HIS A 1 101 ? 10.091 23.820 8.855 1.00 0.00 362 HIS A N 12
ATOM 22962 C CA . HIS A 1 101 ? 11.263 23.276 8.188 1.00 0.00 362 HIS A CA 12
ATOM 22963 C C . HIS A 1 101 ? 11.027 21.829 7.775 1.00 0.00 362 HIS A C 12
ATOM 22964 O O . HIS A 1 101 ? 10.724 20.975 8.608 1.00 0.00 362 HIS A O 12
ATOM 22979 N N . GLU A 1 102 ? 11.179 21.561 6.484 1.00 0.00 363 GLU A N 12
ATOM 22980 C CA . GLU A 1 102 ? 10.997 20.218 5.958 1.00 0.00 363 GLU A CA 12
ATOM 22981 C C . GLU A 1 102 ? 11.426 20.143 4.497 1.00 0.00 363 GLU A C 12
ATOM 22982 O O . GLU A 1 102 ? 12.357 19.416 4.150 1.00 0.00 363 GLU A O 12
ATOM 22994 N N . GLN A 1 103 ? 10.746 20.903 3.644 1.00 0.00 364 GLN A N 12
ATOM 22995 C CA . GLN A 1 103 ? 11.062 20.921 2.220 1.00 0.00 364 GLN A CA 12
ATOM 22996 C C . GLN A 1 103 ? 11.172 22.354 1.706 1.00 0.00 364 GLN A C 12
ATOM 22997 O O . GLN A 1 103 ? 10.213 23.122 1.768 1.00 0.00 364 GLN A O 12
ATOM 23011 N N . ILE B 2 1 ? 20.998 9.275 -3.831 1.00 0.00 11 ILE B N 12
ATOM 23012 C CA . ILE B 2 1 ? 20.217 9.291 -2.599 1.00 0.00 11 ILE B CA 12
ATOM 23013 C C . ILE B 2 1 ? 18.721 9.247 -2.898 1.00 0.00 11 ILE B C 12
ATOM 23014 O O . ILE B 2 1 ? 18.253 9.871 -3.846 1.00 0.00 11 ILE B O 12
ATOM 23030 N N . GLY B 2 2 ? 17.976 8.505 -2.084 1.00 0.00 12 GLY B N 12
ATOM 23031 C CA . GLY B 2 2 ? 16.544 8.396 -2.285 1.00 0.00 12 GLY B CA 12
ATOM 23032 C C . GLY B 2 2 ? 16.143 7.053 -2.861 1.00 0.00 12 GLY B C 12
ATOM 23033 O O . GLY B 2 2 ? 16.946 6.393 -3.516 1.00 0.00 12 GLY B O 12
ATOM 23037 N N . THR B 2 3 ? 14.897 6.650 -2.606 1.00 0.00 13 THR B N 12
ATOM 23038 C CA . THR B 2 3 ? 14.368 5.370 -3.093 1.00 0.00 13 THR B CA 12
ATOM 23039 C C . THR B 2 3 ? 15.379 4.241 -2.922 1.00 0.00 13 THR B C 12
ATOM 23040 O O . THR B 2 3 ? 16.383 4.386 -2.222 1.00 0.00 13 THR B O 12
ATOM 23051 N N . ASP B 2 4 ? 15.100 3.116 -3.572 1.00 0.00 14 ASP B N 12
ATOM 23052 C CA . ASP B 2 4 ? 15.968 1.950 -3.514 1.00 0.00 14 ASP B CA 12
ATOM 23053 C C . ASP B 2 4 ? 15.951 1.312 -2.131 1.00 0.00 14 ASP B C 12
ATOM 23054 O O . ASP B 2 4 ? 15.372 0.242 -1.940 1.00 0.00 14 ASP B O 12
ATOM 23063 N N . LYS B 2 5 ? 16.593 1.965 -1.169 1.00 0.00 15 LYS B N 12
ATOM 23064 C CA . LYS B 2 5 ? 16.650 1.445 0.188 1.00 0.00 15 LYS B CA 12
ATOM 23065 C C . LYS B 2 5 ? 15.273 1.420 0.816 1.00 0.00 15 LYS B C 12
ATOM 23066 O O . LYS B 2 5 ? 14.929 0.502 1.560 1.00 0.00 15 LYS B O 12
ATOM 23085 N N . GLU B 2 6 ? 14.489 2.440 0.520 1.00 0.00 16 GLU B N 12
ATOM 23086 C CA . GLU B 2 6 ? 13.151 2.541 1.064 1.00 0.00 16 GLU B CA 12
ATOM 23087 C C . GLU B 2 6 ? 12.326 1.300 0.754 1.00 0.00 16 GLU B C 12
ATOM 23088 O O . GLU B 2 6 ? 11.619 0.784 1.617 1.00 0.00 16 GLU B O 12
ATOM 23100 N N . LEU B 2 7 ? 12.409 0.827 -0.483 1.00 0.00 17 LEU B N 12
ATOM 23101 C CA . LEU B 2 7 ? 11.653 -0.348 -0.892 1.00 0.00 17 LEU B CA 12
ATOM 23102 C C . LEU B 2 7 ? 12.357 -1.632 -0.488 1.00 0.00 17 LEU B C 12
ATOM 23103 O O . LEU B 2 7 ? 11.719 -2.652 -0.233 1.00 0.00 17 LEU B O 12
ATOM 23119 N N . SER B 2 8 ? 13.672 -1.573 -0.446 1.00 0.00 18 SER B N 12
ATOM 23120 C CA . SER B 2 8 ? 14.483 -2.729 -0.088 1.00 0.00 18 SER B CA 12
ATOM 23121 C C . SER B 2 8 ? 14.203 -3.189 1.339 1.00 0.00 18 SER B C 12
ATOM 23122 O O . SER B 2 8 ? 14.373 -4.364 1.664 1.00 0.00 18 SER B O 12
ATOM 23130 N N . ASP B 2 9 ? 13.777 -2.261 2.190 1.00 0.00 19 ASP B N 12
ATOM 23131 C CA . ASP B 2 9 ? 13.483 -2.585 3.584 1.00 0.00 19 ASP B CA 12
ATOM 23132 C C . ASP B 2 9 ? 12.056 -3.107 3.750 1.00 0.00 19 ASP B C 12
ATOM 23133 O O . ASP B 2 9 ? 11.533 -3.159 4.864 1.00 0.00 19 ASP B O 12
ATOM 23142 N N . LEU B 2 10 ? 11.425 -3.483 2.639 1.00 0.00 20 LEU B N 12
ATOM 23143 C CA . LEU B 2 10 ? 10.057 -3.987 2.673 1.00 0.00 20 LEU B CA 12
ATOM 23144 C C . LEU B 2 10 ? 9.828 -5.043 1.590 1.00 0.00 20 LEU B C 12
ATOM 23145 O O . LEU B 2 10 ? 9.144 -6.040 1.821 1.00 0.00 20 LEU B O 12
ATOM 23161 N N . LEU B 2 11 ? 10.403 -4.819 0.408 1.00 0.00 21 LEU B N 12
ATOM 23162 C CA . LEU B 2 11 ? 10.260 -5.759 -0.706 1.00 0.00 21 LEU B CA 12
ATOM 23163 C C . LEU B 2 11 ? 11.411 -6.756 -0.719 1.00 0.00 21 LEU B C 12
ATOM 23164 O O . LEU B 2 11 ? 11.206 -7.956 -0.904 1.00 0.00 21 LEU B O 12
ATOM 23180 N N . ASP B 2 12 ? 12.623 -6.247 -0.535 1.00 0.00 22 ASP B N 12
ATOM 23181 C CA . ASP B 2 12 ? 13.811 -7.088 -0.539 1.00 0.00 22 ASP B CA 12
ATOM 23182 C C . ASP B 2 12 ? 14.108 -7.626 0.855 1.00 0.00 22 ASP B C 12
ATOM 23183 O O . ASP B 2 12 ? 14.335 -6.863 1.795 1.00 0.00 22 ASP B O 12
ATOM 23192 N N . PHE B 2 13 ? 14.101 -8.948 0.978 1.00 0.00 23 PHE B N 12
ATOM 23193 C CA . PHE B 2 13 ? 14.369 -9.601 2.254 1.00 0.00 23 PHE B CA 12
ATOM 23194 C C . PHE B 2 13 ? 15.172 -10.884 2.052 1.00 0.00 23 PHE B C 12
ATOM 23195 O O . PHE B 2 13 ? 16.075 -11.191 2.830 1.00 0.00 23 PHE B O 12
ATOM 23212 N N . SER B 2 14 ? 14.837 -11.632 1.003 1.00 0.00 24 SER B N 12
ATOM 23213 C CA . SER B 2 14 ? 15.529 -12.879 0.700 1.00 0.00 24 SER B CA 12
ATOM 23214 C C . SER B 2 14 ? 16.903 -12.602 0.103 1.00 0.00 24 SER B C 12
ATOM 23215 O O . SER B 2 14 ? 17.865 -13.322 0.372 1.00 0.00 24 SER B O 12
ATOM 23223 N N . ALA B 2 15 ? 16.986 -11.556 -0.710 1.00 0.00 25 ALA B N 12
ATOM 23224 C CA . ALA B 2 15 ? 18.243 -11.183 -1.344 1.00 0.00 25 ALA B CA 12
ATOM 23225 C C . ALA B 2 15 ? 18.902 -10.023 -0.612 1.00 0.00 25 ALA B C 12
ATOM 23226 O O . ALA B 2 15 ? 20.061 -10.108 -0.206 1.00 0.00 25 ALA B O 12
ATOM 23233 N N . MET B 2 16 ? 18.156 -8.934 -0.446 1.00 0.00 26 MET B N 12
ATOM 23234 C CA . MET B 2 16 ? 18.663 -7.746 0.237 1.00 0.00 26 MET B CA 12
ATOM 23235 C C . MET B 2 16 ? 19.699 -7.017 -0.616 1.00 0.00 26 MET B C 12
ATOM 23236 O O . MET B 2 16 ? 19.582 -5.815 -0.855 1.00 0.00 26 MET B O 12
ATOM 23250 N N . PHE B 2 17 ? 20.714 -7.746 -1.074 1.00 0.00 27 PHE B N 12
ATOM 23251 C CA . PHE B 2 17 ? 21.764 -7.161 -1.900 1.00 0.00 27 PHE B CA 12
ATOM 23252 C C . PHE B 2 17 ? 22.541 -6.107 -1.121 1.00 0.00 27 PHE B C 12
ATOM 23253 O O . PHE B 2 17 ? 21.996 -5.069 -0.748 1.00 0.00 27 PHE B O 12
ATOM 23270 N N . SER B 2 18 ? 23.817 -6.383 -0.878 1.00 0.00 28 SER B N 12
ATOM 23271 C CA . SER B 2 18 ? 24.672 -5.460 -0.143 1.00 0.00 28 SER B CA 12
ATOM 23272 C C . SER B 2 18 ? 25.963 -5.193 -0.908 1.00 0.00 28 SER B C 12
ATOM 23273 O O . SER B 2 18 ? 26.844 -4.477 -0.431 1.00 0.00 28 SER B O 12
ATOM 23281 N N . GLY A 1 1 ? 9.498 21.022 4.400 1.00 0.00 -5 GLY A N 13
ATOM 23282 C CA . GLY A 1 1 ? 9.097 21.234 5.818 1.00 0.00 -5 GLY A CA 13
ATOM 23283 C C . GLY A 1 1 ? 7.604 21.448 5.969 1.00 0.00 -5 GLY A C 13
ATOM 23284 O O . GLY A 1 1 ? 7.143 22.581 6.102 1.00 0.00 -5 GLY A O 13
ATOM 23290 N N . ALA A 1 2 ? 6.848 20.356 5.949 1.00 0.00 -4 ALA A N 13
ATOM 23291 C CA . ALA A 1 2 ? 5.399 20.429 6.083 1.00 0.00 -4 ALA A CA 13
ATOM 23292 C C . ALA A 1 2 ? 4.903 19.481 7.172 1.00 0.00 -4 ALA A C 13
ATOM 23293 O O . ALA A 1 2 ? 5.272 18.308 7.199 1.00 0.00 -4 ALA A O 13
ATOM 23300 N N . MET A 1 3 ? 4.064 19.997 8.065 1.00 0.00 -3 MET A N 13
ATOM 23301 C CA . MET A 1 3 ? 3.518 19.193 9.155 1.00 0.00 -3 MET A CA 13
ATOM 23302 C C . MET A 1 3 ? 4.631 18.665 10.058 1.00 0.00 -3 MET A C 13
ATOM 23303 O O . MET A 1 3 ? 5.808 18.967 9.850 1.00 0.00 -3 MET A O 13
ATOM 23317 N N . GLY A 1 4 ? 4.254 17.877 11.060 1.00 0.00 -2 GLY A N 13
ATOM 23318 C CA . GLY A 1 4 ? 5.233 17.320 11.979 1.00 0.00 -2 GLY A CA 13
ATOM 23319 C C . GLY A 1 4 ? 5.449 15.835 11.763 1.00 0.00 -2 GLY A C 13
ATOM 23320 O O . GLY A 1 4 ? 6.507 15.299 12.091 1.00 0.00 -2 GLY A O 13
ATOM 23324 N N . SER A 1 5 ? 4.443 15.171 11.205 1.00 0.00 -1 SER A N 13
ATOM 23325 C CA . SER A 1 5 ? 4.519 13.741 10.938 1.00 0.00 -1 SER A CA 13
ATOM 23326 C C . SER A 1 5 ? 3.447 13.331 9.938 1.00 0.00 -1 SER A C 13
ATOM 23327 O O . SER A 1 5 ? 2.269 13.236 10.279 1.00 0.00 -1 SER A O 13
ATOM 23335 N N . GLY A 1 6 ? 3.861 13.089 8.700 1.00 0.00 267 GLY A N 13
ATOM 23336 C CA . GLY A 1 6 ? 2.922 12.689 7.674 1.00 0.00 267 GLY A CA 13
ATOM 23337 C C . GLY A 1 6 ? 3.554 12.635 6.297 1.00 0.00 267 GLY A C 13
ATOM 23338 O O . GLY A 1 6 ? 3.190 11.804 5.466 1.00 0.00 267 GLY A O 13
ATOM 23342 N N . ALA A 1 7 ? 4.488 13.537 6.048 1.00 0.00 268 ALA A N 13
ATOM 23343 C CA . ALA A 1 7 ? 5.161 13.599 4.765 1.00 0.00 268 ALA A CA 13
ATOM 23344 C C . ALA A 1 7 ? 6.248 12.541 4.638 1.00 0.00 268 ALA A C 13
ATOM 23345 O O . ALA A 1 7 ? 6.637 12.173 3.528 1.00 0.00 268 ALA A O 13
ATOM 23352 N N . ARG A 1 8 ? 6.756 12.068 5.774 1.00 0.00 269 ARG A N 13
ATOM 23353 C CA . ARG A 1 8 ? 7.820 11.069 5.790 1.00 0.00 269 ARG A CA 13
ATOM 23354 C C . ARG A 1 8 ? 7.436 9.790 5.068 1.00 0.00 269 ARG A C 13
ATOM 23355 O O . ARG A 1 8 ? 8.095 9.385 4.110 1.00 0.00 269 ARG A O 13
ATOM 23376 N N . GLN A 1 9 ? 6.384 9.143 5.543 1.00 0.00 270 GLN A N 13
ATOM 23377 C CA . GLN A 1 9 ? 5.933 7.889 4.957 1.00 0.00 270 GLN A CA 13
ATOM 23378 C C . GLN A 1 9 ? 5.793 7.965 3.439 1.00 0.00 270 GLN A C 13
ATOM 23379 O O . GLN A 1 9 ? 6.241 7.068 2.720 1.00 0.00 270 GLN A O 13
ATOM 23393 N N . LEU A 1 10 ? 5.162 9.034 2.958 1.00 0.00 271 LEU A N 13
ATOM 23394 C CA . LEU A 1 10 ? 4.951 9.224 1.526 1.00 0.00 271 LEU A CA 13
ATOM 23395 C C . LEU A 1 10 ? 6.201 8.932 0.732 1.00 0.00 271 LEU A C 13
ATOM 23396 O O . LEU A 1 10 ? 6.131 8.635 -0.454 1.00 0.00 271 LEU A O 13
ATOM 23412 N N . SER A 1 11 ? 7.335 9.001 1.398 1.00 0.00 272 SER A N 13
ATOM 23413 C CA . SER A 1 11 ? 8.605 8.720 0.755 1.00 0.00 272 SER A CA 13
ATOM 23414 C C . SER A 1 11 ? 8.708 7.249 0.380 1.00 0.00 272 SER A C 13
ATOM 23415 O O . SER A 1 11 ? 9.080 6.916 -0.743 1.00 0.00 272 SER A O 13
ATOM 23423 N N . LYS A 1 12 ? 8.386 6.370 1.328 1.00 0.00 273 LYS A N 13
ATOM 23424 C CA . LYS A 1 12 ? 8.458 4.933 1.089 1.00 0.00 273 LYS A CA 13
ATOM 23425 C C . LYS A 1 12 ? 7.263 4.442 0.290 1.00 0.00 273 LYS A C 13
ATOM 23426 O O . LYS A 1 12 ? 7.395 3.558 -0.555 1.00 0.00 273 LYS A O 13
ATOM 23445 N N . LEU A 1 13 ? 6.095 5.005 0.578 1.00 0.00 274 LEU A N 13
ATOM 23446 C CA . LEU A 1 13 ? 4.869 4.609 -0.101 1.00 0.00 274 LEU A CA 13
ATOM 23447 C C . LEU A 1 13 ? 4.974 4.779 -1.611 1.00 0.00 274 LEU A C 13
ATOM 23448 O O . LEU A 1 13 ? 4.745 3.834 -2.362 1.00 0.00 274 LEU A O 13
ATOM 23464 N N . LYS A 1 14 ? 5.316 5.983 -2.059 1.00 0.00 275 LYS A N 13
ATOM 23465 C CA . LYS A 1 14 ? 5.430 6.232 -3.490 1.00 0.00 275 LYS A CA 13
ATOM 23466 C C . LYS A 1 14 ? 6.518 5.366 -4.109 1.00 0.00 275 LYS A C 13
ATOM 23467 O O . LYS A 1 14 ? 6.502 5.095 -5.308 1.00 0.00 275 LYS A O 13
ATOM 23486 N N . ARG A 1 15 ? 7.476 4.948 -3.288 1.00 0.00 276 ARG A N 13
ATOM 23487 C CA . ARG A 1 15 ? 8.579 4.132 -3.772 1.00 0.00 276 ARG A CA 13
ATOM 23488 C C . ARG A 1 15 ? 8.206 2.658 -3.823 1.00 0.00 276 ARG A C 13
ATOM 23489 O O . ARG A 1 15 ? 8.335 2.010 -4.861 1.00 0.00 276 ARG A O 13
ATOM 23510 N N . PHE A 1 16 ? 7.762 2.117 -2.698 1.00 0.00 277 PHE A N 13
ATOM 23511 C CA . PHE A 1 16 ? 7.398 0.708 -2.635 1.00 0.00 277 PHE A CA 13
ATOM 23512 C C . PHE A 1 16 ? 6.404 0.328 -3.725 1.00 0.00 277 PHE A C 13
ATOM 23513 O O . PHE A 1 16 ? 6.529 -0.724 -4.349 1.00 0.00 277 PHE A O 13
ATOM 23530 N N . LEU A 1 17 ? 5.415 1.179 -3.937 1.00 0.00 278 LEU A N 13
ATOM 23531 C CA . LEU A 1 17 ? 4.390 0.919 -4.941 1.00 0.00 278 LEU A CA 13
ATOM 23532 C C . LEU A 1 17 ? 4.991 0.746 -6.336 1.00 0.00 278 LEU A C 13
ATOM 23533 O O . LEU A 1 17 ? 4.472 -0.019 -7.147 1.00 0.00 278 LEU A O 13
ATOM 23549 N N . THR A 1 18 ? 6.078 1.468 -6.617 1.00 0.00 279 THR A N 13
ATOM 23550 C CA . THR A 1 18 ? 6.731 1.406 -7.928 1.00 0.00 279 THR A CA 13
ATOM 23551 C C . THR A 1 18 ? 7.024 -0.029 -8.364 1.00 0.00 279 THR A C 13
ATOM 23552 O O . THR A 1 18 ? 6.707 -0.418 -9.486 1.00 0.00 279 THR A O 13
ATOM 23563 N N . THR A 1 19 ? 7.639 -0.809 -7.487 1.00 0.00 280 THR A N 13
ATOM 23564 C CA . THR A 1 19 ? 7.972 -2.189 -7.816 1.00 0.00 280 THR A CA 13
ATOM 23565 C C . THR A 1 19 ? 6.718 -3.039 -7.910 1.00 0.00 280 THR A C 13
ATOM 23566 O O . THR A 1 19 ? 6.613 -3.925 -8.757 1.00 0.00 280 THR A O 13
ATOM 23577 N N . LEU A 1 20 ? 5.771 -2.770 -7.024 1.00 0.00 281 LEU A N 13
ATOM 23578 C CA . LEU A 1 20 ? 4.529 -3.521 -6.996 1.00 0.00 281 LEU A CA 13
ATOM 23579 C C . LEU A 1 20 ? 3.733 -3.314 -8.282 1.00 0.00 281 LEU A C 13
ATOM 23580 O O . LEU A 1 20 ? 3.257 -4.274 -8.890 1.00 0.00 281 LEU A O 13
ATOM 23596 N N . GLN A 1 21 ? 3.588 -2.054 -8.686 1.00 0.00 282 GLN A N 13
ATOM 23597 C CA . GLN A 1 21 ? 2.839 -1.714 -9.897 1.00 0.00 282 GLN A CA 13
ATOM 23598 C C . GLN A 1 21 ? 3.582 -2.141 -11.159 1.00 0.00 282 GLN A C 13
ATOM 23599 O O . GLN A 1 21 ? 2.964 -2.536 -12.148 1.00 0.00 282 GLN A O 13
ATOM 23613 N N . GLN A 1 22 ? 4.903 -2.045 -11.126 1.00 0.00 283 GLN A N 13
ATOM 23614 C CA . GLN A 1 22 ? 5.725 -2.406 -12.278 1.00 0.00 283 GLN A CA 13
ATOM 23615 C C . GLN A 1 22 ? 5.719 -3.911 -12.532 1.00 0.00 283 GLN A C 13
ATOM 23616 O O . GLN A 1 22 ? 5.889 -4.352 -13.669 1.00 0.00 283 GLN A O 13
ATOM 23630 N N . PHE A 1 23 ? 5.529 -4.701 -11.482 1.00 0.00 284 PHE A N 13
ATOM 23631 C CA . PHE A 1 23 ? 5.512 -6.148 -11.638 1.00 0.00 284 PHE A CA 13
ATOM 23632 C C . PHE A 1 23 ? 4.224 -6.602 -12.318 1.00 0.00 284 PHE A C 13
ATOM 23633 O O . PHE A 1 23 ? 4.261 -7.325 -13.313 1.00 0.00 284 PHE A O 13
ATOM 23650 N N . GLY A 1 24 ? 3.080 -6.159 -11.791 1.00 0.00 285 GLY A N 13
ATOM 23651 C CA . GLY A 1 24 ? 1.806 -6.521 -12.384 1.00 0.00 285 GLY A CA 13
ATOM 23652 C C . GLY A 1 24 ? 1.427 -5.600 -13.529 1.00 0.00 285 GLY A C 13
ATOM 23653 O O . GLY A 1 24 ? 0.290 -5.618 -14.008 1.00 0.00 285 GLY A O 13
ATOM 23657 N N . ASN A 1 25 ? 2.389 -4.786 -13.953 1.00 0.00 286 ASN A N 13
ATOM 23658 C CA . ASN A 1 25 ? 2.194 -3.829 -15.035 1.00 0.00 286 ASN A CA 13
ATOM 23659 C C . ASN A 1 25 ? 1.541 -4.461 -16.264 1.00 0.00 286 ASN A C 13
ATOM 23660 O O . ASN A 1 25 ? 0.926 -3.762 -17.067 1.00 0.00 286 ASN A O 13
ATOM 23671 N N . ASP A 1 26 ? 1.680 -5.775 -16.423 1.00 0.00 287 ASP A N 13
ATOM 23672 C CA . ASP A 1 26 ? 1.100 -6.449 -17.577 1.00 0.00 287 ASP A CA 13
ATOM 23673 C C . ASP A 1 26 ? 0.502 -7.809 -17.216 1.00 0.00 287 ASP A C 13
ATOM 23674 O O . ASP A 1 26 ? 0.640 -8.773 -17.968 1.00 0.00 287 ASP A O 13
ATOM 23683 N N . ILE A 1 27 ? -0.186 -7.883 -16.083 1.00 0.00 288 ILE A N 13
ATOM 23684 C CA . ILE A 1 27 ? -0.820 -9.126 -15.678 1.00 0.00 288 ILE A CA 13
ATOM 23685 C C . ILE A 1 27 ? -2.133 -9.294 -16.441 1.00 0.00 288 ILE A C 13
ATOM 23686 O O . ILE A 1 27 ? -2.552 -10.410 -16.757 1.00 0.00 288 ILE A O 13
ATOM 23702 N N . SER A 1 28 ? -2.767 -8.161 -16.734 1.00 0.00 289 SER A N 13
ATOM 23703 C CA . SER A 1 28 ? -4.032 -8.135 -17.470 1.00 0.00 289 SER A CA 13
ATOM 23704 C C . SER A 1 28 ? -4.475 -6.688 -17.692 1.00 0.00 289 SER A C 13
ATOM 23705 O O . SER A 1 28 ? -4.035 -5.788 -16.979 1.00 0.00 289 SER A O 13
ATOM 23713 N N . PRO A 1 29 ? -5.355 -6.434 -18.682 1.00 0.00 290 PRO A N 13
ATOM 23714 C CA . PRO A 1 29 ? -5.838 -5.076 -18.970 1.00 0.00 290 PRO A CA 13
ATOM 23715 C C . PRO A 1 29 ? -6.607 -4.465 -17.802 1.00 0.00 290 PRO A C 13
ATOM 23716 O O . PRO A 1 29 ? -7.062 -3.323 -17.878 1.00 0.00 290 PRO A O 13
ATOM 23727 N N . GLU A 1 30 ? -6.747 -5.228 -16.723 1.00 0.00 291 GLU A N 13
ATOM 23728 C CA . GLU A 1 30 ? -7.456 -4.767 -15.545 1.00 0.00 291 GLU A CA 13
ATOM 23729 C C . GLU A 1 30 ? -6.495 -4.537 -14.385 1.00 0.00 291 GLU A C 13
ATOM 23730 O O . GLU A 1 30 ? -6.830 -3.848 -13.423 1.00 0.00 291 GLU A O 13
ATOM 23742 N N . ILE A 1 31 ? -5.297 -5.102 -14.481 1.00 0.00 292 ILE A N 13
ATOM 23743 C CA . ILE A 1 31 ? -4.308 -4.923 -13.432 1.00 0.00 292 ILE A CA 13
ATOM 23744 C C . ILE A 1 31 ? -3.921 -3.471 -13.347 1.00 0.00 292 ILE A C 13
ATOM 23745 O O . ILE A 1 31 ? -3.880 -2.877 -12.269 1.00 0.00 292 ILE A O 13
ATOM 23761 N N . GLY A 1 32 ? -3.671 -2.895 -14.511 1.00 0.00 293 GLY A N 13
ATOM 23762 C CA . GLY A 1 32 ? -3.327 -1.493 -14.567 1.00 0.00 293 GLY A CA 13
ATOM 23763 C C . GLY A 1 32 ? -4.378 -0.672 -13.857 1.00 0.00 293 GLY A C 13
ATOM 23764 O O . GLY A 1 32 ? -4.083 0.369 -13.271 1.00 0.00 293 GLY A O 13
ATOM 23768 N N . GLU A 1 33 ? -5.616 -1.168 -13.903 1.00 0.00 294 GLU A N 13
ATOM 23769 C CA . GLU A 1 33 ? -6.745 -0.516 -13.258 1.00 0.00 294 GLU A CA 13
ATOM 23770 C C . GLU A 1 33 ? -6.857 -0.930 -11.794 1.00 0.00 294 GLU A C 13
ATOM 23771 O O . GLU A 1 33 ? -7.236 -0.124 -10.946 1.00 0.00 294 GLU A O 13
ATOM 23783 N N . ARG A 1 34 ? -6.541 -2.187 -11.498 1.00 0.00 295 ARG A N 13
ATOM 23784 C CA . ARG A 1 34 ? -6.630 -2.667 -10.131 1.00 0.00 295 ARG A CA 13
ATOM 23785 C C . ARG A 1 34 ? -5.477 -2.148 -9.271 1.00 0.00 295 ARG A C 13
ATOM 23786 O O . ARG A 1 34 ? -5.705 -1.572 -8.214 1.00 0.00 295 ARG A O 13
ATOM 23807 N N . VAL A 1 35 ? -4.238 -2.329 -9.721 1.00 0.00 296 VAL A N 13
ATOM 23808 C CA . VAL A 1 35 ? -3.093 -1.844 -8.949 1.00 0.00 296 VAL A CA 13
ATOM 23809 C C . VAL A 1 35 ? -3.229 -0.356 -8.684 1.00 0.00 296 VAL A C 13
ATOM 23810 O O . VAL A 1 35 ? -3.007 0.111 -7.567 1.00 0.00 296 VAL A O 13
ATOM 23823 N N . ARG A 1 36 ? -3.601 0.382 -9.720 1.00 0.00 297 ARG A N 13
ATOM 23824 C CA . ARG A 1 36 ? -3.776 1.820 -9.604 1.00 0.00 297 ARG A CA 13
ATOM 23825 C C . ARG A 1 36 ? -4.935 2.144 -8.670 1.00 0.00 297 ARG A C 13
ATOM 23826 O O . ARG A 1 36 ? -4.860 3.078 -7.870 1.00 0.00 297 ARG A O 13
ATOM 23847 N N . THR A 1 37 ? -6.009 1.357 -8.768 1.00 0.00 298 THR A N 13
ATOM 23848 C CA . THR A 1 37 ? -7.176 1.578 -7.922 1.00 0.00 298 THR A CA 13
ATOM 23849 C C . THR A 1 37 ? -6.881 1.199 -6.473 1.00 0.00 298 THR A C 13
ATOM 23850 O O . THR A 1 37 ? -7.449 1.779 -5.545 1.00 0.00 298 THR A O 13
ATOM 23861 N N . LEU A 1 38 ? -5.991 0.229 -6.275 1.00 0.00 299 LEU A N 13
ATOM 23862 C CA . LEU A 1 38 ? -5.634 -0.216 -4.935 1.00 0.00 299 LEU A CA 13
ATOM 23863 C C . LEU A 1 38 ? -5.064 0.935 -4.111 1.00 0.00 299 LEU A C 13
ATOM 23864 O O . LEU A 1 38 ? -5.493 1.180 -2.985 1.00 0.00 299 LEU A O 13
ATOM 23880 N N . VAL A 1 39 ? -4.095 1.642 -4.684 1.00 0.00 300 VAL A N 13
ATOM 23881 C CA . VAL A 1 39 ? -3.468 2.772 -4.003 1.00 0.00 300 VAL A CA 13
ATOM 23882 C C . VAL A 1 39 ? -4.433 3.938 -3.819 1.00 0.00 300 VAL A C 13
ATOM 23883 O O . VAL A 1 39 ? -4.530 4.494 -2.728 1.00 0.00 300 VAL A O 13
ATOM 23896 N N . LEU A 1 40 ? -5.145 4.310 -4.871 1.00 0.00 301 LEU A N 13
ATOM 23897 C CA . LEU A 1 40 ? -6.085 5.413 -4.774 1.00 0.00 301 LEU A CA 13
ATOM 23898 C C . LEU A 1 40 ? -7.224 5.061 -3.837 1.00 0.00 301 LEU A C 13
ATOM 23899 O O . LEU A 1 40 ? -7.749 5.920 -3.133 1.00 0.00 301 LEU A O 13
ATOM 23915 N N . GLY A 1 41 ? -7.597 3.789 -3.828 1.00 0.00 302 GLY A N 13
ATOM 23916 C CA . GLY A 1 41 ? -8.673 3.349 -2.969 1.00 0.00 302 GLY A CA 13
ATOM 23917 C C . GLY A 1 41 ? -8.298 3.408 -1.507 1.00 0.00 302 GLY A C 13
ATOM 23918 O O . GLY A 1 41 ? -9.058 3.906 -0.680 1.00 0.00 302 GLY A O 13
ATOM 23922 N N . LEU A 1 42 ? -7.117 2.894 -1.194 1.00 0.00 303 LEU A N 13
ATOM 23923 C CA . LEU A 1 42 ? -6.612 2.872 0.171 1.00 0.00 303 LEU A CA 13
ATOM 23924 C C . LEU A 1 42 ? -6.557 4.279 0.752 1.00 0.00 303 LEU A C 13
ATOM 23925 O O . LEU A 1 42 ? -6.693 4.471 1.962 1.00 0.00 303 LEU A O 13
ATOM 23941 N N . VAL A 1 43 ? -6.357 5.263 -0.120 1.00 0.00 304 VAL A N 13
ATOM 23942 C CA . VAL A 1 43 ? -6.280 6.656 0.295 1.00 0.00 304 VAL A CA 13
ATOM 23943 C C . VAL A 1 43 ? -7.626 7.364 0.140 1.00 0.00 304 VAL A C 13
ATOM 23944 O O . VAL A 1 43 ? -7.965 8.237 0.937 1.00 0.00 304 VAL A O 13
ATOM 23957 N N . ASN A 1 44 ? -8.395 6.986 -0.882 1.00 0.00 305 ASN A N 13
ATOM 23958 C CA . ASN A 1 44 ? -9.705 7.603 -1.117 1.00 0.00 305 ASN A CA 13
ATOM 23959 C C . ASN A 1 44 ? -10.728 7.180 -0.058 1.00 0.00 305 ASN A C 13
ATOM 23960 O O . ASN A 1 44 ? -11.921 7.450 -0.203 1.00 0.00 305 ASN A O 13
ATOM 23971 N N . SER A 1 45 ? -10.266 6.520 1.005 1.00 0.00 306 SER A N 13
ATOM 23972 C CA . SER A 1 45 ? -11.151 6.074 2.074 1.00 0.00 306 SER A CA 13
ATOM 23973 C C . SER A 1 45 ? -12.175 5.069 1.545 1.00 0.00 306 SER A C 13
ATOM 23974 O O . SER A 1 45 ? -13.373 5.196 1.801 1.00 0.00 306 SER A O 13
ATOM 23982 N N . THR A 1 46 ? -11.693 4.077 0.800 1.00 0.00 307 THR A N 13
ATOM 23983 C CA . THR A 1 46 ? -12.564 3.055 0.227 1.00 0.00 307 THR A CA 13
ATOM 23984 C C . THR A 1 46 ? -11.903 1.676 0.248 1.00 0.00 307 THR A C 13
ATOM 23985 O O . THR A 1 46 ? -12.469 0.702 -0.247 1.00 0.00 307 THR A O 13
ATOM 23996 N N . LEU A 1 47 ? -10.703 1.591 0.824 1.00 0.00 308 LEU A N 13
ATOM 23997 C CA . LEU A 1 47 ? -9.984 0.326 0.904 1.00 0.00 308 LEU A CA 13
ATOM 23998 C C . LEU A 1 47 ? -9.652 -0.009 2.356 1.00 0.00 308 LEU A C 13
ATOM 23999 O O . LEU A 1 47 ? -10.271 0.501 3.288 1.00 0.00 308 LEU A O 13
ATOM 24015 N N . THR A 1 48 ? -8.669 -0.868 2.529 1.00 0.00 309 THR A N 13
ATOM 24016 C CA . THR A 1 48 ? -8.229 -1.292 3.836 1.00 0.00 309 THR A CA 13
ATOM 24017 C C . THR A 1 48 ? -6.875 -1.944 3.705 1.00 0.00 309 THR A C 13
ATOM 24018 O O . THR A 1 48 ? -6.513 -2.434 2.639 1.00 0.00 309 THR A O 13
ATOM 24029 N N . ILE A 1 49 ? -6.130 -1.928 4.785 1.00 0.00 310 ILE A N 13
ATOM 24030 C CA . ILE A 1 49 ? -4.808 -2.498 4.804 1.00 0.00 310 ILE A CA 13
ATOM 24031 C C . ILE A 1 49 ? -4.852 -3.968 4.441 1.00 0.00 310 ILE A C 13
ATOM 24032 O O . ILE A 1 49 ? -4.177 -4.413 3.513 1.00 0.00 310 ILE A O 13
ATOM 24048 N N . GLU A 1 50 ? -5.659 -4.707 5.178 1.00 0.00 311 GLU A N 13
ATOM 24049 C CA . GLU A 1 50 ? -5.812 -6.138 4.941 1.00 0.00 311 GLU A CA 13
ATOM 24050 C C . GLU A 1 50 ? -6.197 -6.395 3.494 1.00 0.00 311 GLU A C 13
ATOM 24051 O O . GLU A 1 50 ? -5.800 -7.394 2.912 1.00 0.00 311 GLU A O 13
ATOM 24063 N N . GLU A 1 51 ? -6.984 -5.483 2.935 1.00 0.00 312 GLU A N 13
ATOM 24064 C CA . GLU A 1 51 ? -7.452 -5.601 1.559 1.00 0.00 312 GLU A CA 13
ATOM 24065 C C . GLU A 1 51 ? -6.382 -5.173 0.560 1.00 0.00 312 GLU A C 13
ATOM 24066 O O . GLU A 1 51 ? -6.087 -5.890 -0.393 1.00 0.00 312 GLU A O 13
ATOM 24078 N N . PHE A 1 52 ? -5.812 -3.993 0.783 1.00 0.00 313 PHE A N 13
ATOM 24079 C CA . PHE A 1 52 ? -4.784 -3.450 -0.101 1.00 0.00 313 PHE A CA 13
ATOM 24080 C C . PHE A 1 52 ? -3.687 -4.474 -0.343 1.00 0.00 313 PHE A C 13
ATOM 24081 O O . PHE A 1 52 ? -3.470 -4.894 -1.474 1.00 0.00 313 PHE A O 13
ATOM 24098 N N . HIS A 1 53 ? -3.008 -4.889 0.718 1.00 0.00 314 HIS A N 13
ATOM 24099 C CA . HIS A 1 53 ? -1.942 -5.876 0.581 1.00 0.00 314 HIS A CA 13
ATOM 24100 C C . HIS A 1 53 ? -2.476 -7.153 -0.051 1.00 0.00 314 HIS A C 13
ATOM 24101 O O . HIS A 1 53 ? -1.829 -7.757 -0.904 1.00 0.00 314 HIS A O 13
ATOM 24116 N N . SER A 1 54 ? -3.662 -7.559 0.385 1.00 0.00 315 SER A N 13
ATOM 24117 C CA . SER A 1 54 ? -4.300 -8.770 -0.123 1.00 0.00 315 SER A CA 13
ATOM 24118 C C . SER A 1 54 ? -4.512 -8.705 -1.633 1.00 0.00 315 SER A C 13
ATOM 24119 O O . SER A 1 54 ? -4.202 -9.651 -2.356 1.00 0.00 315 SER A O 13
ATOM 24127 N N . LYS A 1 55 ? -5.057 -7.590 -2.098 1.00 0.00 316 LYS A N 13
ATOM 24128 C CA . LYS A 1 55 ? -5.319 -7.409 -3.520 1.00 0.00 316 LYS A CA 13
ATOM 24129 C C . LYS A 1 55 ? -4.038 -7.027 -4.266 1.00 0.00 316 LYS A C 13
ATOM 24130 O O . LYS A 1 55 ? -3.733 -7.586 -5.318 1.00 0.00 316 LYS A O 13
ATOM 24149 N N . LEU A 1 56 ? -3.290 -6.073 -3.713 1.00 0.00 317 LEU A N 13
ATOM 24150 C CA . LEU A 1 56 ? -2.043 -5.618 -4.326 1.00 0.00 317 LEU A CA 13
ATOM 24151 C C . LEU A 1 56 ? -1.062 -6.771 -4.496 1.00 0.00 317 LEU A C 13
ATOM 24152 O O . LEU A 1 56 ? -0.358 -6.850 -5.499 1.00 0.00 317 LEU A O 13
ATOM 24168 N N . GLN A 1 57 ? -1.009 -7.663 -3.513 1.00 0.00 318 GLN A N 13
ATOM 24169 C CA . GLN A 1 57 ? -0.094 -8.794 -3.584 1.00 0.00 318 GLN A CA 13
ATOM 24170 C C . GLN A 1 57 ? -0.362 -9.638 -4.818 1.00 0.00 318 GLN A C 13
ATOM 24171 O O . GLN A 1 57 ? 0.556 -10.217 -5.398 1.00 0.00 318 GLN A O 13
ATOM 24185 N N . GLU A 1 58 ? -1.627 -9.701 -5.216 1.00 0.00 319 GLU A N 13
ATOM 24186 C CA . GLU A 1 58 ? -2.014 -10.474 -6.385 1.00 0.00 319 GLU A CA 13
ATOM 24187 C C . GLU A 1 58 ? -1.613 -9.752 -7.658 1.00 0.00 319 GLU A C 13
ATOM 24188 O O . GLU A 1 58 ? -0.936 -10.316 -8.521 1.00 0.00 319 GLU A O 13
ATOM 24200 N N . ALA A 1 59 ? -2.042 -8.493 -7.770 1.00 0.00 320 ALA A N 13
ATOM 24201 C CA . ALA A 1 59 ? -1.739 -7.677 -8.938 1.00 0.00 320 ALA A CA 13
ATOM 24202 C C . ALA A 1 59 ? -0.253 -7.417 -9.069 1.00 0.00 320 ALA A C 13
ATOM 24203 O O . ALA A 1 59 ? 0.337 -7.608 -10.129 1.00 0.00 320 ALA A O 13
ATOM 24210 N N . THR A 1 60 ? 0.334 -6.964 -7.977 1.00 0.00 321 THR A N 13
ATOM 24211 C CA . THR A 1 60 ? 1.743 -6.630 -7.940 1.00 0.00 321 THR A CA 13
ATOM 24212 C C . THR A 1 60 ? 2.605 -7.869 -7.955 1.00 0.00 321 THR A C 13
ATOM 24213 O O . THR A 1 60 ? 3.759 -7.817 -8.362 1.00 0.00 321 THR A O 13
ATOM 24224 N N . ASN A 1 61 ? 2.046 -8.990 -7.534 1.00 0.00 322 ASN A N 13
ATOM 24225 C CA . ASN A 1 61 ? 2.796 -10.228 -7.540 1.00 0.00 322 ASN A CA 13
ATOM 24226 C C . ASN A 1 61 ? 4.123 -10.052 -6.813 1.00 0.00 322 ASN A C 13
ATOM 24227 O O . ASN A 1 61 ? 4.310 -9.089 -6.071 1.00 0.00 322 ASN A O 13
ATOM 24238 N N . PHE A 1 62 ? 5.040 -10.985 -7.030 1.00 0.00 323 PHE A N 13
ATOM 24239 C CA . PHE A 1 62 ? 6.352 -10.940 -6.392 1.00 0.00 323 PHE A CA 13
ATOM 24240 C C . PHE A 1 62 ? 6.199 -11.316 -4.917 1.00 0.00 323 PHE A C 13
ATOM 24241 O O . PHE A 1 62 ? 5.077 -11.496 -4.443 1.00 0.00 323 PHE A O 13
ATOM 24258 N N . PRO A 1 63 ? 7.304 -11.456 -4.164 1.00 0.00 324 PRO A N 13
ATOM 24259 C CA . PRO A 1 63 ? 7.239 -11.829 -2.747 1.00 0.00 324 PRO A CA 13
ATOM 24260 C C . PRO A 1 63 ? 6.364 -10.878 -1.945 1.00 0.00 324 PRO A C 13
ATOM 24261 O O . PRO A 1 63 ? 5.235 -11.214 -1.586 1.00 0.00 324 PRO A O 13
ATOM 24272 N N . LEU A 1 64 ? 6.890 -9.689 -1.663 1.00 0.00 325 LEU A N 13
ATOM 24273 C CA . LEU A 1 64 ? 6.158 -8.679 -0.897 1.00 0.00 325 LEU A CA 13
ATOM 24274 C C . LEU A 1 64 ? 6.091 -9.070 0.566 1.00 0.00 325 LEU A C 13
ATOM 24275 O O . LEU A 1 64 ? 6.394 -8.281 1.460 1.00 0.00 325 LEU A O 13
ATOM 24291 N N . ARG A 1 65 ? 5.707 -10.304 0.779 1.00 0.00 326 ARG A N 13
ATOM 24292 C CA . ARG A 1 65 ? 5.595 -10.868 2.116 1.00 0.00 326 ARG A CA 13
ATOM 24293 C C . ARG A 1 65 ? 4.579 -10.104 2.957 1.00 0.00 326 ARG A C 13
ATOM 24294 O O . ARG A 1 65 ? 4.452 -8.891 2.828 1.00 0.00 326 ARG A O 13
ATOM 24315 N N . PRO A 1 66 ? 3.857 -10.805 3.851 1.00 0.00 327 PRO A N 13
ATOM 24316 C CA . PRO A 1 66 ? 2.866 -10.178 4.732 1.00 0.00 327 PRO A CA 13
ATOM 24317 C C . PRO A 1 66 ? 3.483 -9.082 5.592 1.00 0.00 327 PRO A C 13
ATOM 24318 O O . PRO A 1 66 ? 2.775 -8.243 6.136 1.00 0.00 327 PRO A O 13
ATOM 24329 N N . PHE A 1 67 ? 4.809 -9.089 5.708 1.00 0.00 328 PHE A N 13
ATOM 24330 C CA . PHE A 1 67 ? 5.511 -8.084 6.500 1.00 0.00 328 PHE A CA 13
ATOM 24331 C C . PHE A 1 67 ? 5.338 -6.684 5.912 1.00 0.00 328 PHE A C 13
ATOM 24332 O O . PHE A 1 67 ? 5.641 -5.687 6.571 1.00 0.00 328 PHE A O 13
ATOM 24349 N N . VAL A 1 68 ? 4.854 -6.614 4.668 1.00 0.00 329 VAL A N 13
ATOM 24350 C CA . VAL A 1 68 ? 4.624 -5.336 3.993 1.00 0.00 329 VAL A CA 13
ATOM 24351 C C . VAL A 1 68 ? 3.300 -4.693 4.415 1.00 0.00 329 VAL A C 13
ATOM 24352 O O . VAL A 1 68 ? 3.174 -3.472 4.448 1.00 0.00 329 VAL A O 13
ATOM 24365 N N . ILE A 1 69 ? 2.302 -5.527 4.697 1.00 0.00 330 ILE A N 13
ATOM 24366 C CA . ILE A 1 69 ? 0.979 -5.040 5.075 1.00 0.00 330 ILE A CA 13
ATOM 24367 C C . ILE A 1 69 ? 1.004 -4.167 6.326 1.00 0.00 330 ILE A C 13
ATOM 24368 O O . ILE A 1 69 ? 0.217 -3.231 6.431 1.00 0.00 330 ILE A O 13
ATOM 24384 N N . PRO A 1 70 ? 1.878 -4.466 7.304 1.00 0.00 331 PRO A N 13
ATOM 24385 C CA . PRO A 1 70 ? 1.956 -3.704 8.552 1.00 0.00 331 PRO A CA 13
ATOM 24386 C C . PRO A 1 70 ? 2.612 -2.345 8.391 1.00 0.00 331 PRO A C 13
ATOM 24387 O O . PRO A 1 70 ? 2.172 -1.360 8.987 1.00 0.00 331 PRO A O 13
ATOM 24398 N N . PHE A 1 71 ? 3.657 -2.290 7.586 1.00 0.00 332 PHE A N 13
ATOM 24399 C CA . PHE A 1 71 ? 4.355 -1.043 7.349 1.00 0.00 332 PHE A CA 13
ATOM 24400 C C . PHE A 1 71 ? 3.359 -0.010 6.833 1.00 0.00 332 PHE A C 13
ATOM 24401 O O . PHE A 1 71 ? 3.284 1.108 7.344 1.00 0.00 332 PHE A O 13
ATOM 24418 N N . LEU A 1 72 ? 2.567 -0.409 5.841 1.00 0.00 333 LEU A N 13
ATOM 24419 C CA . LEU A 1 72 ? 1.556 0.476 5.285 1.00 0.00 333 LEU A CA 13
ATOM 24420 C C . LEU A 1 72 ? 0.640 0.993 6.396 1.00 0.00 333 LEU A C 13
ATOM 24421 O O . LEU A 1 72 ? 0.236 2.150 6.381 1.00 0.00 333 LEU A O 13
ATOM 24437 N N . LYS A 1 73 ? 0.348 0.128 7.373 1.00 0.00 334 LYS A N 13
ATOM 24438 C CA . LYS A 1 73 ? -0.500 0.495 8.514 1.00 0.00 334 LYS A CA 13
ATOM 24439 C C . LYS A 1 73 ? 0.148 1.585 9.355 1.00 0.00 334 LYS A C 13
ATOM 24440 O O . LYS A 1 73 ? -0.526 2.495 9.830 1.00 0.00 334 LYS A O 13
ATOM 24459 N N . ALA A 1 74 ? 1.457 1.485 9.549 1.00 0.00 335 ALA A N 13
ATOM 24460 C CA . ALA A 1 74 ? 2.179 2.466 10.343 1.00 0.00 335 ALA A CA 13
ATOM 24461 C C . ALA A 1 74 ? 2.329 3.774 9.591 1.00 0.00 335 ALA A C 13
ATOM 24462 O O . ALA A 1 74 ? 2.282 4.851 10.184 1.00 0.00 335 ALA A O 13
ATOM 24469 N N . ASN A 1 75 ? 2.548 3.674 8.290 1.00 0.00 336 ASN A N 13
ATOM 24470 C CA . ASN A 1 75 ? 2.739 4.848 7.471 1.00 0.00 336 ASN A CA 13
ATOM 24471 C C . ASN A 1 75 ? 1.418 5.381 6.931 1.00 0.00 336 ASN A C 13
ATOM 24472 O O . ASN A 1 75 ? 1.340 6.515 6.469 1.00 0.00 336 ASN A O 13
ATOM 24483 N N . LEU A 1 76 ? 0.385 4.558 6.992 1.00 0.00 337 LEU A N 13
ATOM 24484 C CA . LEU A 1 76 ? -0.932 4.941 6.506 1.00 0.00 337 LEU A CA 13
ATOM 24485 C C . LEU A 1 76 ? -1.401 6.296 7.061 1.00 0.00 337 LEU A C 13
ATOM 24486 O O . LEU A 1 76 ? -1.964 7.103 6.326 1.00 0.00 337 LEU A O 13
ATOM 24502 N N . PRO A 1 77 ? -1.186 6.563 8.372 1.00 0.00 338 PRO A N 13
ATOM 24503 C CA . PRO A 1 77 ? -1.608 7.826 9.011 1.00 0.00 338 PRO A CA 13
ATOM 24504 C C . PRO A 1 77 ? -0.955 9.042 8.370 1.00 0.00 338 PRO A C 13
ATOM 24505 O O . PRO A 1 77 ? -1.547 10.118 8.286 1.00 0.00 338 PRO A O 13
ATOM 24516 N N . LEU A 1 78 ? 0.273 8.864 7.920 1.00 0.00 339 LEU A N 13
ATOM 24517 C CA . LEU A 1 78 ? 1.023 9.938 7.293 1.00 0.00 339 LEU A CA 13
ATOM 24518 C C . LEU A 1 78 ? 0.479 10.247 5.904 1.00 0.00 339 LEU A C 13
ATOM 24519 O O . LEU A 1 78 ? 0.160 11.392 5.587 1.00 0.00 339 LEU A O 13
ATOM 24535 N N . LEU A 1 79 ? 0.372 9.217 5.089 1.00 0.00 340 LEU A N 13
ATOM 24536 C CA . LEU A 1 79 ? -0.141 9.365 3.720 1.00 0.00 340 LEU A CA 13
ATOM 24537 C C . LEU A 1 79 ? -1.519 10.010 3.687 1.00 0.00 340 LEU A C 13
ATOM 24538 O O . LEU A 1 79 ? -1.816 10.786 2.783 1.00 0.00 340 LEU A O 13
ATOM 24554 N N . GLN A 1 80 ? -2.362 9.682 4.660 1.00 0.00 341 GLN A N 13
ATOM 24555 C CA . GLN A 1 80 ? -3.714 10.234 4.714 1.00 0.00 341 GLN A CA 13
ATOM 24556 C C . GLN A 1 80 ? -3.715 11.626 5.321 1.00 0.00 341 GLN A C 13
ATOM 24557 O O . GLN A 1 80 ? -4.238 12.574 4.735 1.00 0.00 341 GLN A O 13
ATOM 24571 N N . ARG A 1 81 ? -3.130 11.741 6.506 1.00 0.00 342 ARG A N 13
ATOM 24572 C CA . ARG A 1 81 ? -3.068 13.016 7.206 1.00 0.00 342 ARG A CA 13
ATOM 24573 C C . ARG A 1 81 ? -2.505 14.118 6.310 1.00 0.00 342 ARG A C 13
ATOM 24574 O O . ARG A 1 81 ? -3.147 15.147 6.101 1.00 0.00 342 ARG A O 13
ATOM 24595 N N . GLU A 1 82 ? -1.306 13.898 5.785 1.00 0.00 343 GLU A N 13
ATOM 24596 C CA . GLU A 1 82 ? -0.667 14.879 4.917 1.00 0.00 343 GLU A CA 13
ATOM 24597 C C . GLU A 1 82 ? -1.507 15.155 3.676 1.00 0.00 343 GLU A C 13
ATOM 24598 O O . GLU A 1 82 ? -1.607 16.297 3.226 1.00 0.00 343 GLU A O 13
ATOM 24610 N N . LEU A 1 83 ? -2.110 14.108 3.129 1.00 0.00 344 LEU A N 13
ATOM 24611 C CA . LEU A 1 83 ? -2.942 14.250 1.940 1.00 0.00 344 LEU A CA 13
ATOM 24612 C C . LEU A 1 83 ? -4.235 14.997 2.261 1.00 0.00 344 LEU A C 13
ATOM 24613 O O . LEU A 1 83 ? -4.848 15.596 1.379 1.00 0.00 344 LEU A O 13
ATOM 24629 N N . LEU A 1 84 ? -4.647 14.954 3.526 1.00 0.00 345 LEU A N 13
ATOM 24630 C CA . LEU A 1 84 ? -5.871 15.622 3.960 1.00 0.00 345 LEU A CA 13
ATOM 24631 C C . LEU A 1 84 ? -5.843 17.111 3.609 1.00 0.00 345 LEU A C 13
ATOM 24632 O O . LEU A 1 84 ? -6.837 17.665 3.136 1.00 0.00 345 LEU A O 13
ATOM 24648 N N . HIS A 1 85 ? -4.697 17.752 3.841 1.00 0.00 346 HIS A N 13
ATOM 24649 C CA . HIS A 1 85 ? -4.538 19.177 3.547 1.00 0.00 346 HIS A CA 13
ATOM 24650 C C . HIS A 1 85 ? -4.974 19.505 2.120 1.00 0.00 346 HIS A C 13
ATOM 24651 O O . HIS A 1 85 ? -5.603 20.535 1.877 1.00 0.00 346 HIS A O 13
ATOM 24666 N N . CYS A 1 86 ? -4.649 18.620 1.181 1.00 0.00 347 CYS A N 13
ATOM 24667 C CA . CYS A 1 86 ? -5.025 18.823 -0.214 1.00 0.00 347 CYS A CA 13
ATOM 24668 C C . CYS A 1 86 ? -6.453 18.360 -0.456 1.00 0.00 347 CYS A C 13
ATOM 24669 O O . CYS A 1 86 ? -7.171 18.923 -1.282 1.00 0.00 347 CYS A O 13
ATOM 24677 N N . ALA A 1 87 ? -6.848 17.341 0.286 1.00 0.00 348 ALA A N 13
ATOM 24678 C CA . ALA A 1 87 ? -8.190 16.771 0.192 1.00 0.00 348 ALA A CA 13
ATOM 24679 C C . ALA A 1 87 ? -9.251 17.750 0.692 1.00 0.00 348 ALA A C 13
ATOM 24680 O O . ALA A 1 87 ? -10.441 17.579 0.423 1.00 0.00 348 ALA A O 13
ATOM 24687 N N . ARG A 1 88 ? -8.819 18.764 1.434 1.00 0.00 349 ARG A N 13
ATOM 24688 C CA . ARG A 1 88 ? -9.739 19.757 1.976 1.00 0.00 349 ARG A CA 13
ATOM 24689 C C . ARG A 1 88 ? -10.712 20.259 0.906 1.00 0.00 349 ARG A C 13
ATOM 24690 O O . ARG A 1 88 ? -11.840 20.649 1.213 1.00 0.00 349 ARG A O 13
ATOM 24711 N N . LEU A 1 89 ? -10.266 20.241 -0.352 1.00 0.00 350 LEU A N 13
ATOM 24712 C CA . LEU A 1 89 ? -11.097 20.695 -1.469 1.00 0.00 350 LEU A CA 13
ATOM 24713 C C . LEU A 1 89 ? -12.407 19.915 -1.552 1.00 0.00 350 LEU A C 13
ATOM 24714 O O . LEU A 1 89 ? -13.348 20.335 -2.231 1.00 0.00 350 LEU A O 13
ATOM 24730 N N . ALA A 1 90 ? -12.473 18.788 -0.853 1.00 0.00 351 ALA A N 13
ATOM 24731 C CA . ALA A 1 90 ? -13.674 17.967 -0.850 1.00 0.00 351 ALA A CA 13
ATOM 24732 C C . ALA A 1 90 ? -14.154 17.694 0.575 1.00 0.00 351 ALA A C 13
ATOM 24733 O O . ALA A 1 90 ? -15.354 17.710 0.845 1.00 0.00 351 ALA A O 13
ATOM 24740 N N . LYS A 1 91 ? -13.210 17.441 1.477 1.00 0.00 352 LYS A N 13
ATOM 24741 C CA . LYS A 1 91 ? -13.538 17.160 2.871 1.00 0.00 352 LYS A CA 13
ATOM 24742 C C . LYS A 1 91 ? -14.389 15.895 2.981 1.00 0.00 352 LYS A C 13
ATOM 24743 O O . LYS A 1 91 ? -15.618 15.962 3.025 1.00 0.00 352 LYS A O 13
ATOM 24762 N N . GLN A 1 92 ? -13.728 14.743 3.021 1.00 0.00 353 GLN A N 13
ATOM 24763 C CA . GLN A 1 92 ? -14.424 13.468 3.123 1.00 0.00 353 GLN A CA 13
ATOM 24764 C C . GLN A 1 92 ? -13.486 12.380 3.631 1.00 0.00 353 GLN A C 13
ATOM 24765 O O . GLN A 1 92 ? -12.623 11.897 2.898 1.00 0.00 353 GLN A O 13
ATOM 24779 N N . ASN A 1 93 ? -13.662 12.003 4.891 1.00 0.00 354 ASN A N 13
ATOM 24780 C CA . ASN A 1 93 ? -12.831 10.976 5.501 1.00 0.00 354 ASN A CA 13
ATOM 24781 C C . ASN A 1 93 ? -13.462 10.458 6.790 1.00 0.00 354 ASN A C 13
ATOM 24782 O O . ASN A 1 93 ? -13.228 11.006 7.868 1.00 0.00 354 ASN A O 13
ATOM 24793 N N . PRO A 1 94 ? -14.268 9.384 6.698 1.00 0.00 355 PRO A N 13
ATOM 24794 C CA . PRO A 1 94 ? -14.927 8.790 7.866 1.00 0.00 355 PRO A CA 13
ATOM 24795 C C . PRO A 1 94 ? -13.932 8.432 8.965 1.00 0.00 355 PRO A C 13
ATOM 24796 O O . PRO A 1 94 ? -14.303 8.304 10.133 1.00 0.00 355 PRO A O 13
ATOM 24807 N N . ALA A 1 95 ? -12.666 8.277 8.586 1.00 0.00 356 ALA A N 13
ATOM 24808 C CA . ALA A 1 95 ? -11.615 7.938 9.538 1.00 0.00 356 ALA A CA 13
ATOM 24809 C C . ALA A 1 95 ? -11.503 8.988 10.643 1.00 0.00 356 ALA A C 13
ATOM 24810 O O . ALA A 1 95 ? -10.929 8.727 11.701 1.00 0.00 356 ALA A O 13
ATOM 24817 N N . GLN A 1 96 ? -12.050 10.176 10.392 1.00 0.00 357 GLN A N 13
ATOM 24818 C CA . GLN A 1 96 ? -12.007 11.260 11.366 1.00 0.00 357 GLN A CA 13
ATOM 24819 C C . GLN A 1 96 ? -12.665 10.849 12.682 1.00 0.00 357 GLN A C 13
ATOM 24820 O O . GLN A 1 96 ? -12.243 11.278 13.756 1.00 0.00 357 GLN A O 13
ATOM 24834 N N . TYR A 1 97 ? -13.701 10.018 12.593 1.00 0.00 358 TYR A N 13
ATOM 24835 C CA . TYR A 1 97 ? -14.413 9.555 13.782 1.00 0.00 358 TYR A CA 13
ATOM 24836 C C . TYR A 1 97 ? -14.252 8.048 13.971 1.00 0.00 358 TYR A C 13
ATOM 24837 O O . TYR A 1 97 ? -15.075 7.403 14.620 1.00 0.00 358 TYR A O 13
ATOM 24855 N N . LEU A 1 98 ? -13.187 7.492 13.401 1.00 0.00 359 LEU A N 13
ATOM 24856 C CA . LEU A 1 98 ? -12.917 6.062 13.509 1.00 0.00 359 LEU A CA 13
ATOM 24857 C C . LEU A 1 98 ? -11.836 5.776 14.552 1.00 0.00 359 LEU A C 13
ATOM 24858 O O . LEU A 1 98 ? -11.430 4.628 14.730 1.00 0.00 359 LEU A O 13
ATOM 24874 N N . ALA A 1 99 ? -11.371 6.821 15.237 1.00 0.00 360 ALA A N 13
ATOM 24875 C CA . ALA A 1 99 ? -10.338 6.670 16.257 1.00 0.00 360 ALA A CA 13
ATOM 24876 C C . ALA A 1 99 ? -10.894 6.045 17.538 1.00 0.00 360 ALA A C 13
ATOM 24877 O O . ALA A 1 99 ? -10.222 6.033 18.571 1.00 0.00 360 ALA A O 13
ATOM 24884 N N . GLN A 1 100 ? -12.118 5.525 17.468 1.00 0.00 361 GLN A N 13
ATOM 24885 C CA . GLN A 1 100 ? -12.754 4.901 18.620 1.00 0.00 361 GLN A CA 13
ATOM 24886 C C . GLN A 1 100 ? -12.258 3.468 18.805 1.00 0.00 361 GLN A C 13
ATOM 24887 O O . GLN A 1 100 ? -12.511 2.600 17.970 1.00 0.00 361 GLN A O 13
ATOM 24901 N N . HIS A 1 101 ? -11.549 3.228 19.905 1.00 0.00 362 HIS A N 13
ATOM 24902 C CA . HIS A 1 101 ? -11.015 1.900 20.201 1.00 0.00 362 HIS A CA 13
ATOM 24903 C C . HIS A 1 101 ? -12.135 0.918 20.548 1.00 0.00 362 HIS A C 13
ATOM 24904 O O . HIS A 1 101 ? -13.314 1.262 20.478 1.00 0.00 362 HIS A O 13
ATOM 24919 N N . GLU A 1 102 ? -11.761 -0.307 20.921 1.00 0.00 363 GLU A N 13
ATOM 24920 C CA . GLU A 1 102 ? -12.748 -1.326 21.272 1.00 0.00 363 GLU A CA 13
ATOM 24921 C C . GLU A 1 102 ? -12.325 -2.117 22.508 1.00 0.00 363 GLU A C 13
ATOM 24922 O O . GLU A 1 102 ? -13.121 -2.323 23.424 1.00 0.00 363 GLU A O 13
ATOM 24934 N N . GLN A 1 103 ? -11.074 -2.559 22.524 1.00 0.00 364 GLN A N 13
ATOM 24935 C CA . GLN A 1 103 ? -10.553 -3.333 23.643 1.00 0.00 364 GLN A CA 13
ATOM 24936 C C . GLN A 1 103 ? -9.053 -3.555 23.477 1.00 0.00 364 GLN A C 13
ATOM 24937 O O . GLN A 1 103 ? -8.572 -3.805 22.372 1.00 0.00 364 GLN A O 13
ATOM 24951 N N . ILE B 2 1 ? 20.575 -3.608 4.252 1.00 0.00 11 ILE B N 13
ATOM 24952 C CA . ILE B 2 1 ? 21.843 -4.232 3.882 1.00 0.00 11 ILE B CA 13
ATOM 24953 C C . ILE B 2 1 ? 21.841 -4.747 2.443 1.00 0.00 11 ILE B C 13
ATOM 24954 O O . ILE B 2 1 ? 22.797 -5.390 2.005 1.00 0.00 11 ILE B O 13
ATOM 24970 N N . GLY B 2 2 ? 20.768 -4.466 1.716 1.00 0.00 12 GLY B N 13
ATOM 24971 C CA . GLY B 2 2 ? 20.664 -4.913 0.342 1.00 0.00 12 GLY B CA 13
ATOM 24972 C C . GLY B 2 2 ? 20.345 -3.778 -0.606 1.00 0.00 12 GLY B C 13
ATOM 24973 O O . GLY B 2 2 ? 20.845 -2.667 -0.441 1.00 0.00 12 GLY B O 13
ATOM 24977 N N . THR B 2 3 ? 19.515 -4.051 -1.605 1.00 0.00 13 THR B N 13
ATOM 24978 C CA . THR B 2 3 ? 19.147 -3.029 -2.577 1.00 0.00 13 THR B CA 13
ATOM 24979 C C . THR B 2 3 ? 17.990 -2.175 -2.063 1.00 0.00 13 THR B C 13
ATOM 24980 O O . THR B 2 3 ? 16.852 -2.636 -1.994 1.00 0.00 13 THR B O 13
ATOM 24991 N N . ASP B 2 4 ? 18.291 -0.927 -1.708 1.00 0.00 14 ASP B N 13
ATOM 24992 C CA . ASP B 2 4 ? 17.275 -0.005 -1.202 1.00 0.00 14 ASP B CA 13
ATOM 24993 C C . ASP B 2 4 ? 16.661 -0.520 0.093 1.00 0.00 14 ASP B C 13
ATOM 24994 O O . ASP B 2 4 ? 15.767 -1.363 0.069 1.00 0.00 14 ASP B O 13
ATOM 25003 N N . LYS B 2 5 ? 17.140 -0.005 1.220 1.00 0.00 15 LYS B N 13
ATOM 25004 C CA . LYS B 2 5 ? 16.636 -0.418 2.526 1.00 0.00 15 LYS B CA 13
ATOM 25005 C C . LYS B 2 5 ? 15.125 -0.239 2.617 1.00 0.00 15 LYS B C 13
ATOM 25006 O O . LYS B 2 5 ? 14.413 -1.123 3.082 1.00 0.00 15 LYS B O 13
ATOM 25025 N N . GLU B 2 6 ? 14.648 0.913 2.169 1.00 0.00 16 GLU B N 13
ATOM 25026 C CA . GLU B 2 6 ? 13.223 1.225 2.199 1.00 0.00 16 GLU B CA 13
ATOM 25027 C C . GLU B 2 6 ? 12.390 0.144 1.502 1.00 0.00 16 GLU B C 13
ATOM 25028 O O . GLU B 2 6 ? 11.472 -0.422 2.097 1.00 0.00 16 GLU B O 13
ATOM 25040 N N . LEU B 2 7 ? 12.712 -0.130 0.239 1.00 0.00 17 LEU B N 13
ATOM 25041 C CA . LEU B 2 7 ? 11.993 -1.131 -0.546 1.00 0.00 17 LEU B CA 13
ATOM 25042 C C . LEU B 2 7 ? 12.301 -2.546 -0.055 1.00 0.00 17 LEU B C 13
ATOM 25043 O O . LEU B 2 7 ? 11.480 -3.452 -0.184 1.00 0.00 17 LEU B O 13
ATOM 25059 N N . SER B 2 8 ? 13.492 -2.732 0.502 1.00 0.00 18 SER B N 13
ATOM 25060 C CA . SER B 2 8 ? 13.902 -4.043 1.010 1.00 0.00 18 SER B CA 13
ATOM 25061 C C . SER B 2 8 ? 13.301 -4.319 2.387 1.00 0.00 18 SER B C 13
ATOM 25062 O O . SER B 2 8 ? 13.072 -5.472 2.749 1.00 0.00 18 SER B O 13
ATOM 25070 N N . ASP B 2 9 ? 13.050 -3.263 3.155 1.00 0.00 19 ASP B N 13
ATOM 25071 C CA . ASP B 2 9 ? 12.478 -3.415 4.488 1.00 0.00 19 ASP B CA 13
ATOM 25072 C C . ASP B 2 9 ? 11.057 -3.970 4.432 1.00 0.00 19 ASP B C 13
ATOM 25073 O O . ASP B 2 9 ? 10.417 -4.158 5.469 1.00 0.00 19 ASP B O 13
ATOM 25082 N N . LEU B 2 10 ? 10.556 -4.216 3.224 1.00 0.00 20 LEU B N 13
ATOM 25083 C CA . LEU B 2 10 ? 9.202 -4.734 3.055 1.00 0.00 20 LEU B CA 13
ATOM 25084 C C . LEU B 2 10 ? 9.127 -5.725 1.903 1.00 0.00 20 LEU B C 13
ATOM 25085 O O . LEU B 2 10 ? 8.389 -6.711 1.967 1.00 0.00 20 LEU B O 13
ATOM 25101 N N . LEU B 2 11 ? 9.901 -5.474 0.856 1.00 0.00 21 LEU B N 13
ATOM 25102 C CA . LEU B 2 11 ? 9.935 -6.360 -0.294 1.00 0.00 21 LEU B CA 13
ATOM 25103 C C . LEU B 2 11 ? 11.206 -7.203 -0.247 1.00 0.00 21 LEU B C 13
ATOM 25104 O O . LEU B 2 11 ? 11.941 -7.185 0.743 1.00 0.00 21 LEU B O 13
ATOM 25120 N N . ASP B 2 12 ? 11.453 -7.938 -1.318 1.00 0.00 22 ASP B N 13
ATOM 25121 C CA . ASP B 2 12 ? 12.624 -8.798 -1.419 1.00 0.00 22 ASP B CA 13
ATOM 25122 C C . ASP B 2 12 ? 13.792 -8.046 -2.040 1.00 0.00 22 ASP B C 13
ATOM 25123 O O . ASP B 2 12 ? 13.700 -6.852 -2.319 1.00 0.00 22 ASP B O 13
ATOM 25132 N N . PHE B 2 13 ? 14.887 -8.754 -2.266 1.00 0.00 23 PHE B N 13
ATOM 25133 C CA . PHE B 2 13 ? 16.068 -8.154 -2.865 1.00 0.00 23 PHE B CA 13
ATOM 25134 C C . PHE B 2 13 ? 17.050 -9.237 -3.289 1.00 0.00 23 PHE B C 13
ATOM 25135 O O . PHE B 2 13 ? 17.615 -9.187 -4.381 1.00 0.00 23 PHE B O 13
ATOM 25152 N N . SER B 2 14 ? 17.236 -10.226 -2.420 1.00 0.00 24 SER B N 13
ATOM 25153 C CA . SER B 2 14 ? 18.134 -11.334 -2.709 1.00 0.00 24 SER B CA 13
ATOM 25154 C C . SER B 2 14 ? 17.476 -12.320 -3.669 1.00 0.00 24 SER B C 13
ATOM 25155 O O . SER B 2 14 ? 18.157 -12.992 -4.443 1.00 0.00 24 SER B O 13
ATOM 25163 N N . ALA B 2 15 ? 16.148 -12.403 -3.613 1.00 0.00 25 ALA B N 13
ATOM 25164 C CA . ALA B 2 15 ? 15.404 -13.309 -4.480 1.00 0.00 25 ALA B CA 13
ATOM 25165 C C . ALA B 2 15 ? 14.791 -12.576 -5.674 1.00 0.00 25 ALA B C 13
ATOM 25166 O O . ALA B 2 15 ? 13.984 -13.143 -6.410 1.00 0.00 25 ALA B O 13
ATOM 25173 N N . MET B 2 16 ? 15.179 -11.318 -5.867 1.00 0.00 26 MET B N 13
ATOM 25174 C CA . MET B 2 16 ? 14.664 -10.524 -6.976 1.00 0.00 26 MET B CA 13
ATOM 25175 C C . MET B 2 16 ? 15.049 -11.131 -8.328 1.00 0.00 26 MET B C 13
ATOM 25176 O O . MET B 2 16 ? 14.500 -10.752 -9.363 1.00 0.00 26 MET B O 13
ATOM 25190 N N . PHE B 2 17 ? 15.991 -12.075 -8.315 1.00 0.00 27 PHE B N 13
ATOM 25191 C CA . PHE B 2 17 ? 16.437 -12.728 -9.545 1.00 0.00 27 PHE B CA 13
ATOM 25192 C C . PHE B 2 17 ? 15.272 -13.402 -10.266 1.00 0.00 27 PHE B C 13
ATOM 25193 O O . PHE B 2 17 ? 14.118 -13.283 -9.852 1.00 0.00 27 PHE B O 13
ATOM 25210 N N . SER B 2 18 ? 15.583 -14.113 -11.348 1.00 0.00 28 SER B N 13
ATOM 25211 C CA . SER B 2 18 ? 14.564 -14.810 -12.127 1.00 0.00 28 SER B CA 13
ATOM 25212 C C . SER B 2 18 ? 15.156 -16.032 -12.820 1.00 0.00 28 SER B C 13
ATOM 25213 O O . SER B 2 18 ? 16.368 -16.119 -13.017 1.00 0.00 28 SER B O 13
ATOM 25221 N N . GLY A 1 1 ? -2.450 6.529 17.099 1.00 0.00 -5 GLY A N 14
ATOM 25222 C CA . GLY A 1 1 ? -1.082 6.384 17.668 1.00 0.00 -5 GLY A CA 14
ATOM 25223 C C . GLY A 1 1 ? -0.329 7.700 17.708 1.00 0.00 -5 GLY A C 14
ATOM 25224 O O . GLY A 1 1 ? -0.925 8.758 17.906 1.00 0.00 -5 GLY A O 14
ATOM 25230 N N . ALA A 1 2 ? 0.985 7.633 17.519 1.00 0.00 -4 ALA A N 14
ATOM 25231 C CA . ALA A 1 2 ? 1.821 8.827 17.534 1.00 0.00 -4 ALA A CA 14
ATOM 25232 C C . ALA A 1 2 ? 1.513 9.727 16.342 1.00 0.00 -4 ALA A C 14
ATOM 25233 O O . ALA A 1 2 ? 0.722 9.369 15.469 1.00 0.00 -4 ALA A O 14
ATOM 25240 N N . MET A 1 3 ? 2.144 10.897 16.311 1.00 0.00 -3 MET A N 14
ATOM 25241 C CA . MET A 1 3 ? 1.938 11.847 15.224 1.00 0.00 -3 MET A CA 14
ATOM 25242 C C . MET A 1 3 ? 3.085 12.850 15.150 1.00 0.00 -3 MET A C 14
ATOM 25243 O O . MET A 1 3 ? 3.595 13.302 16.176 1.00 0.00 -3 MET A O 14
ATOM 25257 N N . GLY A 1 4 ? 3.485 13.194 13.931 1.00 0.00 -2 GLY A N 14
ATOM 25258 C CA . GLY A 1 4 ? 4.569 14.141 13.745 1.00 0.00 -2 GLY A CA 14
ATOM 25259 C C . GLY A 1 4 ? 5.057 14.190 12.309 1.00 0.00 -2 GLY A C 14
ATOM 25260 O O . GLY A 1 4 ? 4.656 15.062 11.540 1.00 0.00 -2 GLY A O 14
ATOM 25264 N N . SER A 1 5 ? 5.924 13.250 11.949 1.00 0.00 -1 SER A N 14
ATOM 25265 C CA . SER A 1 5 ? 6.467 13.188 10.597 1.00 0.00 -1 SER A CA 14
ATOM 25266 C C . SER A 1 5 ? 5.663 12.222 9.733 1.00 0.00 -1 SER A C 14
ATOM 25267 O O . SER A 1 5 ? 5.987 11.038 9.641 1.00 0.00 -1 SER A O 14
ATOM 25275 N N . GLY A 1 6 ? 4.612 12.737 9.101 1.00 0.00 267 GLY A N 14
ATOM 25276 C CA . GLY A 1 6 ? 3.779 11.908 8.252 1.00 0.00 267 GLY A CA 14
ATOM 25277 C C . GLY A 1 6 ? 4.165 12.002 6.790 1.00 0.00 267 GLY A C 14
ATOM 25278 O O . GLY A 1 6 ? 4.104 11.016 6.064 1.00 0.00 267 GLY A O 14
ATOM 25282 N N . ALA A 1 7 ? 4.588 13.181 6.359 1.00 0.00 268 ALA A N 14
ATOM 25283 C CA . ALA A 1 7 ? 5.003 13.370 4.974 1.00 0.00 268 ALA A CA 14
ATOM 25284 C C . ALA A 1 7 ? 6.151 12.426 4.622 1.00 0.00 268 ALA A C 14
ATOM 25285 O O . ALA A 1 7 ? 6.376 12.110 3.454 1.00 0.00 268 ALA A O 14
ATOM 25292 N N . ARG A 1 8 ? 6.872 11.981 5.648 1.00 0.00 269 ARG A N 14
ATOM 25293 C CA . ARG A 1 8 ? 8.003 11.077 5.477 1.00 0.00 269 ARG A CA 14
ATOM 25294 C C . ARG A 1 8 ? 7.582 9.770 4.817 1.00 0.00 269 ARG A C 14
ATOM 25295 O O . ARG A 1 8 ? 8.210 9.312 3.865 1.00 0.00 269 ARG A O 14
ATOM 25316 N N . GLN A 1 9 ? 6.525 9.166 5.343 1.00 0.00 270 GLN A N 14
ATOM 25317 C CA . GLN A 1 9 ? 6.025 7.894 4.823 1.00 0.00 270 GLN A CA 14
ATOM 25318 C C . GLN A 1 9 ? 5.839 7.933 3.307 1.00 0.00 270 GLN A C 14
ATOM 25319 O O . GLN A 1 9 ? 6.130 6.962 2.611 1.00 0.00 270 GLN A O 14
ATOM 25333 N N . LEU A 1 10 ? 5.336 9.053 2.799 1.00 0.00 271 LEU A N 14
ATOM 25334 C CA . LEU A 1 10 ? 5.100 9.203 1.363 1.00 0.00 271 LEU A CA 14
ATOM 25335 C C . LEU A 1 10 ? 6.329 8.843 0.549 1.00 0.00 271 LEU A C 14
ATOM 25336 O O . LEU A 1 10 ? 6.228 8.515 -0.631 1.00 0.00 271 LEU A O 14
ATOM 25352 N N . SER A 1 11 ? 7.478 8.890 1.186 1.00 0.00 272 SER A N 14
ATOM 25353 C CA . SER A 1 11 ? 8.720 8.550 0.512 1.00 0.00 272 SER A CA 14
ATOM 25354 C C . SER A 1 11 ? 8.799 7.046 0.305 1.00 0.00 272 SER A C 14
ATOM 25355 O O . SER A 1 11 ? 8.997 6.574 -0.815 1.00 0.00 272 SER A O 14
ATOM 25363 N N . LYS A 1 12 ? 8.646 6.295 1.388 1.00 0.00 273 LYS A N 14
ATOM 25364 C CA . LYS A 1 12 ? 8.703 4.843 1.321 1.00 0.00 273 LYS A CA 14
ATOM 25365 C C . LYS A 1 12 ? 7.444 4.252 0.688 1.00 0.00 273 LYS A C 14
ATOM 25366 O O . LYS A 1 12 ? 7.520 3.236 0.005 1.00 0.00 273 LYS A O 14
ATOM 25385 N N . LEU A 1 13 ? 6.284 4.869 0.915 1.00 0.00 274 LEU A N 14
ATOM 25386 C CA . LEU A 1 13 ? 5.050 4.344 0.349 1.00 0.00 274 LEU A CA 14
ATOM 25387 C C . LEU A 1 13 ? 4.954 4.625 -1.146 1.00 0.00 274 LEU A C 14
ATOM 25388 O O . LEU A 1 13 ? 4.758 3.709 -1.942 1.00 0.00 274 LEU A O 14
ATOM 25404 N N . LYS A 1 14 ? 5.091 5.889 -1.532 1.00 0.00 275 LYS A N 14
ATOM 25405 C CA . LYS A 1 14 ? 5.012 6.250 -2.944 1.00 0.00 275 LYS A CA 14
ATOM 25406 C C . LYS A 1 14 ? 6.039 5.474 -3.755 1.00 0.00 275 LYS A C 14
ATOM 25407 O O . LYS A 1 14 ? 5.838 5.205 -4.937 1.00 0.00 275 LYS A O 14
ATOM 25426 N N . ARG A 1 15 ? 7.138 5.115 -3.107 1.00 0.00 276 ARG A N 14
ATOM 25427 C CA . ARG A 1 15 ? 8.197 4.366 -3.762 1.00 0.00 276 ARG A CA 14
ATOM 25428 C C . ARG A 1 15 ? 7.908 2.870 -3.722 1.00 0.00 276 ARG A C 14
ATOM 25429 O O . ARG A 1 15 ? 7.916 2.198 -4.753 1.00 0.00 276 ARG A O 14
ATOM 25450 N N . PHE A 1 16 ? 7.674 2.350 -2.519 1.00 0.00 277 PHE A N 14
ATOM 25451 C CA . PHE A 1 16 ? 7.407 0.928 -2.335 1.00 0.00 277 PHE A CA 14
ATOM 25452 C C . PHE A 1 16 ? 6.224 0.457 -3.168 1.00 0.00 277 PHE A C 14
ATOM 25453 O O . PHE A 1 16 ? 6.179 -0.693 -3.591 1.00 0.00 277 PHE A O 14
ATOM 25470 N N . LEU A 1 17 ? 5.264 1.342 -3.390 1.00 0.00 278 LEU A N 14
ATOM 25471 C CA . LEU A 1 17 ? 4.080 0.994 -4.162 1.00 0.00 278 LEU A CA 14
ATOM 25472 C C . LEU A 1 17 ? 4.367 0.992 -5.664 1.00 0.00 278 LEU A C 14
ATOM 25473 O O . LEU A 1 17 ? 3.788 0.206 -6.414 1.00 0.00 278 LEU A O 14
ATOM 25489 N N . THR A 1 18 ? 5.246 1.889 -6.100 1.00 0.00 279 THR A N 14
ATOM 25490 C CA . THR A 1 18 ? 5.584 2.006 -7.518 1.00 0.00 279 THR A CA 14
ATOM 25491 C C . THR A 1 18 ? 6.378 0.807 -8.029 1.00 0.00 279 THR A C 14
ATOM 25492 O O . THR A 1 18 ? 6.386 0.531 -9.229 1.00 0.00 279 THR A O 14
ATOM 25503 N N . THR A 1 19 ? 7.046 0.098 -7.128 1.00 0.00 280 THR A N 14
ATOM 25504 C CA . THR A 1 19 ? 7.836 -1.064 -7.517 1.00 0.00 280 THR A CA 14
ATOM 25505 C C . THR A 1 19 ? 6.956 -2.301 -7.626 1.00 0.00 280 THR A C 14
ATOM 25506 O O . THR A 1 19 ? 7.058 -3.066 -8.578 1.00 0.00 280 THR A O 14
ATOM 25517 N N . LEU A 1 20 ? 6.103 -2.503 -6.632 1.00 0.00 281 LEU A N 14
ATOM 25518 C CA . LEU A 1 20 ? 5.218 -3.653 -6.620 1.00 0.00 281 LEU A CA 14
ATOM 25519 C C . LEU A 1 20 ? 4.206 -3.557 -7.756 1.00 0.00 281 LEU A C 14
ATOM 25520 O O . LEU A 1 20 ? 3.730 -4.568 -8.271 1.00 0.00 281 LEU A O 14
ATOM 25536 N N . GLN A 1 21 ? 3.895 -2.332 -8.157 1.00 0.00 282 GLN A N 14
ATOM 25537 C CA . GLN A 1 21 ? 2.953 -2.095 -9.242 1.00 0.00 282 GLN A CA 14
ATOM 25538 C C . GLN A 1 21 ? 3.375 -2.827 -10.514 1.00 0.00 282 GLN A C 14
ATOM 25539 O O . GLN A 1 21 ? 2.540 -3.386 -11.223 1.00 0.00 282 GLN A O 14
ATOM 25553 N N . GLN A 1 22 ? 4.673 -2.803 -10.802 1.00 0.00 283 GLN A N 14
ATOM 25554 C CA . GLN A 1 22 ? 5.208 -3.447 -11.998 1.00 0.00 283 GLN A CA 14
ATOM 25555 C C . GLN A 1 22 ? 5.245 -4.967 -11.860 1.00 0.00 283 GLN A C 14
ATOM 25556 O O . GLN A 1 22 ? 5.221 -5.684 -12.860 1.00 0.00 283 GLN A O 14
ATOM 25570 N N . PHE A 1 23 ? 5.304 -5.464 -10.625 1.00 0.00 284 PHE A N 14
ATOM 25571 C CA . PHE A 1 23 ? 5.347 -6.905 -10.393 1.00 0.00 284 PHE A CA 14
ATOM 25572 C C . PHE A 1 23 ? 4.204 -7.605 -11.123 1.00 0.00 284 PHE A C 14
ATOM 25573 O O . PHE A 1 23 ? 4.287 -8.792 -11.436 1.00 0.00 284 PHE A O 14
ATOM 25590 N N . GLY A 1 24 ? 3.140 -6.856 -11.400 1.00 0.00 285 GLY A N 14
ATOM 25591 C CA . GLY A 1 24 ? 2.001 -7.416 -12.099 1.00 0.00 285 GLY A CA 14
ATOM 25592 C C . GLY A 1 24 ? 1.345 -6.420 -13.039 1.00 0.00 285 GLY A C 14
ATOM 25593 O O . GLY A 1 24 ? 0.249 -6.664 -13.543 1.00 0.00 285 GLY A O 14
ATOM 25597 N N . ASN A 1 25 ? 2.021 -5.299 -13.286 1.00 0.00 286 ASN A N 14
ATOM 25598 C CA . ASN A 1 25 ? 1.500 -4.271 -14.180 1.00 0.00 286 ASN A CA 14
ATOM 25599 C C . ASN A 1 25 ? 1.317 -4.814 -15.597 1.00 0.00 286 ASN A C 14
ATOM 25600 O O . ASN A 1 25 ? 0.736 -4.148 -16.455 1.00 0.00 286 ASN A O 14
ATOM 25611 N N . ASP A 1 26 ? 1.821 -6.023 -15.842 1.00 0.00 287 ASP A N 14
ATOM 25612 C CA . ASP A 1 26 ? 1.714 -6.643 -17.155 1.00 0.00 287 ASP A CA 14
ATOM 25613 C C . ASP A 1 26 ? 0.763 -7.836 -17.136 1.00 0.00 287 ASP A C 14
ATOM 25614 O O . ASP A 1 26 ? 0.828 -8.701 -18.009 1.00 0.00 287 ASP A O 14
ATOM 25623 N N . ILE A 1 27 ? -0.128 -7.880 -16.147 1.00 0.00 288 ILE A N 14
ATOM 25624 C CA . ILE A 1 27 ? -1.085 -8.968 -16.043 1.00 0.00 288 ILE A CA 14
ATOM 25625 C C . ILE A 1 27 ? -2.246 -8.728 -17.008 1.00 0.00 288 ILE A C 14
ATOM 25626 O O . ILE A 1 27 ? -2.799 -9.665 -17.583 1.00 0.00 288 ILE A O 14
ATOM 25642 N N . SER A 1 28 ? -2.589 -7.456 -17.190 1.00 0.00 289 SER A N 14
ATOM 25643 C CA . SER A 1 28 ? -3.666 -7.067 -18.100 1.00 0.00 289 SER A CA 14
ATOM 25644 C C . SER A 1 28 ? -3.805 -5.548 -18.138 1.00 0.00 289 SER A C 14
ATOM 25645 O O . SER A 1 28 ? -3.265 -4.849 -17.281 1.00 0.00 289 SER A O 14
ATOM 25653 N N . PRO A 1 29 ? -4.538 -5.010 -19.131 1.00 0.00 290 PRO A N 14
ATOM 25654 C CA . PRO A 1 29 ? -4.743 -3.560 -19.262 1.00 0.00 290 PRO A CA 14
ATOM 25655 C C . PRO A 1 29 ? -5.518 -2.965 -18.083 1.00 0.00 290 PRO A C 14
ATOM 25656 O O . PRO A 1 29 ? -5.798 -1.766 -18.059 1.00 0.00 290 PRO A O 14
ATOM 25667 N N . GLU A 1 30 ? -5.868 -3.807 -17.111 1.00 0.00 291 GLU A N 14
ATOM 25668 C CA . GLU A 1 30 ? -6.614 -3.364 -15.939 1.00 0.00 291 GLU A CA 14
ATOM 25669 C C . GLU A 1 30 ? -5.732 -3.313 -14.705 1.00 0.00 291 GLU A C 14
ATOM 25670 O O . GLU A 1 30 ? -5.899 -2.455 -13.844 1.00 0.00 291 GLU A O 14
ATOM 25682 N N . ILE A 1 31 ? -4.790 -4.236 -14.637 1.00 0.00 292 ILE A N 14
ATOM 25683 C CA . ILE A 1 31 ? -3.865 -4.293 -13.505 1.00 0.00 292 ILE A CA 14
ATOM 25684 C C . ILE A 1 31 ? -3.202 -2.947 -13.313 1.00 0.00 292 ILE A C 14
ATOM 25685 O O . ILE A 1 31 ? -3.147 -2.421 -12.202 1.00 0.00 292 ILE A O 14
ATOM 25701 N N . GLY A 1 32 ? -2.741 -2.372 -14.415 1.00 0.00 293 GLY A N 14
ATOM 25702 C CA . GLY A 1 32 ? -2.140 -1.055 -14.342 1.00 0.00 293 GLY A CA 14
ATOM 25703 C C . GLY A 1 32 ? -3.106 -0.084 -13.693 1.00 0.00 293 GLY A C 14
ATOM 25704 O O . GLY A 1 32 ? -2.706 0.856 -13.008 1.00 0.00 293 GLY A O 14
ATOM 25708 N N . GLU A 1 33 ? -4.395 -0.356 -13.896 1.00 0.00 294 GLU A N 14
ATOM 25709 C CA . GLU A 1 33 ? -5.464 0.444 -13.322 1.00 0.00 294 GLU A CA 14
ATOM 25710 C C . GLU A 1 33 ? -5.776 -0.040 -11.909 1.00 0.00 294 GLU A C 14
ATOM 25711 O O . GLU A 1 33 ? -6.198 0.738 -11.054 1.00 0.00 294 GLU A O 14
ATOM 25723 N N . ARG A 1 34 ? -5.567 -1.336 -11.671 1.00 0.00 295 ARG A N 14
ATOM 25724 C CA . ARG A 1 34 ? -5.829 -1.921 -10.365 1.00 0.00 295 ARG A CA 14
ATOM 25725 C C . ARG A 1 34 ? -4.809 -1.453 -9.340 1.00 0.00 295 ARG A C 14
ATOM 25726 O O . ARG A 1 34 ? -5.167 -0.875 -8.321 1.00 0.00 295 ARG A O 14
ATOM 25747 N N . VAL A 1 35 ? -3.534 -1.687 -9.610 1.00 0.00 296 VAL A N 14
ATOM 25748 C CA . VAL A 1 35 ? -2.492 -1.273 -8.680 1.00 0.00 296 VAL A CA 14
ATOM 25749 C C . VAL A 1 35 ? -2.638 0.199 -8.315 1.00 0.00 296 VAL A C 14
ATOM 25750 O O . VAL A 1 35 ? -2.477 0.580 -7.157 1.00 0.00 296 VAL A O 14
ATOM 25763 N N . ARG A 1 36 ? -2.943 1.022 -9.310 1.00 0.00 297 ARG A N 14
ATOM 25764 C CA . ARG A 1 36 ? -3.110 2.452 -9.087 1.00 0.00 297 ARG A CA 14
ATOM 25765 C C . ARG A 1 36 ? -4.364 2.735 -8.266 1.00 0.00 297 ARG A C 14
ATOM 25766 O O . ARG A 1 36 ? -4.361 3.603 -7.395 1.00 0.00 297 ARG A O 14
ATOM 25787 N N . THR A 1 37 ? -5.433 1.991 -8.541 1.00 0.00 298 THR A N 14
ATOM 25788 C CA . THR A 1 37 ? -6.686 2.166 -7.814 1.00 0.00 298 THR A CA 14
ATOM 25789 C C . THR A 1 37 ? -6.557 1.676 -6.375 1.00 0.00 298 THR A C 14
ATOM 25790 O O . THR A 1 37 ? -7.137 2.259 -5.460 1.00 0.00 298 THR A O 14
ATOM 25801 N N . LEU A 1 38 ? -5.799 0.600 -6.180 1.00 0.00 299 LEU A N 14
ATOM 25802 C CA . LEU A 1 38 ? -5.606 0.040 -4.851 1.00 0.00 299 LEU A CA 14
ATOM 25803 C C . LEU A 1 38 ? -5.016 1.080 -3.899 1.00 0.00 299 LEU A C 14
ATOM 25804 O O . LEU A 1 38 ? -5.512 1.268 -2.790 1.00 0.00 299 LEU A O 14
ATOM 25820 N N . VAL A 1 39 ? -3.946 1.743 -4.333 1.00 0.00 300 VAL A N 14
ATOM 25821 C CA . VAL A 1 39 ? -3.287 2.751 -3.505 1.00 0.00 300 VAL A CA 14
ATOM 25822 C C . VAL A 1 39 ? -4.221 3.918 -3.208 1.00 0.00 300 VAL A C 14
ATOM 25823 O O . VAL A 1 39 ? -4.392 4.306 -2.053 1.00 0.00 300 VAL A O 14
ATOM 25836 N N . LEU A 1 40 ? -4.834 4.468 -4.251 1.00 0.00 301 LEU A N 14
ATOM 25837 C CA . LEU A 1 40 ? -5.759 5.583 -4.089 1.00 0.00 301 LEU A CA 14
ATOM 25838 C C . LEU A 1 40 ? -7.002 5.136 -3.329 1.00 0.00 301 LEU A C 14
ATOM 25839 O O . LEU A 1 40 ? -7.639 5.927 -2.638 1.00 0.00 301 LEU A O 14
ATOM 25855 N N . GLY A 1 41 ? -7.337 3.859 -3.454 1.00 0.00 302 GLY A N 14
ATOM 25856 C CA . GLY A 1 41 ? -8.492 3.337 -2.753 1.00 0.00 302 GLY A CA 14
ATOM 25857 C C . GLY A 1 41 ? -8.232 3.271 -1.266 1.00 0.00 302 GLY A C 14
ATOM 25858 O O . GLY A 1 41 ? -9.023 3.757 -0.458 1.00 0.00 302 GLY A O 14
ATOM 25862 N N . LEU A 1 42 ? -7.104 2.673 -0.907 1.00 0.00 303 LEU A N 14
ATOM 25863 C CA . LEU A 1 42 ? -6.697 2.536 0.483 1.00 0.00 303 LEU A CA 14
ATOM 25864 C C . LEU A 1 42 ? -6.574 3.899 1.152 1.00 0.00 303 LEU A C 14
ATOM 25865 O O . LEU A 1 42 ? -6.861 4.043 2.342 1.00 0.00 303 LEU A O 14
ATOM 25881 N N . VAL A 1 43 ? -6.154 4.901 0.388 1.00 0.00 304 VAL A N 14
ATOM 25882 C CA . VAL A 1 43 ? -6.008 6.244 0.927 1.00 0.00 304 VAL A CA 14
ATOM 25883 C C . VAL A 1 43 ? -7.356 6.955 1.001 1.00 0.00 304 VAL A C 14
ATOM 25884 O O . VAL A 1 43 ? -7.587 7.778 1.886 1.00 0.00 304 VAL A O 14
ATOM 25897 N N . ASN A 1 44 ? -8.247 6.624 0.069 1.00 0.00 305 ASN A N 14
ATOM 25898 C CA . ASN A 1 44 ? -9.578 7.226 0.031 1.00 0.00 305 ASN A CA 14
ATOM 25899 C C . ASN A 1 44 ? -10.489 6.636 1.109 1.00 0.00 305 ASN A C 14
ATOM 25900 O O . ASN A 1 44 ? -11.696 6.877 1.108 1.00 0.00 305 ASN A O 14
ATOM 25911 N N . SER A 1 45 ? -9.912 5.860 2.026 1.00 0.00 306 SER A N 14
ATOM 25912 C CA . SER A 1 45 ? -10.679 5.240 3.100 1.00 0.00 306 SER A CA 14
ATOM 25913 C C . SER A 1 45 ? -11.689 4.233 2.553 1.00 0.00 306 SER A C 14
ATOM 25914 O O . SER A 1 45 ? -12.577 3.783 3.274 1.00 0.00 306 SER A O 14
ATOM 25922 N N . THR A 1 46 ? -11.546 3.875 1.277 1.00 0.00 307 THR A N 14
ATOM 25923 C CA . THR A 1 46 ? -12.449 2.916 0.647 1.00 0.00 307 THR A CA 14
ATOM 25924 C C . THR A 1 46 ? -11.857 1.506 0.663 1.00 0.00 307 THR A C 14
ATOM 25925 O O . THR A 1 46 ? -12.533 0.535 0.324 1.00 0.00 307 THR A O 14
ATOM 25936 N N . LEU A 1 47 ? -10.595 1.405 1.066 1.00 0.00 308 LEU A N 14
ATOM 25937 C CA . LEU A 1 47 ? -9.907 0.122 1.137 1.00 0.00 308 LEU A CA 14
ATOM 25938 C C . LEU A 1 47 ? -9.541 -0.204 2.586 1.00 0.00 308 LEU A C 14
ATOM 25939 O O . LEU A 1 47 ? -10.153 0.304 3.527 1.00 0.00 308 LEU A O 14
ATOM 25955 N N . THR A 1 48 ? -8.541 -1.049 2.747 1.00 0.00 309 THR A N 14
ATOM 25956 C CA . THR A 1 48 ? -8.062 -1.468 4.046 1.00 0.00 309 THR A CA 14
ATOM 25957 C C . THR A 1 48 ? -6.706 -2.119 3.888 1.00 0.00 309 THR A C 14
ATOM 25958 O O . THR A 1 48 ? -6.365 -2.617 2.817 1.00 0.00 309 THR A O 14
ATOM 25969 N N . ILE A 1 49 ? -5.934 -2.110 4.951 1.00 0.00 310 ILE A N 14
ATOM 25970 C CA . ILE A 1 49 ? -4.615 -2.694 4.935 1.00 0.00 310 ILE A CA 14
ATOM 25971 C C . ILE A 1 49 ? -4.692 -4.171 4.589 1.00 0.00 310 ILE A C 14
ATOM 25972 O O . ILE A 1 49 ? -4.069 -4.641 3.639 1.00 0.00 310 ILE A O 14
ATOM 25988 N N . GLU A 1 50 ? -5.462 -4.896 5.372 1.00 0.00 311 GLU A N 14
ATOM 25989 C CA . GLU A 1 50 ? -5.616 -6.321 5.162 1.00 0.00 311 GLU A CA 14
ATOM 25990 C C . GLU A 1 50 ? -6.159 -6.617 3.777 1.00 0.00 311 GLU A C 14
ATOM 25991 O O . GLU A 1 50 ? -5.858 -7.655 3.200 1.00 0.00 311 GLU A O 14
ATOM 26003 N N . GLU A 1 51 ? -6.954 -5.697 3.246 1.00 0.00 312 GLU A N 14
ATOM 26004 C CA . GLU A 1 51 ? -7.535 -5.853 1.922 1.00 0.00 312 GLU A CA 14
ATOM 26005 C C . GLU A 1 51 ? -6.527 -5.496 0.836 1.00 0.00 312 GLU A C 14
ATOM 26006 O O . GLU A 1 51 ? -6.272 -6.286 -0.066 1.00 0.00 312 GLU A O 14
ATOM 26018 N N . PHE A 1 52 ? -5.958 -4.297 0.940 1.00 0.00 313 PHE A N 14
ATOM 26019 C CA . PHE A 1 52 ? -4.981 -3.808 -0.031 1.00 0.00 313 PHE A CA 14
ATOM 26020 C C . PHE A 1 52 ? -3.876 -4.830 -0.261 1.00 0.00 313 PHE A C 14
ATOM 26021 O O . PHE A 1 52 ? -3.638 -5.243 -1.390 1.00 0.00 313 PHE A O 14
ATOM 26038 N N . HIS A 1 53 ? -3.217 -5.248 0.810 1.00 0.00 314 HIS A N 14
ATOM 26039 C CA . HIS A 1 53 ? -2.148 -6.232 0.703 1.00 0.00 314 HIS A CA 14
ATOM 26040 C C . HIS A 1 53 ? -2.683 -7.548 0.164 1.00 0.00 314 HIS A C 14
ATOM 26041 O O . HIS A 1 53 ? -2.076 -8.179 -0.701 1.00 0.00 314 HIS A O 14
ATOM 26056 N N . SER A 1 54 ? -3.827 -7.955 0.693 1.00 0.00 315 SER A N 14
ATOM 26057 C CA . SER A 1 54 ? -4.467 -9.199 0.283 1.00 0.00 315 SER A CA 14
ATOM 26058 C C . SER A 1 54 ? -4.800 -9.195 -1.208 1.00 0.00 315 SER A C 14
ATOM 26059 O O . SER A 1 54 ? -4.427 -10.113 -1.939 1.00 0.00 315 SER A O 14
ATOM 26067 N N . LYS A 1 55 ? -5.514 -8.163 -1.645 1.00 0.00 316 LYS A N 14
ATOM 26068 C CA . LYS A 1 55 ? -5.913 -8.045 -3.042 1.00 0.00 316 LYS A CA 14
ATOM 26069 C C . LYS A 1 55 ? -4.726 -7.702 -3.939 1.00 0.00 316 LYS A C 14
ATOM 26070 O O . LYS A 1 55 ? -4.581 -8.268 -5.022 1.00 0.00 316 LYS A O 14
ATOM 26089 N N . LEU A 1 56 ? -3.866 -6.783 -3.492 1.00 0.00 317 LEU A N 14
ATOM 26090 C CA . LEU A 1 56 ? -2.695 -6.402 -4.283 1.00 0.00 317 LEU A CA 14
ATOM 26091 C C . LEU A 1 56 ? -1.909 -7.629 -4.707 1.00 0.00 317 LEU A C 14
ATOM 26092 O O . LEU A 1 56 ? -1.194 -7.609 -5.709 1.00 0.00 317 LEU A O 14
ATOM 26108 N N . GLN A 1 57 ? -2.046 -8.692 -3.935 1.00 0.00 318 GLN A N 14
ATOM 26109 C CA . GLN A 1 57 ? -1.355 -9.934 -4.219 1.00 0.00 318 GLN A CA 14
ATOM 26110 C C . GLN A 1 57 ? -1.675 -10.428 -5.622 1.00 0.00 318 GLN A C 14
ATOM 26111 O O . GLN A 1 57 ? -0.847 -11.067 -6.267 1.00 0.00 318 GLN A O 14
ATOM 26125 N N . GLU A 1 58 ? -2.885 -10.140 -6.085 1.00 0.00 319 GLU A N 14
ATOM 26126 C CA . GLU A 1 58 ? -3.308 -10.571 -7.408 1.00 0.00 319 GLU A CA 14
ATOM 26127 C C . GLU A 1 58 ? -2.686 -9.709 -8.498 1.00 0.00 319 GLU A C 14
ATOM 26128 O O . GLU A 1 58 ? -2.061 -10.225 -9.424 1.00 0.00 319 GLU A O 14
ATOM 26140 N N . ALA A 1 59 ? -2.862 -8.396 -8.393 1.00 0.00 320 ALA A N 14
ATOM 26141 C CA . ALA A 1 59 ? -2.321 -7.479 -9.384 1.00 0.00 320 ALA A CA 14
ATOM 26142 C C . ALA A 1 59 ? -0.806 -7.401 -9.296 1.00 0.00 320 ALA A C 14
ATOM 26143 O O . ALA A 1 59 ? -0.116 -7.470 -10.305 1.00 0.00 320 ALA A O 14
ATOM 26150 N N . THR A 1 60 ? -0.295 -7.249 -8.086 1.00 0.00 321 THR A N 14
ATOM 26151 C CA . THR A 1 60 ? 1.143 -7.157 -7.874 1.00 0.00 321 THR A CA 14
ATOM 26152 C C . THR A 1 60 ? 1.795 -8.534 -7.881 1.00 0.00 321 THR A C 14
ATOM 26153 O O . THR A 1 60 ? 3.003 -8.654 -8.046 1.00 0.00 321 THR A O 14
ATOM 26164 N N . ASN A 1 61 ? 0.997 -9.574 -7.691 1.00 0.00 322 ASN A N 14
ATOM 26165 C CA . ASN A 1 61 ? 1.528 -10.930 -7.672 1.00 0.00 322 ASN A CA 14
ATOM 26166 C C . ASN A 1 61 ? 2.485 -11.110 -6.500 1.00 0.00 322 ASN A C 14
ATOM 26167 O O . ASN A 1 61 ? 3.515 -10.440 -6.417 1.00 0.00 322 ASN A O 14
ATOM 26178 N N . PHE A 1 62 ? 2.134 -12.010 -5.590 1.00 0.00 323 PHE A N 14
ATOM 26179 C CA . PHE A 1 62 ? 2.960 -12.267 -4.418 1.00 0.00 323 PHE A CA 14
ATOM 26180 C C . PHE A 1 62 ? 3.063 -11.017 -3.553 1.00 0.00 323 PHE A C 14
ATOM 26181 O O . PHE A 1 62 ? 3.698 -10.038 -3.947 1.00 0.00 323 PHE A O 14
ATOM 26198 N N . PRO A 1 63 ? 2.447 -11.023 -2.356 1.00 0.00 324 PRO A N 14
ATOM 26199 C CA . PRO A 1 63 ? 2.485 -9.879 -1.444 1.00 0.00 324 PRO A CA 14
ATOM 26200 C C . PRO A 1 63 ? 3.863 -9.690 -0.823 1.00 0.00 324 PRO A C 14
ATOM 26201 O O . PRO A 1 63 ? 3.981 -9.294 0.334 1.00 0.00 324 PRO A O 14
ATOM 26212 N N . LEU A 1 64 ? 4.906 -9.972 -1.596 1.00 0.00 325 LEU A N 14
ATOM 26213 C CA . LEU A 1 64 ? 6.269 -9.829 -1.115 1.00 0.00 325 LEU A CA 14
ATOM 26214 C C . LEU A 1 64 ? 6.437 -10.512 0.250 1.00 0.00 325 LEU A C 14
ATOM 26215 O O . LEU A 1 64 ? 5.711 -11.452 0.573 1.00 0.00 325 LEU A O 14
ATOM 26231 N N . ARG A 1 65 ? 7.393 -10.038 1.045 1.00 0.00 326 ARG A N 14
ATOM 26232 C CA . ARG A 1 65 ? 7.650 -10.606 2.366 1.00 0.00 326 ARG A CA 14
ATOM 26233 C C . ARG A 1 65 ? 6.458 -10.396 3.298 1.00 0.00 326 ARG A C 14
ATOM 26234 O O . ARG A 1 65 ? 5.559 -9.616 2.999 1.00 0.00 326 ARG A O 14
ATOM 26255 N N . PRO A 1 66 ? 6.434 -11.086 4.450 1.00 0.00 327 PRO A N 14
ATOM 26256 C CA . PRO A 1 66 ? 5.346 -10.958 5.423 1.00 0.00 327 PRO A CA 14
ATOM 26257 C C . PRO A 1 66 ? 5.371 -9.613 6.155 1.00 0.00 327 PRO A C 14
ATOM 26258 O O . PRO A 1 66 ? 4.557 -9.371 7.046 1.00 0.00 327 PRO A O 14
ATOM 26269 N N . PHE A 1 67 ? 6.315 -8.745 5.784 1.00 0.00 328 PHE A N 14
ATOM 26270 C CA . PHE A 1 67 ? 6.444 -7.437 6.418 1.00 0.00 328 PHE A CA 14
ATOM 26271 C C . PHE A 1 67 ? 5.952 -6.308 5.515 1.00 0.00 328 PHE A C 14
ATOM 26272 O O . PHE A 1 67 ? 6.183 -5.136 5.802 1.00 0.00 328 PHE A O 14
ATOM 26289 N N . VAL A 1 68 ? 5.274 -6.658 4.431 1.00 0.00 329 VAL A N 14
ATOM 26290 C CA . VAL A 1 68 ? 4.759 -5.658 3.499 1.00 0.00 329 VAL A CA 14
ATOM 26291 C C . VAL A 1 68 ? 3.545 -4.934 4.053 1.00 0.00 329 VAL A C 14
ATOM 26292 O O . VAL A 1 68 ? 3.558 -3.714 4.215 1.00 0.00 329 VAL A O 14
ATOM 26305 N N . ILE A 1 69 ? 2.481 -5.684 4.311 1.00 0.00 330 ILE A N 14
ATOM 26306 C CA . ILE A 1 69 ? 1.253 -5.089 4.808 1.00 0.00 330 ILE A CA 14
ATOM 26307 C C . ILE A 1 69 ? 1.455 -4.341 6.125 1.00 0.00 330 ILE A C 14
ATOM 26308 O O . ILE A 1 69 ? 0.812 -3.320 6.350 1.00 0.00 330 ILE A O 14
ATOM 26324 N N . PRO A 1 70 ? 2.359 -4.804 7.012 1.00 0.00 331 PRO A N 14
ATOM 26325 C CA . PRO A 1 70 ? 2.620 -4.124 8.285 1.00 0.00 331 PRO A CA 14
ATOM 26326 C C . PRO A 1 70 ? 3.171 -2.722 8.071 1.00 0.00 331 PRO A C 14
ATOM 26327 O O . PRO A 1 70 ? 2.755 -1.770 8.731 1.00 0.00 331 PRO A O 14
ATOM 26338 N N . PHE A 1 71 ? 4.097 -2.599 7.134 1.00 0.00 332 PHE A N 14
ATOM 26339 C CA . PHE A 1 71 ? 4.694 -1.311 6.822 1.00 0.00 332 PHE A CA 14
ATOM 26340 C C . PHE A 1 71 ? 3.633 -0.352 6.303 1.00 0.00 332 PHE A C 14
ATOM 26341 O O . PHE A 1 71 ? 3.533 0.788 6.757 1.00 0.00 332 PHE A O 14
ATOM 26358 N N . LEU A 1 72 ? 2.833 -0.826 5.356 1.00 0.00 333 LEU A N 14
ATOM 26359 C CA . LEU A 1 72 ? 1.776 -0.008 4.784 1.00 0.00 333 LEU A CA 14
ATOM 26360 C C . LEU A 1 72 ? 0.881 0.549 5.888 1.00 0.00 333 LEU A C 14
ATOM 26361 O O . LEU A 1 72 ? 0.318 1.634 5.753 1.00 0.00 333 LEU A O 14
ATOM 26377 N N . LYS A 1 73 ? 0.771 -0.198 6.987 1.00 0.00 334 LYS A N 14
ATOM 26378 C CA . LYS A 1 73 ? -0.039 0.226 8.123 1.00 0.00 334 LYS A CA 14
ATOM 26379 C C . LYS A 1 73 ? 0.550 1.479 8.761 1.00 0.00 334 LYS A C 14
ATOM 26380 O O . LYS A 1 73 ? -0.180 2.337 9.258 1.00 0.00 334 LYS A O 14
ATOM 26399 N N . ALA A 1 74 ? 1.875 1.584 8.737 1.00 0.00 335 ALA A N 14
ATOM 26400 C CA . ALA A 1 74 ? 2.561 2.736 9.303 1.00 0.00 335 ALA A CA 14
ATOM 26401 C C . ALA A 1 74 ? 2.401 3.948 8.398 1.00 0.00 335 ALA A C 14
ATOM 26402 O O . ALA A 1 74 ? 2.144 5.060 8.861 1.00 0.00 335 ALA A O 14
ATOM 26409 N N . ASN A 1 75 ? 2.541 3.717 7.099 1.00 0.00 336 ASN A N 14
ATOM 26410 C CA . ASN A 1 75 ? 2.404 4.776 6.112 1.00 0.00 336 ASN A CA 14
ATOM 26411 C C . ASN A 1 75 ? 0.950 4.905 5.654 1.00 0.00 336 ASN A C 14
ATOM 26412 O O . ASN A 1 75 ? 0.666 5.558 4.663 1.00 0.00 336 ASN A O 14
ATOM 26423 N N . LEU A 1 76 ? 0.046 4.226 6.349 1.00 0.00 337 LEU A N 14
ATOM 26424 C CA . LEU A 1 76 ? -1.371 4.223 5.985 1.00 0.00 337 LEU A CA 14
ATOM 26425 C C . LEU A 1 76 ? -2.096 5.538 6.295 1.00 0.00 337 LEU A C 14
ATOM 26426 O O . LEU A 1 76 ? -2.939 5.981 5.514 1.00 0.00 337 LEU A O 14
ATOM 26442 N N . PRO A 1 77 ? -1.852 6.139 7.473 1.00 0.00 338 PRO A N 14
ATOM 26443 C CA . PRO A 1 77 ? -2.561 7.353 7.905 1.00 0.00 338 PRO A CA 14
ATOM 26444 C C . PRO A 1 77 ? -2.065 8.673 7.306 1.00 0.00 338 PRO A C 14
ATOM 26445 O O . PRO A 1 77 ? -2.842 9.620 7.187 1.00 0.00 338 PRO A O 14
ATOM 26456 N N . LEU A 1 78 ? -0.782 8.772 6.992 1.00 0.00 339 LEU A N 14
ATOM 26457 C CA . LEU A 1 78 ? -0.238 10.035 6.485 1.00 0.00 339 LEU A CA 14
ATOM 26458 C C . LEU A 1 78 ? -0.657 10.393 5.044 1.00 0.00 339 LEU A C 14
ATOM 26459 O O . LEU A 1 78 ? -0.925 11.563 4.777 1.00 0.00 339 LEU A O 14
ATOM 26475 N N . LEU A 1 79 ? -0.731 9.432 4.116 1.00 0.00 340 LEU A N 14
ATOM 26476 C CA . LEU A 1 79 ? -1.136 9.779 2.735 1.00 0.00 340 LEU A CA 14
ATOM 26477 C C . LEU A 1 79 ? -2.528 10.383 2.722 1.00 0.00 340 LEU A C 14
ATOM 26478 O O . LEU A 1 79 ? -2.860 11.168 1.844 1.00 0.00 340 LEU A O 14
ATOM 26494 N N . GLN A 1 80 ? -3.344 10.003 3.688 1.00 0.00 341 GLN A N 14
ATOM 26495 C CA . GLN A 1 80 ? -4.704 10.515 3.758 1.00 0.00 341 GLN A CA 14
ATOM 26496 C C . GLN A 1 80 ? -4.709 11.931 4.312 1.00 0.00 341 GLN A C 14
ATOM 26497 O O . GLN A 1 80 ? -5.287 12.836 3.718 1.00 0.00 341 GLN A O 14
ATOM 26511 N N . ARG A 1 81 ? -4.067 12.107 5.460 1.00 0.00 342 ARG A N 14
ATOM 26512 C CA . ARG A 1 81 ? -4.002 13.406 6.116 1.00 0.00 342 ARG A CA 14
ATOM 26513 C C . ARG A 1 81 ? -3.225 14.437 5.295 1.00 0.00 342 ARG A C 14
ATOM 26514 O O . ARG A 1 81 ? -3.737 15.518 5.004 1.00 0.00 342 ARG A O 14
ATOM 26535 N N . GLU A 1 82 ? -1.980 14.117 4.949 1.00 0.00 343 GLU A N 14
ATOM 26536 C CA . GLU A 1 82 ? -1.136 15.043 4.194 1.00 0.00 343 GLU A CA 14
ATOM 26537 C C . GLU A 1 82 ? -1.744 15.412 2.839 1.00 0.00 343 GLU A C 14
ATOM 26538 O O . GLU A 1 82 ? -1.751 16.584 2.457 1.00 0.00 343 GLU A O 14
ATOM 26550 N N . LEU A 1 83 ? -2.252 14.422 2.115 1.00 0.00 344 LEU A N 14
ATOM 26551 C CA . LEU A 1 83 ? -2.851 14.666 0.806 1.00 0.00 344 LEU A CA 14
ATOM 26552 C C . LEU A 1 83 ? -4.131 15.483 0.943 1.00 0.00 344 LEU A C 14
ATOM 26553 O O . LEU A 1 83 ? -4.533 16.184 0.014 1.00 0.00 344 LEU A O 14
ATOM 26569 N N . LEU A 1 84 ? -4.763 15.391 2.108 1.00 0.00 345 LEU A N 14
ATOM 26570 C CA . LEU A 1 84 ? -5.993 16.124 2.372 1.00 0.00 345 LEU A CA 14
ATOM 26571 C C . LEU A 1 84 ? -5.695 17.586 2.682 1.00 0.00 345 LEU A C 14
ATOM 26572 O O . LEU A 1 84 ? -6.359 18.490 2.174 1.00 0.00 345 LEU A O 14
ATOM 26588 N N . HIS A 1 85 ? -4.692 17.810 3.525 1.00 0.00 346 HIS A N 14
ATOM 26589 C CA . HIS A 1 85 ? -4.310 19.162 3.909 1.00 0.00 346 HIS A CA 14
ATOM 26590 C C . HIS A 1 85 ? -3.952 20.005 2.688 1.00 0.00 346 HIS A C 14
ATOM 26591 O O . HIS A 1 85 ? -4.159 21.217 2.684 1.00 0.00 346 HIS A O 14
ATOM 26606 N N . CYS A 1 86 ? -3.414 19.360 1.655 1.00 0.00 347 CYS A N 14
ATOM 26607 C CA . CYS A 1 86 ? -3.029 20.065 0.434 1.00 0.00 347 CYS A CA 14
ATOM 26608 C C . CYS A 1 86 ? -4.228 20.275 -0.479 1.00 0.00 347 CYS A C 14
ATOM 26609 O O . CYS A 1 86 ? -4.339 21.292 -1.164 1.00 0.00 347 CYS A O 14
ATOM 26617 N N . ALA A 1 87 ? -5.116 19.300 -0.478 1.00 0.00 348 ALA A N 14
ATOM 26618 C CA . ALA A 1 87 ? -6.323 19.349 -1.297 1.00 0.00 348 ALA A CA 14
ATOM 26619 C C . ALA A 1 87 ? -7.270 20.452 -0.828 1.00 0.00 348 ALA A C 14
ATOM 26620 O O . ALA A 1 87 ? -8.169 20.866 -1.561 1.00 0.00 348 ALA A O 14
ATOM 26627 N N . ARG A 1 88 ? -7.062 20.918 0.400 1.00 0.00 349 ARG A N 14
ATOM 26628 C CA . ARG A 1 88 ? -7.892 21.967 0.981 1.00 0.00 349 ARG A CA 14
ATOM 26629 C C . ARG A 1 88 ? -7.681 23.304 0.263 1.00 0.00 349 ARG A C 14
ATOM 26630 O O . ARG A 1 88 ? -8.635 23.916 -0.216 1.00 0.00 349 ARG A O 14
ATOM 26651 N N . LEU A 1 89 ? -6.427 23.751 0.192 1.00 0.00 350 LEU A N 14
ATOM 26652 C CA . LEU A 1 89 ? -6.105 25.015 -0.469 1.00 0.00 350 LEU A CA 14
ATOM 26653 C C . LEU A 1 89 ? -5.920 24.840 -1.975 1.00 0.00 350 LEU A C 14
ATOM 26654 O O . LEU A 1 89 ? -5.734 25.815 -2.703 1.00 0.00 350 LEU A O 14
ATOM 26670 N N . ALA A 1 90 ? -5.963 23.594 -2.438 1.00 0.00 351 ALA A N 14
ATOM 26671 C CA . ALA A 1 90 ? -5.791 23.299 -3.852 1.00 0.00 351 ALA A CA 14
ATOM 26672 C C . ALA A 1 90 ? -6.925 23.885 -4.688 1.00 0.00 351 ALA A C 14
ATOM 26673 O O . ALA A 1 90 ? -6.843 23.930 -5.915 1.00 0.00 351 ALA A O 14
ATOM 26680 N N . LYS A 1 91 ? -7.982 24.337 -4.019 1.00 0.00 352 LYS A N 14
ATOM 26681 C CA . LYS A 1 91 ? -9.124 24.919 -4.705 1.00 0.00 352 LYS A CA 14
ATOM 26682 C C . LYS A 1 91 ? -9.833 25.925 -3.805 1.00 0.00 352 LYS A C 14
ATOM 26683 O O . LYS A 1 91 ? -10.856 25.616 -3.195 1.00 0.00 352 LYS A O 14
ATOM 26702 N N . GLN A 1 92 ? -9.282 27.134 -3.732 1.00 0.00 353 GLN A N 14
ATOM 26703 C CA . GLN A 1 92 ? -9.861 28.191 -2.909 1.00 0.00 353 GLN A CA 14
ATOM 26704 C C . GLN A 1 92 ? -11.041 28.863 -3.612 1.00 0.00 353 GLN A C 14
ATOM 26705 O O . GLN A 1 92 ? -11.521 29.906 -3.171 1.00 0.00 353 GLN A O 14
ATOM 26719 N N . ASN A 1 93 ? -11.508 28.261 -4.704 1.00 0.00 354 ASN A N 14
ATOM 26720 C CA . ASN A 1 93 ? -12.630 28.804 -5.455 1.00 0.00 354 ASN A CA 14
ATOM 26721 C C . ASN A 1 93 ? -13.114 27.800 -6.500 1.00 0.00 354 ASN A C 14
ATOM 26722 O O . ASN A 1 93 ? -12.435 27.558 -7.499 1.00 0.00 354 ASN A O 14
ATOM 26733 N N . PRO A 1 94 ? -14.299 27.197 -6.285 1.00 0.00 355 PRO A N 14
ATOM 26734 C CA . PRO A 1 94 ? -14.863 26.216 -7.217 1.00 0.00 355 PRO A CA 14
ATOM 26735 C C . PRO A 1 94 ? -15.044 26.794 -8.612 1.00 0.00 355 PRO A C 14
ATOM 26736 O O . PRO A 1 94 ? -15.085 26.062 -9.602 1.00 0.00 355 PRO A O 14
ATOM 26747 N N . ALA A 1 95 ? -15.156 28.115 -8.684 1.00 0.00 356 ALA A N 14
ATOM 26748 C CA . ALA A 1 95 ? -15.337 28.795 -9.955 1.00 0.00 356 ALA A CA 14
ATOM 26749 C C . ALA A 1 95 ? -14.164 28.528 -10.897 1.00 0.00 356 ALA A C 14
ATOM 26750 O O . ALA A 1 95 ? -14.327 28.499 -12.117 1.00 0.00 356 ALA A O 14
ATOM 26757 N N . GLN A 1 96 ? -12.983 28.327 -10.323 1.00 0.00 357 GLN A N 14
ATOM 26758 C CA . GLN A 1 96 ? -11.784 28.059 -11.112 1.00 0.00 357 GLN A CA 14
ATOM 26759 C C . GLN A 1 96 ? -11.879 26.716 -11.827 1.00 0.00 357 GLN A C 14
ATOM 26760 O O . GLN A 1 96 ? -11.182 26.479 -12.814 1.00 0.00 357 GLN A O 14
ATOM 26774 N N . TYR A 1 97 ? -12.730 25.834 -11.320 1.00 0.00 358 TYR A N 14
ATOM 26775 C CA . TYR A 1 97 ? -12.897 24.516 -11.915 1.00 0.00 358 TYR A CA 14
ATOM 26776 C C . TYR A 1 97 ? -14.062 24.506 -12.899 1.00 0.00 358 TYR A C 14
ATOM 26777 O O . TYR A 1 97 ? -13.920 24.062 -14.039 1.00 0.00 358 TYR A O 14
ATOM 26795 N N . LEU A 1 98 ? -15.216 24.990 -12.451 1.00 0.00 359 LEU A N 14
ATOM 26796 C CA . LEU A 1 98 ? -16.407 25.027 -13.292 1.00 0.00 359 LEU A CA 14
ATOM 26797 C C . LEU A 1 98 ? -16.552 26.369 -14.004 1.00 0.00 359 LEU A C 14
ATOM 26798 O O . LEU A 1 98 ? -16.756 26.414 -15.216 1.00 0.00 359 LEU A O 14
ATOM 26814 N N . ALA A 1 99 ? -16.447 27.463 -13.253 1.00 0.00 360 ALA A N 14
ATOM 26815 C CA . ALA A 1 99 ? -16.574 28.800 -13.834 1.00 0.00 360 ALA A CA 14
ATOM 26816 C C . ALA A 1 99 ? -15.359 29.168 -14.686 1.00 0.00 360 ALA A C 14
ATOM 26817 O O . ALA A 1 99 ? -15.183 30.330 -15.055 1.00 0.00 360 ALA A O 14
ATOM 26824 N N . GLN A 1 100 ? -14.524 28.180 -14.999 1.00 0.00 361 GLN A N 14
ATOM 26825 C CA . GLN A 1 100 ? -13.335 28.410 -15.806 1.00 0.00 361 GLN A CA 14
ATOM 26826 C C . GLN A 1 100 ? -13.430 27.659 -17.131 1.00 0.00 361 GLN A C 14
ATOM 26827 O O . GLN A 1 100 ? -13.397 28.264 -18.203 1.00 0.00 361 GLN A O 14
ATOM 26841 N N . HIS A 1 101 ? -13.549 26.337 -17.048 1.00 0.00 362 HIS A N 14
ATOM 26842 C CA . HIS A 1 101 ? -13.648 25.499 -18.239 1.00 0.00 362 HIS A CA 14
ATOM 26843 C C . HIS A 1 101 ? -12.374 25.588 -19.071 1.00 0.00 362 HIS A C 14
ATOM 26844 O O . HIS A 1 101 ? -11.828 26.672 -19.275 1.00 0.00 362 HIS A O 14
ATOM 26859 N N . GLU A 1 102 ? -11.903 24.441 -19.546 1.00 0.00 363 GLU A N 14
ATOM 26860 C CA . GLU A 1 102 ? -10.690 24.389 -20.352 1.00 0.00 363 GLU A CA 14
ATOM 26861 C C . GLU A 1 102 ? -9.484 24.854 -19.541 1.00 0.00 363 GLU A C 14
ATOM 26862 O O . GLU A 1 102 ? -9.589 25.756 -18.711 1.00 0.00 363 GLU A O 14
ATOM 26874 N N . GLN A 1 103 ? -8.342 24.227 -19.789 1.00 0.00 364 GLN A N 14
ATOM 26875 C CA . GLN A 1 103 ? -7.114 24.563 -19.088 1.00 0.00 364 GLN A CA 14
ATOM 26876 C C . GLN A 1 103 ? -6.202 25.398 -19.987 1.00 0.00 364 GLN A C 14
ATOM 26877 O O . GLN A 1 103 ? -6.674 26.074 -20.901 1.00 0.00 364 GLN A O 14
ATOM 26891 N N . ILE B 2 1 ? 16.481 2.717 -11.063 1.00 0.00 11 ILE B N 14
ATOM 26892 C CA . ILE B 2 1 ? 16.559 3.674 -9.960 1.00 0.00 11 ILE B CA 14
ATOM 26893 C C . ILE B 2 1 ? 15.883 3.135 -8.700 1.00 0.00 11 ILE B C 14
ATOM 26894 O O . ILE B 2 1 ? 16.031 3.695 -7.613 1.00 0.00 11 ILE B O 14
ATOM 26910 N N . GLY B 2 2 ? 15.148 2.040 -8.851 1.00 0.00 12 GLY B N 14
ATOM 26911 C CA . GLY B 2 2 ? 14.468 1.438 -7.721 1.00 0.00 12 GLY B CA 14
ATOM 26912 C C . GLY B 2 2 ? 15.427 0.743 -6.775 1.00 0.00 12 GLY B C 14
ATOM 26913 O O . GLY B 2 2 ? 15.612 -0.471 -6.848 1.00 0.00 12 GLY B O 14
ATOM 26917 N N . THR B 2 3 ? 16.042 1.518 -5.888 1.00 0.00 13 THR B N 14
ATOM 26918 C CA . THR B 2 3 ? 16.992 0.974 -4.924 1.00 0.00 13 THR B CA 14
ATOM 26919 C C . THR B 2 3 ? 17.102 1.880 -3.703 1.00 0.00 13 THR B C 14
ATOM 26920 O O . THR B 2 3 ? 17.680 2.966 -3.772 1.00 0.00 13 THR B O 14
ATOM 26931 N N . ASP B 2 4 ? 16.546 1.428 -2.584 1.00 0.00 14 ASP B N 14
ATOM 26932 C CA . ASP B 2 4 ? 16.582 2.199 -1.347 1.00 0.00 14 ASP B CA 14
ATOM 26933 C C . ASP B 2 4 ? 16.415 1.289 -0.135 1.00 0.00 14 ASP B C 14
ATOM 26934 O O . ASP B 2 4 ? 15.775 0.240 -0.216 1.00 0.00 14 ASP B O 14
ATOM 26943 N N . LYS B 2 5 ? 16.993 1.697 0.989 1.00 0.00 15 LYS B N 14
ATOM 26944 C CA . LYS B 2 5 ? 16.907 0.920 2.219 1.00 0.00 15 LYS B CA 14
ATOM 26945 C C . LYS B 2 5 ? 15.458 0.767 2.666 1.00 0.00 15 LYS B C 14
ATOM 26946 O O . LYS B 2 5 ? 15.100 -0.219 3.307 1.00 0.00 15 LYS B O 14
ATOM 26965 N N . GLU B 2 6 ? 14.629 1.749 2.326 1.00 0.00 16 GLU B N 14
ATOM 26966 C CA . GLU B 2 6 ? 13.221 1.714 2.700 1.00 0.00 16 GLU B CA 14
ATOM 26967 C C . GLU B 2 6 ? 12.439 0.782 1.786 1.00 0.00 16 GLU B C 14
ATOM 26968 O O . GLU B 2 6 ? 11.382 0.273 2.163 1.00 0.00 16 GLU B O 14
ATOM 26980 N N . LEU B 2 7 ? 12.957 0.560 0.581 1.00 0.00 17 LEU B N 14
ATOM 26981 C CA . LEU B 2 7 ? 12.288 -0.310 -0.372 1.00 0.00 17 LEU B CA 14
ATOM 26982 C C . LEU B 2 7 ? 12.755 -1.752 -0.225 1.00 0.00 17 LEU B C 14
ATOM 26983 O O . LEU B 2 7 ? 11.994 -2.690 -0.450 1.00 0.00 17 LEU B O 14
ATOM 26999 N N . SER B 2 8 ? 14.011 -1.920 0.148 1.00 0.00 18 SER B N 14
ATOM 27000 C CA . SER B 2 8 ? 14.588 -3.245 0.326 1.00 0.00 18 SER B CA 14
ATOM 27001 C C . SER B 2 8 ? 14.199 -3.847 1.672 1.00 0.00 18 SER B C 14
ATOM 27002 O O . SER B 2 8 ? 14.164 -5.067 1.830 1.00 0.00 18 SER B O 14
ATOM 27010 N N . ASP B 2 9 ? 13.922 -2.983 2.643 1.00 0.00 19 ASP B N 14
ATOM 27011 C CA . ASP B 2 9 ? 13.554 -3.430 3.983 1.00 0.00 19 ASP B CA 14
ATOM 27012 C C . ASP B 2 9 ? 12.315 -4.312 3.949 1.00 0.00 19 ASP B C 14
ATOM 27013 O O . ASP B 2 9 ? 12.140 -5.187 4.798 1.00 0.00 19 ASP B O 14
ATOM 27022 N N . LEU B 2 10 ? 11.448 -4.071 2.978 1.00 0.00 20 LEU B N 14
ATOM 27023 C CA . LEU B 2 10 ? 10.218 -4.841 2.861 1.00 0.00 20 LEU B CA 14
ATOM 27024 C C . LEU B 2 10 ? 10.099 -5.515 1.499 1.00 0.00 20 LEU B C 14
ATOM 27025 O O . LEU B 2 10 ? 9.258 -6.394 1.309 1.00 0.00 20 LEU B O 14
ATOM 27041 N N . LEU B 2 11 ? 10.933 -5.104 0.547 1.00 0.00 21 LEU B N 14
ATOM 27042 C CA . LEU B 2 11 ? 10.895 -5.682 -0.789 1.00 0.00 21 LEU B CA 14
ATOM 27043 C C . LEU B 2 11 ? 12.275 -6.147 -1.227 1.00 0.00 21 LEU B C 14
ATOM 27044 O O . LEU B 2 11 ? 13.121 -5.342 -1.610 1.00 0.00 21 LEU B O 14
ATOM 27060 N N . ASP B 2 12 ? 12.492 -7.451 -1.174 1.00 0.00 22 ASP B N 14
ATOM 27061 C CA . ASP B 2 12 ? 13.767 -8.024 -1.570 1.00 0.00 22 ASP B CA 14
ATOM 27062 C C . ASP B 2 12 ? 13.557 -9.245 -2.457 1.00 0.00 22 ASP B C 14
ATOM 27063 O O . ASP B 2 12 ? 13.648 -10.382 -1.993 1.00 0.00 22 ASP B O 14
ATOM 27072 N N . PHE B 2 13 ? 13.276 -9.007 -3.734 1.00 0.00 23 PHE B N 14
ATOM 27073 C CA . PHE B 2 13 ? 13.055 -10.095 -4.678 1.00 0.00 23 PHE B CA 14
ATOM 27074 C C . PHE B 2 13 ? 14.359 -10.829 -4.979 1.00 0.00 23 PHE B C 14
ATOM 27075 O O . PHE B 2 13 ? 14.406 -12.059 -4.971 1.00 0.00 23 PHE B O 14
ATOM 27092 N N . SER B 2 14 ? 15.417 -10.066 -5.241 1.00 0.00 24 SER B N 14
ATOM 27093 C CA . SER B 2 14 ? 16.723 -10.645 -5.540 1.00 0.00 24 SER B CA 14
ATOM 27094 C C . SER B 2 14 ? 17.473 -10.999 -4.260 1.00 0.00 24 SER B C 14
ATOM 27095 O O . SER B 2 14 ? 18.065 -12.069 -4.151 1.00 0.00 24 SER B O 14
ATOM 27103 N N . ALA B 2 15 ? 17.453 -10.090 -3.293 1.00 0.00 25 ALA B N 14
ATOM 27104 C CA . ALA B 2 15 ? 18.141 -10.309 -2.027 1.00 0.00 25 ALA B CA 14
ATOM 27105 C C . ALA B 2 15 ? 17.754 -11.650 -1.398 1.00 0.00 25 ALA B C 14
ATOM 27106 O O . ALA B 2 15 ? 18.471 -12.171 -0.545 1.00 0.00 25 ALA B O 14
ATOM 27113 N N . MET B 2 16 ? 16.620 -12.209 -1.826 1.00 0.00 26 MET B N 14
ATOM 27114 C CA . MET B 2 16 ? 16.157 -13.492 -1.304 1.00 0.00 26 MET B CA 14
ATOM 27115 C C . MET B 2 16 ? 15.473 -14.315 -2.394 1.00 0.00 26 MET B C 14
ATOM 27116 O O . MET B 2 16 ? 14.266 -14.193 -2.613 1.00 0.00 26 MET B O 14
ATOM 27130 N N . PHE B 2 17 ? 16.251 -15.154 -3.074 1.00 0.00 27 PHE B N 14
ATOM 27131 C CA . PHE B 2 17 ? 15.721 -16.000 -4.141 1.00 0.00 27 PHE B CA 14
ATOM 27132 C C . PHE B 2 17 ? 15.981 -17.475 -3.845 1.00 0.00 27 PHE B C 14
ATOM 27133 O O . PHE B 2 17 ? 16.989 -17.828 -3.235 1.00 0.00 27 PHE B O 14
ATOM 27150 N N . SER B 2 18 ? 15.064 -18.331 -4.285 1.00 0.00 28 SER B N 14
ATOM 27151 C CA . SER B 2 18 ? 15.195 -19.768 -4.071 1.00 0.00 28 SER B CA 14
ATOM 27152 C C . SER B 2 18 ? 15.223 -20.096 -2.582 1.00 0.00 28 SER B C 14
ATOM 27153 O O . SER B 2 18 ? 14.282 -20.681 -2.046 1.00 0.00 28 SER B O 14
ATOM 27161 N N . GLY A 1 1 ? 10.596 15.745 12.510 1.00 0.00 -5 GLY A N 15
ATOM 27162 C CA . GLY A 1 1 ? 9.522 16.619 11.964 1.00 0.00 -5 GLY A CA 15
ATOM 27163 C C . GLY A 1 1 ? 8.832 17.431 13.043 1.00 0.00 -5 GLY A C 15
ATOM 27164 O O . GLY A 1 1 ? 8.472 16.901 14.094 1.00 0.00 -5 GLY A O 15
ATOM 27170 N N . ALA A 1 2 ? 8.647 18.722 12.783 1.00 0.00 -4 ALA A N 15
ATOM 27171 C CA . ALA A 1 2 ? 7.995 19.608 13.739 1.00 0.00 -4 ALA A CA 15
ATOM 27172 C C . ALA A 1 2 ? 6.568 19.922 13.305 1.00 0.00 -4 ALA A C 15
ATOM 27173 O O . ALA A 1 2 ? 6.052 21.010 13.562 1.00 0.00 -4 ALA A O 15
ATOM 27180 N N . MET A 1 3 ? 5.935 18.959 12.642 1.00 0.00 -3 MET A N 15
ATOM 27181 C CA . MET A 1 3 ? 4.567 19.126 12.169 1.00 0.00 -3 MET A CA 15
ATOM 27182 C C . MET A 1 3 ? 3.860 17.781 12.058 1.00 0.00 -3 MET A C 15
ATOM 27183 O O . MET A 1 3 ? 2.962 17.605 11.235 1.00 0.00 -3 MET A O 15
ATOM 27197 N N . GLY A 1 4 ? 4.273 16.835 12.894 1.00 0.00 -2 GLY A N 15
ATOM 27198 C CA . GLY A 1 4 ? 3.670 15.517 12.878 1.00 0.00 -2 GLY A CA 15
ATOM 27199 C C . GLY A 1 4 ? 4.508 14.507 12.125 1.00 0.00 -2 GLY A C 15
ATOM 27200 O O . GLY A 1 4 ? 5.734 14.525 12.205 1.00 0.00 -2 GLY A O 15
ATOM 27204 N N . SER A 1 5 ? 3.848 13.621 11.393 1.00 0.00 -1 SER A N 15
ATOM 27205 C CA . SER A 1 5 ? 4.550 12.601 10.628 1.00 0.00 -1 SER A CA 15
ATOM 27206 C C . SER A 1 5 ? 3.725 12.152 9.443 1.00 0.00 -1 SER A C 15
ATOM 27207 O O . SER A 1 5 ? 2.686 11.509 9.600 1.00 0.00 -1 SER A O 15
ATOM 27215 N N . GLY A 1 6 ? 4.202 12.480 8.259 1.00 0.00 267 GLY A N 15
ATOM 27216 C CA . GLY A 1 6 ? 3.503 12.086 7.069 1.00 0.00 267 GLY A CA 15
ATOM 27217 C C . GLY A 1 6 ? 4.275 12.390 5.801 1.00 0.00 267 GLY A C 15
ATOM 27218 O O . GLY A 1 6 ? 4.327 11.566 4.887 1.00 0.00 267 GLY A O 15
ATOM 27222 N N . ALA A 1 7 ? 4.872 13.579 5.749 1.00 0.00 268 ALA A N 15
ATOM 27223 C CA . ALA A 1 7 ? 5.643 14.003 4.586 1.00 0.00 268 ALA A CA 15
ATOM 27224 C C . ALA A 1 7 ? 6.912 13.175 4.445 1.00 0.00 268 ALA A C 15
ATOM 27225 O O . ALA A 1 7 ? 7.361 12.883 3.336 1.00 0.00 268 ALA A O 15
ATOM 27232 N N . ARG A 1 8 ? 7.483 12.798 5.580 1.00 0.00 269 ARG A N 15
ATOM 27233 C CA . ARG A 1 8 ? 8.700 11.996 5.606 1.00 0.00 269 ARG A CA 15
ATOM 27234 C C . ARG A 1 8 ? 8.439 10.615 5.043 1.00 0.00 269 ARG A C 15
ATOM 27235 O O . ARG A 1 8 ? 9.077 10.179 4.090 1.00 0.00 269 ARG A O 15
ATOM 27256 N N . GLN A 1 9 ? 7.501 9.932 5.658 1.00 0.00 270 GLN A N 15
ATOM 27257 C CA . GLN A 1 9 ? 7.142 8.587 5.254 1.00 0.00 270 GLN A CA 15
ATOM 27258 C C . GLN A 1 9 ? 6.582 8.536 3.836 1.00 0.00 270 GLN A C 15
ATOM 27259 O O . GLN A 1 9 ? 6.653 7.501 3.174 1.00 0.00 270 GLN A O 15
ATOM 27273 N N . LEU A 1 10 ? 6.022 9.648 3.369 1.00 0.00 271 LEU A N 15
ATOM 27274 C CA . LEU A 1 10 ? 5.453 9.699 2.023 1.00 0.00 271 LEU A CA 15
ATOM 27275 C C . LEU A 1 10 ? 6.445 9.207 0.985 1.00 0.00 271 LEU A C 15
ATOM 27276 O O . LEU A 1 10 ? 6.065 8.779 -0.096 1.00 0.00 271 LEU A O 15
ATOM 27292 N N . SER A 1 11 ? 7.708 9.238 1.334 1.00 0.00 272 SER A N 15
ATOM 27293 C CA . SER A 1 11 ? 8.737 8.760 0.436 1.00 0.00 272 SER A CA 15
ATOM 27294 C C . SER A 1 11 ? 8.630 7.247 0.302 1.00 0.00 272 SER A C 15
ATOM 27295 O O . SER A 1 11 ? 8.566 6.712 -0.803 1.00 0.00 272 SER A O 15
ATOM 27303 N N . LYS A 1 12 ? 8.610 6.557 1.436 1.00 0.00 273 LYS A N 15
ATOM 27304 C CA . LYS A 1 12 ? 8.510 5.103 1.444 1.00 0.00 273 LYS A CA 15
ATOM 27305 C C . LYS A 1 12 ? 7.250 4.636 0.729 1.00 0.00 273 LYS A C 15
ATOM 27306 O O . LYS A 1 12 ? 7.306 3.780 -0.149 1.00 0.00 273 LYS A O 15
ATOM 27325 N N . LEU A 1 13 ? 6.114 5.197 1.119 1.00 0.00 274 LEU A N 15
ATOM 27326 C CA . LEU A 1 13 ? 4.841 4.826 0.523 1.00 0.00 274 LEU A CA 15
ATOM 27327 C C . LEU A 1 13 ? 4.812 5.124 -0.967 1.00 0.00 274 LEU A C 15
ATOM 27328 O O . LEU A 1 13 ? 4.537 4.245 -1.783 1.00 0.00 274 LEU A O 15
ATOM 27344 N N . LYS A 1 14 ? 5.101 6.364 -1.317 1.00 0.00 275 LYS A N 15
ATOM 27345 C CA . LYS A 1 14 ? 5.104 6.775 -2.710 1.00 0.00 275 LYS A CA 15
ATOM 27346 C C . LYS A 1 14 ? 6.032 5.901 -3.547 1.00 0.00 275 LYS A C 15
ATOM 27347 O O . LYS A 1 14 ? 5.717 5.564 -4.682 1.00 0.00 275 LYS A O 15
ATOM 27366 N N . ARG A 1 15 ? 7.184 5.554 -2.987 1.00 0.00 276 ARG A N 15
ATOM 27367 C CA . ARG A 1 15 ? 8.163 4.740 -3.699 1.00 0.00 276 ARG A CA 15
ATOM 27368 C C . ARG A 1 15 ? 7.818 3.254 -3.653 1.00 0.00 276 ARG A C 15
ATOM 27369 O O . ARG A 1 15 ? 7.729 2.600 -4.689 1.00 0.00 276 ARG A O 15
ATOM 27390 N N . PHE A 1 16 ? 7.639 2.726 -2.449 1.00 0.00 277 PHE A N 15
ATOM 27391 C CA . PHE A 1 16 ? 7.325 1.313 -2.265 1.00 0.00 277 PHE A CA 15
ATOM 27392 C C . PHE A 1 16 ? 6.141 0.857 -3.117 1.00 0.00 277 PHE A C 15
ATOM 27393 O O . PHE A 1 16 ? 6.084 -0.295 -3.538 1.00 0.00 277 PHE A O 15
ATOM 27410 N N . LEU A 1 17 ? 5.187 1.748 -3.351 1.00 0.00 278 LEU A N 15
ATOM 27411 C CA . LEU A 1 17 ? 4.009 1.398 -4.137 1.00 0.00 278 LEU A CA 15
ATOM 27412 C C . LEU A 1 17 ? 4.319 1.334 -5.630 1.00 0.00 278 LEU A C 15
ATOM 27413 O O . LEU A 1 17 ? 3.671 0.596 -6.375 1.00 0.00 278 LEU A O 15
ATOM 27429 N N . THR A 1 18 ? 5.301 2.114 -6.065 1.00 0.00 279 THR A N 15
ATOM 27430 C CA . THR A 1 18 ? 5.680 2.152 -7.473 1.00 0.00 279 THR A CA 15
ATOM 27431 C C . THR A 1 18 ? 6.400 0.877 -7.899 1.00 0.00 279 THR A C 15
ATOM 27432 O O . THR A 1 18 ? 6.421 0.536 -9.083 1.00 0.00 279 THR A O 15
ATOM 27443 N N . THR A 1 19 ? 6.987 0.168 -6.942 1.00 0.00 280 THR A N 15
ATOM 27444 C CA . THR A 1 19 ? 7.698 -1.067 -7.248 1.00 0.00 280 THR A CA 15
ATOM 27445 C C . THR A 1 19 ? 6.762 -2.270 -7.240 1.00 0.00 280 THR A C 15
ATOM 27446 O O . THR A 1 19 ? 6.707 -3.032 -8.203 1.00 0.00 280 THR A O 15
ATOM 27457 N N . LEU A 1 20 ? 6.034 -2.445 -6.142 1.00 0.00 281 LEU A N 15
ATOM 27458 C CA . LEU A 1 20 ? 5.113 -3.566 -6.009 1.00 0.00 281 LEU A CA 15
ATOM 27459 C C . LEU A 1 20 ? 4.117 -3.592 -7.166 1.00 0.00 281 LEU A C 15
ATOM 27460 O O . LEU A 1 20 ? 3.602 -4.642 -7.526 1.00 0.00 281 LEU A O 15
ATOM 27476 N N . GLN A 1 21 ? 3.850 -2.432 -7.746 1.00 0.00 282 GLN A N 15
ATOM 27477 C CA . GLN A 1 21 ? 2.915 -2.336 -8.859 1.00 0.00 282 GLN A CA 15
ATOM 27478 C C . GLN A 1 21 ? 3.372 -3.177 -10.047 1.00 0.00 282 GLN A C 15
ATOM 27479 O O . GLN A 1 21 ? 2.589 -3.925 -10.632 1.00 0.00 282 GLN A O 15
ATOM 27493 N N . GLN A 1 22 ? 4.639 -3.031 -10.408 1.00 0.00 283 GLN A N 15
ATOM 27494 C CA . GLN A 1 22 ? 5.209 -3.753 -11.537 1.00 0.00 283 GLN A CA 15
ATOM 27495 C C . GLN A 1 22 ? 5.222 -5.259 -11.291 1.00 0.00 283 GLN A C 15
ATOM 27496 O O . GLN A 1 22 ? 5.217 -6.049 -12.236 1.00 0.00 283 GLN A O 15
ATOM 27510 N N . PHE A 1 23 ? 5.235 -5.653 -10.020 1.00 0.00 284 PHE A N 15
ATOM 27511 C CA . PHE A 1 23 ? 5.244 -7.063 -9.650 1.00 0.00 284 PHE A CA 15
ATOM 27512 C C . PHE A 1 23 ? 4.122 -7.817 -10.368 1.00 0.00 284 PHE A C 15
ATOM 27513 O O . PHE A 1 23 ? 4.191 -9.032 -10.554 1.00 0.00 284 PHE A O 15
ATOM 27530 N N . GLY A 1 24 ? 3.097 -7.083 -10.789 1.00 0.00 285 GLY A N 15
ATOM 27531 C CA . GLY A 1 24 ? 1.992 -7.698 -11.495 1.00 0.00 285 GLY A CA 15
ATOM 27532 C C . GLY A 1 24 ? 1.359 -6.771 -12.518 1.00 0.00 285 GLY A C 15
ATOM 27533 O O . GLY A 1 24 ? 0.282 -7.057 -13.039 1.00 0.00 285 GLY A O 15
ATOM 27537 N N . ASN A 1 25 ? 2.037 -5.662 -12.811 1.00 0.00 286 ASN A N 15
ATOM 27538 C CA . ASN A 1 25 ? 1.543 -4.690 -13.779 1.00 0.00 286 ASN A CA 15
ATOM 27539 C C . ASN A 1 25 ? 1.392 -5.317 -15.164 1.00 0.00 286 ASN A C 15
ATOM 27540 O O . ASN A 1 25 ? 0.770 -4.736 -16.054 1.00 0.00 286 ASN A O 15
ATOM 27551 N N . ASP A 1 26 ? 1.966 -6.505 -15.346 1.00 0.00 287 ASP A N 15
ATOM 27552 C CA . ASP A 1 26 ? 1.892 -7.201 -16.623 1.00 0.00 287 ASP A CA 15
ATOM 27553 C C . ASP A 1 26 ? 0.860 -8.326 -16.585 1.00 0.00 287 ASP A C 15
ATOM 27554 O O . ASP A 1 26 ? 0.896 -9.235 -17.414 1.00 0.00 287 ASP A O 15
ATOM 27563 N N . ILE A 1 27 ? -0.061 -8.263 -15.625 1.00 0.00 288 ILE A N 15
ATOM 27564 C CA . ILE A 1 27 ? -1.093 -9.281 -15.498 1.00 0.00 288 ILE A CA 15
ATOM 27565 C C . ILE A 1 27 ? -2.218 -9.024 -16.506 1.00 0.00 288 ILE A C 15
ATOM 27566 O O . ILE A 1 27 ? -2.762 -9.957 -17.097 1.00 0.00 288 ILE A O 15
ATOM 27582 N N . SER A 1 28 ? -2.539 -7.747 -16.708 1.00 0.00 289 SER A N 15
ATOM 27583 C CA . SER A 1 28 ? -3.578 -7.342 -17.660 1.00 0.00 289 SER A CA 15
ATOM 27584 C C . SER A 1 28 ? -3.655 -5.821 -17.751 1.00 0.00 289 SER A C 15
ATOM 27585 O O . SER A 1 28 ? -3.125 -5.114 -16.893 1.00 0.00 289 SER A O 15
ATOM 27593 N N . PRO A 1 29 ? -4.327 -5.290 -18.789 1.00 0.00 290 PRO A N 15
ATOM 27594 C CA . PRO A 1 29 ? -4.475 -3.840 -18.976 1.00 0.00 290 PRO A CA 15
ATOM 27595 C C . PRO A 1 29 ? -5.275 -3.182 -17.850 1.00 0.00 290 PRO A C 15
ATOM 27596 O O . PRO A 1 29 ? -5.511 -1.974 -17.871 1.00 0.00 290 PRO A O 15
ATOM 27607 N N . GLU A 1 30 ? -5.696 -3.982 -16.872 1.00 0.00 291 GLU A N 15
ATOM 27608 C CA . GLU A 1 30 ? -6.470 -3.480 -15.751 1.00 0.00 291 GLU A CA 15
ATOM 27609 C C . GLU A 1 30 ? -5.659 -3.520 -14.453 1.00 0.00 291 GLU A C 15
ATOM 27610 O O . GLU A 1 30 ? -5.942 -2.774 -13.519 1.00 0.00 291 GLU A O 15
ATOM 27622 N N . ILE A 1 31 ? -4.630 -4.359 -14.412 1.00 0.00 292 ILE A N 15
ATOM 27623 C CA . ILE A 1 31 ? -3.772 -4.438 -13.230 1.00 0.00 292 ILE A CA 15
ATOM 27624 C C . ILE A 1 31 ? -3.093 -3.115 -13.022 1.00 0.00 292 ILE A C 15
ATOM 27625 O O . ILE A 1 31 ? -3.073 -2.578 -11.916 1.00 0.00 292 ILE A O 15
ATOM 27641 N N . GLY A 1 32 ? -2.567 -2.570 -14.107 1.00 0.00 293 GLY A N 15
ATOM 27642 C CA . GLY A 1 32 ? -1.936 -1.277 -14.018 1.00 0.00 293 GLY A CA 15
ATOM 27643 C C . GLY A 1 32 ? -2.889 -0.288 -13.380 1.00 0.00 293 GLY A C 15
ATOM 27644 O O . GLY A 1 32 ? -2.470 0.656 -12.720 1.00 0.00 293 GLY A O 15
ATOM 27648 N N . GLU A 1 33 ? -4.187 -0.546 -13.569 1.00 0.00 294 GLU A N 15
ATOM 27649 C CA . GLU A 1 33 ? -5.245 0.278 -13.005 1.00 0.00 294 GLU A CA 15
ATOM 27650 C C . GLU A 1 33 ? -5.576 -0.183 -11.592 1.00 0.00 294 GLU A C 15
ATOM 27651 O O . GLU A 1 33 ? -5.969 0.609 -10.737 1.00 0.00 294 GLU A O 15
ATOM 27663 N N . ARG A 1 34 ? -5.421 -1.480 -11.355 1.00 0.00 295 ARG A N 15
ATOM 27664 C CA . ARG A 1 34 ? -5.709 -2.055 -10.053 1.00 0.00 295 ARG A CA 15
ATOM 27665 C C . ARG A 1 34 ? -4.715 -1.578 -9.010 1.00 0.00 295 ARG A C 15
ATOM 27666 O O . ARG A 1 34 ? -5.093 -1.001 -7.999 1.00 0.00 295 ARG A O 15
ATOM 27687 N N . VAL A 1 35 ? -3.442 -1.808 -9.254 1.00 0.00 296 VAL A N 15
ATOM 27688 C CA . VAL A 1 35 ? -2.427 -1.388 -8.311 1.00 0.00 296 VAL A CA 15
ATOM 27689 C C . VAL A 1 35 ? -2.550 0.092 -7.966 1.00 0.00 296 VAL A C 15
ATOM 27690 O O . VAL A 1 35 ? -2.417 0.479 -6.806 1.00 0.00 296 VAL A O 15
ATOM 27703 N N . ARG A 1 36 ? -2.789 0.918 -8.979 1.00 0.00 297 ARG A N 15
ATOM 27704 C CA . ARG A 1 36 ? -2.916 2.353 -8.768 1.00 0.00 297 ARG A CA 15
ATOM 27705 C C . ARG A 1 36 ? -4.180 2.669 -7.980 1.00 0.00 297 ARG A C 15
ATOM 27706 O O . ARG A 1 36 ? -4.165 3.502 -7.076 1.00 0.00 297 ARG A O 15
ATOM 27727 N N . THR A 1 37 ? -5.273 1.993 -8.321 1.00 0.00 298 THR A N 15
ATOM 27728 C CA . THR A 1 37 ? -6.544 2.208 -7.638 1.00 0.00 298 THR A CA 15
ATOM 27729 C C . THR A 1 37 ? -6.496 1.677 -6.209 1.00 0.00 298 THR A C 15
ATOM 27730 O O . THR A 1 37 ? -7.148 2.219 -5.318 1.00 0.00 298 THR A O 15
ATOM 27741 N N . LEU A 1 38 ? -5.726 0.618 -5.989 1.00 0.00 299 LEU A N 15
ATOM 27742 C CA . LEU A 1 38 ? -5.611 0.030 -4.659 1.00 0.00 299 LEU A CA 15
ATOM 27743 C C . LEU A 1 38 ? -5.147 1.068 -3.640 1.00 0.00 299 LEU A C 15
ATOM 27744 O O . LEU A 1 38 ? -5.757 1.231 -2.582 1.00 0.00 299 LEU A O 15
ATOM 27760 N N . VAL A 1 39 ? -4.051 1.756 -3.959 1.00 0.00 300 VAL A N 15
ATOM 27761 C CA . VAL A 1 39 ? -3.492 2.769 -3.061 1.00 0.00 300 VAL A CA 15
ATOM 27762 C C . VAL A 1 39 ? -4.474 3.907 -2.826 1.00 0.00 300 VAL A C 15
ATOM 27763 O O . VAL A 1 39 ? -4.736 4.284 -1.683 1.00 0.00 300 VAL A O 15
ATOM 27776 N N . LEU A 1 40 ? -5.024 4.442 -3.906 1.00 0.00 301 LEU A N 15
ATOM 27777 C CA . LEU A 1 40 ? -5.986 5.526 -3.806 1.00 0.00 301 LEU A CA 15
ATOM 27778 C C . LEU A 1 40 ? -7.249 5.057 -3.100 1.00 0.00 301 LEU A C 15
ATOM 27779 O O . LEU A 1 40 ? -7.932 5.841 -2.449 1.00 0.00 301 LEU A O 15
ATOM 27795 N N . GLY A 1 41 ? -7.556 3.771 -3.222 1.00 0.00 302 GLY A N 15
ATOM 27796 C CA . GLY A 1 41 ? -8.734 3.243 -2.565 1.00 0.00 302 GLY A CA 15
ATOM 27797 C C . GLY A 1 41 ? -8.532 3.160 -1.071 1.00 0.00 302 GLY A C 15
ATOM 27798 O O . GLY A 1 41 ? -9.340 3.662 -0.293 1.00 0.00 302 GLY A O 15
ATOM 27802 N N . LEU A 1 42 ? -7.441 2.527 -0.671 1.00 0.00 303 LEU A N 15
ATOM 27803 C CA . LEU A 1 42 ? -7.104 2.375 0.734 1.00 0.00 303 LEU A CA 15
ATOM 27804 C C . LEU A 1 42 ? -7.029 3.732 1.434 1.00 0.00 303 LEU A C 15
ATOM 27805 O O . LEU A 1 42 ? -7.346 3.845 2.619 1.00 0.00 303 LEU A O 15
ATOM 27821 N N . VAL A 1 43 ? -6.622 4.761 0.694 1.00 0.00 304 VAL A N 15
ATOM 27822 C CA . VAL A 1 43 ? -6.521 6.105 1.254 1.00 0.00 304 VAL A CA 15
ATOM 27823 C C . VAL A 1 43 ? -7.882 6.802 1.242 1.00 0.00 304 VAL A C 15
ATOM 27824 O O . VAL A 1 43 ? -8.178 7.614 2.117 1.00 0.00 304 VAL A O 15
ATOM 27837 N N . ASN A 1 44 ? -8.712 6.473 0.252 1.00 0.00 305 ASN A N 15
ATOM 27838 C CA . ASN A 1 44 ? -10.045 7.066 0.141 1.00 0.00 305 ASN A CA 15
ATOM 27839 C C . ASN A 1 44 ? -11.005 6.474 1.180 1.00 0.00 305 ASN A C 15
ATOM 27840 O O . ASN A 1 44 ? -12.212 6.697 1.111 1.00 0.00 305 ASN A O 15
ATOM 27851 N N . SER A 1 45 ? -10.464 5.716 2.133 1.00 0.00 306 SER A N 15
ATOM 27852 C CA . SER A 1 45 ? -11.274 5.091 3.172 1.00 0.00 306 SER A CA 15
ATOM 27853 C C . SER A 1 45 ? -12.242 4.070 2.576 1.00 0.00 306 SER A C 15
ATOM 27854 O O . SER A 1 45 ? -13.171 3.618 3.245 1.00 0.00 306 SER A O 15
ATOM 27862 N N . THR A 1 46 ? -12.015 3.702 1.317 1.00 0.00 307 THR A N 15
ATOM 27863 C CA . THR A 1 46 ? -12.864 2.730 0.642 1.00 0.00 307 THR A CA 15
ATOM 27864 C C . THR A 1 46 ? -12.239 1.335 0.671 1.00 0.00 307 THR A C 15
ATOM 27865 O O . THR A 1 46 ? -12.870 0.356 0.272 1.00 0.00 307 THR A O 15
ATOM 27876 N N . LEU A 1 47 ? -11.001 1.249 1.144 1.00 0.00 308 LEU A N 15
ATOM 27877 C CA . LEU A 1 47 ? -10.299 -0.026 1.224 1.00 0.00 308 LEU A CA 15
ATOM 27878 C C . LEU A 1 47 ? -9.863 -0.315 2.660 1.00 0.00 308 LEU A C 15
ATOM 27879 O O . LEU A 1 47 ? -10.420 0.227 3.616 1.00 0.00 308 LEU A O 15
ATOM 27895 N N . THR A 1 48 ? -8.864 -1.168 2.792 1.00 0.00 309 THR A N 15
ATOM 27896 C CA . THR A 1 48 ? -8.324 -1.548 4.076 1.00 0.00 309 THR A CA 15
ATOM 27897 C C . THR A 1 48 ? -6.963 -2.184 3.876 1.00 0.00 309 THR A C 15
ATOM 27898 O O . THR A 1 48 ? -6.652 -2.693 2.803 1.00 0.00 309 THR A O 15
ATOM 27909 N N . ILE A 1 49 ? -6.163 -2.139 4.905 1.00 0.00 310 ILE A N 15
ATOM 27910 C CA . ILE A 1 49 ? -4.834 -2.693 4.866 1.00 0.00 310 ILE A CA 15
ATOM 27911 C C . ILE A 1 49 ? -4.869 -4.182 4.554 1.00 0.00 310 ILE A C 15
ATOM 27912 O O . ILE A 1 49 ? -4.206 -4.652 3.630 1.00 0.00 310 ILE A O 15
ATOM 27928 N N . GLU A 1 50 ? -5.642 -4.914 5.334 1.00 0.00 311 GLU A N 15
ATOM 27929 C CA . GLU A 1 50 ? -5.770 -6.351 5.142 1.00 0.00 311 GLU A CA 15
ATOM 27930 C C . GLU A 1 50 ? -6.313 -6.654 3.747 1.00 0.00 311 GLU A C 15
ATOM 27931 O O . GLU A 1 50 ? -5.991 -7.684 3.155 1.00 0.00 311 GLU A O 15
ATOM 27943 N N . GLU A 1 51 ? -7.138 -5.746 3.230 1.00 0.00 312 GLU A N 15
ATOM 27944 C CA . GLU A 1 51 ? -7.732 -5.906 1.905 1.00 0.00 312 GLU A CA 15
ATOM 27945 C C . GLU A 1 51 ? -6.741 -5.521 0.812 1.00 0.00 312 GLU A C 15
ATOM 27946 O O . GLU A 1 51 ? -6.536 -6.264 -0.146 1.00 0.00 312 GLU A O 15
ATOM 27958 N N . PHE A 1 52 ? -6.130 -4.353 0.966 1.00 0.00 313 PHE A N 15
ATOM 27959 C CA . PHE A 1 52 ? -5.159 -3.855 -0.003 1.00 0.00 313 PHE A CA 15
ATOM 27960 C C . PHE A 1 52 ? -4.037 -4.860 -0.232 1.00 0.00 313 PHE A C 15
ATOM 27961 O O . PHE A 1 52 ? -3.790 -5.276 -1.358 1.00 0.00 313 PHE A O 15
ATOM 27978 N N . HIS A 1 53 ? -3.360 -5.252 0.836 1.00 0.00 314 HIS A N 15
ATOM 27979 C CA . HIS A 1 53 ? -2.270 -6.211 0.729 1.00 0.00 314 HIS A CA 15
ATOM 27980 C C . HIS A 1 53 ? -2.787 -7.529 0.177 1.00 0.00 314 HIS A C 15
ATOM 27981 O O . HIS A 1 53 ? -2.109 -8.210 -0.592 1.00 0.00 314 HIS A O 15
ATOM 27996 N N . SER A 1 54 ? -4.000 -7.871 0.579 1.00 0.00 315 SER A N 15
ATOM 27997 C CA . SER A 1 54 ? -4.643 -9.099 0.138 1.00 0.00 315 SER A CA 15
ATOM 27998 C C . SER A 1 54 ? -4.964 -9.046 -1.355 1.00 0.00 315 SER A C 15
ATOM 27999 O O . SER A 1 54 ? -4.596 -9.942 -2.117 1.00 0.00 315 SER A O 15
ATOM 28007 N N . LYS A 1 55 ? -5.654 -7.986 -1.760 1.00 0.00 316 LYS A N 15
ATOM 28008 C CA . LYS A 1 55 ? -6.036 -7.799 -3.155 1.00 0.00 316 LYS A CA 15
ATOM 28009 C C . LYS A 1 55 ? -4.816 -7.506 -4.021 1.00 0.00 316 LYS A C 15
ATOM 28010 O O . LYS A 1 55 ? -4.646 -8.093 -5.089 1.00 0.00 316 LYS A O 15
ATOM 28029 N N . LEU A 1 56 ? -3.966 -6.601 -3.544 1.00 0.00 317 LEU A N 15
ATOM 28030 C CA . LEU A 1 56 ? -2.761 -6.227 -4.263 1.00 0.00 317 LEU A CA 15
ATOM 28031 C C . LEU A 1 56 ? -1.931 -7.460 -4.607 1.00 0.00 317 LEU A C 15
ATOM 28032 O O . LEU A 1 56 ? -1.274 -7.502 -5.645 1.00 0.00 317 LEU A O 15
ATOM 28048 N N . GLN A 1 57 ? -1.976 -8.456 -3.735 1.00 0.00 318 GLN A N 15
ATOM 28049 C CA . GLN A 1 57 ? -1.235 -9.695 -3.959 1.00 0.00 318 GLN A CA 15
ATOM 28050 C C . GLN A 1 57 ? -1.641 -10.313 -5.293 1.00 0.00 318 GLN A C 15
ATOM 28051 O O . GLN A 1 57 ? -0.845 -10.988 -5.945 1.00 0.00 318 GLN A O 15
ATOM 28065 N N . GLU A 1 58 ? -2.888 -10.070 -5.693 1.00 0.00 319 GLU A N 15
ATOM 28066 C CA . GLU A 1 58 ? -3.407 -10.595 -6.947 1.00 0.00 319 GLU A CA 15
ATOM 28067 C C . GLU A 1 58 ? -2.876 -9.803 -8.137 1.00 0.00 319 GLU A C 15
ATOM 28068 O O . GLU A 1 58 ? -2.324 -10.376 -9.076 1.00 0.00 319 GLU A O 15
ATOM 28080 N N . ALA A 1 59 ? -3.053 -8.484 -8.102 1.00 0.00 320 ALA A N 15
ATOM 28081 C CA . ALA A 1 59 ? -2.597 -7.624 -9.188 1.00 0.00 320 ALA A CA 15
ATOM 28082 C C . ALA A 1 59 ? -1.075 -7.584 -9.271 1.00 0.00 320 ALA A C 15
ATOM 28083 O O . ALA A 1 59 ? -0.508 -7.746 -10.346 1.00 0.00 320 ALA A O 15
ATOM 28090 N N . THR A 1 60 ? -0.426 -7.375 -8.130 1.00 0.00 321 THR A N 15
ATOM 28091 C CA . THR A 1 60 ? 1.036 -7.318 -8.061 1.00 0.00 321 THR A CA 15
ATOM 28092 C C . THR A 1 60 ? 1.633 -8.706 -7.909 1.00 0.00 321 THR A C 15
ATOM 28093 O O . THR A 1 60 ? 2.720 -8.867 -7.356 1.00 0.00 321 THR A O 15
ATOM 28104 N N . ASN A 1 61 ? 0.907 -9.705 -8.393 1.00 0.00 322 ASN A N 15
ATOM 28105 C CA . ASN A 1 61 ? 1.339 -11.095 -8.318 1.00 0.00 322 ASN A CA 15
ATOM 28106 C C . ASN A 1 61 ? 2.830 -11.239 -8.609 1.00 0.00 322 ASN A C 15
ATOM 28107 O O . ASN A 1 61 ? 3.238 -11.299 -9.765 1.00 0.00 322 ASN A O 15
ATOM 28118 N N . PHE A 1 62 ? 3.631 -11.301 -7.550 1.00 0.00 323 PHE A N 15
ATOM 28119 C CA . PHE A 1 62 ? 5.082 -11.445 -7.674 1.00 0.00 323 PHE A CA 15
ATOM 28120 C C . PHE A 1 62 ? 5.710 -11.591 -6.276 1.00 0.00 323 PHE A C 15
ATOM 28121 O O . PHE A 1 62 ? 4.993 -11.570 -5.274 1.00 0.00 323 PHE A O 15
ATOM 28138 N N . PRO A 1 63 ? 7.049 -11.748 -6.177 1.00 0.00 324 PRO A N 15
ATOM 28139 C CA . PRO A 1 63 ? 7.739 -11.905 -4.887 1.00 0.00 324 PRO A CA 15
ATOM 28140 C C . PRO A 1 63 ? 7.343 -10.838 -3.871 1.00 0.00 324 PRO A C 15
ATOM 28141 O O . PRO A 1 63 ? 7.947 -9.772 -3.806 1.00 0.00 324 PRO A O 15
ATOM 28152 N N . LEU A 1 64 ? 6.333 -11.141 -3.067 1.00 0.00 325 LEU A N 15
ATOM 28153 C CA . LEU A 1 64 ? 5.866 -10.215 -2.046 1.00 0.00 325 LEU A CA 15
ATOM 28154 C C . LEU A 1 64 ? 5.684 -10.939 -0.710 1.00 0.00 325 LEU A C 15
ATOM 28155 O O . LEU A 1 64 ? 5.003 -11.961 -0.636 1.00 0.00 325 LEU A O 15
ATOM 28171 N N . ARG A 1 65 ? 6.308 -10.404 0.338 1.00 0.00 326 ARG A N 15
ATOM 28172 C CA . ARG A 1 65 ? 6.230 -10.992 1.671 1.00 0.00 326 ARG A CA 15
ATOM 28173 C C . ARG A 1 65 ? 5.074 -10.387 2.468 1.00 0.00 326 ARG A C 15
ATOM 28174 O O . ARG A 1 65 ? 4.722 -9.227 2.280 1.00 0.00 326 ARG A O 15
ATOM 28195 N N . PRO A 1 66 ? 4.459 -11.169 3.368 1.00 0.00 327 PRO A N 15
ATOM 28196 C CA . PRO A 1 66 ? 3.341 -10.692 4.186 1.00 0.00 327 PRO A CA 15
ATOM 28197 C C . PRO A 1 66 ? 3.733 -9.505 5.058 1.00 0.00 327 PRO A C 15
ATOM 28198 O O . PRO A 1 66 ? 2.885 -8.703 5.455 1.00 0.00 327 PRO A O 15
ATOM 28209 N N . PHE A 1 67 ? 5.026 -9.393 5.350 1.00 0.00 328 PHE A N 15
ATOM 28210 C CA . PHE A 1 67 ? 5.533 -8.301 6.178 1.00 0.00 328 PHE A CA 15
ATOM 28211 C C . PHE A 1 67 ? 5.290 -6.936 5.539 1.00 0.00 328 PHE A C 15
ATOM 28212 O O . PHE A 1 67 ? 5.548 -5.906 6.158 1.00 0.00 328 PHE A O 15
ATOM 28229 N N . VAL A 1 68 ? 4.803 -6.924 4.305 1.00 0.00 329 VAL A N 15
ATOM 28230 C CA . VAL A 1 68 ? 4.526 -5.678 3.609 1.00 0.00 329 VAL A CA 15
ATOM 28231 C C . VAL A 1 68 ? 3.186 -5.077 4.050 1.00 0.00 329 VAL A C 15
ATOM 28232 O O . VAL A 1 68 ? 3.015 -3.862 4.048 1.00 0.00 329 VAL A O 15
ATOM 28245 N N . ILE A 1 69 ? 2.228 -5.935 4.405 1.00 0.00 330 ILE A N 15
ATOM 28246 C CA . ILE A 1 69 ? 0.902 -5.469 4.817 1.00 0.00 330 ILE A CA 15
ATOM 28247 C C . ILE A 1 69 ? 0.974 -4.417 5.928 1.00 0.00 330 ILE A C 15
ATOM 28248 O O . ILE A 1 69 ? 0.177 -3.480 5.948 1.00 0.00 330 ILE A O 15
ATOM 28264 N N . PRO A 1 70 ? 1.928 -4.541 6.874 1.00 0.00 331 PRO A N 15
ATOM 28265 C CA . PRO A 1 70 ? 2.072 -3.585 7.970 1.00 0.00 331 PRO A CA 15
ATOM 28266 C C . PRO A 1 70 ? 2.647 -2.253 7.506 1.00 0.00 331 PRO A C 15
ATOM 28267 O O . PRO A 1 70 ? 2.424 -1.216 8.131 1.00 0.00 331 PRO A O 15
ATOM 28278 N N . PHE A 1 71 ? 3.380 -2.282 6.405 1.00 0.00 332 PHE A N 15
ATOM 28279 C CA . PHE A 1 71 ? 3.979 -1.074 5.858 1.00 0.00 332 PHE A CA 15
ATOM 28280 C C . PHE A 1 71 ? 2.917 -0.020 5.562 1.00 0.00 332 PHE A C 15
ATOM 28281 O O . PHE A 1 71 ? 3.017 1.122 6.012 1.00 0.00 332 PHE A O 15
ATOM 28298 N N . LEU A 1 72 ? 1.909 -0.405 4.788 1.00 0.00 333 LEU A N 15
ATOM 28299 C CA . LEU A 1 72 ? 0.845 0.517 4.427 1.00 0.00 333 LEU A CA 15
ATOM 28300 C C . LEU A 1 72 ? 0.238 1.148 5.679 1.00 0.00 333 LEU A C 15
ATOM 28301 O O . LEU A 1 72 ? -0.172 2.307 5.659 1.00 0.00 333 LEU A O 15
ATOM 28317 N N . LYS A 1 73 ? 0.199 0.380 6.773 1.00 0.00 334 LYS A N 15
ATOM 28318 C CA . LYS A 1 73 ? -0.342 0.878 8.039 1.00 0.00 334 LYS A CA 15
ATOM 28319 C C . LYS A 1 73 ? 0.510 2.028 8.554 1.00 0.00 334 LYS A C 15
ATOM 28320 O O . LYS A 1 73 ? 0.002 2.984 9.143 1.00 0.00 334 LYS A O 15
ATOM 28339 N N . ALA A 1 74 ? 1.814 1.925 8.318 1.00 0.00 335 ALA A N 15
ATOM 28340 C CA . ALA A 1 74 ? 2.758 2.947 8.743 1.00 0.00 335 ALA A CA 15
ATOM 28341 C C . ALA A 1 74 ? 2.611 4.187 7.886 1.00 0.00 335 ALA A C 15
ATOM 28342 O O . ALA A 1 74 ? 2.561 5.306 8.393 1.00 0.00 335 ALA A O 15
ATOM 28349 N N . ASN A 1 75 ? 2.533 3.982 6.585 1.00 0.00 336 ASN A N 15
ATOM 28350 C CA . ASN A 1 75 ? 2.388 5.085 5.667 1.00 0.00 336 ASN A CA 15
ATOM 28351 C C . ASN A 1 75 ? 0.918 5.462 5.482 1.00 0.00 336 ASN A C 15
ATOM 28352 O O . ASN A 1 75 ? 0.580 6.280 4.636 1.00 0.00 336 ASN A O 15
ATOM 28363 N N . LEU A 1 76 ? 0.042 4.840 6.256 1.00 0.00 337 LEU A N 15
ATOM 28364 C CA . LEU A 1 76 ? -1.388 5.089 6.150 1.00 0.00 337 LEU A CA 15
ATOM 28365 C C . LEU A 1 76 ? -1.789 6.500 6.596 1.00 0.00 337 LEU A C 15
ATOM 28366 O O . LEU A 1 76 ? -2.587 7.162 5.931 1.00 0.00 337 LEU A O 15
ATOM 28382 N N . PRO A 1 77 ? -1.273 6.980 7.734 1.00 0.00 338 PRO A N 15
ATOM 28383 C CA . PRO A 1 77 ? -1.636 8.304 8.257 1.00 0.00 338 PRO A CA 15
ATOM 28384 C C . PRO A 1 77 ? -1.152 9.446 7.378 1.00 0.00 338 PRO A C 15
ATOM 28385 O O . PRO A 1 77 ? -1.704 10.546 7.401 1.00 0.00 338 PRO A O 15
ATOM 28396 N N . LEU A 1 78 ? -0.112 9.179 6.624 1.00 0.00 339 LEU A N 15
ATOM 28397 C CA . LEU A 1 78 ? 0.476 10.174 5.746 1.00 0.00 339 LEU A CA 15
ATOM 28398 C C . LEU A 1 78 ? -0.302 10.293 4.439 1.00 0.00 339 LEU A C 15
ATOM 28399 O O . LEU A 1 78 ? -0.639 11.389 3.997 1.00 0.00 339 LEU A O 15
ATOM 28415 N N . LEU A 1 79 ? -0.578 9.155 3.819 1.00 0.00 340 LEU A N 15
ATOM 28416 C CA . LEU A 1 79 ? -1.302 9.124 2.557 1.00 0.00 340 LEU A CA 15
ATOM 28417 C C . LEU A 1 79 ? -2.652 9.830 2.657 1.00 0.00 340 LEU A C 15
ATOM 28418 O O . LEU A 1 79 ? -3.041 10.576 1.758 1.00 0.00 340 LEU A O 15
ATOM 28434 N N . GLN A 1 80 ? -3.368 9.576 3.744 1.00 0.00 341 GLN A N 15
ATOM 28435 C CA . GLN A 1 80 ? -4.683 10.176 3.953 1.00 0.00 341 GLN A CA 15
ATOM 28436 C C . GLN A 1 80 ? -4.577 11.583 4.533 1.00 0.00 341 GLN A C 15
ATOM 28437 O O . GLN A 1 80 ? -5.100 12.537 3.968 1.00 0.00 341 GLN A O 15
ATOM 28451 N N . ARG A 1 81 ? -3.929 11.685 5.689 1.00 0.00 342 ARG A N 15
ATOM 28452 C CA . ARG A 1 81 ? -3.785 12.959 6.390 1.00 0.00 342 ARG A CA 15
ATOM 28453 C C . ARG A 1 81 ? -2.856 13.941 5.679 1.00 0.00 342 ARG A C 15
ATOM 28454 O O . ARG A 1 81 ? -3.253 15.071 5.392 1.00 0.00 342 ARG A O 15
ATOM 28475 N N . GLU A 1 82 ? -1.620 13.530 5.411 1.00 0.00 343 GLU A N 15
ATOM 28476 C CA . GLU A 1 82 ? -0.654 14.411 4.759 1.00 0.00 343 GLU A CA 15
ATOM 28477 C C . GLU A 1 82 ? -1.131 14.864 3.385 1.00 0.00 343 GLU A C 15
ATOM 28478 O O . GLU A 1 82 ? -1.060 16.049 3.060 1.00 0.00 343 GLU A O 15
ATOM 28490 N N . LEU A 1 83 ? -1.609 13.924 2.581 1.00 0.00 344 LEU A N 15
ATOM 28491 C CA . LEU A 1 83 ? -2.087 14.250 1.245 1.00 0.00 344 LEU A CA 15
ATOM 28492 C C . LEU A 1 83 ? -3.291 15.187 1.316 1.00 0.00 344 LEU A C 15
ATOM 28493 O O . LEU A 1 83 ? -3.444 16.079 0.481 1.00 0.00 344 LEU A O 15
ATOM 28509 N N . LEU A 1 84 ? -4.141 14.981 2.322 1.00 0.00 345 LEU A N 15
ATOM 28510 C CA . LEU A 1 84 ? -5.330 15.809 2.503 1.00 0.00 345 LEU A CA 15
ATOM 28511 C C . LEU A 1 84 ? -4.948 17.252 2.806 1.00 0.00 345 LEU A C 15
ATOM 28512 O O . LEU A 1 84 ? -5.602 18.189 2.347 1.00 0.00 345 LEU A O 15
ATOM 28528 N N . HIS A 1 85 ? -3.896 17.422 3.599 1.00 0.00 346 HIS A N 15
ATOM 28529 C CA . HIS A 1 85 ? -3.434 18.753 3.983 1.00 0.00 346 HIS A CA 15
ATOM 28530 C C . HIS A 1 85 ? -3.036 19.567 2.761 1.00 0.00 346 HIS A C 15
ATOM 28531 O O . HIS A 1 85 ? -3.210 20.783 2.738 1.00 0.00 346 HIS A O 15
ATOM 28546 N N . CYS A 1 86 ? -2.500 18.892 1.746 1.00 0.00 347 CYS A N 15
ATOM 28547 C CA . CYS A 1 86 ? -2.078 19.566 0.519 1.00 0.00 347 CYS A CA 15
ATOM 28548 C C . CYS A 1 86 ? -3.273 19.844 -0.384 1.00 0.00 347 CYS A C 15
ATOM 28549 O O . CYS A 1 86 ? -3.333 20.864 -1.073 1.00 0.00 347 CYS A O 15
ATOM 28557 N N . ALA A 1 87 ? -4.213 18.915 -0.366 1.00 0.00 348 ALA A N 15
ATOM 28558 C CA . ALA A 1 87 ? -5.429 19.016 -1.171 1.00 0.00 348 ALA A CA 15
ATOM 28559 C C . ALA A 1 87 ? -6.371 20.086 -0.621 1.00 0.00 348 ALA A C 15
ATOM 28560 O O . ALA A 1 87 ? -7.269 20.549 -1.320 1.00 0.00 348 ALA A O 15
ATOM 28567 N N . ARG A 1 88 ? -6.160 20.470 0.634 1.00 0.00 349 ARG A N 15
ATOM 28568 C CA . ARG A 1 88 ? -6.994 21.481 1.274 1.00 0.00 349 ARG A CA 15
ATOM 28569 C C . ARG A 1 88 ? -6.619 22.879 0.793 1.00 0.00 349 ARG A C 15
ATOM 28570 O O . ARG A 1 88 ? -7.456 23.613 0.271 1.00 0.00 349 ARG A O 15
ATOM 28591 N N . LEU A 1 89 ? -5.351 23.229 0.968 1.00 0.00 350 LEU A N 15
ATOM 28592 C CA . LEU A 1 89 ? -4.837 24.530 0.554 1.00 0.00 350 LEU A CA 15
ATOM 28593 C C . LEU A 1 89 ? -4.440 24.548 -0.922 1.00 0.00 350 LEU A C 15
ATOM 28594 O O . LEU A 1 89 ? -4.410 25.609 -1.543 1.00 0.00 350 LEU A O 15
ATOM 28610 N N . ALA A 1 90 ? -4.129 23.379 -1.480 1.00 0.00 351 ALA A N 15
ATOM 28611 C CA . ALA A 1 90 ? -3.727 23.277 -2.874 1.00 0.00 351 ALA A CA 15
ATOM 28612 C C . ALA A 1 90 ? -2.361 23.896 -3.098 1.00 0.00 351 ALA A C 15
ATOM 28613 O O . ALA A 1 90 ? -2.216 25.114 -3.208 1.00 0.00 351 ALA A O 15
ATOM 28620 N N . LYS A 1 91 ? -1.367 23.034 -3.175 1.00 0.00 352 LYS A N 15
ATOM 28621 C CA . LYS A 1 91 ? 0.011 23.458 -3.401 1.00 0.00 352 LYS A CA 15
ATOM 28622 C C . LYS A 1 91 ? 0.307 23.591 -4.896 1.00 0.00 352 LYS A C 15
ATOM 28623 O O . LYS A 1 91 ? 1.467 23.630 -5.304 1.00 0.00 352 LYS A O 15
ATOM 28642 N N . GLN A 1 92 ? -0.743 23.662 -5.713 1.00 0.00 353 GLN A N 15
ATOM 28643 C CA . GLN A 1 92 ? -0.588 23.794 -7.151 1.00 0.00 353 GLN A CA 15
ATOM 28644 C C . GLN A 1 92 ? -1.676 24.710 -7.712 1.00 0.00 353 GLN A C 15
ATOM 28645 O O . GLN A 1 92 ? -2.249 25.512 -6.981 1.00 0.00 353 GLN A O 15
ATOM 28659 N N . ASN A 1 93 ? -1.954 24.588 -9.008 1.00 0.00 354 ASN A N 15
ATOM 28660 C CA . ASN A 1 93 ? -2.970 25.406 -9.661 1.00 0.00 354 ASN A CA 15
ATOM 28661 C C . ASN A 1 93 ? -4.366 25.057 -9.149 1.00 0.00 354 ASN A C 15
ATOM 28662 O O . ASN A 1 93 ? -4.924 24.020 -9.510 1.00 0.00 354 ASN A O 15
ATOM 28673 N N . PRO A 1 94 ? -4.958 25.919 -8.306 1.00 0.00 355 PRO A N 15
ATOM 28674 C CA . PRO A 1 94 ? -6.298 25.684 -7.763 1.00 0.00 355 PRO A CA 15
ATOM 28675 C C . PRO A 1 94 ? -7.355 25.657 -8.863 1.00 0.00 355 PRO A C 15
ATOM 28676 O O . PRO A 1 94 ? -8.289 24.859 -8.823 1.00 0.00 355 PRO A O 15
ATOM 28687 N N . ALA A 1 95 ? -7.195 26.530 -9.849 1.00 0.00 356 ALA A N 15
ATOM 28688 C CA . ALA A 1 95 ? -8.138 26.605 -10.960 1.00 0.00 356 ALA A CA 15
ATOM 28689 C C . ALA A 1 95 ? -8.300 25.254 -11.659 1.00 0.00 356 ALA A C 15
ATOM 28690 O O . ALA A 1 95 ? -9.293 25.022 -12.349 1.00 0.00 356 ALA A O 15
ATOM 28697 N N . GLN A 1 96 ? -7.324 24.369 -11.484 1.00 0.00 357 GLN A N 15
ATOM 28698 C CA . GLN A 1 96 ? -7.368 23.050 -12.106 1.00 0.00 357 GLN A CA 15
ATOM 28699 C C . GLN A 1 96 ? -8.396 22.149 -11.422 1.00 0.00 357 GLN A C 15
ATOM 28700 O O . GLN A 1 96 ? -9.323 21.649 -12.061 1.00 0.00 357 GLN A O 15
ATOM 28714 N N . TYR A 1 97 ? -8.223 21.944 -10.119 1.00 0.00 358 TYR A N 15
ATOM 28715 C CA . TYR A 1 97 ? -9.135 21.101 -9.350 1.00 0.00 358 TYR A CA 15
ATOM 28716 C C . TYR A 1 97 ? -8.737 21.058 -7.877 1.00 0.00 358 TYR A C 15
ATOM 28717 O O . TYR A 1 97 ? -9.585 20.908 -6.999 1.00 0.00 358 TYR A O 15
ATOM 28735 N N . LEU A 1 98 ? -7.441 21.195 -7.614 1.00 0.00 359 LEU A N 15
ATOM 28736 C CA . LEU A 1 98 ? -6.935 21.177 -6.248 1.00 0.00 359 LEU A CA 15
ATOM 28737 C C . LEU A 1 98 ? -7.490 22.349 -5.426 1.00 0.00 359 LEU A C 15
ATOM 28738 O O . LEU A 1 98 ? -7.225 22.449 -4.232 1.00 0.00 359 LEU A O 15
ATOM 28754 N N . ALA A 1 99 ? -8.258 23.235 -6.063 1.00 0.00 360 ALA A N 15
ATOM 28755 C CA . ALA A 1 99 ? -8.832 24.384 -5.367 1.00 0.00 360 ALA A CA 15
ATOM 28756 C C . ALA A 1 99 ? -9.666 23.956 -4.167 1.00 0.00 360 ALA A C 15
ATOM 28757 O O . ALA A 1 99 ? -9.363 24.313 -3.029 1.00 0.00 360 ALA A O 15
ATOM 28764 N N . GLN A 1 100 ? -10.723 23.196 -4.429 1.00 0.00 361 GLN A N 15
ATOM 28765 C CA . GLN A 1 100 ? -11.604 22.729 -3.368 1.00 0.00 361 GLN A CA 15
ATOM 28766 C C . GLN A 1 100 ? -12.235 23.908 -2.631 1.00 0.00 361 GLN A C 15
ATOM 28767 O O . GLN A 1 100 ? -11.977 25.066 -2.958 1.00 0.00 361 GLN A O 15
ATOM 28781 N N . HIS A 1 101 ? -13.060 23.601 -1.634 1.00 0.00 362 HIS A N 15
ATOM 28782 C CA . HIS A 1 101 ? -13.727 24.633 -0.848 1.00 0.00 362 HIS A CA 15
ATOM 28783 C C . HIS A 1 101 ? -14.141 24.092 0.517 1.00 0.00 362 HIS A C 15
ATOM 28784 O O . HIS A 1 101 ? -15.180 23.446 0.652 1.00 0.00 362 HIS A O 15
ATOM 28799 N N . GLU A 1 102 ? -13.317 24.362 1.525 1.00 0.00 363 GLU A N 15
ATOM 28800 C CA . GLU A 1 102 ? -13.588 23.906 2.883 1.00 0.00 363 GLU A CA 15
ATOM 28801 C C . GLU A 1 102 ? -12.640 24.573 3.877 1.00 0.00 363 GLU A C 15
ATOM 28802 O O . GLU A 1 102 ? -11.461 24.775 3.589 1.00 0.00 363 GLU A O 15
ATOM 28814 N N . GLN A 1 103 ? -13.171 24.908 5.046 1.00 0.00 364 GLN A N 15
ATOM 28815 C CA . GLN A 1 103 ? -12.396 25.550 6.099 1.00 0.00 364 GLN A CA 15
ATOM 28816 C C . GLN A 1 103 ? -11.555 24.529 6.865 1.00 0.00 364 GLN A C 15
ATOM 28817 O O . GLN A 1 103 ? -10.771 24.892 7.743 1.00 0.00 364 GLN A O 15
ATOM 28831 N N . ILE B 2 1 ? 14.358 7.432 8.009 1.00 0.00 11 ILE B N 15
ATOM 28832 C CA . ILE B 2 1 ? 14.458 8.214 6.775 1.00 0.00 11 ILE B CA 15
ATOM 28833 C C . ILE B 2 1 ? 15.735 7.920 5.990 1.00 0.00 11 ILE B C 15
ATOM 28834 O O . ILE B 2 1 ? 16.839 7.889 6.537 1.00 0.00 11 ILE B O 15
ATOM 28850 N N . GLY B 2 2 ? 15.561 7.714 4.686 1.00 0.00 12 GLY B N 15
ATOM 28851 C CA . GLY B 2 2 ? 16.683 7.434 3.813 1.00 0.00 12 GLY B CA 15
ATOM 28852 C C . GLY B 2 2 ? 16.241 6.968 2.436 1.00 0.00 12 GLY B C 15
ATOM 28853 O O . GLY B 2 2 ? 15.279 7.494 1.873 1.00 0.00 12 GLY B O 15
ATOM 28857 N N . THR B 2 3 ? 16.952 5.984 1.895 1.00 0.00 13 THR B N 15
ATOM 28858 C CA . THR B 2 3 ? 16.645 5.443 0.575 1.00 0.00 13 THR B CA 15
ATOM 28859 C C . THR B 2 3 ? 17.261 4.054 0.405 1.00 0.00 13 THR B C 15
ATOM 28860 O O . THR B 2 3 ? 17.980 3.574 1.282 1.00 0.00 13 THR B O 15
ATOM 28871 N N . ASP B 2 4 ? 16.972 3.416 -0.728 1.00 0.00 14 ASP B N 15
ATOM 28872 C CA . ASP B 2 4 ? 17.495 2.084 -1.027 1.00 0.00 14 ASP B CA 15
ATOM 28873 C C . ASP B 2 4 ? 16.916 1.044 -0.071 1.00 0.00 14 ASP B C 15
ATOM 28874 O O . ASP B 2 4 ? 15.993 0.308 -0.426 1.00 0.00 14 ASP B O 15
ATOM 28883 N N . LYS B 2 5 ? 17.457 0.998 1.143 1.00 0.00 15 LYS B N 15
ATOM 28884 C CA . LYS B 2 5 ? 16.993 0.058 2.155 1.00 0.00 15 LYS B CA 15
ATOM 28885 C C . LYS B 2 5 ? 15.524 0.304 2.483 1.00 0.00 15 LYS B C 15
ATOM 28886 O O . LYS B 2 5 ? 14.827 -0.594 2.948 1.00 0.00 15 LYS B O 15
ATOM 28905 N N . GLU B 2 6 ? 15.058 1.528 2.240 1.00 0.00 16 GLU B N 15
ATOM 28906 C CA . GLU B 2 6 ? 13.672 1.883 2.516 1.00 0.00 16 GLU B CA 15
ATOM 28907 C C . GLU B 2 6 ? 12.712 0.995 1.734 1.00 0.00 16 GLU B C 15
ATOM 28908 O O . GLU B 2 6 ? 11.610 0.701 2.196 1.00 0.00 16 GLU B O 15
ATOM 28920 N N . LEU B 2 7 ? 13.129 0.578 0.546 1.00 0.00 17 LEU B N 15
ATOM 28921 C CA . LEU B 2 7 ? 12.296 -0.267 -0.292 1.00 0.00 17 LEU B CA 15
ATOM 28922 C C . LEU B 2 7 ? 12.608 -1.741 -0.063 1.00 0.00 17 LEU B C 15
ATOM 28923 O O . LEU B 2 7 ? 11.740 -2.600 -0.181 1.00 0.00 17 LEU B O 15
ATOM 28939 N N . SER B 2 8 ? 13.848 -2.032 0.275 1.00 0.00 18 SER B N 15
ATOM 28940 C CA . SER B 2 8 ? 14.255 -3.403 0.524 1.00 0.00 18 SER B CA 15
ATOM 28941 C C . SER B 2 8 ? 13.834 -3.865 1.919 1.00 0.00 18 SER B C 15
ATOM 28942 O O . SER B 2 8 ? 13.685 -5.064 2.163 1.00 0.00 18 SER B O 15
ATOM 28950 N N . ASP B 2 9 ? 13.659 -2.911 2.834 1.00 0.00 19 ASP B N 15
ATOM 28951 C CA . ASP B 2 9 ? 13.277 -3.232 4.209 1.00 0.00 19 ASP B CA 15
ATOM 28952 C C . ASP B 2 9 ? 11.950 -3.977 4.260 1.00 0.00 19 ASP B C 15
ATOM 28953 O O . ASP B 2 9 ? 11.729 -4.815 5.133 1.00 0.00 19 ASP B O 15
ATOM 28962 N N . LEU B 2 10 ? 11.064 -3.661 3.332 1.00 0.00 20 LEU B N 15
ATOM 28963 C CA . LEU B 2 10 ? 9.759 -4.299 3.295 1.00 0.00 20 LEU B CA 15
ATOM 28964 C C . LEU B 2 10 ? 9.610 -5.190 2.067 1.00 0.00 20 LEU B C 15
ATOM 28965 O O . LEU B 2 10 ? 8.804 -6.117 2.063 1.00 0.00 20 LEU B O 15
ATOM 28981 N N . LEU B 2 11 ? 10.380 -4.908 1.023 1.00 0.00 21 LEU B N 15
ATOM 28982 C CA . LEU B 2 11 ? 10.313 -5.697 -0.202 1.00 0.00 21 LEU B CA 15
ATOM 28983 C C . LEU B 2 11 ? 11.532 -6.602 -0.326 1.00 0.00 21 LEU B C 15
ATOM 28984 O O . LEU B 2 11 ? 12.573 -6.341 0.278 1.00 0.00 21 LEU B O 15
ATOM 29000 N N . ASP B 2 12 ? 11.398 -7.668 -1.106 1.00 0.00 22 ASP B N 15
ATOM 29001 C CA . ASP B 2 12 ? 12.492 -8.612 -1.297 1.00 0.00 22 ASP B CA 15
ATOM 29002 C C . ASP B 2 12 ? 12.891 -9.264 0.026 1.00 0.00 22 ASP B C 15
ATOM 29003 O O . ASP B 2 12 ? 12.870 -8.627 1.078 1.00 0.00 22 ASP B O 15
ATOM 29012 N N . PHE B 2 13 ? 13.262 -10.538 -0.038 1.00 0.00 23 PHE B N 15
ATOM 29013 C CA . PHE B 2 13 ? 13.674 -11.282 1.152 1.00 0.00 23 PHE B CA 15
ATOM 29014 C C . PHE B 2 13 ? 14.850 -12.205 0.836 1.00 0.00 23 PHE B C 15
ATOM 29015 O O . PHE B 2 13 ? 15.658 -12.517 1.709 1.00 0.00 23 PHE B O 15
ATOM 29032 N N . SER B 2 14 ? 14.934 -12.634 -0.419 1.00 0.00 24 SER B N 15
ATOM 29033 C CA . SER B 2 14 ? 16.007 -13.516 -0.861 1.00 0.00 24 SER B CA 15
ATOM 29034 C C . SER B 2 14 ? 17.369 -12.859 -0.677 1.00 0.00 24 SER B C 15
ATOM 29035 O O . SER B 2 14 ? 18.381 -13.540 -0.520 1.00 0.00 24 SER B O 15
ATOM 29043 N N . ALA B 2 15 ? 17.388 -11.533 -0.695 1.00 0.00 25 ALA B N 15
ATOM 29044 C CA . ALA B 2 15 ? 18.625 -10.784 -0.530 1.00 0.00 25 ALA B CA 15
ATOM 29045 C C . ALA B 2 15 ? 19.307 -11.119 0.793 1.00 0.00 25 ALA B C 15
ATOM 29046 O O . ALA B 2 15 ? 20.527 -11.021 0.915 1.00 0.00 25 ALA B O 15
ATOM 29053 N N . MET B 2 16 ? 18.512 -11.515 1.783 1.00 0.00 26 MET B N 15
ATOM 29054 C CA . MET B 2 16 ? 19.042 -11.862 3.098 1.00 0.00 26 MET B CA 15
ATOM 29055 C C . MET B 2 16 ? 18.644 -13.282 3.491 1.00 0.00 26 MET B C 15
ATOM 29056 O O . MET B 2 16 ? 19.482 -14.077 3.919 1.00 0.00 26 MET B O 15
ATOM 29070 N N . PHE B 2 17 ? 17.360 -13.592 3.344 1.00 0.00 27 PHE B N 15
ATOM 29071 C CA . PHE B 2 17 ? 16.848 -14.916 3.685 1.00 0.00 27 PHE B CA 15
ATOM 29072 C C . PHE B 2 17 ? 17.127 -15.251 5.147 1.00 0.00 27 PHE B C 15
ATOM 29073 O O . PHE B 2 17 ? 17.683 -14.438 5.886 1.00 0.00 27 PHE B O 15
ATOM 29090 N N . SER B 2 18 ? 16.738 -16.455 5.556 1.00 0.00 28 SER B N 15
ATOM 29091 C CA . SER B 2 18 ? 16.945 -16.904 6.926 1.00 0.00 28 SER B CA 15
ATOM 29092 C C . SER B 2 18 ? 17.752 -18.198 6.959 1.00 0.00 28 SER B C 15
ATOM 29093 O O . SER B 2 18 ? 18.784 -18.282 7.624 1.00 0.00 28 SER B O 15
ATOM 29101 N N . GLY A 1 1 ? 8.049 15.283 17.825 1.00 0.00 -5 GLY A N 16
ATOM 29102 C CA . GLY A 1 1 ? 8.315 16.628 18.404 1.00 0.00 -5 GLY A CA 16
ATOM 29103 C C . GLY A 1 1 ? 8.469 17.694 17.339 1.00 0.00 -5 GLY A C 16
ATOM 29104 O O . GLY A 1 1 ? 9.347 17.602 16.481 1.00 0.00 -5 GLY A O 16
ATOM 29110 N N . ALA A 1 2 ? 7.614 18.711 17.394 1.00 0.00 -4 ALA A N 16
ATOM 29111 C CA . ALA A 1 2 ? 7.659 19.801 16.426 1.00 0.00 -4 ALA A CA 16
ATOM 29112 C C . ALA A 1 2 ? 7.426 19.287 15.009 1.00 0.00 -4 ALA A C 16
ATOM 29113 O O . ALA A 1 2 ? 7.501 18.085 14.754 1.00 0.00 -4 ALA A O 16
ATOM 29120 N N . MET A 1 3 ? 7.142 20.206 14.092 1.00 0.00 -3 MET A N 16
ATOM 29121 C CA . MET A 1 3 ? 6.896 19.848 12.702 1.00 0.00 -3 MET A CA 16
ATOM 29122 C C . MET A 1 3 ? 5.718 18.893 12.588 1.00 0.00 -3 MET A C 16
ATOM 29123 O O . MET A 1 3 ? 5.159 18.455 13.593 1.00 0.00 -3 MET A O 16
ATOM 29137 N N . GLY A 1 4 ? 5.343 18.572 11.358 1.00 0.00 -2 GLY A N 16
ATOM 29138 C CA . GLY A 1 4 ? 4.235 17.670 11.138 1.00 0.00 -2 GLY A CA 16
ATOM 29139 C C . GLY A 1 4 ? 4.690 16.244 10.919 1.00 0.00 -2 GLY A C 16
ATOM 29140 O O . GLY A 1 4 ? 5.878 15.984 10.732 1.00 0.00 -2 GLY A O 16
ATOM 29144 N N . SER A 1 5 ? 3.741 15.322 10.935 1.00 0.00 -1 SER A N 16
ATOM 29145 C CA . SER A 1 5 ? 4.041 13.915 10.728 1.00 0.00 -1 SER A CA 16
ATOM 29146 C C . SER A 1 5 ? 3.036 13.304 9.770 1.00 0.00 -1 SER A C 16
ATOM 29147 O O . SER A 1 5 ? 1.957 12.876 10.177 1.00 0.00 -1 SER A O 16
ATOM 29155 N N . GLY A 1 6 ? 3.393 13.282 8.491 1.00 0.00 267 GLY A N 16
ATOM 29156 C CA . GLY A 1 6 ? 2.504 12.726 7.491 1.00 0.00 267 GLY A CA 16
ATOM 29157 C C . GLY A 1 6 ? 3.120 12.682 6.112 1.00 0.00 267 GLY A C 16
ATOM 29158 O O . GLY A 1 6 ? 2.802 11.810 5.304 1.00 0.00 267 GLY A O 16
ATOM 29162 N N . ALA A 1 7 ? 3.991 13.633 5.835 1.00 0.00 268 ALA A N 16
ATOM 29163 C CA . ALA A 1 7 ? 4.650 13.717 4.547 1.00 0.00 268 ALA A CA 16
ATOM 29164 C C . ALA A 1 7 ? 5.807 12.724 4.425 1.00 0.00 268 ALA A C 16
ATOM 29165 O O . ALA A 1 7 ? 6.226 12.389 3.318 1.00 0.00 268 ALA A O 16
ATOM 29172 N N . ARG A 1 8 ? 6.337 12.276 5.562 1.00 0.00 269 ARG A N 16
ATOM 29173 C CA . ARG A 1 8 ? 7.466 11.348 5.585 1.00 0.00 269 ARG A CA 16
ATOM 29174 C C . ARG A 1 8 ? 7.160 10.014 4.918 1.00 0.00 269 ARG A C 16
ATOM 29175 O O . ARG A 1 8 ? 7.842 9.612 3.976 1.00 0.00 269 ARG A O 16
ATOM 29196 N N . GLN A 1 9 ? 6.161 9.312 5.429 1.00 0.00 270 GLN A N 16
ATOM 29197 C CA . GLN A 1 9 ? 5.804 8.001 4.894 1.00 0.00 270 GLN A CA 16
ATOM 29198 C C . GLN A 1 9 ? 5.662 8.009 3.380 1.00 0.00 270 GLN A C 16
ATOM 29199 O O . GLN A 1 9 ? 6.118 7.087 2.705 1.00 0.00 270 GLN A O 16
ATOM 29213 N N . LEU A 1 10 ? 5.020 9.042 2.846 1.00 0.00 271 LEU A N 16
ATOM 29214 C CA . LEU A 1 10 ? 4.825 9.135 1.400 1.00 0.00 271 LEU A CA 16
ATOM 29215 C C . LEU A 1 10 ? 6.110 8.850 0.650 1.00 0.00 271 LEU A C 16
ATOM 29216 O O . LEU A 1 10 ? 6.086 8.438 -0.504 1.00 0.00 271 LEU A O 16
ATOM 29232 N N . SER A 1 11 ? 7.226 9.043 1.324 1.00 0.00 272 SER A N 16
ATOM 29233 C CA . SER A 1 11 ? 8.521 8.776 0.725 1.00 0.00 272 SER A CA 16
ATOM 29234 C C . SER A 1 11 ? 8.653 7.296 0.382 1.00 0.00 272 SER A C 16
ATOM 29235 O O . SER A 1 11 ? 9.072 6.943 -0.719 1.00 0.00 272 SER A O 16
ATOM 29243 N N . LYS A 1 12 ? 8.294 6.432 1.330 1.00 0.00 273 LYS A N 16
ATOM 29244 C CA . LYS A 1 12 ? 8.373 4.988 1.124 1.00 0.00 273 LYS A CA 16
ATOM 29245 C C . LYS A 1 12 ? 7.173 4.474 0.337 1.00 0.00 273 LYS A C 16
ATOM 29246 O O . LYS A 1 12 ? 7.318 3.635 -0.548 1.00 0.00 273 LYS A O 16
ATOM 29265 N N . LEU A 1 13 ? 5.989 4.973 0.670 1.00 0.00 274 LEU A N 16
ATOM 29266 C CA . LEU A 1 13 ? 4.773 4.552 -0.009 1.00 0.00 274 LEU A CA 16
ATOM 29267 C C . LEU A 1 13 ? 4.857 4.840 -1.502 1.00 0.00 274 LEU A C 16
ATOM 29268 O O . LEU A 1 13 ? 4.613 3.966 -2.328 1.00 0.00 274 LEU A O 16
ATOM 29284 N N . LYS A 1 14 ? 5.207 6.073 -1.847 1.00 0.00 275 LYS A N 16
ATOM 29285 C CA . LYS A 1 14 ? 5.318 6.459 -3.247 1.00 0.00 275 LYS A CA 16
ATOM 29286 C C . LYS A 1 14 ? 6.404 5.644 -3.951 1.00 0.00 275 LYS A C 16
ATOM 29287 O O . LYS A 1 14 ? 6.354 5.448 -5.166 1.00 0.00 275 LYS A O 16
ATOM 29306 N N . ARG A 1 15 ? 7.392 5.185 -3.187 1.00 0.00 276 ARG A N 16
ATOM 29307 C CA . ARG A 1 15 ? 8.489 4.403 -3.751 1.00 0.00 276 ARG A CA 16
ATOM 29308 C C . ARG A 1 15 ? 8.115 2.927 -3.868 1.00 0.00 276 ARG A C 16
ATOM 29309 O O . ARG A 1 15 ? 8.220 2.332 -4.941 1.00 0.00 276 ARG A O 16
ATOM 29330 N N . PHE A 1 16 ? 7.697 2.338 -2.752 1.00 0.00 277 PHE A N 16
ATOM 29331 C CA . PHE A 1 16 ? 7.330 0.924 -2.714 1.00 0.00 277 PHE A CA 16
ATOM 29332 C C . PHE A 1 16 ? 6.315 0.567 -3.790 1.00 0.00 277 PHE A C 16
ATOM 29333 O O . PHE A 1 16 ? 6.419 -0.476 -4.435 1.00 0.00 277 PHE A O 16
ATOM 29350 N N . LEU A 1 17 ? 5.328 1.428 -3.965 1.00 0.00 278 LEU A N 16
ATOM 29351 C CA . LEU A 1 17 ? 4.278 1.199 -4.950 1.00 0.00 278 LEU A CA 16
ATOM 29352 C C . LEU A 1 17 ? 4.851 1.073 -6.355 1.00 0.00 278 LEU A C 16
ATOM 29353 O O . LEU A 1 17 ? 4.309 0.349 -7.192 1.00 0.00 278 LEU A O 16
ATOM 29369 N N . THR A 1 18 ? 5.938 1.788 -6.617 1.00 0.00 279 THR A N 16
ATOM 29370 C CA . THR A 1 18 ? 6.566 1.755 -7.930 1.00 0.00 279 THR A CA 16
ATOM 29371 C C . THR A 1 18 ? 6.867 0.327 -8.366 1.00 0.00 279 THR A C 16
ATOM 29372 O O . THR A 1 18 ? 6.725 -0.004 -9.539 1.00 0.00 279 THR A O 16
ATOM 29383 N N . THR A 1 19 ? 7.285 -0.513 -7.419 1.00 0.00 280 THR A N 16
ATOM 29384 C CA . THR A 1 19 ? 7.607 -1.903 -7.731 1.00 0.00 280 THR A CA 16
ATOM 29385 C C . THR A 1 19 ? 6.364 -2.757 -7.785 1.00 0.00 280 THR A C 16
ATOM 29386 O O . THR A 1 19 ? 6.241 -3.630 -8.643 1.00 0.00 280 THR A O 16
ATOM 29397 N N . LEU A 1 20 ? 5.446 -2.510 -6.872 1.00 0.00 281 LEU A N 16
ATOM 29398 C CA . LEU A 1 20 ? 4.219 -3.273 -6.835 1.00 0.00 281 LEU A CA 16
ATOM 29399 C C . LEU A 1 20 ? 3.424 -3.082 -8.121 1.00 0.00 281 LEU A C 16
ATOM 29400 O O . LEU A 1 20 ? 2.734 -3.992 -8.577 1.00 0.00 281 LEU A O 16
ATOM 29416 N N . GLN A 1 21 ? 3.534 -1.893 -8.706 1.00 0.00 282 GLN A N 16
ATOM 29417 C CA . GLN A 1 21 ? 2.829 -1.579 -9.943 1.00 0.00 282 GLN A CA 16
ATOM 29418 C C . GLN A 1 21 ? 3.474 -2.260 -11.137 1.00 0.00 282 GLN A C 16
ATOM 29419 O O . GLN A 1 21 ? 2.791 -2.773 -12.024 1.00 0.00 282 GLN A O 16
ATOM 29433 N N . GLN A 1 22 ? 4.798 -2.232 -11.169 1.00 0.00 283 GLN A N 16
ATOM 29434 C CA . GLN A 1 22 ? 5.547 -2.819 -12.268 1.00 0.00 283 GLN A CA 16
ATOM 29435 C C . GLN A 1 22 ? 5.613 -4.334 -12.164 1.00 0.00 283 GLN A C 16
ATOM 29436 O O . GLN A 1 22 ? 5.763 -5.028 -13.171 1.00 0.00 283 GLN A O 16
ATOM 29450 N N . PHE A 1 23 ? 5.501 -4.848 -10.947 1.00 0.00 284 PHE A N 16
ATOM 29451 C CA . PHE A 1 23 ? 5.553 -6.281 -10.727 1.00 0.00 284 PHE A CA 16
ATOM 29452 C C . PHE A 1 23 ? 4.469 -6.987 -11.530 1.00 0.00 284 PHE A C 16
ATOM 29453 O O . PHE A 1 23 ? 4.744 -7.928 -12.275 1.00 0.00 284 PHE A O 16
ATOM 29470 N N . GLY A 1 24 ? 3.238 -6.518 -11.379 1.00 0.00 285 GLY A N 16
ATOM 29471 C CA . GLY A 1 24 ? 2.129 -7.104 -12.102 1.00 0.00 285 GLY A CA 16
ATOM 29472 C C . GLY A 1 24 ? 1.684 -6.245 -13.263 1.00 0.00 285 GLY A C 16
ATOM 29473 O O . GLY A 1 24 ? 0.513 -6.255 -13.643 1.00 0.00 285 GLY A O 16
ATOM 29477 N N . ASN A 1 25 ? 2.623 -5.500 -13.831 1.00 0.00 286 ASN A N 16
ATOM 29478 C CA . ASN A 1 25 ? 2.335 -4.624 -14.960 1.00 0.00 286 ASN A CA 16
ATOM 29479 C C . ASN A 1 25 ? 2.151 -5.417 -16.254 1.00 0.00 286 ASN A C 16
ATOM 29480 O O . ASN A 1 25 ? 2.396 -4.900 -17.344 1.00 0.00 286 ASN A O 16
ATOM 29491 N N . ASP A 1 26 ? 1.728 -6.674 -16.133 1.00 0.00 287 ASP A N 16
ATOM 29492 C CA . ASP A 1 26 ? 1.526 -7.522 -17.300 1.00 0.00 287 ASP A CA 16
ATOM 29493 C C . ASP A 1 26 ? 0.586 -8.688 -16.995 1.00 0.00 287 ASP A C 16
ATOM 29494 O O . ASP A 1 26 ? 0.579 -9.687 -17.713 1.00 0.00 287 ASP A O 16
ATOM 29503 N N . ILE A 1 27 ? -0.214 -8.559 -15.940 1.00 0.00 288 ILE A N 16
ATOM 29504 C CA . ILE A 1 27 ? -1.153 -9.606 -15.577 1.00 0.00 288 ILE A CA 16
ATOM 29505 C C . ILE A 1 27 ? -2.408 -9.513 -16.447 1.00 0.00 288 ILE A C 16
ATOM 29506 O O . ILE A 1 27 ? -2.995 -10.528 -16.826 1.00 0.00 288 ILE A O 16
ATOM 29522 N N . SER A 1 28 ? -2.808 -8.281 -16.759 1.00 0.00 289 SER A N 16
ATOM 29523 C CA . SER A 1 28 ? -3.987 -8.035 -17.590 1.00 0.00 289 SER A CA 16
ATOM 29524 C C . SER A 1 28 ? -4.159 -6.537 -17.825 1.00 0.00 289 SER A C 16
ATOM 29525 O O . SER A 1 28 ? -3.563 -5.725 -17.117 1.00 0.00 289 SER A O 16
ATOM 29533 N N . PRO A 1 29 ? -4.978 -6.143 -18.818 1.00 0.00 290 PRO A N 16
ATOM 29534 C CA . PRO A 1 29 ? -5.217 -4.727 -19.124 1.00 0.00 290 PRO A CA 16
ATOM 29535 C C . PRO A 1 29 ? -5.939 -3.999 -17.987 1.00 0.00 290 PRO A C 16
ATOM 29536 O O . PRO A 1 29 ? -6.247 -2.812 -18.101 1.00 0.00 290 PRO A O 16
ATOM 29547 N N . GLU A 1 30 ? -6.216 -4.715 -16.897 1.00 0.00 291 GLU A N 16
ATOM 29548 C CA . GLU A 1 30 ? -6.911 -4.138 -15.756 1.00 0.00 291 GLU A CA 16
ATOM 29549 C C . GLU A 1 30 ? -5.991 -4.013 -14.542 1.00 0.00 291 GLU A C 16
ATOM 29550 O O . GLU A 1 30 ? -6.256 -3.226 -13.631 1.00 0.00 291 GLU A O 16
ATOM 29562 N N . ILE A 1 31 ? -4.902 -4.773 -14.547 1.00 0.00 292 ILE A N 16
ATOM 29563 C CA . ILE A 1 31 ? -3.937 -4.715 -13.455 1.00 0.00 292 ILE A CA 16
ATOM 29564 C C . ILE A 1 31 ? -3.313 -3.348 -13.426 1.00 0.00 292 ILE A C 16
ATOM 29565 O O . ILE A 1 31 ? -3.228 -2.707 -12.376 1.00 0.00 292 ILE A O 16
ATOM 29581 N N . GLY A 1 32 ? -2.913 -2.887 -14.603 1.00 0.00 293 GLY A N 16
ATOM 29582 C CA . GLY A 1 32 ? -2.345 -1.559 -14.699 1.00 0.00 293 GLY A CA 16
ATOM 29583 C C . GLY A 1 32 ? -3.263 -0.561 -14.025 1.00 0.00 293 GLY A C 16
ATOM 29584 O O . GLY A 1 32 ? -2.819 0.440 -13.462 1.00 0.00 293 GLY A O 16
ATOM 29588 N N . GLU A 1 33 ? -4.558 -0.876 -14.060 1.00 0.00 294 GLU A N 16
ATOM 29589 C CA . GLU A 1 33 ? -5.582 -0.058 -13.431 1.00 0.00 294 GLU A CA 16
ATOM 29590 C C . GLU A 1 33 ? -5.721 -0.446 -11.962 1.00 0.00 294 GLU A C 16
ATOM 29591 O O . GLU A 1 33 ? -6.005 0.394 -11.107 1.00 0.00 294 GLU A O 16
ATOM 29603 N N . ARG A 1 34 ? -5.518 -1.732 -11.679 1.00 0.00 295 ARG A N 16
ATOM 29604 C CA . ARG A 1 34 ? -5.616 -2.243 -10.319 1.00 0.00 295 ARG A CA 16
ATOM 29605 C C . ARG A 1 34 ? -4.630 -1.545 -9.398 1.00 0.00 295 ARG A C 16
ATOM 29606 O O . ARG A 1 34 ? -5.009 -0.969 -8.385 1.00 0.00 295 ARG A O 16
ATOM 29627 N N . VAL A 1 35 ? -3.361 -1.585 -9.756 1.00 0.00 296 VAL A N 16
ATOM 29628 C CA . VAL A 1 35 ? -2.347 -0.947 -8.942 1.00 0.00 296 VAL A CA 16
ATOM 29629 C C . VAL A 1 35 ? -2.690 0.510 -8.671 1.00 0.00 296 VAL A C 16
ATOM 29630 O O . VAL A 1 35 ? -2.529 0.998 -7.555 1.00 0.00 296 VAL A O 16
ATOM 29643 N N . ARG A 1 36 ? -3.163 1.202 -9.700 1.00 0.00 297 ARG A N 16
ATOM 29644 C CA . ARG A 1 36 ? -3.527 2.604 -9.571 1.00 0.00 297 ARG A CA 16
ATOM 29645 C C . ARG A 1 36 ? -4.751 2.773 -8.677 1.00 0.00 297 ARG A C 16
ATOM 29646 O O . ARG A 1 36 ? -4.789 3.664 -7.830 1.00 0.00 297 ARG A O 16
ATOM 29667 N N . THR A 1 37 ? -5.751 1.916 -8.867 1.00 0.00 298 THR A N 16
ATOM 29668 C CA . THR A 1 37 ? -6.974 1.987 -8.069 1.00 0.00 298 THR A CA 16
ATOM 29669 C C . THR A 1 37 ? -6.715 1.569 -6.625 1.00 0.00 298 THR A C 16
ATOM 29670 O O . THR A 1 37 ? -7.279 2.147 -5.696 1.00 0.00 298 THR A O 16
ATOM 29681 N N . LEU A 1 38 ? -5.857 0.569 -6.435 1.00 0.00 299 LEU A N 16
ATOM 29682 C CA . LEU A 1 38 ? -5.539 0.090 -5.093 1.00 0.00 299 LEU A CA 16
ATOM 29683 C C . LEU A 1 38 ? -5.008 1.228 -4.226 1.00 0.00 299 LEU A C 16
ATOM 29684 O O . LEU A 1 38 ? -5.481 1.440 -3.110 1.00 0.00 299 LEU A O 16
ATOM 29700 N N . VAL A 1 39 ? -4.018 1.951 -4.741 1.00 0.00 300 VAL A N 16
ATOM 29701 C CA . VAL A 1 39 ? -3.425 3.057 -3.998 1.00 0.00 300 VAL A CA 16
ATOM 29702 C C . VAL A 1 39 ? -4.436 4.172 -3.771 1.00 0.00 300 VAL A C 16
ATOM 29703 O O . VAL A 1 39 ? -4.550 4.695 -2.663 1.00 0.00 300 VAL A O 16
ATOM 29716 N N . LEU A 1 40 ? -5.169 4.532 -4.819 1.00 0.00 301 LEU A N 16
ATOM 29717 C CA . LEU A 1 40 ? -6.169 5.585 -4.717 1.00 0.00 301 LEU A CA 16
ATOM 29718 C C . LEU A 1 40 ? -7.297 5.166 -3.794 1.00 0.00 301 LEU A C 16
ATOM 29719 O O . LEU A 1 40 ? -7.889 5.995 -3.104 1.00 0.00 301 LEU A O 16
ATOM 29735 N N . GLY A 1 41 ? -7.590 3.874 -3.785 1.00 0.00 302 GLY A N 16
ATOM 29736 C CA . GLY A 1 41 ? -8.648 3.373 -2.941 1.00 0.00 302 GLY A CA 16
ATOM 29737 C C . GLY A 1 41 ? -8.273 3.439 -1.479 1.00 0.00 302 GLY A C 16
ATOM 29738 O O . GLY A 1 41 ? -9.051 3.904 -0.647 1.00 0.00 302 GLY A O 16
ATOM 29742 N N . LEU A 1 42 ? -7.075 2.957 -1.164 1.00 0.00 303 LEU A N 16
ATOM 29743 C CA . LEU A 1 42 ? -6.573 2.942 0.201 1.00 0.00 303 LEU A CA 16
ATOM 29744 C C . LEU A 1 42 ? -6.477 4.354 0.771 1.00 0.00 303 LEU A C 16
ATOM 29745 O O . LEU A 1 42 ? -6.726 4.576 1.955 1.00 0.00 303 LEU A O 16
ATOM 29761 N N . VAL A 1 43 ? -6.119 5.303 -0.082 1.00 0.00 304 VAL A N 16
ATOM 29762 C CA . VAL A 1 43 ? -5.994 6.693 0.331 1.00 0.00 304 VAL A CA 16
ATOM 29763 C C . VAL A 1 43 ? -7.363 7.364 0.417 1.00 0.00 304 VAL A C 16
ATOM 29764 O O . VAL A 1 43 ? -7.606 8.184 1.304 1.00 0.00 304 VAL A O 16
ATOM 29777 N N . ASN A 1 44 ? -8.259 7.003 -0.501 1.00 0.00 305 ASN A N 16
ATOM 29778 C CA . ASN A 1 44 ? -9.607 7.568 -0.515 1.00 0.00 305 ASN A CA 16
ATOM 29779 C C . ASN A 1 44 ? -10.458 7.015 0.632 1.00 0.00 305 ASN A C 16
ATOM 29780 O O . ASN A 1 44 ? -11.666 7.244 0.677 1.00 0.00 305 ASN A O 16
ATOM 29791 N N . SER A 1 45 ? -9.830 6.283 1.553 1.00 0.00 306 SER A N 16
ATOM 29792 C CA . SER A 1 45 ? -10.542 5.705 2.688 1.00 0.00 306 SER A CA 16
ATOM 29793 C C . SER A 1 45 ? -11.576 4.682 2.223 1.00 0.00 306 SER A C 16
ATOM 29794 O O . SER A 1 45 ? -12.457 4.288 2.987 1.00 0.00 306 SER A O 16
ATOM 29802 N N . THR A 1 46 ? -11.461 4.251 0.967 1.00 0.00 307 THR A N 16
ATOM 29803 C CA . THR A 1 46 ? -12.385 3.272 0.408 1.00 0.00 307 THR A CA 16
ATOM 29804 C C . THR A 1 46 ? -11.792 1.862 0.432 1.00 0.00 307 THR A C 16
ATOM 29805 O O . THR A 1 46 ? -12.463 0.893 0.078 1.00 0.00 307 THR A O 16
ATOM 29816 N N . LEU A 1 47 ? -10.534 1.754 0.851 1.00 0.00 308 LEU A N 16
ATOM 29817 C CA . LEU A 1 47 ? -9.857 0.464 0.919 1.00 0.00 308 LEU A CA 16
ATOM 29818 C C . LEU A 1 47 ? -9.511 0.118 2.365 1.00 0.00 308 LEU A C 16
ATOM 29819 O O . LEU A 1 47 ? -10.109 0.640 3.307 1.00 0.00 308 LEU A O 16
ATOM 29835 N N . THR A 1 48 ? -8.539 -0.758 2.520 1.00 0.00 309 THR A N 16
ATOM 29836 C CA . THR A 1 48 ? -8.083 -1.191 3.819 1.00 0.00 309 THR A CA 16
ATOM 29837 C C . THR A 1 48 ? -6.729 -1.832 3.678 1.00 0.00 309 THR A C 16
ATOM 29838 O O . THR A 1 48 ? -6.361 -2.309 2.607 1.00 0.00 309 THR A O 16
ATOM 29849 N N . ILE A 1 49 ? -5.989 -1.829 4.756 1.00 0.00 310 ILE A N 16
ATOM 29850 C CA . ILE A 1 49 ? -4.670 -2.399 4.765 1.00 0.00 310 ILE A CA 16
ATOM 29851 C C . ILE A 1 49 ? -4.721 -3.873 4.406 1.00 0.00 310 ILE A C 16
ATOM 29852 O O . ILE A 1 49 ? -4.046 -4.328 3.485 1.00 0.00 310 ILE A O 16
ATOM 29868 N N . GLU A 1 50 ? -5.530 -4.611 5.149 1.00 0.00 311 GLU A N 16
ATOM 29869 C CA . GLU A 1 50 ? -5.686 -6.043 4.930 1.00 0.00 311 GLU A CA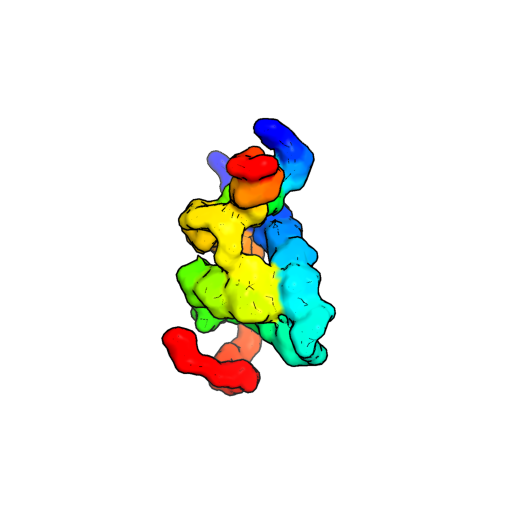 16
ATOM 29870 C C . GLU A 1 50 ? -6.100 -6.329 3.494 1.00 0.00 311 GLU A C 16
ATOM 29871 O O . GLU A 1 50 ? -5.705 -7.335 2.917 1.00 0.00 311 GLU A O 16
ATOM 29883 N N . GLU A 1 51 ? -6.907 -5.434 2.936 1.00 0.00 312 GLU A N 16
ATOM 29884 C CA . GLU A 1 51 ? -7.394 -5.573 1.568 1.00 0.00 312 GLU A CA 16
ATOM 29885 C C . GLU A 1 51 ? -6.347 -5.131 0.548 1.00 0.00 312 GLU A C 16
ATOM 29886 O O . GLU A 1 51 ? -6.050 -5.852 -0.403 1.00 0.00 312 GLU A O 16
ATOM 29898 N N . PHE A 1 52 ? -5.806 -3.934 0.748 1.00 0.00 313 PHE A N 16
ATOM 29899 C CA . PHE A 1 52 ? -4.805 -3.371 -0.154 1.00 0.00 313 PHE A CA 16
ATOM 29900 C C . PHE A 1 52 ? -3.658 -4.348 -0.397 1.00 0.00 313 PHE A C 16
ATOM 29901 O O . PHE A 1 52 ? -3.405 -4.747 -1.531 1.00 0.00 313 PHE A O 16
ATOM 29918 N N . HIS A 1 53 ? -2.967 -4.731 0.668 1.00 0.00 314 HIS A N 16
ATOM 29919 C CA . HIS A 1 53 ? -1.844 -5.654 0.553 1.00 0.00 314 HIS A CA 16
ATOM 29920 C C . HIS A 1 53 ? -2.298 -6.990 -0.003 1.00 0.00 314 HIS A C 16
ATOM 29921 O O . HIS A 1 53 ? -1.610 -7.605 -0.817 1.00 0.00 314 HIS A O 16
ATOM 29936 N N . SER A 1 54 ? -3.460 -7.427 0.444 1.00 0.00 315 SER A N 16
ATOM 29937 C CA . SER A 1 54 ? -4.029 -8.691 -0.008 1.00 0.00 315 SER A CA 16
ATOM 29938 C C . SER A 1 54 ? -4.340 -8.656 -1.503 1.00 0.00 315 SER A C 16
ATOM 29939 O O . SER A 1 54 ? -4.058 -9.609 -2.230 1.00 0.00 315 SER A O 16
ATOM 29947 N N . LYS A 1 55 ? -4.942 -7.561 -1.947 1.00 0.00 316 LYS A N 16
ATOM 29948 C CA . LYS A 1 55 ? -5.311 -7.404 -3.349 1.00 0.00 316 LYS A CA 16
ATOM 29949 C C . LYS A 1 55 ? -4.106 -7.023 -4.199 1.00 0.00 316 LYS A C 16
ATOM 29950 O O . LYS A 1 55 ? -3.878 -7.600 -5.262 1.00 0.00 316 LYS A O 16
ATOM 29969 N N . LEU A 1 56 ? -3.334 -6.060 -3.721 1.00 0.00 317 LEU A N 16
ATOM 29970 C CA . LEU A 1 56 ? -2.149 -5.609 -4.437 1.00 0.00 317 LEU A CA 16
ATOM 29971 C C . LEU A 1 56 ? -1.199 -6.761 -4.692 1.00 0.00 317 LEU A C 16
ATOM 29972 O O . LEU A 1 56 ? -0.697 -6.925 -5.800 1.00 0.00 317 LEU A O 16
ATOM 29988 N N . GLN A 1 57 ? -0.955 -7.561 -3.662 1.00 0.00 318 GLN A N 16
ATOM 29989 C CA . GLN A 1 57 ? -0.061 -8.699 -3.791 1.00 0.00 318 GLN A CA 16
ATOM 29990 C C . GLN A 1 57 ? -0.454 -9.558 -4.985 1.00 0.00 318 GLN A C 16
ATOM 29991 O O . GLN A 1 57 ? 0.391 -10.183 -5.622 1.00 0.00 318 GLN A O 16
ATOM 30005 N N . GLU A 1 58 ? -1.747 -9.576 -5.282 1.00 0.00 319 GLU A N 16
ATOM 30006 C CA . GLU A 1 58 ? -2.258 -10.348 -6.401 1.00 0.00 319 GLU A CA 16
ATOM 30007 C C . GLU A 1 58 ? -1.936 -9.654 -7.716 1.00 0.00 319 GLU A C 16
ATOM 30008 O O . GLU A 1 58 ? -1.378 -10.263 -8.630 1.00 0.00 319 GLU A O 16
ATOM 30020 N N . ALA A 1 59 ? -2.288 -8.376 -7.806 1.00 0.00 320 ALA A N 16
ATOM 30021 C CA . ALA A 1 59 ? -2.033 -7.603 -9.011 1.00 0.00 320 ALA A CA 16
ATOM 30022 C C . ALA A 1 59 ? -0.540 -7.457 -9.254 1.00 0.00 320 ALA A C 16
ATOM 30023 O O . ALA A 1 59 ? -0.078 -7.583 -10.382 1.00 0.00 320 ALA A O 16
ATOM 30030 N N . THR A 1 60 ? 0.212 -7.203 -8.186 1.00 0.00 321 THR A N 16
ATOM 30031 C CA . THR A 1 60 ? 1.665 -7.053 -8.285 1.00 0.00 321 THR A CA 16
ATOM 30032 C C . THR A 1 60 ? 2.357 -8.405 -8.471 1.00 0.00 321 THR A C 16
ATOM 30033 O O . THR A 1 60 ? 3.519 -8.573 -8.099 1.00 0.00 321 THR A O 16
ATOM 30044 N N . ASN A 1 61 ? 1.643 -9.367 -9.045 1.00 0.00 322 ASN A N 16
ATOM 30045 C CA . ASN A 1 61 ? 2.199 -10.689 -9.278 1.00 0.00 322 ASN A CA 16
ATOM 30046 C C . ASN A 1 61 ? 2.725 -11.306 -7.987 1.00 0.00 322 ASN A C 16
ATOM 30047 O O . ASN A 1 61 ? 3.877 -11.091 -7.609 1.00 0.00 322 ASN A O 16
ATOM 30058 N N . PHE A 1 62 ? 1.876 -12.081 -7.324 1.00 0.00 323 PHE A N 16
ATOM 30059 C CA . PHE A 1 62 ? 2.253 -12.748 -6.082 1.00 0.00 323 PHE A CA 16
ATOM 30060 C C . PHE A 1 62 ? 2.633 -11.747 -4.991 1.00 0.00 323 PHE A C 16
ATOM 30061 O O . PHE A 1 62 ? 3.155 -10.668 -5.273 1.00 0.00 323 PHE A O 16
ATOM 30078 N N . PRO A 1 63 ? 2.368 -12.100 -3.719 1.00 0.00 324 PRO A N 16
ATOM 30079 C CA . PRO A 1 63 ? 2.680 -11.244 -2.576 1.00 0.00 324 PRO A CA 16
ATOM 30080 C C . PRO A 1 63 ? 4.150 -11.240 -2.217 1.00 0.00 324 PRO A C 16
ATOM 30081 O O . PRO A 1 63 ? 4.948 -11.996 -2.768 1.00 0.00 324 PRO A O 16
ATOM 30092 N N . LEU A 1 64 ? 4.487 -10.388 -1.264 1.00 0.00 325 LEU A N 16
ATOM 30093 C CA . LEU A 1 64 ? 5.845 -10.273 -0.785 1.00 0.00 325 LEU A CA 16
ATOM 30094 C C . LEU A 1 64 ? 5.915 -10.728 0.670 1.00 0.00 325 LEU A C 16
ATOM 30095 O O . LEU A 1 64 ? 5.086 -11.521 1.117 1.00 0.00 325 LEU A O 16
ATOM 30111 N N . ARG A 1 65 ? 6.899 -10.233 1.403 1.00 0.00 326 ARG A N 16
ATOM 30112 C CA . ARG A 1 65 ? 7.067 -10.602 2.800 1.00 0.00 326 ARG A CA 16
ATOM 30113 C C . ARG A 1 65 ? 5.817 -10.280 3.620 1.00 0.00 326 ARG A C 16
ATOM 30114 O O . ARG A 1 65 ? 4.960 -9.510 3.187 1.00 0.00 326 ARG A O 16
ATOM 30135 N N . PRO A 1 66 ? 5.693 -10.878 4.818 1.00 0.00 327 PRO A N 16
ATOM 30136 C CA . PRO A 1 66 ? 4.546 -10.660 5.702 1.00 0.00 327 PRO A CA 16
ATOM 30137 C C . PRO A 1 66 ? 4.619 -9.315 6.422 1.00 0.00 327 PRO A C 16
ATOM 30138 O O . PRO A 1 66 ? 3.591 -8.723 6.756 1.00 0.00 327 PRO A O 16
ATOM 30149 N N . PHE A 1 67 ? 5.840 -8.835 6.661 1.00 0.00 328 PHE A N 16
ATOM 30150 C CA . PHE A 1 67 ? 6.040 -7.558 7.347 1.00 0.00 328 PHE A CA 16
ATOM 30151 C C . PHE A 1 67 ? 5.757 -6.367 6.430 1.00 0.00 328 PHE A C 16
ATOM 30152 O O . PHE A 1 67 ? 6.017 -5.221 6.799 1.00 0.00 328 PHE A O 16
ATOM 30169 N N . VAL A 1 68 ? 5.211 -6.638 5.248 1.00 0.00 329 VAL A N 16
ATOM 30170 C CA . VAL A 1 68 ? 4.878 -5.585 4.301 1.00 0.00 329 VAL A CA 16
ATOM 30171 C C . VAL A 1 68 ? 3.553 -4.910 4.671 1.00 0.00 329 VAL A C 16
ATOM 30172 O O . VAL A 1 68 ? 3.486 -3.688 4.797 1.00 0.00 329 VAL A O 16
ATOM 30185 N N . ILE A 1 69 ? 2.501 -5.716 4.841 1.00 0.00 330 ILE A N 16
ATOM 30186 C CA . ILE A 1 69 ? 1.178 -5.194 5.185 1.00 0.00 330 ILE A CA 16
ATOM 30187 C C . ILE A 1 69 ? 1.190 -4.334 6.450 1.00 0.00 330 ILE A C 16
ATOM 30188 O O . ILE A 1 69 ? 0.460 -3.348 6.523 1.00 0.00 330 ILE A O 16
ATOM 30204 N N . PRO A 1 70 ? 2.013 -4.679 7.462 1.00 0.00 331 PRO A N 16
ATOM 30205 C CA . PRO A 1 70 ? 2.093 -3.916 8.714 1.00 0.00 331 PRO A CA 16
ATOM 30206 C C . PRO A 1 70 ? 2.748 -2.550 8.538 1.00 0.00 331 PRO A C 16
ATOM 30207 O O . PRO A 1 70 ? 2.371 -1.584 9.201 1.00 0.00 331 PRO A O 16
ATOM 30218 N N . PHE A 1 71 ? 3.729 -2.468 7.649 1.00 0.00 332 PHE A N 16
ATOM 30219 C CA . PHE A 1 71 ? 4.429 -1.211 7.403 1.00 0.00 332 PHE A CA 16
ATOM 30220 C C . PHE A 1 71 ? 3.463 -0.130 6.937 1.00 0.00 332 PHE A C 16
ATOM 30221 O O . PHE A 1 71 ? 3.436 0.971 7.485 1.00 0.00 332 PHE A O 16
ATOM 30238 N N . LEU A 1 72 ? 2.672 -0.453 5.924 1.00 0.00 333 LEU A N 16
ATOM 30239 C CA . LEU A 1 72 ? 1.700 0.491 5.389 1.00 0.00 333 LEU A CA 16
ATOM 30240 C C . LEU A 1 72 ? 0.762 0.968 6.499 1.00 0.00 333 LEU A C 16
ATOM 30241 O O . LEU A 1 72 ? 0.335 2.118 6.506 1.00 0.00 333 LEU A O 16
ATOM 30257 N N . LYS A 1 73 ? 0.460 0.076 7.446 1.00 0.00 334 LYS A N 16
ATOM 30258 C CA . LYS A 1 73 ? -0.419 0.410 8.570 1.00 0.00 334 LYS A CA 16
ATOM 30259 C C . LYS A 1 73 ? 0.217 1.453 9.481 1.00 0.00 334 LYS A C 16
ATOM 30260 O O . LYS A 1 73 ? -0.469 2.313 10.029 1.00 0.00 334 LYS A O 16
ATOM 30279 N N . ALA A 1 74 ? 1.530 1.365 9.643 1.00 0.00 335 ALA A N 16
ATOM 30280 C CA . ALA A 1 74 ? 2.253 2.300 10.490 1.00 0.00 335 ALA A CA 16
ATOM 30281 C C . ALA A 1 74 ? 2.453 3.624 9.777 1.00 0.00 335 ALA A C 16
ATOM 30282 O O . ALA A 1 74 ? 2.400 4.689 10.389 1.00 0.00 335 ALA A O 16
ATOM 30289 N N . ASN A 1 75 ? 2.714 3.542 8.483 1.00 0.00 336 ASN A N 16
ATOM 30290 C CA . ASN A 1 75 ? 2.957 4.722 7.685 1.00 0.00 336 ASN A CA 16
ATOM 30291 C C . ASN A 1 75 ? 1.658 5.299 7.112 1.00 0.00 336 ASN A C 16
ATOM 30292 O O . ASN A 1 75 ? 1.644 6.417 6.601 1.00 0.00 336 ASN A O 16
ATOM 30303 N N . LEU A 1 76 ? 0.572 4.530 7.197 1.00 0.00 337 LEU A N 16
ATOM 30304 C CA . LEU A 1 76 ? -0.730 4.966 6.678 1.00 0.00 337 LEU A CA 16
ATOM 30305 C C . LEU A 1 76 ? -1.171 6.306 7.268 1.00 0.00 337 LEU A C 16
ATOM 30306 O O . LEU A 1 76 ? -1.690 7.158 6.552 1.00 0.00 337 LEU A O 16
ATOM 30322 N N . PRO A 1 77 ? -0.992 6.504 8.590 1.00 0.00 338 PRO A N 16
ATOM 30323 C CA . PRO A 1 77 ? -1.400 7.743 9.264 1.00 0.00 338 PRO A CA 16
ATOM 30324 C C . PRO A 1 77 ? -0.791 8.968 8.617 1.00 0.00 338 PRO A C 16
ATOM 30325 O O . PRO A 1 77 ? -1.384 10.044 8.617 1.00 0.00 338 PRO A O 16
ATOM 30336 N N . LEU A 1 78 ? 0.397 8.797 8.068 1.00 0.00 339 LEU A N 16
ATOM 30337 C CA . LEU A 1 78 ? 1.086 9.891 7.418 1.00 0.00 339 LEU A CA 16
ATOM 30338 C C . LEU A 1 78 ? 0.524 10.129 6.027 1.00 0.00 339 LEU A C 16
ATOM 30339 O O . LEU A 1 78 ? 0.212 11.263 5.660 1.00 0.00 339 LEU A O 16
ATOM 30355 N N . LEU A 1 79 ? 0.388 9.064 5.261 1.00 0.00 340 LEU A N 16
ATOM 30356 C CA . LEU A 1 79 ? -0.149 9.171 3.906 1.00 0.00 340 LEU A CA 16
ATOM 30357 C C . LEU A 1 79 ? -1.564 9.736 3.909 1.00 0.00 340 LEU A C 16
ATOM 30358 O O . LEU A 1 79 ? -1.888 10.633 3.130 1.00 0.00 340 LEU A O 16
ATOM 30374 N N . GLN A 1 80 ? -2.412 9.189 4.766 1.00 0.00 341 GLN A N 16
ATOM 30375 C CA . GLN A 1 80 ? -3.799 9.623 4.844 1.00 0.00 341 GLN A CA 16
ATOM 30376 C C . GLN A 1 80 ? -3.923 11.044 5.381 1.00 0.00 341 GLN A C 16
ATOM 30377 O O . GLN A 1 80 ? -4.635 11.872 4.817 1.00 0.00 341 GLN A O 16
ATOM 30391 N N . ARG A 1 81 ? -3.245 11.324 6.481 1.00 0.00 342 ARG A N 16
ATOM 30392 C CA . ARG A 1 81 ? -3.303 12.648 7.083 1.00 0.00 342 ARG A CA 16
ATOM 30393 C C . ARG A 1 81 ? -2.804 13.722 6.118 1.00 0.00 342 ARG A C 16
ATOM 30394 O O . ARG A 1 81 ? -3.445 14.757 5.943 1.00 0.00 342 ARG A O 16
ATOM 30415 N N . GLU A 1 82 ? -1.653 13.474 5.499 1.00 0.00 343 GLU A N 16
ATOM 30416 C CA . GLU A 1 82 ? -1.073 14.429 4.556 1.00 0.00 343 GLU A CA 16
ATOM 30417 C C . GLU A 1 82 ? -1.991 14.655 3.359 1.00 0.00 343 GLU A C 16
ATOM 30418 O O . GLU A 1 82 ? -2.147 15.783 2.896 1.00 0.00 343 GLU A O 16
ATOM 30430 N N . LEU A 1 83 ? -2.586 13.578 2.855 1.00 0.00 344 LEU A N 16
ATOM 30431 C CA . LEU A 1 83 ? -3.479 13.671 1.705 1.00 0.00 344 LEU A CA 16
ATOM 30432 C C . LEU A 1 83 ? -4.808 14.316 2.088 1.00 0.00 344 LEU A C 16
ATOM 30433 O O . LEU A 1 83 ? -5.519 14.847 1.234 1.00 0.00 344 LEU A O 16
ATOM 30449 N N . LEU A 1 84 ? -5.144 14.265 3.374 1.00 0.00 345 LEU A N 16
ATOM 30450 C CA . LEU A 1 84 ? -6.393 14.839 3.865 1.00 0.00 345 LEU A CA 16
ATOM 30451 C C . LEU A 1 84 ? -6.549 16.304 3.448 1.00 0.00 345 LEU A C 16
ATOM 30452 O O . LEU A 1 84 ? -7.666 16.785 3.260 1.00 0.00 345 LEU A O 16
ATOM 30468 N N . HIS A 1 85 ? -5.427 17.010 3.308 1.00 0.00 346 HIS A N 16
ATOM 30469 C CA . HIS A 1 85 ? -5.449 18.419 2.918 1.00 0.00 346 HIS A CA 16
ATOM 30470 C C . HIS A 1 85 ? -6.221 18.623 1.611 1.00 0.00 346 HIS A C 16
ATOM 30471 O O . HIS A 1 85 ? -6.808 19.683 1.386 1.00 0.00 346 HIS A O 16
ATOM 30486 N N . CYS A 1 86 ? -6.230 17.598 0.762 1.00 0.00 347 CYS A N 16
ATOM 30487 C CA . CYS A 1 86 ? -6.941 17.652 -0.511 1.00 0.00 347 CYS A CA 16
ATOM 30488 C C . CYS A 1 86 ? -8.409 17.296 -0.325 1.00 0.00 347 CYS A C 16
ATOM 30489 O O . CYS A 1 86 ? -9.272 17.717 -1.095 1.00 0.00 347 CYS A O 16
ATOM 30497 N N . ALA A 1 87 ? -8.673 16.510 0.706 1.00 0.00 348 ALA A N 16
ATOM 30498 C CA . ALA A 1 87 ? -10.028 16.073 1.020 1.00 0.00 348 ALA A CA 16
ATOM 30499 C C . ALA A 1 87 ? -10.924 17.259 1.354 1.00 0.00 348 ALA A C 16
ATOM 30500 O O . ALA A 1 87 ? -12.151 17.157 1.304 1.00 0.00 348 ALA A O 16
ATOM 30507 N N . ARG A 1 88 ? -10.303 18.386 1.696 1.00 0.00 349 ARG A N 16
ATOM 30508 C CA . ARG A 1 88 ? -11.039 19.596 2.037 1.00 0.00 349 ARG A CA 16
ATOM 30509 C C . ARG A 1 88 ? -12.020 19.970 0.927 1.00 0.00 349 ARG A C 16
ATOM 30510 O O . ARG A 1 88 ? -13.153 20.373 1.193 1.00 0.00 349 ARG A O 16
ATOM 30531 N N . LEU A 1 89 ? -11.571 19.839 -0.318 1.00 0.00 350 LEU A N 16
ATOM 30532 C CA . LEU A 1 89 ? -12.405 20.170 -1.467 1.00 0.00 350 LEU A CA 16
ATOM 30533 C C . LEU A 1 89 ? -13.536 19.160 -1.628 1.00 0.00 350 LEU A C 16
ATOM 30534 O O . LEU A 1 89 ? -14.633 19.505 -2.064 1.00 0.00 350 LEU A O 16
ATOM 30550 N N . ALA A 1 90 ? -13.259 17.909 -1.275 1.00 0.00 351 ALA A N 16
ATOM 30551 C CA . ALA A 1 90 ? -14.250 16.846 -1.380 1.00 0.00 351 ALA A CA 16
ATOM 30552 C C . ALA A 1 90 ? -15.273 16.933 -0.250 1.00 0.00 351 ALA A C 16
ATOM 30553 O O . ALA A 1 90 ? -16.440 17.252 -0.481 1.00 0.00 351 ALA A O 16
ATOM 30560 N N . LYS A 1 91 ? -14.831 16.647 0.973 1.00 0.00 352 LYS A N 16
ATOM 30561 C CA . LYS A 1 91 ? -15.712 16.695 2.135 1.00 0.00 352 LYS A CA 16
ATOM 30562 C C . LYS A 1 91 ? -14.919 16.893 3.416 1.00 0.00 352 LYS A C 16
ATOM 30563 O O . LYS A 1 91 ? -14.936 17.967 4.018 1.00 0.00 352 LYS A O 16
ATOM 30582 N N . GLN A 1 92 ? -14.232 15.847 3.820 1.00 0.00 353 GLN A N 16
ATOM 30583 C CA . GLN A 1 92 ? -13.421 15.872 5.033 1.00 0.00 353 GLN A CA 16
ATOM 30584 C C . GLN A 1 92 ? -14.289 16.103 6.270 1.00 0.00 353 GLN A C 16
ATOM 30585 O O . GLN A 1 92 ? -15.133 16.996 6.291 1.00 0.00 353 GLN A O 16
ATOM 30599 N N . ASN A 1 93 ? -14.070 15.290 7.300 1.00 0.00 354 ASN A N 16
ATOM 30600 C CA . ASN A 1 93 ? -14.827 15.401 8.544 1.00 0.00 354 ASN A CA 16
ATOM 30601 C C . ASN A 1 93 ? -14.251 14.472 9.615 1.00 0.00 354 ASN A C 16
ATOM 30602 O O . ASN A 1 93 ? -14.421 13.254 9.545 1.00 0.00 354 ASN A O 16
ATOM 30613 N N . PRO A 1 94 ? -13.560 15.034 10.625 1.00 0.00 355 PRO A N 16
ATOM 30614 C CA . PRO A 1 94 ? -12.962 14.245 11.708 1.00 0.00 355 PRO A CA 16
ATOM 30615 C C . PRO A 1 94 ? -14.009 13.668 12.655 1.00 0.00 355 PRO A C 16
ATOM 30616 O O . PRO A 1 94 ? -13.782 12.642 13.296 1.00 0.00 355 PRO A O 16
ATOM 30627 N N . ALA A 1 95 ? -15.156 14.333 12.734 1.00 0.00 356 ALA A N 16
ATOM 30628 C CA . ALA A 1 95 ? -16.240 13.887 13.601 1.00 0.00 356 ALA A CA 16
ATOM 30629 C C . ALA A 1 95 ? -16.694 12.470 13.245 1.00 0.00 356 ALA A C 16
ATOM 30630 O O . ALA A 1 95 ? -17.382 11.817 14.030 1.00 0.00 356 ALA A O 16
ATOM 30637 N N . GLN A 1 96 ? -16.307 12.001 12.060 1.00 0.00 357 GLN A N 16
ATOM 30638 C CA . GLN A 1 96 ? -16.674 10.662 11.607 1.00 0.00 357 GLN A CA 16
ATOM 30639 C C . GLN A 1 96 ? -16.185 9.599 12.588 1.00 0.00 357 GLN A C 16
ATOM 30640 O O . GLN A 1 96 ? -16.779 8.525 12.700 1.00 0.00 357 GLN A O 16
ATOM 30654 N N . TYR A 1 97 ? -15.101 9.901 13.296 1.00 0.00 358 TYR A N 16
ATOM 30655 C CA . TYR A 1 97 ? -14.535 8.970 14.267 1.00 0.00 358 TYR A CA 16
ATOM 30656 C C . TYR A 1 97 ? -14.035 7.701 13.581 1.00 0.00 358 TYR A C 16
ATOM 30657 O O . TYR A 1 97 ? -14.640 7.220 12.623 1.00 0.00 358 TYR A O 16
ATOM 30675 N N . LEU A 1 98 ? -12.923 7.167 14.077 1.00 0.00 359 LEU A N 16
ATOM 30676 C CA . LEU A 1 98 ? -12.335 5.956 13.513 1.00 0.00 359 LEU A CA 16
ATOM 30677 C C . LEU A 1 98 ? -12.705 4.715 14.328 1.00 0.00 359 LEU A C 16
ATOM 30678 O O . LEU A 1 98 ? -12.241 3.614 14.033 1.00 0.00 359 LEU A O 16
ATOM 30694 N N . ALA A 1 99 ? -13.542 4.891 15.352 1.00 0.00 360 ALA A N 16
ATOM 30695 C CA . ALA A 1 99 ? -13.961 3.771 16.195 1.00 0.00 360 ALA A CA 16
ATOM 30696 C C . ALA A 1 99 ? -14.919 2.832 15.458 1.00 0.00 360 ALA A C 16
ATOM 30697 O O . ALA A 1 99 ? -15.536 1.960 16.072 1.00 0.00 360 ALA A O 16
ATOM 30704 N N . GLN A 1 100 ? -15.043 3.009 14.143 1.00 0.00 361 GLN A N 16
ATOM 30705 C CA . GLN A 1 100 ? -15.922 2.176 13.336 1.00 0.00 361 GLN A CA 16
ATOM 30706 C C . GLN A 1 100 ? -15.304 0.798 13.105 1.00 0.00 361 GLN A C 16
ATOM 30707 O O . GLN A 1 100 ? -16.017 -0.198 12.983 1.00 0.00 361 GLN A O 16
ATOM 30721 N N . HIS A 1 101 ? -13.976 0.752 13.046 1.00 0.00 362 HIS A N 16
ATOM 30722 C CA . HIS A 1 101 ? -13.264 -0.503 12.830 1.00 0.00 362 HIS A CA 16
ATOM 30723 C C . HIS A 1 101 ? -13.658 -1.130 11.496 1.00 0.00 362 HIS A C 16
ATOM 30724 O O . HIS A 1 101 ? -14.352 -0.512 10.689 1.00 0.00 362 HIS A O 16
ATOM 30739 N N . GLU A 1 102 ? -13.211 -2.362 11.272 1.00 0.00 363 GLU A N 16
ATOM 30740 C CA . GLU A 1 102 ? -13.519 -3.073 10.037 1.00 0.00 363 GLU A CA 16
ATOM 30741 C C . GLU A 1 102 ? -13.099 -4.536 10.132 1.00 0.00 363 GLU A C 16
ATOM 30742 O O . GLU A 1 102 ? -12.071 -4.860 10.729 1.00 0.00 363 GLU A O 16
ATOM 30754 N N . GLN A 1 103 ? -13.902 -5.417 9.544 1.00 0.00 364 GLN A N 16
ATOM 30755 C CA . GLN A 1 103 ? -13.621 -6.844 9.562 1.00 0.00 364 GLN A CA 16
ATOM 30756 C C . GLN A 1 103 ? -13.654 -7.414 8.142 1.00 0.00 364 GLN A C 16
ATOM 30757 O O . GLN A 1 103 ? -13.485 -6.679 7.169 1.00 0.00 364 GLN A O 16
ATOM 30771 N N . ILE B 2 1 ? 14.694 -3.711 -10.226 1.00 0.00 11 ILE B N 16
ATOM 30772 C CA . ILE B 2 1 ? 14.535 -2.291 -9.937 1.00 0.00 11 ILE B CA 16
ATOM 30773 C C . ILE B 2 1 ? 14.004 -2.083 -8.520 1.00 0.00 11 ILE B C 16
ATOM 30774 O O . ILE B 2 1 ? 13.426 -2.992 -7.924 1.00 0.00 11 ILE B O 16
ATOM 30790 N N . GLY B 2 2 ? 14.211 -0.888 -7.987 1.00 0.00 12 GLY B N 16
ATOM 30791 C CA . GLY B 2 2 ? 13.761 -0.576 -6.657 1.00 0.00 12 GLY B CA 16
ATOM 30792 C C . GLY B 2 2 ? 14.640 0.468 -6.014 1.00 0.00 12 GLY B C 16
ATOM 30793 O O . GLY B 2 2 ? 15.721 0.772 -6.515 1.00 0.00 12 GLY B O 16
ATOM 30797 N N . THR B 2 3 ? 14.181 1.012 -4.904 1.00 0.00 13 THR B N 16
ATOM 30798 C CA . THR B 2 3 ? 14.938 2.031 -4.187 1.00 0.00 13 THR B CA 16
ATOM 30799 C C . THR B 2 3 ? 16.095 1.397 -3.417 1.00 0.00 13 THR B C 16
ATOM 30800 O O . THR B 2 3 ? 16.891 2.098 -2.798 1.00 0.00 13 THR B O 16
ATOM 30811 N N . ASP B 2 4 ? 16.181 0.066 -3.467 1.00 0.00 14 ASP B N 16
ATOM 30812 C CA . ASP B 2 4 ? 17.237 -0.681 -2.788 1.00 0.00 14 ASP B CA 16
ATOM 30813 C C . ASP B 2 4 ? 17.096 -0.617 -1.265 1.00 0.00 14 ASP B C 16
ATOM 30814 O O . ASP B 2 4 ? 17.075 -1.651 -0.600 1.00 0.00 14 ASP B O 16
ATOM 30823 N N . LYS B 2 5 ? 17.007 0.588 -0.711 1.00 0.00 15 LYS B N 16
ATOM 30824 C CA . LYS B 2 5 ? 16.876 0.743 0.735 1.00 0.00 15 LYS B CA 16
ATOM 30825 C C . LYS B 2 5 ? 15.424 0.622 1.194 1.00 0.00 15 LYS B C 16
ATOM 30826 O O . LYS B 2 5 ? 15.066 -0.313 1.908 1.00 0.00 15 LYS B O 16
ATOM 30845 N N . GLU B 2 6 ? 14.598 1.580 0.793 1.00 0.00 16 GLU B N 16
ATOM 30846 C CA . GLU B 2 6 ? 13.191 1.594 1.181 1.00 0.00 16 GLU B CA 16
ATOM 30847 C C . GLU B 2 6 ? 12.429 0.395 0.620 1.00 0.00 16 GLU B C 16
ATOM 30848 O O . GLU B 2 6 ? 11.630 -0.227 1.320 1.00 0.00 16 GLU B O 16
ATOM 30860 N N . LEU B 2 7 ? 12.660 0.089 -0.650 1.00 0.00 17 LEU B N 16
ATOM 30861 C CA . LEU B 2 7 ? 11.974 -1.019 -1.306 1.00 0.00 17 LEU B CA 16
ATOM 30862 C C . LEU B 2 7 ? 12.384 -2.371 -0.727 1.00 0.00 17 LEU B C 16
ATOM 30863 O O . LEU B 2 7 ? 11.603 -3.318 -0.721 1.00 0.00 17 LEU B O 16
ATOM 30879 N N . SER B 2 8 ? 13.611 -2.459 -0.255 1.00 0.00 18 SER B N 16
ATOM 30880 C CA . SER B 2 8 ? 14.119 -3.702 0.316 1.00 0.00 18 SER B CA 16
ATOM 30881 C C . SER B 2 8 ? 13.619 -3.902 1.742 1.00 0.00 18 SER B C 16
ATOM 30882 O O . SER B 2 8 ? 13.304 -5.021 2.148 1.00 0.00 18 SER B O 16
ATOM 30890 N N . ASP B 2 9 ? 13.554 -2.810 2.500 1.00 0.00 19 ASP B N 16
ATOM 30891 C CA . ASP B 2 9 ? 13.099 -2.865 3.887 1.00 0.00 19 ASP B CA 16
ATOM 30892 C C . ASP B 2 9 ? 11.646 -3.324 3.992 1.00 0.00 19 ASP B C 16
ATOM 30893 O O . ASP B 2 9 ? 11.121 -3.494 5.094 1.00 0.00 19 ASP B O 16
ATOM 30902 N N . LEU B 2 10 ? 10.995 -3.526 2.851 1.00 0.00 20 LEU B N 16
ATOM 30903 C CA . LEU B 2 10 ? 9.609 -3.964 2.839 1.00 0.00 20 LEU B CA 16
ATOM 30904 C C . LEU B 2 10 ? 9.394 -5.077 1.816 1.00 0.00 20 LEU B C 16
ATOM 30905 O O . LEU B 2 10 ? 8.645 -6.018 2.063 1.00 0.00 20 LEU B O 16
ATOM 30921 N N . LEU B 2 11 ? 10.052 -4.968 0.667 1.00 0.00 21 LEU B N 16
ATOM 30922 C CA . LEU B 2 11 ? 9.923 -5.975 -0.382 1.00 0.00 21 LEU B CA 16
ATOM 30923 C C . LEU B 2 11 ? 11.072 -6.970 -0.321 1.00 0.00 21 LEU B C 16
ATOM 30924 O O . LEU B 2 11 ? 10.928 -8.125 -0.722 1.00 0.00 21 LEU B O 16
ATOM 30940 N N . ASP B 2 12 ? 12.212 -6.516 0.182 1.00 0.00 22 ASP B N 16
ATOM 30941 C CA . ASP B 2 12 ? 13.385 -7.367 0.292 1.00 0.00 22 ASP B CA 16
ATOM 30942 C C . ASP B 2 12 ? 13.853 -7.827 -1.087 1.00 0.00 22 ASP B C 16
ATOM 30943 O O . ASP B 2 12 ? 13.211 -8.658 -1.733 1.00 0.00 22 ASP B O 16
ATOM 30952 N N . PHE B 2 13 ? 14.980 -7.279 -1.528 1.00 0.00 23 PHE B N 16
ATOM 30953 C CA . PHE B 2 13 ? 15.559 -7.618 -2.821 1.00 0.00 23 PHE B CA 16
ATOM 30954 C C . PHE B 2 13 ? 16.528 -8.784 -2.672 1.00 0.00 23 PHE B C 16
ATOM 30955 O O . PHE B 2 13 ? 16.653 -9.625 -3.562 1.00 0.00 23 PHE B O 16
ATOM 30972 N N . SER B 2 14 ? 17.205 -8.827 -1.528 1.00 0.00 24 SER B N 16
ATOM 30973 C CA . SER B 2 14 ? 18.163 -9.886 -1.229 1.00 0.00 24 SER B CA 16
ATOM 30974 C C . SER B 2 14 ? 17.447 -11.183 -0.861 1.00 0.00 24 SER B C 16
ATOM 30975 O O . SER B 2 14 ? 18.050 -12.256 -0.865 1.00 0.00 24 SER B O 16
ATOM 30983 N N . ALA B 2 15 ? 16.154 -11.083 -0.555 1.00 0.00 25 ALA B N 16
ATOM 30984 C CA . ALA B 2 15 ? 15.358 -12.254 -0.199 1.00 0.00 25 ALA B CA 16
ATOM 30985 C C . ALA B 2 15 ? 15.223 -13.222 -1.378 1.00 0.00 25 ALA B C 16
ATOM 30986 O O . ALA B 2 15 ? 14.475 -14.196 -1.297 1.00 0.00 25 ALA B O 16
ATOM 30993 N N . MET B 2 16 ? 15.935 -12.947 -2.473 1.00 0.00 26 MET B N 16
ATOM 30994 C CA . MET B 2 16 ? 15.867 -13.793 -3.655 1.00 0.00 26 MET B CA 16
ATOM 30995 C C . MET B 2 16 ? 16.252 -15.235 -3.343 1.00 0.00 26 MET B C 16
ATOM 30996 O O . MET B 2 16 ? 15.541 -16.168 -3.714 1.00 0.00 26 MET B O 16
ATOM 31010 N N . PHE B 2 17 ? 17.377 -15.410 -2.666 1.00 0.00 27 PHE B N 16
ATOM 31011 C CA . PHE B 2 17 ? 17.865 -16.732 -2.312 1.00 0.00 27 PHE B CA 16
ATOM 31012 C C . PHE B 2 17 ? 17.510 -17.061 -0.866 1.00 0.00 27 PHE B C 16
ATOM 31013 O O . PHE B 2 17 ? 18.256 -17.751 -0.170 1.00 0.00 27 PHE B O 16
ATOM 31030 N N . SER B 2 18 ? 16.365 -16.553 -0.421 1.00 0.00 28 SER B N 16
ATOM 31031 C CA . SER B 2 18 ? 15.901 -16.779 0.941 1.00 0.00 28 SER B CA 16
ATOM 31032 C C . SER B 2 18 ? 14.456 -17.271 0.950 1.00 0.00 28 SER B C 16
ATOM 31033 O O . SER B 2 18 ? 14.131 -18.257 1.609 1.00 0.00 28 SER B O 16
ATOM 31041 N N . GLY A 1 1 ? 10.687 21.512 4.780 1.00 0.00 -5 GLY A N 17
ATOM 31042 C CA . GLY A 1 1 ? 9.227 21.246 4.899 1.00 0.00 -5 GLY A CA 17
ATOM 31043 C C . GLY A 1 1 ? 8.925 20.056 5.790 1.00 0.00 -5 GLY A C 17
ATOM 31044 O O . GLY A 1 1 ? 9.666 19.774 6.731 1.00 0.00 -5 GLY A O 17
ATOM 31050 N N . ALA A 1 2 ? 7.834 19.360 5.492 1.00 0.00 -4 ALA A N 17
ATOM 31051 C CA . ALA A 1 2 ? 7.432 18.194 6.271 1.00 0.00 -4 ALA A CA 17
ATOM 31052 C C . ALA A 1 2 ? 7.098 18.581 7.708 1.00 0.00 -4 ALA A C 17
ATOM 31053 O O . ALA A 1 2 ? 7.882 19.248 8.381 1.00 0.00 -4 ALA A O 17
ATOM 31060 N N . MET A 1 3 ? 5.928 18.155 8.172 1.00 0.00 -3 MET A N 17
ATOM 31061 C CA . MET A 1 3 ? 5.488 18.455 9.530 1.00 0.00 -3 MET A CA 17
ATOM 31062 C C . MET A 1 3 ? 5.212 17.171 10.305 1.00 0.00 -3 MET A C 17
ATOM 31063 O O . MET A 1 3 ? 4.503 16.285 9.827 1.00 0.00 -3 MET A O 17
ATOM 31077 N N . GLY A 1 4 ? 5.778 17.077 11.504 1.00 0.00 -2 GLY A N 17
ATOM 31078 C CA . GLY A 1 4 ? 5.580 15.896 12.325 1.00 0.00 -2 GLY A CA 17
ATOM 31079 C C . GLY A 1 4 ? 6.533 14.774 11.965 1.00 0.00 -2 GLY A C 17
ATOM 31080 O O . GLY A 1 4 ? 7.631 15.019 11.469 1.00 0.00 -2 GLY A O 17
ATOM 31084 N N . SER A 1 5 ? 6.109 13.539 12.212 1.00 0.00 -1 SER A N 17
ATOM 31085 C CA . SER A 1 5 ? 6.929 12.373 11.907 1.00 0.00 -1 SER A CA 17
ATOM 31086 C C . SER A 1 5 ? 6.178 11.402 11.003 1.00 0.00 -1 SER A C 17
ATOM 31087 O O . SER A 1 5 ? 6.456 10.202 10.996 1.00 0.00 -1 SER A O 17
ATOM 31095 N N . GLY A 1 6 ? 5.225 11.928 10.236 1.00 0.00 267 GLY A N 17
ATOM 31096 C CA . GLY A 1 6 ? 4.450 11.095 9.336 1.00 0.00 267 GLY A CA 17
ATOM 31097 C C . GLY A 1 6 ? 4.813 11.320 7.885 1.00 0.00 267 GLY A C 17
ATOM 31098 O O . GLY A 1 6 ? 4.792 10.392 7.090 1.00 0.00 267 GLY A O 17
ATOM 31102 N N . ALA A 1 7 ? 5.161 12.552 7.538 1.00 0.00 268 ALA A N 17
ATOM 31103 C CA . ALA A 1 7 ? 5.541 12.878 6.165 1.00 0.00 268 ALA A CA 17
ATOM 31104 C C . ALA A 1 7 ? 6.528 11.859 5.600 1.00 0.00 268 ALA A C 17
ATOM 31105 O O . ALA A 1 7 ? 6.553 11.604 4.396 1.00 0.00 268 ALA A O 17
ATOM 31112 N N . ARG A 1 8 ? 7.340 11.280 6.479 1.00 0.00 269 ARG A N 17
ATOM 31113 C CA . ARG A 1 8 ? 8.330 10.291 6.075 1.00 0.00 269 ARG A CA 17
ATOM 31114 C C . ARG A 1 8 ? 7.690 9.123 5.338 1.00 0.00 269 ARG A C 17
ATOM 31115 O O . ARG A 1 8 ? 8.256 8.594 4.390 1.00 0.00 269 ARG A O 17
ATOM 31136 N N . GLN A 1 9 ? 6.527 8.690 5.807 1.00 0.00 270 GLN A N 17
ATOM 31137 C CA . GLN A 1 9 ? 5.852 7.550 5.206 1.00 0.00 270 GLN A CA 17
ATOM 31138 C C . GLN A 1 9 ? 5.752 7.659 3.683 1.00 0.00 270 GLN A C 17
ATOM 31139 O O . GLN A 1 9 ? 6.039 6.703 2.969 1.00 0.00 270 GLN A O 17
ATOM 31153 N N . LEU A 1 10 ? 5.318 8.812 3.182 1.00 0.00 271 LEU A N 17
ATOM 31154 C CA . LEU A 1 10 ? 5.174 8.978 1.735 1.00 0.00 271 LEU A CA 17
ATOM 31155 C C . LEU A 1 10 ? 6.477 8.678 1.019 1.00 0.00 271 LEU A C 17
ATOM 31156 O O . LEU A 1 10 ? 6.483 8.333 -0.157 1.00 0.00 271 LEU A O 17
ATOM 31172 N N . SER A 1 11 ? 7.579 8.789 1.738 1.00 0.00 272 SER A N 17
ATOM 31173 C CA . SER A 1 11 ? 8.883 8.502 1.152 1.00 0.00 272 SER A CA 17
ATOM 31174 C C . SER A 1 11 ? 8.958 7.036 0.775 1.00 0.00 272 SER A C 17
ATOM 31175 O O . SER A 1 11 ? 9.372 6.682 -0.323 1.00 0.00 272 SER A O 17
ATOM 31183 N N . LYS A 1 12 ? 8.547 6.189 1.705 1.00 0.00 273 LYS A N 17
ATOM 31184 C CA . LYS A 1 12 ? 8.563 4.760 1.485 1.00 0.00 273 LYS A CA 17
ATOM 31185 C C . LYS A 1 12 ? 7.339 4.322 0.685 1.00 0.00 273 LYS A C 17
ATOM 31186 O O . LYS A 1 12 ? 7.412 3.386 -0.108 1.00 0.00 273 LYS A O 17
ATOM 31205 N N . LEU A 1 13 ? 6.216 5.000 0.896 1.00 0.00 274 LEU A N 17
ATOM 31206 C CA . LEU A 1 13 ? 4.984 4.674 0.188 1.00 0.00 274 LEU A CA 17
ATOM 31207 C C . LEU A 1 13 ? 5.074 5.014 -1.292 1.00 0.00 274 LEU A C 17
ATOM 31208 O O . LEU A 1 13 ? 4.838 4.165 -2.149 1.00 0.00 274 LEU A O 17
ATOM 31224 N N . LYS A 1 14 ? 5.406 6.262 -1.592 1.00 0.00 275 LYS A N 17
ATOM 31225 C CA . LYS A 1 14 ? 5.506 6.700 -2.971 1.00 0.00 275 LYS A CA 17
ATOM 31226 C C . LYS A 1 14 ? 6.587 5.910 -3.703 1.00 0.00 275 LYS A C 17
ATOM 31227 O O . LYS A 1 14 ? 6.485 5.667 -4.907 1.00 0.00 275 LYS A O 17
ATOM 31246 N N . ARG A 1 15 ? 7.624 5.511 -2.971 1.00 0.00 276 ARG A N 17
ATOM 31247 C CA . ARG A 1 15 ? 8.719 4.748 -3.560 1.00 0.00 276 ARG A CA 17
ATOM 31248 C C . ARG A 1 15 ? 8.349 3.270 -3.722 1.00 0.00 276 ARG A C 17
ATOM 31249 O O . ARG A 1 15 ? 8.429 2.722 -4.821 1.00 0.00 276 ARG A O 17
ATOM 31270 N N . PHE A 1 16 ? 7.963 2.623 -2.618 1.00 0.00 277 PHE A N 17
ATOM 31271 C CA . PHE A 1 16 ? 7.614 1.197 -2.636 1.00 0.00 277 PHE A CA 17
ATOM 31272 C C . PHE A 1 16 ? 6.604 0.859 -3.721 1.00 0.00 277 PHE A C 17
ATOM 31273 O O . PHE A 1 16 ? 6.768 -0.107 -4.459 1.00 0.00 277 PHE A O 17
ATOM 31290 N N . LEU A 1 17 ? 5.553 1.642 -3.801 1.00 0.00 278 LEU A N 17
ATOM 31291 C CA . LEU A 1 17 ? 4.499 1.397 -4.779 1.00 0.00 278 LEU A CA 17
ATOM 31292 C C . LEU A 1 17 ? 5.049 1.325 -6.204 1.00 0.00 278 LEU A C 17
ATOM 31293 O O . LEU A 1 17 ? 4.582 0.533 -7.019 1.00 0.00 278 LEU A O 17
ATOM 31309 N N . THR A 1 18 ? 6.034 2.158 -6.503 1.00 0.00 279 THR A N 17
ATOM 31310 C CA . THR A 1 18 ? 6.622 2.194 -7.839 1.00 0.00 279 THR A CA 17
ATOM 31311 C C . THR A 1 18 ? 7.122 0.825 -8.303 1.00 0.00 279 THR A C 17
ATOM 31312 O O . THR A 1 18 ? 7.087 0.526 -9.498 1.00 0.00 279 THR A O 17
ATOM 31323 N N . THR A 1 19 ? 7.612 0.000 -7.381 1.00 0.00 280 THR A N 17
ATOM 31324 C CA . THR A 1 19 ? 8.130 -1.311 -7.757 1.00 0.00 280 THR A CA 17
ATOM 31325 C C . THR A 1 19 ? 7.036 -2.380 -7.794 1.00 0.00 280 THR A C 17
ATOM 31326 O O . THR A 1 19 ? 6.943 -3.141 -8.759 1.00 0.00 280 THR A O 17
ATOM 31337 N N . LEU A 1 20 ? 6.211 -2.447 -6.750 1.00 0.00 281 LEU A N 17
ATOM 31338 C CA . LEU A 1 20 ? 5.139 -3.444 -6.702 1.00 0.00 281 LEU A CA 17
ATOM 31339 C C . LEU A 1 20 ? 4.115 -3.196 -7.791 1.00 0.00 281 LEU A C 17
ATOM 31340 O O . LEU A 1 20 ? 3.574 -4.135 -8.374 1.00 0.00 281 LEU A O 17
ATOM 31356 N N . GLN A 1 21 ? 3.849 -1.931 -8.062 1.00 0.00 282 GLN A N 17
ATOM 31357 C CA . GLN A 1 21 ? 2.882 -1.570 -9.082 1.00 0.00 282 GLN A CA 17
ATOM 31358 C C . GLN A 1 21 ? 3.278 -2.150 -10.437 1.00 0.00 282 GLN A C 17
ATOM 31359 O O . GLN A 1 21 ? 2.428 -2.612 -11.198 1.00 0.00 282 GLN A O 17
ATOM 31373 N N . GLN A 1 22 ? 4.571 -2.118 -10.732 1.00 0.00 283 GLN A N 17
ATOM 31374 C CA . GLN A 1 22 ? 5.080 -2.632 -11.997 1.00 0.00 283 GLN A CA 17
ATOM 31375 C C . GLN A 1 22 ? 5.183 -4.158 -12.000 1.00 0.00 283 GLN A C 17
ATOM 31376 O O . GLN A 1 22 ? 5.145 -4.780 -13.061 1.00 0.00 283 GLN A O 17
ATOM 31390 N N . PHE A 1 23 ? 5.328 -4.765 -10.821 1.00 0.00 284 PHE A N 17
ATOM 31391 C CA . PHE A 1 23 ? 5.451 -6.219 -10.736 1.00 0.00 284 PHE A CA 17
ATOM 31392 C C . PHE A 1 23 ? 4.290 -6.910 -11.438 1.00 0.00 284 PHE A C 17
ATOM 31393 O O . PHE A 1 23 ? 4.476 -7.927 -12.106 1.00 0.00 284 PHE A O 17
ATOM 31410 N N . GLY A 1 24 ? 3.094 -6.358 -11.281 1.00 0.00 285 GLY A N 17
ATOM 31411 C CA . GLY A 1 24 ? 1.929 -6.942 -11.906 1.00 0.00 285 GLY A CA 17
ATOM 31412 C C . GLY A 1 24 ? 1.392 -6.099 -13.041 1.00 0.00 285 GLY A C 17
ATOM 31413 O O . GLY A 1 24 ? 0.248 -6.268 -13.456 1.00 0.00 285 GLY A O 17
ATOM 31417 N N . ASN A 1 25 ? 2.217 -5.195 -13.554 1.00 0.00 286 ASN A N 17
ATOM 31418 C CA . ASN A 1 25 ? 1.810 -4.328 -14.652 1.00 0.00 286 ASN A CA 17
ATOM 31419 C C . ASN A 1 25 ? 1.710 -5.098 -15.970 1.00 0.00 286 ASN A C 17
ATOM 31420 O O . ASN A 1 25 ? 1.863 -4.518 -17.045 1.00 0.00 286 ASN A O 17
ATOM 31431 N N . ASP A 1 26 ? 1.457 -6.403 -15.888 1.00 0.00 287 ASP A N 17
ATOM 31432 C CA . ASP A 1 26 ? 1.346 -7.231 -17.080 1.00 0.00 287 ASP A CA 17
ATOM 31433 C C . ASP A 1 26 ? 0.527 -8.494 -16.813 1.00 0.00 287 ASP A C 17
ATOM 31434 O O . ASP A 1 26 ? 0.619 -9.464 -17.565 1.00 0.00 287 ASP A O 17
ATOM 31443 N N . ILE A 1 27 ? -0.277 -8.485 -15.750 1.00 0.00 288 ILE A N 17
ATOM 31444 C CA . ILE A 1 27 ? -1.100 -9.636 -15.418 1.00 0.00 288 ILE A CA 17
ATOM 31445 C C . ILE A 1 27 ? -2.351 -9.648 -16.302 1.00 0.00 288 ILE A C 17
ATOM 31446 O O . ILE A 1 27 ? -2.826 -10.706 -16.718 1.00 0.00 288 ILE A O 17
ATOM 31462 N N . SER A 1 28 ? -2.854 -8.450 -16.601 1.00 0.00 289 SER A N 17
ATOM 31463 C CA . SER A 1 28 ? -4.028 -8.276 -17.465 1.00 0.00 289 SER A CA 17
ATOM 31464 C C . SER A 1 28 ? -4.326 -6.790 -17.652 1.00 0.00 289 SER A C 17
ATOM 31465 O O . SER A 1 28 ? -3.829 -5.952 -16.900 1.00 0.00 289 SER A O 17
ATOM 31473 N N . PRO A 1 29 ? -5.143 -6.439 -18.660 1.00 0.00 290 PRO A N 17
ATOM 31474 C CA . PRO A 1 29 ? -5.501 -5.043 -18.942 1.00 0.00 290 PRO A CA 17
ATOM 31475 C C . PRO A 1 29 ? -6.190 -4.353 -17.762 1.00 0.00 290 PRO A C 17
ATOM 31476 O O . PRO A 1 29 ? -6.396 -3.140 -17.780 1.00 0.00 290 PRO A O 17
ATOM 31487 N N . GLU A 1 30 ? -6.554 -5.132 -16.746 1.00 0.00 291 GLU A N 17
ATOM 31488 C CA . GLU A 1 30 ? -7.229 -4.595 -15.569 1.00 0.00 291 GLU A CA 17
ATOM 31489 C C . GLU A 1 30 ? -6.247 -4.279 -14.459 1.00 0.00 291 GLU A C 17
ATOM 31490 O O . GLU A 1 30 ? -6.386 -3.286 -13.754 1.00 0.00 291 GLU A O 17
ATOM 31502 N N . ILE A 1 31 ? -5.263 -5.139 -14.317 1.00 0.00 292 ILE A N 17
ATOM 31503 C CA . ILE A 1 31 ? -4.236 -4.970 -13.290 1.00 0.00 292 ILE A CA 17
ATOM 31504 C C . ILE A 1 31 ? -3.708 -3.554 -13.318 1.00 0.00 292 ILE A C 17
ATOM 31505 O O . ILE A 1 31 ? -3.642 -2.882 -12.289 1.00 0.00 292 ILE A O 17
ATOM 31521 N N . GLY A 1 32 ? -3.376 -3.091 -14.514 1.00 0.00 293 GLY A N 17
ATOM 31522 C CA . GLY A 1 32 ? -2.905 -1.731 -14.656 1.00 0.00 293 GLY A CA 17
ATOM 31523 C C . GLY A 1 32 ? -3.868 -0.774 -13.988 1.00 0.00 293 GLY A C 17
ATOM 31524 O O . GLY A 1 32 ? -3.466 0.232 -13.411 1.00 0.00 293 GLY A O 17
ATOM 31528 N N . GLU A 1 33 ? -5.147 -1.124 -14.053 1.00 0.00 294 GLU A N 17
ATOM 31529 C CA . GLU A 1 33 ? -6.202 -0.333 -13.438 1.00 0.00 294 GLU A CA 17
ATOM 31530 C C . GLU A 1 33 ? -6.377 -0.723 -11.974 1.00 0.00 294 GLU A C 17
ATOM 31531 O O . GLU A 1 33 ? -6.720 0.112 -11.136 1.00 0.00 294 GLU A O 17
ATOM 31543 N N . ARG A 1 34 ? -6.136 -1.999 -11.670 1.00 0.00 295 ARG A N 17
ATOM 31544 C CA . ARG A 1 34 ? -6.268 -2.492 -10.308 1.00 0.00 295 ARG A CA 17
ATOM 31545 C C . ARG A 1 34 ? -5.197 -1.883 -9.416 1.00 0.00 295 ARG A C 17
ATOM 31546 O O . ARG A 1 34 ? -5.500 -1.246 -8.413 1.00 0.00 295 ARG A O 17
ATOM 31567 N N . VAL A 1 35 ? -3.942 -2.065 -9.789 1.00 0.00 296 VAL A N 17
ATOM 31568 C CA . VAL A 1 35 ? -2.848 -1.520 -9.004 1.00 0.00 296 VAL A CA 17
ATOM 31569 C C . VAL A 1 35 ? -3.066 -0.039 -8.711 1.00 0.00 296 VAL A C 17
ATOM 31570 O O . VAL A 1 35 ? -2.871 0.414 -7.583 1.00 0.00 296 VAL A O 17
ATOM 31583 N N . ARG A 1 36 ? -3.479 0.711 -9.728 1.00 0.00 297 ARG A N 17
ATOM 31584 C CA . ARG A 1 36 ? -3.728 2.138 -9.566 1.00 0.00 297 ARG A CA 17
ATOM 31585 C C . ARG A 1 36 ? -4.956 2.385 -8.692 1.00 0.00 297 ARG A C 17
ATOM 31586 O O . ARG A 1 36 ? -4.965 3.306 -7.874 1.00 0.00 297 ARG A O 17
ATOM 31607 N N . THR A 1 37 ? -5.991 1.555 -8.855 1.00 0.00 298 THR A N 17
ATOM 31608 C CA . THR A 1 37 ? -7.207 1.714 -8.064 1.00 0.00 298 THR A CA 17
ATOM 31609 C C . THR A 1 37 ? -6.968 1.342 -6.609 1.00 0.00 298 THR A C 17
ATOM 31610 O O . THR A 1 37 ? -7.569 1.924 -5.705 1.00 0.00 298 THR A O 17
ATOM 31621 N N . LEU A 1 38 ? -6.093 0.372 -6.377 1.00 0.00 299 LEU A N 17
ATOM 31622 C CA . LEU A 1 38 ? -5.792 -0.061 -5.027 1.00 0.00 299 LEU A CA 17
ATOM 31623 C C . LEU A 1 38 ? -5.242 1.097 -4.194 1.00 0.00 299 LEU A C 17
ATOM 31624 O O . LEU A 1 38 ? -5.716 1.352 -3.088 1.00 0.00 299 LEU A O 17
ATOM 31640 N N . VAL A 1 39 ? -4.226 1.786 -4.720 1.00 0.00 300 VAL A N 17
ATOM 31641 C CA . VAL A 1 39 ? -3.609 2.905 -4.001 1.00 0.00 300 VAL A CA 17
ATOM 31642 C C . VAL A 1 39 ? -4.586 4.056 -3.800 1.00 0.00 300 VAL A C 17
ATOM 31643 O O . VAL A 1 39 ? -4.668 4.623 -2.710 1.00 0.00 300 VAL A O 17
ATOM 31656 N N . LEU A 1 40 ? -5.328 4.409 -4.844 1.00 0.00 301 LEU A N 17
ATOM 31657 C CA . LEU A 1 40 ? -6.291 5.498 -4.743 1.00 0.00 301 LEU A CA 17
ATOM 31658 C C . LEU A 1 40 ? -7.451 5.097 -3.841 1.00 0.00 301 LEU A C 17
ATOM 31659 O O . LEU A 1 40 ? -8.054 5.939 -3.178 1.00 0.00 301 LEU A O 17
ATOM 31675 N N . GLY A 1 41 ? -7.747 3.802 -3.810 1.00 0.00 302 GLY A N 17
ATOM 31676 C CA . GLY A 1 41 ? -8.823 3.313 -2.972 1.00 0.00 302 GLY A CA 17
ATOM 31677 C C . GLY A 1 41 ? -8.469 3.411 -1.504 1.00 0.00 302 GLY A C 17
ATOM 31678 O O . GLY A 1 41 ? -9.267 3.875 -0.690 1.00 0.00 302 GLY A O 17
ATOM 31682 N N . LEU A 1 42 ? -7.263 2.966 -1.172 1.00 0.00 303 LEU A N 17
ATOM 31683 C CA . LEU A 1 42 ? -6.769 2.988 0.195 1.00 0.00 303 LEU A CA 17
ATOM 31684 C C . LEU A 1 42 ? -6.783 4.408 0.753 1.00 0.00 303 LEU A C 17
ATOM 31685 O O . LEU A 1 42 ? -6.937 4.612 1.957 1.00 0.00 303 LEU A O 17
ATOM 31701 N N . VAL A 1 43 ? -6.625 5.384 -0.135 1.00 0.00 304 VAL A N 17
ATOM 31702 C CA . VAL A 1 43 ? -6.623 6.785 0.263 1.00 0.00 304 VAL A CA 17
ATOM 31703 C C . VAL A 1 43 ? -8.021 7.396 0.162 1.00 0.00 304 VAL A C 17
ATOM 31704 O O . VAL A 1 43 ? -8.379 8.272 0.949 1.00 0.00 304 VAL A O 17
ATOM 31717 N N . ASN A 1 44 ? -8.807 6.932 -0.809 1.00 0.00 305 ASN A N 17
ATOM 31718 C CA . ASN A 1 44 ? -10.164 7.443 -1.010 1.00 0.00 305 ASN A CA 17
ATOM 31719 C C . ASN A 1 44 ? -11.113 7.012 0.112 1.00 0.00 305 ASN A C 17
ATOM 31720 O O . ASN A 1 44 ? -12.322 7.235 0.024 1.00 0.00 305 ASN A O 17
ATOM 31731 N N . SER A 1 45 ? -10.575 6.399 1.165 1.00 0.00 306 SER A N 17
ATOM 31732 C CA . SER A 1 45 ? -11.392 5.953 2.287 1.00 0.00 306 SER A CA 17
ATOM 31733 C C . SER A 1 45 ? -12.380 4.882 1.842 1.00 0.00 306 SER A C 17
ATOM 31734 O O . SER A 1 45 ? -13.564 4.934 2.177 1.00 0.00 306 SER A O 17
ATOM 31742 N N . THR A 1 46 ? -11.884 3.910 1.083 1.00 0.00 307 THR A N 17
ATOM 31743 C CA . THR A 1 46 ? -12.724 2.825 0.587 1.00 0.00 307 THR A CA 17
ATOM 31744 C C . THR A 1 46 ? -11.981 1.488 0.589 1.00 0.00 307 THR A C 17
ATOM 31745 O O . THR A 1 46 ? -12.498 0.486 0.096 1.00 0.00 307 THR A O 17
ATOM 31756 N N . LEU A 1 47 ? -10.772 1.471 1.146 1.00 0.00 308 LEU A N 17
ATOM 31757 C CA . LEU A 1 47 ? -9.980 0.254 1.206 1.00 0.00 308 LEU A CA 17
ATOM 31758 C C . LEU A 1 47 ? -9.593 -0.058 2.651 1.00 0.00 308 LEU A C 17
ATOM 31759 O O . LEU A 1 47 ? -10.211 0.435 3.594 1.00 0.00 308 LEU A O 17
ATOM 31775 N N . THR A 1 48 ? -8.567 -0.878 2.808 1.00 0.00 309 THR A N 17
ATOM 31776 C CA . THR A 1 48 ? -8.075 -1.272 4.110 1.00 0.00 309 THR A CA 17
ATOM 31777 C C . THR A 1 48 ? -6.710 -1.910 3.959 1.00 0.00 309 THR A C 17
ATOM 31778 O O . THR A 1 48 ? -6.348 -2.393 2.889 1.00 0.00 309 THR A O 17
ATOM 31789 N N . ILE A 1 49 ? -5.958 -1.901 5.032 1.00 0.00 310 ILE A N 17
ATOM 31790 C CA . ILE A 1 49 ? -4.631 -2.466 5.048 1.00 0.00 310 ILE A CA 17
ATOM 31791 C C . ILE A 1 49 ? -4.677 -3.933 4.651 1.00 0.00 310 ILE A C 17
ATOM 31792 O O . ILE A 1 49 ? -3.981 -4.371 3.735 1.00 0.00 310 ILE A O 17
ATOM 31808 N N . GLU A 1 50 ? -5.502 -4.680 5.362 1.00 0.00 311 GLU A N 17
ATOM 31809 C CA . GLU A 1 50 ? -5.656 -6.105 5.106 1.00 0.00 311 GLU A CA 17
ATOM 31810 C C . GLU A 1 50 ? -6.111 -6.360 3.675 1.00 0.00 311 GLU A C 17
ATOM 31811 O O . GLU A 1 50 ? -5.753 -7.368 3.076 1.00 0.00 311 GLU A O 17
ATOM 31823 N N . GLU A 1 51 ? -6.907 -5.438 3.140 1.00 0.00 312 GLU A N 17
ATOM 31824 C CA . GLU A 1 51 ? -7.427 -5.554 1.778 1.00 0.00 312 GLU A CA 17
ATOM 31825 C C . GLU A 1 51 ? -6.392 -5.114 0.743 1.00 0.00 312 GLU A C 17
ATOM 31826 O O . GLU A 1 51 ? -6.060 -5.859 -0.176 1.00 0.00 312 GLU A O 17
ATOM 31838 N N . PHE A 1 52 ? -5.895 -3.891 0.903 1.00 0.00 313 PHE A N 17
ATOM 31839 C CA . PHE A 1 52 ? -4.903 -3.320 -0.006 1.00 0.00 313 PHE A CA 17
ATOM 31840 C C . PHE A 1 52 ? -3.721 -4.260 -0.186 1.00 0.00 313 PHE A C 17
ATOM 31841 O O . PHE A 1 52 ? -3.416 -4.679 -1.300 1.00 0.00 313 PHE A O 17
ATOM 31858 N N . HIS A 1 53 ? -3.056 -4.585 0.913 1.00 0.00 314 HIS A N 17
ATOM 31859 C CA . HIS A 1 53 ? -1.905 -5.474 0.862 1.00 0.00 314 HIS A CA 17
ATOM 31860 C C . HIS A 1 53 ? -2.294 -6.800 0.241 1.00 0.00 314 HIS A C 17
ATOM 31861 O O . HIS A 1 53 ? -1.559 -7.363 -0.563 1.00 0.00 314 HIS A O 17
ATOM 31876 N N . SER A 1 54 ? -3.463 -7.287 0.623 1.00 0.00 315 SER A N 17
ATOM 31877 C CA . SER A 1 54 ? -3.973 -8.549 0.107 1.00 0.00 315 SER A CA 17
ATOM 31878 C C . SER A 1 54 ? -4.206 -8.478 -1.402 1.00 0.00 315 SER A C 17
ATOM 31879 O O . SER A 1 54 ? -3.710 -9.313 -2.156 1.00 0.00 315 SER A O 17
ATOM 31887 N N . LYS A 1 55 ? -4.975 -7.481 -1.829 1.00 0.00 316 LYS A N 17
ATOM 31888 C CA . LYS A 1 55 ? -5.288 -7.303 -3.242 1.00 0.00 316 LYS A CA 17
ATOM 31889 C C . LYS A 1 55 ? -4.044 -6.917 -4.038 1.00 0.00 316 LYS A C 17
ATOM 31890 O O . LYS A 1 55 ? -3.766 -7.496 -5.089 1.00 0.00 316 LYS A O 17
ATOM 31909 N N . LEU A 1 56 ? -3.294 -5.939 -3.535 1.00 0.00 317 LEU A N 17
ATOM 31910 C CA . LEU A 1 56 ? -2.078 -5.490 -4.207 1.00 0.00 317 LEU A CA 17
ATOM 31911 C C . LEU A 1 56 ? -1.101 -6.644 -4.365 1.00 0.00 317 LEU A C 17
ATOM 31912 O O . LEU A 1 56 ? -0.374 -6.724 -5.352 1.00 0.00 317 LEU A O 17
ATOM 31928 N N . GLN A 1 57 ? -1.091 -7.541 -3.384 1.00 0.00 318 GLN A N 17
ATOM 31929 C CA . GLN A 1 57 ? -0.204 -8.694 -3.422 1.00 0.00 318 GLN A CA 17
ATOM 31930 C C . GLN A 1 57 ? -0.523 -9.559 -4.631 1.00 0.00 318 GLN A C 17
ATOM 31931 O O . GLN A 1 57 ? 0.366 -10.166 -5.229 1.00 0.00 318 GLN A O 17
ATOM 31945 N N . GLU A 1 58 ? -1.802 -9.606 -4.987 1.00 0.00 319 GLU A N 17
ATOM 31946 C CA . GLU A 1 58 ? -2.248 -10.392 -6.128 1.00 0.00 319 GLU A CA 17
ATOM 31947 C C . GLU A 1 58 ? -1.891 -9.694 -7.431 1.00 0.00 319 GLU A C 17
ATOM 31948 O O . GLU A 1 58 ? -1.259 -10.285 -8.307 1.00 0.00 319 GLU A O 17
ATOM 31960 N N . ALA A 1 59 ? -2.295 -8.435 -7.554 1.00 0.00 320 ALA A N 17
ATOM 31961 C CA . ALA A 1 59 ? -2.010 -7.665 -8.753 1.00 0.00 320 ALA A CA 17
ATOM 31962 C C . ALA A 1 59 ? -0.507 -7.548 -8.974 1.00 0.00 320 ALA A C 17
ATOM 31963 O O . ALA A 1 59 ? -0.016 -7.805 -10.067 1.00 0.00 320 ALA A O 17
ATOM 31970 N N . THR A 1 60 ? 0.215 -7.167 -7.922 1.00 0.00 321 THR A N 17
ATOM 31971 C CA . THR A 1 60 ? 1.666 -7.015 -7.998 1.00 0.00 321 THR A CA 17
ATOM 31972 C C . THR A 1 60 ? 2.370 -8.372 -8.044 1.00 0.00 321 THR A C 17
ATOM 31973 O O . THR A 1 60 ? 3.573 -8.438 -8.274 1.00 0.00 321 THR A O 17
ATOM 31984 N N . ASN A 1 61 ? 1.616 -9.453 -7.833 1.00 0.00 322 ASN A N 17
ATOM 31985 C CA . ASN A 1 61 ? 2.181 -10.804 -7.868 1.00 0.00 322 ASN A CA 17
ATOM 31986 C C . ASN A 1 61 ? 3.536 -10.866 -7.152 1.00 0.00 322 ASN A C 17
ATOM 31987 O O . ASN A 1 61 ? 3.865 -9.985 -6.357 1.00 0.00 322 ASN A O 17
ATOM 31998 N N . PHE A 1 62 ? 4.316 -11.915 -7.440 1.00 0.00 323 PHE A N 17
ATOM 31999 C CA . PHE A 1 62 ? 5.633 -12.092 -6.826 1.00 0.00 323 PHE A CA 17
ATOM 32000 C C . PHE A 1 62 ? 5.476 -12.487 -5.349 1.00 0.00 323 PHE A C 17
ATOM 32001 O O . PHE A 1 62 ? 4.353 -12.563 -4.849 1.00 0.00 323 PHE A O 17
ATOM 32018 N N . PRO A 1 63 ? 6.584 -12.767 -4.626 1.00 0.00 324 PRO A N 17
ATOM 32019 C CA . PRO A 1 63 ? 6.518 -13.173 -3.218 1.00 0.00 324 PRO A CA 17
ATOM 32020 C C . PRO A 1 63 ? 5.719 -12.199 -2.367 1.00 0.00 324 PRO A C 17
ATOM 32021 O O . PRO A 1 63 ? 4.611 -12.510 -1.928 1.00 0.00 324 PRO A O 17
ATOM 32032 N N . LEU A 1 64 ? 6.286 -11.024 -2.131 1.00 0.00 325 LEU A N 17
ATOM 32033 C CA . LEU A 1 64 ? 5.618 -10.016 -1.325 1.00 0.00 325 LEU A CA 17
ATOM 32034 C C . LEU A 1 64 ? 5.365 -10.547 0.083 1.00 0.00 325 LEU A C 17
ATOM 32035 O O . LEU A 1 64 ? 4.270 -11.019 0.392 1.00 0.00 325 LEU A O 17
ATOM 32051 N N . ARG A 1 65 ? 6.389 -10.477 0.926 1.00 0.00 326 ARG A N 17
ATOM 32052 C CA . ARG A 1 65 ? 6.285 -10.961 2.298 1.00 0.00 326 ARG A CA 17
ATOM 32053 C C . ARG A 1 65 ? 5.219 -10.187 3.072 1.00 0.00 326 ARG A C 17
ATOM 32054 O O . ARG A 1 65 ? 4.957 -9.022 2.787 1.00 0.00 326 ARG A O 17
ATOM 32075 N N . PRO A 1 66 ? 4.578 -10.831 4.064 1.00 0.00 327 PRO A N 17
ATOM 32076 C CA . PRO A 1 66 ? 3.534 -10.193 4.870 1.00 0.00 327 PRO A CA 17
ATOM 32077 C C . PRO A 1 66 ? 4.023 -8.937 5.586 1.00 0.00 327 PRO A C 17
ATOM 32078 O O . PRO A 1 66 ? 3.219 -8.125 6.030 1.00 0.00 327 PRO A O 17
ATOM 32089 N N . PHE A 1 67 ? 5.343 -8.780 5.699 1.00 0.00 328 PHE A N 17
ATOM 32090 C CA . PHE A 1 67 ? 5.920 -7.611 6.370 1.00 0.00 328 PHE A CA 17
ATOM 32091 C C . PHE A 1 67 ? 5.581 -6.314 5.645 1.00 0.00 328 PHE A C 17
ATOM 32092 O O . PHE A 1 67 ? 5.865 -5.226 6.147 1.00 0.00 328 PHE A O 17
ATOM 32109 N N . VAL A 1 68 ? 4.986 -6.422 4.465 1.00 0.00 329 VAL A N 17
ATOM 32110 C CA . VAL A 1 68 ? 4.614 -5.246 3.699 1.00 0.00 329 VAL A CA 17
ATOM 32111 C C . VAL A 1 68 ? 3.308 -4.646 4.221 1.00 0.00 329 VAL A C 17
ATOM 32112 O O . VAL A 1 68 ? 3.153 -3.425 4.267 1.00 0.00 329 VAL A O 17
ATOM 32125 N N . ILE A 1 69 ? 2.367 -5.514 4.606 1.00 0.00 330 ILE A N 17
ATOM 32126 C CA . ILE A 1 69 ? 1.071 -5.069 5.113 1.00 0.00 330 ILE A CA 17
ATOM 32127 C C . ILE A 1 69 ? 1.207 -4.135 6.318 1.00 0.00 330 ILE A C 17
ATOM 32128 O O . ILE A 1 69 ? 0.448 -3.180 6.441 1.00 0.00 330 ILE A O 17
ATOM 32144 N N . PRO A 1 70 ? 2.175 -4.387 7.222 1.00 0.00 331 PRO A N 17
ATOM 32145 C CA . PRO A 1 70 ? 2.396 -3.559 8.411 1.00 0.00 331 PRO A CA 17
ATOM 32146 C C . PRO A 1 70 ? 3.015 -2.222 8.063 1.00 0.00 331 PRO A C 17
ATOM 32147 O O . PRO A 1 70 ? 2.672 -1.193 8.642 1.00 0.00 331 PRO A O 17
ATOM 32158 N N . PHE A 1 71 ? 3.919 -2.247 7.106 1.00 0.00 332 PHE A N 17
ATOM 32159 C CA . PHE A 1 71 ? 4.586 -1.043 6.660 1.00 0.00 332 PHE A CA 17
ATOM 32160 C C . PHE A 1 71 ? 3.563 -0.062 6.100 1.00 0.00 332 PHE A C 17
ATOM 32161 O O . PHE A 1 71 ? 3.532 1.109 6.477 1.00 0.00 332 PHE A O 17
ATOM 32178 N N . LEU A 1 72 ? 2.711 -0.560 5.216 1.00 0.00 333 LEU A N 17
ATOM 32179 C CA . LEU A 1 72 ? 1.669 0.260 4.622 1.00 0.00 333 LEU A CA 17
ATOM 32180 C C . LEU A 1 72 ? 0.791 0.876 5.712 1.00 0.00 333 LEU A C 17
ATOM 32181 O O . LEU A 1 72 ? 0.315 2.003 5.580 1.00 0.00 333 LEU A O 17
ATOM 32197 N N . LYS A 1 73 ? 0.599 0.123 6.798 1.00 0.00 334 LYS A N 17
ATOM 32198 C CA . LYS A 1 73 ? -0.202 0.596 7.926 1.00 0.00 334 LYS A CA 17
ATOM 32199 C C . LYS A 1 73 ? 0.418 1.859 8.521 1.00 0.00 334 LYS A C 17
ATOM 32200 O O . LYS A 1 73 ? -0.271 2.674 9.130 1.00 0.00 334 LYS A O 17
ATOM 32219 N N . ALA A 1 74 ? 1.728 2.010 8.339 1.00 0.00 335 ALA A N 17
ATOM 32220 C CA . ALA A 1 74 ? 2.443 3.169 8.855 1.00 0.00 335 ALA A CA 17
ATOM 32221 C C . ALA A 1 74 ? 2.294 4.362 7.924 1.00 0.00 335 ALA A C 17
ATOM 32222 O O . ALA A 1 74 ? 2.254 5.508 8.369 1.00 0.00 335 ALA A O 17
ATOM 32229 N N . ASN A 1 75 ? 2.244 4.091 6.626 1.00 0.00 336 ASN A N 17
ATOM 32230 C CA . ASN A 1 75 ? 2.133 5.150 5.640 1.00 0.00 336 ASN A CA 17
ATOM 32231 C C . ASN A 1 75 ? 0.688 5.454 5.282 1.00 0.00 336 ASN A C 17
ATOM 32232 O O . ASN A 1 75 ? 0.410 6.404 4.555 1.00 0.00 336 ASN A O 17
ATOM 32243 N N . LEU A 1 76 ? -0.238 4.650 5.776 1.00 0.00 337 LEU A N 17
ATOM 32244 C CA . LEU A 1 76 ? -1.642 4.868 5.484 1.00 0.00 337 LEU A CA 17
ATOM 32245 C C . LEU A 1 76 ? -2.170 6.136 6.175 1.00 0.00 337 LEU A C 17
ATOM 32246 O O . LEU A 1 76 ? -2.952 6.888 5.600 1.00 0.00 337 LEU A O 17
ATOM 32262 N N . PRO A 1 77 ? -1.776 6.378 7.437 1.00 0.00 338 PRO A N 17
ATOM 32263 C CA . PRO A 1 77 ? -2.251 7.539 8.210 1.00 0.00 338 PRO A CA 17
ATOM 32264 C C . PRO A 1 77 ? -1.935 8.896 7.581 1.00 0.00 338 PRO A C 17
ATOM 32265 O O . PRO A 1 77 ? -2.780 9.790 7.587 1.00 0.00 338 PRO A O 17
ATOM 32276 N N . LEU A 1 78 ? -0.722 9.071 7.077 1.00 0.00 339 LEU A N 17
ATOM 32277 C CA . LEU A 1 78 ? -0.331 10.356 6.500 1.00 0.00 339 LEU A CA 17
ATOM 32278 C C . LEU A 1 78 ? -0.923 10.594 5.104 1.00 0.00 339 LEU A C 17
ATOM 32279 O O . LEU A 1 78 ? -1.281 11.724 4.773 1.00 0.00 339 LEU A O 17
ATOM 32295 N N . LEU A 1 79 ? -1.022 9.551 4.277 1.00 0.00 340 LEU A N 17
ATOM 32296 C CA . LEU A 1 79 ? -1.565 9.730 2.932 1.00 0.00 340 LEU A CA 17
ATOM 32297 C C . LEU A 1 79 ? -2.934 10.387 3.002 1.00 0.00 340 LEU A C 17
ATOM 32298 O O . LEU A 1 79 ? -3.282 11.217 2.161 1.00 0.00 340 LEU A O 17
ATOM 32314 N N . GLN A 1 80 ? -3.700 10.027 4.025 1.00 0.00 341 GLN A N 17
ATOM 32315 C CA . GLN A 1 80 ? -5.026 10.608 4.214 1.00 0.00 341 GLN A CA 17
ATOM 32316 C C . GLN A 1 80 ? -4.929 11.967 4.893 1.00 0.00 341 GLN A C 17
ATOM 32317 O O . GLN A 1 80 ? -5.471 12.959 4.411 1.00 0.00 341 GLN A O 17
ATOM 32331 N N . ARG A 1 81 ? -4.286 11.982 6.056 1.00 0.00 342 ARG A N 17
ATOM 32332 C CA . ARG A 1 81 ? -4.169 13.192 6.863 1.00 0.00 342 ARG A CA 17
ATOM 32333 C C . ARG A 1 81 ? -3.131 14.197 6.357 1.00 0.00 342 ARG A C 17
ATOM 32334 O O . ARG A 1 81 ? -3.462 15.361 6.134 1.00 0.00 342 ARG A O 17
ATOM 32355 N N . GLU A 1 82 ? -1.878 13.777 6.210 1.00 0.00 343 GLU A N 17
ATOM 32356 C CA . GLU A 1 82 ? -0.824 14.691 5.771 1.00 0.00 343 GLU A CA 17
ATOM 32357 C C . GLU A 1 82 ? -1.140 15.327 4.420 1.00 0.00 343 GLU A C 17
ATOM 32358 O O . GLU A 1 82 ? -0.863 16.503 4.205 1.00 0.00 343 GLU A O 17
ATOM 32370 N N . LEU A 1 83 ? -1.699 14.548 3.503 1.00 0.00 344 LEU A N 17
ATOM 32371 C CA . LEU A 1 83 ? -2.017 15.056 2.175 1.00 0.00 344 LEU A CA 17
ATOM 32372 C C . LEU A 1 83 ? -3.212 15.997 2.219 1.00 0.00 344 LEU A C 17
ATOM 32373 O O . LEU A 1 83 ? -3.246 17.008 1.519 1.00 0.00 344 LEU A O 17
ATOM 32389 N N . LEU A 1 84 ? -4.193 15.661 3.048 1.00 0.00 345 LEU A N 17
ATOM 32390 C CA . LEU A 1 84 ? -5.392 16.480 3.183 1.00 0.00 345 LEU A CA 17
ATOM 32391 C C . LEU A 1 84 ? -5.104 17.727 4.013 1.00 0.00 345 LEU A C 17
ATOM 32392 O O . LEU A 1 84 ? -5.474 18.838 3.636 1.00 0.00 345 LEU A O 17
ATOM 32408 N N . HIS A 1 85 ? -4.450 17.540 5.154 1.00 0.00 346 HIS A N 17
ATOM 32409 C CA . HIS A 1 85 ? -4.136 18.658 6.032 1.00 0.00 346 HIS A CA 17
ATOM 32410 C C . HIS A 1 85 ? -3.113 19.604 5.409 1.00 0.00 346 HIS A C 17
ATOM 32411 O O . HIS A 1 85 ? -3.045 20.778 5.777 1.00 0.00 346 HIS A O 17
ATOM 32426 N N . CYS A 1 86 ? -2.318 19.103 4.467 1.00 0.00 347 CYS A N 17
ATOM 32427 C CA . CYS A 1 86 ? -1.309 19.936 3.817 1.00 0.00 347 CYS A CA 17
ATOM 32428 C C . CYS A 1 86 ? -1.925 20.808 2.733 1.00 0.00 347 CYS A C 17
ATOM 32429 O O . CYS A 1 86 ? -1.438 21.899 2.445 1.00 0.00 347 CYS A O 17
ATOM 32437 N N . ALA A 1 87 ? -2.982 20.312 2.121 1.00 0.00 348 ALA A N 17
ATOM 32438 C CA . ALA A 1 87 ? -3.647 21.042 1.051 1.00 0.00 348 ALA A CA 17
ATOM 32439 C C . ALA A 1 87 ? -4.564 22.133 1.592 1.00 0.00 348 ALA A C 17
ATOM 32440 O O . ALA A 1 87 ? -4.400 23.311 1.277 1.00 0.00 348 ALA A O 17
ATOM 32447 N N . ARG A 1 88 ? -5.537 21.729 2.393 1.00 0.00 349 ARG A N 17
ATOM 32448 C CA . ARG A 1 88 ? -6.502 22.656 2.970 1.00 0.00 349 ARG A CA 17
ATOM 32449 C C . ARG A 1 88 ? -5.836 23.706 3.851 1.00 0.00 349 ARG A C 17
ATOM 32450 O O . ARG A 1 88 ? -6.012 24.908 3.648 1.00 0.00 349 ARG A O 17
ATOM 32471 N N . LEU A 1 89 ? -5.088 23.241 4.841 1.00 0.00 350 LEU A N 17
ATOM 32472 C CA . LEU A 1 89 ? -4.412 24.133 5.773 1.00 0.00 350 LEU A CA 17
ATOM 32473 C C . LEU A 1 89 ? -3.052 24.570 5.253 1.00 0.00 350 LEU A C 17
ATOM 32474 O O . LEU A 1 89 ? -2.734 25.758 5.225 1.00 0.00 350 LEU A O 17
ATOM 32490 N N . ALA A 1 90 ? -2.247 23.589 4.861 1.00 0.00 351 ALA A N 17
ATOM 32491 C CA . ALA A 1 90 ? -0.898 23.832 4.353 1.00 0.00 351 ALA A CA 17
ATOM 32492 C C . ALA A 1 90 ? 0.039 24.309 5.461 1.00 0.00 351 ALA A C 17
ATOM 32493 O O . ALA A 1 90 ? 1.181 23.857 5.550 1.00 0.00 351 ALA A O 17
ATOM 32500 N N . LYS A 1 91 ? -0.441 25.222 6.298 1.00 0.00 352 LYS A N 17
ATOM 32501 C CA . LYS A 1 91 ? 0.362 25.749 7.393 1.00 0.00 352 LYS A CA 17
ATOM 32502 C C . LYS A 1 91 ? 0.232 24.879 8.648 1.00 0.00 352 LYS A C 17
ATOM 32503 O O . LYS A 1 91 ? 0.866 23.829 8.757 1.00 0.00 352 LYS A O 17
ATOM 32522 N N . GLN A 1 92 ? -0.594 25.322 9.581 1.00 0.00 353 GLN A N 17
ATOM 32523 C CA . GLN A 1 92 ? -0.827 24.608 10.828 1.00 0.00 353 GLN A CA 17
ATOM 32524 C C . GLN A 1 92 ? -2.173 25.020 11.415 1.00 0.00 353 GLN A C 17
ATOM 32525 O O . GLN A 1 92 ? -2.497 26.205 11.481 1.00 0.00 353 GLN A O 17
ATOM 32539 N N . ASN A 1 93 ? -2.955 24.036 11.830 1.00 0.00 354 ASN A N 17
ATOM 32540 C CA . ASN A 1 93 ? -4.270 24.297 12.396 1.00 0.00 354 ASN A CA 17
ATOM 32541 C C . ASN A 1 93 ? -4.501 23.440 13.635 1.00 0.00 354 ASN A C 17
ATOM 32542 O O . ASN A 1 93 ? -4.306 22.225 13.599 1.00 0.00 354 ASN A O 17
ATOM 32553 N N . PRO A 1 94 ? -4.923 24.056 14.746 1.00 0.00 355 PRO A N 17
ATOM 32554 C CA . PRO A 1 94 ? -5.181 23.329 15.989 1.00 0.00 355 PRO A CA 17
ATOM 32555 C C . PRO A 1 94 ? -6.162 22.173 15.793 1.00 0.00 355 PRO A C 17
ATOM 32556 O O . PRO A 1 94 ? -6.187 21.232 16.585 1.00 0.00 355 PRO A O 17
ATOM 32567 N N . ALA A 1 95 ? -6.964 22.246 14.732 1.00 0.00 356 ALA A N 17
ATOM 32568 C CA . ALA A 1 95 ? -7.938 21.198 14.441 1.00 0.00 356 ALA A CA 17
ATOM 32569 C C . ALA A 1 95 ? -7.256 19.843 14.268 1.00 0.00 356 ALA A C 17
ATOM 32570 O O . ALA A 1 95 ? -7.879 18.797 14.453 1.00 0.00 356 ALA A O 17
ATOM 32577 N N . GLN A 1 96 ? -5.973 19.862 13.917 1.00 0.00 357 GLN A N 17
ATOM 32578 C CA . GLN A 1 96 ? -5.219 18.628 13.729 1.00 0.00 357 GLN A CA 17
ATOM 32579 C C . GLN A 1 96 ? -5.171 17.819 15.022 1.00 0.00 357 GLN A C 17
ATOM 32580 O O . GLN A 1 96 ? -5.041 16.595 14.995 1.00 0.00 357 GLN A O 17
ATOM 32594 N N . TYR A 1 97 ? -5.283 18.511 16.154 1.00 0.00 358 TYR A N 17
ATOM 32595 C CA . TYR A 1 97 ? -5.257 17.856 17.458 1.00 0.00 358 TYR A CA 17
ATOM 32596 C C . TYR A 1 97 ? -6.666 17.481 17.910 1.00 0.00 358 TYR A C 17
ATOM 32597 O O . TYR A 1 97 ? -6.967 17.486 19.104 1.00 0.00 358 TYR A O 17
ATOM 32615 N N . LEU A 1 98 ? -7.525 17.152 16.948 1.00 0.00 359 LEU A N 17
ATOM 32616 C CA . LEU A 1 98 ? -8.900 16.771 17.247 1.00 0.00 359 LEU A CA 17
ATOM 32617 C C . LEU A 1 98 ? -8.961 15.400 17.930 1.00 0.00 359 LEU A C 17
ATOM 32618 O O . LEU A 1 98 ? -10.032 14.954 18.344 1.00 0.00 359 LEU A O 17
ATOM 32634 N N . ALA A 1 99 ? -7.810 14.736 18.046 1.00 0.00 360 ALA A N 17
ATOM 32635 C CA . ALA A 1 99 ? -7.742 13.425 18.681 1.00 0.00 360 ALA A CA 17
ATOM 32636 C C . ALA A 1 99 ? -8.187 13.492 20.139 1.00 0.00 360 ALA A C 17
ATOM 32637 O O . ALA A 1 99 ? -8.708 12.519 20.684 1.00 0.00 360 ALA A O 17
ATOM 32644 N N . GLN A 1 100 ? -7.981 14.647 20.766 1.00 0.00 361 GLN A N 17
ATOM 32645 C CA . GLN A 1 100 ? -8.364 14.841 22.161 1.00 0.00 361 GLN A CA 17
ATOM 32646 C C . GLN A 1 100 ? -7.615 13.874 23.077 1.00 0.00 361 GLN A C 17
ATOM 32647 O O . GLN A 1 100 ? -7.163 12.814 22.641 1.00 0.00 361 GLN A O 17
ATOM 32661 N N . HIS A 1 101 ? -7.492 14.246 24.349 1.00 0.00 362 HIS A N 17
ATOM 32662 C CA . HIS A 1 101 ? -6.803 13.411 25.331 1.00 0.00 362 HIS A CA 17
ATOM 32663 C C . HIS A 1 101 ? -7.733 12.322 25.854 1.00 0.00 362 HIS A C 17
ATOM 32664 O O . HIS A 1 101 ? -8.907 12.264 25.488 1.00 0.00 362 HIS A O 17
ATOM 32679 N N . GLU A 1 102 ? -7.199 11.460 26.709 1.00 0.00 363 GLU A N 17
ATOM 32680 C CA . GLU A 1 102 ? -7.976 10.369 27.283 1.00 0.00 363 GLU A CA 17
ATOM 32681 C C . GLU A 1 102 ? -7.608 10.156 28.752 1.00 0.00 363 GLU A C 17
ATOM 32682 O O . GLU A 1 102 ? -6.451 9.885 29.077 1.00 0.00 363 GLU A O 17
ATOM 32694 N N . GLN A 1 103 ? -8.596 10.287 29.635 1.00 0.00 364 GLN A N 17
ATOM 32695 C CA . GLN A 1 103 ? -8.371 10.114 31.069 1.00 0.00 364 GLN A CA 17
ATOM 32696 C C . GLN A 1 103 ? -8.108 8.649 31.410 1.00 0.00 364 GLN A C 17
ATOM 32697 O O . GLN A 1 103 ? -9.041 7.877 31.632 1.00 0.00 364 GLN A O 17
ATOM 32711 N N . ILE B 2 1 ? 20.397 3.434 9.654 1.00 0.00 11 ILE B N 17
ATOM 32712 C CA . ILE B 2 1 ? 20.495 4.118 8.364 1.00 0.00 11 ILE B CA 17
ATOM 32713 C C . ILE B 2 1 ? 20.680 3.152 7.197 1.00 0.00 11 ILE B C 17
ATOM 32714 O O . ILE B 2 1 ? 21.565 2.298 7.202 1.00 0.00 11 ILE B O 17
ATOM 32730 N N . GLY B 2 2 ? 19.831 3.308 6.190 1.00 0.00 12 GLY B N 17
ATOM 32731 C CA . GLY B 2 2 ? 19.899 2.460 5.017 1.00 0.00 12 GLY B CA 17
ATOM 32732 C C . GLY B 2 2 ? 19.547 3.208 3.745 1.00 0.00 12 GLY B C 17
ATOM 32733 O O . GLY B 2 2 ? 20.226 3.072 2.728 1.00 0.00 12 GLY B O 17
ATOM 32737 N N . THR B 2 3 ? 18.488 4.010 3.809 1.00 0.00 13 THR B N 17
ATOM 32738 C CA . THR B 2 3 ? 18.046 4.800 2.663 1.00 0.00 13 THR B CA 17
ATOM 32739 C C . THR B 2 3 ? 17.545 3.913 1.524 1.00 0.00 13 THR B C 17
ATOM 32740 O O . THR B 2 3 ? 16.339 3.809 1.294 1.00 0.00 13 THR B O 17
ATOM 32751 N N . ASP B 2 4 ? 18.472 3.282 0.811 1.00 0.00 14 ASP B N 17
ATOM 32752 C CA . ASP B 2 4 ? 18.118 2.415 -0.308 1.00 0.00 14 ASP B CA 17
ATOM 32753 C C . ASP B 2 4 ? 17.283 1.230 0.159 1.00 0.00 14 ASP B C 17
ATOM 32754 O O . ASP B 2 4 ? 16.354 0.803 -0.529 1.00 0.00 14 ASP B O 17
ATOM 32763 N N . LYS B 2 5 ? 17.617 0.700 1.331 1.00 0.00 15 LYS B N 17
ATOM 32764 C CA . LYS B 2 5 ? 16.893 -0.437 1.888 1.00 0.00 15 LYS B CA 17
ATOM 32765 C C . LYS B 2 5 ? 15.466 -0.055 2.282 1.00 0.00 15 LYS B C 17
ATOM 32766 O O . LYS B 2 5 ? 14.689 -0.902 2.720 1.00 0.00 15 LYS B O 17
ATOM 32785 N N . GLU B 2 6 ? 15.123 1.223 2.123 1.00 0.00 16 GLU B N 17
ATOM 32786 C CA . GLU B 2 6 ? 13.791 1.710 2.455 1.00 0.00 16 GLU B CA 17
ATOM 32787 C C . GLU B 2 6 ? 12.720 0.826 1.826 1.00 0.00 16 GLU B C 17
ATOM 32788 O O . GLU B 2 6 ? 11.695 0.535 2.442 1.00 0.00 16 GLU B O 17
ATOM 32800 N N . LEU B 2 7 ? 12.965 0.415 0.588 1.00 0.00 17 LEU B N 17
ATOM 32801 C CA . LEU B 2 7 ? 12.024 -0.424 -0.144 1.00 0.00 17 LEU B CA 17
ATOM 32802 C C . LEU B 2 7 ? 12.389 -1.899 -0.037 1.00 0.00 17 LEU B C 17
ATOM 32803 O O . LEU B 2 7 ? 11.528 -2.772 -0.067 1.00 0.00 17 LEU B O 17
ATOM 32819 N N . SER B 2 8 ? 13.674 -2.164 0.066 1.00 0.00 18 SER B N 17
ATOM 32820 C CA . SER B 2 8 ? 14.176 -3.529 0.158 1.00 0.00 18 SER B CA 17
ATOM 32821 C C . SER B 2 8 ? 13.708 -4.220 1.431 1.00 0.00 18 SER B C 17
ATOM 32822 O O . SER B 2 8 ? 13.405 -5.411 1.420 1.00 0.00 18 SER B O 17
ATOM 32830 N N . ASP B 2 9 ? 13.651 -3.473 2.530 1.00 0.00 19 ASP B N 17
ATOM 32831 C CA . ASP B 2 9 ? 13.224 -4.037 3.808 1.00 0.00 19 ASP B CA 17
ATOM 32832 C C . ASP B 2 9 ? 11.717 -4.290 3.848 1.00 0.00 19 ASP B C 17
ATOM 32833 O O . ASP B 2 9 ? 11.141 -4.464 4.923 1.00 0.00 19 ASP B O 17
ATOM 32842 N N . LEU B 2 10 ? 11.082 -4.316 2.680 1.00 0.00 20 LEU B N 17
ATOM 32843 C CA . LEU B 2 10 ? 9.651 -4.560 2.601 1.00 0.00 20 LEU B CA 17
ATOM 32844 C C . LEU B 2 10 ? 9.336 -5.580 1.506 1.00 0.00 20 LEU B C 17
ATOM 32845 O O . LEU B 2 10 ? 8.538 -6.493 1.708 1.00 0.00 20 LEU B O 17
ATOM 32861 N N . LEU B 2 11 ? 9.958 -5.408 0.341 1.00 0.00 21 LEU B N 17
ATOM 32862 C CA . LEU B 2 11 ? 9.727 -6.305 -0.787 1.00 0.00 21 LEU B CA 17
ATOM 32863 C C . LEU B 2 11 ? 10.725 -7.458 -0.828 1.00 0.00 21 LEU B C 17
ATOM 32864 O O . LEU B 2 11 ? 10.420 -8.564 -0.386 1.00 0.00 21 LEU B O 17
ATOM 32880 N N . ASP B 2 12 ? 11.909 -7.204 -1.381 1.00 0.00 22 ASP B N 17
ATOM 32881 C CA . ASP B 2 12 ? 12.926 -8.239 -1.492 1.00 0.00 22 ASP B CA 17
ATOM 32882 C C . ASP B 2 12 ? 13.504 -8.580 -0.129 1.00 0.00 22 ASP B C 17
ATOM 32883 O O . ASP B 2 12 ? 13.922 -7.698 0.622 1.00 0.00 22 ASP B O 17
ATOM 32892 N N . PHE B 2 13 ? 13.518 -9.867 0.184 1.00 0.00 23 PHE B N 17
ATOM 32893 C CA . PHE B 2 13 ? 14.038 -10.336 1.459 1.00 0.00 23 PHE B CA 17
ATOM 32894 C C . PHE B 2 13 ? 15.075 -11.432 1.250 1.00 0.00 23 PHE B C 17
ATOM 32895 O O . PHE B 2 13 ? 16.114 -11.452 1.909 1.00 0.00 23 PHE B O 17
ATOM 32912 N N . SER B 2 14 ? 14.788 -12.343 0.326 1.00 0.00 24 SER B N 17
ATOM 32913 C CA . SER B 2 14 ? 15.696 -13.442 0.029 1.00 0.00 24 SER B CA 17
ATOM 32914 C C . SER B 2 14 ? 16.802 -12.991 -0.921 1.00 0.00 24 SER B C 17
ATOM 32915 O O . SER B 2 14 ? 17.914 -13.518 -0.888 1.00 0.00 24 SER B O 17
ATOM 32923 N N . ALA B 2 15 ? 16.490 -12.013 -1.767 1.00 0.00 25 ALA B N 17
ATOM 32924 C CA . ALA B 2 15 ? 17.459 -11.493 -2.725 1.00 0.00 25 ALA B CA 17
ATOM 32925 C C . ALA B 2 15 ? 18.493 -10.605 -2.038 1.00 0.00 25 ALA B C 17
ATOM 32926 O O . ALA B 2 15 ? 19.616 -10.457 -2.522 1.00 0.00 25 ALA B O 17
ATOM 32933 N N . MET B 2 16 ? 18.110 -10.014 -0.910 1.00 0.00 26 MET B N 17
ATOM 32934 C CA . MET B 2 16 ? 19.004 -9.142 -0.162 1.00 0.00 26 MET B CA 17
ATOM 32935 C C . MET B 2 16 ? 19.703 -9.921 0.955 1.00 0.00 26 MET B C 17
ATOM 32936 O O . MET B 2 16 ? 19.897 -11.133 0.847 1.00 0.00 26 MET B O 17
ATOM 32950 N N . PHE B 2 17 ? 20.081 -9.226 2.024 1.00 0.00 27 PHE B N 17
ATOM 32951 C CA . PHE B 2 17 ? 20.757 -9.858 3.151 1.00 0.00 27 PHE B CA 17
ATOM 32952 C C . PHE B 2 17 ? 20.093 -9.470 4.468 1.00 0.00 27 PHE B C 17
ATOM 32953 O O . PHE B 2 17 ? 19.728 -8.312 4.671 1.00 0.00 27 PHE B O 17
ATOM 32970 N N . SER B 2 18 ? 19.940 -10.443 5.359 1.00 0.00 28 SER B N 17
ATOM 32971 C CA . SER B 2 18 ? 19.320 -10.200 6.656 1.00 0.00 28 SER B CA 17
ATOM 32972 C C . SER B 2 18 ? 20.198 -10.727 7.787 1.00 0.00 28 SER B C 17
ATOM 32973 O O . SER B 2 18 ? 19.921 -10.490 8.962 1.00 0.00 28 SER B O 17
ATOM 32981 N N . GLY A 1 1 ? 6.165 20.385 21.792 1.00 0.00 -5 GLY A N 18
ATOM 32982 C CA . GLY A 1 1 ? 7.473 20.297 21.085 1.00 0.00 -5 GLY A CA 18
ATOM 32983 C C . GLY A 1 1 ? 7.562 19.084 20.180 1.00 0.00 -5 GLY A C 18
ATOM 32984 O O . GLY A 1 1 ? 6.617 18.771 19.455 1.00 0.00 -5 GLY A O 18
ATOM 32990 N N . ALA A 1 2 ? 8.701 18.398 20.221 1.00 0.00 -4 ALA A N 18
ATOM 32991 C CA . ALA A 1 2 ? 8.908 17.213 19.397 1.00 0.00 -4 ALA A CA 18
ATOM 32992 C C . ALA A 1 2 ? 8.810 17.551 17.913 1.00 0.00 -4 ALA A C 18
ATOM 32993 O O . ALA A 1 2 ? 8.505 18.685 17.543 1.00 0.00 -4 ALA A O 18
ATOM 33000 N N . MET A 1 3 ? 9.068 16.560 17.067 1.00 0.00 -3 MET A N 18
ATOM 33001 C CA . MET A 1 3 ? 9.008 16.751 15.624 1.00 0.00 -3 MET A CA 18
ATOM 33002 C C . MET A 1 3 ? 7.682 16.249 15.065 1.00 0.00 -3 MET A C 18
ATOM 33003 O O . MET A 1 3 ? 6.924 15.568 15.755 1.00 0.00 -3 MET A O 18
ATOM 33017 N N . GLY A 1 4 ? 7.409 16.589 13.811 1.00 0.00 -2 GLY A N 18
ATOM 33018 C CA . GLY A 1 4 ? 6.176 16.161 13.184 1.00 0.00 -2 GLY A CA 18
ATOM 33019 C C . GLY A 1 4 ? 6.268 14.751 12.641 1.00 0.00 -2 GLY A C 18
ATOM 33020 O O . GLY A 1 4 ? 7.244 14.042 12.892 1.00 0.00 -2 GLY A O 18
ATOM 33024 N N . SER A 1 5 ? 5.255 14.348 11.894 1.00 0.00 -1 SER A N 18
ATOM 33025 C CA . SER A 1 5 ? 5.215 13.020 11.304 1.00 0.00 -1 SER A CA 18
ATOM 33026 C C . SER A 1 5 ? 4.139 12.965 10.231 1.00 0.00 -1 SER A C 18
ATOM 33027 O O . SER A 1 5 ? 3.000 13.368 10.463 1.00 0.00 -1 SER A O 18
ATOM 33035 N N . GLY A 1 6 ? 4.503 12.480 9.053 1.00 0.00 267 GLY A N 18
ATOM 33036 C CA . GLY A 1 6 ? 3.549 12.405 7.966 1.00 0.00 267 GLY A CA 18
ATOM 33037 C C . GLY A 1 6 ? 4.215 12.451 6.607 1.00 0.00 267 GLY A C 18
ATOM 33038 O O . GLY A 1 6 ? 4.018 11.575 5.766 1.00 0.00 267 GLY A O 18
ATOM 33042 N N . ALA A 1 7 ? 4.999 13.486 6.389 1.00 0.00 268 ALA A N 18
ATOM 33043 C CA . ALA A 1 7 ? 5.690 13.664 5.125 1.00 0.00 268 ALA A CA 18
ATOM 33044 C C . ALA A 1 7 ? 6.719 12.558 4.867 1.00 0.00 268 ALA A C 18
ATOM 33045 O O . ALA A 1 7 ? 7.040 12.261 3.716 1.00 0.00 268 ALA A O 18
ATOM 33052 N N . ARG A 1 8 ? 7.240 11.959 5.937 1.00 0.00 269 ARG A N 18
ATOM 33053 C CA . ARG A 1 8 ? 8.241 10.896 5.823 1.00 0.00 269 ARG A CA 18
ATOM 33054 C C . ARG A 1 8 ? 7.700 9.682 5.083 1.00 0.00 269 ARG A C 18
ATOM 33055 O O . ARG A 1 8 ? 8.289 9.219 4.107 1.00 0.00 269 ARG A O 18
ATOM 33076 N N . GLN A 1 9 ? 6.575 9.168 5.554 1.00 0.00 270 GLN A N 18
ATOM 33077 C CA . GLN A 1 9 ? 5.947 8.004 4.955 1.00 0.00 270 GLN A CA 18
ATOM 33078 C C . GLN A 1 9 ? 5.855 8.110 3.435 1.00 0.00 270 GLN A C 18
ATOM 33079 O O . GLN A 1 9 ? 6.268 7.199 2.716 1.00 0.00 270 GLN A O 18
ATOM 33093 N N . LEU A 1 10 ? 5.294 9.219 2.951 1.00 0.00 271 LEU A N 18
ATOM 33094 C CA . LEU A 1 10 ? 5.131 9.429 1.508 1.00 0.00 271 LEU A CA 18
ATOM 33095 C C . LEU A 1 10 ? 6.375 9.038 0.745 1.00 0.00 271 LEU A C 18
ATOM 33096 O O . LEU A 1 10 ? 6.309 8.688 -0.429 1.00 0.00 271 LEU A O 18
ATOM 33112 N N . SER A 1 11 ? 7.496 9.065 1.424 1.00 0.00 272 SER A N 18
ATOM 33113 C CA . SER A 1 11 ? 8.741 8.673 0.811 1.00 0.00 272 SER A CA 18
ATOM 33114 C C . SER A 1 11 ? 8.705 7.179 0.519 1.00 0.00 272 SER A C 18
ATOM 33115 O O . SER A 1 11 ? 8.976 6.753 -0.601 1.00 0.00 272 SER A O 18
ATOM 33123 N N . LYS A 1 12 ? 8.354 6.383 1.528 1.00 0.00 273 LYS A N 18
ATOM 33124 C CA . LYS A 1 12 ? 8.276 4.940 1.367 1.00 0.00 273 LYS A CA 18
ATOM 33125 C C . LYS A 1 12 ? 7.056 4.540 0.548 1.00 0.00 273 LYS A C 18
ATOM 33126 O O . LYS A 1 12 ? 7.148 3.676 -0.318 1.00 0.00 273 LYS A O 18
ATOM 33145 N N . LEU A 1 13 ? 5.909 5.154 0.830 1.00 0.00 274 LEU A N 18
ATOM 33146 C CA . LEU A 1 13 ? 4.687 4.822 0.110 1.00 0.00 274 LEU A CA 18
ATOM 33147 C C . LEU A 1 13 ? 4.786 5.194 -1.365 1.00 0.00 274 LEU A C 18
ATOM 33148 O O . LEU A 1 13 ? 4.591 4.356 -2.234 1.00 0.00 274 LEU A O 18
ATOM 33164 N N . LYS A 1 14 ? 5.093 6.446 -1.657 1.00 0.00 275 LYS A N 18
ATOM 33165 C CA . LYS A 1 14 ? 5.199 6.869 -3.046 1.00 0.00 275 LYS A CA 18
ATOM 33166 C C . LYS A 1 14 ? 6.214 6.020 -3.792 1.00 0.00 275 LYS A C 18
ATOM 33167 O O . LYS A 1 14 ? 6.008 5.657 -4.949 1.00 0.00 275 LYS A O 18
ATOM 33186 N N . ARG A 1 15 ? 7.304 5.701 -3.117 1.00 0.00 276 ARG A N 18
ATOM 33187 C CA . ARG A 1 15 ? 8.351 4.889 -3.704 1.00 0.00 276 ARG A CA 18
ATOM 33188 C C . ARG A 1 15 ? 7.918 3.425 -3.801 1.00 0.00 276 ARG A C 18
ATOM 33189 O O . ARG A 1 15 ? 8.047 2.798 -4.850 1.00 0.00 276 ARG A O 18
ATOM 33210 N N . PHE A 1 16 ? 7.428 2.874 -2.694 1.00 0.00 277 PHE A N 18
ATOM 33211 C CA . PHE A 1 16 ? 7.003 1.473 -2.659 1.00 0.00 277 PHE A CA 18
ATOM 33212 C C . PHE A 1 16 ? 6.035 1.136 -3.779 1.00 0.00 277 PHE A C 18
ATOM 33213 O O . PHE A 1 16 ? 6.283 0.240 -4.575 1.00 0.00 277 PHE A O 18
ATOM 33230 N N . LEU A 1 17 ? 4.917 1.838 -3.813 1.00 0.00 278 LEU A N 18
ATOM 33231 C CA . LEU A 1 17 ? 3.890 1.592 -4.804 1.00 0.00 278 LEU A CA 18
ATOM 33232 C C . LEU A 1 17 ? 4.437 1.544 -6.236 1.00 0.00 278 LEU A C 18
ATOM 33233 O O . LEU A 1 17 ? 3.876 0.862 -7.096 1.00 0.00 278 LEU A O 18
ATOM 33249 N N . THR A 1 18 ? 5.524 2.266 -6.492 1.00 0.00 279 THR A N 18
ATOM 33250 C CA . THR A 1 18 ? 6.130 2.302 -7.829 1.00 0.00 279 THR A CA 18
ATOM 33251 C C . THR A 1 18 ? 6.444 0.903 -8.360 1.00 0.00 279 THR A C 18
ATOM 33252 O O . THR A 1 18 ? 6.081 0.562 -9.484 1.00 0.00 279 THR A O 18
ATOM 33263 N N . THR A 1 19 ? 7.134 0.099 -7.563 1.00 0.00 280 THR A N 18
ATOM 33264 C CA . THR A 1 19 ? 7.490 -1.251 -7.989 1.00 0.00 280 THR A CA 18
ATOM 33265 C C . THR A 1 19 ? 6.266 -2.158 -7.967 1.00 0.00 280 THR A C 18
ATOM 33266 O O . THR A 1 19 ? 6.119 -3.041 -8.812 1.00 0.00 280 THR A O 18
ATOM 33277 N N . LEU A 1 20 ? 5.399 -1.943 -6.985 1.00 0.00 281 LEU A N 18
ATOM 33278 C CA . LEU A 1 20 ? 4.194 -2.750 -6.842 1.00 0.00 281 LEU A CA 18
ATOM 33279 C C . LEU A 1 20 ? 3.364 -2.732 -8.117 1.00 0.00 281 LEU A C 18
ATOM 33280 O O . LEU A 1 20 ? 2.812 -3.753 -8.521 1.00 0.00 281 LEU A O 18
ATOM 33296 N N . GLN A 1 21 ? 3.277 -1.568 -8.748 1.00 0.00 282 GLN A N 18
ATOM 33297 C CA . GLN A 1 21 ? 2.504 -1.442 -9.973 1.00 0.00 282 GLN A CA 18
ATOM 33298 C C . GLN A 1 21 ? 3.149 -2.219 -11.107 1.00 0.00 282 GLN A C 18
ATOM 33299 O O . GLN A 1 21 ? 2.462 -2.824 -11.931 1.00 0.00 282 GLN A O 18
ATOM 33313 N N . GLN A 1 22 ? 4.472 -2.190 -11.146 1.00 0.00 283 GLN A N 18
ATOM 33314 C CA . GLN A 1 22 ? 5.221 -2.882 -12.182 1.00 0.00 283 GLN A CA 18
ATOM 33315 C C . GLN A 1 22 ? 5.325 -4.376 -11.904 1.00 0.00 283 GLN A C 18
ATOM 33316 O O . GLN A 1 22 ? 5.486 -5.177 -12.824 1.00 0.00 283 GLN A O 18
ATOM 33330 N N . PHE A 1 23 ? 5.239 -4.749 -10.633 1.00 0.00 284 PHE A N 18
ATOM 33331 C CA . PHE A 1 23 ? 5.336 -6.143 -10.244 1.00 0.00 284 PHE A CA 18
ATOM 33332 C C . PHE A 1 23 ? 4.328 -6.990 -11.006 1.00 0.00 284 PHE A C 18
ATOM 33333 O O . PHE A 1 23 ? 4.639 -8.094 -11.447 1.00 0.00 284 PHE A O 18
ATOM 33350 N N . GLY A 1 24 ? 3.120 -6.461 -11.161 1.00 0.00 285 GLY A N 18
ATOM 33351 C CA . GLY A 1 24 ? 2.085 -7.179 -11.874 1.00 0.00 285 GLY A CA 18
ATOM 33352 C C . GLY A 1 24 ? 1.584 -6.423 -13.083 1.00 0.00 285 GLY A C 18
ATOM 33353 O O . GLY A 1 24 ? 0.440 -6.592 -13.499 1.00 0.00 285 GLY A O 18
ATOM 33357 N N . ASN A 1 25 ? 2.447 -5.593 -13.654 1.00 0.00 286 ASN A N 18
ATOM 33358 C CA . ASN A 1 25 ? 2.092 -4.808 -14.830 1.00 0.00 286 ASN A CA 18
ATOM 33359 C C . ASN A 1 25 ? 2.057 -5.678 -16.090 1.00 0.00 286 ASN A C 18
ATOM 33360 O O . ASN A 1 25 ? 2.392 -5.214 -17.181 1.00 0.00 286 ASN A O 18
ATOM 33371 N N . ASP A 1 26 ? 1.653 -6.940 -15.939 1.00 0.00 287 ASP A N 18
ATOM 33372 C CA . ASP A 1 26 ? 1.588 -7.855 -17.071 1.00 0.00 287 ASP A CA 18
ATOM 33373 C C . ASP A 1 26 ? 0.559 -8.964 -16.846 1.00 0.00 287 ASP A C 18
ATOM 33374 O O . ASP A 1 26 ? 0.525 -9.941 -17.593 1.00 0.00 287 ASP A O 18
ATOM 33383 N N . ILE A 1 27 ? -0.284 -8.816 -15.825 1.00 0.00 288 ILE A N 18
ATOM 33384 C CA . ILE A 1 27 ? -1.303 -9.813 -15.538 1.00 0.00 288 ILE A CA 18
ATOM 33385 C C . ILE A 1 27 ? -2.513 -9.615 -16.456 1.00 0.00 288 ILE A C 18
ATOM 33386 O O . ILE A 1 27 ? -3.135 -10.582 -16.895 1.00 0.00 288 ILE A O 18
ATOM 33402 N N . SER A 1 28 ? -2.834 -8.351 -16.739 1.00 0.00 289 SER A N 18
ATOM 33403 C CA . SER A 1 28 ? -3.962 -8.014 -17.611 1.00 0.00 289 SER A CA 18
ATOM 33404 C C . SER A 1 28 ? -4.072 -6.501 -17.785 1.00 0.00 289 SER A C 18
ATOM 33405 O O . SER A 1 28 ? -3.520 -5.740 -16.991 1.00 0.00 289 SER A O 18
ATOM 33413 N N . PRO A 1 29 ? -4.791 -6.037 -18.824 1.00 0.00 290 PRO A N 18
ATOM 33414 C CA . PRO A 1 29 ? -4.965 -4.602 -19.079 1.00 0.00 290 PRO A CA 18
ATOM 33415 C C . PRO A 1 29 ? -5.696 -3.887 -17.939 1.00 0.00 290 PRO A C 18
ATOM 33416 O O . PRO A 1 29 ? -5.916 -2.677 -17.998 1.00 0.00 290 PRO A O 18
ATOM 33427 N N . GLU A 1 30 ? -6.075 -4.639 -16.905 1.00 0.00 291 GLU A N 18
ATOM 33428 C CA . GLU A 1 30 ? -6.781 -4.075 -15.764 1.00 0.00 291 GLU A CA 18
ATOM 33429 C C . GLU A 1 30 ? -5.887 -4.025 -14.524 1.00 0.00 291 GLU A C 18
ATOM 33430 O O . GLU A 1 30 ? -6.139 -3.255 -13.600 1.00 0.00 291 GLU A O 18
ATOM 33442 N N . ILE A 1 31 ? -4.829 -4.828 -14.526 1.00 0.00 292 ILE A N 18
ATOM 33443 C CA . ILE A 1 31 ? -3.889 -4.838 -13.407 1.00 0.00 292 ILE A CA 18
ATOM 33444 C C . ILE A 1 31 ? -3.219 -3.497 -13.316 1.00 0.00 292 ILE A C 18
ATOM 33445 O O . ILE A 1 31 ? -3.142 -2.895 -12.245 1.00 0.00 292 ILE A O 18
ATOM 33461 N N . GLY A 1 32 ? -2.774 -3.007 -14.465 1.00 0.00 293 GLY A N 18
ATOM 33462 C CA . GLY A 1 32 ? -2.164 -1.697 -14.497 1.00 0.00 293 GLY A CA 18
ATOM 33463 C C . GLY A 1 32 ? -3.070 -0.687 -13.822 1.00 0.00 293 GLY A C 18
ATOM 33464 O O . GLY A 1 32 ? -2.612 0.282 -13.218 1.00 0.00 293 GLY A O 18
ATOM 33468 N N . GLU A 1 33 ? -4.372 -0.954 -13.906 1.00 0.00 294 GLU A N 18
ATOM 33469 C CA . GLU A 1 33 ? -5.384 -0.115 -13.284 1.00 0.00 294 GLU A CA 18
ATOM 33470 C C . GLU A 1 33 ? -5.576 -0.531 -11.831 1.00 0.00 294 GLU A C 18
ATOM 33471 O O . GLU A 1 33 ? -5.860 0.297 -10.964 1.00 0.00 294 GLU A O 18
ATOM 33483 N N . ARG A 1 34 ? -5.422 -1.830 -11.574 1.00 0.00 295 ARG A N 18
ATOM 33484 C CA . ARG A 1 34 ? -5.580 -2.367 -10.229 1.00 0.00 295 ARG A CA 18
ATOM 33485 C C . ARG A 1 34 ? -4.628 -1.679 -9.257 1.00 0.00 295 ARG A C 18
ATOM 33486 O O . ARG A 1 34 ? -5.047 -1.133 -8.242 1.00 0.00 295 ARG A O 18
ATOM 33507 N N . VAL A 1 35 ? -3.347 -1.694 -9.571 1.00 0.00 296 VAL A N 18
ATOM 33508 C CA . VAL A 1 35 ? -2.369 -1.057 -8.706 1.00 0.00 296 VAL A CA 18
ATOM 33509 C C . VAL A 1 35 ? -2.734 0.395 -8.442 1.00 0.00 296 VAL A C 18
ATOM 33510 O O . VAL A 1 35 ? -2.601 0.886 -7.323 1.00 0.00 296 VAL A O 18
ATOM 33523 N N . ARG A 1 36 ? -3.204 1.075 -9.477 1.00 0.00 297 ARG A N 18
ATOM 33524 C CA . ARG A 1 36 ? -3.599 2.467 -9.344 1.00 0.00 297 ARG A CA 18
ATOM 33525 C C . ARG A 1 36 ? -4.838 2.581 -8.465 1.00 0.00 297 ARG A C 18
ATOM 33526 O O . ARG A 1 36 ? -4.927 3.473 -7.623 1.00 0.00 297 ARG A O 18
ATOM 33547 N N . THR A 1 37 ? -5.792 1.665 -8.659 1.00 0.00 298 THR A N 18
ATOM 33548 C CA . THR A 1 37 ? -7.020 1.671 -7.869 1.00 0.00 298 THR A CA 18
ATOM 33549 C C . THR A 1 37 ? -6.746 1.270 -6.426 1.00 0.00 298 THR A C 18
ATOM 33550 O O . THR A 1 37 ? -7.346 1.816 -5.497 1.00 0.00 298 THR A O 18
ATOM 33561 N N . LEU A 1 38 ? -5.832 0.325 -6.230 1.00 0.00 299 LEU A N 18
ATOM 33562 C CA . LEU A 1 38 ? -5.487 -0.123 -4.894 1.00 0.00 299 LEU A CA 18
ATOM 33563 C C . LEU A 1 38 ? -5.004 1.046 -4.043 1.00 0.00 299 LEU A C 18
ATOM 33564 O O . LEU A 1 38 ? -5.475 1.243 -2.924 1.00 0.00 299 LEU A O 18
ATOM 33580 N N . VAL A 1 39 ? -4.060 1.821 -4.575 1.00 0.00 300 VAL A N 18
ATOM 33581 C CA . VAL A 1 39 ? -3.520 2.966 -3.850 1.00 0.00 300 VAL A CA 18
ATOM 33582 C C . VAL A 1 39 ? -4.579 4.025 -3.618 1.00 0.00 300 VAL A C 18
ATOM 33583 O O . VAL A 1 39 ? -4.773 4.469 -2.491 1.00 0.00 300 VAL A O 18
ATOM 33596 N N . LEU A 1 40 ? -5.258 4.434 -4.686 1.00 0.00 301 LEU A N 18
ATOM 33597 C CA . LEU A 1 40 ? -6.295 5.454 -4.579 1.00 0.00 301 LEU A CA 18
ATOM 33598 C C . LEU A 1 40 ? -7.405 4.990 -3.654 1.00 0.00 301 LEU A C 18
ATOM 33599 O O . LEU A 1 40 ? -8.058 5.799 -2.993 1.00 0.00 301 LEU A O 18
ATOM 33615 N N . GLY A 1 41 ? -7.615 3.681 -3.609 1.00 0.00 302 GLY A N 18
ATOM 33616 C CA . GLY A 1 41 ? -8.647 3.143 -2.756 1.00 0.00 302 GLY A CA 18
ATOM 33617 C C . GLY A 1 41 ? -8.231 3.165 -1.306 1.00 0.00 302 GLY A C 18
ATOM 33618 O O . GLY A 1 41 ? -8.953 3.671 -0.447 1.00 0.00 302 GLY A O 18
ATOM 33622 N N . LEU A 1 42 ? -7.055 2.612 -1.034 1.00 0.00 303 LEU A N 18
ATOM 33623 C CA . LEU A 1 42 ? -6.515 2.558 0.313 1.00 0.00 303 LEU A CA 18
ATOM 33624 C C . LEU A 1 42 ? -6.414 3.958 0.914 1.00 0.00 303 LEU A C 18
ATOM 33625 O O . LEU A 1 42 ? -6.513 4.132 2.129 1.00 0.00 303 LEU A O 18
ATOM 33641 N N . VAL A 1 43 ? -6.219 4.951 0.055 1.00 0.00 304 VAL A N 18
ATOM 33642 C CA . VAL A 1 43 ? -6.106 6.336 0.502 1.00 0.00 304 VAL A CA 18
ATOM 33643 C C . VAL A 1 43 ? -7.479 6.985 0.628 1.00 0.00 304 VAL A C 18
ATOM 33644 O O . VAL A 1 43 ? -7.720 7.778 1.539 1.00 0.00 304 VAL A O 18
ATOM 33657 N N . ASN A 1 44 ? -8.380 6.640 -0.286 1.00 0.00 305 ASN A N 18
ATOM 33658 C CA . ASN A 1 44 ? -9.731 7.187 -0.270 1.00 0.00 305 ASN A CA 18
ATOM 33659 C C . ASN A 1 44 ? -10.570 6.560 0.847 1.00 0.00 305 ASN A C 18
ATOM 33660 O O . ASN A 1 44 ? -11.784 6.754 0.900 1.00 0.00 305 ASN A O 18
ATOM 33671 N N . SER A 1 45 ? -9.920 5.806 1.736 1.00 0.00 306 SER A N 18
ATOM 33672 C CA . SER A 1 45 ? -10.610 5.157 2.841 1.00 0.00 306 SER A CA 18
ATOM 33673 C C . SER A 1 45 ? -11.625 4.136 2.329 1.00 0.00 306 SER A C 18
ATOM 33674 O O . SER A 1 45 ? -12.506 3.703 3.070 1.00 0.00 306 SER A O 18
ATOM 33682 N N . THR A 1 46 ? -11.496 3.752 1.061 1.00 0.00 307 THR A N 18
ATOM 33683 C CA . THR A 1 46 ? -12.403 2.781 0.463 1.00 0.00 307 THR A CA 18
ATOM 33684 C C . THR A 1 46 ? -11.795 1.379 0.458 1.00 0.00 307 THR A C 18
ATOM 33685 O O . THR A 1 46 ? -12.453 0.412 0.076 1.00 0.00 307 THR A O 18
ATOM 33696 N N . LEU A 1 47 ? -10.538 1.273 0.887 1.00 0.00 308 LEU A N 18
ATOM 33697 C CA . LEU A 1 47 ? -9.849 -0.010 0.932 1.00 0.00 308 LEU A CA 18
ATOM 33698 C C . LEU A 1 47 ? -9.517 -0.394 2.374 1.00 0.00 308 LEU A C 18
ATOM 33699 O O . LEU A 1 47 ? -10.120 0.112 3.321 1.00 0.00 308 LEU A O 18
ATOM 33715 N N . THR A 1 48 ? -8.553 -1.288 2.519 1.00 0.00 309 THR A N 18
ATOM 33716 C CA . THR A 1 48 ? -8.114 -1.760 3.811 1.00 0.00 309 THR A CA 18
ATOM 33717 C C . THR A 1 48 ? -6.739 -2.383 3.681 1.00 0.00 309 THR A C 18
ATOM 33718 O O . THR A 1 48 ? -6.344 -2.828 2.609 1.00 0.00 309 THR A O 18
ATOM 33729 N N . ILE A 1 49 ? -6.024 -2.409 4.780 1.00 0.00 310 ILE A N 18
ATOM 33730 C CA . ILE A 1 49 ? -4.694 -2.967 4.823 1.00 0.00 310 ILE A CA 18
ATOM 33731 C C . ILE A 1 49 ? -4.707 -4.433 4.418 1.00 0.00 310 ILE A C 18
ATOM 33732 O O . ILE A 1 49 ? -3.971 -4.852 3.528 1.00 0.00 310 ILE A O 18
ATOM 33748 N N . GLU A 1 50 ? -5.541 -5.202 5.097 1.00 0.00 311 GLU A N 18
ATOM 33749 C CA . GLU A 1 50 ? -5.656 -6.627 4.833 1.00 0.00 311 GLU A CA 18
ATOM 33750 C C . GLU A 1 50 ? -6.075 -6.888 3.395 1.00 0.00 311 GLU A C 18
ATOM 33751 O O . GLU A 1 50 ? -5.654 -7.868 2.790 1.00 0.00 311 GLU A O 18
ATOM 33763 N N . GLU A 1 51 ? -6.904 -6.003 2.857 1.00 0.00 312 GLU A N 18
ATOM 33764 C CA . GLU A 1 51 ? -7.388 -6.125 1.485 1.00 0.00 312 GLU A CA 18
ATOM 33765 C C . GLU A 1 51 ? -6.348 -5.625 0.485 1.00 0.00 312 GLU A C 18
ATOM 33766 O O . GLU A 1 51 ? -6.005 -6.315 -0.473 1.00 0.00 312 GLU A O 18
ATOM 33778 N N . PHE A 1 52 ? -5.865 -4.411 0.715 1.00 0.00 313 PHE A N 18
ATOM 33779 C CA . PHE A 1 52 ? -4.873 -3.786 -0.153 1.00 0.00 313 PHE A CA 18
ATOM 33780 C C . PHE A 1 52 ? -3.671 -4.695 -0.369 1.00 0.00 313 PHE A C 18
ATOM 33781 O O . PHE A 1 52 ? -3.356 -5.058 -1.499 1.00 0.00 313 PHE A O 18
ATOM 33798 N N . HIS A 1 53 ? -2.999 -5.053 0.716 1.00 0.00 314 HIS A N 18
ATOM 33799 C CA . HIS A 1 53 ? -1.825 -5.909 0.628 1.00 0.00 314 HIS A CA 18
ATOM 33800 C C . HIS A 1 53 ? -2.180 -7.244 0.020 1.00 0.00 314 HIS A C 18
ATOM 33801 O O . HIS A 1 53 ? -1.412 -7.808 -0.757 1.00 0.00 314 HIS A O 18
ATOM 33816 N N . SER A 1 54 ? -3.352 -7.738 0.381 1.00 0.00 315 SER A N 18
ATOM 33817 C CA . SER A 1 54 ? -3.835 -9.015 -0.129 1.00 0.00 315 SER A CA 18
ATOM 33818 C C . SER A 1 54 ? -4.113 -8.944 -1.628 1.00 0.00 315 SER A C 18
ATOM 33819 O O . SER A 1 54 ? -3.764 -9.853 -2.379 1.00 0.00 315 SER A O 18
ATOM 33827 N N . LYS A 1 55 ? -4.760 -7.865 -2.053 1.00 0.00 316 LYS A N 18
ATOM 33828 C CA . LYS A 1 55 ? -5.098 -7.684 -3.460 1.00 0.00 316 LYS A CA 18
ATOM 33829 C C . LYS A 1 55 ? -3.879 -7.264 -4.264 1.00 0.00 316 LYS A C 18
ATOM 33830 O O . LYS A 1 55 ? -3.617 -7.802 -5.339 1.00 0.00 316 LYS A O 18
ATOM 33849 N N . LEU A 1 56 ? -3.133 -6.297 -3.743 1.00 0.00 317 LEU A N 18
ATOM 33850 C CA . LEU A 1 56 ? -1.944 -5.818 -4.422 1.00 0.00 317 LEU A CA 18
ATOM 33851 C C . LEU A 1 56 ? -1.008 -6.976 -4.727 1.00 0.00 317 LEU A C 18
ATOM 33852 O O . LEU A 1 56 ? -0.593 -7.169 -5.867 1.00 0.00 317 LEU A O 18
ATOM 33868 N N . GLN A 1 57 ? -0.699 -7.763 -3.707 1.00 0.00 318 GLN A N 18
ATOM 33869 C CA . GLN A 1 57 ? 0.176 -8.908 -3.881 1.00 0.00 318 GLN A CA 18
ATOM 33870 C C . GLN A 1 57 ? -0.294 -9.766 -5.056 1.00 0.00 318 GLN A C 18
ATOM 33871 O O . GLN A 1 57 ? 0.514 -10.376 -5.754 1.00 0.00 318 GLN A O 18
ATOM 33885 N N . GLU A 1 58 ? -1.606 -9.785 -5.278 1.00 0.00 319 GLU A N 18
ATOM 33886 C CA . GLU A 1 58 ? -2.189 -10.547 -6.377 1.00 0.00 319 GLU A CA 18
ATOM 33887 C C . GLU A 1 58 ? -1.983 -9.839 -7.716 1.00 0.00 319 GLU A C 18
ATOM 33888 O O . GLU A 1 58 ? -1.495 -10.442 -8.672 1.00 0.00 319 GLU A O 18
ATOM 33900 N N . ALA A 1 59 ? -2.368 -8.562 -7.786 1.00 0.00 320 ALA A N 18
ATOM 33901 C CA . ALA A 1 59 ? -2.231 -7.786 -9.015 1.00 0.00 320 ALA A CA 18
ATOM 33902 C C . ALA A 1 59 ? -0.773 -7.539 -9.357 1.00 0.00 320 ALA A C 18
ATOM 33903 O O . ALA A 1 59 ? -0.405 -7.502 -10.525 1.00 0.00 320 ALA A O 18
ATOM 33910 N N . THR A 1 60 ? 0.051 -7.374 -8.331 1.00 0.00 321 THR A N 18
ATOM 33911 C CA . THR A 1 60 ? 1.480 -7.141 -8.525 1.00 0.00 321 THR A CA 18
ATOM 33912 C C . THR A 1 60 ? 2.208 -8.452 -8.862 1.00 0.00 321 THR A C 18
ATOM 33913 O O . THR A 1 60 ? 3.397 -8.600 -8.589 1.00 0.00 321 THR A O 18
ATOM 33924 N N . ASN A 1 61 ? 1.487 -9.405 -9.454 1.00 0.00 322 ASN A N 18
ATOM 33925 C CA . ASN A 1 61 ? 2.067 -10.693 -9.825 1.00 0.00 322 ASN A CA 18
ATOM 33926 C C . ASN A 1 61 ? 2.529 -11.472 -8.598 1.00 0.00 322 ASN A C 18
ATOM 33927 O O . ASN A 1 61 ? 1.853 -12.401 -8.155 1.00 0.00 322 ASN A O 18
ATOM 33938 N N . PHE A 1 62 ? 3.685 -11.096 -8.056 1.00 0.00 323 PHE A N 18
ATOM 33939 C CA . PHE A 1 62 ? 4.228 -11.773 -6.889 1.00 0.00 323 PHE A CA 18
ATOM 33940 C C . PHE A 1 62 ? 3.833 -11.056 -5.608 1.00 0.00 323 PHE A C 18
ATOM 33941 O O . PHE A 1 62 ? 3.927 -9.832 -5.522 1.00 0.00 323 PHE A O 18
ATOM 33958 N N . PRO A 1 63 ? 3.379 -11.805 -4.592 1.00 0.00 324 PRO A N 18
ATOM 33959 C CA . PRO A 1 63 ? 2.966 -11.216 -3.325 1.00 0.00 324 PRO A CA 18
ATOM 33960 C C . PRO A 1 63 ? 4.123 -10.619 -2.537 1.00 0.00 324 PRO A C 18
ATOM 33961 O O . PRO A 1 63 ? 5.263 -10.591 -3.003 1.00 0.00 324 PRO A O 18
ATOM 33972 N N . LEU A 1 64 ? 3.814 -10.137 -1.338 1.00 0.00 325 LEU A N 18
ATOM 33973 C CA . LEU A 1 64 ? 4.814 -9.531 -0.474 1.00 0.00 325 LEU A CA 18
ATOM 33974 C C . LEU A 1 64 ? 4.932 -10.303 0.833 1.00 0.00 325 LEU A C 18
ATOM 33975 O O . LEU A 1 64 ? 4.187 -11.251 1.078 1.00 0.00 325 LEU A O 18
ATOM 33991 N N . ARG A 1 65 ? 5.877 -9.896 1.665 1.00 0.00 326 ARG A N 18
ATOM 33992 C CA . ARG A 1 65 ? 6.101 -10.553 2.944 1.00 0.00 326 ARG A CA 18
ATOM 33993 C C . ARG A 1 65 ? 5.095 -10.091 3.990 1.00 0.00 326 ARG A C 18
ATOM 33994 O O . ARG A 1 65 ? 4.606 -8.963 3.942 1.00 0.00 326 ARG A O 18
ATOM 34015 N N . PRO A 1 66 ? 4.769 -10.959 4.960 1.00 0.00 327 PRO A N 18
ATOM 34016 C CA . PRO A 1 66 ? 3.819 -10.624 6.020 1.00 0.00 327 PRO A CA 18
ATOM 34017 C C . PRO A 1 66 ? 4.200 -9.340 6.748 1.00 0.00 327 PRO A C 18
ATOM 34018 O O . PRO A 1 66 ? 3.344 -8.669 7.323 1.00 0.00 327 PRO A O 18
ATOM 34029 N N . PHE A 1 67 ? 5.489 -9.003 6.721 1.00 0.00 328 PHE A N 18
ATOM 34030 C CA . PHE A 1 67 ? 5.975 -7.794 7.380 1.00 0.00 328 PHE A CA 18
ATOM 34031 C C . PHE A 1 67 ? 5.681 -6.555 6.545 1.00 0.00 328 PHE A C 18
ATOM 34032 O O . PHE A 1 67 ? 5.886 -5.429 7.000 1.00 0.00 328 PHE A O 18
ATOM 34049 N N . VAL A 1 68 ? 5.198 -6.763 5.327 1.00 0.00 329 VAL A N 18
ATOM 34050 C CA . VAL A 1 68 ? 4.862 -5.657 4.445 1.00 0.00 329 VAL A CA 18
ATOM 34051 C C . VAL A 1 68 ? 3.496 -5.067 4.789 1.00 0.00 329 VAL A C 18
ATOM 34052 O O . VAL A 1 68 ? 3.342 -3.848 4.876 1.00 0.00 329 VAL A O 18
ATOM 34065 N N . ILE A 1 69 ? 2.502 -5.943 4.965 1.00 0.00 330 ILE A N 18
ATOM 34066 C CA . ILE A 1 69 ? 1.144 -5.511 5.277 1.00 0.00 330 ILE A CA 18
ATOM 34067 C C . ILE A 1 69 ? 1.079 -4.604 6.506 1.00 0.00 330 ILE A C 18
ATOM 34068 O O . ILE A 1 69 ? 0.277 -3.675 6.532 1.00 0.00 330 ILE A O 18
ATOM 34084 N N . PRO A 1 70 ? 1.917 -4.850 7.533 1.00 0.00 331 PRO A N 18
ATOM 34085 C CA . PRO A 1 70 ? 1.941 -4.048 8.764 1.00 0.00 331 PRO A CA 18
ATOM 34086 C C . PRO A 1 70 ? 2.577 -2.672 8.577 1.00 0.00 331 PRO A C 18
ATOM 34087 O O . PRO A 1 70 ? 2.309 -1.748 9.346 1.00 0.00 331 PRO A O 18
ATOM 34098 N N . PHE A 1 71 ? 3.424 -2.534 7.573 1.00 0.00 332 PHE A N 18
ATOM 34099 C CA . PHE A 1 71 ? 4.085 -1.259 7.324 1.00 0.00 332 PHE A CA 18
ATOM 34100 C C . PHE A 1 71 ? 3.080 -0.220 6.828 1.00 0.00 332 PHE A C 18
ATOM 34101 O O . PHE A 1 71 ? 3.104 0.934 7.255 1.00 0.00 332 PHE A O 18
ATOM 34118 N N . LEU A 1 72 ? 2.202 -0.638 5.926 1.00 0.00 333 LEU A N 18
ATOM 34119 C CA . LEU A 1 72 ? 1.188 0.257 5.375 1.00 0.00 333 LEU A CA 18
ATOM 34120 C C . LEU A 1 72 ? 0.280 0.810 6.470 1.00 0.00 333 LEU A C 18
ATOM 34121 O O . LEU A 1 72 ? -0.014 1.996 6.476 1.00 0.00 333 LEU A O 18
ATOM 34137 N N . LYS A 1 73 ? -0.166 -0.051 7.394 1.00 0.00 334 LYS A N 18
ATOM 34138 C CA . LYS A 1 73 ? -1.047 0.397 8.482 1.00 0.00 334 LYS A CA 18
ATOM 34139 C C . LYS A 1 73 ? -0.355 1.431 9.356 1.00 0.00 334 LYS A C 18
ATOM 34140 O O . LYS A 1 73 ? -0.981 2.382 9.824 1.00 0.00 334 LYS A O 18
ATOM 34159 N N . ALA A 1 74 ? 0.932 1.231 9.585 1.00 0.00 335 ALA A N 18
ATOM 34160 C CA . ALA A 1 74 ? 1.707 2.139 10.415 1.00 0.00 335 ALA A CA 18
ATOM 34161 C C . ALA A 1 74 ? 2.023 3.425 9.671 1.00 0.00 335 ALA A C 18
ATOM 34162 O O . ALA A 1 74 ? 2.049 4.508 10.257 1.00 0.00 335 ALA A O 18
ATOM 34169 N N . ASN A 1 75 ? 2.295 3.289 8.385 1.00 0.00 336 ASN A N 18
ATOM 34170 C CA . ASN A 1 75 ? 2.654 4.419 7.557 1.00 0.00 336 ASN A CA 18
ATOM 34171 C C . ASN A 1 75 ? 1.416 5.104 6.974 1.00 0.00 336 ASN A C 18
ATOM 34172 O O . ASN A 1 75 ? 1.463 6.281 6.620 1.00 0.00 336 ASN A O 18
ATOM 34183 N N . LEU A 1 76 ? 0.318 4.354 6.876 1.00 0.00 337 LEU A N 18
ATOM 34184 C CA . LEU A 1 76 ? -0.942 4.862 6.324 1.00 0.00 337 LEU A CA 18
ATOM 34185 C C . LEU A 1 76 ? -1.331 6.249 6.860 1.00 0.00 337 LEU A C 18
ATOM 34186 O O . LEU A 1 76 ? -1.743 7.119 6.092 1.00 0.00 337 LEU A O 18
ATOM 34202 N N . PRO A 1 77 ? -1.248 6.464 8.190 1.00 0.00 338 PRO A N 18
ATOM 34203 C CA . PRO A 1 77 ? -1.640 7.741 8.817 1.00 0.00 338 PRO A CA 18
ATOM 34204 C C . PRO A 1 77 ? -0.971 8.956 8.192 1.00 0.00 338 PRO A C 18
ATOM 34205 O O . PRO A 1 77 ? -1.509 10.060 8.226 1.00 0.00 338 PRO A O 18
ATOM 34216 N N . LEU A 1 78 ? 0.212 8.757 7.655 1.00 0.00 339 LEU A N 18
ATOM 34217 C CA . LEU A 1 78 ? 0.966 9.843 7.057 1.00 0.00 339 LEU A CA 18
ATOM 34218 C C . LEU A 1 78 ? 0.466 10.205 5.654 1.00 0.00 339 LEU A C 18
ATOM 34219 O O . LEU A 1 78 ? 0.196 11.374 5.376 1.00 0.00 339 LEU A O 18
ATOM 34235 N N . LEU A 1 79 ? 0.355 9.217 4.772 1.00 0.00 340 LEU A N 18
ATOM 34236 C CA . LEU A 1 79 ? -0.105 9.483 3.396 1.00 0.00 340 LEU A CA 18
ATOM 34237 C C . LEU A 1 79 ? -1.517 10.029 3.373 1.00 0.00 340 LEU A C 18
ATOM 34238 O O . LEU A 1 79 ? -1.897 10.753 2.454 1.00 0.00 340 LEU A O 18
ATOM 34254 N N . GLN A 1 80 ? -2.297 9.668 4.369 1.00 0.00 341 GLN A N 18
ATOM 34255 C CA . GLN A 1 80 ? -3.672 10.114 4.440 1.00 0.00 341 GLN A CA 18
ATOM 34256 C C . GLN A 1 80 ? -3.754 11.537 4.969 1.00 0.00 341 GLN A C 18
ATOM 34257 O O . GLN A 1 80 ? -4.469 12.373 4.421 1.00 0.00 341 GLN A O 18
ATOM 34271 N N . ARG A 1 81 ? -3.024 11.803 6.041 1.00 0.00 342 ARG A N 18
ATOM 34272 C CA . ARG A 1 81 ? -3.022 13.123 6.654 1.00 0.00 342 ARG A CA 18
ATOM 34273 C C . ARG A 1 81 ? -2.191 14.121 5.854 1.00 0.00 342 ARG A C 18
ATOM 34274 O O . ARG A 1 81 ? -2.423 15.325 5.933 1.00 0.00 342 ARG A O 18
ATOM 34295 N N . GLU A 1 82 ? -1.214 13.627 5.100 1.00 0.00 343 GLU A N 18
ATOM 34296 C CA . GLU A 1 82 ? -0.349 14.501 4.312 1.00 0.00 343 GLU A CA 18
ATOM 34297 C C . GLU A 1 82 ? -1.049 15.053 3.070 1.00 0.00 343 GLU A C 18
ATOM 34298 O O . GLU A 1 82 ? -0.959 16.248 2.785 1.00 0.00 343 GLU A O 18
ATOM 34310 N N . LEU A 1 83 ? -1.730 14.186 2.320 1.00 0.00 344 LEU A N 18
ATOM 34311 C CA . LEU A 1 83 ? -2.410 14.620 1.106 1.00 0.00 344 LEU A CA 18
ATOM 34312 C C . LEU A 1 83 ? -3.631 15.478 1.436 1.00 0.00 344 LEU A C 18
ATOM 34313 O O . LEU A 1 83 ? -4.070 16.282 0.614 1.00 0.00 344 LEU A O 18
ATOM 34329 N N . LEU A 1 84 ? -4.165 15.317 2.645 1.00 0.00 345 LEU A N 18
ATOM 34330 C CA . LEU A 1 84 ? -5.322 16.096 3.077 1.00 0.00 345 LEU A CA 18
ATOM 34331 C C . LEU A 1 84 ? -4.894 17.462 3.613 1.00 0.00 345 LEU A C 18
ATOM 34332 O O . LEU A 1 84 ? -5.355 18.501 3.138 1.00 0.00 345 LEU A O 18
ATOM 34348 N N . HIS A 1 85 ? -4.008 17.452 4.607 1.00 0.00 346 HIS A N 18
ATOM 34349 C CA . HIS A 1 85 ? -3.520 18.690 5.217 1.00 0.00 346 HIS A CA 18
ATOM 34350 C C . HIS A 1 85 ? -2.919 19.627 4.181 1.00 0.00 346 HIS A C 18
ATOM 34351 O O . HIS A 1 85 ? -2.919 20.846 4.354 1.00 0.00 346 HIS A O 18
ATOM 34366 N N . CYS A 1 86 ? -2.398 19.049 3.115 1.00 0.00 347 CYS A N 18
ATOM 34367 C CA . CYS A 1 86 ? -1.779 19.821 2.055 1.00 0.00 347 CYS A CA 18
ATOM 34368 C C . CYS A 1 86 ? -2.823 20.389 1.107 1.00 0.00 347 CYS A C 18
ATOM 34369 O O . CYS A 1 86 ? -2.692 21.503 0.602 1.00 0.00 347 CYS A O 18
ATOM 34377 N N . ALA A 1 87 ? -3.854 19.604 0.876 1.00 0.00 348 ALA A N 18
ATOM 34378 C CA . ALA A 1 87 ? -4.946 19.994 -0.009 1.00 0.00 348 ALA A CA 18
ATOM 34379 C C . ALA A 1 87 ? -5.699 21.203 0.533 1.00 0.00 348 ALA A C 18
ATOM 34380 O O . ALA A 1 87 ? -6.353 21.928 -0.218 1.00 0.00 348 ALA A O 18
ATOM 34387 N N . ARG A 1 88 ? -5.606 21.415 1.843 1.00 0.00 349 ARG A N 18
ATOM 34388 C CA . ARG A 1 88 ? -6.280 22.532 2.494 1.00 0.00 349 ARG A CA 18
ATOM 34389 C C . ARG A 1 88 ? -5.477 23.822 2.339 1.00 0.00 349 ARG A C 18
ATOM 34390 O O . ARG A 1 88 ? -6.010 24.857 1.937 1.00 0.00 349 ARG A O 18
ATOM 34411 N N . LEU A 1 89 ? -4.194 23.747 2.665 1.00 0.00 350 LEU A N 18
ATOM 34412 C CA . LEU A 1 89 ? -3.299 24.892 2.573 1.00 0.00 350 LEU A CA 18
ATOM 34413 C C . LEU A 1 89 ? -2.733 25.026 1.145 1.00 0.00 350 LEU A C 18
ATOM 34414 O O . LEU A 1 89 ? -2.036 25.988 0.830 1.00 0.00 350 LEU A O 18
ATOM 34430 N N . ALA A 1 90 ? -3.070 24.066 0.272 1.00 0.00 351 ALA A N 18
ATOM 34431 C CA . ALA A 1 90 ? -2.629 24.091 -1.130 1.00 0.00 351 ALA A CA 18
ATOM 34432 C C . ALA A 1 90 ? -1.140 23.793 -1.294 1.00 0.00 351 ALA A C 18
ATOM 34433 O O . ALA A 1 90 ? -0.603 23.884 -2.397 1.00 0.00 351 ALA A O 18
ATOM 34440 N N . LYS A 1 91 ? -0.480 23.449 -0.199 1.00 0.00 352 LYS A N 18
ATOM 34441 C CA . LYS A 1 91 ? 0.943 23.142 -0.213 1.00 0.00 352 LYS A CA 18
ATOM 34442 C C . LYS A 1 91 ? 1.776 24.388 -0.464 1.00 0.00 352 LYS A C 18
ATOM 34443 O O . LYS A 1 91 ? 1.974 24.810 -1.604 1.00 0.00 352 LYS A O 18
ATOM 34462 N N . GLN A 1 92 ? 2.268 24.960 0.624 1.00 0.00 353 GLN A N 18
ATOM 34463 C CA . GLN A 1 92 ? 3.100 26.154 0.564 1.00 0.00 353 GLN A CA 18
ATOM 34464 C C . GLN A 1 92 ? 2.330 27.347 -0.001 1.00 0.00 353 GLN A C 18
ATOM 34465 O O . GLN A 1 92 ? 1.718 27.259 -1.066 1.00 0.00 353 GLN A O 18
ATOM 34479 N N . ASN A 1 93 ? 2.371 28.465 0.722 1.00 0.00 354 ASN A N 18
ATOM 34480 C CA . ASN A 1 93 ? 1.690 29.685 0.309 1.00 0.00 354 ASN A CA 18
ATOM 34481 C C . ASN A 1 93 ? 2.230 30.180 -1.033 1.00 0.00 354 ASN A C 18
ATOM 34482 O O . ASN A 1 93 ? 3.171 29.607 -1.583 1.00 0.00 354 ASN A O 18
ATOM 34493 N N . PRO A 1 94 ? 1.632 31.251 -1.582 1.00 0.00 355 PRO A N 18
ATOM 34494 C CA . PRO A 1 94 ? 2.047 31.822 -2.866 1.00 0.00 355 PRO A CA 18
ATOM 34495 C C . PRO A 1 94 ? 3.456 32.396 -2.830 1.00 0.00 355 PRO A C 18
ATOM 34496 O O . PRO A 1 94 ? 4.094 32.558 -3.869 1.00 0.00 355 PRO A O 18
ATOM 34507 N N . ALA A 1 95 ? 3.938 32.694 -1.634 1.00 0.00 356 ALA A N 18
ATOM 34508 C CA . ALA A 1 95 ? 5.275 33.242 -1.470 1.00 0.00 356 ALA A CA 18
ATOM 34509 C C . ALA A 1 95 ? 6.340 32.247 -1.926 1.00 0.00 356 ALA A C 18
ATOM 34510 O O . ALA A 1 95 ? 7.425 32.638 -2.353 1.00 0.00 356 ALA A O 18
ATOM 34517 N N . GLN A 1 96 ? 6.020 30.959 -1.832 1.00 0.00 357 GLN A N 18
ATOM 34518 C CA . GLN A 1 96 ? 6.949 29.906 -2.233 1.00 0.00 357 GLN A CA 18
ATOM 34519 C C . GLN A 1 96 ? 7.237 29.967 -3.729 1.00 0.00 357 GLN A C 18
ATOM 34520 O O . GLN A 1 96 ? 8.391 30.066 -4.147 1.00 0.00 357 GLN A O 18
ATOM 34534 N N . TYR A 1 97 ? 6.179 29.901 -4.529 1.00 0.00 358 TYR A N 18
ATOM 34535 C CA . TYR A 1 97 ? 6.315 29.944 -5.981 1.00 0.00 358 TYR A CA 18
ATOM 34536 C C . TYR A 1 97 ? 6.267 31.381 -6.486 1.00 0.00 358 TYR A C 18
ATOM 34537 O O . TYR A 1 97 ? 5.193 31.942 -6.704 1.00 0.00 358 TYR A O 18
ATOM 34555 N N . LEU A 1 98 ? 7.445 31.973 -6.666 1.00 0.00 359 LEU A N 18
ATOM 34556 C CA . LEU A 1 98 ? 7.549 33.346 -7.143 1.00 0.00 359 LEU A CA 18
ATOM 34557 C C . LEU A 1 98 ? 7.473 33.417 -8.667 1.00 0.00 359 LEU A C 18
ATOM 34558 O O . LEU A 1 98 ? 7.605 34.494 -9.250 1.00 0.00 359 LEU A O 18
ATOM 34574 N N . ALA A 1 99 ? 7.259 32.271 -9.312 1.00 0.00 360 ALA A N 18
ATOM 34575 C CA . ALA A 1 99 ? 7.166 32.218 -10.767 1.00 0.00 360 ALA A CA 18
ATOM 34576 C C . ALA A 1 99 ? 5.870 32.855 -11.278 1.00 0.00 360 ALA A C 18
ATOM 34577 O O . ALA A 1 99 ? 5.524 32.712 -12.452 1.00 0.00 360 ALA A O 18
ATOM 34584 N N . GLN A 1 100 ? 5.157 33.558 -10.398 1.00 0.00 361 GLN A N 18
ATOM 34585 C CA . GLN A 1 100 ? 3.908 34.211 -10.769 1.00 0.00 361 GLN A CA 18
ATOM 34586 C C . GLN A 1 100 ? 4.149 35.287 -11.823 1.00 0.00 361 GLN A C 18
ATOM 34587 O O . GLN A 1 100 ? 4.955 36.197 -11.625 1.00 0.00 361 GLN A O 18
ATOM 34601 N N . HIS A 1 101 ? 3.445 35.178 -12.944 1.00 0.00 362 HIS A N 18
ATOM 34602 C CA . HIS A 1 101 ? 3.580 36.142 -14.029 1.00 0.00 362 HIS A CA 18
ATOM 34603 C C . HIS A 1 101 ? 5.010 36.169 -14.560 1.00 0.00 362 HIS A C 18
ATOM 34604 O O . HIS A 1 101 ? 5.499 37.208 -15.005 1.00 0.00 362 HIS A O 18
ATOM 34619 N N . GLU A 1 102 ? 5.677 35.021 -14.509 1.00 0.00 363 GLU A N 18
ATOM 34620 C CA . GLU A 1 102 ? 7.050 34.910 -14.982 1.00 0.00 363 GLU A CA 18
ATOM 34621 C C . GLU A 1 102 ? 7.223 33.656 -15.839 1.00 0.00 363 GLU A C 18
ATOM 34622 O O . GLU A 1 102 ? 6.248 33.121 -16.359 1.00 0.00 363 GLU A O 18
ATOM 34634 N N . GLN A 1 103 ? 8.469 33.203 -15.979 1.00 0.00 364 GLN A N 18
ATOM 34635 C CA . GLN A 1 103 ? 8.795 32.015 -16.771 1.00 0.00 364 GLN A CA 18
ATOM 34636 C C . GLN A 1 103 ? 8.337 32.161 -18.223 1.00 0.00 364 GLN A C 18
ATOM 34637 O O . GLN A 1 103 ? 7.270 32.707 -18.502 1.00 0.00 364 GLN A O 18
ATOM 34651 N N . ILE B 2 1 ? 20.392 7.655 -8.571 1.00 0.00 11 ILE B N 18
ATOM 34652 C CA . ILE B 2 1 ? 19.395 7.051 -7.689 1.00 0.00 11 ILE B CA 18
ATOM 34653 C C . ILE B 2 1 ? 19.318 7.747 -6.333 1.00 0.00 11 ILE B C 18
ATOM 34654 O O . ILE B 2 1 ? 20.324 7.955 -5.657 1.00 0.00 11 ILE B O 18
ATOM 34670 N N . GLY B 2 2 ? 18.095 8.095 -5.945 1.00 0.00 12 GLY B N 18
ATOM 34671 C CA . GLY B 2 2 ? 17.870 8.756 -4.674 1.00 0.00 12 GLY B CA 18
ATOM 34672 C C . GLY B 2 2 ? 17.829 7.777 -3.519 1.00 0.00 12 GLY B C 18
ATOM 34673 O O . GLY B 2 2 ? 18.659 7.838 -2.614 1.00 0.00 12 GLY B O 18
ATOM 34677 N N . THR B 2 3 ? 16.860 6.867 -3.552 1.00 0.00 13 THR B N 18
ATOM 34678 C CA . THR B 2 3 ? 16.716 5.865 -2.501 1.00 0.00 13 THR B CA 18
ATOM 34679 C C . THR B 2 3 ? 16.043 4.603 -3.034 1.00 0.00 13 THR B C 18
ATOM 34680 O O . THR B 2 3 ? 14.908 4.646 -3.511 1.00 0.00 13 THR B O 18
ATOM 34691 N N . ASP B 2 4 ? 16.752 3.480 -2.948 1.00 0.00 14 ASP B N 18
ATOM 34692 C CA . ASP B 2 4 ? 16.224 2.203 -3.421 1.00 0.00 14 ASP B CA 18
ATOM 34693 C C . ASP B 2 4 ? 15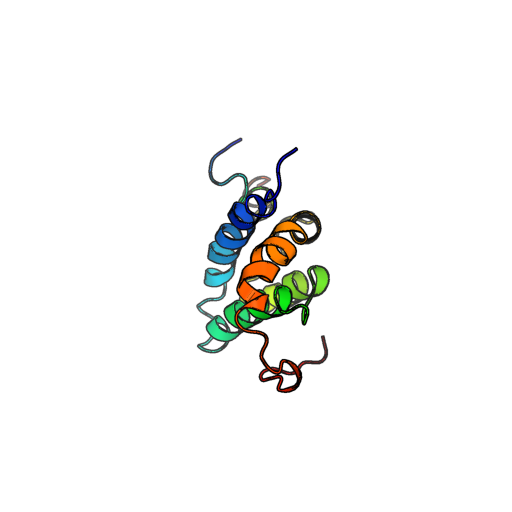.966 1.251 -2.253 1.00 0.00 14 ASP B C 18
ATOM 34694 O O . ASP B 2 4 ? 15.098 0.380 -2.331 1.00 0.00 14 ASP B O 18
ATOM 34703 N N . LYS B 2 5 ? 16.726 1.421 -1.175 1.00 0.00 15 LYS B N 18
ATOM 34704 C CA . LYS B 2 5 ? 16.578 0.577 0.005 1.00 0.00 15 LYS B CA 18
ATOM 34705 C C . LYS B 2 5 ? 15.184 0.718 0.606 1.00 0.00 15 LYS B C 18
ATOM 34706 O O . LYS B 2 5 ? 14.670 -0.208 1.231 1.00 0.00 15 LYS B O 18
ATOM 34725 N N . GLU B 2 6 ? 14.577 1.888 0.420 1.00 0.00 16 GLU B N 18
ATOM 34726 C CA . GLU B 2 6 ? 13.242 2.152 0.950 1.00 0.00 16 GLU B CA 18
ATOM 34727 C C . GLU B 2 6 ? 12.280 1.010 0.630 1.00 0.00 16 GLU B C 18
ATOM 34728 O O . GLU B 2 6 ? 11.582 0.510 1.513 1.00 0.00 16 GLU B O 18
ATOM 34740 N N . LEU B 2 7 ? 12.244 0.598 -0.635 1.00 0.00 17 LEU B N 18
ATOM 34741 C CA . LEU B 2 7 ? 11.360 -0.484 -1.054 1.00 0.00 17 LEU B CA 18
ATOM 34742 C C . LEU B 2 7 ? 11.911 -1.840 -0.639 1.00 0.00 17 LEU B C 18
ATOM 34743 O O . LEU B 2 7 ? 11.179 -2.819 -0.558 1.00 0.00 17 LEU B O 18
ATOM 34759 N N . SER B 2 8 ? 13.207 -1.900 -0.386 1.00 0.00 18 SER B N 18
ATOM 34760 C CA . SER B 2 8 ? 13.838 -3.149 0.011 1.00 0.00 18 SER B CA 18
ATOM 34761 C C . SER B 2 8 ? 13.547 -3.474 1.472 1.00 0.00 18 SER B C 18
ATOM 34762 O O . SER B 2 8 ? 13.357 -4.636 1.830 1.00 0.00 18 SER B O 18
ATOM 34770 N N . ASP B 2 9 ? 13.505 -2.444 2.311 1.00 0.00 19 ASP B N 18
ATOM 34771 C CA . ASP B 2 9 ? 13.230 -2.625 3.734 1.00 0.00 19 ASP B CA 18
ATOM 34772 C C . ASP B 2 9 ? 11.783 -3.053 3.979 1.00 0.00 19 ASP B C 18
ATOM 34773 O O . ASP B 2 9 ? 11.358 -3.195 5.127 1.00 0.00 19 ASP B O 18
ATOM 34782 N N . LEU B 2 10 ? 11.032 -3.267 2.904 1.00 0.00 20 LEU B N 18
ATOM 34783 C CA . LEU B 2 10 ? 9.646 -3.683 3.019 1.00 0.00 20 LEU B CA 18
ATOM 34784 C C . LEU B 2 10 ? 9.333 -4.786 2.011 1.00 0.00 20 LEU B C 18
ATOM 34785 O O . LEU B 2 10 ? 8.723 -5.793 2.351 1.00 0.00 20 LEU B O 18
ATOM 34801 N N . LEU B 2 11 ? 9.761 -4.593 0.766 1.00 0.00 21 LEU B N 18
ATOM 34802 C CA . LEU B 2 11 ? 9.522 -5.582 -0.279 1.00 0.00 21 LEU B CA 18
ATOM 34803 C C . LEU B 2 11 ? 10.596 -6.658 -0.273 1.00 0.00 21 LEU B C 18
ATOM 34804 O O . LEU B 2 11 ? 11.777 -6.374 -0.478 1.00 0.00 21 LEU B O 18
ATOM 34820 N N . ASP B 2 12 ? 10.176 -7.894 -0.049 1.00 0.00 22 ASP B N 18
ATOM 34821 C CA . ASP B 2 12 ? 11.098 -9.020 -0.027 1.00 0.00 22 ASP B CA 18
ATOM 34822 C C . ASP B 2 12 ? 12.145 -8.848 1.074 1.00 0.00 22 ASP B C 18
ATOM 34823 O O . ASP B 2 12 ? 12.524 -7.730 1.420 1.00 0.00 22 ASP B O 18
ATOM 34832 N N . PHE B 2 13 ? 12.606 -9.970 1.616 1.00 0.00 23 PHE B N 18
ATOM 34833 C CA . PHE B 2 13 ? 13.610 -9.969 2.680 1.00 0.00 23 PHE B CA 18
ATOM 34834 C C . PHE B 2 13 ? 14.680 -11.028 2.415 1.00 0.00 23 PHE B C 18
ATOM 34835 O O . PHE B 2 13 ? 15.841 -10.857 2.790 1.00 0.00 23 PHE B O 18
ATOM 34852 N N . SER B 2 14 ? 14.280 -12.123 1.768 1.00 0.00 24 SER B N 18
ATOM 34853 C CA . SER B 2 14 ? 15.204 -13.205 1.455 1.00 0.00 24 SER B CA 18
ATOM 34854 C C . SER B 2 14 ? 16.280 -12.722 0.490 1.00 0.00 24 SER B C 18
ATOM 34855 O O . SER B 2 14 ? 17.398 -13.236 0.485 1.00 0.00 24 SER B O 18
ATOM 34863 N N . ALA B 2 15 ? 15.932 -11.726 -0.323 1.00 0.00 25 ALA B N 18
ATOM 34864 C CA . ALA B 2 15 ? 16.867 -11.165 -1.291 1.00 0.00 25 ALA B CA 18
ATOM 34865 C C . ALA B 2 15 ? 18.067 -10.538 -0.586 1.00 0.00 25 ALA B C 18
ATOM 34866 O O . ALA B 2 15 ? 19.165 -10.475 -1.143 1.00 0.00 25 ALA B O 18
ATOM 34873 N N . MET B 2 16 ? 17.853 -10.083 0.644 1.00 0.00 26 MET B N 18
ATOM 34874 C CA . MET B 2 16 ? 18.913 -9.469 1.429 1.00 0.00 26 MET B CA 18
ATOM 34875 C C . MET B 2 16 ? 19.401 -10.435 2.513 1.00 0.00 26 MET B C 18
ATOM 34876 O O . MET B 2 16 ? 19.277 -11.652 2.370 1.00 0.00 26 MET B O 18
ATOM 34890 N N . PHE B 2 17 ? 19.960 -9.893 3.589 1.00 0.00 27 PHE B N 18
ATOM 34891 C CA . PHE B 2 17 ? 20.467 -10.716 4.684 1.00 0.00 27 PHE B CA 18
ATOM 34892 C C . PHE B 2 17 ? 19.354 -11.070 5.664 1.00 0.00 27 PHE B C 18
ATOM 34893 O O . PHE B 2 17 ? 19.130 -10.365 6.648 1.00 0.00 27 PHE B O 18
ATOM 34910 N N . SER B 2 18 ? 18.659 -12.169 5.386 1.00 0.00 28 SER B N 18
ATOM 34911 C CA . SER B 2 18 ? 17.567 -12.618 6.242 1.00 0.00 28 SER B CA 18
ATOM 34912 C C . SER B 2 18 ? 18.099 -13.442 7.410 1.00 0.00 28 SER B C 18
ATOM 34913 O O . SER B 2 18 ? 17.331 -14.065 8.143 1.00 0.00 28 SER B O 18
ATOM 34921 N N . GLY A 1 1 ? 0.425 20.457 17.699 1.00 0.00 -5 GLY A N 19
ATOM 34922 C CA . GLY A 1 1 ? 1.857 20.810 17.484 1.00 0.00 -5 GLY A CA 19
ATOM 34923 C C . GLY A 1 1 ? 2.035 21.894 16.440 1.00 0.00 -5 GLY A C 19
ATOM 34924 O O . GLY A 1 1 ? 2.060 23.081 16.766 1.00 0.00 -5 GLY A O 19
ATOM 34930 N N . ALA A 1 2 ? 2.160 21.486 15.184 1.00 0.00 -4 ALA A N 19
ATOM 34931 C CA . ALA A 1 2 ? 2.336 22.430 14.087 1.00 0.00 -4 ALA A CA 19
ATOM 34932 C C . ALA A 1 2 ? 2.162 21.742 12.736 1.00 0.00 -4 ALA A C 19
ATOM 34933 O O . ALA A 1 2 ? 2.748 22.160 11.737 1.00 0.00 -4 ALA A O 19
ATOM 34940 N N . MET A 1 3 ? 1.354 20.686 12.710 1.00 0.00 -3 MET A N 19
ATOM 34941 C CA . MET A 1 3 ? 1.109 19.946 11.479 1.00 0.00 -3 MET A CA 19
ATOM 34942 C C . MET A 1 3 ? 2.411 19.395 10.911 1.00 0.00 -3 MET A C 19
ATOM 34943 O O . MET A 1 3 ? 3.193 20.125 10.301 1.00 0.00 -3 MET A O 19
ATOM 34957 N N . GLY A 1 4 ? 2.637 18.104 11.116 1.00 0.00 -2 GLY A N 19
ATOM 34958 C CA . GLY A 1 4 ? 3.845 17.478 10.620 1.00 0.00 -2 GLY A CA 19
ATOM 34959 C C . GLY A 1 4 ? 3.703 15.978 10.485 1.00 0.00 -2 GLY A C 19
ATOM 34960 O O . GLY A 1 4 ? 2.597 15.443 10.565 1.00 0.00 -2 GLY A O 19
ATOM 34964 N N . SER A 1 5 ? 4.824 15.299 10.270 1.00 0.00 -1 SER A N 19
ATOM 34965 C CA . SER A 1 5 ? 4.825 13.850 10.109 1.00 0.00 -1 SER A CA 19
ATOM 34966 C C . SER A 1 5 ? 3.830 13.435 9.033 1.00 0.00 -1 SER A C 19
ATOM 34967 O O . SER A 1 5 ? 2.686 13.091 9.327 1.00 0.00 -1 SER A O 19
ATOM 34975 N N . GLY A 1 6 ? 4.276 13.473 7.786 1.00 0.00 267 GLY A N 19
ATOM 34976 C CA . GLY A 1 6 ? 3.412 13.099 6.683 1.00 0.00 267 GLY A CA 19
ATOM 34977 C C . GLY A 1 6 ? 4.132 13.065 5.356 1.00 0.00 267 GLY A C 19
ATOM 34978 O O . GLY A 1 6 ? 3.797 12.274 4.475 1.00 0.00 267 GLY A O 19
ATOM 34982 N N . ALA A 1 7 ? 5.120 13.922 5.208 1.00 0.00 268 ALA A N 19
ATOM 34983 C CA . ALA A 1 7 ? 5.891 13.976 3.986 1.00 0.00 268 ALA A CA 19
ATOM 34984 C C . ALA A 1 7 ? 6.914 12.845 3.938 1.00 0.00 268 ALA A C 19
ATOM 34985 O O . ALA A 1 7 ? 7.402 12.489 2.866 1.00 0.00 268 ALA A O 19
ATOM 34992 N N . ARG A 1 8 ? 7.264 12.302 5.111 1.00 0.00 269 ARG A N 19
ATOM 34993 C CA . ARG A 1 8 ? 8.260 11.238 5.219 1.00 0.00 269 ARG A CA 19
ATOM 34994 C C . ARG A 1 8 ? 7.789 9.892 4.664 1.00 0.00 269 ARG A C 19
ATOM 34995 O O . ARG A 1 8 ? 8.412 9.344 3.755 1.00 0.00 269 ARG A O 19
ATOM 35016 N N . GLN A 1 9 ? 6.722 9.331 5.234 1.00 0.00 270 GLN A N 19
ATOM 35017 C CA . GLN A 1 9 ? 6.238 8.023 4.796 1.00 0.00 270 GLN A CA 19
ATOM 35018 C C . GLN A 1 9 ? 5.885 8.024 3.322 1.00 0.00 270 GLN A C 19
ATOM 35019 O O . GLN A 1 9 ? 6.096 7.031 2.625 1.00 0.00 270 GLN A O 19
ATOM 35033 N N . LEU A 1 10 ? 5.359 9.145 2.837 1.00 0.00 271 LEU A N 19
ATOM 35034 C CA . LEU A 1 10 ? 5.004 9.246 1.423 1.00 0.00 271 LEU A CA 19
ATOM 35035 C C . LEU A 1 10 ? 6.173 8.829 0.558 1.00 0.00 271 LEU A C 19
ATOM 35036 O O . LEU A 1 10 ? 5.998 8.382 -0.570 1.00 0.00 271 LEU A O 19
ATOM 35052 N N . SER A 1 11 ? 7.365 8.937 1.115 1.00 0.00 272 SER A N 19
ATOM 35053 C CA . SER A 1 11 ? 8.561 8.529 0.409 1.00 0.00 272 SER A CA 19
ATOM 35054 C C . SER A 1 11 ? 8.525 7.021 0.199 1.00 0.00 272 SER A C 19
ATOM 35055 O O . SER A 1 11 ? 8.764 6.533 -0.903 1.00 0.00 272 SER A O 19
ATOM 35063 N N . LYS A 1 12 ? 8.221 6.286 1.270 1.00 0.00 273 LYS A N 19
ATOM 35064 C CA . LYS A 1 12 ? 8.149 4.831 1.213 1.00 0.00 273 LYS A CA 19
ATOM 35065 C C . LYS A 1 12 ? 6.940 4.372 0.413 1.00 0.00 273 LYS A C 19
ATOM 35066 O O . LYS A 1 12 ? 7.059 3.522 -0.465 1.00 0.00 273 LYS A O 19
ATOM 35085 N N . LEU A 1 13 ? 5.776 4.928 0.725 1.00 0.00 274 LEU A N 19
ATOM 35086 C CA . LEU A 1 13 ? 4.553 4.557 0.032 1.00 0.00 274 LEU A CA 19
ATOM 35087 C C . LEU A 1 13 ? 4.652 4.855 -1.457 1.00 0.00 274 LEU A C 19
ATOM 35088 O O . LEU A 1 13 ? 4.460 3.974 -2.290 1.00 0.00 274 LEU A O 19
ATOM 35104 N N . LYS A 1 14 ? 4.956 6.102 -1.787 1.00 0.00 275 LYS A N 19
ATOM 35105 C CA . LYS A 1 14 ? 5.075 6.502 -3.181 1.00 0.00 275 LYS A CA 19
ATOM 35106 C C . LYS A 1 14 ? 6.123 5.670 -3.903 1.00 0.00 275 LYS A C 19
ATOM 35107 O O . LYS A 1 14 ? 5.931 5.276 -5.051 1.00 0.00 275 LYS A O 19
ATOM 35126 N N . ARG A 1 15 ? 7.235 5.413 -3.229 1.00 0.00 276 ARG A N 19
ATOM 35127 C CA . ARG A 1 15 ? 8.314 4.633 -3.819 1.00 0.00 276 ARG A CA 19
ATOM 35128 C C . ARG A 1 15 ? 7.969 3.149 -3.891 1.00 0.00 276 ARG A C 19
ATOM 35129 O O . ARG A 1 15 ? 8.062 2.535 -4.953 1.00 0.00 276 ARG A O 19
ATOM 35150 N N . PHE A 1 16 ? 7.603 2.566 -2.752 1.00 0.00 277 PHE A N 19
ATOM 35151 C CA . PHE A 1 16 ? 7.286 1.143 -2.692 1.00 0.00 277 PHE A CA 19
ATOM 35152 C C . PHE A 1 16 ? 6.301 0.736 -3.773 1.00 0.00 277 PHE A C 19
ATOM 35153 O O . PHE A 1 16 ? 6.531 -0.223 -4.505 1.00 0.00 277 PHE A O 19
ATOM 35170 N N . LEU A 1 17 ? 5.201 1.465 -3.859 1.00 0.00 278 LEU A N 19
ATOM 35171 C CA . LEU A 1 17 ? 4.162 1.175 -4.841 1.00 0.00 278 LEU A CA 19
ATOM 35172 C C . LEU A 1 17 ? 4.724 1.082 -6.257 1.00 0.00 278 LEU A C 19
ATOM 35173 O O . LEU A 1 17 ? 4.187 0.360 -7.096 1.00 0.00 278 LEU A O 19
ATOM 35189 N N . THR A 1 18 ? 5.798 1.820 -6.530 1.00 0.00 279 THR A N 19
ATOM 35190 C CA . THR A 1 18 ? 6.402 1.811 -7.861 1.00 0.00 279 THR A CA 19
ATOM 35191 C C . THR A 1 18 ? 6.803 0.401 -8.279 1.00 0.00 279 THR A C 19
ATOM 35192 O O . THR A 1 18 ? 6.649 0.024 -9.441 1.00 0.00 279 THR A O 19
ATOM 35203 N N . THR A 1 19 ? 7.315 -0.378 -7.330 1.00 0.00 280 THR A N 19
ATOM 35204 C CA . THR A 1 19 ? 7.733 -1.747 -7.614 1.00 0.00 280 THR A CA 19
ATOM 35205 C C . THR A 1 19 ? 6.547 -2.701 -7.559 1.00 0.00 280 THR A C 19
ATOM 35206 O O . THR A 1 19 ? 6.427 -3.604 -8.386 1.00 0.00 280 THR A O 19
ATOM 35217 N N . LEU A 1 20 ? 5.667 -2.490 -6.586 1.00 0.00 281 LEU A N 19
ATOM 35218 C CA . LEU A 1 20 ? 4.484 -3.332 -6.434 1.00 0.00 281 LEU A CA 19
ATOM 35219 C C . LEU A 1 20 ? 3.653 -3.290 -7.707 1.00 0.00 281 LEU A C 19
ATOM 35220 O O . LEU A 1 20 ? 3.160 -4.315 -8.179 1.00 0.00 281 LEU A O 19
ATOM 35236 N N . GLN A 1 21 ? 3.513 -2.092 -8.268 1.00 0.00 282 GLN A N 19
ATOM 35237 C CA . GLN A 1 21 ? 2.755 -1.912 -9.497 1.00 0.00 282 GLN A CA 19
ATOM 35238 C C . GLN A 1 21 ? 3.456 -2.595 -10.658 1.00 0.00 282 GLN A C 19
ATOM 35239 O O . GLN A 1 21 ? 2.817 -3.224 -11.501 1.00 0.00 282 GLN A O 19
ATOM 35253 N N . GLN A 1 22 ? 4.776 -2.450 -10.703 1.00 0.00 283 GLN A N 19
ATOM 35254 C CA . GLN A 1 22 ? 5.574 -3.031 -11.773 1.00 0.00 283 GLN A CA 19
ATOM 35255 C C . GLN A 1 22 ? 5.689 -4.541 -11.645 1.00 0.00 283 GLN A C 19
ATOM 35256 O O . GLN A 1 22 ? 5.868 -5.243 -12.640 1.00 0.00 283 GLN A O 19
ATOM 35270 N N . PHE A 1 23 ? 5.589 -5.041 -10.424 1.00 0.00 284 PHE A N 19
ATOM 35271 C CA . PHE A 1 23 ? 5.686 -6.470 -10.187 1.00 0.00 284 PHE A CA 19
ATOM 35272 C C . PHE A 1 23 ? 4.624 -7.216 -10.979 1.00 0.00 284 PHE A C 19
ATOM 35273 O O . PHE A 1 23 ? 4.879 -8.289 -11.529 1.00 0.00 284 PHE A O 19
ATOM 35290 N N . GLY A 1 24 ? 3.433 -6.636 -11.040 1.00 0.00 285 GLY A N 19
ATOM 35291 C CA . GLY A 1 24 ? 2.350 -7.246 -11.771 1.00 0.00 285 GLY A CA 19
ATOM 35292 C C . GLY A 1 24 ? 1.773 -6.316 -12.815 1.00 0.00 285 GLY A C 19
ATOM 35293 O O . GLY A 1 24 ? 0.612 -6.449 -13.200 1.00 0.00 285 GLY A O 19
ATOM 35297 N N . ASN A 1 25 ? 2.593 -5.376 -13.284 1.00 0.00 286 ASN A N 19
ATOM 35298 C CA . ASN A 1 25 ? 2.164 -4.420 -14.300 1.00 0.00 286 ASN A CA 19
ATOM 35299 C C . ASN A 1 25 ? 1.989 -5.093 -15.656 1.00 0.00 286 ASN A C 19
ATOM 35300 O O . ASN A 1 25 ? 1.967 -4.423 -16.689 1.00 0.00 286 ASN A O 19
ATOM 35311 N N . ASP A 1 26 ? 1.876 -6.418 -15.658 1.00 0.00 287 ASP A N 19
ATOM 35312 C CA . ASP A 1 26 ? 1.716 -7.159 -16.897 1.00 0.00 287 ASP A CA 19
ATOM 35313 C C . ASP A 1 26 ? 0.763 -8.337 -16.712 1.00 0.00 287 ASP A C 19
ATOM 35314 O O . ASP A 1 26 ? 0.778 -9.283 -17.500 1.00 0.00 287 ASP A O 19
ATOM 35323 N N . ILE A 1 27 ? -0.072 -8.276 -15.675 1.00 0.00 288 ILE A N 19
ATOM 35324 C CA . ILE A 1 27 ? -1.027 -9.339 -15.415 1.00 0.00 288 ILE A CA 19
ATOM 35325 C C . ILE A 1 27 ? -2.238 -9.182 -16.336 1.00 0.00 288 ILE A C 19
ATOM 35326 O O . ILE A 1 27 ? -2.826 -10.167 -16.781 1.00 0.00 288 ILE A O 19
ATOM 35342 N N . SER A 1 28 ? -2.584 -7.929 -16.634 1.00 0.00 289 SER A N 19
ATOM 35343 C CA . SER A 1 28 ? -3.703 -7.623 -17.528 1.00 0.00 289 SER A CA 19
ATOM 35344 C C . SER A 1 28 ? -3.876 -6.114 -17.665 1.00 0.00 289 SER A C 19
ATOM 35345 O O . SER A 1 28 ? -3.376 -5.351 -16.836 1.00 0.00 289 SER A O 19
ATOM 35353 N N . PRO A 1 29 ? -4.590 -5.654 -18.710 1.00 0.00 290 PRO A N 19
ATOM 35354 C CA . PRO A 1 29 ? -4.823 -4.221 -18.936 1.00 0.00 290 PRO A CA 19
ATOM 35355 C C . PRO A 1 29 ? -5.569 -3.550 -17.778 1.00 0.00 290 PRO A C 19
ATOM 35356 O O . PRO A 1 29 ? -5.794 -2.341 -17.798 1.00 0.00 290 PRO A O 19
ATOM 35367 N N . GLU A 1 30 ? -5.956 -4.338 -16.775 1.00 0.00 291 GLU A N 19
ATOM 35368 C CA . GLU A 1 30 ? -6.679 -3.815 -15.620 1.00 0.00 291 GLU A CA 19
ATOM 35369 C C . GLU A 1 30 ? -5.762 -3.645 -14.424 1.00 0.00 291 GLU A C 19
ATOM 35370 O O . GLU A 1 30 ? -5.916 -2.719 -13.633 1.00 0.00 291 GLU A O 19
ATOM 35382 N N . ILE A 1 31 ? -4.809 -4.550 -14.310 1.00 0.00 292 ILE A N 19
ATOM 35383 C CA . ILE A 1 31 ? -3.840 -4.514 -13.214 1.00 0.00 292 ILE A CA 19
ATOM 35384 C C . ILE A 1 31 ? -3.228 -3.139 -13.115 1.00 0.00 292 ILE A C 19
ATOM 35385 O O . ILE A 1 31 ? -3.196 -2.529 -12.046 1.00 0.00 292 ILE A O 19
ATOM 35401 N N . GLY A 1 32 ? -2.787 -2.636 -14.256 1.00 0.00 293 GLY A N 19
ATOM 35402 C CA . GLY A 1 32 ? -2.225 -1.298 -14.288 1.00 0.00 293 GLY A CA 19
ATOM 35403 C C . GLY A 1 32 ? -3.194 -0.309 -13.672 1.00 0.00 293 GLY A C 19
ATOM 35404 O O . GLY A 1 32 ? -2.796 0.670 -13.041 1.00 0.00 293 GLY A O 19
ATOM 35408 N N . GLU A 1 33 ? -4.481 -0.601 -13.846 1.00 0.00 294 GLU A N 19
ATOM 35409 C CA . GLU A 1 33 ? -5.552 0.220 -13.302 1.00 0.00 294 GLU A CA 19
ATOM 35410 C C . GLU A 1 33 ? -5.850 -0.178 -11.862 1.00 0.00 294 GLU A C 19
ATOM 35411 O O . GLU A 1 33 ? -6.235 0.658 -11.044 1.00 0.00 294 GLU A O 19
ATOM 35423 N N . ARG A 1 34 ? -5.683 -1.465 -11.560 1.00 0.00 295 ARG A N 19
ATOM 35424 C CA . ARG A 1 34 ? -5.946 -1.967 -10.225 1.00 0.00 295 ARG A CA 19
ATOM 35425 C C . ARG A 1 34 ? -4.881 -1.479 -9.253 1.00 0.00 295 ARG A C 19
ATOM 35426 O O . ARG A 1 34 ? -5.197 -0.864 -8.240 1.00 0.00 295 ARG A O 19
ATOM 35447 N N . VAL A 1 35 ? -3.617 -1.744 -9.555 1.00 0.00 296 VAL A N 19
ATOM 35448 C CA . VAL A 1 35 ? -2.542 -1.311 -8.671 1.00 0.00 296 VAL A CA 19
ATOM 35449 C C . VAL A 1 35 ? -2.660 0.172 -8.343 1.00 0.00 296 VAL A C 19
ATOM 35450 O O . VAL A 1 35 ? -2.549 0.568 -7.184 1.00 0.00 296 VAL A O 19
ATOM 35463 N N . ARG A 1 36 ? -2.883 0.987 -9.368 1.00 0.00 297 ARG A N 19
ATOM 35464 C CA . ARG A 1 36 ? -3.012 2.427 -9.179 1.00 0.00 297 ARG A CA 19
ATOM 35465 C C . ARG A 1 36 ? -4.247 2.758 -8.349 1.00 0.00 297 ARG A C 19
ATOM 35466 O O . ARG A 1 36 ? -4.209 3.641 -7.492 1.00 0.00 297 ARG A O 19
ATOM 35487 N N . THR A 1 37 ? -5.336 2.038 -8.597 1.00 0.00 298 THR A N 19
ATOM 35488 C CA . THR A 1 37 ? -6.570 2.261 -7.856 1.00 0.00 298 THR A CA 19
ATOM 35489 C C . THR A 1 37 ? -6.436 1.787 -6.412 1.00 0.00 298 THR A C 19
ATOM 35490 O O . THR A 1 37 ? -7.087 2.320 -5.513 1.00 0.00 298 THR A O 19
ATOM 35501 N N . LEU A 1 38 ? -5.594 0.779 -6.193 1.00 0.00 299 LEU A N 19
ATOM 35502 C CA . LEU A 1 38 ? -5.383 0.227 -4.861 1.00 0.00 299 LEU A CA 19
ATOM 35503 C C . LEU A 1 38 ? -4.933 1.299 -3.880 1.00 0.00 299 LEU A C 19
ATOM 35504 O O . LEU A 1 38 ? -5.544 1.495 -2.829 1.00 0.00 299 LEU A O 19
ATOM 35520 N N . VAL A 1 39 ? -3.849 1.976 -4.225 1.00 0.00 300 VAL A N 19
ATOM 35521 C CA . VAL A 1 39 ? -3.290 3.016 -3.373 1.00 0.00 300 VAL A CA 19
ATOM 35522 C C . VAL A 1 39 ? -4.284 4.140 -3.132 1.00 0.00 300 VAL A C 19
ATOM 35523 O O . VAL A 1 39 ? -4.535 4.515 -1.987 1.00 0.00 300 VAL A O 19
ATOM 35536 N N . LEU A 1 40 ? -4.854 4.674 -4.205 1.00 0.00 301 LEU A N 19
ATOM 35537 C CA . LEU A 1 40 ? -5.820 5.753 -4.076 1.00 0.00 301 LEU A CA 19
ATOM 35538 C C . LEU A 1 40 ? -7.047 5.273 -3.317 1.00 0.00 301 LEU A C 19
ATOM 35539 O O . LEU A 1 40 ? -7.685 6.041 -2.602 1.00 0.00 301 LEU A O 19
ATOM 35555 N N . GLY A 1 41 ? -7.361 3.990 -3.465 1.00 0.00 302 GLY A N 19
ATOM 35556 C CA . GLY A 1 41 ? -8.498 3.427 -2.769 1.00 0.00 302 GLY A CA 19
ATOM 35557 C C . GLY A 1 41 ? -8.250 3.376 -1.278 1.00 0.00 302 GLY A C 19
ATOM 35558 O O . GLY A 1 41 ? -9.053 3.865 -0.484 1.00 0.00 302 GLY A O 19
ATOM 35562 N N . LEU A 1 42 ? -7.120 2.789 -0.904 1.00 0.00 303 LEU A N 19
ATOM 35563 C CA . LEU A 1 42 ? -6.722 2.667 0.490 1.00 0.00 303 LEU A CA 19
ATOM 35564 C C . LEU A 1 42 ? -6.623 4.039 1.146 1.00 0.00 303 LEU A C 19
ATOM 35565 O O . LEU A 1 42 ? -7.027 4.215 2.295 1.00 0.00 303 LEU A O 19
ATOM 35581 N N . VAL A 1 43 ? -6.096 5.011 0.407 1.00 0.00 304 VAL A N 19
ATOM 35582 C CA . VAL A 1 43 ? -5.962 6.365 0.925 1.00 0.00 304 VAL A CA 19
ATOM 35583 C C . VAL A 1 43 ? -7.308 7.088 0.903 1.00 0.00 304 VAL A C 19
ATOM 35584 O O . VAL A 1 43 ? -7.539 8.007 1.688 1.00 0.00 304 VAL A O 19
ATOM 35597 N N . ASN A 1 44 ? -8.203 6.657 0.008 1.00 0.00 305 ASN A N 19
ATOM 35598 C CA . ASN A 1 44 ? -9.533 7.264 -0.102 1.00 0.00 305 ASN A CA 19
ATOM 35599 C C . ASN A 1 44 ? -10.476 6.748 0.986 1.00 0.00 305 ASN A C 19
ATOM 35600 O O . ASN A 1 44 ? -11.676 7.024 0.951 1.00 0.00 305 ASN A O 19
ATOM 35611 N N . SER A 1 45 ? -9.940 5.994 1.945 1.00 0.00 306 SER A N 19
ATOM 35612 C CA . SER A 1 45 ? -10.751 5.442 3.026 1.00 0.00 306 SER A CA 19
ATOM 35613 C C . SER A 1 45 ? -11.778 4.445 2.489 1.00 0.00 306 SER A C 19
ATOM 35614 O O . SER A 1 45 ? -12.688 4.035 3.210 1.00 0.00 306 SER A O 19
ATOM 35622 N N . THR A 1 46 ? -11.629 4.055 1.223 1.00 0.00 307 THR A N 19
ATOM 35623 C CA . THR A 1 46 ? -12.547 3.105 0.602 1.00 0.00 307 THR A CA 19
ATOM 35624 C C . THR A 1 46 ? -11.965 1.696 0.598 1.00 0.00 307 THR A C 19
ATOM 35625 O O . THR A 1 46 ? -12.594 0.756 0.109 1.00 0.00 307 THR A O 19
ATOM 35636 N N . LEU A 1 47 ? -10.760 1.558 1.133 1.00 0.00 308 LEU A N 19
ATOM 35637 C CA . LEU A 1 47 ? -10.086 0.274 1.182 1.00 0.00 308 LEU A CA 19
ATOM 35638 C C . LEU A 1 47 ? -9.735 -0.097 2.624 1.00 0.00 308 LEU A C 19
ATOM 35639 O O . LEU A 1 47 ? -10.300 0.445 3.574 1.00 0.00 308 LEU A O 19
ATOM 35655 N N . THR A 1 48 ? -8.796 -1.018 2.768 1.00 0.00 309 THR A N 19
ATOM 35656 C CA . THR A 1 48 ? -8.340 -1.481 4.059 1.00 0.00 309 THR A CA 19
ATOM 35657 C C . THR A 1 48 ? -6.986 -2.132 3.904 1.00 0.00 309 THR A C 19
ATOM 35658 O O . THR A 1 48 ? -6.630 -2.618 2.834 1.00 0.00 309 THR A O 19
ATOM 35669 N N . ILE A 1 49 ? -6.236 -2.136 4.979 1.00 0.00 310 ILE A N 19
ATOM 35670 C CA . ILE A 1 49 ? -4.919 -2.720 4.988 1.00 0.00 310 ILE A CA 19
ATOM 35671 C C . ILE A 1 49 ? -4.972 -4.180 4.569 1.00 0.00 310 ILE A C 19
ATOM 35672 O O . ILE A 1 49 ? -4.284 -4.607 3.642 1.00 0.00 310 ILE A O 19
ATOM 35688 N N . GLU A 1 50 ? -5.789 -4.935 5.283 1.00 0.00 311 GLU A N 19
ATOM 35689 C CA . GLU A 1 50 ? -5.944 -6.357 5.023 1.00 0.00 311 GLU A CA 19
ATOM 35690 C C . GLU A 1 50 ? -6.403 -6.604 3.597 1.00 0.00 311 GLU A C 19
ATOM 35691 O O . GLU A 1 50 ? -6.056 -7.617 2.999 1.00 0.00 311 GLU A O 19
ATOM 35703 N N . GLU A 1 51 ? -7.189 -5.675 3.066 1.00 0.00 312 GLU A N 19
ATOM 35704 C CA . GLU A 1 51 ? -7.710 -5.779 1.705 1.00 0.00 312 GLU A CA 19
ATOM 35705 C C . GLU A 1 51 ? -6.670 -5.355 0.671 1.00 0.00 312 GLU A C 19
ATOM 35706 O O . GLU A 1 51 ? -6.386 -6.089 -0.271 1.00 0.00 312 GLU A O 19
ATOM 35718 N N . PHE A 1 52 ? -6.116 -4.160 0.850 1.00 0.00 313 PHE A N 19
ATOM 35719 C CA . PHE A 1 52 ? -5.116 -3.616 -0.068 1.00 0.00 313 PHE A CA 19
ATOM 35720 C C . PHE A 1 52 ? -3.989 -4.612 -0.317 1.00 0.00 313 PHE A C 19
ATOM 35721 O O . PHE A 1 52 ? -3.730 -5.002 -1.452 1.00 0.00 313 PHE A O 19
ATOM 35738 N N . HIS A 1 53 ? -3.321 -5.016 0.747 1.00 0.00 314 HIS A N 19
ATOM 35739 C CA . HIS A 1 53 ? -2.222 -5.961 0.629 1.00 0.00 314 HIS A CA 19
ATOM 35740 C C . HIS A 1 53 ? -2.703 -7.270 0.027 1.00 0.00 314 HIS A C 19
ATOM 35741 O O . HIS A 1 53 ? -2.019 -7.883 -0.791 1.00 0.00 314 HIS A O 19
ATOM 35756 N N . SER A 1 54 ? -3.886 -7.687 0.446 1.00 0.00 315 SER A N 19
ATOM 35757 C CA . SER A 1 54 ? -4.480 -8.924 -0.037 1.00 0.00 315 SER A CA 19
ATOM 35758 C C . SER A 1 54 ? -4.774 -8.852 -1.532 1.00 0.00 315 SER A C 19
ATOM 35759 O O . SER A 1 54 ? -4.346 -9.713 -2.301 1.00 0.00 315 SER A O 19
ATOM 35767 N N . LYS A 1 55 ? -5.509 -7.821 -1.936 1.00 0.00 316 LYS A N 19
ATOM 35768 C CA . LYS A 1 55 ? -5.865 -7.640 -3.337 1.00 0.00 316 LYS A CA 19
ATOM 35769 C C . LYS A 1 55 ? -4.634 -7.292 -4.169 1.00 0.00 316 LYS A C 19
ATOM 35770 O O . LYS A 1 55 ? -4.404 -7.882 -5.224 1.00 0.00 316 LYS A O 19
ATOM 35789 N N . LEU A 1 56 ? -3.833 -6.339 -3.684 1.00 0.00 317 LEU A N 19
ATOM 35790 C CA . LEU A 1 56 ? -2.619 -5.938 -4.383 1.00 0.00 317 LEU A CA 19
ATOM 35791 C C . LEU A 1 56 ? -1.728 -7.151 -4.616 1.00 0.00 317 LEU A C 19
ATOM 35792 O O . LEU A 1 56 ? -1.101 -7.279 -5.664 1.00 0.00 317 LEU A O 19
ATOM 35808 N N . GLN A 1 57 ? -1.696 -8.053 -3.633 1.00 0.00 318 GLN A N 19
ATOM 35809 C CA . GLN A 1 57 ? -0.895 -9.270 -3.738 1.00 0.00 318 GLN A CA 19
ATOM 35810 C C . GLN A 1 57 ? -1.199 -9.995 -5.045 1.00 0.00 318 GLN A C 19
ATOM 35811 O O . GLN A 1 57 ? -0.337 -10.659 -5.615 1.00 0.00 318 GLN A O 19
ATOM 35825 N N . GLU A 1 58 ? -2.433 -9.850 -5.516 1.00 0.00 319 GLU A N 19
ATOM 35826 C CA . GLU A 1 58 ? -2.854 -10.480 -6.761 1.00 0.00 319 GLU A CA 19
ATOM 35827 C C . GLU A 1 58 ? -2.296 -9.726 -7.965 1.00 0.00 319 GLU A C 19
ATOM 35828 O O . GLU A 1 58 ? -1.700 -10.324 -8.861 1.00 0.00 319 GLU A O 19
ATOM 35840 N N . ALA A 1 59 ? -2.512 -8.411 -7.986 1.00 0.00 320 ALA A N 19
ATOM 35841 C CA . ALA A 1 59 ? -2.048 -7.574 -9.089 1.00 0.00 320 ALA A CA 19
ATOM 35842 C C . ALA A 1 59 ? -0.536 -7.472 -9.137 1.00 0.00 320 ALA A C 19
ATOM 35843 O O . ALA A 1 59 ? 0.056 -7.518 -10.207 1.00 0.00 320 ALA A O 19
ATOM 35850 N N . THR A 1 60 ? 0.079 -7.302 -7.978 1.00 0.00 321 THR A N 19
ATOM 35851 C CA . THR A 1 60 ? 1.527 -7.156 -7.899 1.00 0.00 321 THR A CA 19
ATOM 35852 C C . THR A 1 60 ? 2.259 -8.484 -8.125 1.00 0.00 321 THR A C 19
ATOM 35853 O O . THR A 1 60 ? 3.472 -8.561 -7.955 1.00 0.00 321 THR A O 19
ATOM 35864 N N . ASN A 1 61 ? 1.531 -9.523 -8.528 1.00 0.00 322 ASN A N 19
ATOM 35865 C CA . ASN A 1 61 ? 2.134 -10.829 -8.794 1.00 0.00 322 ASN A CA 19
ATOM 35866 C C . ASN A 1 61 ? 2.669 -11.473 -7.518 1.00 0.00 322 ASN A C 19
ATOM 35867 O O . ASN A 1 61 ? 3.623 -12.250 -7.555 1.00 0.00 322 ASN A O 19
ATOM 35878 N N . PHE A 1 62 ? 2.038 -11.152 -6.393 1.00 0.00 323 PHE A N 19
ATOM 35879 C CA . PHE A 1 62 ? 2.421 -11.700 -5.091 1.00 0.00 323 PHE A CA 19
ATOM 35880 C C . PHE A 1 62 ? 3.939 -11.720 -4.886 1.00 0.00 323 PHE A C 19
ATOM 35881 O O . PHE A 1 62 ? 4.525 -12.769 -4.629 1.00 0.00 323 PHE A O 19
ATOM 35898 N N . PRO A 1 63 ? 4.597 -10.556 -4.973 1.00 0.00 324 PRO A N 19
ATOM 35899 C CA . PRO A 1 63 ? 6.034 -10.442 -4.775 1.00 0.00 324 PRO A CA 19
ATOM 35900 C C . PRO A 1 63 ? 6.387 -10.144 -3.324 1.00 0.00 324 PRO A C 19
ATOM 35901 O O . PRO A 1 63 ? 7.536 -10.293 -2.910 1.00 0.00 324 PRO A O 19
ATOM 35912 N N . LEU A 1 64 ? 5.389 -9.709 -2.557 1.00 0.00 325 LEU A N 19
ATOM 35913 C CA . LEU A 1 64 ? 5.589 -9.377 -1.158 1.00 0.00 325 LEU A CA 19
ATOM 35914 C C . LEU A 1 64 ? 4.993 -10.450 -0.252 1.00 0.00 325 LEU A C 19
ATOM 35915 O O . LEU A 1 64 ? 4.447 -11.447 -0.724 1.00 0.00 325 LEU A O 19
ATOM 35931 N N . ARG A 1 65 ? 5.088 -10.224 1.055 1.00 0.00 326 ARG A N 19
ATOM 35932 C CA . ARG A 1 65 ? 4.541 -11.153 2.042 1.00 0.00 326 ARG A CA 19
ATOM 35933 C C . ARG A 1 65 ? 4.947 -10.789 3.483 1.00 0.00 326 ARG A C 19
ATOM 35934 O O . ARG A 1 65 ? 4.120 -10.875 4.392 1.00 0.00 326 ARG A O 19
ATOM 35955 N N . PRO A 1 66 ? 6.215 -10.383 3.732 1.00 0.00 327 PRO A N 19
ATOM 35956 C CA . PRO A 1 66 ? 6.684 -10.022 5.087 1.00 0.00 327 PRO A CA 19
ATOM 35957 C C . PRO A 1 66 ? 5.939 -8.817 5.686 1.00 0.00 327 PRO A C 19
ATOM 35958 O O . PRO A 1 66 ? 4.716 -8.719 5.579 1.00 0.00 327 PRO A O 19
ATOM 35969 N N . PHE A 1 67 ? 6.688 -7.911 6.330 1.00 0.00 328 PHE A N 19
ATOM 35970 C CA . PHE A 1 67 ? 6.131 -6.715 6.968 1.00 0.00 328 PHE A CA 19
ATOM 35971 C C . PHE A 1 67 ? 5.416 -5.780 5.990 1.00 0.00 328 PHE A C 19
ATOM 35972 O O . PHE A 1 67 ? 5.131 -4.633 6.329 1.00 0.00 328 PHE A O 19
ATOM 35989 N N . VAL A 1 68 ? 5.139 -6.254 4.789 1.00 0.00 329 VAL A N 19
ATOM 35990 C CA . VAL A 1 68 ? 4.466 -5.448 3.781 1.00 0.00 329 VAL A CA 19
ATOM 35991 C C . VAL A 1 68 ? 3.114 -4.922 4.267 1.00 0.00 329 VAL A C 19
ATOM 35992 O O . VAL A 1 68 ? 2.911 -3.711 4.346 1.00 0.00 329 VAL A O 19
ATOM 36005 N N . ILE A 1 69 ? 2.183 -5.825 4.584 1.00 0.00 330 ILE A N 19
ATOM 36006 C CA . ILE A 1 69 ? 0.867 -5.402 5.045 1.00 0.00 330 ILE A CA 19
ATOM 36007 C C . ILE A 1 69 ? 0.945 -4.609 6.346 1.00 0.00 330 ILE A C 19
ATOM 36008 O O . ILE A 1 69 ? 0.213 -3.637 6.514 1.00 0.00 330 ILE A O 19
ATOM 36024 N N . PRO A 1 70 ? 1.820 -5.000 7.297 1.00 0.00 331 PRO A N 19
ATOM 36025 C CA . PRO A 1 70 ? 1.946 -4.298 8.575 1.00 0.00 331 PRO A CA 19
ATOM 36026 C C . PRO A 1 70 ? 2.537 -2.900 8.441 1.00 0.00 331 PRO A C 19
ATOM 36027 O O . PRO A 1 70 ? 2.084 -1.965 9.103 1.00 0.00 331 PRO A O 19
ATOM 36038 N N . PHE A 1 71 ? 3.540 -2.749 7.588 1.00 0.00 332 PHE A N 19
ATOM 36039 C CA . PHE A 1 71 ? 4.167 -1.449 7.388 1.00 0.00 332 PHE A CA 19
ATOM 36040 C C . PHE A 1 71 ? 3.144 -0.447 6.863 1.00 0.00 332 PHE A C 19
ATOM 36041 O O . PHE A 1 71 ? 3.079 0.692 7.325 1.00 0.00 332 PHE A O 19
ATOM 36058 N N . LEU A 1 72 ? 2.342 -0.884 5.901 1.00 0.00 333 LEU A N 19
ATOM 36059 C CA . LEU A 1 72 ? 1.322 -0.026 5.325 1.00 0.00 333 LEU A CA 19
ATOM 36060 C C . LEU A 1 72 ? 0.354 0.460 6.405 1.00 0.00 333 LEU A C 19
ATOM 36061 O O . LEU A 1 72 ? -0.160 1.572 6.323 1.00 0.00 333 LEU A O 19
ATOM 36077 N N . LYS A 1 73 ? 0.120 -0.374 7.424 1.00 0.00 334 LYS A N 19
ATOM 36078 C CA . LYS A 1 73 ? -0.785 -0.012 8.520 1.00 0.00 334 LYS A CA 19
ATOM 36079 C C . LYS A 1 73 ? -0.232 1.149 9.334 1.00 0.00 334 LYS A C 19
ATOM 36080 O O . LYS A 1 73 ? -0.972 2.040 9.747 1.00 0.00 334 LYS A O 19
ATOM 36099 N N . ALA A 1 74 ? 1.069 1.119 9.575 1.00 0.00 335 ALA A N 19
ATOM 36100 C CA . ALA A 1 74 ? 1.723 2.156 10.353 1.00 0.00 335 ALA A CA 19
ATOM 36101 C C . ALA A 1 74 ? 1.788 3.461 9.579 1.00 0.00 335 ALA A C 19
ATOM 36102 O O . ALA A 1 74 ? 1.631 4.542 10.150 1.00 0.00 335 ALA A O 19
ATOM 36109 N N . ASN A 1 75 ? 2.047 3.360 8.284 1.00 0.00 336 ASN A N 19
ATOM 36110 C CA . ASN A 1 75 ? 2.160 4.542 7.450 1.00 0.00 336 ASN A CA 19
ATOM 36111 C C . ASN A 1 75 ? 0.823 4.958 6.844 1.00 0.00 336 ASN A C 19
ATOM 36112 O O . ASN A 1 75 ? 0.696 6.064 6.324 1.00 0.00 336 ASN A O 19
ATOM 36123 N N . LEU A 1 76 ? -0.167 4.073 6.897 1.00 0.00 337 LEU A N 19
ATOM 36124 C CA . LEU A 1 76 ? -1.484 4.363 6.335 1.00 0.00 337 LEU A CA 19
ATOM 36125 C C . LEU A 1 76 ? -2.098 5.650 6.886 1.00 0.00 337 LEU A C 19
ATOM 36126 O O . LEU A 1 76 ? -2.784 6.369 6.158 1.00 0.00 337 LEU A O 19
ATOM 36142 N N . PRO A 1 77 ? -1.888 5.955 8.177 1.00 0.00 338 PRO A N 19
ATOM 36143 C CA . PRO A 1 77 ? -2.456 7.151 8.801 1.00 0.00 338 PRO A CA 19
ATOM 36144 C C . PRO A 1 77 ? -1.762 8.415 8.344 1.00 0.00 338 PRO A C 19
ATOM 36145 O O . PRO A 1 77 ? -2.371 9.483 8.269 1.00 0.00 338 PRO A O 19
ATOM 36156 N N . LEU A 1 78 ? -0.480 8.290 8.056 1.00 0.00 339 LEU A N 19
ATOM 36157 C CA . LEU A 1 78 ? 0.309 9.421 7.626 1.00 0.00 339 LEU A CA 19
ATOM 36158 C C . LEU A 1 78 ? 0.070 9.746 6.159 1.00 0.00 339 LEU A C 19
ATOM 36159 O O . LEU A 1 78 ? -0.210 10.892 5.804 1.00 0.00 339 LEU A O 19
ATOM 36175 N N . LEU A 1 79 ? 0.201 8.735 5.306 1.00 0.00 340 LEU A N 19
ATOM 36176 C CA . LEU A 1 79 ? 0.021 8.914 3.872 1.00 0.00 340 LEU A CA 19
ATOM 36177 C C . LEU A 1 79 ? -1.309 9.568 3.555 1.00 0.00 340 LEU A C 19
ATOM 36178 O O . LEU A 1 79 ? -1.386 10.479 2.736 1.00 0.00 340 LEU A O 19
ATOM 36194 N N . GLN A 1 80 ? -2.350 9.092 4.209 1.00 0.00 341 GLN A N 19
ATOM 36195 C CA . GLN A 1 80 ? -3.693 9.614 4.008 1.00 0.00 341 GLN A CA 19
ATOM 36196 C C . GLN A 1 80 ? -3.785 11.051 4.501 1.00 0.00 341 GLN A C 19
ATOM 36197 O O . GLN A 1 80 ? -4.418 11.899 3.876 1.00 0.00 341 GLN A O 19
ATOM 36211 N N . ARG A 1 81 ? -3.165 11.303 5.647 1.00 0.00 342 ARG A N 19
ATOM 36212 C CA . ARG A 1 81 ? -3.187 12.622 6.262 1.00 0.00 342 ARG A CA 19
ATOM 36213 C C . ARG A 1 81 ? -2.523 13.687 5.385 1.00 0.00 342 ARG A C 19
ATOM 36214 O O . ARG A 1 81 ? -3.165 14.669 5.015 1.00 0.00 342 ARG A O 19
ATOM 36235 N N . GLU A 1 82 ? -1.241 13.506 5.064 1.00 0.00 343 GLU A N 19
ATOM 36236 C CA . GLU A 1 82 ? -0.521 14.482 4.247 1.00 0.00 343 GLU A CA 19
ATOM 36237 C C . GLU A 1 82 ? -1.133 14.619 2.859 1.00 0.00 343 GLU A C 19
ATOM 36238 O O . GLU A 1 82 ? -1.284 15.728 2.352 1.00 0.00 343 GLU A O 19
ATOM 36250 N N . LEU A 1 83 ? -1.486 13.498 2.243 1.00 0.00 344 LEU A N 19
ATOM 36251 C CA . LEU A 1 83 ? -2.079 13.532 0.911 1.00 0.00 344 LEU A CA 19
ATOM 36252 C C . LEU A 1 83 ? -3.378 14.331 0.921 1.00 0.00 344 LEU A C 19
ATOM 36253 O O . LEU A 1 83 ? -3.651 15.108 0.005 1.00 0.00 344 LEU A O 19
ATOM 36269 N N . LEU A 1 84 ? -4.177 14.125 1.961 1.00 0.00 345 LEU A N 19
ATOM 36270 C CA . LEU A 1 84 ? -5.457 14.815 2.096 1.00 0.00 345 LEU A CA 19
ATOM 36271 C C . LEU A 1 84 ? -5.265 16.253 2.574 1.00 0.00 345 LEU A C 19
ATOM 36272 O O . LEU A 1 84 ? -5.882 17.179 2.049 1.00 0.00 345 LEU A O 19
ATOM 36288 N N . HIS A 1 85 ? -4.410 16.434 3.574 1.00 0.00 346 HIS A N 19
ATOM 36289 C CA . HIS A 1 85 ? -4.150 17.762 4.120 1.00 0.00 346 HIS A CA 19
ATOM 36290 C C . HIS A 1 85 ? -3.518 18.686 3.079 1.00 0.00 346 HIS A C 19
ATOM 36291 O O . HIS A 1 85 ? -3.662 19.905 3.155 1.00 0.00 346 HIS A O 19
ATOM 36306 N N . CYS A 1 86 ? -2.821 18.102 2.108 1.00 0.00 347 CYS A N 19
ATOM 36307 C CA . CYS A 1 86 ? -2.179 18.891 1.061 1.00 0.00 347 CYS A CA 19
ATOM 36308 C C . CYS A 1 86 ? -3.181 19.275 -0.014 1.00 0.00 347 CYS A C 19
ATOM 36309 O O . CYS A 1 86 ? -3.124 20.368 -0.578 1.00 0.00 347 CYS A O 19
ATOM 36317 N N . ALA A 1 87 ? -4.089 18.359 -0.288 1.00 0.00 348 ALA A N 19
ATOM 36318 C CA . ALA A 1 87 ? -5.119 18.569 -1.299 1.00 0.00 348 ALA A CA 19
ATOM 36319 C C . ALA A 1 87 ? -6.123 19.629 -0.855 1.00 0.00 348 ALA A C 19
ATOM 36320 O O . ALA A 1 87 ? -6.818 20.221 -1.682 1.00 0.00 348 ALA A O 19
ATOM 36327 N N . ARG A 1 88 ? -6.201 19.863 0.453 1.00 0.00 349 ARG A N 19
ATOM 36328 C CA . ARG A 1 88 ? -7.126 20.847 1.004 1.00 0.00 349 ARG A CA 19
ATOM 36329 C C . ARG A 1 88 ? -6.560 22.261 0.899 1.00 0.00 349 ARG A C 19
ATOM 36330 O O . ARG A 1 88 ? -7.187 23.150 0.324 1.00 0.00 349 ARG A O 19
ATOM 36351 N N . LEU A 1 89 ? -5.370 22.461 1.458 1.00 0.00 350 LEU A N 19
ATOM 36352 C CA . LEU A 1 89 ? -4.721 23.766 1.429 1.00 0.00 350 LEU A CA 19
ATOM 36353 C C . LEU A 1 89 ? -3.945 23.954 0.129 1.00 0.00 350 LEU A C 19
ATOM 36354 O O . LEU A 1 89 ? -4.080 24.979 -0.540 1.00 0.00 350 LEU A O 19
ATOM 36370 N N . ALA A 1 90 ? -3.123 22.964 -0.215 1.00 0.00 351 ALA A N 19
ATOM 36371 C CA . ALA A 1 90 ? -2.314 23.019 -1.423 1.00 0.00 351 ALA A CA 19
ATOM 36372 C C . ALA A 1 90 ? -1.218 24.054 -1.277 1.00 0.00 351 ALA A C 19
ATOM 36373 O O . ALA A 1 90 ? -1.447 25.254 -1.427 1.00 0.00 351 ALA A O 19
ATOM 36380 N N . LYS A 1 91 ? -0.031 23.573 -0.971 1.00 0.00 352 LYS A N 19
ATOM 36381 C CA . LYS A 1 91 ? 1.122 24.440 -0.784 1.00 0.00 352 LYS A CA 19
ATOM 36382 C C . LYS A 1 91 ? 2.422 23.699 -1.094 1.00 0.00 352 LYS A C 19
ATOM 36383 O O . LYS A 1 91 ? 3.250 23.469 -0.211 1.00 0.00 352 LYS A O 19
ATOM 36402 N N . GLN A 1 92 ? 2.586 23.323 -2.358 1.00 0.00 353 GLN A N 19
ATOM 36403 C CA . GLN A 1 92 ? 3.771 22.599 -2.801 1.00 0.00 353 GLN A CA 19
ATOM 36404 C C . GLN A 1 92 ? 4.728 23.525 -3.570 1.00 0.00 353 GLN A C 19
ATOM 36405 O O . GLN A 1 92 ? 4.956 24.658 -3.154 1.00 0.00 353 GLN A O 19
ATOM 36419 N N . ASN A 1 93 ? 5.289 23.031 -4.681 1.00 0.00 354 ASN A N 19
ATOM 36420 C CA . ASN A 1 93 ? 6.224 23.804 -5.497 1.00 0.00 354 ASN A CA 19
ATOM 36421 C C . ASN A 1 93 ? 7.456 24.215 -4.687 1.00 0.00 354 ASN A C 19
ATOM 36422 O O . ASN A 1 93 ? 7.366 24.470 -3.487 1.00 0.00 354 ASN A O 19
ATOM 36433 N N . PRO A 1 94 ? 8.632 24.275 -5.339 1.00 0.00 355 PRO A N 19
ATOM 36434 C CA . PRO A 1 94 ? 9.891 24.647 -4.681 1.00 0.00 355 PRO A CA 19
ATOM 36435 C C . PRO A 1 94 ? 9.916 26.109 -4.244 1.00 0.00 355 PRO A C 19
ATOM 36436 O O . PRO A 1 94 ? 10.677 26.487 -3.354 1.00 0.00 355 PRO A O 19
ATOM 36447 N N . ALA A 1 95 ? 9.086 26.930 -4.879 1.00 0.00 356 ALA A N 19
ATOM 36448 C CA . ALA A 1 95 ? 9.021 28.350 -4.556 1.00 0.00 356 ALA A CA 19
ATOM 36449 C C . ALA A 1 95 ? 8.693 28.563 -3.087 1.00 0.00 356 ALA A C 19
ATOM 36450 O O . ALA A 1 95 ? 9.106 29.551 -2.482 1.00 0.00 356 ALA A O 19
ATOM 36457 N N . GLN A 1 96 ? 7.941 27.633 -2.520 1.00 0.00 357 GLN A N 19
ATOM 36458 C CA . GLN A 1 96 ? 7.553 27.729 -1.126 1.00 0.00 357 GLN A CA 19
ATOM 36459 C C . GLN A 1 96 ? 8.654 27.236 -0.202 1.00 0.00 357 GLN A C 19
ATOM 36460 O O . GLN A 1 96 ? 8.786 27.702 0.931 1.00 0.00 357 GLN A O 19
ATOM 36474 N N . TYR A 1 97 ? 9.434 26.285 -0.685 1.00 0.00 358 TYR A N 19
ATOM 36475 C CA . TYR A 1 97 ? 10.520 25.715 0.094 1.00 0.00 358 TYR A CA 19
ATOM 36476 C C . TYR A 1 97 ? 11.792 26.546 -0.074 1.00 0.00 358 TYR A C 19
ATOM 36477 O O . TYR A 1 97 ? 12.515 26.398 -1.058 1.00 0.00 358 TYR A O 19
ATOM 36495 N N . LEU A 1 98 ? 12.047 27.428 0.888 1.00 0.00 359 LEU A N 19
ATOM 36496 C CA . LEU A 1 98 ? 13.220 28.295 0.843 1.00 0.00 359 LEU A CA 19
ATOM 36497 C C . LEU A 1 98 ? 14.511 27.506 1.057 1.00 0.00 359 LEU A C 19
ATOM 36498 O O . LEU A 1 98 ? 15.424 27.560 0.234 1.00 0.00 359 LEU A O 19
ATOM 36514 N N . ALA A 1 99 ? 14.583 26.780 2.169 1.00 0.00 360 ALA A N 19
ATOM 36515 C CA . ALA A 1 99 ? 15.761 25.987 2.494 1.00 0.00 360 ALA A CA 19
ATOM 36516 C C . ALA A 1 99 ? 15.896 24.791 1.562 1.00 0.00 360 ALA A C 19
ATOM 36517 O O . ALA A 1 99 ? 16.935 24.599 0.929 1.00 0.00 360 ALA A O 19
ATOM 36524 N N . GLN A 1 100 ? 14.839 23.989 1.486 1.00 0.00 361 GLN A N 19
ATOM 36525 C CA . GLN A 1 100 ? 14.828 22.805 0.632 1.00 0.00 361 GLN A CA 19
ATOM 36526 C C . GLN A 1 100 ? 15.861 21.786 1.094 1.00 0.00 361 GLN A C 19
ATOM 36527 O O . GLN A 1 100 ? 15.523 20.788 1.732 1.00 0.00 361 GLN A O 19
ATOM 36541 N N . HIS A 1 101 ? 17.117 22.042 0.763 1.00 0.00 362 HIS A N 19
ATOM 36542 C CA . HIS A 1 101 ? 18.203 21.149 1.137 1.00 0.00 362 HIS A CA 19
ATOM 36543 C C . HIS A 1 101 ? 18.377 21.104 2.650 1.00 0.00 362 HIS A C 19
ATOM 36544 O O . HIS A 1 101 ? 18.384 22.139 3.315 1.00 0.00 362 HIS A O 19
ATOM 36559 N N . GLU A 1 102 ? 18.518 19.896 3.184 1.00 0.00 363 GLU A N 19
ATOM 36560 C CA . GLU A 1 102 ? 18.695 19.710 4.617 1.00 0.00 363 GLU A CA 19
ATOM 36561 C C . GLU A 1 102 ? 17.468 20.195 5.381 1.00 0.00 363 GLU A C 19
ATOM 36562 O O . GLU A 1 102 ? 16.830 21.174 4.997 1.00 0.00 363 GLU A O 19
ATOM 36574 N N . GLN A 1 103 ? 17.144 19.503 6.469 1.00 0.00 364 GLN A N 19
ATOM 36575 C CA . GLN A 1 103 ? 15.994 19.863 7.293 1.00 0.00 364 GLN A CA 19
ATOM 36576 C C . GLN A 1 103 ? 16.378 20.901 8.348 1.00 0.00 364 GLN A C 19
ATOM 36577 O O . GLN A 1 103 ? 15.833 20.907 9.451 1.00 0.00 364 GLN A O 19
ATOM 36591 N N . ILE B 2 1 ? 24.915 6.917 -3.826 1.00 0.00 11 ILE B N 19
ATOM 36592 C CA . ILE B 2 1 ? 24.459 5.630 -4.367 1.00 0.00 11 ILE B CA 19
ATOM 36593 C C . ILE B 2 1 ? 23.614 4.841 -3.356 1.00 0.00 11 ILE B C 19
ATOM 36594 O O . ILE B 2 1 ? 23.430 5.266 -2.215 1.00 0.00 11 ILE B O 19
ATOM 36610 N N . GLY B 2 2 ? 23.080 3.702 -3.790 1.00 0.00 12 GLY B N 19
ATOM 36611 C CA . GLY B 2 2 ? 22.249 2.887 -2.926 1.00 0.00 12 GLY B CA 19
ATOM 36612 C C . GLY B 2 2 ? 20.912 2.570 -3.564 1.00 0.00 12 GLY B C 19
ATOM 36613 O O . GLY B 2 2 ? 20.738 1.514 -4.172 1.00 0.00 12 GLY B O 19
ATOM 36617 N N . THR B 2 3 ? 19.967 3.496 -3.430 1.00 0.00 13 THR B N 19
ATOM 36618 C CA . THR B 2 3 ? 18.633 3.332 -3.996 1.00 0.00 13 THR B CA 19
ATOM 36619 C C . THR B 2 3 ? 17.969 2.055 -3.496 1.00 0.00 13 THR B C 19
ATOM 36620 O O . THR B 2 3 ? 18.554 1.295 -2.723 1.00 0.00 13 THR B O 19
ATOM 36631 N N . ASP B 2 4 ? 16.741 1.827 -3.951 1.00 0.00 14 ASP B N 19
ATOM 36632 C CA . ASP B 2 4 ? 15.978 0.645 -3.569 1.00 0.00 14 ASP B CA 19
ATOM 36633 C C . ASP B 2 4 ? 16.023 0.404 -2.062 1.00 0.00 14 ASP B C 19
ATOM 36634 O O . ASP B 2 4 ? 15.849 -0.723 -1.613 1.00 0.00 14 ASP B O 19
ATOM 36643 N N . LYS B 2 5 ? 16.257 1.458 -1.287 1.00 0.00 15 LYS B N 19
ATOM 36644 C CA . LYS B 2 5 ? 16.322 1.335 0.167 1.00 0.00 15 LYS B CA 19
ATOM 36645 C C . LYS B 2 5 ? 14.928 1.275 0.778 1.00 0.00 15 LYS B C 19
ATOM 36646 O O . LYS B 2 5 ? 14.583 0.315 1.466 1.00 0.00 15 LYS B O 19
ATOM 36665 N N . GLU B 2 6 ? 14.135 2.310 0.530 1.00 0.00 16 GLU B N 19
ATOM 36666 C CA . GLU B 2 6 ? 12.781 2.377 1.063 1.00 0.00 16 GLU B CA 19
ATOM 36667 C C . GLU B 2 6 ? 11.985 1.124 0.712 1.00 0.00 16 GLU B C 19
ATOM 36668 O O . GLU B 2 6 ? 11.152 0.668 1.494 1.00 0.00 16 GLU B O 19
ATOM 36680 N N . LEU B 2 7 ? 12.238 0.576 -0.472 1.00 0.00 17 LEU B N 19
ATOM 36681 C CA . LEU B 2 7 ? 11.529 -0.620 -0.920 1.00 0.00 17 LEU B CA 19
ATOM 36682 C C . LEU B 2 7 ? 12.195 -1.892 -0.407 1.00 0.00 17 LEU B C 19
ATOM 36683 O O . LEU B 2 7 ? 11.560 -2.942 -0.316 1.00 0.00 17 LEU B O 19
ATOM 36699 N N . SER B 2 8 ? 13.472 -1.800 -0.081 1.00 0.00 18 SER B N 19
ATOM 36700 C CA . SER B 2 8 ? 14.212 -2.957 0.419 1.00 0.00 18 SER B CA 19
ATOM 36701 C C . SER B 2 8 ? 13.757 -3.335 1.823 1.00 0.00 18 SER B C 19
ATOM 36702 O O . SER B 2 8 ? 13.639 -4.516 2.148 1.00 0.00 18 SER B O 19
ATOM 36710 N N . ASP B 2 9 ? 13.505 -2.327 2.653 1.00 0.00 19 ASP B N 19
ATOM 36711 C CA . ASP B 2 9 ? 13.068 -2.559 4.027 1.00 0.00 19 ASP B CA 19
ATOM 36712 C C . ASP B 2 9 ? 11.635 -3.088 4.087 1.00 0.00 19 ASP B C 19
ATOM 36713 O O . ASP B 2 9 ? 11.055 -3.200 5.167 1.00 0.00 19 ASP B O 19
ATOM 36722 N N . LEU B 2 10 ? 11.063 -3.403 2.930 1.00 0.00 20 LEU B N 19
ATOM 36723 C CA . LEU B 2 10 ? 9.702 -3.907 2.871 1.00 0.00 20 LEU B CA 19
ATOM 36724 C C . LEU B 2 10 ? 9.582 -5.061 1.876 1.00 0.00 20 LEU B C 19
ATOM 36725 O O . LEU B 2 10 ? 9.041 -6.117 2.201 1.00 0.00 20 LEU B O 19
ATOM 36741 N N . LEU B 2 11 ? 10.085 -4.850 0.662 1.00 0.00 21 LEU B N 19
ATOM 36742 C CA . LEU B 2 11 ? 10.027 -5.874 -0.375 1.00 0.00 21 LEU B CA 19
ATOM 36743 C C . LEU B 2 11 ? 11.276 -6.737 -0.366 1.00 0.00 21 LEU B C 19
ATOM 36744 O O . LEU B 2 11 ? 12.103 -6.640 0.539 1.00 0.00 21 LEU B O 19
ATOM 36760 N N . ASP B 2 12 ? 11.406 -7.575 -1.391 1.00 0.00 22 ASP B N 19
ATOM 36761 C CA . ASP B 2 12 ? 12.556 -8.452 -1.517 1.00 0.00 22 ASP B CA 19
ATOM 36762 C C . ASP B 2 12 ? 12.584 -9.466 -0.385 1.00 0.00 22 ASP B C 19
ATOM 36763 O O . ASP B 2 12 ? 12.268 -10.638 -0.586 1.00 0.00 22 ASP B O 19
ATOM 36772 N N . PHE B 2 13 ? 12.973 -9.007 0.801 1.00 0.00 23 PHE B N 19
ATOM 36773 C CA . PHE B 2 13 ? 13.052 -9.861 1.984 1.00 0.00 23 PHE B CA 19
ATOM 36774 C C . PHE B 2 13 ? 13.996 -11.051 1.781 1.00 0.00 23 PHE B C 19
ATOM 36775 O O . PHE B 2 13 ? 14.245 -11.812 2.716 1.00 0.00 23 PHE B O 19
ATOM 36792 N N . SER B 2 14 ? 14.529 -11.209 0.569 1.00 0.00 24 SER B N 19
ATOM 36793 C CA . SER B 2 14 ? 15.445 -12.302 0.277 1.00 0.00 24 SER B CA 19
ATOM 36794 C C . SER B 2 14 ? 16.858 -11.943 0.720 1.00 0.00 24 SER B C 19
ATOM 36795 O O . SER B 2 14 ? 17.643 -12.813 1.095 1.00 0.00 24 SER B O 19
ATOM 36803 N N . ALA B 2 15 ? 17.174 -10.650 0.676 1.00 0.00 25 ALA B N 19
ATOM 36804 C CA . ALA B 2 15 ? 18.493 -10.166 1.075 1.00 0.00 25 ALA B CA 19
ATOM 36805 C C . ALA B 2 15 ? 18.508 -9.741 2.543 1.00 0.00 25 ALA B C 19
ATOM 36806 O O . ALA B 2 15 ? 19.542 -9.810 3.207 1.00 0.00 25 ALA B O 19
ATOM 36813 N N . MET B 2 16 ? 17.353 -9.300 3.038 1.00 0.00 26 MET B N 19
ATOM 36814 C CA . MET B 2 16 ? 17.224 -8.860 4.426 1.00 0.00 26 MET B CA 19
ATOM 36815 C C . MET B 2 16 ? 18.080 -7.624 4.699 1.00 0.00 26 MET B C 19
ATOM 36816 O O . MET B 2 16 ? 17.567 -6.508 4.783 1.00 0.00 26 MET B O 19
ATOM 36830 N N . PHE B 2 17 ? 19.386 -7.830 4.838 1.00 0.00 27 PHE B N 19
ATOM 36831 C CA . PHE B 2 17 ? 20.307 -6.731 5.102 1.00 0.00 27 PHE B CA 19
ATOM 36832 C C . PHE B 2 17 ? 19.961 -6.032 6.413 1.00 0.00 27 PHE B C 19
ATOM 36833 O O . PHE B 2 17 ? 18.996 -5.273 6.487 1.00 0.00 27 PHE B O 19
ATOM 36850 N N . SER B 2 18 ? 20.756 -6.294 7.446 1.00 0.00 28 SER B N 19
ATOM 36851 C CA . SER B 2 18 ? 20.530 -5.689 8.752 1.00 0.00 28 SER B CA 19
ATOM 36852 C C . SER B 2 18 ? 21.774 -4.947 9.231 1.00 0.00 28 SER B C 19
ATOM 36853 O O . SER B 2 18 ? 22.752 -4.816 8.495 1.00 0.00 28 SER B O 19
ATOM 36861 N N . GLY A 1 1 ? 0.354 4.218 16.874 1.00 0.00 -5 GLY A N 20
ATOM 36862 C CA . GLY A 1 1 ? 1.351 4.487 17.947 1.00 0.00 -5 GLY A CA 20
ATOM 36863 C C . GLY A 1 1 ? 1.583 5.969 18.165 1.00 0.00 -5 GLY A C 20
ATOM 36864 O O . GLY A 1 1 ? 1.361 6.485 19.261 1.00 0.00 -5 GLY A O 20
ATOM 36870 N N . ALA A 1 2 ? 2.028 6.656 17.118 1.00 0.00 -4 ALA A N 20
ATOM 36871 C CA . ALA A 1 2 ? 2.291 8.087 17.196 1.00 0.00 -4 ALA A CA 20
ATOM 36872 C C . ALA A 1 2 ? 1.572 8.836 16.081 1.00 0.00 -4 ALA A C 20
ATOM 36873 O O . ALA A 1 2 ? 0.817 8.247 15.309 1.00 0.00 -4 ALA A O 20
ATOM 36880 N N . MET A 1 3 ? 1.813 10.139 16.002 1.00 0.00 -3 MET A N 20
ATOM 36881 C CA . MET A 1 3 ? 1.187 10.968 14.980 1.00 0.00 -3 MET A CA 20
ATOM 36882 C C . MET A 1 3 ? 2.192 11.952 14.389 1.00 0.00 -3 MET A C 20
ATOM 36883 O O . MET A 1 3 ? 3.374 11.932 14.734 1.00 0.00 -3 MET A O 20
ATOM 36897 N N . GLY A 1 4 ? 1.713 12.815 13.499 1.00 0.00 -2 GLY A N 20
ATOM 36898 C CA . GLY A 1 4 ? 2.582 13.796 12.877 1.00 0.00 -2 GLY A CA 20
ATOM 36899 C C . GLY A 1 4 ? 3.609 13.165 11.962 1.00 0.00 -2 GLY A C 20
ATOM 36900 O O . GLY A 1 4 ? 3.681 11.940 11.846 1.00 0.00 -2 GLY A O 20
ATOM 36904 N N . SER A 1 5 ? 4.407 14.005 11.309 1.00 0.00 -1 SER A N 20
ATOM 36905 C CA . SER A 1 5 ? 5.439 13.532 10.394 1.00 0.00 -1 SER A CA 20
ATOM 36906 C C . SER A 1 5 ? 4.814 12.792 9.225 1.00 0.00 -1 SER A C 20
ATOM 36907 O O . SER A 1 5 ? 5.430 11.905 8.638 1.00 0.00 -1 SER A O 20
ATOM 36915 N N . GLY A 1 6 ? 3.586 13.165 8.890 1.00 0.00 267 GLY A N 20
ATOM 36916 C CA . GLY A 1 6 ? 2.900 12.522 7.792 1.00 0.00 267 GLY A CA 20
ATOM 36917 C C . GLY A 1 6 ? 3.640 12.661 6.482 1.00 0.00 267 GLY A C 20
ATOM 36918 O O . GLY A 1 6 ? 3.527 11.816 5.596 1.00 0.00 267 GLY A O 20
ATOM 36922 N N . ALA A 1 7 ? 4.392 13.734 6.352 1.00 0.00 268 ALA A N 20
ATOM 36923 C CA . ALA A 1 7 ? 5.140 13.985 5.139 1.00 0.00 268 ALA A CA 20
ATOM 36924 C C . ALA A 1 7 ? 6.262 12.968 4.949 1.00 0.00 268 ALA A C 20
ATOM 36925 O O . ALA A 1 7 ? 6.728 12.747 3.830 1.00 0.00 268 ALA A O 20
ATOM 36932 N N . ARG A 1 8 ? 6.700 12.355 6.045 1.00 0.00 269 ARG A N 20
ATOM 36933 C CA . ARG A 1 8 ? 7.775 11.370 6.007 1.00 0.00 269 ARG A CA 20
ATOM 36934 C C . ARG A 1 8 ? 7.369 10.117 5.239 1.00 0.00 269 ARG A C 20
ATOM 36935 O O . ARG A 1 8 ? 8.089 9.660 4.351 1.00 0.00 269 ARG A O 20
ATOM 36956 N N . GLN A 1 9 ? 6.220 9.561 5.589 1.00 0.00 270 GLN A N 20
ATOM 36957 C CA . GLN A 1 9 ? 5.723 8.358 4.939 1.00 0.00 270 GLN A CA 20
ATOM 36958 C C . GLN A 1 9 ? 5.787 8.453 3.419 1.00 0.00 270 GLN A C 20
ATOM 36959 O O . GLN A 1 9 ? 6.328 7.570 2.754 1.00 0.00 270 GLN A O 20
ATOM 36973 N N . LEU A 1 10 ? 5.202 9.519 2.872 1.00 0.00 271 LEU A N 20
ATOM 36974 C CA . LEU A 1 10 ? 5.169 9.719 1.422 1.00 0.00 271 LEU A CA 20
ATOM 36975 C C . LEU A 1 10 ? 6.511 9.411 0.783 1.00 0.00 271 LEU A C 20
ATOM 36976 O O . LEU A 1 10 ? 6.587 9.091 -0.399 1.00 0.00 271 LEU A O 20
ATOM 36992 N N . SER A 1 11 ? 7.560 9.473 1.573 1.00 0.00 272 SER A N 20
ATOM 36993 C CA . SER A 1 11 ? 8.884 9.160 1.070 1.00 0.00 272 SER A CA 20
ATOM 36994 C C . SER A 1 11 ? 8.957 7.683 0.704 1.00 0.00 272 SER A C 20
ATOM 36995 O O . SER A 1 11 ? 9.379 7.326 -0.393 1.00 0.00 272 SER A O 20
ATOM 37003 N N . LYS A 1 12 ? 8.529 6.830 1.631 1.00 0.00 273 LYS A N 20
ATOM 37004 C CA . LYS A 1 12 ? 8.527 5.390 1.415 1.00 0.00 273 LYS A CA 20
ATOM 37005 C C . LYS A 1 12 ? 7.345 4.972 0.555 1.00 0.00 273 LYS A C 20
ATOM 37006 O O . LYS A 1 12 ? 7.487 4.162 -0.360 1.00 0.00 273 LYS A O 20
ATOM 37025 N N . LEU A 1 13 ? 6.176 5.524 0.853 1.00 0.00 274 LEU A N 20
ATOM 37026 C CA . LEU A 1 13 ? 4.981 5.192 0.103 1.00 0.00 274 LEU A CA 20
ATOM 37027 C C . LEU A 1 13 ? 5.136 5.572 -1.362 1.00 0.00 274 LEU A C 20
ATOM 37028 O O . LEU A 1 13 ? 4.948 4.740 -2.243 1.00 0.00 274 LEU A O 20
ATOM 37044 N N . LYS A 1 14 ? 5.486 6.825 -1.628 1.00 0.00 275 LYS A N 20
ATOM 37045 C CA . LYS A 1 14 ? 5.658 7.267 -3.006 1.00 0.00 275 LYS A CA 20
ATOM 37046 C C . LYS A 1 14 ? 6.731 6.453 -3.705 1.00 0.00 275 LYS A C 20
ATOM 37047 O O . LYS A 1 14 ? 6.617 6.162 -4.889 1.00 0.00 275 LYS A O 20
ATOM 37066 N N . ARG A 1 15 ? 7.774 6.092 -2.967 1.00 0.00 276 ARG A N 20
ATOM 37067 C CA . ARG A 1 15 ? 8.866 5.312 -3.531 1.00 0.00 276 ARG A CA 20
ATOM 37068 C C . ARG A 1 15 ? 8.436 3.870 -3.777 1.00 0.00 276 ARG A C 20
ATOM 37069 O O . ARG A 1 15 ? 8.621 3.335 -4.870 1.00 0.00 276 ARG A O 20
ATOM 37090 N N . PHE A 1 16 ? 7.879 3.239 -2.751 1.00 0.00 277 PHE A N 20
ATOM 37091 C CA . PHE A 1 16 ? 7.444 1.852 -2.855 1.00 0.00 277 PHE A CA 20
ATOM 37092 C C . PHE A 1 16 ? 6.408 1.661 -3.958 1.00 0.00 277 PHE A C 20
ATOM 37093 O O . PHE A 1 16 ? 6.455 0.682 -4.701 1.00 0.00 277 PHE A O 20
ATOM 37110 N N . LEU A 1 17 ? 5.472 2.590 -4.059 1.00 0.00 278 LEU A N 20
ATOM 37111 C CA . LEU A 1 17 ? 4.425 2.501 -5.071 1.00 0.00 278 LEU A CA 20
ATOM 37112 C C . LEU A 1 17 ? 5.004 2.458 -6.484 1.00 0.00 278 LEU A C 20
ATOM 37113 O O . LEU A 1 17 ? 4.527 1.705 -7.333 1.00 0.00 278 LEU A O 20
ATOM 37129 N N . THR A 1 18 ? 6.020 3.280 -6.736 1.00 0.00 279 THR A N 20
ATOM 37130 C CA . THR A 1 18 ? 6.647 3.343 -8.057 1.00 0.00 279 THR A CA 20
ATOM 37131 C C . THR A 1 18 ? 7.106 1.974 -8.530 1.00 0.00 279 THR A C 20
ATOM 37132 O O . THR A 1 18 ? 7.042 1.671 -9.720 1.00 0.00 279 THR A O 20
ATOM 37143 N N . THR A 1 19 ? 7.571 1.147 -7.605 1.00 0.00 280 THR A N 20
ATOM 37144 C CA . THR A 1 19 ? 8.028 -0.187 -7.954 1.00 0.00 280 THR A CA 20
ATOM 37145 C C . THR A 1 19 ? 6.863 -1.171 -7.934 1.00 0.00 280 THR A C 20
ATOM 37146 O O . THR A 1 19 ? 6.760 -2.046 -8.786 1.00 0.00 280 THR A O 20
ATOM 37157 N N . LEU A 1 20 ? 5.987 -1.019 -6.946 1.00 0.00 281 LEU A N 20
ATOM 37158 C CA . LEU A 1 20 ? 4.828 -1.899 -6.791 1.00 0.00 281 LEU A CA 20
ATOM 37159 C C . LEU A 1 20 ? 4.115 -2.142 -8.126 1.00 0.00 281 LEU A C 20
ATOM 37160 O O . LEU A 1 20 ? 3.481 -3.177 -8.320 1.00 0.00 281 LEU A O 20
ATOM 37176 N N . GLN A 1 21 ? 4.225 -1.192 -9.046 1.00 0.00 282 GLN A N 20
ATOM 37177 C CA . GLN A 1 21 ? 3.595 -1.320 -10.356 1.00 0.00 282 GLN A CA 20
ATOM 37178 C C . GLN A 1 21 ? 4.088 -2.565 -11.100 1.00 0.00 282 GLN A C 20
ATOM 37179 O O . GLN A 1 21 ? 3.404 -3.080 -11.983 1.00 0.00 282 GLN A O 20
ATOM 37193 N N . GLN A 1 22 ? 5.295 -3.017 -10.766 1.00 0.00 283 GLN A N 20
ATOM 37194 C CA . GLN A 1 22 ? 5.897 -4.171 -11.435 1.00 0.00 283 GLN A CA 20
ATOM 37195 C C . GLN A 1 22 ? 5.344 -5.514 -10.964 1.00 0.00 283 GLN A C 20
ATOM 37196 O O . GLN A 1 22 ? 5.343 -6.477 -11.728 1.00 0.00 283 GLN A O 20
ATOM 37210 N N . PHE A 1 23 ? 4.890 -5.604 -9.719 1.00 0.00 284 PHE A N 20
ATOM 37211 C CA . PHE A 1 23 ? 4.377 -6.867 -9.222 1.00 0.00 284 PHE A CA 20
ATOM 37212 C C . PHE A 1 23 ? 3.193 -7.356 -10.055 1.00 0.00 284 PHE A C 20
ATOM 37213 O O . PHE A 1 23 ? 2.821 -8.529 -9.993 1.00 0.00 284 PHE A O 20
ATOM 37230 N N . GLY A 1 24 ? 2.617 -6.454 -10.845 1.00 0.00 285 GLY A N 20
ATOM 37231 C CA . GLY A 1 24 ? 1.493 -6.803 -11.692 1.00 0.00 285 GLY A CA 20
ATOM 37232 C C . GLY A 1 24 ? 1.553 -6.069 -13.014 1.00 0.00 285 GLY A C 20
ATOM 37233 O O . GLY A 1 24 ? 0.528 -5.654 -13.553 1.00 0.00 285 GLY A O 20
ATOM 37237 N N . ASN A 1 25 ? 2.770 -5.896 -13.527 1.00 0.00 286 ASN A N 20
ATOM 37238 C CA . ASN A 1 25 ? 2.984 -5.192 -14.785 1.00 0.00 286 ASN A CA 20
ATOM 37239 C C . ASN A 1 25 ? 2.906 -6.140 -15.981 1.00 0.00 286 ASN A C 20
ATOM 37240 O O . ASN A 1 25 ? 3.351 -5.799 -17.077 1.00 0.00 286 ASN A O 20
ATOM 37251 N N . ASP A 1 26 ? 2.347 -7.329 -15.773 1.00 0.00 287 ASP A N 20
ATOM 37252 C CA . ASP A 1 26 ? 2.232 -8.305 -16.851 1.00 0.00 287 ASP A CA 20
ATOM 37253 C C . ASP A 1 26 ? 1.065 -9.267 -16.635 1.00 0.00 287 ASP A C 20
ATOM 37254 O O . ASP A 1 26 ? 0.947 -10.270 -17.339 1.00 0.00 287 ASP A O 20
ATOM 37263 N N . ILE A 1 27 ? 0.198 -8.964 -15.677 1.00 0.00 288 ILE A N 20
ATOM 37264 C CA . ILE A 1 27 ? -0.947 -9.811 -15.408 1.00 0.00 288 ILE A CA 20
ATOM 37265 C C . ILE A 1 27 ? -2.068 -9.519 -16.410 1.00 0.00 288 ILE A C 20
ATOM 37266 O O . ILE A 1 27 ? -2.619 -10.433 -17.025 1.00 0.00 288 ILE A O 20
ATOM 37282 N N . SER A 1 28 ? -2.388 -8.236 -16.578 1.00 0.00 289 SER A N 20
ATOM 37283 C CA . SER A 1 28 ? -3.427 -7.817 -17.515 1.00 0.00 289 SER A CA 20
ATOM 37284 C C . SER A 1 28 ? -3.498 -6.292 -17.572 1.00 0.00 289 SER A C 20
ATOM 37285 O O . SER A 1 28 ? -3.014 -5.609 -16.670 1.00 0.00 289 SER A O 20
ATOM 37293 N N . PRO A 1 29 ? -4.114 -5.731 -18.628 1.00 0.00 290 PRO A N 20
ATOM 37294 C CA . PRO A 1 29 ? -4.248 -4.275 -18.777 1.00 0.00 290 PRO A CA 20
ATOM 37295 C C . PRO A 1 29 ? -5.131 -3.659 -17.692 1.00 0.00 290 PRO A C 20
ATOM 37296 O O . PRO A 1 29 ? -5.416 -2.461 -17.717 1.00 0.00 290 PRO A O 20
ATOM 37307 N N . GLU A 1 30 ? -5.573 -4.488 -16.747 1.00 0.00 291 GLU A N 20
ATOM 37308 C CA . GLU A 1 30 ? -6.428 -4.033 -15.667 1.00 0.00 291 GLU A CA 20
ATOM 37309 C C . GLU A 1 30 ? -5.691 -4.054 -14.329 1.00 0.00 291 GLU A C 20
ATOM 37310 O O . GLU A 1 30 ? -6.072 -3.350 -13.397 1.00 0.00 291 GLU A O 20
ATOM 37322 N N . ILE A 1 31 ? -4.616 -4.830 -14.242 1.00 0.00 292 ILE A N 20
ATOM 37323 C CA . ILE A 1 31 ? -3.836 -4.868 -13.011 1.00 0.00 292 ILE A CA 20
ATOM 37324 C C . ILE A 1 31 ? -3.178 -3.529 -12.849 1.00 0.00 292 ILE A C 20
ATOM 37325 O O . ILE A 1 31 ? -3.233 -2.912 -11.788 1.00 0.00 292 ILE A O 20
ATOM 37341 N N . GLY A 1 32 ? -2.602 -3.060 -13.949 1.00 0.00 293 GLY A N 20
ATOM 37342 C CA . GLY A 1 32 ? -1.990 -1.754 -13.939 1.00 0.00 293 GLY A CA 20
ATOM 37343 C C . GLY A 1 32 ? -2.974 -0.741 -13.398 1.00 0.00 293 GLY A C 20
ATOM 37344 O O . GLY A 1 32 ? -2.591 0.255 -12.794 1.00 0.00 293 GLY A O 20
ATOM 37348 N N . GLU A 1 33 ? -4.260 -1.037 -13.591 1.00 0.00 294 GLU A N 20
ATOM 37349 C CA . GLU A 1 33 ? -5.332 -0.192 -13.103 1.00 0.00 294 GLU A CA 20
ATOM 37350 C C . GLU A 1 33 ? -5.644 -0.560 -11.661 1.00 0.00 294 GLU A C 20
ATOM 37351 O O . GLU A 1 33 ? -5.940 0.305 -10.836 1.00 0.00 294 GLU A O 20
ATOM 37363 N N . ARG A 1 34 ? -5.559 -1.858 -11.364 1.00 0.00 295 ARG A N 20
ATOM 37364 C CA . ARG A 1 34 ? -5.817 -2.350 -10.020 1.00 0.00 295 ARG A CA 20
ATOM 37365 C C . ARG A 1 34 ? -4.784 -1.789 -9.052 1.00 0.00 295 ARG A C 20
ATOM 37366 O O . ARG A 1 34 ? -5.129 -1.223 -8.022 1.00 0.00 295 ARG A O 20
ATOM 37387 N N . VAL A 1 35 ? -3.512 -1.930 -9.390 1.00 0.00 296 VAL A N 20
ATOM 37388 C CA . VAL A 1 35 ? -2.449 -1.415 -8.538 1.00 0.00 296 VAL A CA 20
ATOM 37389 C C . VAL A 1 35 ? -2.686 0.046 -8.203 1.00 0.00 296 VAL A C 20
ATOM 37390 O O . VAL A 1 35 ? -2.487 0.478 -7.068 1.00 0.00 296 VAL A O 20
ATOM 37403 N N . ARG A 1 36 ? -3.113 0.804 -9.202 1.00 0.00 297 ARG A N 20
ATOM 37404 C CA . ARG A 1 36 ? -3.378 2.218 -9.014 1.00 0.00 297 ARG A CA 20
ATOM 37405 C C . ARG A 1 36 ? -4.595 2.429 -8.118 1.00 0.00 297 ARG A C 20
ATOM 37406 O O . ARG A 1 36 ? -4.597 3.306 -7.262 1.00 0.00 297 ARG A O 20
ATOM 37427 N N . THR A 1 37 ? -5.628 1.612 -8.310 1.00 0.00 298 THR A N 20
ATOM 37428 C CA . THR A 1 37 ? -6.840 1.731 -7.507 1.00 0.00 298 THR A CA 20
ATOM 37429 C C . THR A 1 37 ? -6.593 1.328 -6.055 1.00 0.00 298 THR A C 20
ATOM 37430 O O . THR A 1 37 ? -7.121 1.953 -5.136 1.00 0.00 298 THR A O 20
ATOM 37441 N N . LEU A 1 38 ? -5.794 0.286 -5.847 1.00 0.00 299 LEU A N 20
ATOM 37442 C CA . LEU A 1 38 ? -5.494 -0.181 -4.495 1.00 0.00 299 LEU A CA 20
ATOM 37443 C C . LEU A 1 38 ? -4.889 0.935 -3.652 1.00 0.00 299 LEU A C 20
ATOM 37444 O O . LEU A 1 38 ? -5.328 1.188 -2.531 1.00 0.00 299 LEU A O 20
ATOM 37460 N N . VAL A 1 39 ? -3.859 1.578 -4.190 1.00 0.00 300 VAL A N 20
ATOM 37461 C CA . VAL A 1 39 ? -3.168 2.646 -3.478 1.00 0.00 300 VAL A CA 20
ATOM 37462 C C . VAL A 1 39 ? -4.091 3.817 -3.190 1.00 0.00 300 VAL A C 20
ATOM 37463 O O . VAL A 1 39 ? -4.171 4.290 -2.056 1.00 0.00 300 VAL A O 20
ATOM 37476 N N . LEU A 1 40 ? -4.785 4.286 -4.215 1.00 0.00 301 LEU A N 20
ATOM 37477 C CA . LEU A 1 40 ? -5.701 5.403 -4.060 1.00 0.00 301 LEU A CA 20
ATOM 37478 C C . LEU A 1 40 ? -6.884 4.997 -3.201 1.00 0.00 301 LEU A C 20
ATOM 37479 O O . LEU A 1 40 ? -7.451 5.817 -2.490 1.00 0.00 301 LEU A O 20
ATOM 37495 N N . GLY A 1 41 ? -7.246 3.723 -3.265 1.00 0.00 302 GLY A N 20
ATOM 37496 C CA . GLY A 1 41 ? -8.360 3.251 -2.473 1.00 0.00 302 GLY A CA 20
ATOM 37497 C C . GLY A 1 41 ? -8.021 3.208 -0.999 1.00 0.00 302 GLY A C 20
ATOM 37498 O O . GLY A 1 41 ? -8.719 3.790 -0.168 1.00 0.00 302 GLY A O 20
ATOM 37502 N N . LEU A 1 42 ? -6.933 2.518 -0.680 1.00 0.00 303 LEU A N 20
ATOM 37503 C CA . LEU A 1 42 ? -6.463 2.382 0.685 1.00 0.00 303 LEU A CA 20
ATOM 37504 C C . LEU A 1 42 ? -6.213 3.751 1.319 1.00 0.00 303 LEU A C 20
ATOM 37505 O O . LEU A 1 42 ? -6.481 3.953 2.503 1.00 0.00 303 LEU A O 20
ATOM 37521 N N . VAL A 1 43 ? -5.706 4.687 0.524 1.00 0.00 304 VAL A N 20
ATOM 37522 C CA . VAL A 1 43 ? -5.429 6.033 1.012 1.00 0.00 304 VAL A CA 20
ATOM 37523 C C . VAL A 1 43 ? -6.706 6.875 1.064 1.00 0.00 304 VAL A C 20
ATOM 37524 O O . VAL A 1 43 ? -6.846 7.747 1.920 1.00 0.00 304 VAL A O 20
ATOM 37537 N N . ASN A 1 44 ? -7.639 6.607 0.147 1.00 0.00 305 ASN A N 20
ATOM 37538 C CA . ASN A 1 44 ? -8.901 7.347 0.106 1.00 0.00 305 ASN A CA 20
ATOM 37539 C C . ASN A 1 44 ? -9.866 6.869 1.194 1.00 0.00 305 ASN A C 20
ATOM 37540 O O . ASN A 1 44 ? -11.045 7.224 1.183 1.00 0.00 305 ASN A O 20
ATOM 37551 N N . SER A 1 45 ? -9.369 6.059 2.127 1.00 0.00 306 SER A N 20
ATOM 37552 C CA . SER A 1 45 ? -10.201 5.539 3.207 1.00 0.00 306 SER A CA 20
ATOM 37553 C C . SER A 1 45 ? -11.321 4.655 2.661 1.00 0.00 306 SER A C 20
ATOM 37554 O O . SER A 1 45 ? -12.275 4.341 3.373 1.00 0.00 306 SER A O 20
ATOM 37562 N N . THR A 1 46 ? -11.199 4.248 1.401 1.00 0.00 307 THR A N 20
ATOM 37563 C CA . THR A 1 46 ? -12.203 3.395 0.777 1.00 0.00 307 THR A CA 20
ATOM 37564 C C . THR A 1 46 ? -11.778 1.929 0.814 1.00 0.00 307 THR A C 20
ATOM 37565 O O . THR A 1 46 ? -12.542 1.042 0.437 1.00 0.00 307 THR A O 20
ATOM 37576 N N . LEU A 1 47 ? -10.555 1.678 1.272 1.00 0.00 308 LEU A N 20
ATOM 37577 C CA . LEU A 1 47 ? -10.035 0.320 1.358 1.00 0.00 308 LEU A CA 20
ATOM 37578 C C . LEU A 1 47 ? -9.732 -0.045 2.810 1.00 0.00 308 LEU A C 20
ATOM 37579 O O . LEU A 1 47 ? -10.295 0.528 3.743 1.00 0.00 308 LEU A O 20
ATOM 37595 N N . THR A 1 48 ? -8.834 -0.996 2.981 1.00 0.00 309 THR A N 20
ATOM 37596 C CA . THR A 1 48 ? -8.424 -1.459 4.288 1.00 0.00 309 THR A CA 20
ATOM 37597 C C . THR A 1 48 ? -7.085 -2.153 4.167 1.00 0.00 309 THR A C 20
ATOM 37598 O O . THR A 1 48 ? -6.738 -2.688 3.116 1.00 0.00 309 THR A O 20
ATOM 37609 N N . ILE A 1 49 ? -6.336 -2.129 5.238 1.00 0.00 310 ILE A N 20
ATOM 37610 C CA . ILE A 1 49 ? -5.035 -2.739 5.265 1.00 0.00 310 ILE A CA 20
ATOM 37611 C C . ILE A 1 49 ? -5.124 -4.228 4.971 1.00 0.00 310 ILE A C 20
ATOM 37612 O O . ILE A 1 49 ? -4.464 -4.738 4.065 1.00 0.00 310 ILE A O 20
ATOM 37628 N N . GLU A 1 50 ? -5.943 -4.917 5.749 1.00 0.00 311 GLU A N 20
ATOM 37629 C CA . GLU A 1 50 ? -6.128 -6.348 5.577 1.00 0.00 311 GLU A CA 20
ATOM 37630 C C . GLU A 1 50 ? -6.629 -6.660 4.170 1.00 0.00 311 GLU A C 20
ATOM 37631 O O . GLU A 1 50 ? -6.352 -7.724 3.632 1.00 0.00 311 GLU A O 20
ATOM 37643 N N . GLU A 1 51 ? -7.369 -5.717 3.590 1.00 0.00 312 GLU A N 20
ATOM 37644 C CA . GLU A 1 51 ? -7.919 -5.875 2.246 1.00 0.00 312 GLU A CA 20
ATOM 37645 C C . GLU A 1 51 ? -6.872 -5.572 1.175 1.00 0.00 312 GLU A C 20
ATOM 37646 O O . GLU A 1 51 ? -6.679 -6.348 0.243 1.00 0.00 312 GLU A O 20
ATOM 37658 N N . PHE A 1 52 ? -6.216 -4.428 1.314 1.00 0.00 313 PHE A N 20
ATOM 37659 C CA . PHE A 1 52 ? -5.195 -3.990 0.365 1.00 0.00 313 PHE A CA 20
ATOM 37660 C C . PHE A 1 52 ? -4.139 -5.064 0.134 1.00 0.00 313 PHE A C 20
ATOM 37661 O O . PHE A 1 52 ? -3.961 -5.531 -0.987 1.00 0.00 313 PHE A O 20
ATOM 37678 N N . HIS A 1 53 ? -3.438 -5.453 1.186 1.00 0.00 314 HIS A N 20
ATOM 37679 C CA . HIS A 1 53 ? -2.401 -6.468 1.064 1.00 0.00 314 HIS A CA 20
ATOM 37680 C C . HIS A 1 53 ? -2.982 -7.787 0.577 1.00 0.00 314 HIS A C 20
ATOM 37681 O O . HIS A 1 53 ? -2.363 -8.501 -0.211 1.00 0.00 314 HIS A O 20
ATOM 37696 N N . SER A 1 54 ? -4.171 -8.100 1.068 1.00 0.00 315 SER A N 20
ATOM 37697 C CA . SER A 1 54 ? -4.861 -9.335 0.707 1.00 0.00 315 SER A CA 20
ATOM 37698 C C . SER A 1 54 ? -5.281 -9.337 -0.757 1.00 0.00 315 SER A C 20
ATOM 37699 O O . SER A 1 54 ? -4.991 -10.276 -1.493 1.00 0.00 315 SER A O 20
ATOM 37707 N N . LYS A 1 55 ? -5.983 -8.292 -1.167 1.00 0.00 316 LYS A N 20
ATOM 37708 C CA . LYS A 1 55 ? -6.454 -8.187 -2.535 1.00 0.00 316 LYS A CA 20
ATOM 37709 C C . LYS A 1 55 ? -5.293 -7.928 -3.485 1.00 0.00 316 LYS A C 20
ATOM 37710 O O . LYS A 1 55 ? -5.201 -8.548 -4.537 1.00 0.00 316 LYS A O 20
ATOM 37729 N N . LEU A 1 56 ? -4.395 -7.021 -3.101 1.00 0.00 317 LEU A N 20
ATOM 37730 C CA . LEU A 1 56 ? -3.235 -6.704 -3.929 1.00 0.00 317 LEU A CA 20
ATOM 37731 C C . LEU A 1 56 ? -2.475 -7.974 -4.315 1.00 0.00 317 LEU A C 20
ATOM 37732 O O . LEU A 1 56 ? -1.758 -7.999 -5.313 1.00 0.00 317 LEU A O 20
ATOM 37748 N N . GLN A 1 57 ? -2.651 -9.033 -3.522 1.00 0.00 318 GLN A N 20
ATOM 37749 C CA . GLN A 1 57 ? -1.983 -10.309 -3.780 1.00 0.00 318 GLN A CA 20
ATOM 37750 C C . GLN A 1 57 ? -2.178 -10.742 -5.232 1.00 0.00 318 GLN A C 20
ATOM 37751 O O . GLN A 1 57 ? -1.348 -11.461 -5.789 1.00 0.00 318 GLN A O 20
ATOM 37765 N N . GLU A 1 58 ? -3.270 -10.294 -5.843 1.00 0.00 319 GLU A N 20
ATOM 37766 C CA . GLU A 1 58 ? -3.551 -10.633 -7.233 1.00 0.00 319 GLU A CA 20
ATOM 37767 C C . GLU A 1 58 ? -2.662 -9.825 -8.169 1.00 0.00 319 GLU A C 20
ATOM 37768 O O . GLU A 1 58 ? -1.983 -10.383 -9.027 1.00 0.00 319 GLU A O 20
ATOM 37780 N N . ALA A 1 59 ? -2.670 -8.507 -8.004 1.00 0.00 320 ALA A N 20
ATOM 37781 C CA . ALA A 1 59 ? -1.858 -7.640 -8.838 1.00 0.00 320 ALA A CA 20
ATOM 37782 C C . ALA A 1 59 ? -0.387 -7.887 -8.580 1.00 0.00 320 ALA A C 20
ATOM 37783 O O . ALA A 1 59 ? 0.405 -8.033 -9.508 1.00 0.00 320 ALA A O 20
ATOM 37790 N N . THR A 1 60 ? -0.025 -7.940 -7.313 1.00 0.00 321 THR A N 20
ATOM 37791 C CA . THR A 1 60 ? 1.358 -8.172 -6.939 1.00 0.00 321 THR A CA 20
ATOM 37792 C C . THR A 1 60 ? 1.716 -9.650 -6.979 1.00 0.00 321 THR A C 20
ATOM 37793 O O . THR A 1 60 ? 2.613 -10.100 -6.266 1.00 0.00 321 THR A O 20
ATOM 37804 N N . ASN A 1 61 ? 1.011 -10.400 -7.809 1.00 0.00 322 ASN A N 20
ATOM 37805 C CA . ASN A 1 61 ? 1.247 -11.825 -7.942 1.00 0.00 322 ASN A CA 20
ATOM 37806 C C . ASN A 1 61 ? 2.705 -12.123 -8.281 1.00 0.00 322 ASN A C 20
ATOM 37807 O O . ASN A 1 61 ? 3.244 -11.596 -9.254 1.00 0.00 322 ASN A O 20
ATOM 37818 N N . PHE A 1 62 ? 3.315 -12.982 -7.457 1.00 0.00 323 PHE A N 20
ATOM 37819 C CA . PHE A 1 62 ? 4.714 -13.418 -7.598 1.00 0.00 323 PHE A CA 20
ATOM 37820 C C . PHE A 1 62 ? 5.636 -12.691 -6.613 1.00 0.00 323 PHE A C 20
ATOM 37821 O O . PHE A 1 62 ? 6.140 -13.306 -5.673 1.00 0.00 323 PHE A O 20
ATOM 37838 N N . PRO A 1 63 ? 5.881 -11.379 -6.796 1.00 0.00 324 PRO A N 20
ATOM 37839 C CA . PRO A 1 63 ? 6.754 -10.615 -5.900 1.00 0.00 324 PRO A CA 20
ATOM 37840 C C . PRO A 1 63 ? 6.046 -10.178 -4.619 1.00 0.00 324 PRO A C 20
ATOM 37841 O O . PRO A 1 63 ? 4.987 -10.704 -4.274 1.00 0.00 324 PRO A O 20
ATOM 37852 N N . LEU A 1 64 ? 6.637 -9.209 -3.918 1.00 0.00 325 LEU A N 20
ATOM 37853 C CA . LEU A 1 64 ? 6.063 -8.699 -2.678 1.00 0.00 325 LEU A CA 20
ATOM 37854 C C . LEU A 1 64 ? 6.026 -9.778 -1.606 1.00 0.00 325 LEU A C 20
ATOM 37855 O O . LEU A 1 64 ? 5.922 -10.967 -1.906 1.00 0.00 325 LEU A O 20
ATOM 37871 N N . ARG A 1 65 ? 6.116 -9.349 -0.356 1.00 0.00 326 ARG A N 20
ATOM 37872 C CA . ARG A 1 65 ? 6.101 -10.268 0.771 1.00 0.00 326 ARG A CA 20
ATOM 37873 C C . ARG A 1 65 ? 4.904 -10.003 1.669 1.00 0.00 326 ARG A C 20
ATOM 37874 O O . ARG A 1 65 ? 4.269 -8.953 1.576 1.00 0.00 326 ARG A O 20
ATOM 37895 N N . PRO A 1 66 ? 4.572 -10.953 2.557 1.00 0.00 327 PRO A N 20
ATOM 37896 C CA . PRO A 1 66 ? 3.441 -10.800 3.462 1.00 0.00 327 PRO A CA 20
ATOM 37897 C C . PRO A 1 66 ? 3.752 -9.902 4.658 1.00 0.00 327 PRO A C 20
ATOM 37898 O O . PRO A 1 66 ? 3.037 -9.921 5.659 1.00 0.00 327 PRO A O 20
ATOM 37909 N N . PHE A 1 67 ? 4.825 -9.119 4.552 1.00 0.00 328 PHE A N 20
ATOM 37910 C CA . PHE A 1 67 ? 5.233 -8.220 5.625 1.00 0.00 328 PHE A CA 20
ATOM 37911 C C . PHE A 1 67 ? 5.010 -6.758 5.247 1.00 0.00 328 PHE A C 20
ATOM 37912 O O . PHE A 1 67 ? 5.372 -5.856 6.002 1.00 0.00 328 PHE A O 20
ATOM 37929 N N . VAL A 1 68 ? 4.425 -6.525 4.075 1.00 0.00 329 VAL A N 20
ATOM 37930 C CA . VAL A 1 68 ? 4.161 -5.168 3.613 1.00 0.00 329 VAL A CA 20
ATOM 37931 C C . VAL A 1 68 ? 2.900 -4.591 4.257 1.00 0.00 329 VAL A C 20
ATOM 37932 O O . VAL A 1 68 ? 2.803 -3.386 4.487 1.00 0.00 329 VAL A O 20
ATOM 37945 N N . ILE A 1 69 ? 1.925 -5.459 4.518 1.00 0.00 330 ILE A N 20
ATOM 37946 C CA . ILE A 1 69 ? 0.654 -5.043 5.099 1.00 0.00 330 ILE A CA 20
ATOM 37947 C C . ILE A 1 69 ? 0.815 -4.283 6.419 1.00 0.00 330 ILE A C 20
ATOM 37948 O O . ILE A 1 69 ? 0.052 -3.358 6.687 1.00 0.00 330 ILE A O 20
ATOM 37964 N N . PRO A 1 70 ? 1.798 -4.651 7.262 1.00 0.00 331 PRO A N 20
ATOM 37965 C CA . PRO A 1 70 ? 2.020 -3.987 8.549 1.00 0.00 331 PRO A CA 20
ATOM 37966 C C . PRO A 1 70 ? 2.528 -2.560 8.395 1.00 0.00 331 PRO A C 20
ATOM 37967 O O . PRO A 1 70 ? 1.962 -1.632 8.970 1.00 0.00 331 PRO A O 20
ATOM 37978 N N . PHE A 1 71 ? 3.589 -2.378 7.622 1.00 0.00 332 PHE A N 20
ATOM 37979 C CA . PHE A 1 71 ? 4.147 -1.048 7.417 1.00 0.00 332 PHE A CA 20
ATOM 37980 C C . PHE A 1 71 ? 3.087 -0.094 6.878 1.00 0.00 332 PHE A C 20
ATOM 37981 O O . PHE A 1 71 ? 3.018 1.065 7.284 1.00 0.00 332 PHE A O 20
ATOM 37998 N N . LEU A 1 72 ? 2.261 -0.592 5.965 1.00 0.00 333 LEU A N 20
ATOM 37999 C CA . LEU A 1 72 ? 1.205 0.217 5.379 1.00 0.00 333 LEU A CA 20
ATOM 38000 C C . LEU A 1 72 ? 0.256 0.726 6.464 1.00 0.00 333 LEU A C 20
ATOM 38001 O O . LEU A 1 72 ? -0.209 1.860 6.407 1.00 0.00 333 LEU A O 20
ATOM 38017 N N . LYS A 1 73 ? -0.023 -0.129 7.452 1.00 0.00 334 LYS A N 20
ATOM 38018 C CA . LYS A 1 73 ? -0.919 0.233 8.555 1.00 0.00 334 LYS A CA 20
ATOM 38019 C C . LYS A 1 73 ? -0.351 1.376 9.373 1.00 0.00 334 LYS A C 20
ATOM 38020 O O . LYS A 1 73 ? -1.091 2.185 9.933 1.00 0.00 334 LYS A O 20
ATOM 38039 N N . ALA A 1 74 ? 0.967 1.419 9.458 1.00 0.00 335 ALA A N 20
ATOM 38040 C CA . ALA A 1 74 ? 1.648 2.441 10.229 1.00 0.00 335 ALA A CA 20
ATOM 38041 C C . ALA A 1 74 ? 1.876 3.704 9.413 1.00 0.00 335 ALA A C 20
ATOM 38042 O O . ALA A 1 74 ? 1.787 4.815 9.934 1.00 0.00 335 ALA A O 20
ATOM 38049 N N . ASN A 1 75 ? 2.212 3.526 8.145 1.00 0.00 336 ASN A N 20
ATOM 38050 C CA . ASN A 1 75 ? 2.504 4.644 7.270 1.00 0.00 336 ASN A CA 20
ATOM 38051 C C . ASN A 1 75 ? 1.244 5.204 6.599 1.00 0.00 336 ASN A C 20
ATOM 38052 O O . ASN A 1 75 ? 1.238 6.349 6.153 1.00 0.00 336 ASN A O 20
ATOM 38063 N N . LEU A 1 76 ? 0.191 4.393 6.522 1.00 0.00 337 LEU A N 20
ATOM 38064 C CA . LEU A 1 76 ? -1.068 4.799 5.880 1.00 0.00 337 LEU A CA 20
ATOM 38065 C C . LEU A 1 76 ? -1.571 6.180 6.309 1.00 0.00 337 LEU A C 20
ATOM 38066 O O . LEU A 1 76 ? -1.980 6.982 5.471 1.00 0.00 337 LEU A O 20
ATOM 38082 N N . PRO A 1 77 ? -1.601 6.461 7.616 1.00 0.00 338 PRO A N 20
ATOM 38083 C CA . PRO A 1 77 ? -2.117 7.733 8.142 1.00 0.00 338 PRO A CA 20
ATOM 38084 C C . PRO A 1 77 ? -1.424 8.961 7.582 1.00 0.00 338 PRO A C 20
ATOM 38085 O O . PRO A 1 77 ? -2.005 10.043 7.552 1.00 0.00 338 PRO A O 20
ATOM 38096 N N . LEU A 1 78 ? -0.187 8.810 7.165 1.00 0.00 339 LEU A N 20
ATOM 38097 C CA . LEU A 1 78 ? 0.558 9.935 6.644 1.00 0.00 339 LEU A CA 20
ATOM 38098 C C . LEU A 1 78 ? 0.193 10.258 5.191 1.00 0.00 339 LEU A C 20
ATOM 38099 O O . LEU A 1 78 ? -0.026 11.418 4.852 1.00 0.00 339 LEU A O 20
ATOM 38115 N N . LEU A 1 79 ? 0.134 9.248 4.327 1.00 0.00 340 LEU A N 20
ATOM 38116 C CA . LEU A 1 79 ? -0.193 9.499 2.919 1.00 0.00 340 LEU A CA 20
ATOM 38117 C C . LEU A 1 79 ? -1.570 10.104 2.770 1.00 0.00 340 LEU A C 20
ATOM 38118 O O . LEU A 1 79 ? -1.789 10.963 1.922 1.00 0.00 340 LEU A O 20
ATOM 38134 N N . GLN A 1 80 ? -2.499 9.643 3.580 1.00 0.00 341 GLN A N 20
ATOM 38135 C CA . GLN A 1 80 ? -3.861 10.139 3.515 1.00 0.00 341 GLN A CA 20
ATOM 38136 C C . GLN A 1 80 ? -3.982 11.525 4.143 1.00 0.00 341 GLN A C 20
ATOM 38137 O O . GLN A 1 80 ? -4.494 12.456 3.523 1.00 0.00 341 GLN A O 20
ATOM 38151 N N . ARG A 1 81 ? -3.523 11.647 5.384 1.00 0.00 342 ARG A N 20
ATOM 38152 C CA . ARG A 1 81 ? -3.595 12.910 6.110 1.00 0.00 342 ARG A CA 20
ATOM 38153 C C . ARG A 1 81 ? -2.767 14.001 5.440 1.00 0.00 342 ARG A C 20
ATOM 38154 O O . ARG A 1 81 ? -3.263 15.097 5.181 1.00 0.00 342 ARG A O 20
ATOM 38175 N N . GLU A 1 82 ? -1.499 13.706 5.175 1.00 0.00 343 GLU A N 20
ATOM 38176 C CA . GLU A 1 82 ? -0.614 14.682 4.551 1.00 0.00 343 GLU A CA 20
ATOM 38177 C C . GLU A 1 82 ? -1.149 15.144 3.199 1.00 0.00 343 GLU A C 20
ATOM 38178 O O . GLU A 1 82 ? -1.094 16.331 2.876 1.00 0.00 343 GLU A O 20
ATOM 38190 N N . LEU A 1 83 ? -1.659 14.206 2.410 1.00 0.00 344 LEU A N 20
ATOM 38191 C CA . LEU A 1 83 ? -2.194 14.534 1.094 1.00 0.00 344 LEU A CA 20
ATOM 38192 C C . LEU A 1 83 ? -3.403 15.458 1.215 1.00 0.00 344 LEU A C 20
ATOM 38193 O O . LEU A 1 83 ? -3.678 16.258 0.321 1.00 0.00 344 LEU A O 20
ATOM 38209 N N . LEU A 1 84 ? -4.121 15.340 2.326 1.00 0.00 345 LEU A N 20
ATOM 38210 C CA . LEU A 1 84 ? -5.305 16.159 2.569 1.00 0.00 345 LEU A CA 20
ATOM 38211 C C . LEU A 1 84 ? -4.921 17.610 2.853 1.00 0.00 345 LEU A C 20
ATOM 38212 O O . LEU A 1 84 ? -5.560 18.540 2.362 1.00 0.00 345 LEU A O 20
ATOM 38228 N N . HIS A 1 85 ? -3.877 17.792 3.656 1.00 0.00 346 HIS A N 20
ATOM 38229 C CA . HIS A 1 85 ? -3.410 19.127 4.015 1.00 0.00 346 HIS A CA 20
ATOM 38230 C C . HIS A 1 85 ? -3.087 19.957 2.776 1.00 0.00 346 HIS A C 20
ATOM 38231 O O . HIS A 1 85 ? -3.161 21.184 2.806 1.00 0.00 346 HIS A O 20
ATOM 38246 N N . CYS A 1 86 ? -2.727 19.284 1.689 1.00 0.00 347 CYS A N 20
ATOM 38247 C CA . CYS A 1 86 ? -2.393 19.969 0.445 1.00 0.00 347 CYS A CA 20
ATOM 38248 C C . CYS A 1 86 ? -3.652 20.349 -0.321 1.00 0.00 347 CYS A C 20
ATOM 38249 O O . CYS A 1 86 ? -3.692 21.362 -1.019 1.00 0.00 347 CYS A O 20
ATOM 38257 N N . ALA A 1 87 ? -4.674 19.528 -0.174 1.00 0.00 348 ALA A N 20
ATOM 38258 C CA . ALA A 1 87 ? -5.956 19.757 -0.839 1.00 0.00 348 ALA A CA 20
ATOM 38259 C C . ALA A 1 87 ? -6.509 21.132 -0.484 1.00 0.00 348 ALA A C 20
ATOM 38260 O O . ALA A 1 87 ? -7.309 21.707 -1.220 1.00 0.00 348 ALA A O 20
ATOM 38267 N N . ARG A 1 88 ? -6.078 21.651 0.655 1.00 0.00 349 ARG A N 20
ATOM 38268 C CA . ARG A 1 88 ? -6.522 22.954 1.118 1.00 0.00 349 ARG A CA 20
ATOM 38269 C C . ARG A 1 88 ? -6.093 24.054 0.150 1.00 0.00 349 ARG A C 20
ATOM 38270 O O . ARG A 1 88 ? -6.914 24.849 -0.306 1.00 0.00 349 ARG A O 20
ATOM 38291 N N . LEU A 1 89 ? -4.800 24.087 -0.161 1.00 0.00 350 LEU A N 20
ATOM 38292 C CA . LEU A 1 89 ? -4.251 25.086 -1.074 1.00 0.00 350 LEU A CA 20
ATOM 38293 C C . LEU A 1 89 ? -4.963 25.063 -2.426 1.00 0.00 350 LEU A C 20
ATOM 38294 O O . LEU A 1 89 ? -4.869 26.015 -3.200 1.00 0.00 350 LEU A O 20
ATOM 38310 N N . ALA A 1 90 ? -5.682 23.976 -2.709 1.00 0.00 351 ALA A N 20
ATOM 38311 C CA . ALA A 1 90 ? -6.409 23.852 -3.969 1.00 0.00 351 ALA A CA 20
ATOM 38312 C C . ALA A 1 90 ? -7.400 25.002 -4.157 1.00 0.00 351 ALA A C 20
ATOM 38313 O O . ALA A 1 90 ? -7.917 25.211 -5.254 1.00 0.00 351 ALA A O 20
ATOM 38320 N N . LYS A 1 91 ? -7.662 25.748 -3.084 1.00 0.00 352 LYS A N 20
ATOM 38321 C CA . LYS A 1 91 ? -8.590 26.872 -3.148 1.00 0.00 352 LYS A CA 20
ATOM 38322 C C . LYS A 1 91 ? -8.229 27.932 -2.111 1.00 0.00 352 LYS A C 20
ATOM 38323 O O . LYS A 1 91 ? -9.011 28.233 -1.207 1.00 0.00 352 LYS A O 20
ATOM 38342 N N . GLN A 1 92 ? -7.031 28.492 -2.254 1.00 0.00 353 GLN A N 20
ATOM 38343 C CA . GLN A 1 92 ? -6.544 29.524 -1.343 1.00 0.00 353 GLN A CA 20
ATOM 38344 C C . GLN A 1 92 ? -6.313 30.837 -2.076 1.00 0.00 353 GLN A C 20
ATOM 38345 O O . GLN A 1 92 ? -6.435 31.918 -1.502 1.00 0.00 353 GLN A O 20
ATOM 38359 N N . ASN A 1 93 ? -5.981 30.723 -3.348 1.00 0.00 354 ASN A N 20
ATOM 38360 C CA . ASN A 1 93 ? -5.729 31.885 -4.191 1.00 0.00 354 ASN A CA 20
ATOM 38361 C C . ASN A 1 93 ? -4.655 32.795 -3.600 1.00 0.00 354 ASN A C 20
ATOM 38362 O O . ASN A 1 93 ? -4.964 33.806 -2.968 1.00 0.00 354 ASN A O 20
ATOM 38373 N N . PRO A 1 94 ? -3.370 32.456 -3.817 1.00 0.00 355 PRO A N 20
ATOM 38374 C CA . PRO A 1 94 ? -2.252 33.263 -3.322 1.00 0.00 355 PRO A CA 20
ATOM 38375 C C . PRO A 1 94 ? -2.316 34.699 -3.844 1.00 0.00 355 PRO A C 20
ATOM 38376 O O . PRO A 1 94 ? -1.618 35.582 -3.347 1.00 0.00 355 PRO A O 20
ATOM 38387 N N . ALA A 1 95 ? -3.161 34.923 -4.851 1.00 0.00 356 ALA A N 20
ATOM 38388 C CA . ALA A 1 95 ? -3.324 36.245 -5.444 1.00 0.00 356 ALA A CA 20
ATOM 38389 C C . ALA A 1 95 ? -3.613 37.304 -4.381 1.00 0.00 356 ALA A C 20
ATOM 38390 O O . ALA A 1 95 ? -3.353 38.487 -4.587 1.00 0.00 356 ALA A O 20
ATOM 38397 N N . GLN A 1 96 ? -4.150 36.871 -3.245 1.00 0.00 357 GLN A N 20
ATOM 38398 C CA . GLN A 1 96 ? -4.467 37.789 -2.160 1.00 0.00 357 GLN A CA 20
ATOM 38399 C C . GLN A 1 96 ? -3.209 38.158 -1.379 1.00 0.00 357 GLN A C 20
ATOM 38400 O O . GLN A 1 96 ? -3.101 39.262 -0.847 1.00 0.00 357 GLN A O 20
ATOM 38414 N N . TYR A 1 97 ? -2.261 37.224 -1.319 1.00 0.00 358 TYR A N 20
ATOM 38415 C CA . TYR A 1 97 ? -1.006 37.442 -0.605 1.00 0.00 358 TYR A CA 20
ATOM 38416 C C . TYR A 1 97 ? 0.062 38.019 -1.527 1.00 0.00 358 TYR A C 20
ATOM 38417 O O . TYR A 1 97 ? 0.917 38.792 -1.095 1.00 0.00 358 TYR A O 20
ATOM 38435 N N . LEU A 1 98 ? 0.003 37.641 -2.794 1.00 0.00 359 LEU A N 20
ATOM 38436 C CA . LEU A 1 98 ? 0.963 38.124 -3.775 1.00 0.00 359 LEU A CA 20
ATOM 38437 C C . LEU A 1 98 ? 0.744 39.605 -4.073 1.00 0.00 359 LEU A C 20
ATOM 38438 O O . LEU A 1 98 ? 1.699 40.363 -4.233 1.00 0.00 359 LEU A O 20
ATOM 38454 N N . ALA A 1 99 ? -0.520 40.010 -4.146 1.00 0.00 360 ALA A N 20
ATOM 38455 C CA . ALA A 1 99 ? -0.861 41.400 -4.426 1.00 0.00 360 ALA A CA 20
ATOM 38456 C C . ALA A 1 99 ? -0.608 42.283 -3.210 1.00 0.00 360 ALA A C 20
ATOM 38457 O O . ALA A 1 99 ? 0.165 43.239 -3.274 1.00 0.00 360 ALA A O 20
ATOM 38464 N N . GLN A 1 100 ? -1.267 41.959 -2.102 1.00 0.00 361 GLN A N 20
ATOM 38465 C CA . GLN A 1 100 ? -1.114 42.727 -0.871 1.00 0.00 361 GLN A CA 20
ATOM 38466 C C . GLN A 1 100 ? -1.811 42.037 0.300 1.00 0.00 361 GLN A C 20
ATOM 38467 O O . GLN A 1 100 ? -3.037 42.067 0.409 1.00 0.00 361 GLN A O 20
ATOM 38481 N N . HIS A 1 101 ? -1.022 41.422 1.174 1.00 0.00 362 HIS A N 20
ATOM 38482 C CA . HIS A 1 101 ? -1.563 40.730 2.336 1.00 0.00 362 HIS A CA 20
ATOM 38483 C C . HIS A 1 101 ? -0.498 40.564 3.413 1.00 0.00 362 HIS A C 20
ATOM 38484 O O . HIS A 1 101 ? 0.693 40.467 3.115 1.00 0.00 362 HIS A O 20
ATOM 38499 N N . GLU A 1 102 ? -0.938 40.529 4.665 1.00 0.00 363 GLU A N 20
ATOM 38500 C CA . GLU A 1 102 ? -0.030 40.373 5.794 1.00 0.00 363 GLU A CA 20
ATOM 38501 C C . GLU A 1 102 ? -0.318 39.077 6.544 1.00 0.00 363 GLU A C 20
ATOM 38502 O O . GLU A 1 102 ? -1.248 39.005 7.347 1.00 0.00 363 GLU A O 20
ATOM 38514 N N . GLN A 1 103 ? 0.489 38.058 6.273 1.00 0.00 364 GLN A N 20
ATOM 38515 C CA . GLN A 1 103 ? 0.329 36.757 6.914 1.00 0.00 364 GLN A CA 20
ATOM 38516 C C . GLN A 1 103 ? 1.656 36.006 6.953 1.00 0.00 364 GLN A C 20
ATOM 38517 O O . GLN A 1 103 ? 2.177 35.592 5.917 1.00 0.00 364 GLN A O 20
ATOM 38531 N N . ILE B 2 1 ? 24.503 8.257 1.438 1.00 0.00 11 ILE B N 20
ATOM 38532 C CA . ILE B 2 1 ? 24.850 6.845 1.521 1.00 0.00 11 ILE B CA 20
ATOM 38533 C C . ILE B 2 1 ? 24.035 5.995 0.532 1.00 0.00 11 ILE B C 20
ATOM 38534 O O . ILE B 2 1 ? 24.193 4.777 0.480 1.00 0.00 11 ILE B O 20
ATOM 38550 N N . GLY B 2 2 ? 23.177 6.643 -0.259 1.00 0.00 12 GLY B N 20
ATOM 38551 C CA . GLY B 2 2 ? 22.374 5.927 -1.236 1.00 0.00 12 GLY B CA 20
ATOM 38552 C C . GLY B 2 2 ? 21.449 4.903 -0.611 1.00 0.00 12 GLY B C 20
ATOM 38553 O O . GLY B 2 2 ? 20.339 5.231 -0.192 1.00 0.00 12 GLY B O 20
ATOM 38557 N N . THR B 2 3 ? 21.904 3.657 -0.562 1.00 0.00 13 THR B N 20
ATOM 38558 C CA . THR B 2 3 ? 21.112 2.567 0.005 1.00 0.00 13 THR B CA 20
ATOM 38559 C C . THR B 2 3 ? 19.728 2.500 -0.629 1.00 0.00 13 THR B C 20
ATOM 38560 O O . THR B 2 3 ? 19.373 3.331 -1.466 1.00 0.00 13 THR B O 20
ATOM 38571 N N . ASP B 2 4 ? 18.952 1.503 -0.217 1.00 0.00 14 ASP B N 20
ATOM 38572 C CA . ASP B 2 4 ? 17.603 1.315 -0.735 1.00 0.00 14 ASP B CA 20
ATOM 38573 C C . ASP B 2 4 ? 16.796 0.372 0.156 1.00 0.00 14 ASP B C 20
ATOM 38574 O O . ASP B 2 4 ? 15.870 -0.293 -0.308 1.00 0.00 14 ASP B O 20
ATOM 38583 N N . LYS B 2 5 ? 17.154 0.316 1.436 1.00 0.00 15 LYS B N 20
ATOM 38584 C CA . LYS B 2 5 ? 16.462 -0.548 2.387 1.00 0.00 15 LYS B CA 20
ATOM 38585 C C . LYS B 2 5 ? 15.002 -0.132 2.542 1.00 0.00 15 LYS B C 20
ATOM 38586 O O . LYS B 2 5 ? 14.153 -0.938 2.923 1.00 0.00 15 LYS B O 20
ATOM 38605 N N . GLU B 2 6 ? 14.720 1.133 2.249 1.00 0.00 16 GLU B N 20
ATOM 38606 C CA . GLU B 2 6 ? 13.368 1.660 2.359 1.00 0.00 16 GLU B CA 20
ATOM 38607 C C . GLU B 2 6 ? 12.400 0.875 1.484 1.00 0.00 16 GLU B C 20
ATOM 38608 O O . GLU B 2 6 ? 11.255 0.632 1.865 1.00 0.00 16 GLU B O 20
ATOM 38620 N N . LEU B 2 7 ? 12.868 0.486 0.306 1.00 0.00 17 LEU B N 20
ATOM 38621 C CA . LEU B 2 7 ? 12.050 -0.267 -0.634 1.00 0.00 17 LEU B CA 20
ATOM 38622 C C . LEU B 2 7 ? 12.245 -1.770 -0.449 1.00 0.00 17 LEU B C 20
ATOM 38623 O O . LEU B 2 7 ? 11.342 -2.562 -0.703 1.00 0.00 17 LEU B O 20
ATOM 38639 N N . SER B 2 8 ? 13.433 -2.161 -0.023 1.00 0.00 18 SER B N 20
ATOM 38640 C CA . SER B 2 8 ? 13.739 -3.570 0.175 1.00 0.00 18 SER B CA 20
ATOM 38641 C C . SER B 2 8 ? 13.139 -4.099 1.475 1.00 0.00 18 SER B C 20
ATOM 38642 O O . SER B 2 8 ? 12.922 -5.303 1.620 1.00 0.00 18 SER B O 20
ATOM 38650 N N . ASP B 2 9 ? 12.880 -3.204 2.421 1.00 0.00 19 ASP B N 20
ATOM 38651 C CA . ASP B 2 9 ? 12.316 -3.599 3.706 1.00 0.00 19 ASP B CA 20
ATOM 38652 C C . ASP B 2 9 ? 10.954 -4.262 3.537 1.00 0.00 19 ASP B C 20
ATOM 38653 O O . ASP B 2 9 ? 10.580 -5.140 4.314 1.00 0.00 19 ASP B O 20
ATOM 38662 N N . LEU B 2 10 ? 10.209 -3.830 2.527 1.00 0.00 20 LEU B N 20
ATOM 38663 C CA . LEU B 2 10 ? 8.886 -4.385 2.281 1.00 0.00 20 LEU B CA 20
ATOM 38664 C C . LEU B 2 10 ? 8.833 -5.161 0.968 1.00 0.00 20 LEU B C 20
ATOM 38665 O O . LEU B 2 10 ? 7.950 -5.996 0.774 1.00 0.00 20 LEU B O 20
ATOM 38681 N N . LEU B 2 11 ? 9.766 -4.879 0.057 1.00 0.00 21 LEU B N 20
ATOM 38682 C CA . LEU B 2 11 ? 9.789 -5.557 -1.237 1.00 0.00 21 LEU B CA 20
ATOM 38683 C C . LEU B 2 11 ? 10.944 -6.548 -1.319 1.00 0.00 21 LEU B C 20
ATOM 38684 O O . LEU B 2 11 ? 12.077 -6.234 -0.953 1.00 0.00 21 LEU B O 20
ATOM 38700 N N . ASP B 2 12 ? 10.646 -7.745 -1.808 1.00 0.00 22 ASP B N 20
ATOM 38701 C CA . ASP B 2 12 ? 11.655 -8.787 -1.946 1.00 0.00 22 ASP B CA 20
ATOM 38702 C C . ASP B 2 12 ? 12.257 -9.158 -0.597 1.00 0.00 22 ASP B C 20
ATOM 38703 O O . ASP B 2 12 ? 12.326 -8.336 0.317 1.00 0.00 22 ASP B O 20
ATOM 38712 N N . PHE B 2 13 ? 12.698 -10.407 -0.486 1.00 0.00 23 PHE B N 20
ATOM 38713 C CA . PHE B 2 13 ? 13.302 -10.904 0.746 1.00 0.00 23 PHE B CA 20
ATOM 38714 C C . PHE B 2 13 ? 14.449 -11.877 0.457 1.00 0.00 23 PHE B C 20
ATOM 38715 O O . PHE B 2 13 ? 15.181 -12.269 1.365 1.00 0.00 23 PHE B O 20
ATOM 38732 N N . SER B 2 14 ? 14.606 -12.259 -0.810 1.00 0.00 24 SER B N 20
ATOM 38733 C CA . SER B 2 14 ? 15.668 -13.178 -1.203 1.00 0.00 24 SER B CA 20
ATOM 38734 C C . SER B 2 14 ? 17.023 -12.477 -1.169 1.00 0.00 24 SER B C 20
ATOM 38735 O O . SER B 2 14 ? 18.063 -13.119 -1.019 1.00 0.00 24 SER B O 20
ATOM 38743 N N . ALA B 2 15 ? 17.001 -11.154 -1.308 1.00 0.00 25 ALA B N 20
ATOM 38744 C CA . ALA B 2 15 ? 18.226 -10.365 -1.288 1.00 0.00 25 ALA B CA 20
ATOM 38745 C C . ALA B 2 15 ? 18.518 -9.825 0.110 1.00 0.00 25 ALA B C 20
ATOM 38746 O O . ALA B 2 15 ? 19.411 -8.997 0.288 1.00 0.00 25 ALA B O 20
ATOM 38753 N N . MET B 2 16 ? 17.763 -10.292 1.098 1.00 0.00 26 MET B N 20
ATOM 38754 C CA . MET B 2 16 ? 17.948 -9.851 2.472 1.00 0.00 26 MET B CA 20
ATOM 38755 C C . MET B 2 16 ? 19.252 -10.393 3.045 1.00 0.00 26 MET B C 20
ATOM 38756 O O . MET B 2 16 ? 19.984 -9.681 3.733 1.00 0.00 26 MET B O 20
ATOM 38770 N N . PHE B 2 17 ? 19.535 -11.660 2.757 1.00 0.00 27 PHE B N 20
ATOM 38771 C CA . PHE B 2 17 ? 20.748 -12.304 3.242 1.00 0.00 27 PHE B CA 20
ATOM 38772 C C . PHE B 2 17 ? 20.781 -12.334 4.768 1.00 0.00 27 PHE B C 20
ATOM 38773 O O . PHE B 2 17 ? 19.893 -11.797 5.430 1.00 0.00 27 PHE B O 20
ATOM 38790 N N . SER B 2 18 ? 21.812 -12.967 5.318 1.00 0.00 28 SER B N 20
ATOM 38791 C CA . SER B 2 18 ? 21.962 -13.070 6.764 1.00 0.00 28 SER B CA 20
ATOM 38792 C C . SER B 2 18 ? 22.886 -11.978 7.293 1.00 0.00 28 SER B C 20
ATOM 38793 O O . SER B 2 18 ? 22.608 -11.359 8.321 1.00 0.00 28 SER B O 20
#

CATH classification: 1.20.120.1110

Foldseek 3Di:
DDDDPLVVLCVVLVVVLVCLCVLQVPVDPCLNVVSVCLSCCLLVVNAALCGSLVVNCNRNPPDDDPVVSVVCVVSSCSSNVVVVVVVVVVPDPCVPVVVDDDD/DDDDCVCVVPPDDPVVDD

Secondary structure (DSSP, 8-state):
--S--TTTTHHHHHHHHHHHHHHTTTS-TTHHHHHHHHHHHHHTTSS-HHHHHHHHHHHT-----TTHHHHHHHHHHHHHHHHHHHHHHH---GGG-SS----/--SSHHHHTTS-STTT--

InterPro domains:
  IPR002893 Zinc finger, MYND-type [PF01753] (515-551)
  IPR002893 Zinc finger, MYND-type [PS01360] (515-551)
  IPR002893 Zinc finger, MYND-type [PS50865] (515-551)
  IPR003894 TAFH/NHR1 [PF07531] (123-211)
  IPR003894 TAFH/NHR1 [PS51119] (120-215)
  IPR003894 TAFH/NHR1 [SM00549] (122-212)
  IPR013289 CBFA2T family [PR01875] (159-187)
  IPR013289 CBFA2T family [PR01875] (193-213)
  IPR013289 CBFA2T family [PR01875] (455-483)
  IPR013289 CBFA2T family [PR01875] (526-554)
  IPR013289 CBFA2T family [PTHR10379] (21-604)
  IPR013290 Protein CBFA2T1 [PR01876] (28-37)
  IPR013290 Protein CBFA2T1 [PR01876] (281-292)
  IPR013290 Protein CBFA2T1 [PR01876] (418-428)
  IPR013290 Protein CBFA2T1 [PR01876] (556-565)
  IPR013290 Protein CBFA2T1 [PR01876] (573-585)
  IPR013290 Protein CBFA2T1 [PR01876] (586-600)
  IPR014896 NHR2-like [PF08788] (337-403)
  IPR037249 TAFH/NHR1 domain superfamily [G3DSA:1.20.120.1110] (119-225)
  IPR037249 TAFH/NHR1 domain superfamily [SSF158553] (120-222)

GO terms:
  GO:0005515 protein binding (F, IPI)
  GO:0045892 negative regulation of DNA-templated transcription (P, IDA)
  GO:0003714 transcription corepressor activity (F, TAS)
  GO:0005654 nucleoplasm (C, IDA)
  GO:0016363 nuclear matrix (C, IDA)
  GO:0003714 transcription corepressor activity (F, IDA)
  GO:0140297 DNA-binding transcription factor binding (F, IPI)